Protein 6JXV (pdb70)

B-factor: mean 10.0, std 0.0, range [10.0, 10.0]

Sequence (87 aa):
YIKLKVIGQDSSEIHFKVKMTTHLKKLKESYCQRQGVPMNSLRFLFEGQRIADNHTPKELGMEEEDVIEVYQEQTGGNNRDPIVIDPYIKLKVIGQDSSEIHFKVKMTTHLKKLKESYCQRQGVPMNSLRFLFEGQRIADNHTPKELGMEEEDVIEVYQEQTGGNNRDPIVIDPYIKLKVIGQDSSEIHFKVKMTTHLKKLKESYCQRQGVPMNSLRFLFEGQRIADNHTPKELGMEEEDVIEVYQEQTGGNNRDPIVIDPYIKLKVIGQDSSEIHFKVKMTTHLKKLKESYCQRQGVPMNSLRFLFEGQRIADNHTPKELGMEEEDVIEVYQEQTGGNNRDPIVIDPYIKLKVIGQDSSEIHFKVKMTTHLKKLKESYCQRQGVPMNSLRFLFEGQRIADNHTPKELGMEEEDVIEVYQEQTGGNNRDPIVIDPYIKLKVIGQDSSEIHFKVKMTTHLKKLKESYCQRQGVPMNSLRFLFEGQRIADNHTPKELGMEEEDVIEVYQEQTGGNNRDPIVIDPYIKLKVIGQDSSEIHFKVKMTTHLKKLKESYCQRQGVPMNSLRFLFEGQRIADNHTPKELGMEEEDVIEVYQEQTGGNNRDPIVIDPYIKLKVIGQDSSEIHFKVKMTTHLKKLKESYCQRQGVPMNSLRFLFEGQRIADNHTPKELGMEEEDVIEVYQEQTGGNNRDPIVIDPYIKLKVIGQDSSEIHFKVKMTTHLKKLKESYCQRQGVPMNSLRFLFEGQRIADNHTPKELGMEEEDVIEVYQEQTGGNNRDPIVIDPYIKLKVIGQDSSEIHFKVKMTTHLKKLKESYCQRQGVPMNSLRFLFEGQRIADNHTPKELGMEEEDVIEVYQEQTGGNNRDPIVIDPYIKLKVIGQDSSEIHFKVKMTTHLKKLKESYCQRQGVPMNSLRFLFEGQRIADNHTPKELGMEEEDVIEVYQEQTGGNNRDPIVIDPYIKLKVIGQDSSEIHFKVKMTTHLKKLKESYCQRQGVPMNSLRFLFEGQRIADNHTPKELGMEEEDVIEVYQEQTGGNNRDPIVIDPYIKLKVIGQDSSEIHFKVKMTTHLKKLKESYCQRQGVPMNSLRFLFEGQRIADNHTPKELGMEEEDVIEVYQEQTGGNNRDPIVIDPYIKLKVIGQDSSEIHFKVKMTTHLKKLKESYCQRQGVPMNSLRFLFEGQRIADNHTPKELGMEEEDVIEVYQEQTGGNNRDPIVIDPYIKLKVIGQDSSEIHFKVKMTTHLKKLKESYCQRQGVPMNSLRFLFEGQRIADNHTPKELGMEEEDVIEVYQEQTGGNNRDPIVIDPYIKLKVIGQDSSEIHFKVKMTTHLKKLKESYCQRQGVPMNSLRFLFEGQRIADNHTPKELGMEEEDVIEVYQEQTGGNNRDPIVIDPYIKLKVIGQDSSEIHFKVKMTTHLKKLKESYCQRQGVPMNSLRFLFEGQRIADNHTPKELGMEEEDVIEVYQEQTGGNNRDPIVIDPYIKLKVIGQDSSEIHFKVKMTTHLKKLKESYCQRQGVPMNSLRFLFEGQRIADNHTPKELGMEEEDVIEVYQEQTGGNNRDPIVIDPYIKLKVIGQDSSEIHFKVKMTTHLKKLKESYCQRQGVPMNSLRFLFEGQRIADNHTPKELGMEEEDVIEVYQEQTGGNNRDPIVIDPYIKLKVIGQDSSEIHFKVKMTTHLKKLKESYCQRQGVPMNSLRFLFEGQRIADNHTPKELGMEEEDVIEVYQEQTGGNNRDPIVIDP

Radius of gyration: 12.01 Å; Cα contacts (8 Å, |Δi|>4): 166; chains: 2; bounding box: 24×31×30 Å

InterPro domains:
  IPR000626 Ubiquitin-like domain [PS50053] (20-97)
  IPR000626 Ubiquitin-like domain [SM00213] (22-93)
  IPR022617 Rad60/SUMO-like domain [PF11976] (22-91)
  IPR029071 Ubiquitin-like domain superfamily [SSF54236] (2-98)
  IPR046332 Small ubiquitin-related modifier 1, Ubl domain [cd16114] (21-96)

Organism: Homo sapiens (NCBI:txid9606)

GO terms:
  GO:0005515 protein binding (F, IPI)
  GO:0015459 potassium channel regulator activity (F, IDA)
  GO:0034605 cellular response to heat (P, IDA)
  GO:0097165 nuclear stress granule (C, IDA)
  GO:0005634 nucleus (C, IDA)
  GO:0005886 plasma membrane (C, IDA)
  GO:0016604 nuclear body (C, IDA)
  GO:0016605 PML body (C, IDA)
  GO:0031386 protein tag activity (F, IDA)
  GO:0045759 negative regulation of action potential (P, IDA)
  GO:0016925 protein sumoylation (P, IDA)
  GO:0032436 positive regulation of proteasomal ubiquitin-dependent protein catabolic process (P, IDA)
  GO:0071276 cellular response to cadmium ion (P, IDA)
  GO:0031625 ubiquitin protein ligase binding (F, IPI)
  GO:0005634 nucleus (C, TAS)
  GO:0005643 nuclear pore (C, TAS)
  GO:0006281 DNA repair (P, TAS)
  GO:0005654 nucleoplasm (C, TAS)
  GO:0005829 cytosol (C, TAS)
  GO:0031334 positive regulation of protein-containing complex assembly (P, IDA)

Structure (mmCIF, N/CA/C/O backbone):
data_6JXV
#
_entry.id   6JXV
#
loop_
_entity.id
_entity.type
_entity.pdbx_description
1 polymer 'Small ubiquitin-related modifier'
2 polymer 'Phosphorylated SLS4-SIM from ubiquitin E3 ligase ICP0'
#
loop_
_atom_site.group_PDB
_atom_site.id
_atom_site.type_symbol
_atom_site.label_atom_id
_atom_site.label_alt_id
_atom_site.label_comp_id
_atom_site.label_asym_id
_atom_site.label_entity_id
_atom_site.label_seq_id
_atom_site.pdbx_PDB_ins_code
_atom_site.Cartn_x
_atom_site.Cartn_y
_atom_site.Cartn_z
_atom_site.occupancy
_atom_site.B_iso_or_equiv
_atom_site.auth_seq_id
_atom_site.auth_comp_id
_atom_site.auth_asym_id
_atom_site.auth_atom_id
_atom_site.pdbx_PDB_model_num
ATOM 1 N N . TYR A 1 21 ? 2.847 6.164 9.686 1.00 10.00 21 TYR A N 1
ATOM 2 C CA . TYR A 1 21 ? 3.037 5.110 8.666 1.00 10.00 21 TYR A CA 1
ATOM 3 C C . TYR A 1 21 ? 1.698 4.502 8.271 1.00 10.00 21 TYR A C 1
ATOM 4 O O . TYR A 1 21 ? 0.840 4.265 9.121 1.00 10.00 21 TYR A O 1
ATOM 22 N N . ILE A 1 22 ? 1.526 4.260 6.983 1.00 10.00 22 ILE A N 1
ATOM 23 C CA . ILE A 1 22 ? 0.297 3.681 6.464 1.00 10.00 22 ILE A CA 1
ATOM 24 C C . ILE A 1 22 ? 0.533 2.225 6.086 1.00 10.00 22 ILE A C 1
ATOM 25 O O . ILE A 1 22 ? 1.459 1.920 5.335 1.00 10.00 22 ILE A O 1
ATOM 41 N N . LYS A 1 23 ? -0.292 1.334 6.611 1.00 10.00 23 LYS A N 1
ATOM 42 C CA . LYS A 1 23 ? -0.160 -0.083 6.325 1.00 10.00 23 LYS A CA 1
ATOM 43 C C . LYS A 1 23 ? -1.158 -0.508 5.251 1.00 10.00 23 LYS A C 1
ATOM 44 O O . LYS A 1 23 ? -2.332 -0.765 5.537 1.00 10.00 23 LYS A O 1
ATOM 63 N N . LEU A 1 24 ? -0.686 -0.577 4.015 1.00 10.00 24 LEU A N 1
ATOM 64 C CA . LEU A 1 24 ? -1.529 -0.965 2.892 1.00 10.00 24 LEU A CA 1
ATOM 65 C C . LEU A 1 24 ? -1.588 -2.482 2.774 1.00 10.00 24 LEU A C 1
ATOM 66 O O . LEU A 1 24 ? -0.604 -3.170 3.048 1.00 10.00 24 LEU A O 1
ATOM 82 N N . LYS A 1 25 ? -2.741 -2.996 2.371 1.00 10.00 25 LYS A N 1
ATOM 83 C CA . LYS A 1 25 ? -2.918 -4.430 2.214 1.00 10.00 25 LYS A CA 1
ATOM 84 C C . LYS A 1 25 ? -2.855 -4.822 0.745 1.00 10.00 25 LYS A C 1
ATOM 85 O O . LYS A 1 25 ? -3.768 -4.526 -0.030 1.00 10.00 25 LYS A O 1
ATOM 104 N N . VAL A 1 26 ? -1.764 -5.466 0.368 1.00 10.00 26 VAL A N 1
ATOM 105 C CA . VAL A 1 26 ? -1.584 -5.921 -0.999 1.00 10.00 26 VAL A CA 1
ATOM 106 C C . VAL A 1 26 ? -2.121 -7.336 -1.126 1.00 10.00 26 VAL A C 1
ATOM 107 O O . VAL A 1 26 ? -1.688 -8.235 -0.401 1.00 10.00 26 VAL A O 1
ATOM 120 N N . ILE A 1 27 ? -3.073 -7.534 -2.021 1.00 10.00 27 ILE A N 1
ATOM 121 C CA . ILE A 1 27 ? -3.669 -8.847 -2.208 1.00 10.00 27 ILE A CA 1
ATOM 122 C C . ILE A 1 27 ? -2.928 -9.640 -3.277 1.00 10.00 27 ILE A C 1
ATOM 123 O O . ILE A 1 27 ? -3.003 -9.324 -4.467 1.00 10.00 27 ILE A O 1
ATOM 139 N N . GLY A 1 28 ? -2.198 -10.658 -2.839 1.00 10.00 28 GLY A N 1
ATOM 140 C CA . GLY A 1 28 ? -1.464 -11.500 -3.759 1.00 10.00 28 GLY A CA 1
ATOM 141 C C . GLY A 1 28 ? -2.378 -12.466 -4.489 1.00 10.00 28 GLY A C 1
ATOM 142 O O . GLY A 1 28 ? -3.464 -12.787 -4.004 1.00 10.00 28 GLY A O 1
ATOM 146 N N . GLN A 1 29 ? -1.926 -12.953 -5.640 1.00 10.00 29 GLN A N 1
ATOM 147 C CA . GLN A 1 29 ? -2.717 -13.875 -6.454 1.00 10.00 29 GLN A CA 1
ATOM 148 C C . GLN A 1 29 ? -2.972 -15.194 -5.722 1.00 10.00 29 GLN A C 1
ATOM 149 O O . GLN A 1 29 ? -3.924 -15.908 -6.031 1.00 10.00 29 GLN A O 1
ATOM 163 N N . ASP A 1 30 ? -2.129 -15.507 -4.743 1.00 10.00 30 ASP A N 1
ATOM 164 C CA . ASP A 1 30 ? -2.268 -16.744 -3.976 1.00 10.00 30 ASP A CA 1
ATOM 165 C C . ASP A 1 30 ? -2.869 -16.480 -2.594 1.00 10.00 30 ASP A C 1
ATOM 166 O O . ASP A 1 30 ? -2.603 -17.214 -1.639 1.00 10.00 30 ASP A O 1
ATOM 175 N N . SER A 1 31 ? -3.680 -15.424 -2.508 1.00 10.00 31 SER A N 1
ATOM 176 C CA . SER A 1 31 ? -4.369 -15.044 -1.269 1.00 10.00 31 SER A CA 1
ATOM 177 C C . SER A 1 31 ? -3.393 -14.603 -0.175 1.00 10.00 31 SER A C 1
ATOM 178 O O . SER A 1 31 ? -3.682 -14.735 1.016 1.00 10.00 31 SER A O 1
ATOM 186 N N . SER A 1 32 ? -2.244 -14.086 -0.576 1.00 10.00 32 SER A N 1
ATOM 187 C CA . SER A 1 32 ? -1.243 -13.612 0.369 1.00 10.00 32 SER A CA 1
ATOM 188 C C . SER A 1 32 ? -1.499 -12.144 0.690 1.00 10.00 32 SER A C 1
ATOM 189 O O . SER A 1 32 ? -1.604 -11.315 -0.214 1.00 10.00 32 SER A O 1
ATOM 197 N N . GLU A 1 33 ? -1.619 -11.828 1.966 1.00 10.00 33 GLU A N 1
ATOM 198 C CA . GLU A 1 33 ? -1.879 -10.460 2.380 1.00 10.00 33 GLU A CA 1
ATOM 199 C C . GLU A 1 33 ? -0.583 -9.765 2.782 1.00 10.00 33 GLU A C 1
ATOM 200 O O . GLU A 1 33 ? -0.052 -9.986 3.871 1.00 10.00 33 GLU A O 1
ATOM 212 N N . ILE A 1 34 ? -0.075 -8.926 1.894 1.00 10.00 34 ILE A N 1
ATOM 213 C CA . ILE A 1 34 ? 1.167 -8.212 2.149 1.00 10.00 34 ILE A CA 1
ATOM 214 C C . ILE A 1 34 ? 0.887 -6.883 2.840 1.00 10.00 34 ILE A C 1
ATOM 215 O O . ILE A 1 34 ? 0.040 -6.108 2.391 1.00 10.00 34 ILE A O 1
ATOM 231 N N . HIS A 1 35 ? 1.592 -6.631 3.930 1.00 10.00 35 HIS A N 1
ATOM 232 C CA . HIS A 1 35 ? 1.426 -5.402 4.689 1.00 10.00 35 HIS A CA 1
ATOM 233 C C . HIS A 1 35 ? 2.589 -4.462 4.397 1.00 10.00 35 HIS A C 1
ATOM 234 O O . HIS A 1 35 ? 3.657 -4.562 5.011 1.00 10.00 35 HIS A O 1
ATOM 248 N N . PHE A 1 36 ? 2.391 -3.562 3.451 1.00 10.00 36 PHE A N 1
ATOM 249 C CA . PHE A 1 36 ? 3.433 -2.620 3.087 1.00 10.00 36 PHE A CA 1
ATOM 250 C C . PHE A 1 36 ? 3.308 -1.349 3.910 1.00 10.00 36 PHE A C 1
ATOM 251 O O . PHE A 1 36 ? 2.310 -0.631 3.816 1.00 10.00 36 PHE A O 1
ATOM 268 N N . LYS A 1 37 ? 4.318 -1.088 4.724 1.00 10.00 37 LYS A N 1
ATOM 269 C CA . LYS A 1 37 ? 4.335 0.093 5.568 1.00 10.00 37 LYS A CA 1
ATOM 270 C C . LYS A 1 37 ? 4.912 1.276 4.804 1.00 10.00 37 LYS A C 1
ATOM 271 O O . LYS A 1 37 ? 6.130 1.413 4.670 1.00 10.00 37 LYS A O 1
ATOM 290 N N . VAL A 1 38 ? 4.027 2.121 4.302 1.00 10.00 38 VAL A N 1
ATOM 291 C CA . VAL A 1 38 ? 4.427 3.288 3.534 1.00 10.00 38 VAL A CA 1
ATOM 292 C C . VAL A 1 38 ? 4.298 4.559 4.367 1.00 10.00 38 VAL A C 1
ATOM 293 O O . VAL A 1 38 ? 3.754 4.537 5.471 1.00 10.00 38 VAL A O 1
ATOM 306 N N . LYS A 1 39 ? 4.796 5.662 3.837 1.00 10.00 39 LYS A N 1
ATOM 307 C CA . LYS A 1 39 ? 4.734 6.937 4.531 1.00 10.00 39 LYS A CA 1
ATOM 308 C C . LYS A 1 39 ? 4.117 7.990 3.622 1.00 10.00 39 LYS A C 1
ATOM 309 O O . LYS A 1 39 ? 4.394 8.014 2.423 1.00 10.00 39 LYS A O 1
ATOM 328 N N . MET A 1 40 ? 3.274 8.847 4.187 1.00 10.00 40 MET A N 1
ATOM 329 C CA . MET A 1 40 ? 2.618 9.901 3.417 1.00 10.00 40 MET A CA 1
ATOM 330 C C . MET A 1 40 ? 3.596 11.032 3.113 1.00 10.00 40 MET A C 1
ATOM 331 O O . MET A 1 40 ? 3.434 12.160 3.582 1.00 10.00 40 MET A O 1
ATOM 345 N N . THR A 1 41 ? 4.626 10.709 2.349 1.00 10.00 41 THR A N 1
ATOM 346 C CA . THR A 1 41 ? 5.651 11.670 1.967 1.00 10.00 41 THR A CA 1
ATOM 347 C C . THR A 1 41 ? 6.414 11.151 0.758 1.00 10.00 41 THR A C 1
ATOM 348 O O . THR A 1 41 ? 6.731 11.899 -0.166 1.00 10.00 41 THR A O 1
ATOM 359 N N . THR A 1 42 ? 6.681 9.856 0.771 1.00 10.00 42 THR A N 1
ATOM 360 C CA . THR A 1 42 ? 7.418 9.207 -0.294 1.00 10.00 42 THR A CA 1
ATOM 361 C C . THR A 1 42 ? 6.558 8.997 -1.539 1.00 10.00 42 THR A C 1
ATOM 362 O O . THR A 1 42 ? 5.327 9.079 -1.491 1.00 10.00 42 THR A O 1
ATOM 373 N N . HIS A 1 43 ? 7.227 8.736 -2.646 1.00 10.00 43 HIS A N 1
ATOM 374 C CA . HIS A 1 43 ? 6.573 8.496 -3.922 1.00 10.00 43 HIS A CA 1
ATOM 375 C C . HIS A 1 43 ? 6.292 7.008 -4.085 1.00 10.00 43 HIS A C 1
ATOM 376 O O . HIS A 1 43 ? 7.001 6.172 -3.521 1.00 10.00 43 HIS A O 1
ATOM 390 N N . LEU A 1 44 ? 5.275 6.672 -4.869 1.00 10.00 44 LEU A N 1
ATOM 391 C CA . LEU A 1 44 ? 4.918 5.276 -5.084 1.00 10.00 44 LEU A CA 1
ATOM 392 C C . LEU A 1 44 ? 5.939 4.578 -5.979 1.00 10.00 44 LEU A C 1
ATOM 393 O O . LEU A 1 44 ? 5.921 3.356 -6.111 1.00 10.00 44 LEU A O 1
ATOM 409 N N . LYS A 1 45 ? 6.829 5.360 -6.583 1.00 10.00 45 LYS A N 1
ATOM 410 C CA . LYS A 1 45 ? 7.884 4.817 -7.429 1.00 10.00 45 LYS A CA 1
ATOM 411 C C . LYS A 1 45 ? 8.762 3.882 -6.602 1.00 10.00 45 LYS A C 1
ATOM 412 O O . LYS A 1 45 ? 9.050 2.753 -7.009 1.00 10.00 45 LYS A O 1
ATOM 431 N N . LYS A 1 46 ? 9.148 4.364 -5.424 1.00 10.00 46 LYS A N 1
ATOM 432 C CA . LYS A 1 46 ? 9.978 3.601 -4.502 1.00 10.00 46 LYS A CA 1
ATOM 433 C C . LYS A 1 46 ? 9.248 2.340 -4.044 1.00 10.00 46 LYS A C 1
ATOM 434 O O . LYS A 1 46 ? 9.851 1.281 -3.890 1.00 10.00 46 LYS A O 1
ATOM 453 N N . LEU A 1 47 ? 7.942 2.461 -3.850 1.00 10.00 47 LEU A N 1
ATOM 454 C CA . LEU A 1 47 ? 7.126 1.338 -3.404 1.00 10.00 47 LEU A CA 1
ATOM 455 C C . LEU A 1 47 ? 7.007 0.273 -4.490 1.00 10.00 47 LEU A C 1
ATOM 456 O O . LEU A 1 47 ? 7.165 -0.920 -4.223 1.00 10.00 47 LEU A O 1
ATOM 472 N N . LYS A 1 48 ? 6.747 0.711 -5.714 1.00 10.00 48 LYS A N 1
ATOM 473 C CA . LYS A 1 48 ? 6.588 -0.201 -6.843 1.00 10.00 48 LYS A CA 1
ATOM 474 C C . LYS A 1 48 ? 7.844 -1.037 -7.087 1.00 10.00 48 LYS A C 1
ATOM 475 O O . LYS A 1 48 ? 7.761 -2.256 -7.251 1.00 10.00 48 LYS A O 1
ATOM 494 N N . GLU A 1 49 ? 9.006 -0.390 -7.100 1.00 10.00 49 GLU A N 1
ATOM 495 C CA . GLU A 1 49 ? 10.259 -1.097 -7.350 1.00 10.00 49 GLU A CA 1
ATOM 496 C C . GLU A 1 49 ? 10.625 -2.021 -6.188 1.00 10.00 49 GLU A C 1
ATOM 497 O O . GLU A 1 49 ? 11.116 -3.128 -6.411 1.00 10.00 49 GLU A O 1
ATOM 509 N N . SER A 1 50 ? 10.363 -1.588 -4.959 1.00 10.00 50 SER A N 1
ATOM 510 C CA . SER A 1 50 ? 10.684 -2.397 -3.785 1.00 10.00 50 SER A CA 1
ATOM 511 C C . SER A 1 50 ? 9.840 -3.668 -3.737 1.00 10.00 50 SER A C 1
ATOM 512 O O . SER A 1 50 ? 10.316 -4.728 -3.324 1.00 10.00 50 SER A O 1
ATOM 520 N N . TYR A 1 51 ? 8.590 -3.571 -4.175 1.00 10.00 51 TYR A N 1
ATOM 521 C CA . TYR A 1 51 ? 7.706 -4.725 -4.183 1.00 10.00 51 TYR A CA 1
ATOM 522 C C . TYR A 1 51 ? 8.206 -5.760 -5.184 1.00 10.00 51 TYR A C 1
ATOM 523 O O . TYR A 1 51 ? 8.096 -6.964 -4.953 1.00 10.00 51 TYR A O 1
ATOM 541 N N . CYS A 1 52 ? 8.762 -5.281 -6.293 1.00 10.00 52 CYS A N 1
ATOM 542 C CA . CYS A 1 52 ? 9.294 -6.166 -7.319 1.00 10.00 52 CYS A CA 1
ATOM 543 C C . CYS A 1 52 ? 10.467 -6.971 -6.757 1.00 10.00 52 CYS A C 1
ATOM 544 O O . CYS A 1 52 ? 10.652 -8.144 -7.091 1.00 10.00 52 CYS A O 1
ATOM 552 N N . GLN A 1 53 ? 11.240 -6.335 -5.882 1.00 10.00 53 GLN A N 1
ATOM 553 C CA . GLN A 1 53 ? 12.385 -6.980 -5.254 1.00 10.00 53 GLN A CA 1
ATOM 554 C C . GLN A 1 53 ? 11.914 -8.029 -4.253 1.00 10.00 53 GLN A C 1
ATOM 555 O O . GLN A 1 53 ? 12.551 -9.067 -4.077 1.00 10.00 53 GLN A O 1
ATOM 569 N N . ARG A 1 54 ? 10.783 -7.749 -3.610 1.00 10.00 54 ARG A N 1
ATOM 570 C CA . ARG A 1 54 ? 10.210 -8.658 -2.623 1.00 10.00 54 ARG A CA 1
ATOM 571 C C . ARG A 1 54 ? 9.810 -9.978 -3.277 1.00 10.00 54 ARG A C 1
ATOM 572 O O . ARG A 1 54 ? 9.889 -11.037 -2.657 1.00 10.00 54 ARG A O 1
ATOM 593 N N . GLN A 1 55 ? 9.386 -9.907 -4.535 1.00 10.00 55 GLN A N 1
ATOM 594 C CA . GLN A 1 55 ? 8.965 -11.098 -5.263 1.00 10.00 55 GLN A CA 1
ATOM 595 C C . GLN A 1 55 ? 10.128 -11.711 -6.043 1.00 10.00 55 GLN A C 1
ATOM 596 O O . GLN A 1 55 ? 10.168 -12.921 -6.271 1.00 10.00 55 GLN A O 1
ATOM 610 N N . GLY A 1 56 ? 11.072 -10.873 -6.456 1.00 10.00 56 GLY A N 1
ATOM 611 C CA . GLY A 1 56 ? 12.222 -11.358 -7.200 1.00 10.00 56 GLY A CA 1
ATOM 612 C C . GLY A 1 56 ? 12.051 -11.199 -8.699 1.00 10.00 56 GLY A C 1
ATOM 613 O O . GLY A 1 56 ? 12.537 -12.018 -9.482 1.00 10.00 56 GLY A O 1
ATOM 617 N N . VAL A 1 57 ? 11.355 -10.145 -9.096 1.00 10.00 57 VAL A N 1
ATOM 618 C CA . VAL A 1 57 ? 11.110 -9.871 -10.504 1.00 10.00 57 VAL A CA 1
ATOM 619 C C . VAL A 1 57 ? 11.507 -8.437 -10.840 1.00 10.00 57 VAL A C 1
ATOM 620 O O . VAL A 1 57 ? 11.586 -7.593 -9.946 1.00 10.00 57 VAL A O 1
ATOM 633 N N . PRO A 1 58 ? 11.800 -8.147 -12.119 1.00 10.00 58 PRO A N 1
ATOM 634 C CA . PRO A 1 58 ? 12.171 -6.796 -12.546 1.00 10.00 58 PRO A CA 1
ATOM 635 C C . PRO A 1 58 ? 10.985 -5.844 -12.454 1.00 10.00 58 PRO A C 1
ATOM 636 O O . PRO A 1 58 ? 9.836 -6.280 -12.487 1.00 10.00 58 PRO A O 1
ATOM 647 N N . MET A 1 59 ? 11.253 -4.554 -12.340 1.00 10.00 59 MET A N 1
ATOM 648 C CA . MET A 1 59 ? 10.181 -3.571 -12.244 1.00 10.00 59 MET A CA 1
ATOM 649 C C . MET A 1 59 ? 9.401 -3.504 -13.557 1.00 10.00 59 MET A C 1
ATOM 650 O O . MET A 1 59 ? 9.919 -3.890 -14.604 1.00 10.00 59 MET A O 1
ATOM 664 N N . ASN A 1 60 ? 8.147 -3.044 -13.469 1.00 10.00 60 ASN A N 1
ATOM 665 C CA . ASN A 1 60 ? 7.252 -2.894 -14.629 1.00 10.00 60 ASN A CA 1
ATOM 666 C C . ASN A 1 60 ? 6.624 -4.230 -15.036 1.00 10.00 60 ASN A C 1
ATOM 667 O O . ASN A 1 60 ? 5.832 -4.294 -15.975 1.00 10.00 60 ASN A O 1
ATOM 678 N N . SER A 1 61 ? 6.963 -5.295 -14.321 1.00 10.00 61 SER A N 1
ATOM 679 C CA . SER A 1 61 ? 6.408 -6.611 -14.616 1.00 10.00 61 SER A CA 1
ATOM 680 C C . SER A 1 61 ? 5.073 -6.787 -13.905 1.00 10.00 61 SER A C 1
ATOM 681 O O . SER A 1 61 ? 4.199 -7.524 -14.364 1.00 10.00 61 SER A O 1
ATOM 689 N N . LEU A 1 62 ? 4.920 -6.094 -12.783 1.00 10.00 62 LEU A N 1
ATOM 690 C CA . LEU A 1 62 ? 3.707 -6.171 -11.992 1.00 10.00 62 LEU A CA 1
ATOM 691 C C . LEU A 1 62 ? 2.953 -4.849 -12.031 1.00 10.00 62 LEU A C 1
ATOM 692 O O . LEU A 1 62 ? 3.531 -3.784 -11.800 1.00 10.00 62 LEU A O 1
ATOM 708 N N . ARG A 1 63 ? 1.667 -4.923 -12.329 1.00 10.00 63 ARG A N 1
ATOM 709 C CA . ARG A 1 63 ? 0.827 -3.742 -12.384 1.00 10.00 63 ARG A CA 1
ATOM 710 C C . ARG A 1 63 ? 0.010 -3.631 -11.106 1.00 10.00 63 ARG A C 1
ATOM 711 O O . ARG A 1 63 ? -0.616 -4.600 -10.667 1.00 10.00 63 ARG A O 1
ATOM 732 N N . PHE A 1 64 ? 0.041 -2.463 -10.501 1.00 10.00 64 PHE A N 1
ATOM 733 C CA . PHE A 1 64 ? -0.706 -2.221 -9.282 1.00 10.00 64 PHE A CA 1
ATOM 734 C C . PHE A 1 64 ? -2.022 -1.550 -9.625 1.00 10.00 64 PHE A C 1
ATOM 735 O O . PHE A 1 64 ? -2.040 -0.453 -10.182 1.00 10.00 64 PHE A O 1
ATOM 752 N N . LEU A 1 65 ? -3.115 -2.219 -9.312 1.00 10.00 65 LEU A N 1
ATOM 753 C CA . LEU A 1 65 ? -4.432 -1.694 -9.610 1.00 10.00 65 LEU A CA 1
ATOM 754 C C . LEU A 1 65 ? -5.098 -1.146 -8.361 1.00 10.00 65 LEU A C 1
ATOM 755 O O . LEU A 1 65 ? -5.228 -1.838 -7.346 1.00 10.00 65 LEU A O 1
ATOM 771 N N . PHE A 1 66 ? -5.497 0.110 -8.442 1.00 10.00 66 PHE A N 1
ATOM 772 C CA . PHE A 1 66 ? -6.165 0.783 -7.349 1.00 10.00 66 PHE A CA 1
ATOM 773 C C . PHE A 1 66 ? -7.461 1.397 -7.856 1.00 10.00 66 PHE A C 1
ATOM 774 O O . PHE A 1 66 ? -7.441 2.387 -8.589 1.00 10.00 66 PHE A O 1
ATOM 791 N N . GLU A 1 67 ? -8.577 0.770 -7.503 1.00 10.00 67 GLU A N 1
ATOM 792 C CA . GLU A 1 67 ? -9.904 1.230 -7.908 1.00 10.00 67 GLU A CA 1
ATOM 793 C C . GLU A 1 67 ? -10.094 1.126 -9.419 1.00 10.00 67 GLU A C 1
ATOM 794 O O . GLU A 1 67 ? -10.915 1.834 -10.006 1.00 10.00 67 GLU A O 1
ATOM 806 N N . GLY A 1 68 ? -9.347 0.223 -10.040 1.00 10.00 68 GLY A N 1
ATOM 807 C CA . GLY A 1 68 ? -9.451 0.028 -11.472 1.00 10.00 68 GLY A CA 1
ATOM 808 C C . GLY A 1 68 ? -8.391 0.780 -12.249 1.00 10.00 68 GLY A C 1
ATOM 809 O O . GLY A 1 68 ? -8.217 0.555 -13.446 1.00 10.00 68 GLY A O 1
ATOM 813 N N . GLN A 1 69 ? -7.681 1.674 -11.578 1.00 10.00 69 GLN A N 1
ATOM 814 C CA . GLN A 1 69 ? -6.638 2.452 -12.231 1.00 10.00 69 GLN A CA 1
ATOM 815 C C . GLN A 1 69 ? -5.269 1.879 -11.902 1.00 10.00 69 GLN A C 1
ATOM 816 O O . GLN A 1 69 ? -5.064 1.325 -10.822 1.00 10.00 69 GLN A O 1
ATOM 830 N N . ARG A 1 70 ? -4.335 2.005 -12.832 1.00 10.00 70 ARG A N 1
ATOM 831 C CA . ARG A 1 70 ? -2.990 1.493 -12.622 1.00 10.00 70 ARG A CA 1
ATOM 832 C C . ARG A 1 70 ? -2.114 2.555 -11.968 1.00 10.00 70 ARG A C 1
ATOM 833 O O . ARG A 1 70 ? -2.090 3.710 -12.397 1.00 10.00 70 ARG A O 1
ATOM 854 N N . ILE A 1 71 ? -1.414 2.155 -10.918 1.00 10.00 71 ILE A N 1
ATOM 855 C CA . ILE A 1 71 ? -0.535 3.053 -10.185 1.00 10.00 71 ILE A CA 1
ATOM 856 C C . ILE A 1 71 ? 0.693 3.423 -11.014 1.00 10.00 71 ILE A C 1
ATOM 857 O O . ILE A 1 71 ? 1.469 2.555 -11.432 1.00 10.00 71 ILE A O 1
ATOM 873 N N . ALA A 1 72 ? 0.858 4.714 -11.249 1.00 10.00 72 ALA A N 1
ATOM 874 C CA . ALA A 1 72 ? 1.980 5.222 -12.018 1.00 10.00 72 ALA A CA 1
ATOM 875 C C . ALA A 1 72 ? 3.193 5.415 -11.119 1.00 10.00 72 ALA A C 1
ATOM 876 O O . ALA A 1 72 ? 3.087 5.348 -9.893 1.00 10.00 72 ALA A O 1
ATOM 883 N N . ASP A 1 73 ? 4.342 5.661 -11.726 1.00 10.00 73 ASP A N 1
ATOM 884 C CA . ASP A 1 73 ? 5.580 5.851 -10.977 1.00 10.00 73 ASP A CA 1
ATOM 885 C C . ASP A 1 73 ? 5.590 7.195 -10.259 1.00 10.00 73 ASP A C 1
ATOM 886 O O . ASP A 1 73 ? 6.176 7.334 -9.188 1.00 10.00 73 ASP A O 1
ATOM 895 N N . ASN A 1 74 ? 4.923 8.181 -10.842 1.00 10.00 74 ASN A N 1
ATOM 896 C CA . ASN A 1 74 ? 4.867 9.517 -10.259 1.00 10.00 74 ASN A CA 1
ATOM 897 C C . ASN A 1 74 ? 3.660 9.666 -9.341 1.00 10.00 74 ASN A C 1
ATOM 898 O O . ASN A 1 74 ? 3.341 10.769 -8.888 1.00 10.00 74 ASN A O 1
ATOM 909 N N . HIS A 1 75 ? 2.990 8.557 -9.066 1.00 10.00 75 HIS A N 1
ATOM 910 C CA . HIS A 1 75 ? 1.817 8.570 -8.206 1.00 10.00 75 HIS A CA 1
ATOM 911 C C . HIS A 1 75 ? 2.220 8.728 -6.745 1.00 10.00 75 HIS A C 1
ATOM 912 O O . HIS A 1 75 ? 3.296 8.291 -6.330 1.00 10.00 75 HIS A O 1
ATOM 926 N N . THR A 1 76 ? 1.359 9.366 -5.974 1.00 10.00 76 THR A N 1
ATOM 927 C CA . THR A 1 76 ? 1.614 9.572 -4.560 1.00 10.00 76 THR A CA 1
ATOM 928 C C . THR A 1 76 ? 0.371 9.222 -3.747 1.00 10.00 76 THR A C 1
ATOM 929 O O . THR A 1 76 ? -0.745 9.439 -4.209 1.00 10.00 76 THR A O 1
ATOM 940 N N . PRO A 1 77 ? 0.542 8.670 -2.532 1.00 10.00 77 PRO A N 1
ATOM 941 C CA . PRO A 1 77 ? -0.587 8.290 -1.659 1.00 10.00 77 PRO A CA 1
ATOM 942 C C . PRO A 1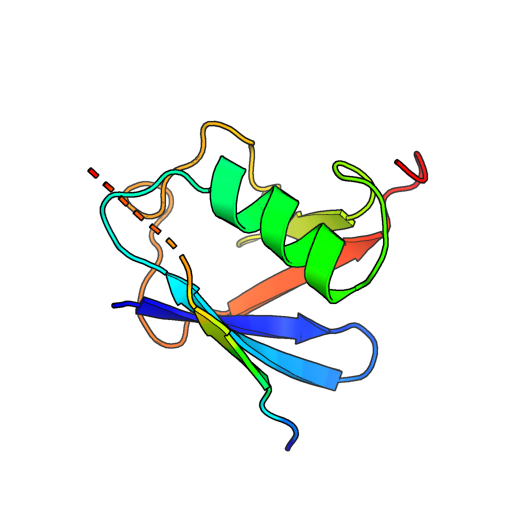 77 ? -1.497 9.471 -1.310 1.00 10.00 77 PRO A C 1
ATOM 943 O O . PRO A 1 77 ? -2.602 9.286 -0.794 1.00 10.00 77 PRO A O 1
ATOM 954 N N . LYS A 1 78 ? -1.023 10.682 -1.588 1.00 10.00 78 LYS A N 1
ATOM 955 C CA . LYS A 1 78 ? -1.788 11.889 -1.313 1.00 10.00 78 LYS A CA 1
ATOM 956 C C . LYS A 1 78 ? -2.930 12.042 -2.319 1.00 10.00 78 LYS A C 1
ATOM 957 O O . LYS A 1 78 ? -3.963 12.635 -2.013 1.00 10.00 78 LYS A O 1
ATOM 976 N N . GLU A 1 79 ? -2.750 11.497 -3.512 1.00 10.00 79 GLU A N 1
ATOM 977 C CA . GLU A 1 79 ? -3.780 11.578 -4.535 1.00 10.00 79 GLU A CA 1
ATOM 978 C C . GLU A 1 79 ? -4.579 10.283 -4.562 1.00 10.00 79 GLU A C 1
ATOM 979 O O . GLU A 1 79 ? -4.220 9.323 -3.873 1.00 10.00 79 GLU A O 1
ATOM 991 N N . LEU A 1 80 ? -5.659 10.269 -5.345 1.00 10.00 80 LEU A N 1
ATOM 992 C CA . LEU A 1 80 ? -6.543 9.102 -5.475 1.00 10.00 80 LEU A CA 1
ATOM 993 C C . LEU A 1 80 ? -7.378 8.904 -4.210 1.00 10.00 80 LEU A C 1
ATOM 994 O O . LEU A 1 80 ? -8.609 8.872 -4.267 1.00 10.00 80 LEU A O 1
ATOM 1010 N N . GLY A 1 81 ? -6.708 8.786 -3.077 1.00 10.00 81 GLY A N 1
ATOM 1011 C CA . GLY A 1 81 ? -7.397 8.603 -1.817 1.00 10.00 81 GLY A CA 1
ATOM 1012 C C . GLY A 1 81 ? -6.991 7.327 -1.120 1.00 10.00 81 GLY A C 1
ATOM 1013 O O . GLY A 1 81 ? -7.796 6.409 -0.971 1.00 10.00 81 GLY A O 1
ATOM 1017 N N . MET A 1 82 ? -5.739 7.266 -0.693 1.00 10.00 82 MET A N 1
ATOM 1018 C CA . MET A 1 82 ? -5.225 6.090 -0.005 1.00 10.00 82 MET A CA 1
ATOM 1019 C C . MET A 1 82 ? -5.283 6.287 1.503 1.00 10.00 82 MET A C 1
ATOM 1020 O O . MET A 1 82 ? -4.966 7.370 2.008 1.00 10.00 82 MET A O 1
ATOM 1034 N N . GLU A 1 83 ? -5.702 5.253 2.214 1.00 10.00 83 GLU A N 1
ATOM 1035 C CA . GLU A 1 83 ? -5.803 5.315 3.666 1.00 10.00 83 GLU A CA 1
ATOM 1036 C C . GLU A 1 83 ? -5.294 4.029 4.313 1.00 10.00 83 GLU A C 1
ATOM 1037 O O . GLU A 1 83 ? -4.740 3.156 3.642 1.00 10.00 83 GLU A O 1
ATOM 1049 N N . GLU A 1 84 ? -5.475 3.926 5.622 1.00 10.00 84 GLU A N 1
ATOM 1050 C CA . GLU A 1 84 ? -5.046 2.756 6.371 1.00 10.00 84 GLU A CA 1
ATOM 1051 C C . GLU A 1 84 ? -5.979 1.584 6.083 1.00 10.00 84 GLU A C 1
ATOM 1052 O O . GLU A 1 84 ? -7.192 1.769 5.959 1.00 10.00 84 GLU A O 1
ATOM 1064 N N . GLU A 1 85 ? -5.397 0.387 5.961 1.00 10.00 85 GLU A N 1
ATOM 1065 C CA . GLU A 1 85 ? -6.151 -0.837 5.675 1.00 10.00 85 GLU A CA 1
ATOM 1066 C C . GLU A 1 85 ? -6.722 -0.800 4.261 1.00 10.00 85 GLU A C 1
ATOM 1067 O O . GLU A 1 85 ? -7.705 -1.480 3.959 1.00 10.00 85 GLU A O 1
ATOM 1079 N N . ASP A 1 86 ? -6.098 -0.006 3.396 1.00 10.00 86 ASP A N 1
ATOM 1080 C CA . ASP A 1 86 ? -6.540 0.104 2.013 1.00 10.00 86 ASP A CA 1
ATOM 1081 C C . ASP A 1 86 ? -6.195 -1.165 1.253 1.00 10.00 86 ASP A C 1
ATOM 1082 O O . ASP A 1 86 ? -5.227 -1.854 1.587 1.00 10.00 86 ASP A O 1
ATOM 1091 N N . VAL A 1 87 ? -6.973 -1.462 0.227 1.00 10.00 87 VAL A N 1
ATOM 1092 C CA . VAL A 1 87 ? -6.764 -2.664 -0.564 1.00 10.00 87 VAL A CA 1
ATOM 1093 C C . VAL A 1 87 ? -6.184 -2.335 -1.935 1.00 10.00 87 VAL A C 1
ATOM 1094 O O . VAL A 1 87 ? -6.766 -1.566 -2.702 1.00 10.00 87 VAL A O 1
ATOM 1107 N N . ILE A 1 88 ? -5.035 -2.917 -2.234 1.00 10.00 88 ILE A N 1
ATOM 1108 C CA . ILE A 1 88 ? -4.382 -2.711 -3.516 1.00 10.00 88 ILE A CA 1
ATOM 1109 C C . ILE A 1 88 ? -4.096 -4.065 -4.160 1.00 10.00 88 ILE A C 1
ATOM 1110 O O . ILE A 1 88 ? -3.632 -4.994 -3.495 1.00 10.00 88 ILE A O 1
ATOM 1126 N N . GLU A 1 89 ? -4.401 -4.188 -5.443 1.00 10.00 89 GLU A N 1
ATOM 1127 C CA . GLU A 1 89 ? -4.196 -5.447 -6.148 1.00 10.00 89 GLU A CA 1
ATOM 1128 C C . GLU A 1 89 ? -2.959 -5.391 -7.031 1.00 10.00 89 GLU A C 1
ATOM 1129 O O . GLU A 1 89 ? -2.634 -4.345 -7.595 1.00 10.00 89 GLU A O 1
ATOM 1141 N N . VAL A 1 90 ? -2.279 -6.521 -7.150 1.00 10.00 90 VAL A N 1
ATOM 1142 C CA . VAL A 1 90 ? -1.083 -6.612 -7.972 1.00 10.00 90 VAL A CA 1
ATOM 1143 C C . VAL A 1 90 ? -1.212 -7.771 -8.962 1.00 10.00 90 VAL A C 1
ATOM 1144 O O . VAL A 1 90 ? -1.493 -8.905 -8.577 1.00 10.00 90 VAL A O 1
ATOM 1157 N N . TYR A 1 91 ? -1.039 -7.470 -10.240 1.00 10.00 91 TYR A N 1
ATOM 1158 C CA . TYR A 1 91 ? -1.144 -8.486 -11.281 1.00 10.00 91 TYR A CA 1
ATOM 1159 C C . TYR A 1 91 ? 0.060 -8.431 -12.205 1.00 10.00 91 TYR A C 1
ATOM 1160 O O . TYR A 1 91 ? 0.724 -7.402 -12.307 1.00 10.00 91 TYR A O 1
ATOM 1178 N N . GLN A 1 92 ? 0.338 -9.532 -12.878 1.00 10.00 92 GLN A N 1
ATOM 1179 C CA . GLN A 1 92 ? 1.458 -9.587 -13.801 1.00 10.00 92 GLN A CA 1
ATOM 1180 C C . GLN A 1 92 ? 1.052 -9.009 -15.153 1.00 10.00 92 GLN A C 1
ATOM 1181 O O . GLN A 1 92 ? -0.004 -9.354 -15.691 1.00 10.00 92 GLN A O 1
ATOM 1195 N N . GLU A 1 93 ? 1.880 -8.124 -15.686 1.00 10.00 93 GLU A N 1
ATOM 1196 C CA . GLU A 1 93 ? 1.612 -7.499 -16.973 1.00 10.00 93 GLU A CA 1
ATOM 1197 C C . GLU A 1 93 ? 1.968 -8.442 -18.112 1.00 10.00 93 GLU A C 1
ATOM 1198 O O . GLU A 1 93 ? 2.825 -9.317 -17.961 1.00 10.00 93 GLU A O 1
ATOM 1210 N N . GLN A 1 94 ? 1.323 -8.248 -19.253 1.00 10.00 94 GLN A N 1
ATOM 1211 C CA . GLN A 1 94 ? 1.562 -9.083 -20.424 1.00 10.00 94 GLN A CA 1
ATOM 1212 C C . GLN A 1 94 ? 2.939 -8.805 -21.021 1.00 10.00 94 GLN A C 1
ATOM 1213 O O . GLN A 1 94 ? 3.444 -9.579 -21.833 1.00 10.00 94 GLN A O 1
ATOM 1227 N N . THR A 1 95 ? 3.543 -7.696 -20.611 1.00 10.00 95 THR A N 1
ATOM 1228 C CA . THR A 1 95 ? 4.861 -7.319 -21.095 1.00 10.00 95 THR A CA 1
ATOM 1229 C C . THR A 1 95 ? 5.938 -8.189 -20.461 1.00 10.00 95 THR A C 1
ATOM 1230 O O . THR A 1 95 ? 7.017 -8.371 -21.025 1.00 10.00 95 THR A O 1
ATOM 1241 N N . GLY A 1 96 ? 5.636 -8.719 -19.277 1.00 10.00 96 GLY A N 1
ATOM 1242 C CA . GLY A 1 96 ? 6.584 -9.555 -18.562 1.00 10.00 96 GLY A CA 1
ATOM 1243 C C . GLY A 1 96 ? 7.632 -8.735 -17.833 1.00 10.00 96 GLY A C 1
ATOM 1244 O O . GLY A 1 96 ? 8.395 -9.261 -17.021 1.00 10.00 96 GLY A O 1
ATOM 1248 N N . GLY A 1 97 ? 7.647 -7.441 -18.113 1.00 10.00 97 GLY A N 1
ATOM 1249 C CA . GLY A 1 97 ? 8.600 -6.546 -17.503 1.00 10.00 97 GLY A CA 1
ATOM 1250 C C . GLY A 1 97 ? 8.580 -5.197 -18.177 1.00 10.00 97 GLY A C 1
ATOM 1251 O O . GLY A 1 97 ? 9.651 -4.562 -18.285 1.00 10.00 97 GLY A O 1
ATOM 1255 N N . ASN B 2 3 ? -4.911 -15.409 5.703 1.00 10.00 357 ASN B N 1
ATOM 1256 C CA . ASN B 2 3 ? -4.357 -15.453 7.078 1.00 10.00 357 ASN B CA 1
ATOM 1257 C C . ASN B 2 3 ? -2.832 -15.379 7.046 1.00 10.00 357 ASN B C 1
ATOM 1258 O O . ASN B 2 3 ? -2.155 -15.821 7.974 1.00 10.00 357 ASN B O 1
ATOM 1269 N N . ASN B 2 4 ? -2.279 -14.797 5.988 1.00 10.00 358 ASN B N 1
ATOM 1270 C CA . ASN B 2 4 ? -0.831 -14.663 5.881 1.00 10.00 358 ASN B CA 1
ATOM 1271 C C . ASN B 2 4 ? -0.474 -13.197 5.833 1.00 10.00 358 ASN B C 1
ATOM 1272 O O . ASN B 2 4 ? -0.980 -12.462 4.987 1.00 10.00 358 ASN B O 1
ATOM 1283 N N . ARG B 2 5 ? 0.389 -12.768 6.739 1.00 10.00 359 ARG B N 1
ATOM 1284 C CA . ARG B 2 5 ? 0.803 -11.375 6.778 1.00 10.00 359 ARG B CA 1
ATOM 1285 C C . ARG B 2 5 ? 2.316 -11.237 6.658 1.00 10.00 359 ARG B C 1
ATOM 1286 O O . ARG B 2 5 ? 3.077 -11.884 7.383 1.00 10.00 359 ARG B O 1
ATOM 1307 N N . ASP B 2 6 ? 2.737 -10.402 5.726 1.00 10.00 360 ASP B N 1
ATOM 1308 C CA . ASP B 2 6 ? 4.153 -10.123 5.509 1.00 10.00 360 ASP B CA 1
ATOM 1309 C C . ASP B 2 6 ? 4.377 -8.624 5.667 1.00 10.00 360 ASP B C 1
ATOM 1310 O O . ASP B 2 6 ? 3.671 -7.841 5.038 1.00 10.00 360 ASP B O 1
ATOM 1319 N N . PRO B 2 7 ? 5.369 -8.185 6.466 1.00 10.00 361 PRO B N 1
ATOM 1320 C CA . PRO B 2 7 ? 5.607 -6.769 6.661 1.00 10.00 361 PRO B CA 1
ATOM 1321 C C . PRO B 2 7 ? 6.881 -6.260 5.998 1.00 10.00 361 PRO B C 1
ATOM 1322 O O . PRO B 2 7 ? 7.981 -6.777 6.195 1.00 10.00 361 PRO B O 1
ATOM 1333 N N . ILE B 2 8 ? 6.693 -5.207 5.215 1.00 10.00 362 ILE B N 1
ATOM 1334 C CA . ILE B 2 8 ? 7.764 -4.552 4.481 1.00 10.00 362 ILE B CA 1
ATOM 1335 C C . ILE B 2 8 ? 7.862 -3.105 4.927 1.00 10.00 362 ILE B C 1
ATOM 1336 O O . ILE B 2 8 ? 6.842 -2.437 5.108 1.00 10.00 362 ILE B O 1
ATOM 1352 N N . VAL B 2 9 ? 9.072 -2.629 5.127 1.00 10.00 363 VAL B N 1
ATOM 1353 C CA . VAL B 2 9 ? 9.288 -1.273 5.577 1.00 10.00 363 VAL B CA 1
ATOM 1354 C C . VAL B 2 9 ? 9.985 -0.472 4.488 1.00 10.00 363 VAL B C 1
ATOM 1355 O O . VAL B 2 9 ? 10.933 -0.936 3.849 1.00 10.00 363 VAL B O 1
ATOM 1368 N N . ILE B 2 10 ? 9.484 0.728 4.296 1.00 10.00 364 ILE B N 1
ATOM 1369 C CA . ILE B 2 10 ? 9.951 1.635 3.266 1.00 10.00 364 ILE B CA 1
ATOM 1370 C C . ILE B 2 10 ? 10.627 2.855 3.869 1.00 10.00 364 ILE B C 1
ATOM 1371 O O . ILE B 2 10 ? 10.254 3.338 4.947 1.00 10.00 364 ILE B O 1
ATOM 1401 N N . ASP B 2 12 ? 11.892 6.774 3.462 1.00 10.00 366 ASP B N 1
ATOM 1402 C CA . ASP B 2 12 ? 11.406 7.990 2.857 1.00 10.00 366 ASP B CA 1
ATOM 1403 C C . ASP B 2 12 ? 12.507 9.030 2.750 1.00 10.00 366 ASP B C 1
ATOM 1404 O O . ASP B 2 12 ? 13.227 9.319 3.711 1.00 10.00 366 ASP B O 1
ATOM 1427 N N . PRO B 2 14 ? 14.023 12.513 2.574 1.00 10.00 368 PRO B N 1
ATOM 1428 C CA . PRO B 2 14 ? 13.780 13.853 3.108 1.00 10.00 368 PRO B CA 1
ATOM 1429 C C . PRO B 2 14 ? 14.146 14.944 2.103 1.00 10.00 368 PRO B C 1
ATOM 1430 O O . PRO B 2 14 ? 13.249 15.718 1.702 1.00 10.00 368 PRO B O 1
ATOM 1441 N N . TYR A 1 21 ? 2.507 6.384 9.588 1.00 10.00 21 TYR A N 2
ATOM 1442 C CA . TYR A 1 21 ? 2.741 5.478 8.437 1.00 10.00 21 TYR A CA 2
ATOM 1443 C C . TYR A 1 21 ? 1.426 4.882 7.948 1.00 10.00 21 TYR A C 2
ATOM 1444 O O . TYR A 1 21 ? 0.477 4.750 8.718 1.00 10.00 21 TYR A O 2
ATOM 1462 N N . ILE A 1 22 ? 1.376 4.532 6.670 1.00 10.00 22 ILE A N 2
ATOM 1463 C CA . ILE A 1 22 ? 0.182 3.946 6.068 1.00 10.00 22 ILE A CA 2
ATOM 1464 C C . ILE A 1 22 ? 0.467 2.508 5.651 1.00 10.00 22 ILE A C 2
ATOM 1465 O O . ILE A 1 22 ? 1.307 2.258 4.791 1.00 10.00 22 ILE A O 2
ATOM 1481 N N . LYS A 1 23 ? -0.220 1.564 6.266 1.00 10.00 23 LYS A N 2
ATOM 1482 C CA . LYS A 1 23 ? -0.024 0.161 5.954 1.00 10.00 23 LYS A CA 2
ATOM 1483 C C . LYS A 1 23 ? -1.121 -0.335 5.016 1.00 10.00 23 LYS A C 2
ATOM 1484 O O . LYS A 1 23 ? -2.270 -0.525 5.426 1.00 10.00 23 LYS A O 2
ATOM 1503 N N . LEU A 1 24 ? -0.758 -0.542 3.760 1.00 10.00 24 LEU A N 2
ATOM 1504 C CA . LEU A 1 24 ? -1.699 -1.007 2.751 1.00 10.00 24 LEU A CA 2
ATOM 1505 C C . LEU A 1 24 ? -1.701 -2.529 2.679 1.00 10.00 24 LEU A C 2
ATOM 1506 O O . LEU A 1 24 ? -0.691 -3.172 2.971 1.00 10.00 24 LEU A O 2
ATOM 1522 N N . LYS A 1 25 ? -2.836 -3.098 2.299 1.00 10.00 25 LYS A N 2
ATOM 1523 C CA . LYS A 1 25 ? -2.960 -4.543 2.175 1.00 10.00 25 LYS A CA 2
ATOM 1524 C C . LYS A 1 25 ? -3.009 -4.944 0.709 1.00 10.00 25 LYS A C 2
ATOM 1525 O O . LYS A 1 25 ? -3.987 -4.666 0.011 1.00 10.00 25 LYS A O 2
ATOM 1544 N N . VAL A 1 26 ? -1.947 -5.575 0.245 1.00 10.00 26 VAL A N 2
ATOM 1545 C CA . VAL A 1 26 ? -1.877 -6.026 -1.135 1.00 10.00 26 VAL A CA 2
ATOM 1546 C C . VAL A 1 26 ? -2.373 -7.462 -1.221 1.00 10.00 26 VAL A C 2
ATOM 1547 O O . VAL A 1 26 ? -1.901 -8.331 -0.486 1.00 10.00 26 VAL A O 2
ATOM 1560 N N . ILE A 1 27 ? -3.334 -7.705 -2.098 1.00 10.00 27 ILE A N 2
ATOM 1561 C CA . ILE A 1 27 ? -3.895 -9.040 -2.255 1.00 10.00 27 ILE A CA 2
ATOM 1562 C C . ILE A 1 27 ? -3.204 -9.793 -3.385 1.00 10.00 27 ILE A C 2
ATOM 1563 O O . ILE A 1 27 ? -3.327 -9.431 -4.557 1.00 10.00 27 ILE A O 2
ATOM 1579 N N . GLY A 1 28 ? -2.466 -10.831 -3.019 1.00 10.00 28 GLY A N 2
ATOM 1580 C CA . GLY A 1 28 ? -1.767 -11.635 -3.998 1.00 10.00 28 GLY A CA 2
ATOM 1581 C C . GLY A 1 28 ? -2.653 -12.719 -4.581 1.00 10.00 28 GLY A C 2
ATOM 1582 O O . GLY A 1 28 ? -3.667 -13.092 -3.986 1.00 10.00 28 GLY A O 2
ATOM 1586 N N . GLN A 1 29 ? -2.258 -13.238 -5.736 1.00 10.00 29 GLN A N 2
ATOM 1587 C CA . GLN A 1 29 ? -3.022 -14.274 -6.422 1.00 10.00 29 GLN A CA 2
ATOM 1588 C C . GLN A 1 29 ? -3.111 -15.561 -5.600 1.00 10.00 29 GLN A C 2
ATOM 1589 O O . GLN A 1 29 ? -4.127 -16.256 -5.640 1.00 10.00 29 GLN A O 2
ATOM 1603 N N . ASP A 1 30 ? -2.068 -15.861 -4.829 1.00 10.00 30 ASP A N 2
ATOM 1604 C CA . ASP A 1 30 ? -2.044 -17.078 -4.018 1.00 10.00 30 ASP A CA 2
ATOM 1605 C C . ASP A 1 30 ? -2.655 -16.843 -2.635 1.00 10.00 30 ASP A C 2
ATOM 1606 O O . ASP A 1 30 ? -2.341 -17.553 -1.678 1.00 10.00 30 ASP A O 2
ATOM 1615 N N . SER A 1 31 ? -3.545 -15.853 -2.549 1.00 10.00 31 SER A N 2
ATOM 1616 C CA . SER A 1 31 ? -4.228 -15.508 -1.300 1.00 10.00 31 SER A CA 2
ATOM 1617 C C . SER A 1 31 ? -3.240 -14.975 -0.260 1.00 10.00 31 SER A C 2
ATOM 1618 O O . SER A 1 31 ? -3.304 -15.324 0.921 1.00 10.00 31 SER A O 2
ATOM 1626 N N . SER A 1 32 ? -2.329 -14.129 -0.709 1.00 10.00 32 SER A N 2
ATOM 1627 C CA . SER A 1 32 ? -1.339 -13.541 0.170 1.00 10.00 32 SER A CA 2
ATOM 1628 C C . SER A 1 32 ? -1.729 -12.112 0.523 1.00 10.00 32 SER A C 2
ATOM 1629 O O . SER A 1 32 ? -2.147 -11.344 -0.344 1.00 10.00 32 SER A O 2
ATOM 1637 N N . GLU A 1 33 ? -1.612 -11.768 1.796 1.00 10.00 33 GLU A N 2
ATOM 1638 C CA . GLU A 1 33 ? -1.941 -10.432 2.256 1.00 10.00 33 GLU A CA 2
ATOM 1639 C C . GLU A 1 33 ? -0.662 -9.690 2.618 1.00 10.00 33 GLU A C 2
ATOM 1640 O O . GLU A 1 33 ? -0.125 -9.839 3.718 1.00 10.00 33 GLU A O 2
ATOM 1652 N N . ILE A 1 34 ? -0.170 -8.900 1.675 1.00 10.00 34 ILE A N 2
ATOM 1653 C CA . ILE A 1 34 ? 1.064 -8.153 1.871 1.00 10.00 34 ILE A CA 2
ATOM 1654 C C . ILE A 1 34 ? 0.822 -6.892 2.689 1.00 10.00 34 ILE A C 2
ATOM 1655 O O . ILE A 1 34 ? -0.078 -6.106 2.390 1.00 10.00 34 ILE A O 2
ATOM 1671 N N . HIS A 1 35 ? 1.633 -6.714 3.720 1.00 10.00 35 HIS A N 2
ATOM 1672 C CA . HIS A 1 35 ? 1.551 -5.557 4.594 1.00 10.00 35 HIS A CA 2
ATOM 1673 C C . HIS A 1 35 ? 2.640 -4.558 4.225 1.00 10.00 35 HIS A C 2
ATOM 1674 O O . HIS A 1 35 ? 3.734 -4.586 4.794 1.00 10.00 35 HIS A O 2
ATOM 1688 N N . PHE A 1 36 ? 2.359 -3.692 3.266 1.00 10.00 36 PHE A N 2
ATOM 1689 C CA . PHE A 1 36 ? 3.342 -2.707 2.851 1.00 10.00 36 PHE A CA 2
ATOM 1690 C C . PHE A 1 36 ? 3.140 -1.408 3.619 1.00 10.00 36 PHE A C 2
ATOM 1691 O O . PHE A 1 36 ? 2.087 -0.775 3.524 1.00 10.00 36 PHE A O 2
ATOM 1708 N N . LYS A 1 37 ? 4.146 -1.027 4.388 1.00 10.00 37 LYS A N 2
ATOM 1709 C CA . LYS A 1 37 ? 4.082 0.186 5.181 1.00 10.00 37 LYS A CA 2
ATOM 1710 C C . LYS A 1 37 ? 4.684 1.357 4.411 1.00 10.00 37 LYS A C 2
ATOM 1711 O O . LYS A 1 37 ? 5.903 1.466 4.281 1.00 10.00 37 LYS A O 2
ATOM 1730 N N . VAL A 1 38 ? 3.819 2.218 3.893 1.00 10.00 38 VAL A N 2
ATOM 1731 C CA . VAL A 1 38 ? 4.245 3.380 3.127 1.00 10.00 38 VAL A CA 2
ATOM 1732 C C . VAL A 1 38 ? 4.129 4.646 3.974 1.00 10.00 38 VAL A C 2
ATOM 1733 O O . VAL A 1 38 ? 3.554 4.623 5.063 1.00 10.00 38 VAL A O 2
ATOM 1746 N N . LYS A 1 39 ? 4.664 5.748 3.472 1.00 10.00 39 LYS A N 2
ATOM 1747 C CA . LYS A 1 39 ? 4.619 7.013 4.188 1.00 10.00 39 LYS A CA 2
ATOM 1748 C C . LYS A 1 39 ? 3.947 8.082 3.331 1.00 10.00 39 LYS A C 2
ATOM 1749 O O . LYS A 1 39 ? 4.222 8.193 2.133 1.00 10.00 39 LYS A O 2
ATOM 1768 N N . MET A 1 40 ? 3.060 8.856 3.946 1.00 10.00 40 MET A N 2
ATOM 1769 C CA . MET A 1 40 ? 2.329 9.911 3.251 1.00 10.00 40 MET A CA 2
ATOM 1770 C C . MET A 1 40 ? 3.227 11.118 2.963 1.00 10.00 40 MET A C 2
ATOM 1771 O O . MET A 1 40 ? 3.156 12.140 3.649 1.00 10.00 40 MET A O 2
ATOM 1785 N N . THR A 1 41 ? 4.084 10.972 1.955 1.00 10.00 41 THR A N 2
ATOM 1786 C CA . THR A 1 41 ? 5.002 12.028 1.535 1.00 10.00 41 THR A CA 2
ATOM 1787 C C . THR A 1 41 ? 6.010 11.484 0.523 1.00 10.00 41 THR A C 2
ATOM 1788 O O . THR A 1 41 ? 6.558 12.230 -0.291 1.00 10.00 41 THR A O 2
ATOM 1799 N N . THR A 1 42 ? 6.245 10.179 0.577 1.00 10.00 42 THR A N 2
ATOM 1800 C CA . THR A 1 42 ? 7.180 9.526 -0.323 1.00 10.00 42 THR A CA 2
ATOM 1801 C C . THR A 1 42 ? 6.512 9.165 -1.644 1.00 10.00 42 THR A C 2
ATOM 1802 O O . THR A 1 42 ? 5.298 8.953 -1.704 1.00 10.00 42 THR A O 2
ATOM 1813 N N . HIS A 1 43 ? 7.309 9.117 -2.696 1.00 10.00 43 HIS A N 2
ATOM 1814 C CA . HIS A 1 43 ? 6.819 8.765 -4.020 1.00 10.00 43 HIS A CA 2
ATOM 1815 C C . HIS A 1 43 ? 6.538 7.267 -4.094 1.00 10.00 43 HIS A C 2
ATOM 1816 O O . HIS A 1 43 ? 7.257 6.464 -3.497 1.00 10.00 43 HIS A O 2
ATOM 1830 N N . LEU A 1 44 ? 5.497 6.887 -4.828 1.00 10.00 44 LEU A N 2
ATOM 1831 C CA . LEU A 1 44 ? 5.143 5.477 -4.966 1.00 10.00 44 LEU A CA 2
ATOM 1832 C C . LEU A 1 44 ? 6.112 4.770 -5.906 1.00 10.00 44 LEU A C 2
ATOM 1833 O O . LEU A 1 44 ? 6.044 3.555 -6.090 1.00 10.00 44 LEU A O 2
ATOM 1849 N N . LYS A 1 45 ? 7.021 5.547 -6.485 1.00 10.00 45 LYS A N 2
ATOM 1850 C CA . LYS A 1 45 ? 8.039 5.020 -7.382 1.00 10.00 45 LYS A CA 2
ATOM 1851 C C . LYS A 1 45 ? 8.866 3.969 -6.653 1.00 10.00 45 LYS A C 2
ATOM 1852 O O . LYS A 1 45 ? 9.036 2.846 -7.133 1.00 10.00 45 LYS A O 2
ATOM 1871 N N . LYS A 1 46 ? 9.349 4.344 -5.475 1.00 10.00 46 LYS A N 2
ATOM 1872 C CA . LYS A 1 46 ? 10.158 3.461 -4.648 1.00 10.00 46 LYS A CA 2
ATOM 1873 C C . LYS A 1 46 ? 9.354 2.238 -4.215 1.00 10.00 46 LYS A C 2
ATOM 1874 O O . LYS A 1 46 ? 9.866 1.122 -4.191 1.00 10.00 46 LYS A O 2
ATOM 1893 N N . LEU A 1 47 ? 8.087 2.457 -3.897 1.00 10.00 47 LEU A N 2
ATOM 1894 C CA . LEU A 1 47 ? 7.207 1.381 -3.449 1.00 10.00 47 LEU A CA 2
ATOM 1895 C C . LEU A 1 47 ? 7.028 0.316 -4.528 1.00 10.00 47 LEU A C 2
ATOM 1896 O O . LEU A 1 47 ? 7.082 -0.882 -4.243 1.00 10.00 47 LEU A O 2
ATOM 1912 N N . LYS A 1 48 ? 6.834 0.758 -5.763 1.00 10.00 48 LYS A N 2
ATOM 1913 C CA . LYS A 1 48 ? 6.630 -0.157 -6.881 1.00 10.00 48 LYS A CA 2
ATOM 1914 C C . LYS A 1 48 ? 7.847 -1.052 -7.121 1.00 10.00 48 LYS A C 2
ATOM 1915 O O . LYS A 1 48 ? 7.704 -2.261 -7.307 1.00 10.00 48 LYS A O 2
ATOM 1934 N N . GLU A 1 49 ? 9.041 -0.468 -7.110 1.00 10.00 49 GLU A N 2
ATOM 1935 C CA . GLU A 1 49 ? 10.259 -1.240 -7.350 1.00 10.00 49 GLU A CA 2
ATOM 1936 C C . GLU A 1 49 ? 10.618 -2.120 -6.149 1.00 10.00 49 GLU A C 2
ATOM 1937 O O . GLU A 1 49 ? 11.087 -3.245 -6.320 1.00 10.00 49 GLU A O 2
ATOM 1949 N N . SER A 1 50 ? 10.367 -1.626 -4.941 1.00 10.00 50 SER A N 2
ATOM 1950 C CA . SER A 1 50 ? 10.668 -2.388 -3.733 1.00 10.00 50 SER A CA 2
ATOM 1951 C C . SER A 1 50 ? 9.809 -3.650 -3.659 1.00 10.00 50 SER A C 2
ATOM 1952 O O . SER A 1 50 ? 10.231 -4.673 -3.117 1.00 10.00 50 SER A O 2
ATOM 1960 N N . TYR A 1 51 ? 8.604 -3.573 -4.216 1.00 10.00 51 TYR A N 2
ATOM 1961 C CA . TYR A 1 51 ? 7.699 -4.714 -4.232 1.00 10.00 51 TYR A CA 2
ATOM 1962 C C . TYR A 1 51 ? 8.243 -5.791 -5.162 1.00 10.00 51 TYR A C 2
ATOM 1963 O O . TYR A 1 51 ? 8.127 -6.986 -4.888 1.00 10.00 51 TYR A O 2
ATOM 1981 N N . CYS A 1 52 ? 8.856 -5.351 -6.254 1.00 10.00 52 CYS A N 2
ATOM 1982 C CA . CYS A 1 52 ? 9.429 -6.264 -7.231 1.00 10.00 52 CYS A CA 2
ATOM 1983 C C . CYS A 1 52 ? 10.559 -7.071 -6.598 1.00 10.00 52 CYS A C 2
ATOM 1984 O O . CYS A 1 52 ? 10.718 -8.260 -6.875 1.00 10.00 52 CYS A O 2
ATOM 1992 N N . GLN A 1 53 ? 11.325 -6.417 -5.723 1.00 10.00 53 GLN A N 2
ATOM 1993 C CA . GLN A 1 53 ? 12.432 -7.066 -5.026 1.00 10.00 53 GLN A CA 2
ATOM 1994 C C . GLN A 1 53 ? 11.914 -8.181 -4.131 1.00 10.00 53 GLN A C 2
ATOM 1995 O O . GLN A 1 53 ? 12.559 -9.215 -3.969 1.00 10.00 53 GLN A O 2
ATOM 2009 N N . ARG A 1 54 ? 10.736 -7.966 -3.566 1.00 10.00 54 ARG A N 2
ATOM 2010 C CA . ARG A 1 54 ? 10.119 -8.944 -2.684 1.00 10.00 54 ARG A CA 2
ATOM 2011 C C . ARG A 1 54 ? 9.670 -10.167 -3.472 1.00 10.00 54 ARG A C 2
ATOM 2012 O O . ARG A 1 54 ? 9.781 -11.298 -3.003 1.00 10.00 54 ARG A O 2
ATOM 2033 N N . GLN A 1 55 ? 9.168 -9.927 -4.674 1.00 10.00 55 GLN A N 2
ATOM 2034 C CA . GLN A 1 55 ? 8.699 -11.001 -5.539 1.00 10.00 55 GLN A CA 2
ATOM 2035 C C . GLN A 1 55 ? 9.869 -11.679 -6.243 1.00 10.00 55 GLN A C 2
ATOM 2036 O O . GLN A 1 55 ? 9.744 -12.797 -6.746 1.00 10.00 55 GLN A O 2
ATOM 2050 N N . GLY A 1 56 ? 11.005 -10.992 -6.274 1.00 10.00 56 GLY A N 2
ATOM 2051 C CA . GLY A 1 56 ? 12.184 -11.532 -6.918 1.00 10.00 56 GLY A CA 2
ATOM 2052 C C . GLY A 1 56 ? 12.119 -11.399 -8.424 1.00 10.00 56 GLY A C 2
ATOM 2053 O O . GLY A 1 56 ? 12.766 -12.150 -9.150 1.00 10.00 56 GLY A O 2
ATOM 2057 N N . VAL A 1 57 ? 11.344 -10.430 -8.890 1.00 10.00 57 VAL A N 2
ATOM 2058 C CA . VAL A 1 57 ? 11.177 -10.197 -10.318 1.00 10.00 57 VAL A CA 2
ATOM 2059 C C . VAL A 1 57 ? 11.522 -8.752 -10.671 1.00 10.00 57 VAL A C 2
ATOM 2060 O O . VAL A 1 57 ? 11.468 -7.872 -9.813 1.00 10.00 57 VAL A O 2
ATOM 2073 N N . PRO A 1 58 ? 11.899 -8.494 -11.933 1.00 10.00 58 PRO A N 2
ATOM 2074 C CA . PRO A 1 58 ? 12.238 -7.144 -12.395 1.00 10.00 58 PRO A CA 2
ATOM 2075 C C . PRO A 1 58 ? 11.032 -6.207 -12.358 1.00 10.00 58 PRO A C 2
ATOM 2076 O O . PRO A 1 58 ? 9.885 -6.649 -12.434 1.00 10.00 58 PRO A O 2
ATOM 2087 N N . MET A 1 59 ? 11.295 -4.912 -12.242 1.00 10.00 59 MET A N 2
ATOM 2088 C CA . MET A 1 59 ? 10.233 -3.913 -12.193 1.00 10.00 59 MET A CA 2
ATOM 2089 C C . MET A 1 59 ? 9.504 -3.827 -13.535 1.00 10.00 59 MET A C 2
ATOM 2090 O O . MET A 1 59 ? 10.047 -4.230 -14.564 1.00 10.00 59 MET A O 2
ATOM 2104 N N . ASN A 1 60 ? 8.266 -3.317 -13.495 1.00 10.00 60 ASN A N 2
ATOM 2105 C CA . ASN A 1 60 ? 7.413 -3.140 -14.686 1.00 10.00 60 ASN A CA 2
ATOM 2106 C C . ASN A 1 60 ? 6.758 -4.454 -15.111 1.00 10.00 60 ASN A C 2
ATOM 2107 O O . ASN A 1 60 ? 6.070 -4.516 -16.130 1.00 10.00 60 ASN A O 2
ATOM 2118 N N . SER A 1 61 ? 6.969 -5.504 -14.331 1.00 10.00 61 SER A N 2
ATOM 2119 C CA . SER A 1 61 ? 6.377 -6.800 -14.634 1.00 10.00 61 SER A CA 2
ATOM 2120 C C . SER A 1 61 ? 5.049 -6.951 -13.900 1.00 10.00 61 SER A C 2
ATOM 2121 O O . SER A 1 61 ? 4.197 -7.753 -14.284 1.00 10.00 61 SER A O 2
ATOM 2129 N N . LEU A 1 62 ? 4.880 -6.157 -12.851 1.00 10.00 62 LEU A N 2
ATOM 2130 C CA . LEU A 1 62 ? 3.675 -6.193 -12.041 1.00 10.00 62 LEU A CA 2
ATOM 2131 C C . LEU A 1 62 ? 2.935 -4.865 -12.115 1.00 10.00 62 LEU A C 2
ATOM 2132 O O . LEU A 1 62 ? 3.549 -3.796 -12.071 1.00 10.00 62 LEU A O 2
ATOM 2148 N N . ARG A 1 63 ? 1.619 -4.938 -12.230 1.00 10.00 63 ARG A N 2
ATOM 2149 C CA . ARG A 1 63 ? 0.791 -3.748 -12.292 1.00 10.00 63 ARG A CA 2
ATOM 2150 C C . ARG A 1 63 ? 0.023 -3.572 -10.990 1.00 10.00 63 ARG A C 2
ATOM 2151 O O . ARG A 1 63 ? -0.575 -4.520 -10.474 1.00 10.00 63 ARG A O 2
ATOM 2172 N N . PHE A 1 64 ? 0.059 -2.366 -10.455 1.00 10.00 64 PHE A N 2
ATOM 2173 C CA . PHE A 1 64 ? -0.643 -2.058 -9.222 1.00 10.00 64 PHE A CA 2
ATOM 2174 C C . PHE A 1 64 ? -1.996 -1.449 -9.547 1.00 10.00 64 PHE A C 2
ATOM 2175 O O . PHE A 1 64 ? -2.073 -0.369 -10.135 1.00 10.00 64 PHE A O 2
ATOM 2192 N N . LEU A 1 65 ? -3.055 -2.148 -9.178 1.00 10.00 65 LEU A N 2
ATOM 2193 C CA . LEU A 1 65 ? -4.404 -1.686 -9.445 1.00 10.00 65 LEU A CA 2
ATOM 2194 C C . LEU A 1 65 ? -5.058 -1.170 -8.172 1.00 10.00 65 LEU A C 2
ATOM 2195 O O . LEU A 1 65 ? -5.326 -1.933 -7.239 1.00 10.00 65 LEU A O 2
ATOM 2211 N N . PHE A 1 66 ? -5.296 0.129 -8.137 1.00 10.00 66 PHE A N 2
ATOM 2212 C CA . PHE A 1 66 ? -5.927 0.758 -6.997 1.00 10.00 66 PHE A CA 2
ATOM 2213 C C . PHE A 1 66 ? -7.244 1.376 -7.429 1.00 10.00 66 PHE A C 2
ATOM 2214 O O . PHE A 1 66 ? -7.264 2.340 -8.199 1.00 10.00 66 PHE A O 2
ATOM 2231 N N . GLU A 1 67 ? -8.339 0.786 -6.962 1.00 10.00 67 GLU A N 2
ATOM 2232 C CA . GLU A 1 67 ? -9.683 1.257 -7.279 1.00 10.00 67 GLU A CA 2
ATOM 2233 C C . GLU A 1 67 ? -9.960 1.189 -8.782 1.00 10.00 67 GLU A C 2
ATOM 2234 O O . GLU A 1 67 ? -10.739 1.977 -9.317 1.00 10.00 67 GLU A O 2
ATOM 2246 N N . GLY A 1 68 ? -9.306 0.251 -9.458 1.00 10.00 68 GLY A N 2
ATOM 2247 C CA . GLY A 1 68 ? -9.513 0.079 -10.885 1.00 10.00 68 GLY A CA 2
ATOM 2248 C C . GLY A 1 68 ? -8.455 0.749 -11.743 1.00 10.00 68 GLY A C 2
ATOM 2249 O O . GLY A 1 68 ? -8.264 0.369 -12.898 1.00 10.00 68 GLY A O 2
ATOM 2253 N N . GLN A 1 69 ? -7.759 1.733 -11.191 1.00 10.00 69 GLN A N 2
ATOM 2254 C CA . GLN A 1 69 ? -6.738 2.449 -11.947 1.00 10.00 69 GLN A CA 2
ATOM 2255 C C . GLN A 1 69 ? -5.345 1.924 -11.625 1.00 10.00 69 GLN A C 2
ATOM 2256 O O . GLN A 1 69 ? -5.099 1.427 -10.527 1.00 10.00 69 GLN A O 2
ATOM 2270 N N . ARG A 1 70 ? -4.442 2.024 -12.595 1.00 10.00 70 ARG A N 2
ATOM 2271 C CA . ARG A 1 70 ? -3.074 1.558 -12.415 1.00 10.00 70 ARG A CA 2
ATOM 2272 C C . ARG A 1 70 ? -2.210 2.656 -11.798 1.00 10.00 70 ARG A C 2
ATOM 2273 O O . ARG A 1 70 ? -2.272 3.819 -12.202 1.00 10.00 70 ARG A O 2
ATOM 2294 N N . ILE A 1 71 ? -1.418 2.278 -10.806 1.00 10.00 71 ILE A N 2
ATOM 2295 C CA . ILE A 1 71 ? -0.540 3.216 -10.123 1.00 10.00 71 ILE A CA 2
ATOM 2296 C C . ILE A 1 71 ? 0.671 3.558 -10.985 1.00 10.00 71 ILE A C 2
ATOM 2297 O O . ILE A 1 71 ? 1.399 2.669 -11.443 1.00 10.00 71 ILE A O 2
ATOM 2313 N N . ALA A 1 72 ? 0.875 4.848 -11.203 1.00 10.00 72 ALA A N 2
ATOM 2314 C CA . ALA A 1 72 ? 1.993 5.332 -11.996 1.00 10.00 72 ALA A CA 2
ATOM 2315 C C . ALA A 1 72 ? 3.237 5.470 -11.127 1.00 10.00 72 ALA A C 2
ATOM 2316 O O . ALA A 1 72 ? 3.161 5.386 -9.902 1.00 10.00 72 ALA A O 2
ATOM 2323 N N . ASP A 1 73 ? 4.380 5.680 -11.762 1.00 10.00 73 ASP A N 2
ATOM 2324 C CA . ASP A 1 73 ? 5.640 5.817 -11.038 1.00 10.00 73 ASP A CA 2
ATOM 2325 C C . ASP A 1 73 ? 5.729 7.176 -10.356 1.00 10.00 73 ASP A C 2
ATOM 2326 O O . ASP A 1 73 ? 6.414 7.333 -9.350 1.00 10.00 73 ASP A O 2
ATOM 2335 N N . ASN A 1 74 ? 5.019 8.151 -10.902 1.00 10.00 74 ASN A N 2
ATOM 2336 C CA . ASN A 1 74 ? 5.015 9.503 -10.351 1.00 10.00 74 ASN A CA 2
ATOM 2337 C C . ASN A 1 74 ? 3.789 9.724 -9.468 1.00 10.00 74 ASN A C 2
ATOM 2338 O O . ASN A 1 74 ? 3.389 10.861 -9.208 1.00 10.00 74 ASN A O 2
ATOM 2349 N N . HIS A 1 75 ? 3.198 8.633 -9.002 1.00 10.00 75 HIS A N 2
ATOM 2350 C CA . HIS A 1 75 ? 2.019 8.709 -8.151 1.00 10.00 75 HIS A CA 2
ATOM 2351 C C . HIS A 1 75 ? 2.418 8.808 -6.685 1.00 10.00 75 HIS A C 2
ATOM 2352 O O . HIS A 1 75 ? 3.525 8.419 -6.302 1.00 10.00 75 HIS A O 2
ATOM 2366 N N . THR A 1 76 ? 1.518 9.344 -5.878 1.00 10.00 76 THR A N 2
ATOM 2367 C CA . THR A 1 76 ? 1.748 9.494 -4.452 1.00 10.00 76 THR A CA 2
ATOM 2368 C C . THR A 1 76 ? 0.510 9.044 -3.677 1.00 10.00 76 THR A C 2
ATOM 2369 O O . THR A 1 76 ? -0.594 9.074 -4.214 1.00 10.00 76 THR A O 2
ATOM 2380 N N . PRO A 1 77 ? 0.667 8.616 -2.410 1.00 10.00 77 PRO A N 2
ATOM 2381 C CA . PRO A 1 77 ? -0.466 8.171 -1.582 1.00 10.00 77 PRO A CA 2
ATOM 2382 C C . PRO A 1 77 ? -1.447 9.308 -1.289 1.00 10.00 77 PRO A C 2
ATOM 2383 O O . PRO A 1 77 ? -2.577 9.077 -0.851 1.00 10.00 77 PRO A O 2
ATOM 2394 N N . LYS A 1 78 ? -0.996 10.533 -1.535 1.00 10.00 78 LYS A N 2
ATOM 2395 C CA . LYS A 1 78 ? -1.806 11.722 -1.309 1.00 10.00 78 LYS A CA 2
ATOM 2396 C C . LYS A 1 78 ? -2.941 11.806 -2.325 1.00 10.00 78 LYS A C 2
ATOM 2397 O O . LYS A 1 78 ? -4.067 12.167 -1.982 1.00 10.00 78 LYS A O 2
ATOM 2416 N N . GLU A 1 79 ? -2.644 11.468 -3.568 1.00 10.00 79 GLU A N 2
ATOM 2417 C CA . GLU A 1 79 ? -3.651 11.506 -4.617 1.00 10.00 79 GLU A CA 2
ATOM 2418 C C . GLU A 1 79 ? -4.432 10.200 -4.630 1.00 10.00 79 GLU A C 2
ATOM 2419 O O . GLU A 1 79 ? -4.039 9.238 -3.965 1.00 10.00 79 GLU A O 2
ATOM 2431 N N . LEU A 1 80 ? -5.545 10.183 -5.366 1.00 10.00 80 LEU A N 2
ATOM 2432 C CA . LEU A 1 80 ? -6.418 9.007 -5.473 1.00 10.00 80 LEU A CA 2
ATOM 2433 C C . LEU A 1 80 ? -7.207 8.798 -4.179 1.00 10.00 80 LEU A C 2
ATOM 2434 O O . LEU A 1 80 ? -8.435 8.704 -4.203 1.00 10.00 80 LEU A O 2
ATOM 2450 N N . GLY A 1 81 ? -6.503 8.743 -3.057 1.00 10.00 81 GLY A N 2
ATOM 2451 C CA . GLY A 1 81 ? -7.155 8.562 -1.778 1.00 10.00 81 GLY A CA 2
ATOM 2452 C C . GLY A 1 81 ? -6.754 7.267 -1.102 1.00 10.00 81 GLY A C 2
ATOM 2453 O O . GLY A 1 81 ? -7.475 6.271 -1.179 1.00 10.00 81 GLY A O 2
ATOM 2457 N N . MET A 1 82 ? -5.603 7.276 -0.444 1.00 10.00 82 MET A N 2
ATOM 2458 C CA . MET A 1 82 ? -5.108 6.094 0.251 1.00 10.00 82 MET A CA 2
ATOM 2459 C C . MET A 1 82 ? -5.193 6.293 1.755 1.00 10.00 82 MET A C 2
ATOM 2460 O O . MET A 1 82 ? -4.789 7.336 2.276 1.00 10.00 82 MET A O 2
ATOM 2474 N N . GLU A 1 83 ? -5.736 5.301 2.443 1.00 10.00 83 GLU A N 2
ATOM 2475 C CA . GLU A 1 83 ? -5.876 5.357 3.890 1.00 10.00 83 GLU A CA 2
ATOM 2476 C C . GLU A 1 83 ? -5.300 4.099 4.533 1.00 10.00 83 GLU A C 2
ATOM 2477 O O . GLU A 1 83 ? -4.758 3.231 3.848 1.00 10.00 83 GLU A O 2
ATOM 2489 N N . GLU A 1 84 ? -5.422 4.004 5.850 1.00 10.00 84 GLU A N 2
ATOM 2490 C CA . GLU A 1 84 ? -4.911 2.861 6.589 1.00 10.00 84 GLU A CA 2
ATOM 2491 C C . GLU A 1 84 ? -5.813 1.646 6.383 1.00 10.00 84 GLU A C 2
ATOM 2492 O O . GLU A 1 84 ? -7.040 1.768 6.413 1.00 10.00 84 GLU A O 2
ATOM 2504 N N . GLU A 1 85 ? -5.189 0.483 6.175 1.00 10.00 85 GLU A N 2
ATOM 2505 C CA . GLU A 1 85 ? -5.903 -0.776 5.952 1.00 10.00 85 GLU A CA 2
ATOM 2506 C C . GLU A 1 85 ? -6.622 -0.772 4.605 1.00 10.00 85 GLU A C 2
ATOM 2507 O O . GLU A 1 85 ? -7.645 -1.438 4.433 1.00 10.00 85 GLU A O 2
ATOM 2519 N N . ASP A 1 86 ? -6.081 -0.016 3.654 1.00 10.00 86 ASP A N 2
ATOM 2520 C CA . ASP A 1 86 ? -6.662 0.060 2.320 1.00 10.00 86 ASP A CA 2
ATOM 2521 C C . ASP A 1 86 ? -6.275 -1.170 1.513 1.00 10.00 86 ASP A C 2
ATOM 2522 O O . ASP A 1 86 ? -5.236 -1.782 1.766 1.00 10.00 86 ASP A O 2
ATOM 2531 N N . VAL A 1 87 ? -7.097 -1.525 0.539 1.00 10.00 87 VAL A N 2
ATOM 2532 C CA . VAL A 1 87 ? -6.841 -2.702 -0.278 1.00 10.00 87 VAL A CA 2
ATOM 2533 C C . VAL A 1 87 ? -6.347 -2.326 -1.672 1.00 10.00 87 VAL A C 2
ATOM 2534 O O . VAL A 1 87 ? -6.914 -1.452 -2.332 1.00 10.00 87 VAL A O 2
ATOM 2547 N N . ILE A 1 88 ? -5.285 -2.986 -2.106 1.00 10.00 88 ILE A N 2
ATOM 2548 C CA . ILE A 1 88 ? -4.712 -2.755 -3.421 1.00 10.00 88 ILE A CA 2
ATOM 2549 C C . ILE A 1 88 ? -4.363 -4.101 -4.058 1.00 10.00 88 ILE A C 2
ATOM 2550 O O . ILE A 1 88 ? -3.954 -5.034 -3.362 1.00 10.00 88 ILE A O 2
ATOM 2566 N N . GLU A 1 89 ? -4.549 -4.212 -5.364 1.00 10.00 89 GLU A N 2
ATOM 2567 C CA . GLU A 1 89 ? -4.274 -5.458 -6.067 1.00 10.00 89 GLU A CA 2
ATOM 2568 C C . GLU A 1 89 ? -3.063 -5.328 -6.977 1.00 10.00 89 GLU A C 2
ATOM 2569 O O . GLU A 1 89 ? -2.774 -4.249 -7.497 1.00 10.00 89 GLU A O 2
ATOM 2581 N N . VAL A 1 90 ? -2.364 -6.435 -7.163 1.00 10.00 90 VAL A N 2
ATOM 2582 C CA . VAL A 1 90 ? -1.192 -6.470 -8.019 1.00 10.00 90 VAL A CA 2
ATOM 2583 C C . VAL A 1 90 ? -1.216 -7.731 -8.879 1.00 10.00 90 VAL A C 2
ATOM 2584 O O . VAL A 1 90 ? -1.477 -8.829 -8.385 1.00 10.00 90 VAL A O 2
ATOM 2597 N N . TYR A 1 91 ? -0.980 -7.567 -10.171 1.00 10.00 91 TYR A N 2
ATOM 2598 C CA . TYR A 1 91 ? -0.985 -8.695 -11.097 1.00 10.00 91 TYR A CA 2
ATOM 2599 C C . TYR A 1 91 ? 0.152 -8.567 -12.095 1.00 10.00 91 TYR A C 2
ATOM 2600 O O . TYR A 1 91 ? 0.750 -7.499 -12.227 1.00 10.00 91 TYR A O 2
ATOM 2618 N N . GLN A 1 92 ? 0.448 -9.654 -12.792 1.00 10.00 92 GLN A N 2
ATOM 2619 C CA . GLN A 1 92 ? 1.517 -9.654 -13.777 1.00 10.00 92 GLN A CA 2
ATOM 2620 C C . GLN A 1 92 ? 1.033 -9.032 -15.079 1.00 10.00 92 GLN A C 2
ATOM 2621 O O . GLN A 1 92 ? -0.073 -9.317 -15.537 1.00 10.00 92 GLN A O 2
ATOM 2635 N N . GLU A 1 93 ? 1.859 -8.180 -15.661 1.00 10.00 93 GLU A N 2
ATOM 2636 C CA . GLU A 1 93 ? 1.521 -7.518 -16.910 1.00 10.00 93 GLU A CA 2
ATOM 2637 C C . GLU A 1 93 ? 1.725 -8.456 -18.094 1.00 10.00 93 GLU A C 2
ATOM 2638 O O . GLU A 1 93 ? 2.274 -9.550 -17.948 1.00 10.00 93 GLU A O 2
ATOM 2650 N N . GLN A 1 94 ? 1.277 -8.027 -19.265 1.00 10.00 94 GLN A N 2
ATOM 2651 C CA . GLN A 1 94 ? 1.420 -8.825 -20.474 1.00 10.00 94 GLN A CA 2
ATOM 2652 C C . GLN A 1 94 ? 2.749 -8.505 -21.152 1.00 10.00 94 GLN A C 2
ATOM 2653 O O . GLN A 1 94 ? 3.132 -9.142 -22.133 1.00 10.00 94 GLN A O 2
ATOM 2667 N N . THR A 1 95 ? 3.447 -7.518 -20.610 1.00 10.00 95 THR A N 2
ATOM 2668 C CA . THR A 1 95 ? 4.728 -7.094 -21.142 1.00 10.00 95 THR A CA 2
ATOM 2669 C C . THR A 1 95 ? 5.842 -8.052 -20.724 1.00 10.00 95 THR A C 2
ATOM 2670 O O . THR A 1 95 ? 6.410 -8.764 -21.554 1.00 10.00 95 THR A O 2
ATOM 2681 N N . GLY A 1 96 ? 6.145 -8.067 -19.434 1.00 10.00 96 GLY A N 2
ATOM 2682 C CA . GLY A 1 96 ? 7.186 -8.935 -18.922 1.00 10.00 96 GLY A CA 2
ATOM 2683 C C . GLY A 1 96 ? 8.167 -8.186 -18.049 1.00 10.00 96 GLY A C 2
ATOM 2684 O O . GLY A 1 96 ? 8.762 -8.758 -17.134 1.00 10.00 96 GLY A O 2
ATOM 2688 N N . GLY A 1 97 ? 8.330 -6.902 -18.329 1.00 10.00 97 GLY A N 2
ATOM 2689 C CA . GLY A 1 97 ? 9.235 -6.080 -17.560 1.00 10.00 97 GLY A CA 2
ATOM 2690 C C . GLY A 1 97 ? 9.664 -4.857 -18.332 1.00 10.00 97 GLY A C 2
ATOM 2691 O O . GLY A 1 97 ? 10.745 -4.308 -18.033 1.00 10.00 97 GLY A O 2
ATOM 2695 N N . ASN B 2 3 ? -4.942 -16.103 5.776 1.00 10.00 357 ASN B N 2
ATOM 2696 C CA . ASN B 2 3 ? -4.178 -15.599 6.943 1.00 10.00 357 ASN B CA 2
ATOM 2697 C C . ASN B 2 3 ? -2.683 -15.649 6.660 1.00 10.00 357 ASN B C 2
ATOM 2698 O O . ASN B 2 3 ? -1.939 -16.360 7.325 1.00 10.00 357 ASN B O 2
ATOM 2709 N N . ASN B 2 4 ? -2.246 -14.948 5.624 1.00 10.00 358 ASN B N 2
ATOM 2710 C CA . ASN B 2 4 ? -0.823 -14.900 5.308 1.00 10.00 358 ASN B CA 2
ATOM 2711 C C . ASN B 2 4 ? -0.379 -13.448 5.318 1.00 10.00 358 ASN B C 2
ATOM 2712 O O . ASN B 2 4 ? -0.897 -12.632 4.551 1.00 10.00 358 ASN B O 2
ATOM 2723 N N . ARG B 2 5 ? 0.590 -13.123 6.162 1.00 10.00 359 ARG B N 2
ATOM 2724 C CA . ARG B 2 5 ? 1.061 -11.748 6.249 1.00 10.00 359 ARG B CA 2
ATOM 2725 C C . ARG B 2 5 ? 2.569 -11.625 6.066 1.00 10.00 359 ARG B C 2
ATOM 2726 O O . ARG B 2 5 ? 3.353 -12.340 6.699 1.00 10.00 359 ARG B O 2
ATOM 2747 N N . ASP B 2 6 ? 2.946 -10.743 5.169 1.00 10.00 360 ASP B N 2
ATOM 2748 C CA . ASP B 2 6 ? 4.342 -10.427 4.924 1.00 10.00 360 ASP B CA 2
ATOM 2749 C C . ASP B 2 6 ? 4.490 -8.922 5.109 1.00 10.00 360 ASP B C 2
ATOM 2750 O O . ASP B 2 6 ? 3.721 -8.164 4.527 1.00 10.00 360 ASP B O 2
ATOM 2759 N N . PRO B 2 7 ? 5.467 -8.452 5.905 1.00 10.00 361 PRO B N 2
ATOM 2760 C CA . PRO B 2 7 ? 5.636 -7.029 6.154 1.00 10.00 361 PRO B CA 2
ATOM 2761 C C . PRO B 2 7 ? 6.882 -6.429 5.504 1.00 10.00 361 PRO B C 2
ATOM 2762 O O . PRO B 2 7 ? 8.004 -6.907 5.680 1.00 10.00 361 PRO B O 2
ATOM 2773 N N . ILE B 2 8 ? 6.658 -5.352 4.765 1.00 10.00 362 ILE B N 2
ATOM 2774 C CA . ILE B 2 8 ? 7.713 -4.644 4.061 1.00 10.00 362 ILE B CA 2
ATOM 2775 C C . ILE B 2 8 ? 7.810 -3.215 4.566 1.00 10.00 362 ILE B C 2
ATOM 2776 O O . ILE B 2 8 ? 6.794 -2.537 4.744 1.00 10.00 362 ILE B O 2
ATOM 2792 N N . VAL B 2 9 ? 9.030 -2.758 4.789 1.00 10.00 363 VAL B N 2
ATOM 2793 C CA . VAL B 2 9 ? 9.261 -1.414 5.297 1.00 10.00 363 VAL B CA 2
ATOM 2794 C C . VAL B 2 9 ? 9.954 -0.573 4.240 1.00 10.00 363 VAL B C 2
ATOM 2795 O O . VAL B 2 9 ? 10.892 -1.025 3.581 1.00 10.00 363 VAL B O 2
ATOM 2808 N N . ILE B 2 10 ? 9.465 0.639 4.086 1.00 10.00 364 ILE B N 2
ATOM 2809 C CA . ILE B 2 10 ? 9.959 1.572 3.091 1.00 10.00 364 ILE B CA 2
ATOM 2810 C C . ILE B 2 10 ? 10.618 2.768 3.750 1.00 10.00 364 ILE B C 2
ATOM 2811 O O . ILE B 2 10 ? 10.206 3.204 4.827 1.00 10.00 364 ILE B O 2
ATOM 2841 N N . ASP B 2 12 ? 11.855 6.712 3.482 1.00 10.00 366 ASP B N 2
ATOM 2842 C CA . ASP B 2 12 ? 11.421 7.932 2.837 1.00 10.00 366 ASP B CA 2
ATOM 2843 C C . ASP B 2 12 ? 12.510 8.987 2.860 1.00 10.00 366 ASP B C 2
ATOM 2844 O O . ASP B 2 12 ? 13.108 9.289 3.896 1.00 10.00 366 ASP B O 2
ATOM 2867 N N . PRO B 2 14 ? 13.806 12.498 2.936 1.00 10.00 368 PRO B N 2
ATOM 2868 C CA . PRO B 2 14 ? 13.407 13.824 3.407 1.00 10.00 368 PRO B CA 2
ATOM 2869 C C . PRO B 2 14 ? 13.820 14.913 2.424 1.00 10.00 368 PRO B C 2
ATOM 2870 O O . PRO B 2 14 ? 13.076 15.902 2.280 1.00 10.00 368 PRO B O 2
ATOM 2881 N N . TYR A 1 21 ? 2.859 6.224 9.809 1.00 10.00 21 TYR A N 3
ATOM 2882 C CA . TYR A 1 21 ? 3.021 5.198 8.754 1.00 10.00 21 TYR A CA 3
ATOM 2883 C C . TYR A 1 21 ? 1.666 4.602 8.388 1.00 10.00 21 TYR A C 3
ATOM 2884 O O . TYR A 1 21 ? 0.796 4.463 9.246 1.00 10.00 21 TYR A O 3
ATOM 2902 N N . ILE A 1 22 ? 1.495 4.265 7.118 1.00 10.00 22 ILE A N 3
ATOM 2903 C CA . ILE A 1 22 ? 0.250 3.686 6.628 1.00 10.00 22 ILE A CA 3
ATOM 2904 C C . ILE A 1 22 ? 0.486 2.249 6.176 1.00 10.00 22 ILE A C 3
ATOM 2905 O O . ILE A 1 22 ? 1.365 1.987 5.359 1.00 10.00 22 ILE A O 3
ATOM 2921 N N . LYS A 1 23 ? -0.293 1.324 6.711 1.00 10.00 23 LYS A N 3
ATOM 2922 C CA . LYS A 1 23 ? -0.150 -0.080 6.365 1.00 10.00 23 LYS A CA 3
ATOM 2923 C C . LYS A 1 23 ? -1.140 -0.484 5.275 1.00 10.00 23 LYS A C 3
ATOM 2924 O O . LYS A 1 23 ? -2.337 -0.644 5.529 1.00 10.00 23 LYS A O 3
ATOM 2943 N N . LEU A 1 24 ? -0.632 -0.651 4.064 1.00 10.00 24 LEU A N 3
ATOM 2944 C CA . LEU A 1 24 ? -1.462 -1.043 2.932 1.00 10.00 24 LEU A CA 3
ATOM 2945 C C . LEU A 1 24 ? -1.496 -2.562 2.815 1.00 10.00 24 LEU A C 3
ATOM 2946 O O . LEU A 1 24 ? -0.481 -3.229 3.032 1.00 10.00 24 LEU A O 3
ATOM 2962 N N . LYS A 1 25 ? -2.657 -3.107 2.483 1.00 10.00 25 LYS A N 3
ATOM 2963 C CA . LYS A 1 25 ? -2.806 -4.548 2.347 1.00 10.00 25 LYS A CA 3
ATOM 2964 C C . LYS A 1 25 ? -2.917 -4.952 0.886 1.00 10.00 25 LYS A C 3
ATOM 2965 O O . LYS A 1 25 ? -3.857 -4.563 0.191 1.00 10.00 25 LYS A O 3
ATOM 2984 N N . VAL A 1 26 ? -1.946 -5.718 0.421 1.00 10.00 26 VAL A N 3
ATOM 2985 C CA . VAL A 1 26 ? -1.943 -6.204 -0.950 1.00 10.00 26 VAL A CA 3
ATOM 2986 C C . VAL A 1 26 ? -2.394 -7.655 -0.958 1.00 10.00 26 VAL A C 3
ATOM 2987 O O . VAL A 1 26 ? -1.818 -8.488 -0.258 1.00 10.00 26 VAL A O 3
ATOM 3000 N N . ILE A 1 27 ? -3.433 -7.952 -1.719 1.00 10.00 27 ILE A N 3
ATOM 3001 C CA . ILE A 1 27 ? -3.947 -9.310 -1.784 1.00 10.00 27 ILE A CA 3
ATOM 3002 C C . ILE A 1 27 ? -3.407 -10.035 -3.008 1.00 10.00 27 ILE A C 3
ATOM 3003 O O . ILE A 1 27 ? -3.780 -9.731 -4.144 1.00 10.00 27 ILE A O 3
ATOM 3019 N N . GLY A 1 28 ? -2.513 -10.983 -2.766 1.00 10.00 28 GLY A N 3
ATOM 3020 C CA . GLY A 1 28 ? -1.930 -11.748 -3.846 1.00 10.00 28 GLY A CA 3
ATOM 3021 C C . GLY A 1 28 ? -2.894 -12.778 -4.397 1.00 10.00 28 GLY A C 3
ATOM 3022 O O . GLY A 1 28 ? -3.953 -13.023 -3.812 1.00 10.00 28 GLY A O 3
ATOM 3026 N N . GLN A 1 29 ? -2.524 -13.401 -5.507 1.00 10.00 29 GLN A N 3
ATOM 3027 C CA . GLN A 1 29 ? -3.373 -14.403 -6.142 1.00 10.00 29 GLN A CA 3
ATOM 3028 C C . GLN A 1 29 ? -3.429 -15.679 -5.305 1.00 10.00 29 GLN A C 3
ATOM 3029 O O . GLN A 1 29 ? -4.340 -16.496 -5.454 1.00 10.00 29 GLN A O 3
ATOM 3043 N N . ASP A 1 30 ? -2.456 -15.840 -4.418 1.00 10.00 30 ASP A N 3
ATOM 3044 C CA . ASP A 1 30 ? -2.395 -17.010 -3.548 1.00 10.00 30 ASP A CA 3
ATOM 3045 C C . ASP A 1 30 ? -3.015 -16.697 -2.189 1.00 10.00 30 ASP A C 3
ATOM 3046 O O . ASP A 1 30 ? -2.736 -17.370 -1.194 1.00 10.00 30 ASP A O 3
ATOM 3055 N N . SER A 1 31 ? -3.864 -15.669 -2.169 1.00 10.00 31 SER A N 3
ATOM 3056 C CA . SER A 1 31 ? -4.556 -15.238 -0.957 1.00 10.00 31 SER A CA 3
ATOM 3057 C C . SER A 1 31 ? -3.565 -14.783 0.110 1.00 10.00 31 SER A C 3
ATOM 3058 O O . SER A 1 31 ? -3.758 -15.022 1.302 1.00 10.00 31 SER A O 3
ATOM 3066 N N . SER A 1 32 ? -2.505 -14.125 -0.331 1.00 10.00 32 SER A N 3
ATOM 3067 C CA . SER A 1 32 ? -1.486 -13.625 0.573 1.00 10.00 32 SER A CA 3
ATOM 3068 C C . SER A 1 32 ? -1.829 -12.213 1.018 1.00 10.00 32 SER A C 3
ATOM 3069 O O . SER A 1 32 ? -2.297 -11.402 0.218 1.00 10.00 32 SER A O 3
ATOM 3077 N N . GLU A 1 33 ? -1.617 -11.927 2.292 1.00 10.00 33 GLU A N 3
ATOM 3078 C CA . GLU A 1 33 ? -1.896 -10.609 2.821 1.00 10.00 33 GLU A CA 3
ATOM 3079 C C . GLU A 1 33 ? -0.599 -9.849 3.036 1.00 10.00 33 GLU A C 3
ATOM 3080 O O . GLU A 1 33 ? 0.055 -9.986 4.072 1.00 10.00 33 GLU A O 3
ATOM 3092 N N . ILE A 1 34 ? -0.214 -9.065 2.046 1.00 10.00 34 ILE A N 3
ATOM 3093 C CA . ILE A 1 34 ? 1.007 -8.288 2.134 1.00 10.00 34 ILE A CA 3
ATOM 3094 C C . ILE A 1 34 ? 0.762 -7.023 2.940 1.00 10.00 34 ILE A C 3
ATOM 3095 O O . ILE A 1 34 ? -0.110 -6.223 2.599 1.00 10.00 34 ILE A O 3
ATOM 3111 N N . HIS A 1 35 ? 1.514 -6.862 4.016 1.00 10.00 35 HIS A N 3
ATOM 3112 C CA . HIS A 1 35 ? 1.388 -5.695 4.870 1.00 10.00 35 HIS A CA 3
ATOM 3113 C C . HIS A 1 35 ? 2.536 -4.734 4.591 1.00 10.00 35 HIS A C 3
ATOM 3114 O O . HIS A 1 35 ? 3.594 -4.803 5.224 1.00 10.00 35 HIS A O 3
ATOM 3128 N N . PHE A 1 36 ? 2.337 -3.853 3.624 1.00 10.00 36 PHE A N 3
ATOM 3129 C CA . PHE A 1 36 ? 3.362 -2.895 3.255 1.00 10.00 36 PHE A CA 3
ATOM 3130 C C . PHE A 1 36 ? 3.199 -1.610 4.053 1.00 10.00 36 PHE A C 3
ATOM 3131 O O . PHE A 1 36 ? 2.202 -0.902 3.910 1.00 10.00 36 PHE A O 3
ATOM 3148 N N . LYS A 1 37 ? 4.178 -1.325 4.896 1.00 10.00 37 LYS A N 3
ATOM 3149 C CA . LYS A 1 37 ? 4.154 -0.131 5.720 1.00 10.00 37 LYS A CA 3
ATOM 3150 C C . LYS A 1 37 ? 4.755 1.042 4.957 1.00 10.00 37 LYS A C 3
ATOM 3151 O O . LYS A 1 37 ? 5.976 1.195 4.892 1.00 10.00 37 LYS A O 3
ATOM 3170 N N . VAL A 1 38 ? 3.892 1.857 4.374 1.00 10.00 38 VAL A N 3
ATOM 3171 C CA . VAL A 1 38 ? 4.323 3.011 3.601 1.00 10.00 38 VAL A CA 3
ATOM 3172 C C . VAL A 1 38 ? 4.192 4.288 4.424 1.00 10.00 38 VAL A C 3
ATOM 3173 O O . VAL A 1 38 ? 3.653 4.270 5.529 1.00 10.00 38 VAL A O 3
ATOM 3186 N N . LYS A 1 39 ? 4.685 5.391 3.890 1.00 10.00 39 LYS A N 3
ATOM 3187 C CA . LYS A 1 39 ? 4.603 6.665 4.583 1.00 10.00 39 LYS A CA 3
ATOM 3188 C C . LYS A 1 39 ? 3.917 7.694 3.693 1.00 10.00 39 LYS A C 3
ATOM 3189 O O . LYS A 1 39 ? 4.212 7.783 2.500 1.00 10.00 39 LYS A O 3
ATOM 3208 N N . MET A 1 40 ? 3.001 8.458 4.273 1.00 10.00 40 MET A N 3
ATOM 3209 C CA . MET A 1 40 ? 2.259 9.472 3.530 1.00 10.00 40 MET A CA 3
ATOM 3210 C C . MET A 1 40 ? 3.130 10.693 3.235 1.00 10.00 40 MET A C 3
ATOM 3211 O O . MET A 1 40 ? 3.042 11.713 3.920 1.00 10.00 40 MET A O 3
ATOM 3225 N N . THR A 1 41 ? 3.984 10.565 2.225 1.00 10.00 41 THR A N 3
ATOM 3226 C CA . THR A 1 41 ? 4.879 11.642 1.809 1.00 10.00 41 THR A CA 3
ATOM 3227 C C . THR A 1 41 ? 5.825 11.153 0.716 1.00 10.00 41 THR A C 3
ATOM 3228 O O . THR A 1 41 ? 6.208 11.911 -0.174 1.00 10.00 41 THR A O 3
ATOM 3239 N N . THR A 1 42 ? 6.186 9.879 0.783 1.00 10.00 42 THR A N 3
ATOM 3240 C CA . THR A 1 42 ? 7.082 9.284 -0.192 1.00 10.00 42 THR A CA 3
ATOM 3241 C C . THR A 1 42 ? 6.343 8.965 -1.485 1.00 10.00 42 THR A C 3
ATOM 3242 O O . THR A 1 42 ? 5.147 8.666 -1.467 1.00 10.00 42 THR A O 3
ATOM 3253 N N . HIS A 1 43 ? 7.050 9.044 -2.602 1.00 10.00 43 HIS A N 3
ATOM 3254 C CA . HIS A 1 43 ? 6.460 8.745 -3.895 1.00 10.00 43 HIS A CA 3
ATOM 3255 C C . HIS A 1 43 ? 6.234 7.245 -4.011 1.00 10.00 43 HIS A C 3
ATOM 3256 O O . HIS A 1 43 ? 6.996 6.455 -3.449 1.00 10.00 43 HIS A O 3
ATOM 3270 N N . LEU A 1 44 ? 5.205 6.847 -4.746 1.00 10.00 44 LEU A N 3
ATOM 3271 C CA . LEU A 1 44 ? 4.901 5.433 -4.918 1.00 10.00 44 LEU A CA 3
ATOM 3272 C C . LEU A 1 44 ? 5.946 4.767 -5.810 1.00 10.00 44 LEU A C 3
ATOM 3273 O O . LEU A 1 44 ? 5.950 3.549 -5.980 1.00 10.00 44 LEU A O 3
ATOM 3289 N N . LYS A 1 45 ? 6.833 5.587 -6.364 1.00 10.00 45 LYS A N 3
ATOM 3290 C CA . LYS A 1 45 ? 7.919 5.114 -7.209 1.00 10.00 45 LYS A CA 3
ATOM 3291 C C . LYS A 1 45 ? 8.770 4.108 -6.440 1.00 10.00 45 LYS A C 3
ATOM 3292 O O . LYS A 1 45 ? 8.984 2.981 -6.889 1.00 10.00 45 LYS A O 3
ATOM 3311 N N . LYS A 1 46 ? 9.213 4.527 -5.257 1.00 10.00 46 LYS A N 3
ATOM 3312 C CA . LYS A 1 46 ? 10.041 3.697 -4.389 1.00 10.00 46 LYS A CA 3
ATOM 3313 C C . LYS A 1 46 ? 9.307 2.419 -3.988 1.00 10.00 46 LYS A C 3
ATOM 3314 O O . LYS A 1 46 ? 9.913 1.359 -3.835 1.00 10.00 46 LYS A O 3
ATOM 3333 N N . LEU A 1 47 ? 7.996 2.527 -3.835 1.00 10.00 47 LEU A N 3
ATOM 3334 C CA . LEU A 1 47 ? 7.173 1.389 -3.441 1.00 10.00 47 LEU A CA 3
ATOM 3335 C C . LEU A 1 47 ? 7.089 0.355 -4.559 1.00 10.00 47 LEU A C 3
ATOM 3336 O O . LEU A 1 47 ? 7.242 -0.844 -4.322 1.00 10.00 47 LEU A O 3
ATOM 3352 N N . LYS A 1 48 ? 6.867 0.830 -5.777 1.00 10.00 48 LYS A N 3
ATOM 3353 C CA . LYS A 1 48 ? 6.740 -0.048 -6.934 1.00 10.00 48 LYS A CA 3
ATOM 3354 C C . LYS A 1 48 ? 8.010 -0.859 -7.178 1.00 10.00 48 LYS A C 3
ATOM 3355 O O . LYS A 1 48 ? 7.945 -2.072 -7.381 1.00 10.00 48 LYS A O 3
ATOM 3374 N N . GLU A 1 49 ? 9.162 -0.200 -7.147 1.00 10.00 49 GLU A N 3
ATOM 3375 C CA . GLU A 1 49 ? 10.427 -0.888 -7.389 1.00 10.00 49 GLU A CA 3
ATOM 3376 C C . GLU A 1 49 ? 10.762 -1.861 -6.262 1.00 10.00 49 GLU A C 3
ATOM 3377 O O . GLU A 1 49 ? 11.176 -2.992 -6.518 1.00 10.00 49 GLU A O 3
ATOM 3389 N N . SER A 1 50 ? 10.556 -1.432 -5.020 1.00 10.00 50 SER A N 3
ATOM 3390 C CA . SER A 1 50 ? 10.846 -2.276 -3.866 1.00 10.00 50 SER A CA 3
ATOM 3391 C C . SER A 1 50 ? 9.973 -3.532 -3.866 1.00 10.00 50 SER A C 3
ATOM 3392 O O . SER A 1 50 ? 10.413 -4.604 -3.447 1.00 10.00 50 SER A O 3
ATOM 3400 N N . TYR A 1 51 ? 8.740 -3.400 -4.345 1.00 10.00 51 TYR A N 3
ATOM 3401 C CA . TYR A 1 51 ? 7.828 -4.534 -4.403 1.00 10.00 51 TYR A CA 3
ATOM 3402 C C . TYR A 1 51 ? 8.334 -5.569 -5.402 1.00 10.00 51 TYR A C 3
ATOM 3403 O O . TYR A 1 51 ? 8.243 -6.774 -5.160 1.00 10.00 51 TYR A O 3
ATOM 3421 N N . CYS A 1 52 ? 8.877 -5.091 -6.516 1.00 10.00 52 CYS A N 3
ATOM 3422 C CA . CYS A 1 52 ? 9.412 -5.975 -7.544 1.00 10.00 52 CYS A CA 3
ATOM 3423 C C . CYS A 1 52 ? 10.588 -6.769 -6.983 1.00 10.00 52 CYS A C 3
ATOM 3424 O O . CYS A 1 52 ? 10.715 -7.968 -7.221 1.00 10.00 52 CYS A O 3
ATOM 3432 N N . GLN A 1 53 ? 11.429 -6.089 -6.208 1.00 10.00 53 GLN A N 3
ATOM 3433 C CA . GLN A 1 53 ? 12.592 -6.716 -5.590 1.00 10.00 53 GLN A CA 3
ATOM 3434 C C . GLN A 1 53 ? 12.152 -7.784 -4.596 1.00 10.00 53 GLN A C 3
ATOM 3435 O O . GLN A 1 53 ? 12.786 -8.829 -4.469 1.00 10.00 53 GLN A O 3
ATOM 3449 N N . ARG A 1 54 ? 11.051 -7.507 -3.901 1.00 10.00 54 ARG A N 3
ATOM 3450 C CA . ARG A 1 54 ? 10.503 -8.427 -2.912 1.00 10.00 54 ARG A CA 3
ATOM 3451 C C . ARG A 1 54 ? 10.070 -9.737 -3.569 1.00 10.00 54 ARG A C 3
ATOM 3452 O O . ARG A 1 54 ? 10.135 -10.805 -2.957 1.00 10.00 54 ARG A O 3
ATOM 3473 N N . GLN A 1 55 ? 9.624 -9.648 -4.815 1.00 10.00 55 GLN A N 3
ATOM 3474 C CA . GLN A 1 55 ? 9.191 -10.825 -5.552 1.00 10.00 55 GLN A CA 3
ATOM 3475 C C . GLN A 1 55 ? 10.361 -11.450 -6.307 1.00 10.00 55 GLN A C 3
ATOM 3476 O O . GLN A 1 55 ? 10.400 -12.661 -6.513 1.00 10.00 55 GLN A O 3
ATOM 3490 N N . GLY A 1 56 ? 11.305 -10.615 -6.725 1.00 10.00 56 GLY A N 3
ATOM 3491 C CA . GLY A 1 56 ? 12.469 -11.099 -7.450 1.00 10.00 56 GLY A CA 3
ATOM 3492 C C . GLY A 1 56 ? 12.415 -10.747 -8.922 1.00 10.00 56 GLY A C 3
ATOM 3493 O O . GLY A 1 56 ? 13.435 -10.736 -9.609 1.00 10.00 56 GLY A O 3
ATOM 3497 N N . VAL A 1 57 ? 11.219 -10.453 -9.401 1.00 10.00 57 VAL A N 3
ATOM 3498 C CA . VAL A 1 57 ? 11.017 -10.100 -10.798 1.00 10.00 57 VAL A CA 3
ATOM 3499 C C . VAL A 1 57 ? 11.457 -8.661 -11.056 1.00 10.00 57 VAL A C 3
ATOM 3500 O O . VAL A 1 57 ? 11.501 -7.849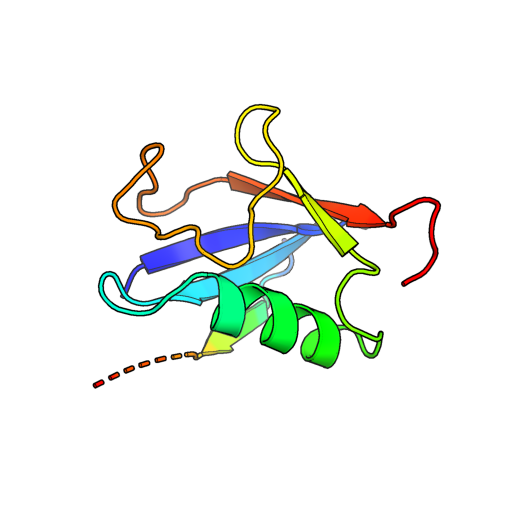 -10.130 1.00 10.00 57 VAL A O 3
ATOM 3513 N N . PRO A 1 58 ? 11.816 -8.329 -12.310 1.00 10.00 58 PRO A N 3
ATOM 3514 C CA . PRO A 1 58 ? 12.243 -6.972 -12.675 1.00 10.00 58 PRO A CA 3
ATOM 3515 C C . PRO A 1 58 ? 11.136 -5.948 -12.449 1.00 10.00 58 PRO A C 3
ATOM 3516 O O . PRO A 1 58 ? 9.979 -6.310 -12.226 1.00 10.00 58 PRO A O 3
ATOM 3527 N N . MET A 1 59 ? 11.481 -4.674 -12.510 1.00 10.00 59 MET A N 3
ATOM 3528 C CA . MET A 1 59 ? 10.504 -3.623 -12.288 1.00 10.00 59 MET A CA 3
ATOM 3529 C C . MET A 1 59 ? 9.509 -3.533 -13.442 1.00 10.00 59 MET A C 3
ATOM 3530 O O . MET A 1 59 ? 9.842 -3.840 -14.586 1.00 10.00 59 MET A O 3
ATOM 3544 N N . ASN A 1 60 ? 8.280 -3.142 -13.101 1.00 10.00 60 ASN A N 3
ATOM 3545 C CA . ASN A 1 60 ? 7.184 -2.964 -14.063 1.00 10.00 60 ASN A CA 3
ATOM 3546 C C . ASN A 1 60 ? 6.630 -4.292 -14.569 1.00 10.00 60 ASN A C 3
ATOM 3547 O O . ASN A 1 60 ? 5.793 -4.315 -15.471 1.00 10.00 60 ASN A O 3
ATOM 3558 N N . SER A 1 61 ? 7.088 -5.394 -13.996 1.00 10.00 61 SER A N 3
ATOM 3559 C CA . SER A 1 61 ? 6.591 -6.703 -14.389 1.00 10.00 61 SER A CA 3
ATOM 3560 C C . SER A 1 61 ? 5.219 -6.914 -13.769 1.00 10.00 61 SER A C 3
ATOM 3561 O O . SER A 1 61 ? 4.392 -7.676 -14.275 1.00 10.00 61 SER A O 3
ATOM 3569 N N . LEU A 1 62 ? 4.990 -6.210 -12.670 1.00 10.00 62 LEU A N 3
ATOM 3570 C CA . LEU A 1 62 ? 3.737 -6.281 -11.949 1.00 10.00 62 LEU A CA 3
ATOM 3571 C C . LEU A 1 62 ? 3.033 -4.933 -12.007 1.00 10.00 62 LEU A C 3
ATOM 3572 O O . LEU A 1 62 ? 3.648 -3.892 -11.768 1.00 10.00 62 LEU A O 3
ATOM 3588 N N . ARG A 1 63 ? 1.752 -4.957 -12.333 1.00 10.00 63 ARG A N 3
ATOM 3589 C CA . ARG A 1 63 ? 0.963 -3.740 -12.424 1.00 10.00 63 ARG A CA 3
ATOM 3590 C C . ARG A 1 63 ? 0.117 -3.561 -11.172 1.00 10.00 63 ARG A C 3
ATOM 3591 O O . ARG A 1 63 ? -0.572 -4.485 -10.733 1.00 10.00 63 ARG A O 3
ATOM 3612 N N . PHE A 1 64 ? 0.192 -2.374 -10.595 1.00 10.00 64 PHE A N 3
ATOM 3613 C CA . PHE A 1 64 ? -0.568 -2.053 -9.398 1.00 10.00 64 PHE A CA 3
ATOM 3614 C C . PHE A 1 64 ? -1.908 -1.443 -9.780 1.00 10.00 64 PHE A C 3
ATOM 3615 O O . PHE A 1 64 ? -1.957 -0.400 -10.428 1.00 10.00 64 PHE A O 3
ATOM 3632 N N . LEU A 1 65 ? -2.980 -2.101 -9.386 1.00 10.00 65 LEU A N 3
ATOM 3633 C CA . LEU A 1 65 ? -4.320 -1.631 -9.687 1.00 10.00 65 LEU A CA 3
ATOM 3634 C C . LEU A 1 65 ? -5.001 -1.119 -8.428 1.00 10.00 65 LEU A C 3
ATOM 3635 O O . LEU A 1 65 ? -5.145 -1.846 -7.443 1.00 10.00 65 LEU A O 3
ATOM 3651 N N . PHE A 1 66 ? -5.394 0.139 -8.463 1.00 10.00 66 PHE A N 3
ATOM 3652 C CA . PHE A 1 66 ? -6.068 0.766 -7.345 1.00 10.00 66 PHE A CA 3
ATOM 3653 C C . PHE A 1 66 ? -7.330 1.459 -7.833 1.00 10.00 66 PHE A C 3
ATOM 3654 O O . PHE A 1 66 ? -7.258 2.432 -8.586 1.00 10.00 66 PHE A O 3
ATOM 3671 N N . GLU A 1 67 ? -8.481 0.916 -7.444 1.00 10.00 67 GLU A N 3
ATOM 3672 C CA . GLU A 1 67 ? -9.780 1.472 -7.824 1.00 10.00 67 GLU A CA 3
ATOM 3673 C C . GLU A 1 67 ? -10.018 1.343 -9.327 1.00 10.00 67 GLU A C 3
ATOM 3674 O O . GLU A 1 67 ? -10.799 2.093 -9.912 1.00 10.00 67 GLU A O 3
ATOM 3686 N N . GLY A 1 68 ? -9.335 0.386 -9.947 1.00 10.00 68 GLY A N 3
ATOM 3687 C CA . GLY A 1 68 ? -9.490 0.160 -11.374 1.00 10.00 68 GLY A CA 3
ATOM 3688 C C . GLY A 1 68 ? -8.446 0.876 -12.206 1.00 10.00 68 GLY A C 3
ATOM 3689 O O . GLY A 1 68 ? -8.354 0.660 -13.413 1.00 10.00 68 GLY A O 3
ATOM 3693 N N . GLN A 1 69 ? -7.658 1.726 -11.567 1.00 10.00 69 GLN A N 3
ATOM 3694 C CA . GLN A 1 69 ? -6.624 2.473 -12.268 1.00 10.00 69 GLN A CA 3
ATOM 3695 C C . GLN A 1 69 ? -5.241 1.965 -11.885 1.00 10.00 69 GLN A C 3
ATOM 3696 O O . GLN A 1 69 ? -5.012 1.574 -10.740 1.00 10.00 69 GLN A O 3
ATOM 3710 N N . ARG A 1 70 ? -4.327 1.958 -12.843 1.00 10.00 70 ARG A N 3
ATOM 3711 C CA . ARG A 1 70 ? -2.970 1.502 -12.581 1.00 10.00 70 ARG A CA 3
ATOM 3712 C C . ARG A 1 70 ? -2.133 2.632 -11.993 1.00 10.00 70 ARG A C 3
ATOM 3713 O O . ARG A 1 70 ? -2.164 3.767 -12.475 1.00 10.00 70 ARG A O 3
ATOM 3734 N N . ILE A 1 71 ? -1.399 2.315 -10.940 1.00 10.00 71 ILE A N 3
ATOM 3735 C CA . ILE A 1 71 ? -0.554 3.288 -10.267 1.00 10.00 71 ILE A CA 3
ATOM 3736 C C . ILE A 1 71 ? 0.661 3.638 -11.123 1.00 10.00 71 ILE A C 3
ATOM 3737 O O . ILE A 1 71 ? 1.416 2.757 -11.540 1.00 10.00 71 ILE A O 3
ATOM 3753 N N . ALA A 1 72 ? 0.839 4.926 -11.381 1.00 10.00 72 ALA A N 3
ATOM 3754 C CA . ALA A 1 72 ? 1.958 5.407 -12.173 1.00 10.00 72 ALA A CA 3
ATOM 3755 C C . ALA A 1 72 ? 3.204 5.522 -11.303 1.00 10.00 72 ALA A C 3
ATOM 3756 O O . ALA A 1 72 ? 3.121 5.453 -10.078 1.00 10.00 72 ALA A O 3
ATOM 3763 N N . ASP A 1 73 ? 4.355 5.695 -11.932 1.00 10.00 73 ASP A N 3
ATOM 3764 C CA . ASP A 1 73 ? 5.611 5.810 -11.197 1.00 10.00 73 ASP A CA 3
ATOM 3765 C C . ASP A 1 73 ? 5.719 7.173 -10.524 1.00 10.00 73 ASP A C 3
ATOM 3766 O O . ASP A 1 73 ? 6.400 7.331 -9.514 1.00 10.00 73 ASP A O 3
ATOM 3775 N N . ASN A 1 74 ? 5.023 8.149 -11.085 1.00 10.00 74 ASN A N 3
ATOM 3776 C CA . ASN A 1 74 ? 5.030 9.507 -10.553 1.00 10.00 74 ASN A CA 3
ATOM 3777 C C . ASN A 1 74 ? 3.830 9.745 -9.640 1.00 10.00 74 ASN A C 3
ATOM 3778 O O . ASN A 1 74 ? 3.521 10.886 -9.297 1.00 10.00 74 ASN A O 3
ATOM 3789 N N . HIS A 1 75 ? 3.159 8.672 -9.248 1.00 10.00 75 HIS A N 3
ATOM 3790 C CA . HIS A 1 75 ? 1.990 8.781 -8.385 1.00 10.00 75 HIS A CA 3
ATOM 3791 C C . HIS A 1 75 ? 2.392 8.833 -6.915 1.00 10.00 75 HIS A C 3
ATOM 3792 O O . HIS A 1 75 ? 3.443 8.319 -6.522 1.00 10.00 75 HIS A O 3
ATOM 3806 N N . THR A 1 76 ? 1.555 9.472 -6.115 1.00 10.00 76 THR A N 3
ATOM 3807 C CA . THR A 1 76 ? 1.790 9.597 -4.686 1.00 10.00 76 THR A CA 3
ATOM 3808 C C . THR A 1 76 ? 0.591 9.053 -3.911 1.00 10.00 76 THR A C 3
ATOM 3809 O O . THR A 1 76 ? -0.517 9.015 -4.440 1.00 10.00 76 THR A O 3
ATOM 3820 N N . PRO A 1 77 ? 0.789 8.621 -2.657 1.00 10.00 77 PRO A N 3
ATOM 3821 C CA . PRO A 1 77 ? -0.303 8.093 -1.831 1.00 10.00 77 PRO A CA 3
ATOM 3822 C C . PRO A 1 77 ? -1.275 9.188 -1.390 1.00 10.00 77 PRO A C 3
ATOM 3823 O O . PRO A 1 77 ? -2.355 8.909 -0.868 1.00 10.00 77 PRO A O 3
ATOM 3834 N N . LYS A 1 78 ? -0.879 10.436 -1.616 1.00 10.00 78 LYS A N 3
ATOM 3835 C CA . LYS A 1 78 ? -1.694 11.584 -1.246 1.00 10.00 78 LYS A CA 3
ATOM 3836 C C . LYS A 1 78 ? -2.821 11.785 -2.258 1.00 10.00 78 LYS A C 3
ATOM 3837 O O . LYS A 1 78 ? -3.903 12.261 -1.911 1.00 10.00 78 LYS A O 3
ATOM 3856 N N . GLU A 1 79 ? -2.574 11.404 -3.504 1.00 10.00 79 GLU A N 3
ATOM 3857 C CA . GLU A 1 79 ? -3.582 11.536 -4.545 1.00 10.00 79 GLU A CA 3
ATOM 3858 C C . GLU A 1 79 ? -4.377 10.243 -4.652 1.00 10.00 79 GLU A C 3
ATOM 3859 O O . GLU A 1 79 ? -4.060 9.264 -3.971 1.00 10.00 79 GLU A O 3
ATOM 3871 N N . LEU A 1 80 ? -5.414 10.252 -5.494 1.00 10.00 80 LEU A N 3
ATOM 3872 C CA . LEU A 1 80 ? -6.286 9.088 -5.701 1.00 10.00 80 LEU A CA 3
ATOM 3873 C C . LEU A 1 80 ? -7.197 8.865 -4.496 1.00 10.00 80 LEU A C 3
ATOM 3874 O O . LEU A 1 80 ? -8.421 8.849 -4.624 1.00 10.00 80 LEU A O 3
ATOM 3890 N N . GLY A 1 81 ? -6.595 8.711 -3.327 1.00 10.00 81 GLY A N 3
ATOM 3891 C CA . GLY A 1 81 ? -7.354 8.494 -2.117 1.00 10.00 81 GLY A CA 3
ATOM 3892 C C . GLY A 1 81 ? -6.901 7.255 -1.382 1.00 10.00 81 GLY A C 3
ATOM 3893 O O . GLY A 1 81 ? -7.645 6.280 -1.281 1.00 10.00 81 GLY A O 3
ATOM 3897 N N . MET A 1 82 ? -5.676 7.284 -0.878 1.00 10.00 82 MET A N 3
ATOM 3898 C CA . MET A 1 82 ? -5.129 6.153 -0.145 1.00 10.00 82 MET A CA 3
ATOM 3899 C C . MET A 1 82 ? -5.182 6.417 1.353 1.00 10.00 82 MET A C 3
ATOM 3900 O O . MET A 1 82 ? -4.833 7.507 1.814 1.00 10.00 82 MET A O 3
ATOM 3914 N N . GLU A 1 83 ? -5.633 5.427 2.102 1.00 10.00 83 GLU A N 3
ATOM 3915 C CA . GLU A 1 83 ? -5.740 5.543 3.546 1.00 10.00 83 GLU A CA 3
ATOM 3916 C C . GLU A 1 83 ? -5.284 4.257 4.227 1.00 10.00 83 GLU A C 3
ATOM 3917 O O . GLU A 1 83 ? -4.903 3.294 3.562 1.00 10.00 83 GLU A O 3
ATOM 3929 N N . GLU A 1 84 ? -5.310 4.254 5.552 1.00 10.00 84 GLU A N 3
ATOM 3930 C CA . GLU A 1 84 ? -4.919 3.084 6.321 1.00 10.00 84 GLU A CA 3
ATOM 3931 C C . GLU A 1 84 ? -5.919 1.956 6.096 1.00 10.00 84 GLU A C 3
ATOM 3932 O O . GLU A 1 84 ? -7.121 2.206 5.938 1.00 10.00 84 GLU A O 3
ATOM 3944 N N . GLU A 1 85 ? -5.408 0.726 6.057 1.00 10.00 85 GLU A N 3
ATOM 3945 C CA . GLU A 1 85 ? -6.224 -0.467 5.861 1.00 10.00 85 GLU A CA 3
ATOM 3946 C C . GLU A 1 85 ? -6.770 -0.550 4.441 1.00 10.00 85 GLU A C 3
ATOM 3947 O O . GLU A 1 85 ? -7.769 -1.227 4.192 1.00 10.00 85 GLU A O 3
ATOM 3959 N N . ASP A 1 86 ? -6.111 0.133 3.514 1.00 10.00 86 ASP A N 3
ATOM 3960 C CA . ASP A 1 86 ? -6.529 0.122 2.119 1.00 10.00 86 ASP A CA 3
ATOM 3961 C C . ASP A 1 86 ? -6.072 -1.157 1.441 1.00 10.00 86 ASP A C 3
ATOM 3962 O O . ASP A 1 86 ? -5.076 -1.765 1.846 1.00 10.00 86 ASP A O 3
ATOM 3971 N N . VAL A 1 87 ? -6.796 -1.562 0.415 1.00 10.00 87 VAL A N 3
ATOM 3972 C CA . VAL A 1 87 ? -6.471 -2.773 -0.318 1.00 10.00 87 VAL A CA 3
ATOM 3973 C C . VAL A 1 87 ? -6.093 -2.440 -1.753 1.00 10.00 87 VAL A C 3
ATOM 3974 O O . VAL A 1 87 ? -6.816 -1.727 -2.447 1.00 10.00 87 VAL A O 3
ATOM 3987 N N . ILE A 1 88 ? -4.952 -2.942 -2.190 1.00 10.00 88 ILE A N 3
ATOM 3988 C CA . ILE A 1 88 ? -4.491 -2.708 -3.545 1.00 10.00 88 ILE A CA 3
ATOM 3989 C C . ILE A 1 88 ? -4.231 -4.046 -4.231 1.00 10.00 88 ILE A C 3
ATOM 3990 O O . ILE A 1 88 ? -3.811 -5.011 -3.588 1.00 10.00 88 ILE A O 3
ATOM 4006 N N . GLU A 1 89 ? -4.511 -4.114 -5.523 1.00 10.00 89 GLU A N 3
ATOM 4007 C CA . GLU A 1 89 ? -4.327 -5.344 -6.274 1.00 10.00 89 GLU A CA 3
ATOM 4008 C C . GLU A 1 89 ? -3.096 -5.257 -7.165 1.00 10.00 89 GLU A C 3
ATOM 4009 O O . GLU A 1 89 ? -2.774 -4.194 -7.694 1.00 10.00 89 GLU A O 3
ATOM 4021 N N . VAL A 1 90 ? -2.405 -6.374 -7.323 1.00 10.00 90 VAL A N 3
ATOM 4022 C CA . VAL A 1 90 ? -1.214 -6.416 -8.152 1.00 10.00 90 VAL A CA 3
ATOM 4023 C C . VAL A 1 90 ? -1.227 -7.664 -9.032 1.00 10.00 90 VAL A C 3
ATOM 4024 O O . VAL A 1 90 ? -1.473 -8.773 -8.556 1.00 10.00 90 VAL A O 3
ATOM 4037 N N . TYR A 1 91 ? -1.001 -7.472 -10.324 1.00 10.00 91 TYR A N 3
ATOM 4038 C CA . TYR A 1 91 ? -0.995 -8.579 -11.270 1.00 10.00 91 TYR A CA 3
ATOM 4039 C C . TYR A 1 91 ? 0.185 -8.461 -12.220 1.00 10.00 91 TYR A C 3
ATOM 4040 O O . TYR A 1 91 ? 0.833 -7.422 -12.280 1.00 10.00 91 TYR A O 3
ATOM 4058 N N . GLN A 1 92 ? 0.455 -9.520 -12.961 1.00 10.00 92 GLN A N 3
ATOM 4059 C CA . GLN A 1 92 ? 1.571 -9.533 -13.894 1.00 10.00 92 GLN A CA 3
ATOM 4060 C C . GLN A 1 92 ? 1.188 -8.884 -15.218 1.00 10.00 92 GLN A C 3
ATOM 4061 O O . GLN A 1 92 ? 0.120 -9.160 -15.769 1.00 10.00 92 GLN A O 3
ATOM 4075 N N . GLU A 1 93 ? 2.062 -8.020 -15.719 1.00 10.00 93 GLU A N 3
ATOM 4076 C CA . GLU A 1 93 ? 1.829 -7.336 -16.981 1.00 10.00 93 GLU A CA 3
ATOM 4077 C C . GLU A 1 93 ? 2.029 -8.293 -18.148 1.00 10.00 93 GLU A C 3
ATOM 4078 O O . GLU A 1 93 ? 2.805 -9.247 -18.054 1.00 10.00 93 GLU A O 3
ATOM 4090 N N . GLN A 1 94 ? 1.342 -8.024 -19.248 1.00 10.00 94 GLN A N 3
ATOM 4091 C CA . GLN A 1 94 ? 1.439 -8.866 -20.435 1.00 10.00 94 GLN A CA 3
ATOM 4092 C C . GLN A 1 94 ? 2.806 -8.711 -21.099 1.00 10.00 94 GLN A C 3
ATOM 4093 O O . GLN A 1 94 ? 3.212 -9.542 -21.909 1.00 10.00 94 GLN A O 3
ATOM 4107 N N . THR A 1 95 ? 3.511 -7.644 -20.749 1.00 10.00 95 THR A N 3
ATOM 4108 C CA . THR A 1 95 ? 4.831 -7.388 -21.302 1.00 10.00 95 THR A CA 3
ATOM 4109 C C . THR A 1 95 ? 5.875 -8.283 -20.639 1.00 10.00 95 THR A C 3
ATOM 4110 O O . THR A 1 95 ? 6.919 -8.584 -21.220 1.00 10.00 95 THR A O 3
ATOM 4121 N N . GLY A 1 96 ? 5.578 -8.710 -19.416 1.00 10.00 96 GLY A N 3
ATOM 4122 C CA . GLY A 1 96 ? 6.492 -9.554 -18.675 1.00 10.00 96 GLY A CA 3
ATOM 4123 C C . GLY A 1 96 ? 7.532 -8.744 -17.930 1.00 10.00 96 GLY A C 3
ATOM 4124 O O . GLY A 1 96 ? 8.348 -9.296 -17.188 1.00 10.00 96 GLY A O 3
ATOM 4128 N N . GLY A 1 97 ? 7.496 -7.432 -18.130 1.00 10.00 97 GLY A N 3
ATOM 4129 C CA . GLY A 1 97 ? 8.434 -6.544 -17.486 1.00 10.00 97 GLY A CA 3
ATOM 4130 C C . GLY A 1 97 ? 8.490 -5.205 -18.184 1.00 10.00 97 GLY A C 3
ATOM 4131 O O . GLY A 1 97 ? 9.526 -4.516 -18.082 1.00 10.00 97 GLY A O 3
ATOM 4135 N N . ASN B 2 3 ? -4.654 -16.110 5.477 1.00 10.00 357 ASN B N 3
ATOM 4136 C CA . ASN B 2 3 ? -4.083 -15.931 6.837 1.00 10.00 357 ASN B CA 3
ATOM 4137 C C . ASN B 2 3 ? -2.562 -15.880 6.777 1.00 10.00 357 ASN B C 3
ATOM 4138 O O . ASN B 2 3 ? -1.876 -16.440 7.628 1.00 10.00 357 ASN B O 3
ATOM 4149 N N . ASN B 2 4 ? -2.034 -15.230 5.753 1.00 10.00 358 ASN B N 3
ATOM 4150 C CA . ASN B 2 4 ? -0.592 -15.099 5.608 1.00 10.00 358 ASN B CA 3
ATOM 4151 C C . ASN B 2 4 ? -0.245 -13.628 5.565 1.00 10.00 358 ASN B C 3
ATOM 4152 O O . ASN B 2 4 ? -0.738 -12.904 4.701 1.00 10.00 358 ASN B O 3
ATOM 4163 N N . ARG B 2 5 ? 0.597 -13.177 6.473 1.00 10.00 359 ARG B N 3
ATOM 4164 C CA . ARG B 2 5 ? 0.978 -11.780 6.470 1.00 10.00 359 ARG B CA 3
ATOM 4165 C C . ARG B 2 5 ? 2.483 -11.601 6.436 1.00 10.00 359 ARG B C 3
ATOM 4166 O O . ARG B 2 5 ? 3.215 -12.191 7.229 1.00 10.00 359 ARG B O 3
ATOM 4187 N N . ASP B 2 6 ? 2.932 -10.792 5.500 1.00 10.00 360 ASP B N 3
ATOM 4188 C CA . ASP B 2 6 ? 4.339 -10.471 5.368 1.00 10.00 360 ASP B CA 3
ATOM 4189 C C . ASP B 2 6 ? 4.461 -8.965 5.514 1.00 10.00 360 ASP B C 3
ATOM 4190 O O . ASP B 2 6 ? 3.727 -8.231 4.856 1.00 10.00 360 ASP B O 3
ATOM 4199 N N . PRO B 2 7 ? 5.373 -8.465 6.354 1.00 10.00 361 PRO B N 3
ATOM 4200 C CA . PRO B 2 7 ? 5.510 -7.044 6.558 1.00 10.00 361 PRO B CA 3
ATOM 4201 C C . PRO B 2 7 ? 6.776 -6.466 5.930 1.00 10.00 361 PRO B C 3
ATOM 4202 O O . PRO B 2 7 ? 7.889 -6.955 6.132 1.00 10.00 361 PRO B O 3
ATOM 4213 N N . ILE B 2 8 ? 6.564 -5.416 5.155 1.00 10.00 362 ILE B N 3
ATOM 4214 C CA . ILE B 2 8 ? 7.627 -4.723 4.447 1.00 10.00 362 ILE B CA 3
ATOM 4215 C C . ILE B 2 8 ? 7.694 -3.280 4.909 1.00 10.00 362 ILE B C 3
ATOM 4216 O O . ILE B 2 8 ? 6.664 -2.628 5.091 1.00 10.00 362 ILE B O 3
ATOM 4232 N N . VAL B 2 9 ? 8.899 -2.788 5.124 1.00 10.00 363 VAL B N 3
ATOM 4233 C CA . VAL B 2 9 ? 9.100 -1.424 5.574 1.00 10.00 363 VAL B CA 3
ATOM 4234 C C . VAL B 2 9 ? 9.788 -0.623 4.481 1.00 10.00 363 VAL B C 3
ATOM 4235 O O . VAL B 2 9 ? 10.744 -1.084 3.856 1.00 10.00 363 VAL B O 3
ATOM 4248 N N . ILE B 2 10 ? 9.276 0.571 4.264 1.00 10.00 364 ILE B N 3
ATOM 4249 C CA . ILE B 2 10 ? 9.749 1.466 3.225 1.00 10.00 364 ILE B CA 3
ATOM 4250 C C . ILE B 2 10 ? 10.405 2.694 3.835 1.00 10.00 364 ILE B C 3
ATOM 4251 O O . ILE B 2 10 ? 9.988 3.186 4.890 1.00 10.00 364 ILE B O 3
ATOM 4281 N N . ASP B 2 12 ? 11.647 6.615 3.533 1.00 10.00 366 ASP B N 3
ATOM 4282 C CA . ASP B 2 12 ? 11.222 7.852 2.927 1.00 10.00 366 ASP B CA 3
ATOM 4283 C C . ASP B 2 12 ? 12.312 8.895 3.028 1.00 10.00 366 ASP B C 3
ATOM 4284 O O . ASP B 2 12 ? 12.891 9.116 4.096 1.00 10.00 366 ASP B O 3
ATOM 4307 N N . PRO B 2 14 ? 14.038 12.119 3.590 1.00 10.00 368 PRO B N 3
ATOM 4308 C CA . PRO B 2 14 ? 13.781 13.303 4.410 1.00 10.00 368 PRO B CA 3
ATOM 4309 C C . PRO B 2 14 ? 13.887 14.581 3.589 1.00 10.00 368 PRO B C 3
ATOM 4310 O O . PRO B 2 14 ? 12.934 15.383 3.615 1.00 10.00 368 PRO B O 3
ATOM 4321 N N . TYR A 1 21 ? 2.626 5.499 10.376 1.00 10.00 21 TYR A N 4
ATOM 4322 C CA . TYR A 1 21 ? 2.740 5.255 8.922 1.00 10.00 21 TYR A CA 4
ATOM 4323 C C . TYR A 1 21 ? 1.438 4.668 8.397 1.00 10.00 21 TYR A C 4
ATOM 4324 O O . TYR A 1 21 ? 0.492 4.478 9.161 1.00 10.00 21 TYR A O 4
ATOM 4342 N N . ILE A 1 22 ? 1.390 4.385 7.104 1.00 10.00 22 ILE A N 4
ATOM 4343 C CA . ILE A 1 22 ? 0.198 3.818 6.486 1.00 10.00 22 ILE A CA 4
ATOM 4344 C C . ILE A 1 22 ? 0.480 2.395 6.018 1.00 10.00 22 ILE A C 4
ATOM 4345 O O . ILE A 1 22 ? 1.427 2.159 5.269 1.00 10.00 22 ILE A O 4
ATOM 4361 N N . LYS A 1 23 ? -0.321 1.446 6.473 1.00 10.00 23 LYS A N 4
ATOM 4362 C CA . LYS A 1 23 ? -0.141 0.058 6.083 1.00 10.00 23 LYS A CA 4
ATOM 4363 C C . LYS A 1 23 ? -1.165 -0.333 5.025 1.00 10.00 23 LYS A C 4
ATOM 4364 O O . LYS A 1 23 ? -2.368 -0.382 5.292 1.00 10.00 23 LYS A O 4
ATOM 4383 N N . LEU A 1 24 ? -0.685 -0.600 3.821 1.00 10.00 24 LEU A N 4
ATOM 4384 C CA . LEU A 1 24 ? -1.557 -0.985 2.724 1.00 10.00 24 LEU A CA 4
ATOM 4385 C C . LEU A 1 24 ? -1.568 -2.500 2.564 1.00 10.00 24 LEU A C 4
ATOM 4386 O O . LEU A 1 24 ? -0.519 -3.146 2.608 1.00 10.00 24 LEU A O 4
ATOM 4402 N N . LYS A 1 25 ? -2.754 -3.059 2.382 1.00 10.00 25 LYS A N 4
ATOM 4403 C CA . LYS A 1 25 ? -2.904 -4.495 2.215 1.00 10.00 25 LYS A CA 4
ATOM 4404 C C . LYS A 1 25 ? -2.945 -4.863 0.738 1.00 10.00 25 LYS A C 4
ATOM 4405 O O . LYS A 1 25 ? -3.880 -4.502 0.021 1.00 10.00 25 LYS A O 4
ATOM 4424 N N . VAL A 1 26 ? -1.923 -5.571 0.295 1.00 10.00 26 VAL A N 4
ATOM 4425 C CA . VAL A 1 26 ? -1.828 -6.007 -1.089 1.00 10.00 26 VAL A CA 4
ATOM 4426 C C . VAL A 1 26 ? -2.344 -7.433 -1.211 1.00 10.00 26 VAL A C 4
ATOM 4427 O O . VAL A 1 26 ? -1.929 -8.309 -0.457 1.00 10.00 26 VAL A O 4
ATOM 4440 N N . ILE A 1 27 ? -3.257 -7.664 -2.135 1.00 10.00 27 ILE A N 4
ATOM 4441 C CA . ILE A 1 27 ? -3.809 -8.997 -2.322 1.00 10.00 27 ILE A CA 4
ATOM 4442 C C . ILE A 1 27 ? -3.172 -9.681 -3.525 1.00 10.00 27 ILE A C 4
ATOM 4443 O O . ILE A 1 27 ? -3.400 -9.286 -4.671 1.00 10.00 27 ILE A O 4
ATOM 4459 N N . GLY A 1 28 ? -2.353 -10.689 -3.254 1.00 10.00 28 GLY A N 4
ATOM 4460 C CA . GLY A 1 28 ? -1.699 -11.426 -4.316 1.00 10.00 28 GLY A CA 4
ATOM 4461 C C . GLY A 1 28 ? -2.632 -12.404 -5.009 1.00 10.00 28 GLY A C 4
ATOM 4462 O O . GLY A 1 28 ? -3.769 -12.610 -4.575 1.00 10.00 28 GLY A O 4
ATOM 4466 N N . GLN A 1 29 ? -2.139 -13.028 -6.072 1.00 10.00 29 GLN A N 4
ATOM 4467 C CA . GLN A 1 29 ? -2.930 -13.980 -6.844 1.00 10.00 29 GLN A CA 4
ATOM 4468 C C . GLN A 1 29 ? -3.184 -15.269 -6.061 1.00 10.00 29 GLN A C 4
ATOM 4469 O O . GLN A 1 29 ? -4.210 -15.926 -6.243 1.00 10.00 29 GLN A O 4
ATOM 4483 N N . ASP A 1 30 ? -2.254 -15.626 -5.183 1.00 10.00 30 ASP A N 4
ATOM 4484 C CA . ASP A 1 30 ? -2.384 -16.845 -4.391 1.00 10.00 30 ASP A CA 4
ATOM 4485 C C . ASP A 1 30 ? -2.767 -16.526 -2.945 1.00 10.00 30 ASP A C 4
ATOM 4486 O O . ASP A 1 30 ? -2.270 -17.148 -2.003 1.00 10.00 30 ASP A O 4
ATOM 4495 N N . SER A 1 31 ? -3.672 -15.556 -2.786 1.00 10.00 31 SER A N 4
ATOM 4496 C CA . SER A 1 31 ? -4.149 -15.131 -1.469 1.00 10.00 31 SER A CA 4
ATOM 4497 C C . SER A 1 31 ? -2.996 -14.665 -0.585 1.00 10.00 31 SER A C 4
ATOM 4498 O O . SER A 1 31 ? -2.988 -14.884 0.628 1.00 10.00 31 SER A O 4
ATOM 4506 N N . SER A 1 32 ? -2.024 -14.024 -1.204 1.00 10.00 32 SER A N 4
ATOM 4507 C CA . SER A 1 32 ? -0.872 -13.516 -0.495 1.00 10.00 32 SER A CA 4
ATOM 4508 C C . SER A 1 32 ? -1.142 -12.095 -0.016 1.00 10.00 32 SER A C 4
ATOM 4509 O O . SER A 1 32 ? -0.981 -11.140 -0.772 1.00 10.00 32 SER A O 4
ATOM 4517 N N . GLU A 1 33 ? -1.601 -11.960 1.223 1.00 10.00 33 GLU A N 4
ATOM 4518 C CA . GLU A 1 33 ? -1.882 -10.648 1.787 1.00 10.00 33 GLU A CA 4
ATOM 4519 C C . GLU A 1 33 ? -0.580 -9.985 2.226 1.00 10.00 33 GLU A C 4
ATOM 4520 O O . GLU A 1 33 ? 0.013 -10.357 3.240 1.00 10.00 33 GLU A O 4
ATOM 4532 N N . ILE A 1 34 ? -0.130 -9.018 1.448 1.00 10.00 34 ILE A N 4
ATOM 4533 C CA . ILE A 1 34 ? 1.100 -8.311 1.757 1.00 10.00 34 ILE A CA 4
ATOM 4534 C C . ILE A 1 34 ? 0.794 -7.025 2.512 1.00 10.00 34 ILE A C 4
ATOM 4535 O O . ILE A 1 34 ? -0.141 -6.304 2.167 1.00 10.00 34 ILE A O 4
ATOM 4551 N N . HIS A 1 35 ? 1.570 -6.747 3.544 1.00 10.00 35 HIS A N 4
ATOM 4552 C CA . HIS A 1 35 ? 1.383 -5.545 4.337 1.00 10.00 35 HIS A CA 4
ATOM 4553 C C . HIS A 1 35 ? 2.549 -4.597 4.105 1.00 10.00 35 HIS A C 4
ATOM 4554 O O . HIS A 1 35 ? 3.605 -4.726 4.732 1.00 10.00 35 HIS A O 4
ATOM 4568 N N . PHE A 1 36 ? 2.370 -3.659 3.190 1.00 10.00 36 PHE A N 4
ATOM 4569 C CA . PHE A 1 36 ? 3.422 -2.705 2.880 1.00 10.00 36 PHE A CA 4
ATOM 4570 C C . PHE A 1 36 ? 3.260 -1.443 3.715 1.00 10.00 36 PHE A C 4
ATOM 4571 O O . PHE A 1 36 ? 2.222 -0.777 3.662 1.00 10.00 36 PHE A O 4
ATOM 4588 N N . LYS A 1 37 ? 4.283 -1.126 4.494 1.00 10.00 37 LYS A N 4
ATOM 4589 C CA . LYS A 1 37 ? 4.266 0.057 5.341 1.00 10.00 37 LYS A CA 4
ATOM 4590 C C . LYS A 1 37 ? 4.813 1.252 4.570 1.00 10.00 37 LYS A C 4
ATOM 4591 O O . LYS A 1 37 ? 6.013 1.340 4.319 1.00 10.00 37 LYS A O 4
ATOM 4610 N N . VAL A 1 38 ? 3.928 2.165 4.194 1.00 10.00 38 VAL A N 4
ATOM 4611 C CA . VAL A 1 38 ? 4.321 3.350 3.444 1.00 10.00 38 VAL A CA 4
ATOM 4612 C C . VAL A 1 38 ? 4.193 4.606 4.302 1.00 10.00 38 VAL A C 4
ATOM 4613 O O . VAL A 1 38 ? 3.649 4.566 5.410 1.00 10.00 38 VAL A O 4
ATOM 4626 N N . LYS A 1 39 ? 4.696 5.719 3.787 1.00 10.00 39 LYS A N 4
ATOM 4627 C CA . LYS A 1 39 ? 4.627 6.990 4.490 1.00 10.00 39 LYS A CA 4
ATOM 4628 C C . LYS A 1 39 ? 3.902 8.010 3.618 1.00 10.00 39 LYS A C 4
ATOM 4629 O O . LYS A 1 39 ? 4.092 8.039 2.398 1.00 10.00 39 LYS A O 4
ATOM 4648 N N . MET A 1 40 ? 3.070 8.835 4.236 1.00 10.00 40 MET A N 4
ATOM 4649 C CA . MET A 1 40 ? 2.308 9.842 3.503 1.00 10.00 40 MET A CA 4
ATOM 4650 C C . MET A 1 40 ? 3.194 11.016 3.080 1.00 10.00 40 MET A C 4
ATOM 4651 O O . MET A 1 40 ? 3.140 12.092 3.676 1.00 10.00 40 MET A O 4
ATOM 4665 N N . THR A 1 41 ? 4.016 10.781 2.061 1.00 10.00 41 THR A N 4
ATOM 4666 C CA . THR A 1 41 ? 4.917 11.796 1.517 1.00 10.00 41 THR A CA 4
ATOM 4667 C C . THR A 1 41 ? 5.904 11.166 0.532 1.00 10.00 41 THR A C 4
ATOM 4668 O O . THR A 1 41 ? 6.413 11.841 -0.363 1.00 10.00 41 THR A O 4
ATOM 4679 N N . THR A 1 42 ? 6.157 9.871 0.696 1.00 10.00 42 THR A N 4
ATOM 4680 C CA . THR A 1 42 ? 7.074 9.148 -0.175 1.00 10.00 42 THR A CA 4
ATOM 4681 C C . THR A 1 42 ? 6.427 8.855 -1.524 1.00 10.00 42 THR A C 4
ATOM 4682 O O . THR A 1 42 ? 5.207 8.694 -1.620 1.00 10.00 42 THR A O 4
ATOM 4693 N N . HIS A 1 43 ? 7.245 8.795 -2.566 1.00 10.00 43 HIS A N 4
ATOM 4694 C CA . HIS A 1 43 ? 6.750 8.518 -3.905 1.00 10.00 43 HIS A CA 4
ATOM 4695 C C . HIS A 1 43 ? 6.481 7.027 -4.063 1.00 10.00 43 HIS A C 4
ATOM 4696 O O . HIS A 1 43 ? 7.274 6.195 -3.617 1.00 10.00 43 HIS A O 4
ATOM 4710 N N . LEU A 1 44 ? 5.368 6.689 -4.710 1.00 10.00 44 LEU A N 4
ATOM 4711 C CA . LEU A 1 44 ? 4.994 5.294 -4.915 1.00 10.00 44 LEU A CA 4
ATOM 4712 C C . LEU A 1 44 ? 5.985 4.579 -5.827 1.00 10.00 44 LEU A C 4
ATOM 4713 O O . LEU A 1 44 ? 6.015 3.350 -5.875 1.00 10.00 44 LEU A O 4
ATOM 4729 N N . LYS A 1 45 ? 6.797 5.348 -6.542 1.00 10.00 45 LYS A N 4
ATOM 4730 C CA . LYS A 1 45 ? 7.805 4.787 -7.430 1.00 10.00 45 LYS A CA 4
ATOM 4731 C C . LYS A 1 45 ? 8.784 3.930 -6.630 1.00 10.00 45 LYS A C 4
ATOM 4732 O O . LYS A 1 45 ? 9.137 2.822 -7.037 1.00 10.00 45 LYS A O 4
ATOM 4751 N N . LYS A 1 46 ? 9.183 4.443 -5.468 1.00 10.00 46 LYS A N 4
ATOM 4752 C CA . LYS A 1 46 ? 10.107 3.739 -4.585 1.00 10.00 46 LYS A CA 4
ATOM 4753 C C . LYS A 1 46 ? 9.454 2.462 -4.054 1.00 10.00 46 LYS A C 4
ATOM 4754 O O . LYS A 1 46 ? 10.124 1.458 -3.805 1.00 10.00 46 LYS A O 4
ATOM 4773 N N . LEU A 1 47 ? 8.135 2.509 -3.909 1.00 10.00 47 LEU A N 4
ATOM 4774 C CA . LEU A 1 47 ? 7.369 1.374 -3.405 1.00 10.00 47 LEU A CA 4
ATOM 4775 C C . LEU A 1 47 ? 7.243 0.284 -4.463 1.00 10.00 47 LEU A C 4
ATOM 4776 O O . LEU A 1 47 ? 7.511 -0.888 -4.195 1.00 10.00 47 LEU A O 4
ATOM 4792 N N . LYS A 1 48 ? 6.848 0.685 -5.666 1.00 10.00 48 LYS A N 4
ATOM 4793 C CA . LYS A 1 48 ? 6.662 -0.243 -6.779 1.00 10.00 48 LYS A CA 4
ATOM 4794 C C . LYS A 1 48 ? 7.932 -1.037 -7.065 1.00 10.00 48 LYS A C 4
ATOM 4795 O O . LYS A 1 48 ? 7.890 -2.260 -7.219 1.00 10.00 48 LYS A O 4
ATOM 4814 N N . GLU A 1 49 ? 9.057 -0.339 -7.123 1.00 10.00 49 GLU A N 4
ATOM 4815 C CA . GLU A 1 49 ? 10.339 -0.974 -7.399 1.00 10.00 49 GLU A CA 4
ATOM 4816 C C . GLU A 1 49 ? 10.736 -1.931 -6.278 1.00 10.00 49 GLU A C 4
ATOM 4817 O O . GLU A 1 49 ? 11.236 -3.025 -6.536 1.00 10.00 49 GLU A O 4
ATOM 4829 N N . SER A 1 50 ? 10.489 -1.525 -5.038 1.00 10.00 50 SER A N 4
ATOM 4830 C CA . SER A 1 50 ? 10.829 -2.351 -3.886 1.00 10.00 50 SER A CA 4
ATOM 4831 C C . SER A 1 50 ? 9.969 -3.612 -3.834 1.00 10.00 50 SER A C 4
ATOM 4832 O O . SER A 1 50 ? 10.437 -4.674 -3.422 1.00 10.00 50 SER A O 4
ATOM 4840 N N . TYR A 1 51 ? 8.714 -3.499 -4.258 1.00 10.00 51 TYR A N 4
ATOM 4841 C CA . TYR A 1 51 ? 7.811 -4.643 -4.259 1.00 10.00 51 TYR A CA 4
ATOM 4842 C C . TYR A 1 51 ? 8.333 -5.714 -5.209 1.00 10.00 51 TYR A C 4
ATOM 4843 O O . TYR A 1 51 ? 8.294 -6.908 -4.903 1.00 10.00 51 TYR A O 4
ATOM 4861 N N . CYS A 1 52 ? 8.832 -5.273 -6.357 1.00 10.00 52 CYS A N 4
ATOM 4862 C CA . CYS A 1 52 ? 9.382 -6.184 -7.348 1.00 10.00 52 CYS A CA 4
ATOM 4863 C C . CYS A 1 52 ? 10.591 -6.911 -6.766 1.00 10.00 52 CYS A C 4
ATOM 4864 O O . CYS A 1 52 ? 10.742 -8.122 -6.929 1.00 10.00 52 CYS A O 4
ATOM 4872 N N . GLN A 1 53 ? 11.426 -6.161 -6.052 1.00 10.00 53 GLN A N 4
ATOM 4873 C CA . GLN A 1 53 ? 12.620 -6.712 -5.422 1.00 10.00 53 GLN A CA 4
ATOM 4874 C C . GLN A 1 53 ? 12.241 -7.724 -4.342 1.00 10.00 53 GLN A C 4
ATOM 4875 O O . GLN A 1 53 ? 12.972 -8.678 -4.085 1.00 10.00 53 GLN A O 4
ATOM 4889 N N . ARG A 1 54 ? 11.089 -7.508 -3.722 1.00 10.00 54 ARG A N 4
ATOM 4890 C CA . ARG A 1 54 ? 10.605 -8.394 -2.673 1.00 10.00 54 ARG A CA 4
ATOM 4891 C C . ARG A 1 54 ? 10.130 -9.722 -3.254 1.00 10.00 54 ARG A C 4
ATOM 4892 O O . ARG A 1 54 ? 10.454 -10.789 -2.734 1.00 10.00 54 ARG A O 4
ATOM 4913 N N . GLN A 1 55 ? 9.368 -9.653 -4.340 1.00 10.00 55 GLN A N 4
ATOM 4914 C CA . GLN A 1 55 ? 8.844 -10.857 -4.975 1.00 10.00 55 GLN A CA 4
ATOM 4915 C C . GLN A 1 55 ? 9.928 -11.566 -5.782 1.00 10.00 55 GLN A C 4
ATOM 4916 O O . GLN A 1 55 ? 9.767 -12.722 -6.171 1.00 10.00 55 GLN A O 4
ATOM 4930 N N . GLY A 1 56 ? 11.031 -10.872 -6.024 1.00 10.00 56 GLY A N 4
ATOM 4931 C CA . GLY A 1 56 ? 12.125 -11.453 -6.777 1.00 10.00 56 GLY A CA 4
ATOM 4932 C C . GLY A 1 56 ? 11.894 -11.378 -8.269 1.00 10.00 56 GLY A C 4
ATOM 4933 O O . GLY A 1 56 ? 12.247 -12.298 -9.012 1.00 10.00 56 GLY A O 4
ATOM 4937 N N . VAL A 1 57 ? 11.301 -10.280 -8.708 1.00 10.00 57 VAL A N 4
ATOM 4938 C CA . VAL A 1 57 ? 11.005 -10.071 -10.116 1.00 10.00 57 VAL A CA 4
ATOM 4939 C C . VAL A 1 57 ? 11.495 -8.700 -10.568 1.00 10.00 57 VAL A C 4
ATOM 4940 O O . VAL A 1 57 ? 11.650 -7.789 -9.750 1.00 10.00 57 VAL A O 4
ATOM 4953 N N . PRO A 1 58 ? 11.767 -8.536 -11.870 1.00 10.00 58 PRO A N 4
ATOM 4954 C CA . PRO A 1 58 ? 12.231 -7.258 -12.415 1.00 10.00 58 PRO A CA 4
ATOM 4955 C C . PRO A 1 58 ? 11.160 -6.174 -12.317 1.00 10.00 58 PRO A C 4
ATOM 4956 O O . PRO A 1 58 ? 9.985 -6.466 -12.105 1.00 10.00 58 PRO A O 4
ATOM 4967 N N . MET A 1 59 ? 11.565 -4.926 -12.469 1.00 10.00 59 MET A N 4
ATOM 4968 C CA . MET A 1 59 ? 10.631 -3.813 -12.404 1.00 10.00 59 MET A CA 4
ATOM 4969 C C . MET A 1 59 ? 9.730 -3.812 -13.638 1.00 10.00 59 MET A C 4
ATOM 4970 O O . MET A 1 59 ? 10.129 -4.303 -14.692 1.00 10.00 59 MET A O 4
ATOM 4984 N N . ASN A 1 60 ? 8.507 -3.302 -13.478 1.00 10.00 60 ASN A N 4
ATOM 4985 C CA . ASN A 1 60 ? 7.526 -3.208 -14.571 1.00 10.00 60 ASN A CA 4
ATOM 4986 C C . ASN A 1 60 ? 6.929 -4.571 -14.930 1.00 10.00 60 ASN A C 4
ATOM 4987 O O . ASN A 1 60 ? 6.165 -4.691 -15.885 1.00 10.00 60 ASN A O 4
ATOM 4998 N N . SER A 1 61 ? 7.260 -5.600 -14.162 1.00 10.00 61 SER A N 4
ATOM 4999 C CA . SER A 1 61 ? 6.732 -6.931 -14.432 1.00 10.00 61 SER A CA 4
ATOM 5000 C C . SER A 1 61 ? 5.351 -7.091 -13.805 1.00 10.00 61 SER A C 4
ATOM 5001 O O . SER A 1 61 ? 4.545 -7.921 -14.238 1.00 10.00 61 SER A O 4
ATOM 5009 N N . LEU A 1 62 ? 5.084 -6.285 -12.787 1.00 10.00 62 LEU A N 4
ATOM 5010 C CA . LEU A 1 62 ? 3.813 -6.325 -12.086 1.00 10.00 62 LEU A CA 4
ATOM 5011 C C . LEU A 1 62 ? 3.124 -4.969 -12.157 1.00 10.00 62 LEU A C 4
ATOM 5012 O O . LEU A 1 62 ? 3.782 -3.928 -12.179 1.00 10.00 62 LEU A O 4
ATOM 5028 N N . ARG A 1 63 ? 1.804 -4.986 -12.196 1.00 10.00 63 ARG A N 4
ATOM 5029 C CA . ARG A 1 63 ? 1.027 -3.760 -12.253 1.00 10.00 63 ARG A CA 4
ATOM 5030 C C . ARG A 1 63 ? 0.164 -3.633 -11.005 1.00 10.00 63 ARG A C 4
ATOM 5031 O O . ARG A 1 63 ? -0.475 -4.599 -10.577 1.00 10.00 63 ARG A O 4
ATOM 5052 N N . PHE A 1 64 ? 0.164 -2.447 -10.418 1.00 10.00 64 PHE A N 4
ATOM 5053 C CA . PHE A 1 64 ? -0.613 -2.188 -9.215 1.00 10.00 64 PHE A CA 4
ATOM 5054 C C . PHE A 1 64 ? -1.949 -1.561 -9.581 1.00 10.00 64 PHE A C 4
ATOM 5055 O O . PHE A 1 64 ? -1.995 -0.569 -10.308 1.00 10.00 64 PHE A O 4
ATOM 5072 N N . LEU A 1 65 ? -3.025 -2.138 -9.074 1.00 10.00 65 LEU A N 4
ATOM 5073 C CA . LEU A 1 65 ? -4.361 -1.647 -9.360 1.00 10.00 65 LEU A CA 4
ATOM 5074 C C . LEU A 1 65 ? -5.012 -1.055 -8.118 1.00 10.00 65 LEU A C 4
ATOM 5075 O O . LEU A 1 65 ? -5.088 -1.698 -7.067 1.00 10.00 65 LEU A O 4
ATOM 5091 N N . PHE A 1 66 ? -5.462 0.179 -8.249 1.00 10.00 66 PHE A N 4
ATOM 5092 C CA . PHE A 1 66 ? -6.129 0.884 -7.171 1.00 10.00 66 PHE A CA 4
ATOM 5093 C C . PHE A 1 66 ? -7.327 1.625 -7.746 1.00 10.00 66 PHE A C 4
ATOM 5094 O O . PHE A 1 66 ? -7.164 2.470 -8.628 1.00 10.00 66 PHE A O 4
ATOM 5111 N N . GLU A 1 67 ? -8.526 1.277 -7.279 1.00 10.00 67 GLU A N 4
ATOM 5112 C CA . GLU A 1 67 ? -9.764 1.899 -7.763 1.00 10.00 67 GLU A CA 4
ATOM 5113 C C . GLU A 1 67 ? -10.005 1.541 -9.229 1.00 10.00 67 GLU A C 4
ATOM 5114 O O . GLU A 1 67 ? -10.764 2.209 -9.933 1.00 10.00 67 GLU A O 4
ATOM 5126 N N . GLY A 1 68 ? -9.356 0.473 -9.680 1.00 10.00 68 GLY A N 4
ATOM 5127 C CA . GLY A 1 68 ? -9.496 0.041 -11.056 1.00 10.00 68 GLY A CA 4
ATOM 5128 C C . GLY A 1 68 ? -8.480 0.699 -11.970 1.00 10.00 68 GLY A C 4
ATOM 5129 O O . GLY A 1 68 ? -8.402 0.385 -13.159 1.00 10.00 68 GLY A O 4
ATOM 5133 N N . GLN A 1 69 ? -7.707 1.618 -11.413 1.00 10.00 69 GLN A N 4
ATOM 5134 C CA . GLN A 1 69 ? -6.692 2.330 -12.170 1.00 10.00 69 GLN A CA 4
ATOM 5135 C C . GLN A 1 69 ? -5.308 1.811 -11.810 1.00 10.00 69 GLN A C 4
ATOM 5136 O O . GLN A 1 69 ? -5.060 1.431 -10.666 1.00 10.00 69 GLN A O 4
ATOM 5150 N N . ARG A 1 70 ? -4.412 1.782 -12.783 1.00 10.00 70 ARG A N 4
ATOM 5151 C CA . ARG A 1 70 ? -3.059 1.310 -12.538 1.00 10.00 70 ARG A CA 4
ATOM 5152 C C . ARG A 1 70 ? -2.196 2.443 -11.999 1.00 10.00 70 ARG A C 4
ATOM 5153 O O . ARG A 1 70 ? -2.117 3.522 -12.593 1.00 10.00 70 ARG A O 4
ATOM 5174 N N . ILE A 1 71 ? -1.575 2.188 -10.855 1.00 10.00 71 ILE A N 4
ATOM 5175 C CA . ILE A 1 71 ? -0.717 3.162 -10.194 1.00 10.00 71 ILE A CA 4
ATOM 5176 C C . ILE A 1 71 ? 0.506 3.497 -11.042 1.00 10.00 71 ILE A C 4
ATOM 5177 O O . ILE A 1 71 ? 1.280 2.612 -11.421 1.00 10.00 71 ILE A O 4
ATOM 5193 N N . ALA A 1 72 ? 0.675 4.777 -11.331 1.00 10.00 72 ALA A N 4
ATOM 5194 C CA . ALA A 1 72 ? 1.803 5.236 -12.120 1.00 10.00 72 ALA A CA 4
ATOM 5195 C C . ALA A 1 72 ? 3.003 5.502 -11.218 1.00 10.00 72 ALA A C 4
ATOM 5196 O O . ALA A 1 72 ? 2.869 5.570 -9.996 1.00 10.00 72 ALA A O 4
ATOM 5203 N N . ASP A 1 73 ? 4.171 5.652 -11.818 1.00 10.00 73 ASP A N 4
ATOM 5204 C CA . ASP A 1 73 ? 5.396 5.898 -11.061 1.00 10.00 73 ASP A CA 4
ATOM 5205 C C . ASP A 1 73 ? 5.440 7.324 -10.523 1.00 10.00 73 ASP A C 4
ATOM 5206 O O . ASP A 1 73 ? 6.181 7.626 -9.588 1.00 10.00 73 ASP A O 4
ATOM 5215 N N . ASN A 1 74 ? 4.637 8.194 -11.113 1.00 10.00 74 ASN A N 4
ATOM 5216 C CA . ASN A 1 74 ? 4.575 9.593 -10.707 1.00 10.00 74 ASN A CA 4
ATOM 5217 C C . ASN A 1 74 ? 3.411 9.835 -9.752 1.00 10.00 74 ASN A C 4
ATOM 5218 O O . ASN A 1 74 ? 2.992 10.973 -9.539 1.00 10.00 74 ASN A O 4
ATOM 5229 N N . HIS A 1 75 ? 2.891 8.761 -9.176 1.00 10.00 75 HIS A N 4
ATOM 5230 C CA . HIS A 1 75 ? 1.773 8.864 -8.251 1.00 10.00 75 HIS A CA 4
ATOM 5231 C C . HIS A 1 75 ? 2.248 8.798 -6.807 1.00 10.00 75 HIS A C 4
ATOM 5232 O O . HIS A 1 75 ? 3.297 8.218 -6.507 1.00 10.00 75 HIS A O 4
ATOM 5246 N N . THR A 1 76 ? 1.479 9.409 -5.921 1.00 10.00 76 THR A N 4
ATOM 5247 C CA . THR A 1 76 ? 1.784 9.410 -4.503 1.00 10.00 76 THR A CA 4
ATOM 5248 C C . THR A 1 76 ? 0.527 9.029 -3.725 1.00 10.00 76 THR A C 4
ATOM 5249 O O . THR A 1 76 ? -0.573 9.083 -4.275 1.00 10.00 76 THR A O 4
ATOM 5260 N N . PRO A 1 77 ? 0.657 8.630 -2.449 1.00 10.00 77 PRO A N 4
ATOM 5261 C CA . PRO A 1 77 ? -0.497 8.259 -1.621 1.00 10.00 77 PRO A CA 4
ATOM 5262 C C . PRO A 1 77 ? -1.362 9.469 -1.261 1.00 10.00 77 PRO A C 4
ATOM 5263 O O . PRO A 1 77 ? -2.432 9.329 -0.667 1.00 10.00 77 PRO A O 4
ATOM 5274 N N . LYS A 1 78 ? -0.884 10.654 -1.635 1.00 10.00 78 LYS A N 4
ATOM 5275 C CA . LYS A 1 78 ? -1.586 11.899 -1.357 1.00 10.00 78 LYS A CA 4
ATOM 5276 C C . LYS A 1 78 ? -2.789 12.057 -2.281 1.00 10.00 78 LYS A C 4
ATOM 5277 O O . LYS A 1 78 ? -3.792 12.673 -1.915 1.00 10.00 78 LYS A O 4
ATOM 5296 N N . GLU A 1 79 ? -2.680 11.504 -3.481 1.00 10.00 79 GLU A N 4
ATOM 5297 C CA . GLU A 1 79 ? -3.759 11.580 -4.452 1.00 10.00 79 GLU A CA 4
ATOM 5298 C C . GLU A 1 79 ? -4.528 10.268 -4.485 1.00 10.00 79 GLU A C 4
ATOM 5299 O O . GLU A 1 79 ? -4.120 9.295 -3.846 1.00 10.00 79 GLU A O 4
ATOM 5311 N N . LEU A 1 80 ? -5.651 10.262 -5.207 1.00 10.00 80 LEU A N 4
ATOM 5312 C CA . LEU A 1 80 ? -6.513 9.080 -5.340 1.00 10.00 80 LEU A CA 4
ATOM 5313 C C . LEU A 1 80 ? -7.292 8.813 -4.051 1.00 10.00 80 LEU A C 4
ATOM 5314 O O . LEU A 1 80 ? -8.510 8.628 -4.080 1.00 10.00 80 LEU A O 4
ATOM 5330 N N . GLY A 1 81 ? -6.593 8.809 -2.926 1.00 10.00 81 GLY A N 4
ATOM 5331 C CA . GLY A 1 81 ? -7.239 8.579 -1.653 1.00 10.00 81 GLY A CA 4
ATOM 5332 C C . GLY A 1 81 ? -6.808 7.280 -1.014 1.00 10.00 81 GLY A C 4
ATOM 5333 O O . GLY A 1 81 ? -7.545 6.297 -1.035 1.00 10.00 81 GLY A O 4
ATOM 5337 N N . MET A 1 82 ? -5.608 7.274 -0.448 1.00 10.00 82 MET A N 4
ATOM 5338 C CA . MET A 1 82 ? -5.082 6.087 0.208 1.00 10.00 82 MET A CA 4
ATOM 5339 C C . MET A 1 82 ? -5.124 6.258 1.721 1.00 10.00 82 MET A C 4
ATOM 5340 O O . MET A 1 82 ? -4.551 7.203 2.266 1.00 10.00 82 MET A O 4
ATOM 5354 N N . GLU A 1 83 ? -5.808 5.345 2.390 1.00 10.00 83 GLU A N 4
ATOM 5355 C CA . GLU A 1 83 ? -5.944 5.395 3.840 1.00 10.00 83 GLU A CA 4
ATOM 5356 C C . GLU A 1 83 ? -5.386 4.130 4.484 1.00 10.00 83 GLU A C 4
ATOM 5357 O O . GLU A 1 83 ? -4.876 3.244 3.800 1.00 10.00 83 GLU A O 4
ATOM 5369 N N . GLU A 1 84 ? -5.482 4.057 5.806 1.00 10.00 84 GLU A N 4
ATOM 5370 C CA . GLU A 1 84 ? -5.006 2.897 6.544 1.00 10.00 84 GLU A CA 4
ATOM 5371 C C . GLU A 1 84 ? -5.926 1.712 6.274 1.00 10.00 84 GLU A C 4
ATOM 5372 O O . GLU A 1 84 ? -7.141 1.887 6.120 1.00 10.00 84 GLU A O 4
ATOM 5384 N N . GLU A 1 85 ? -5.339 0.516 6.203 1.00 10.00 85 GLU A N 4
ATOM 5385 C CA . GLU A 1 85 ? -6.086 -0.713 5.938 1.00 10.00 85 GLU A CA 4
ATOM 5386 C C . GLU A 1 85 ? -6.651 -0.711 4.525 1.00 10.00 85 GLU A C 4
ATOM 5387 O O . GLU A 1 85 ? -7.634 -1.395 4.238 1.00 10.00 85 GLU A O 4
ATOM 5399 N N . ASP A 1 86 ? -6.033 0.063 3.643 1.00 10.00 86 ASP A N 4
ATOM 5400 C CA . ASP A 1 86 ? -6.488 0.135 2.266 1.00 10.00 86 ASP A CA 4
ATOM 5401 C C . ASP A 1 86 ? -6.071 -1.116 1.520 1.00 10.00 86 ASP A C 4
ATOM 5402 O O . ASP A 1 86 ? -5.034 -1.706 1.818 1.00 10.00 86 ASP A O 4
ATOM 5411 N N . VAL A 1 87 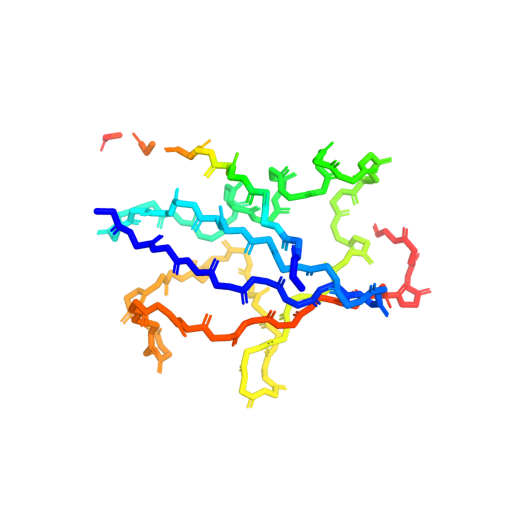? -6.877 -1.517 0.556 1.00 10.00 87 VAL A N 4
ATOM 5412 C CA . VAL A 1 87 ? -6.595 -2.714 -0.215 1.00 10.00 87 VAL A CA 4
ATOM 5413 C C . VAL A 1 87 ? -6.135 -2.372 -1.626 1.00 10.00 87 VAL A C 4
ATOM 5414 O O . VAL A 1 87 ? -6.857 -1.729 -2.392 1.00 10.00 87 VAL A O 4
ATOM 5427 N N . ILE A 1 88 ? -4.926 -2.794 -1.953 1.00 10.00 88 ILE A N 4
ATOM 5428 C CA . ILE A 1 88 ? -4.362 -2.567 -3.269 1.00 10.00 88 ILE A CA 4
ATOM 5429 C C . ILE A 1 88 ? -4.086 -3.916 -3.928 1.00 10.00 88 ILE A C 4
ATOM 5430 O O . ILE A 1 88 ? -3.602 -4.845 -3.282 1.00 10.00 88 ILE A O 4
ATOM 5446 N N . GLU A 1 89 ? -4.429 -4.036 -5.196 1.00 10.00 89 GLU A N 4
ATOM 5447 C CA . GLU A 1 89 ? -4.240 -5.287 -5.912 1.00 10.00 89 GLU A CA 4
ATOM 5448 C C . GLU A 1 89 ? -3.026 -5.213 -6.827 1.00 10.00 89 GLU A C 4
ATOM 5449 O O . GLU A 1 89 ? -2.663 -4.141 -7.307 1.00 10.00 89 GLU A O 4
ATOM 5461 N N . VAL A 1 90 ? -2.396 -6.355 -7.053 1.00 10.00 90 VAL A N 4
ATOM 5462 C CA . VAL A 1 90 ? -1.228 -6.425 -7.917 1.00 10.00 90 VAL A CA 4
ATOM 5463 C C . VAL A 1 90 ? -1.328 -7.642 -8.833 1.00 10.00 90 VAL A C 4
ATOM 5464 O O . VAL A 1 90 ? -1.639 -8.748 -8.387 1.00 10.00 90 VAL A O 4
ATOM 5477 N N . TYR A 1 91 ? -1.098 -7.429 -10.118 1.00 10.00 91 TYR A N 4
ATOM 5478 C CA . TYR A 1 91 ? -1.174 -8.509 -11.091 1.00 10.00 91 TYR A CA 4
ATOM 5479 C C . TYR A 1 91 ? 0.013 -8.453 -12.039 1.00 10.00 91 TYR A C 4
ATOM 5480 O O . TYR A 1 91 ? 0.656 -7.413 -12.176 1.00 10.00 91 TYR A O 4
ATOM 5498 N N . GLN A 1 92 ? 0.297 -9.571 -12.689 1.00 10.00 92 GLN A N 4
ATOM 5499 C CA . GLN A 1 92 ? 1.409 -9.651 -13.625 1.00 10.00 92 GLN A CA 4
ATOM 5500 C C . GLN A 1 92 ? 1.076 -8.910 -14.914 1.00 10.00 92 GLN A C 4
ATOM 5501 O O . GLN A 1 92 ? -0.034 -9.023 -15.434 1.00 10.00 92 GLN A O 4
ATOM 5515 N N . GLU A 1 93 ? 2.040 -8.150 -15.421 1.00 10.00 93 GLU A N 4
ATOM 5516 C CA . GLU A 1 93 ? 1.852 -7.396 -16.651 1.00 10.00 93 GLU A CA 4
ATOM 5517 C C . GLU A 1 93 ? 1.864 -8.323 -17.857 1.00 10.00 93 GLU A C 4
ATOM 5518 O O . GLU A 1 93 ? 2.388 -9.434 -17.791 1.00 10.00 93 GLU A O 4
ATOM 5530 N N . GLN A 1 94 ? 1.301 -7.852 -18.960 1.00 10.00 94 GLN A N 4
ATOM 5531 C CA . GLN A 1 94 ? 1.228 -8.645 -20.180 1.00 10.00 94 GLN A CA 4
ATOM 5532 C C . GLN A 1 94 ? 2.596 -8.757 -20.848 1.00 10.00 94 GLN A C 4
ATOM 5533 O O . GLN A 1 94 ? 2.859 -9.704 -21.586 1.00 10.00 94 GLN A O 4
ATOM 5547 N N . THR A 1 95 ? 3.464 -7.788 -20.583 1.00 10.00 95 THR A N 4
ATOM 5548 C CA . THR A 1 95 ? 4.804 -7.790 -21.151 1.00 10.00 95 THR A CA 4
ATOM 5549 C C . THR A 1 95 ? 5.711 -8.756 -20.400 1.00 10.00 95 THR A C 4
ATOM 5550 O O . THR A 1 95 ? 6.587 -9.395 -20.985 1.00 10.00 95 THR A O 4
ATOM 5561 N N . GLY A 1 96 ? 5.484 -8.865 -19.096 1.00 10.00 96 GLY A N 4
ATOM 5562 C CA . GLY A 1 96 ? 6.298 -9.729 -18.269 1.00 10.00 96 GLY A CA 4
ATOM 5563 C C . GLY A 1 96 ? 7.575 -9.030 -17.849 1.00 10.00 96 GLY A C 4
ATOM 5564 O O . GLY A 1 96 ? 8.511 -9.661 -17.357 1.00 10.00 96 GLY A O 4
ATOM 5568 N N . GLY A 1 97 ? 7.610 -7.721 -18.061 1.00 10.00 97 GLY A N 4
ATOM 5569 C CA . GLY A 1 97 ? 8.768 -6.929 -17.716 1.00 10.00 97 GLY A CA 4
ATOM 5570 C C . GLY A 1 97 ? 8.758 -5.598 -18.437 1.00 10.00 97 GLY A C 4
ATOM 5571 O O . GLY A 1 97 ? 9.844 -5.030 -18.668 1.00 10.00 97 GLY A O 4
ATOM 5575 N N . ASN B 2 3 ? -5.411 -15.376 5.585 1.00 10.00 357 ASN B N 4
ATOM 5576 C CA . ASN B 2 3 ? -4.596 -15.293 6.817 1.00 10.00 357 ASN B CA 4
ATOM 5577 C C . ASN B 2 3 ? -3.113 -15.378 6.473 1.00 10.00 357 ASN B C 4
ATOM 5578 O O . ASN B 2 3 ? -2.385 -16.227 6.985 1.00 10.00 357 ASN B O 4
ATOM 5589 N N . ASN B 2 4 ? -2.663 -14.509 5.584 1.00 10.00 358 ASN B N 4
ATOM 5590 C CA . ASN B 2 4 ? -1.264 -14.481 5.193 1.00 10.00 358 ASN B CA 4
ATOM 5591 C C . ASN B 2 4 ? -0.703 -13.121 5.524 1.00 10.00 358 ASN B C 4
ATOM 5592 O O . ASN B 2 4 ? -1.280 -12.107 5.142 1.00 10.00 358 ASN B O 4
ATOM 5603 N N . ARG B 2 5 ? 0.379 -13.076 6.272 1.00 10.00 359 ARG B N 4
ATOM 5604 C CA . ARG B 2 5 ? 0.954 -11.788 6.616 1.00 10.00 359 ARG B CA 4
ATOM 5605 C C . ARG B 2 5 ? 2.426 -11.677 6.250 1.00 10.00 359 ARG B C 4
ATOM 5606 O O . ARG B 2 5 ? 3.250 -12.493 6.673 1.00 10.00 359 ARG B O 4
ATOM 5627 N N . ASP B 2 6 ? 2.731 -10.692 5.433 1.00 10.00 360 ASP B N 4
ATOM 5628 C CA . ASP B 2 6 ? 4.101 -10.371 5.069 1.00 10.00 360 ASP B CA 4
ATOM 5629 C C . ASP B 2 6 ? 4.305 -8.881 5.317 1.00 10.00 360 ASP B C 4
ATOM 5630 O O . ASP B 2 6 ? 3.534 -8.077 4.795 1.00 10.00 360 ASP B O 4
ATOM 5639 N N . PRO B 2 7 ? 5.331 -8.458 6.069 1.00 10.00 361 PRO B N 4
ATOM 5640 C CA . PRO B 2 7 ? 5.550 -7.051 6.334 1.00 10.00 361 PRO B CA 4
ATOM 5641 C C . PRO B 2 7 ? 6.796 -6.497 5.641 1.00 10.00 361 PRO B C 4
ATOM 5642 O O . PRO B 2 7 ? 7.903 -7.014 5.778 1.00 10.00 361 PRO B O 4
ATOM 5653 N N . ILE B 2 8 ? 6.590 -5.423 4.891 1.00 10.00 362 ILE B N 4
ATOM 5654 C CA . ILE B 2 8 ? 7.662 -4.755 4.167 1.00 10.00 362 ILE B CA 4
ATOM 5655 C C . ILE B 2 8 ? 7.777 -3.315 4.636 1.00 10.00 362 ILE B C 4
ATOM 5656 O O . ILE B 2 8 ? 6.768 -2.626 4.801 1.00 10.00 362 ILE B O 4
ATOM 5672 N N . VAL B 2 9 ? 9.000 -2.868 4.861 1.00 10.00 363 VAL B N 4
ATOM 5673 C CA . VAL B 2 9 ? 9.252 -1.518 5.336 1.00 10.00 363 VAL B CA 4
ATOM 5674 C C . VAL B 2 9 ? 9.974 -0.715 4.251 1.00 10.00 363 VAL B C 4
ATOM 5675 O O . VAL B 2 9 ? 10.900 -1.200 3.602 1.00 10.00 363 VAL B O 4
ATOM 5688 N N . ILE B 2 10 ? 9.510 0.511 4.065 1.00 10.00 364 ILE B N 4
ATOM 5689 C CA . ILE B 2 10 ? 9.999 1.413 3.029 1.00 10.00 364 ILE B CA 4
ATOM 5690 C C . ILE B 2 10 ? 10.723 2.622 3.615 1.00 10.00 364 ILE B C 4
ATOM 5691 O O . ILE B 2 10 ? 10.410 3.086 4.714 1.00 10.00 364 ILE B O 4
ATOM 5721 N N . ASP B 2 12 ? 11.902 6.550 3.286 1.00 10.00 366 ASP B N 4
ATOM 5722 C CA . ASP B 2 12 ? 11.356 7.787 2.752 1.00 10.00 366 ASP B CA 4
ATOM 5723 C C . ASP B 2 12 ? 12.377 8.910 2.737 1.00 10.00 366 ASP B C 4
ATOM 5724 O O . ASP B 2 12 ? 13.090 9.152 3.713 1.00 10.00 366 ASP B O 4
ATOM 5747 N N . PRO B 2 14 ? 14.201 12.425 2.828 1.00 10.00 368 PRO B N 4
ATOM 5748 C CA . PRO B 2 14 ? 14.129 13.553 3.762 1.00 10.00 368 PRO B CA 4
ATOM 5749 C C . PRO B 2 14 ? 13.361 14.738 3.181 1.00 10.00 368 PRO B C 4
ATOM 5750 O O . PRO B 2 14 ? 12.473 15.268 3.880 1.00 10.00 368 PRO B O 4
ATOM 5761 N N . TYR A 1 21 ? 2.154 6.923 9.562 1.00 10.00 21 TYR A N 5
ATOM 5762 C CA . TYR A 1 21 ? 2.486 5.776 8.691 1.00 10.00 21 TYR A CA 5
ATOM 5763 C C . TYR A 1 21 ? 1.213 5.158 8.140 1.00 10.00 21 TYR A C 5
ATOM 5764 O O . TYR A 1 21 ? 0.217 5.049 8.849 1.00 10.00 21 TYR A O 5
ATOM 5782 N N . ILE A 1 22 ? 1.252 4.761 6.882 1.00 10.00 22 ILE A N 5
ATOM 5783 C CA . ILE A 1 22 ? 0.103 4.152 6.236 1.00 10.00 22 ILE A CA 5
ATOM 5784 C C . ILE A 1 22 ? 0.449 2.736 5.799 1.00 10.00 22 ILE A C 5
ATOM 5785 O O . ILE A 1 22 ? 1.303 2.532 4.938 1.00 10.00 22 ILE A O 5
ATOM 5801 N N . LYS A 1 23 ? -0.190 1.763 6.417 1.00 10.00 23 LYS A N 5
ATOM 5802 C CA . LYS A 1 23 ? 0.055 0.371 6.089 1.00 10.00 23 LYS A CA 5
ATOM 5803 C C . LYS A 1 23 ? -0.998 -0.123 5.103 1.00 10.00 23 LYS A C 5
ATOM 5804 O O . LYS A 1 23 ? -2.177 -0.244 5.444 1.00 10.00 23 LYS A O 5
ATOM 5823 N N . LEU A 1 24 ? -0.565 -0.394 3.882 1.00 10.00 24 LEU A N 5
ATOM 5824 C CA . LEU A 1 24 ? -1.461 -0.864 2.837 1.00 10.00 24 LEU A CA 5
ATOM 5825 C C . LEU A 1 24 ? -1.458 -2.386 2.780 1.00 10.00 24 LEU A C 5
ATOM 5826 O O . LEU A 1 24 ? -0.460 -3.029 3.118 1.00 10.00 24 LEU A O 5
ATOM 5842 N N . LYS A 1 25 ? -2.576 -2.956 2.357 1.00 10.00 25 LYS A N 5
ATOM 5843 C CA . LYS A 1 25 ? -2.702 -4.398 2.245 1.00 10.00 25 LYS A CA 5
ATOM 5844 C C . LYS A 1 25 ? -2.766 -4.810 0.781 1.00 10.00 25 LYS A C 5
ATOM 5845 O O . LYS A 1 25 ? -3.765 -4.568 0.098 1.00 10.00 25 LYS A O 5
ATOM 5864 N N . VAL A 1 26 ? -1.687 -5.408 0.299 1.00 10.00 26 VAL A N 5
ATOM 5865 C CA . VAL A 1 26 ? -1.625 -5.862 -1.081 1.00 10.00 26 VAL A CA 5
ATOM 5866 C C . VAL A 1 26 ? -2.153 -7.285 -1.174 1.00 10.00 26 VAL A C 5
ATOM 5867 O O . VAL A 1 26 ? -1.696 -8.173 -0.451 1.00 10.00 26 VAL A O 5
ATOM 5880 N N . ILE A 1 27 ? -3.119 -7.496 -2.049 1.00 10.00 27 ILE A N 5
ATOM 5881 C CA . ILE A 1 27 ? -3.718 -8.807 -2.223 1.00 10.00 27 ILE A CA 5
ATOM 5882 C C . ILE A 1 27 ? -3.034 -9.580 -3.340 1.00 10.00 27 ILE A C 5
ATOM 5883 O O . ILE A 1 27 ? -3.061 -9.172 -4.503 1.00 10.00 27 ILE A O 5
ATOM 5899 N N . GLY A 1 28 ? -2.403 -10.685 -2.971 1.00 10.00 28 GLY A N 5
ATOM 5900 C CA . GLY A 1 28 ? -1.735 -11.519 -3.945 1.00 10.00 28 GLY A CA 5
ATOM 5901 C C . GLY A 1 28 ? -2.679 -12.553 -4.522 1.00 10.00 28 GLY A C 5
ATOM 5902 O O . GLY A 1 28 ? -3.572 -13.042 -3.825 1.00 10.00 28 GLY A O 5
ATOM 5906 N N . GLN A 1 29 ? -2.477 -12.896 -5.788 1.00 10.00 29 GLN A N 5
ATOM 5907 C CA . GLN A 1 29 ? -3.326 -13.869 -6.475 1.00 10.00 29 GLN A CA 5
ATOM 5908 C C . GLN A 1 29 ? -3.212 -15.266 -5.851 1.00 10.00 29 GLN A C 5
ATOM 5909 O O . GLN A 1 29 ? -4.105 -16.103 -6.009 1.00 10.00 29 GLN A O 5
ATOM 5923 N N . ASP A 1 30 ? -2.121 -15.509 -5.136 1.00 10.00 30 ASP A N 5
ATOM 5924 C CA . ASP A 1 30 ? -1.891 -16.805 -4.498 1.00 10.00 30 ASP A CA 5
ATOM 5925 C C . ASP A 1 30 ? -2.351 -16.788 -3.041 1.00 10.00 30 ASP A C 5
ATOM 5926 O O . ASP A 1 30 ? -1.828 -17.531 -2.202 1.00 10.00 30 ASP A O 5
ATOM 5935 N N . SER A 1 31 ? -3.343 -15.943 -2.758 1.00 10.00 31 SER A N 5
ATOM 5936 C CA . SER A 1 31 ? -3.902 -15.806 -1.418 1.00 10.00 31 SER A CA 5
ATOM 5937 C C . SER A 1 31 ? -2.838 -15.342 -0.429 1.00 10.00 31 SER A C 5
ATOM 5938 O O . SER A 1 31 ? -2.433 -16.076 0.476 1.00 10.00 31 SER A O 5
ATOM 5946 N N . SER A 1 32 ? -2.374 -14.121 -0.624 1.00 10.00 32 SER A N 5
ATOM 5947 C CA . SER A 1 32 ? -1.368 -13.540 0.238 1.00 10.00 32 SER A CA 5
ATOM 5948 C C . SER A 1 32 ? -1.729 -12.098 0.565 1.00 10.00 32 SER A C 5
ATOM 5949 O O . SER A 1 32 ? -2.312 -11.394 -0.263 1.00 10.00 32 SER A O 5
ATOM 5957 N N . GLU A 1 33 ? -1.413 -11.676 1.779 1.00 10.00 33 GLU A N 5
ATOM 5958 C CA . GLU A 1 33 ? -1.691 -10.318 2.209 1.00 10.00 33 GLU A CA 5
ATOM 5959 C C . GLU A 1 33 ? -0.381 -9.625 2.550 1.00 10.00 33 GLU A C 5
ATOM 5960 O O . GLU A 1 33 ? 0.225 -9.892 3.592 1.00 10.00 33 GLU A O 5
ATOM 5972 N N . ILE A 1 34 ? 0.069 -8.760 1.659 1.00 10.00 34 ILE A N 5
ATOM 5973 C CA . ILE A 1 34 ? 1.316 -8.043 1.863 1.00 10.00 34 ILE A CA 5
ATOM 5974 C C . ILE A 1 34 ? 1.060 -6.749 2.623 1.00 10.00 34 ILE A C 5
ATOM 5975 O O . ILE A 1 34 ? 0.311 -5.888 2.160 1.00 10.00 34 ILE A O 5
ATOM 5991 N N . HIS A 1 35 ? 1.674 -6.618 3.788 1.00 10.00 35 HIS A N 5
ATOM 5992 C CA . HIS A 1 35 ? 1.514 -5.431 4.614 1.00 10.00 35 HIS A CA 5
ATOM 5993 C C . HIS A 1 35 ? 2.676 -4.480 4.367 1.00 10.00 35 HIS A C 5
ATOM 5994 O O . HIS A 1 35 ? 3.758 -4.634 4.942 1.00 10.00 35 HIS A O 5
ATOM 6008 N N . PHE A 1 36 ? 2.459 -3.510 3.497 1.00 10.00 36 PHE A N 5
ATOM 6009 C CA . PHE A 1 36 ? 3.490 -2.542 3.166 1.00 10.00 36 PHE A CA 5
ATOM 6010 C C . PHE A 1 36 ? 3.302 -1.269 3.977 1.00 10.00 36 PHE A C 5
ATOM 6011 O O . PHE A 1 36 ? 2.317 -0.551 3.802 1.00 10.00 36 PHE A O 5
ATOM 6028 N N . LYS A 1 37 ? 4.239 -1.005 4.875 1.00 10.00 37 LYS A N 5
ATOM 6029 C CA . LYS A 1 37 ? 4.180 0.183 5.713 1.00 10.00 37 LYS A CA 5
ATOM 6030 C C . LYS A 1 37 ? 4.825 1.359 4.994 1.00 10.00 37 LYS A C 5
ATOM 6031 O O . LYS A 1 37 ? 6.049 1.449 4.917 1.00 10.00 37 LYS A O 5
ATOM 6050 N N . VAL A 1 38 ? 4.004 2.251 4.462 1.00 10.00 38 VAL A N 5
ATOM 6051 C CA . VAL A 1 38 ? 4.503 3.409 3.741 1.00 10.00 38 VAL A CA 5
ATOM 6052 C C . VAL A 1 38 ? 4.289 4.685 4.555 1.00 10.00 38 VAL A C 5
ATOM 6053 O O . VAL A 1 38 ? 3.650 4.662 5.609 1.00 10.00 38 VAL A O 5
ATOM 6066 N N . LYS A 1 39 ? 4.827 5.792 4.070 1.00 10.00 39 LYS A N 5
ATOM 6067 C CA . LYS A 1 39 ? 4.674 7.067 4.748 1.00 10.00 39 LYS A CA 5
ATOM 6068 C C . LYS A 1 39 ? 4.013 8.063 3.804 1.00 10.00 39 LYS A C 5
ATOM 6069 O O . LYS A 1 39 ? 4.341 8.110 2.617 1.00 10.00 39 LYS A O 5
ATOM 6088 N N . MET A 1 40 ? 3.074 8.841 4.324 1.00 10.00 40 MET A N 5
ATOM 6089 C CA . MET A 1 40 ? 2.369 9.829 3.517 1.00 10.00 40 MET A CA 5
ATOM 6090 C C . MET A 1 40 ? 3.274 11.025 3.219 1.00 10.00 40 MET A C 5
ATOM 6091 O O . MET A 1 40 ? 3.182 12.070 3.872 1.00 10.00 40 MET A O 5
ATOM 6105 N N . THR A 1 41 ? 4.163 10.841 2.245 1.00 10.00 41 THR A N 5
ATOM 6106 C CA . THR A 1 41 ? 5.105 11.873 1.828 1.00 10.00 41 THR A CA 5
ATOM 6107 C C . THR A 1 41 ? 6.081 11.307 0.797 1.00 10.00 41 THR A C 5
ATOM 6108 O O . THR A 1 41 ? 6.619 12.041 -0.033 1.00 10.00 41 THR A O 5
ATOM 6119 N N . THR A 1 42 ? 6.297 9.998 0.854 1.00 10.00 42 THR A N 5
ATOM 6120 C CA . THR A 1 42 ? 7.210 9.326 -0.056 1.00 10.00 42 THR A CA 5
ATOM 6121 C C . THR A 1 42 ? 6.541 9.021 -1.391 1.00 10.00 42 THR A C 5
ATOM 6122 O O . THR A 1 42 ? 5.322 8.854 -1.467 1.00 10.00 42 THR A O 5
ATOM 6133 N N . HIS A 1 43 ? 7.347 8.964 -2.440 1.00 10.00 43 HIS A N 5
ATOM 6134 C CA . HIS A 1 43 ? 6.855 8.666 -3.775 1.00 10.00 43 HIS A CA 5
ATOM 6135 C C . HIS A 1 43 ? 6.577 7.171 -3.910 1.00 10.00 43 HIS A C 5
ATOM 6136 O O . HIS A 1 43 ? 7.286 6.344 -3.331 1.00 10.00 43 HIS A O 5
ATOM 6150 N N . LEU A 1 44 ? 5.547 6.823 -4.681 1.00 10.00 44 LEU A N 5
ATOM 6151 C CA . LEU A 1 44 ? 5.174 5.424 -4.874 1.00 10.00 44 LEU A CA 5
ATOM 6152 C C . LEU A 1 44 ? 6.189 4.696 -5.750 1.00 10.00 44 LEU A C 5
ATOM 6153 O O . LEU A 1 44 ? 6.142 3.473 -5.882 1.00 10.00 44 LEU A O 5
ATOM 6169 N N . LYS A 1 45 ? 7.110 5.451 -6.335 1.00 10.00 45 LYS A N 5
ATOM 6170 C CA . LYS A 1 45 ? 8.148 4.883 -7.183 1.00 10.00 45 LYS A CA 5
ATOM 6171 C C . LYS A 1 45 ? 8.981 3.883 -6.389 1.00 10.00 45 LYS A C 5
ATOM 6172 O O . LYS A 1 45 ? 9.211 2.754 -6.830 1.00 10.00 45 LYS A O 5
ATOM 6191 N N . LYS A 1 46 ? 9.401 4.309 -5.202 1.00 10.00 46 LYS A N 5
ATOM 6192 C CA . LYS A 1 46 ? 10.200 3.475 -4.316 1.00 10.00 46 LYS A CA 5
ATOM 6193 C C . LYS A 1 46 ? 9.417 2.236 -3.889 1.00 10.00 46 LYS A C 5
ATOM 6194 O O . LYS A 1 46 ? 9.981 1.157 -3.719 1.00 10.00 46 LYS A O 5
ATOM 6213 N N . LEU A 1 47 ? 8.111 2.392 -3.738 1.00 10.00 47 LEU A N 5
ATOM 6214 C CA . LEU A 1 47 ? 7.256 1.289 -3.322 1.00 10.00 47 LEU A CA 5
ATOM 6215 C C . LEU A 1 47 ? 7.091 0.264 -4.440 1.00 10.00 47 LEU A C 5
ATOM 6216 O O . LEU A 1 47 ? 7.185 -0.942 -4.206 1.00 10.00 47 LEU A O 5
ATOM 6232 N N . LYS A 1 48 ? 6.863 0.750 -5.655 1.00 10.00 48 LYS A N 5
ATOM 6233 C CA . LYS A 1 48 ? 6.675 -0.126 -6.807 1.00 10.00 48 LYS A CA 5
ATOM 6234 C C . LYS A 1 48 ? 7.916 -0.974 -7.070 1.00 10.00 48 LYS A C 5
ATOM 6235 O O . LYS A 1 48 ? 7.811 -2.172 -7.341 1.00 10.00 48 LYS A O 5
ATOM 6254 N N . GLU A 1 49 ? 9.090 -0.359 -6.974 1.00 10.00 49 GLU A N 5
ATOM 6255 C CA . GLU A 1 49 ? 10.335 -1.075 -7.222 1.00 10.00 49 GLU A CA 5
ATOM 6256 C C . GLU A 1 49 ? 10.654 -2.044 -6.084 1.00 10.00 49 GLU A C 5
ATOM 6257 O O . GLU A 1 49 ? 11.098 -3.164 -6.327 1.00 10.00 49 GLU A O 5
ATOM 6269 N N . SER A 1 50 ? 10.404 -1.621 -4.847 1.00 10.00 50 SER A N 5
ATOM 6270 C CA . SER A 1 50 ? 10.676 -2.465 -3.685 1.00 10.00 50 SER A CA 5
ATOM 6271 C C . SER A 1 50 ? 9.816 -3.727 -3.699 1.00 10.00 50 SER A C 5
ATOM 6272 O O . SER A 1 50 ? 10.266 -4.801 -3.294 1.00 10.00 50 SER A O 5
ATOM 6280 N N . TYR A 1 51 ? 8.582 -3.599 -4.174 1.00 10.00 51 TYR A N 5
ATOM 6281 C CA . TYR A 1 51 ? 7.678 -4.737 -4.244 1.00 10.00 51 TYR A CA 5
ATOM 6282 C C . TYR A 1 51 ? 8.220 -5.780 -5.214 1.00 10.00 51 TYR A C 5
ATOM 6283 O O . TYR A 1 51 ? 8.179 -6.979 -4.938 1.00 10.00 51 TYR A O 5
ATOM 6301 N N . CYS A 1 52 ? 8.746 -5.311 -6.343 1.00 10.00 52 CYS A N 5
ATOM 6302 C CA . CYS A 1 52 ? 9.304 -6.198 -7.356 1.00 10.00 52 CYS A CA 5
ATOM 6303 C C . CYS A 1 52 ? 10.492 -6.974 -6.787 1.00 10.00 52 CYS A C 5
ATOM 6304 O O . CYS A 1 52 ? 10.669 -8.160 -7.070 1.00 10.00 52 CYS A O 5
ATOM 6312 N N . GLN A 1 53 ? 11.286 -6.300 -5.967 1.00 10.00 53 GLN A N 5
ATOM 6313 C CA . GLN A 1 53 ? 12.455 -6.914 -5.351 1.00 10.00 53 GLN A CA 5
ATOM 6314 C C . GLN A 1 53 ? 12.040 -8.016 -4.381 1.00 10.00 53 GLN A C 5
ATOM 6315 O O . GLN A 1 53 ? 12.636 -9.094 -4.361 1.00 10.00 53 GLN A O 5
ATOM 6329 N N . ARG A 1 54 ? 11.007 -7.740 -3.590 1.00 10.00 54 ARG A N 5
ATOM 6330 C CA . ARG A 1 54 ? 10.496 -8.705 -2.619 1.00 10.00 54 ARG A CA 5
ATOM 6331 C C . ARG A 1 54 ? 9.994 -9.958 -3.328 1.00 10.00 54 ARG A C 5
ATOM 6332 O O . ARG A 1 54 ? 10.141 -11.067 -2.821 1.00 10.00 54 ARG A O 5
ATOM 6353 N N . GLN A 1 55 ? 9.411 -9.773 -4.506 1.00 10.00 55 GLN A N 5
ATOM 6354 C CA . GLN A 1 55 ? 8.888 -10.889 -5.283 1.00 10.00 55 GLN A CA 5
ATOM 6355 C C . GLN A 1 55 ? 9.998 -11.553 -6.096 1.00 10.00 55 GLN A C 5
ATOM 6356 O O . GLN A 1 55 ? 9.846 -12.678 -6.569 1.00 10.00 55 GLN A O 5
ATOM 6370 N N . GLY A 1 56 ? 11.113 -10.850 -6.252 1.00 10.00 56 GLY A N 5
ATOM 6371 C CA . GLY A 1 56 ? 12.234 -11.381 -7.002 1.00 10.00 56 GLY A CA 5
ATOM 6372 C C . GLY A 1 56 ? 12.009 -11.326 -8.500 1.00 10.00 56 GLY A C 5
ATOM 6373 O O . GLY A 1 56 ? 12.436 -12.217 -9.234 1.00 10.00 56 GLY A O 5
ATOM 6377 N N . VAL A 1 57 ? 11.339 -10.279 -8.957 1.00 10.00 57 VAL A N 5
ATOM 6378 C CA . VAL A 1 57 ? 11.054 -10.107 -10.376 1.00 10.00 57 VAL A CA 5
ATOM 6379 C C . VAL A 1 57 ? 11.424 -8.697 -10.821 1.00 10.00 57 VAL A C 5
ATOM 6380 O O . VAL A 1 57 ? 11.479 -7.785 -9.997 1.00 10.00 57 VAL A O 5
ATOM 6393 N N . PRO A 1 58 ? 11.709 -8.500 -12.121 1.00 10.00 58 PRO A N 5
ATOM 6394 C CA . PRO A 1 58 ? 12.062 -7.181 -12.656 1.00 10.00 58 PRO A CA 5
ATOM 6395 C C . PRO A 1 58 ? 10.914 -6.188 -12.515 1.00 10.00 58 PRO A C 5
ATOM 6396 O O . PRO A 1 58 ? 9.756 -6.584 -12.371 1.00 10.00 58 PRO A O 5
ATOM 6407 N N . MET A 1 59 ? 11.225 -4.905 -12.565 1.00 10.00 59 MET A N 5
ATOM 6408 C CA . MET A 1 59 ? 10.205 -3.876 -12.433 1.00 10.00 59 MET A CA 5
ATOM 6409 C C . MET A 1 59 ? 9.319 -3.831 -13.677 1.00 10.00 59 MET A C 5
ATOM 6410 O O . MET A 1 59 ? 9.724 -4.283 -14.748 1.00 10.00 59 MET A O 5
ATOM 6424 N N . ASN A 1 60 ? 8.096 -3.322 -13.501 1.00 10.00 60 ASN A N 5
ATOM 6425 C CA . ASN A 1 60 ? 7.108 -3.184 -14.585 1.00 10.00 60 ASN A CA 5
ATOM 6426 C C . ASN A 1 60 ? 6.453 -4.522 -14.937 1.00 10.00 60 ASN A C 5
ATOM 6427 O O . ASN A 1 60 ? 5.499 -4.566 -15.713 1.00 10.00 60 ASN A O 5
ATOM 6438 N N . SER A 1 61 ? 6.947 -5.612 -14.358 1.00 10.00 61 SER A N 5
ATOM 6439 C CA . SER A 1 61 ? 6.385 -6.931 -14.625 1.00 10.00 61 SER A CA 5
ATOM 6440 C C . SER A 1 61 ? 5.064 -7.103 -13.882 1.00 10.00 61 SER A C 5
ATOM 6441 O O . SER A 1 61 ? 4.242 -7.955 -14.228 1.00 10.00 61 SER A O 5
ATOM 6449 N N . LEU A 1 62 ? 4.868 -6.275 -12.868 1.00 10.00 62 LEU A N 5
ATOM 6450 C CA . LEU A 1 62 ? 3.664 -6.316 -12.061 1.00 10.00 62 LEU A CA 5
ATOM 6451 C C . LEU A 1 62 ? 2.895 -5.009 -12.195 1.00 10.00 62 LEU A C 5
ATOM 6452 O O . LEU A 1 62 ? 3.480 -3.926 -12.151 1.00 10.00 62 LEU A O 5
ATOM 6468 N N . ARG A 1 63 ? 1.589 -5.117 -12.366 1.00 10.00 63 ARG A N 5
ATOM 6469 C CA . ARG A 1 63 ? 0.737 -3.946 -12.499 1.00 10.00 63 ARG A CA 5
ATOM 6470 C C . ARG A 1 63 ? -0.164 -3.803 -11.280 1.00 10.00 63 ARG A C 5
ATOM 6471 O O . ARG A 1 63 ? -0.954 -4.696 -10.962 1.00 10.00 63 ARG A O 5
ATOM 6492 N N . PHE A 1 64 ? -0.023 -2.681 -10.593 1.00 10.00 64 PHE A N 5
ATOM 6493 C CA . PHE A 1 64 ? -0.816 -2.398 -9.406 1.00 10.00 64 PHE A CA 5
ATOM 6494 C C . PHE A 1 64 ? -2.116 -1.712 -9.803 1.00 10.00 64 PHE A C 5
ATOM 6495 O O . PHE A 1 64 ? -2.097 -0.680 -10.479 1.00 10.00 64 PHE A O 5
ATOM 6512 N N . LEU A 1 65 ? -3.234 -2.284 -9.386 1.00 10.00 65 LEU A N 5
ATOM 6513 C CA . LEU A 1 65 ? -4.539 -1.728 -9.709 1.00 10.00 65 LEU A CA 5
ATOM 6514 C C . LEU A 1 65 ? -5.251 -1.243 -8.453 1.00 10.00 65 LEU A C 5
ATOM 6515 O O . LEU A 1 65 ? -5.425 -1.995 -7.489 1.00 10.00 65 LEU A O 5
ATOM 6531 N N . PHE A 1 66 ? -5.647 0.021 -8.472 1.00 10.00 66 PHE A N 5
ATOM 6532 C CA . PHE A 1 66 ? -6.348 0.636 -7.359 1.00 10.00 66 PHE A CA 5
ATOM 6533 C C . PHE A 1 66 ? -7.524 1.443 -7.890 1.00 10.00 66 PHE A C 5
ATOM 6534 O O . PHE A 1 66 ? -7.337 2.352 -8.700 1.00 10.00 66 PHE A O 5
ATOM 6551 N N . GLU A 1 67 ? -8.732 1.078 -7.462 1.00 10.00 67 GLU A N 5
ATOM 6552 C CA . GLU A 1 67 ? -9.958 1.757 -7.889 1.00 10.00 67 GLU A CA 5
ATOM 6553 C C . GLU A 1 67 ? -10.196 1.574 -9.388 1.00 10.00 67 GLU A C 5
ATOM 6554 O O . GLU A 1 67 ? -10.938 2.335 -10.008 1.00 10.00 67 GLU A O 5
ATOM 6566 N N . GLY A 1 68 ? -9.574 0.550 -9.963 1.00 10.00 68 GLY A N 5
ATOM 6567 C CA . GLY A 1 68 ? -9.726 0.287 -11.382 1.00 10.00 68 GLY A CA 5
ATOM 6568 C C . GLY A 1 68 ? -8.717 1.049 -12.220 1.00 10.00 68 GLY A C 5
ATOM 6569 O O . GLY A 1 68 ? -8.737 0.980 -13.449 1.00 10.00 68 GLY A O 5
ATOM 6573 N N . GLN A 1 69 ? -7.836 1.782 -11.556 1.00 10.00 69 GLN A N 5
ATOM 6574 C CA . GLN A 1 69 ? -6.810 2.555 -12.241 1.00 10.00 69 GLN A CA 5
ATOM 6575 C C . GLN A 1 69 ? -5.435 2.002 -11.898 1.00 10.00 69 GLN A C 5
ATOM 6576 O O . GLN A 1 69 ? -5.214 1.531 -10.781 1.00 10.00 69 GLN A O 5
ATOM 6590 N N . ARG A 1 70 ? -4.516 2.036 -12.855 1.00 10.00 70 ARG A N 5
ATOM 6591 C CA . ARG A 1 70 ? -3.172 1.543 -12.616 1.00 10.00 70 ARG A CA 5
ATOM 6592 C C . ARG A 1 70 ? -2.352 2.603 -11.893 1.00 10.00 70 ARG A C 5
ATOM 6593 O O . ARG A 1 70 ? -2.497 3.801 -12.148 1.00 10.00 70 ARG A O 5
ATOM 6614 N N . ILE A 1 71 ? -1.513 2.162 -10.975 1.00 10.00 71 ILE A N 5
ATOM 6615 C CA . ILE A 1 71 ? -0.668 3.068 -10.220 1.00 10.00 71 ILE A CA 5
ATOM 6616 C C . ILE A 1 71 ? 0.541 3.484 -11.050 1.00 10.00 71 ILE A C 5
ATOM 6617 O O . ILE A 1 71 ? 1.324 2.638 -11.495 1.00 10.00 71 ILE A O 5
ATOM 6633 N N . ALA A 1 72 ? 0.678 4.781 -11.264 1.00 10.00 72 ALA A N 5
ATOM 6634 C CA . ALA A 1 72 ? 1.786 5.321 -12.037 1.00 10.00 72 ALA A CA 5
ATOM 6635 C C . ALA A 1 72 ? 3.053 5.373 -11.190 1.00 10.00 72 ALA A C 5
ATOM 6636 O O . ALA A 1 72 ? 3.005 5.185 -9.975 1.00 10.00 72 ALA A O 5
ATOM 6643 N N . ASP A 1 73 ? 4.180 5.640 -11.830 1.00 10.00 73 ASP A N 5
ATOM 6644 C CA . ASP A 1 73 ? 5.459 5.696 -11.129 1.00 10.00 73 ASP A CA 5
ATOM 6645 C C . ASP A 1 73 ? 5.654 7.046 -10.452 1.00 10.00 73 ASP A C 5
ATOM 6646 O O . ASP A 1 73 ? 6.479 7.185 -9.547 1.00 10.00 73 ASP A O 5
ATOM 6655 N N . ASN A 1 74 ? 4.889 8.039 -10.885 1.00 10.00 74 ASN A N 5
ATOM 6656 C CA . ASN A 1 74 ? 4.983 9.376 -10.307 1.00 10.00 74 ASN A CA 5
ATOM 6657 C C . ASN A 1 74 ? 3.834 9.627 -9.332 1.00 10.00 74 ASN A C 5
ATOM 6658 O O . ASN A 1 74 ? 3.726 10.708 -8.747 1.00 10.00 74 ASN A O 5
ATOM 6669 N N . HIS A 1 75 ? 2.982 8.625 -9.158 1.00 10.00 75 HIS A N 5
ATOM 6670 C CA . HIS A 1 75 ? 1.841 8.740 -8.258 1.00 10.00 75 HIS A CA 5
ATOM 6671 C C . HIS A 1 75 ? 2.293 8.739 -6.803 1.00 10.00 75 HIS A C 5
ATOM 6672 O O . HIS A 1 75 ? 3.396 8.288 -6.481 1.00 10.00 75 HIS A O 5
ATOM 6686 N N . THR A 1 76 ? 1.441 9.255 -5.934 1.00 10.00 76 THR A N 5
ATOM 6687 C CA . THR A 1 76 ? 1.725 9.306 -4.511 1.00 10.00 76 THR A CA 5
ATOM 6688 C C . THR A 1 76 ? 0.501 8.848 -3.722 1.00 10.00 76 THR A C 5
ATOM 6689 O O . THR A 1 76 ? -0.607 8.838 -4.256 1.00 10.00 76 THR A O 5
ATOM 6700 N N . PRO A 1 77 ? 0.678 8.451 -2.449 1.00 10.00 77 PRO A N 5
ATOM 6701 C CA . PRO A 1 77 ? -0.435 7.997 -1.602 1.00 10.00 77 PRO A CA 5
ATOM 6702 C C . PRO A 1 77 ? -1.413 9.127 -1.276 1.00 10.00 77 PRO A C 5
ATOM 6703 O O . PRO A 1 77 ? -2.527 8.884 -0.810 1.00 10.00 77 PRO A O 5
ATOM 6714 N N . LYS A 1 78 ? -0.980 10.360 -1.524 1.00 10.00 78 LYS A N 5
ATOM 6715 C CA . LYS A 1 78 ? -1.801 11.533 -1.261 1.00 10.00 78 LYS A CA 5
ATOM 6716 C C . LYS A 1 78 ? -2.975 11.593 -2.233 1.00 10.00 78 LYS A C 5
ATOM 6717 O O . LYS A 1 78 ? -4.116 11.820 -1.832 1.00 10.00 78 LYS A O 5
ATOM 6736 N N . GLU A 1 79 ? -2.688 11.381 -3.509 1.00 10.00 79 GLU A N 5
ATOM 6737 C CA . GLU A 1 79 ? -3.723 11.405 -4.528 1.00 10.00 79 GLU A CA 5
ATOM 6738 C C . GLU A 1 79 ? -4.428 10.055 -4.581 1.00 10.00 79 GLU A C 5
ATOM 6739 O O . GLU A 1 79 ? -4.012 9.113 -3.902 1.00 10.00 79 GLU A O 5
ATOM 6751 N N . LEU A 1 80 ? -5.501 9.978 -5.372 1.00 10.00 80 LEU A N 5
ATOM 6752 C CA . LEU A 1 80 ? -6.299 8.753 -5.528 1.00 10.00 80 LEU A CA 5
ATOM 6753 C C . LEU A 1 80 ? -7.148 8.488 -4.283 1.00 10.00 80 LEU A C 5
ATOM 6754 O O . LEU A 1 80 ? -8.341 8.193 -4.381 1.00 10.00 80 LEU A O 5
ATOM 6770 N N . GLY A 1 81 ? -6.528 8.599 -3.116 1.00 10.00 81 GLY A N 5
ATOM 6771 C CA . GLY A 1 81 ? -7.232 8.384 -1.870 1.00 10.00 81 GLY A CA 5
ATOM 6772 C C . GLY A 1 81 ? -6.788 7.125 -1.159 1.00 10.00 81 GLY A C 5
ATOM 6773 O O . GLY A 1 81 ? -7.579 6.204 -0.970 1.00 10.00 81 GLY A O 5
ATOM 6777 N N . MET A 1 82 ? -5.529 7.085 -0.755 1.00 10.00 82 MET A N 5
ATOM 6778 C CA . MET A 1 82 ? -4.991 5.924 -0.061 1.00 10.00 82 MET A CA 5
ATOM 6779 C C . MET A 1 82 ? -4.910 6.182 1.437 1.00 10.00 82 MET A C 5
ATOM 6780 O O . MET A 1 82 ? -4.373 7.203 1.875 1.00 10.00 82 MET A O 5
ATOM 6794 N N . GLU A 1 83 ? -5.463 5.267 2.215 1.00 10.00 83 GLU A N 5
ATOM 6795 C CA . GLU A 1 83 ? -5.455 5.385 3.660 1.00 10.00 83 GLU A CA 5
ATOM 6796 C C . GLU A 1 83 ? -5.017 4.071 4.305 1.00 10.00 83 GLU A C 5
ATOM 6797 O O . GLU A 1 83 ? -4.628 3.127 3.616 1.00 10.00 83 GLU A O 5
ATOM 6809 N N . GLU A 1 84 ? -5.082 4.022 5.629 1.00 10.00 84 GLU A N 5
ATOM 6810 C CA . GLU A 1 84 ? -4.690 2.840 6.385 1.00 10.00 84 GLU A CA 5
ATOM 6811 C C . GLU A 1 84 ? -5.631 1.669 6.106 1.00 10.00 84 GLU A C 5
ATOM 6812 O O . GLU A 1 84 ? -6.849 1.852 6.019 1.00 10.00 84 GLU A O 5
ATOM 6824 N N . GLU A 1 85 ? -5.048 0.477 5.958 1.00 10.00 85 GLU A N 5
ATOM 6825 C CA . GLU A 1 85 ? -5.800 -0.754 5.704 1.00 10.00 85 GLU A CA 5
ATOM 6826 C C . GLU A 1 85 ? -6.483 -0.732 4.342 1.00 10.00 85 GLU A C 5
ATOM 6827 O O . GLU A 1 85 ? -7.502 -1.396 4.137 1.00 10.00 85 GLU A O 5
ATOM 6839 N N . ASP A 1 86 ? -5.927 0.029 3.410 1.00 10.00 86 ASP A N 5
ATOM 6840 C CA . ASP A 1 86 ? -6.490 0.103 2.070 1.00 10.00 86 ASP A CA 5
ATOM 6841 C C . ASP A 1 86 ? -6.135 -1.155 1.290 1.00 10.00 86 ASP A C 5
ATOM 6842 O O . ASP A 1 86 ? -5.023 -1.679 1.409 1.00 10.00 86 ASP A O 5
ATOM 6851 N N . VAL A 1 87 ? -7.079 -1.633 0.495 1.00 10.00 87 VAL A N 5
ATOM 6852 C CA . VAL A 1 87 ? -6.886 -2.843 -0.288 1.00 10.00 87 VAL A CA 5
ATOM 6853 C C . VAL A 1 87 ? -6.450 -2.523 -1.712 1.00 10.00 87 VAL A C 5
ATOM 6854 O O . VAL A 1 87 ? -7.155 -1.836 -2.453 1.00 10.00 87 VAL A O 5
ATOM 6867 N N . ILE A 1 88 ? -5.282 -3.023 -2.079 1.00 10.00 88 ILE A N 5
ATOM 6868 C CA . ILE A 1 88 ? -4.743 -2.823 -3.412 1.00 10.00 88 ILE A CA 5
ATOM 6869 C C . ILE A 1 88 ? -4.336 -4.174 -3.997 1.00 10.00 88 ILE A C 5
ATOM 6870 O O . ILE A 1 88 ? -3.783 -5.021 -3.294 1.00 10.00 88 ILE A O 5
ATOM 6886 N N . GLU A 1 89 ? -4.633 -4.390 -5.267 1.00 10.00 89 GLU A N 5
ATOM 6887 C CA . GLU A 1 89 ? -4.304 -5.650 -5.913 1.00 10.00 89 GLU A CA 5
ATOM 6888 C C . GLU A 1 89 ? -3.238 -5.466 -6.980 1.00 10.00 89 GLU A C 5
ATOM 6889 O O . GLU A 1 89 ? -3.141 -4.407 -7.604 1.00 10.00 89 GLU A O 5
ATOM 6901 N N . VAL A 1 90 ? -2.441 -6.502 -7.180 1.00 10.00 90 VAL A N 5
ATOM 6902 C CA . VAL A 1 90 ? -1.380 -6.471 -8.165 1.00 10.00 90 VAL A CA 5
ATOM 6903 C C . VAL A 1 90 ? -1.438 -7.718 -9.040 1.00 10.00 90 VAL A C 5
ATOM 6904 O O . VAL A 1 90 ? -1.620 -8.831 -8.547 1.00 10.00 90 VAL A O 5
ATOM 6917 N N . TYR A 1 91 ? -1.325 -7.518 -10.341 1.00 10.00 91 TYR A N 5
ATOM 6918 C CA . TYR A 1 91 ? -1.356 -8.618 -11.291 1.00 10.00 91 TYR A CA 5
ATOM 6919 C C . TYR A 1 91 ? -0.108 -8.580 -12.154 1.00 10.00 91 TYR A C 5
ATOM 6920 O O . TYR A 1 91 ? 0.630 -7.597 -12.136 1.00 10.00 91 TYR A O 5
ATOM 6938 N N . GLN A 1 92 ? 0.125 -9.637 -12.908 1.00 10.00 92 GLN A N 5
ATOM 6939 C CA . GLN A 1 92 ? 1.277 -9.694 -13.792 1.00 10.00 92 GLN A CA 5
ATOM 6940 C C . GLN A 1 92 ? 0.948 -8.977 -15.099 1.00 10.00 92 GLN A C 5
ATOM 6941 O O . GLN A 1 92 ? -0.161 -9.108 -15.622 1.00 10.00 92 GLN A O 5
ATOM 6955 N N . GLU A 1 93 ? 1.901 -8.214 -15.609 1.00 10.00 93 GLU A N 5
ATOM 6956 C CA . GLU A 1 93 ? 1.710 -7.478 -16.851 1.00 10.00 93 GLU A CA 5
ATOM 6957 C C . GLU A 1 93 ? 1.768 -8.409 -18.056 1.00 10.00 93 GLU A C 5
ATOM 6958 O O . GLU A 1 93 ? 2.131 -9.583 -17.940 1.00 10.00 93 GLU A O 5
ATOM 6970 N N . GLN A 1 94 ? 1.410 -7.869 -19.211 1.00 10.00 94 GLN A N 5
ATOM 6971 C CA . GLN A 1 94 ? 1.425 -8.631 -20.448 1.00 10.00 94 GLN A CA 5
ATOM 6972 C C . GLN A 1 94 ? 2.836 -8.643 -21.027 1.00 10.00 94 GLN A C 5
ATOM 6973 O O . GLN A 1 94 ? 3.235 -9.585 -21.713 1.00 10.00 94 GLN A O 5
ATOM 6987 N N . THR A 1 95 ? 3.588 -7.586 -20.739 1.00 10.00 95 THR A N 5
ATOM 6988 C CA . THR A 1 95 ? 4.955 -7.463 -21.215 1.00 10.00 95 THR A CA 5
ATOM 6989 C C . THR A 1 95 ? 5.881 -8.389 -20.433 1.00 10.00 95 THR A C 5
ATOM 6990 O O . THR A 1 95 ? 6.581 -9.222 -21.012 1.00 10.00 95 THR A O 5
ATOM 7001 N N . GLY A 1 96 ? 5.870 -8.250 -19.116 1.00 10.00 96 GLY A N 5
ATOM 7002 C CA . GLY A 1 96 ? 6.705 -9.087 -18.279 1.00 10.00 96 GLY A CA 5
ATOM 7003 C C . GLY A 1 96 ? 7.921 -8.357 -17.744 1.00 10.00 96 GLY A C 5
ATOM 7004 O O . GLY A 1 96 ? 8.834 -8.981 -17.203 1.00 10.00 96 GLY A O 5
ATOM 7008 N N . GLY A 1 97 ? 7.938 -7.041 -17.892 1.00 10.00 97 GLY A N 5
ATOM 7009 C CA . GLY A 1 97 ? 9.054 -6.261 -17.403 1.00 10.00 97 GLY A CA 5
ATOM 7010 C C . GLY A 1 97 ? 9.270 -5.012 -18.222 1.00 10.00 97 GLY A C 5
ATOM 7011 O O . GLY A 1 97 ? 10.405 -4.502 -18.253 1.00 10.00 97 GLY A O 5
ATOM 7015 N N . ASN B 2 3 ? -5.000 -16.842 5.752 1.00 10.00 357 ASN B N 5
ATOM 7016 C CA . ASN B 2 3 ? -4.411 -15.856 6.684 1.00 10.00 357 ASN B CA 5
ATOM 7017 C C . ASN B 2 3 ? -2.887 -15.825 6.553 1.00 10.00 357 ASN B C 5
ATOM 7018 O O . ASN B 2 3 ? -2.170 -16.520 7.274 1.00 10.00 357 ASN B O 5
ATOM 7029 N N . ASN B 2 4 ? -2.398 -15.044 5.599 1.00 10.00 358 ASN B N 5
ATOM 7030 C CA . ASN B 2 4 ? -0.961 -14.921 5.387 1.00 10.00 358 ASN B CA 5
ATOM 7031 C C . ASN B 2 4 ? -0.548 -13.463 5.543 1.00 10.00 358 ASN B C 5
ATOM 7032 O O . ASN B 2 4 ? -1.074 -12.593 4.850 1.00 10.00 358 ASN B O 5
ATOM 7043 N N . ARG B 2 5 ? 0.402 -13.196 6.438 1.00 10.00 359 ARG B N 5
ATOM 7044 C CA . ARG B 2 5 ? 0.848 -11.827 6.655 1.00 10.00 359 ARG B CA 5
ATOM 7045 C C . ARG B 2 5 ? 2.349 -11.662 6.445 1.00 10.00 359 ARG B C 5
ATOM 7046 O O . ARG B 2 5 ? 3.161 -12.379 7.035 1.00 10.00 359 ARG B O 5
ATOM 7067 N N . ASP B 2 6 ? 2.704 -10.719 5.588 1.00 10.00 360 ASP B N 5
ATOM 7068 C CA . ASP B 2 6 ? 4.098 -10.386 5.330 1.00 10.00 360 ASP B CA 5
ATOM 7069 C C . ASP B 2 6 ? 4.284 -8.888 5.566 1.00 10.00 360 ASP B C 5
ATOM 7070 O O . ASP B 2 6 ? 3.534 -8.092 5.004 1.00 10.00 360 ASP B O 5
ATOM 7079 N N . PRO B 2 7 ? 5.279 -8.463 6.375 1.00 10.00 361 PRO B N 5
ATOM 7080 C CA . PRO B 2 7 ? 5.498 -7.052 6.645 1.00 10.00 361 PRO B CA 5
ATOM 7081 C C . PRO B 2 7 ? 6.789 -6.503 6.024 1.00 10.00 361 PRO B C 5
ATOM 7082 O O . PRO B 2 7 ? 7.879 -7.054 6.186 1.00 10.00 361 PRO B O 5
ATOM 7093 N N . ILE B 2 8 ? 6.632 -5.408 5.289 1.00 10.00 362 ILE B N 5
ATOM 7094 C CA . ILE B 2 8 ? 7.740 -4.743 4.618 1.00 10.00 362 ILE B CA 5
ATOM 7095 C C . ILE B 2 8 ? 7.864 -3.307 5.116 1.00 10.00 362 ILE B C 5
ATOM 7096 O O . ILE B 2 8 ? 6.863 -2.611 5.290 1.00 10.00 362 ILE B O 5
ATOM 7112 N N . VAL B 2 9 ? 9.093 -2.875 5.359 1.00 10.00 363 VAL B N 5
ATOM 7113 C CA . VAL B 2 9 ? 9.354 -1.532 5.846 1.00 10.00 363 VAL B CA 5
ATOM 7114 C C . VAL B 2 9 ? 10.078 -0.739 4.770 1.00 10.00 363 VAL B C 5
ATOM 7115 O O . VAL B 2 9 ? 11.025 -1.222 4.145 1.00 10.00 363 VAL B O 5
ATOM 7128 N N . ILE B 2 10 ? 9.612 0.478 4.572 1.00 10.00 364 ILE B N 5
ATOM 7129 C CA . ILE B 2 10 ? 10.112 1.360 3.537 1.00 10.00 364 ILE B CA 5
ATOM 7130 C C . ILE B 2 10 ? 10.810 2.573 4.128 1.00 10.00 364 ILE B C 5
ATOM 7131 O O . ILE B 2 10 ? 10.447 3.073 5.199 1.00 10.00 364 ILE B O 5
ATOM 7161 N N . ASP B 2 12 ? 12.065 6.437 3.608 1.00 10.00 366 ASP B N 5
ATOM 7162 C CA . ASP B 2 12 ? 11.588 7.620 2.933 1.00 10.00 366 ASP B CA 5
ATOM 7163 C C . ASP B 2 12 ? 12.666 8.686 2.866 1.00 10.00 366 ASP B C 5
ATOM 7164 O O . ASP B 2 12 ? 13.324 9.015 3.857 1.00 10.00 366 ASP B O 5
ATOM 7187 N N . PRO B 2 14 ? 13.834 12.304 2.623 1.00 10.00 368 PRO B N 5
ATOM 7188 C CA . PRO B 2 14 ? 13.403 13.660 2.971 1.00 10.00 368 PRO B CA 5
ATOM 7189 C C . PRO B 2 14 ? 13.907 14.704 1.977 1.00 10.00 368 PRO B C 5
ATOM 7190 O O . PRO B 2 14 ? 13.339 15.812 1.940 1.00 10.00 368 PRO B O 5
ATOM 7201 N N . TYR A 1 21 ? 2.773 6.237 9.443 1.00 10.00 21 TYR A N 6
ATOM 7202 C CA . TYR A 1 21 ? 2.925 5.314 8.302 1.00 10.00 21 TYR A CA 6
ATOM 7203 C C . TYR A 1 21 ? 1.578 4.703 7.928 1.00 10.00 21 TYR A C 6
ATOM 7204 O O . TYR A 1 21 ? 0.742 4.440 8.795 1.00 10.00 21 TYR A O 6
ATOM 7222 N N . ILE A 1 22 ? 1.373 4.493 6.636 1.00 10.00 22 ILE A N 6
ATOM 7223 C CA . ILE A 1 22 ? 0.139 3.907 6.127 1.00 10.00 22 ILE A CA 6
ATOM 7224 C C . ILE A 1 22 ? 0.400 2.472 5.691 1.00 10.00 22 ILE A C 6
ATOM 7225 O O . ILE A 1 22 ? 1.278 2.222 4.867 1.00 10.00 22 ILE A O 6
ATOM 7241 N N . LYS A 1 23 ? -0.339 1.536 6.253 1.00 10.00 23 LYS A N 6
ATOM 7242 C CA . LYS A 1 23 ? -0.163 0.138 5.906 1.00 10.00 23 LYS A CA 6
ATOM 7243 C C . LYS A 1 23 ? -1.173 -0.285 4.846 1.00 10.00 23 LYS A C 6
ATOM 7244 O O . LYS A 1 23 ? -2.369 -0.411 5.118 1.00 10.00 23 LYS A O 6
ATOM 7263 N N . LEU A 1 24 ? -0.686 -0.494 3.635 1.00 10.00 24 LEU A N 6
ATOM 7264 C CA . LEU A 1 24 ? -1.533 -0.905 2.528 1.00 10.00 24 LEU A CA 6
ATOM 7265 C C . LEU A 1 24 ? -1.534 -2.423 2.414 1.00 10.00 24 LEU A C 6
ATOM 7266 O O . LEU A 1 24 ? -0.487 -3.063 2.546 1.00 10.00 24 LEU A O 6
ATOM 7282 N N . LYS A 1 25 ? -2.706 -2.994 2.183 1.00 10.00 25 LYS A N 6
ATOM 7283 C CA . LYS A 1 25 ? -2.836 -4.437 2.055 1.00 10.00 25 LYS A CA 6
ATOM 7284 C C . LYS A 1 25 ? -2.902 -4.846 0.592 1.00 10.00 25 LYS A C 6
ATOM 7285 O O . LYS A 1 25 ? -3.909 -4.626 -0.087 1.00 10.00 25 LYS A O 6
ATOM 7304 N N . VAL A 1 26 ? -1.820 -5.433 0.114 1.00 10.00 26 VAL A N 6
ATOM 7305 C CA . VAL A 1 26 ? -1.744 -5.893 -1.260 1.00 10.00 26 VAL A CA 6
ATOM 7306 C C . VAL A 1 26 ? -2.249 -7.327 -1.339 1.00 10.00 26 VAL A C 6
ATOM 7307 O O . VAL A 1 26 ? -1.838 -8.179 -0.547 1.00 10.00 26 VAL A O 6
ATOM 7320 N N . ILE A 1 27 ? -3.154 -7.589 -2.269 1.00 10.00 27 ILE A N 6
ATOM 7321 C CA . ILE A 1 27 ? -3.707 -8.925 -2.429 1.00 10.00 27 ILE A CA 6
ATOM 7322 C C . ILE A 1 27 ? -2.889 -9.732 -3.427 1.00 10.00 27 ILE A C 6
ATOM 7323 O O . ILE A 1 27 ? -2.867 -9.427 -4.621 1.00 10.00 27 ILE A O 6
ATOM 7339 N N . GLY A 1 28 ? -2.202 -10.747 -2.920 1.00 10.00 28 GLY A N 6
ATOM 7340 C CA . GLY A 1 28 ? -1.388 -11.596 -3.763 1.00 10.00 28 GLY A CA 6
ATOM 7341 C C . GLY A 1 28 ? -2.219 -12.594 -4.545 1.00 10.00 28 GLY A C 6
ATOM 7342 O O . GLY A 1 28 ? -3.338 -12.927 -4.150 1.00 10.00 28 GLY A O 6
ATOM 7346 N N . GLN A 1 29 ? -1.656 -13.084 -5.645 1.00 10.00 29 GLN A N 6
ATOM 7347 C CA . GLN A 1 29 ? -2.335 -14.043 -6.514 1.00 10.00 29 GLN A CA 6
ATOM 7348 C C . GLN A 1 29 ? -2.727 -15.316 -5.763 1.00 10.00 29 GLN A C 6
ATOM 7349 O O . GLN A 1 29 ? -3.746 -15.935 -6.068 1.00 10.00 29 GLN A O 6
ATOM 7363 N N . ASP A 1 30 ? -1.925 -15.701 -4.777 1.00 10.00 30 ASP A N 6
ATOM 7364 C CA . ASP A 1 30 ? -2.204 -16.907 -3.999 1.00 10.00 30 ASP A CA 6
ATOM 7365 C C . ASP A 1 30 ? -2.924 -16.573 -2.691 1.00 10.00 30 ASP A C 6
ATOM 7366 O O . ASP A 1 30 ? -2.796 -17.294 -1.698 1.00 10.00 30 ASP A O 6
ATOM 7375 N N . SER A 1 31 ? -3.692 -15.483 -2.711 1.00 10.00 31 SER A N 6
ATOM 7376 C CA . SER A 1 31 ? -4.461 -15.029 -1.548 1.00 10.00 31 SER A CA 6
ATOM 7377 C C . SER A 1 31 ? -3.541 -14.619 -0.398 1.00 10.00 31 SER A C 6
ATOM 7378 O O . SER A 1 31 ? -3.855 -14.823 0.778 1.00 10.00 31 SER A O 6
ATOM 7386 N N . SER A 1 32 ? -2.405 -14.040 -0.750 1.00 10.00 32 SER A N 6
ATOM 7387 C CA . SER A 1 32 ? -1.435 -13.586 0.227 1.00 10.00 32 SER A CA 6
ATOM 7388 C C . SER A 1 32 ? -1.706 -12.132 0.598 1.00 10.00 32 SER A C 6
ATOM 7389 O O . SER A 1 32 ? -2.006 -11.311 -0.268 1.00 10.00 32 SER A O 6
ATOM 7397 N N . GLU A 1 33 ? -1.626 -11.821 1.883 1.00 10.00 33 GLU A N 6
ATOM 7398 C CA . GLU A 1 33 ? -1.861 -10.464 2.342 1.00 10.00 33 GLU A CA 6
ATOM 7399 C C . GLU A 1 33 ? -0.536 -9.752 2.592 1.00 10.00 33 GLU A C 6
ATOM 7400 O O . GLU A 1 33 ? 0.116 -9.969 3.616 1.00 10.00 33 GLU A O 6
ATOM 7412 N N . ILE A 1 34 ? -0.133 -8.918 1.649 1.00 10.00 34 ILE A N 6
ATOM 7413 C CA . ILE A 1 34 ? 1.118 -8.186 1.780 1.00 10.00 34 ILE A CA 6
ATOM 7414 C C . ILE A 1 34 ? 0.876 -6.870 2.507 1.00 10.00 34 ILE A C 6
ATOM 7415 O O . ILE A 1 34 ? 0.086 -6.039 2.058 1.00 10.00 34 ILE A O 6
ATOM 7431 N N . HIS A 1 35 ? 1.546 -6.691 3.633 1.00 10.00 35 HIS A N 6
ATOM 7432 C CA . HIS A 1 35 ? 1.401 -5.483 4.428 1.00 10.00 35 HIS A CA 6
ATOM 7433 C C . HIS A 1 35 ? 2.570 -4.542 4.156 1.00 10.00 35 HIS A C 6
ATOM 7434 O O . HIS A 1 35 ? 3.663 -4.710 4.705 1.00 10.00 35 HIS A O 6
ATOM 7448 N N . PHE A 1 36 ? 2.344 -3.564 3.296 1.00 10.00 36 PHE A N 6
ATOM 7449 C CA . PHE A 1 36 ? 3.382 -2.606 2.956 1.00 10.00 36 PHE A CA 6
ATOM 7450 C C . PHE A 1 36 ? 3.179 -1.315 3.735 1.00 10.00 36 PHE A C 6
ATOM 7451 O O . PHE A 1 36 ? 2.152 -0.651 3.597 1.00 10.00 36 PHE A O 6
ATOM 7468 N N . LYS A 1 37 ? 4.157 -0.967 4.557 1.00 10.00 37 LYS A N 6
ATOM 7469 C CA . LYS A 1 37 ? 4.079 0.240 5.360 1.00 10.00 37 LYS A CA 6
ATOM 7470 C C . LYS A 1 37 ? 4.715 1.410 4.617 1.00 10.00 37 LYS A C 6
ATOM 7471 O O . LYS A 1 37 ? 5.941 1.518 4.540 1.00 10.00 37 LYS A O 6
ATOM 7490 N N . VAL A 1 38 ? 3.872 2.277 4.068 1.00 10.00 38 VAL A N 6
ATOM 7491 C CA . VAL A 1 38 ? 4.333 3.436 3.315 1.00 10.00 38 VAL A CA 6
ATOM 7492 C C . VAL A 1 38 ? 4.283 4.705 4.166 1.00 10.00 38 VAL A C 6
ATOM 7493 O O . VAL A 1 38 ? 3.732 4.708 5.268 1.00 10.00 38 VAL A O 6
ATOM 7506 N N . LYS A 1 39 ? 4.844 5.783 3.642 1.00 10.00 39 LYS A N 6
ATOM 7507 C CA . LYS A 1 39 ? 4.870 7.057 4.347 1.00 10.00 39 LYS A CA 6
ATOM 7508 C C . LYS A 1 39 ? 4.180 8.128 3.512 1.00 10.00 39 LYS A C 6
ATOM 7509 O O . LYS A 1 39 ? 4.318 8.153 2.288 1.00 10.00 39 LYS A O 6
ATOM 7528 N N . MET A 1 40 ? 3.439 9.014 4.168 1.00 10.00 40 MET A N 6
ATOM 7529 C CA . MET A 1 40 ? 2.722 10.075 3.468 1.00 10.00 40 MET A CA 6
ATOM 7530 C C . MET A 1 40 ? 3.654 11.244 3.140 1.00 10.00 40 MET A C 6
ATOM 7531 O O . MET A 1 40 ? 3.584 12.309 3.764 1.00 10.00 40 MET A O 6
ATOM 7545 N N . THR A 1 41 ? 4.531 11.027 2.161 1.00 10.00 41 THR A N 6
ATOM 7546 C CA . THR A 1 41 ? 5.492 12.039 1.723 1.00 10.00 41 THR A CA 6
ATOM 7547 C C . THR A 1 41 ? 6.423 11.457 0.657 1.00 10.00 41 THR A C 6
ATOM 7548 O O . THR A 1 41 ? 6.959 12.181 -0.182 1.00 10.00 41 THR A O 6
ATOM 7559 N N . THR A 1 42 ? 6.600 10.142 0.696 1.00 10.00 42 THR A N 6
ATOM 7560 C CA . THR A 1 42 ? 7.445 9.447 -0.262 1.00 10.00 42 THR A CA 6
ATOM 7561 C C . THR A 1 42 ? 6.645 9.092 -1.512 1.00 10.00 42 THR A C 6
ATOM 7562 O O . THR A 1 42 ? 5.439 8.839 -1.433 1.00 10.00 42 THR A O 6
ATOM 7573 N N . HIS A 1 43 ? 7.305 9.090 -2.662 1.00 10.00 43 HIS A N 6
ATOM 7574 C CA . HIS A 1 43 ? 6.645 8.763 -3.920 1.00 10.00 43 HIS A CA 6
ATOM 7575 C C . HIS A 1 43 ? 6.412 7.261 -4.018 1.00 10.00 43 HIS A C 6
ATOM 7576 O O . HIS A 1 43 ? 7.205 6.468 -3.505 1.00 10.00 43 HIS A O 6
ATOM 7590 N N . LEU A 1 44 ? 5.337 6.872 -4.698 1.00 10.00 44 LEU A N 6
ATOM 7591 C CA . LEU A 1 44 ? 5.005 5.461 -4.861 1.00 10.00 44 LEU A CA 6
ATOM 7592 C C . LEU A 1 44 ? 6.035 4.760 -5.741 1.00 10.00 44 LEU A C 6
ATOM 7593 O O . LEU A 1 44 ? 6.048 3.536 -5.841 1.00 10.00 44 LEU A O 6
ATOM 7609 N N . LYS A 1 45 ? 6.895 5.555 -6.369 1.00 10.00 45 LYS A N 6
ATOM 7610 C CA . LYS A 1 45 ? 7.961 5.039 -7.217 1.00 10.00 45 LYS A CA 6
ATOM 7611 C C . LYS A 1 45 ? 8.850 4.096 -6.411 1.00 10.00 45 LYS A C 6
ATOM 7612 O O . LYS A 1 45 ? 9.205 3.008 -6.868 1.00 10.00 45 LYS A O 6
ATOM 7631 N N . LYS A 1 46 ? 9.173 4.519 -5.193 1.00 10.00 46 LYS A N 6
ATOM 7632 C CA . LYS A 1 46 ? 10.017 3.744 -4.294 1.00 10.00 46 LYS A CA 6
ATOM 7633 C C . LYS A 1 46 ? 9.310 2.466 -3.847 1.00 10.00 46 LYS A C 6
ATOM 7634 O O . LYS A 1 46 ? 9.945 1.434 -3.631 1.00 10.00 46 LYS A O 6
ATOM 7653 N N . LEU A 1 47 ? 7.994 2.533 -3.731 1.00 10.00 47 LEU A N 6
ATOM 7654 C CA . LEU A 1 47 ? 7.208 1.387 -3.291 1.00 10.00 47 LEU A CA 6
ATOM 7655 C C . LEU A 1 47 ? 7.097 0.329 -4.387 1.00 10.00 47 LEU A C 6
ATOM 7656 O O . LEU A 1 47 ? 7.240 -0.866 -4.123 1.00 10.00 47 LEU A O 6
ATOM 7672 N N . LYS A 1 48 ? 6.861 0.777 -5.613 1.00 10.00 48 LYS A N 6
ATOM 7673 C CA . LYS A 1 48 ? 6.712 -0.129 -6.749 1.00 10.00 48 LYS A CA 6
ATOM 7674 C C . LYS A 1 48 ? 7.964 -0.979 -6.970 1.00 10.00 48 LYS A C 6
ATOM 7675 O O . LYS A 1 48 ? 7.871 -2.199 -7.108 1.00 10.00 48 LYS A O 6
ATOM 7694 N N . GLU A 1 49 ? 9.129 -0.337 -6.981 1.00 10.00 49 GLU A N 6
ATOM 7695 C CA . GLU A 1 49 ? 10.388 -1.043 -7.211 1.00 10.00 49 GLU A CA 6
ATOM 7696 C C . GLU A 1 49 ? 10.733 -1.984 -6.055 1.00 10.00 49 GLU A C 6
ATOM 7697 O O . GLU A 1 49 ? 11.227 -3.089 -6.278 1.00 10.00 49 GLU A O 6
ATOM 7709 N N . SER A 1 50 ? 10.447 -1.563 -4.830 1.00 10.00 50 SER A N 6
ATOM 7710 C CA . SER A 1 50 ? 10.748 -2.381 -3.660 1.00 10.00 50 SER A CA 6
ATOM 7711 C C . SER A 1 50 ? 9.868 -3.629 -3.609 1.00 10.00 50 SER A C 6
ATOM 7712 O O . SER A 1 50 ? 10.300 -4.685 -3.142 1.00 10.00 50 SER A O 6
ATOM 7720 N N . TYR A 1 51 ? 8.637 -3.515 -4.100 1.00 10.00 51 TYR A N 6
ATOM 7721 C CA . TYR A 1 51 ? 7.717 -4.645 -4.108 1.00 10.00 51 TYR A CA 6
ATOM 7722 C C . TYR A 1 51 ? 8.219 -5.727 -5.059 1.00 10.00 51 TYR A C 6
ATOM 7723 O O . TYR A 1 51 ? 8.127 -6.920 -4.765 1.00 10.00 51 TYR A O 6
ATOM 7741 N N . CYS A 1 52 ? 8.762 -5.298 -6.192 1.00 10.00 52 CYS A N 6
ATOM 7742 C CA . CYS A 1 52 ? 9.287 -6.223 -7.190 1.00 10.00 52 CYS A CA 6
ATOM 7743 C C . CYS A 1 52 ? 10.442 -7.037 -6.607 1.00 10.00 52 CYS A C 6
ATOM 7744 O O . CYS A 1 52 ? 10.583 -8.229 -6.886 1.00 10.00 52 CYS A O 6
ATOM 7752 N N . GLN A 1 53 ? 11.246 -6.388 -5.768 1.00 10.00 53 GLN A N 6
ATOM 7753 C CA . GLN A 1 53 ? 12.390 -7.034 -5.132 1.00 10.00 53 GLN A CA 6
ATOM 7754 C C . GLN A 1 53 ? 11.939 -8.141 -4.183 1.00 10.00 53 GLN A C 6
ATOM 7755 O O . GLN A 1 53 ? 12.587 -9.183 -4.071 1.00 10.00 53 GLN A O 6
ATOM 7769 N N . ARG A 1 54 ? 10.815 -7.915 -3.514 1.00 10.00 54 ARG A N 6
ATOM 7770 C CA . ARG A 1 54 ? 10.267 -8.889 -2.573 1.00 10.00 54 ARG A CA 6
ATOM 7771 C C . ARG A 1 54 ? 9.851 -10.165 -3.299 1.00 10.00 54 ARG A C 6
ATOM 7772 O O . ARG A 1 54 ? 10.007 -11.268 -2.776 1.00 10.00 54 ARG A O 6
ATOM 7793 N N . GLN A 1 55 ? 9.334 -10.011 -4.513 1.00 10.00 55 GLN A N 6
ATOM 7794 C CA . GLN A 1 55 ? 8.887 -11.153 -5.302 1.00 10.00 55 GLN A CA 6
ATOM 7795 C C . GLN A 1 55 ? 9.999 -11.671 -6.212 1.00 10.00 55 GLN A C 6
ATOM 7796 O O . GLN A 1 55 ? 9.848 -12.707 -6.859 1.00 10.00 55 GLN A O 6
ATOM 7810 N N . GLY A 1 56 ? 11.111 -10.946 -6.257 1.00 10.00 56 GLY A N 6
ATOM 7811 C CA . GLY A 1 56 ? 12.233 -11.351 -7.086 1.00 10.00 56 GLY A CA 6
ATOM 7812 C C . GLY A 1 56 ? 11.938 -11.214 -8.564 1.00 10.00 56 GLY A C 6
ATOM 7813 O O . GLY A 1 56 ? 12.367 -12.041 -9.371 1.00 10.00 56 GLY A O 6
ATOM 7817 N N . VAL A 1 57 ? 11.203 -10.173 -8.918 1.00 10.00 57 VAL A N 6
ATOM 7818 C CA . VAL A 1 57 ? 10.844 -9.922 -10.305 1.00 10.00 57 VAL A CA 6
ATOM 7819 C C . VAL A 1 57 ? 11.254 -8.508 -10.706 1.00 10.00 57 VAL A C 6
ATOM 7820 O O . VAL A 1 57 ? 11.399 -7.637 -9.850 1.00 10.00 57 VAL A O 6
ATOM 7833 N N . PRO A 1 58 ? 11.477 -8.266 -12.006 1.00 10.00 58 PRO A N 6
ATOM 7834 C CA . PRO A 1 58 ? 11.862 -6.940 -12.497 1.00 10.00 58 PRO A CA 6
ATOM 7835 C C . PRO A 1 58 ? 10.718 -5.940 -12.368 1.00 10.00 58 PRO A C 6
ATOM 7836 O O . PRO A 1 58 ? 9.553 -6.326 -12.291 1.00 10.00 58 PRO A O 6
ATOM 7847 N N . MET A 1 59 ? 11.048 -4.660 -12.341 1.00 10.00 59 MET A N 6
ATOM 7848 C CA . MET A 1 59 ? 10.032 -3.626 -12.223 1.00 10.00 59 MET A CA 6
ATOM 7849 C C . MET A 1 59 ? 9.208 -3.543 -13.505 1.00 10.00 59 MET A C 6
ATOM 7850 O O . MET A 1 59 ? 9.678 -3.944 -14.573 1.00 10.00 59 MET A O 6
ATOM 7864 N N . ASN A 1 60 ? 7.973 -3.054 -13.371 1.00 10.00 60 ASN A N 6
ATOM 7865 C CA . ASN A 1 60 ? 7.034 -2.892 -14.493 1.00 10.00 60 ASN A CA 6
ATOM 7866 C C . ASN A 1 60 ? 6.406 -4.225 -14.897 1.00 10.00 60 ASN A C 6
ATOM 7867 O O . ASN A 1 60 ? 5.538 -4.273 -15.766 1.00 10.00 60 ASN A O 6
ATOM 7878 N N . SER A 1 61 ? 6.835 -5.307 -14.257 1.00 10.00 61 SER A N 6
ATOM 7879 C CA . SER A 1 61 ? 6.288 -6.624 -14.553 1.00 10.00 61 SER A CA 6
ATOM 7880 C C . SER A 1 61 ? 5.001 -6.834 -13.767 1.00 10.00 61 SER A C 6
ATOM 7881 O O . SER A 1 61 ? 4.182 -7.688 -14.102 1.00 10.00 61 SER A O 6
ATOM 7889 N N . LEU A 1 62 ? 4.831 -6.033 -12.723 1.00 10.00 62 LEU A N 6
ATOM 7890 C CA . LEU A 1 62 ? 3.658 -6.111 -11.874 1.00 10.00 62 LEU A CA 6
ATOM 7891 C C . LEU A 1 62 ? 2.868 -4.811 -11.945 1.00 10.00 62 LEU A C 6
ATOM 7892 O O . LEU A 1 62 ? 3.416 -3.728 -11.729 1.00 10.00 62 LEU A O 6
ATOM 7908 N N . ARG A 1 63 ? 1.589 -4.919 -12.257 1.00 10.00 63 ARG A N 6
ATOM 7909 C CA . ARG A 1 63 ? 0.731 -3.752 -12.338 1.00 10.00 63 ARG A CA 6
ATOM 7910 C C . ARG A 1 63 ? -0.088 -3.623 -11.062 1.00 10.00 63 ARG A C 6
ATOM 7911 O O . ARG A 1 63 ? -0.810 -4.545 -10.672 1.00 10.00 63 ARG A O 6
ATOM 7932 N N . PHE A 1 64 ? 0.059 -2.492 -10.396 1.00 10.00 64 PHE A N 6
ATOM 7933 C CA . PHE A 1 64 ? -0.669 -2.230 -9.169 1.00 10.00 64 PHE A CA 6
ATOM 7934 C C . PHE A 1 64 ? -1.987 -1.555 -9.504 1.00 10.00 64 PHE A C 6
ATOM 7935 O O . PHE A 1 64 ? -2.010 -0.416 -9.975 1.00 10.00 64 PHE A O 6
ATOM 7952 N N . LEU A 1 65 ? -3.076 -2.266 -9.279 1.00 10.00 65 LEU A N 6
ATOM 7953 C CA . LEU A 1 65 ? -4.398 -1.750 -9.579 1.00 10.00 65 LEU A CA 6
ATOM 7954 C C . LEU A 1 65 ? -5.079 -1.221 -8.328 1.00 10.00 65 LEU A C 6
ATOM 7955 O O . LEU A 1 65 ? -5.408 -1.981 -7.412 1.00 10.00 65 LEU A O 6
ATOM 7971 N N . PHE A 1 66 ? -5.287 0.084 -8.295 1.00 10.00 66 PHE A N 6
ATOM 7972 C CA . PHE A 1 66 ? -5.938 0.730 -7.175 1.00 10.00 66 PHE A CA 6
ATOM 7973 C C . PHE A 1 66 ? -7.275 1.297 -7.627 1.00 10.00 66 PHE A C 6
ATOM 7974 O O . PHE A 1 66 ? -7.324 2.336 -8.290 1.00 10.00 66 PHE A O 6
ATOM 7991 N N . GLU A 1 67 ? -8.346 0.584 -7.297 1.00 10.00 67 GLU A N 6
ATOM 7992 C CA . GLU A 1 67 ? -9.700 0.995 -7.655 1.00 10.00 67 GLU A CA 6
ATOM 7993 C C . GLU A 1 67 ? -9.861 1.090 -9.170 1.00 10.00 67 GLU A C 6
ATOM 7994 O O . GLU A 1 67 ? -10.523 1.991 -9.686 1.00 10.00 67 GLU A O 6
ATOM 8006 N N . GLY A 1 68 ? -9.239 0.155 -9.878 1.00 10.00 68 GLY A N 6
ATOM 8007 C CA . GLY A 1 68 ? -9.326 0.130 -11.326 1.00 10.00 68 GLY A CA 6
ATOM 8008 C C . GLY A 1 68 ? -8.189 0.872 -12.002 1.00 10.00 68 GLY A C 6
ATOM 8009 O O . GLY A 1 68 ? -7.729 0.470 -13.068 1.00 10.00 68 GLY A O 6
ATOM 8013 N N . GLN A 1 69 ? -7.722 1.945 -11.376 1.00 10.00 69 GLN A N 6
ATOM 8014 C CA . GLN A 1 69 ? -6.643 2.749 -11.938 1.00 10.00 69 GLN A CA 6
ATOM 8015 C C . GLN A 1 69 ? -5.284 2.146 -11.598 1.00 10.00 69 GLN A C 6
ATOM 8016 O O . GLN A 1 69 ? -5.044 1.736 -10.461 1.00 10.00 69 GLN A O 6
ATOM 8030 N N . ARG A 1 70 ? -4.401 2.077 -12.587 1.00 10.00 70 ARG A N 6
ATOM 8031 C CA . ARG A 1 70 ? -3.071 1.521 -12.372 1.00 10.00 70 ARG A CA 6
ATOM 8032 C C . ARG A 1 70 ? -2.138 2.581 -11.795 1.00 10.00 70 ARG A C 6
ATOM 8033 O O . ARG A 1 70 ? -2.077 3.708 -12.288 1.00 10.00 70 ARG A O 6
ATOM 8054 N N . ILE A 1 71 ? -1.426 2.211 -10.741 1.00 10.00 71 ILE A N 6
ATOM 8055 C CA . ILE A 1 71 ? -0.501 3.118 -10.074 1.00 10.00 71 ILE A CA 6
ATOM 8056 C C . ILE A 1 71 ? 0.702 3.443 -10.957 1.00 10.00 71 ILE A C 6
ATOM 8057 O O . ILE A 1 71 ? 1.456 2.550 -11.366 1.00 10.00 71 ILE A O 6
ATOM 8073 N N . ALA A 1 72 ? 0.878 4.727 -11.245 1.00 10.00 72 ALA A N 6
ATOM 8074 C CA . ALA A 1 72 ? 1.985 5.188 -12.065 1.00 10.00 72 ALA A CA 6
ATOM 8075 C C . ALA A 1 72 ? 3.254 5.299 -11.226 1.00 10.00 72 ALA A C 6
ATOM 8076 O O . ALA A 1 72 ? 3.231 5.065 -10.018 1.00 10.00 72 ALA A O 6
ATOM 8083 N N . ASP A 1 73 ? 4.352 5.664 -11.862 1.00 10.00 73 ASP A N 6
ATOM 8084 C CA . ASP A 1 73 ? 5.629 5.784 -11.166 1.00 10.00 73 ASP A CA 6
ATOM 8085 C C . ASP A 1 73 ? 5.768 7.140 -10.483 1.00 10.00 73 ASP A C 6
ATOM 8086 O O . ASP A 1 73 ? 6.637 7.330 -9.639 1.00 10.00 73 ASP A O 6
ATOM 8095 N N . ASN A 1 74 ? 4.903 8.077 -10.840 1.00 10.00 74 ASN A N 6
ATOM 8096 C CA . ASN A 1 74 ? 4.953 9.414 -10.256 1.00 10.00 74 ASN A CA 6
ATOM 8097 C C . ASN A 1 74 ? 3.779 9.653 -9.312 1.00 10.00 74 ASN A C 6
ATOM 8098 O O . ASN A 1 74 ? 3.561 10.775 -8.859 1.00 10.00 74 ASN A O 6
ATOM 8109 N N . HIS A 1 75 ? 3.035 8.599 -9.006 1.00 10.00 75 HIS A N 6
ATOM 8110 C CA . HIS A 1 75 ? 1.878 8.715 -8.123 1.00 10.00 75 HIS A CA 6
ATOM 8111 C C . HIS A 1 75 ? 2.304 8.780 -6.657 1.00 10.00 75 HIS A C 6
ATOM 8112 O O . HIS A 1 75 ? 3.400 8.342 -6.294 1.00 10.00 75 HIS A O 6
ATOM 8126 N N . THR A 1 76 ? 1.435 9.338 -5.824 1.00 10.00 76 THR A N 6
ATOM 8127 C CA . THR A 1 76 ? 1.697 9.461 -4.399 1.00 10.00 76 THR A CA 6
ATOM 8128 C C . THR A 1 76 ? 0.454 9.089 -3.588 1.00 10.00 76 THR A C 6
ATOM 8129 O O . THR A 1 76 ? -0.665 9.211 -4.083 1.00 10.00 76 THR A O 6
ATOM 8140 N N . PRO A 1 77 ? 0.627 8.632 -2.331 1.00 10.00 77 PRO A N 6
ATOM 8141 C CA . PRO A 1 77 ? -0.498 8.251 -1.460 1.00 10.00 77 PRO A CA 6
ATOM 8142 C C . PRO A 1 77 ? -1.376 9.443 -1.072 1.00 10.00 77 PRO A C 6
ATOM 8143 O O . PRO A 1 77 ? -2.465 9.274 -0.517 1.00 10.00 77 PRO A O 6
ATOM 8154 N N . LYS A 1 78 ? -0.893 10.645 -1.367 1.00 10.00 78 LYS A N 6
ATOM 8155 C CA . LYS A 1 78 ? -1.623 11.866 -1.058 1.00 10.00 78 LYS A CA 6
ATOM 8156 C C . LYS A 1 78 ? -2.787 12.049 -2.031 1.00 10.00 78 LYS A C 6
ATOM 8157 O O . LYS A 1 78 ? -3.781 12.707 -1.719 1.00 10.00 78 LYS A O 6
ATOM 8176 N N . GLU A 1 79 ? -2.665 11.449 -3.206 1.00 10.00 79 GLU A N 6
ATOM 8177 C CA . GLU A 1 79 ? -3.705 11.538 -4.215 1.00 10.00 79 GLU A CA 6
ATOM 8178 C C . GLU A 1 79 ? -4.435 10.204 -4.320 1.00 10.00 79 GLU A C 6
ATOM 8179 O O . GLU A 1 79 ? -4.113 9.267 -3.581 1.00 10.00 79 GLU A O 6
ATOM 8191 N N . LEU A 1 80 ? -5.410 10.131 -5.228 1.00 10.00 80 LEU A N 6
ATOM 8192 C CA . LEU A 1 80 ? -6.210 8.921 -5.445 1.00 10.00 80 LEU A CA 6
ATOM 8193 C C . LEU A 1 80 ? -7.164 8.674 -4.275 1.00 10.00 80 LEU A C 6
ATOM 8194 O O . LEU A 1 80 ? -8.384 8.708 -4.439 1.00 10.00 80 LEU A O 6
ATOM 8210 N N . GLY A 1 81 ? -6.601 8.450 -3.099 1.00 10.00 81 GLY A N 6
ATOM 8211 C CA . GLY A 1 81 ? -7.403 8.199 -1.921 1.00 10.00 81 GLY A CA 6
ATOM 8212 C C . GLY A 1 81 ? -6.931 6.971 -1.176 1.00 10.00 81 GLY A C 6
ATOM 8213 O O . GLY A 1 81 ? -7.680 6.011 -1.011 1.00 10.00 81 GLY A O 6
ATOM 8217 N N . MET A 1 82 ? -5.682 6.997 -0.735 1.00 10.00 82 MET A N 6
ATOM 8218 C CA . MET A 1 82 ? -5.099 5.874 -0.009 1.00 10.00 82 MET A CA 6
ATOM 8219 C C . MET A 1 82 ? -5.167 6.107 1.493 1.00 10.00 82 MET A C 6
ATOM 8220 O O . MET A 1 82 ? -4.711 7.140 1.993 1.00 10.00 82 MET A O 6
ATOM 8234 N N . GLU A 1 83 ? -5.743 5.154 2.206 1.00 10.00 83 GLU A N 6
ATOM 8235 C CA . GLU A 1 83 ? -5.868 5.253 3.650 1.00 10.00 83 GLU A CA 6
ATOM 8236 C C . GLU A 1 83 ? -5.316 4.005 4.330 1.00 10.00 83 GLU A C 6
ATOM 8237 O O . GLU A 1 83 ? -4.758 3.123 3.676 1.00 10.00 83 GLU A O 6
ATOM 8249 N N . GLU A 1 84 ? -5.465 3.945 5.646 1.00 10.00 84 GLU A N 6
ATOM 8250 C CA . GLU A 1 84 ? -4.985 2.809 6.421 1.00 10.00 84 GLU A CA 6
ATOM 8251 C C . GLU A 1 84 ? -5.853 1.578 6.158 1.00 10.00 84 GLU A C 6
ATOM 8252 O O . GLU A 1 84 ? -7.081 1.684 6.084 1.00 10.00 84 GLU A O 6
ATOM 8264 N N . GLU A 1 85 ? -5.201 0.419 6.016 1.00 10.00 85 GLU A N 6
ATOM 8265 C CA . GLU A 1 85 ? -5.888 -0.846 5.752 1.00 10.00 85 GLU A CA 6
ATOM 8266 C C . GLU A 1 85 ? -6.581 -0.811 4.391 1.00 10.00 85 GLU A C 6
ATOM 8267 O O . GLU A 1 85 ? -7.651 -1.394 4.206 1.00 10.00 85 GLU A O 6
ATOM 8279 N N . ASP A 1 86 ? -5.959 -0.120 3.445 1.00 10.00 86 ASP A N 6
ATOM 8280 C CA . ASP A 1 86 ? -6.503 -0.008 2.098 1.00 10.00 86 ASP A CA 6
ATOM 8281 C C . ASP A 1 86 ? -6.198 -1.269 1.300 1.00 10.00 86 ASP A C 6
ATOM 8282 O O . ASP A 1 86 ? -5.157 -1.899 1.500 1.00 10.00 86 ASP A O 6
ATOM 8291 N N . VAL A 1 87 ? -7.097 -1.627 0.395 1.00 10.00 87 VAL A N 6
ATOM 8292 C CA . VAL A 1 87 ? -6.932 -2.826 -0.419 1.00 10.00 87 VAL A CA 6
ATOM 8293 C C . VAL A 1 87 ? -6.481 -2.484 -1.839 1.00 10.00 87 VAL A C 6
ATOM 8294 O O . VAL A 1 87 ? -7.127 -1.701 -2.539 1.00 10.00 87 VAL A O 6
ATOM 8307 N N . ILE A 1 88 ? -5.369 -3.076 -2.254 1.00 10.00 88 ILE A N 6
ATOM 8308 C CA . ILE A 1 88 ? -4.831 -2.859 -3.591 1.00 10.00 88 ILE A CA 6
ATOM 8309 C C . ILE A 1 88 ? -4.486 -4.207 -4.235 1.00 10.00 88 ILE A C 6
ATOM 8310 O O . ILE A 1 88 ? -4.113 -5.155 -3.541 1.00 10.00 88 ILE A O 6
ATOM 8326 N N . GLU A 1 89 ? -4.633 -4.302 -5.550 1.00 10.00 89 GLU A N 6
ATOM 8327 C CA . GLU A 1 89 ? -4.351 -5.547 -6.260 1.00 10.00 89 GLU A CA 6
ATOM 8328 C C . GLU A 1 89 ? -3.065 -5.446 -7.068 1.00 10.00 89 GLU A C 6
ATOM 8329 O O . GLU A 1 89 ? -2.685 -4.365 -7.518 1.00 10.00 89 GLU A O 6
ATOM 8341 N N . VAL A 1 90 ? -2.409 -6.582 -7.258 1.00 10.00 90 VAL A N 6
ATOM 8342 C CA . VAL A 1 90 ? -1.180 -6.638 -8.029 1.00 10.00 90 VAL A CA 6
AT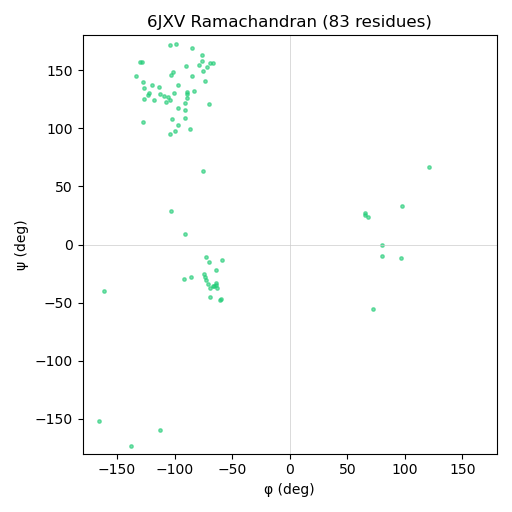OM 8343 C C . VAL A 1 90 ? -1.212 -7.841 -8.972 1.00 10.00 90 VAL A C 6
ATOM 8344 O O . VAL A 1 90 ? -1.469 -8.971 -8.553 1.00 10.00 90 VAL A O 6
ATOM 8357 N N . TYR A 1 91 ? -0.997 -7.588 -10.253 1.00 10.00 91 TYR A N 6
ATOM 8358 C CA . TYR A 1 91 ? -1.010 -8.652 -11.250 1.00 10.00 91 TYR A CA 6
ATOM 8359 C C . TYR A 1 91 ? 0.192 -8.539 -12.173 1.00 10.00 91 TYR A C 6
ATOM 8360 O O . TYR A 1 91 ? 0.804 -7.478 -12.275 1.00 10.00 91 TYR A O 6
ATOM 8378 N N . GLN A 1 92 ? 0.518 -9.631 -12.847 1.00 10.00 92 GLN A N 6
ATOM 8379 C CA . GLN A 1 92 ? 1.643 -9.650 -13.768 1.00 10.00 92 GLN A CA 6
ATOM 8380 C C . GLN A 1 92 ? 1.229 -9.088 -15.125 1.00 10.00 92 GLN A C 6
ATOM 8381 O O . GLN A 1 92 ? 0.173 -9.435 -15.660 1.00 10.00 92 GLN A O 6
ATOM 8395 N N . GLU A 1 93 ? 2.057 -8.210 -15.670 1.00 10.00 93 GLU A N 6
ATOM 8396 C CA . GLU A 1 93 ? 1.792 -7.598 -16.961 1.00 10.00 93 GLU A CA 6
ATOM 8397 C C . GLU A 1 93 ? 2.089 -8.574 -18.091 1.00 10.00 93 GLU A C 6
ATOM 8398 O O . GLU A 1 93 ? 2.961 -9.436 -17.965 1.00 10.00 93 GLU A O 6
ATOM 8410 N N . GLN A 1 94 ? 1.371 -8.421 -19.198 1.00 10.00 94 GLN A N 6
ATOM 8411 C CA . GLN A 1 94 ? 1.541 -9.290 -20.359 1.00 10.00 94 GLN A CA 6
ATOM 8412 C C . GLN A 1 94 ? 2.900 -9.062 -21.017 1.00 10.00 94 GLN A C 6
ATOM 8413 O O . GLN A 1 94 ? 3.409 -9.925 -21.733 1.00 10.00 94 GLN A O 6
ATOM 8427 N N . THR A 1 95 ? 3.485 -7.898 -20.769 1.00 10.00 95 THR A N 6
ATOM 8428 C CA . THR A 1 95 ? 4.781 -7.561 -21.331 1.00 10.00 95 THR A CA 6
ATOM 8429 C C . THR A 1 95 ? 5.904 -8.271 -20.578 1.00 10.00 95 THR A C 6
ATOM 8430 O O . THR A 1 95 ? 7.038 -8.338 -21.050 1.00 10.00 95 THR A O 6
ATOM 8441 N N . GLY A 1 96 ? 5.575 -8.794 -19.398 1.00 10.00 96 GLY A N 6
ATOM 8442 C CA . GLY A 1 96 ? 6.559 -9.490 -18.584 1.00 10.00 96 GLY A CA 6
ATOM 8443 C C . GLY A 1 96 ? 7.551 -8.538 -17.940 1.00 10.00 96 GLY A C 6
ATOM 8444 O O . GLY A 1 96 ? 8.509 -8.963 -17.292 1.00 10.00 96 GLY A O 6
ATOM 8448 N N . GLY A 1 97 ? 7.316 -7.249 -18.116 1.00 10.00 97 GLY A N 6
ATOM 8449 C CA . GLY A 1 97 ? 8.193 -6.245 -17.564 1.00 10.00 97 GLY A CA 6
ATOM 8450 C C . GLY A 1 97 ? 8.154 -4.980 -18.384 1.00 10.00 97 GLY A C 6
ATOM 8451 O O . GLY A 1 97 ? 9.177 -4.272 -18.441 1.00 10.00 97 GLY A O 6
ATOM 8455 N N . ASN B 2 3 ? -4.715 -16.665 6.173 1.00 10.00 357 ASN B N 6
ATOM 8456 C CA . ASN B 2 3 ? -3.915 -15.957 7.204 1.00 10.00 357 ASN B CA 6
ATOM 8457 C C . ASN B 2 3 ? -2.440 -15.897 6.816 1.00 10.00 357 ASN B C 6
ATOM 8458 O O . ASN B 2 3 ? -1.598 -16.541 7.445 1.00 10.00 357 ASN B O 6
ATOM 8469 N N . ASN B 2 4 ? -2.117 -15.184 5.750 1.00 10.00 358 ASN B N 6
ATOM 8470 C CA . ASN B 2 4 ? -0.721 -15.040 5.360 1.00 10.00 358 ASN B CA 6
ATOM 8471 C C . ASN B 2 4 ? -0.390 -13.560 5.337 1.00 10.00 358 ASN B C 6
ATOM 8472 O O . ASN B 2 4 ? -1.014 -12.798 4.603 1.00 10.00 358 ASN B O 6
ATOM 8483 N N . ARG B 2 5 ? 0.575 -13.149 6.148 1.00 10.00 359 ARG B N 6
ATOM 8484 C CA . ARG B 2 5 ? 0.965 -11.749 6.179 1.00 10.00 359 ARG B CA 6
ATOM 8485 C C . ARG B 2 5 ? 2.468 -11.570 6.039 1.00 10.00 359 ARG B C 6
ATOM 8486 O O . ARG B 2 5 ? 3.256 -12.229 6.722 1.00 10.00 359 ARG B O 6
ATOM 8507 N N . ASP B 2 6 ? 2.858 -10.711 5.133 1.00 10.00 360 ASP B N 6
ATOM 8508 C CA . ASP B 2 6 ? 4.255 -10.379 4.953 1.00 10.00 360 ASP B CA 6
ATOM 8509 C C . ASP B 2 6 ? 4.387 -8.878 5.159 1.00 10.00 360 ASP B C 6
ATOM 8510 O O . ASP B 2 6 ? 3.645 -8.115 4.539 1.00 10.00 360 ASP B O 6
ATOM 8519 N N . PRO B 2 7 ? 5.298 -8.414 6.019 1.00 10.00 361 PRO B N 6
ATOM 8520 C CA . PRO B 2 7 ? 5.452 -6.999 6.280 1.00 10.00 361 PRO B CA 6
ATOM 8521 C C . PRO B 2 7 ? 6.732 -6.405 5.702 1.00 10.00 361 PRO B C 6
ATOM 8522 O O . PRO B 2 7 ? 7.836 -6.910 5.899 1.00 10.00 361 PRO B O 6
ATOM 8533 N N . ILE B 2 8 ? 6.551 -5.322 4.964 1.00 10.00 362 ILE B N 6
ATOM 8534 C CA . ILE B 2 8 ? 7.644 -4.607 4.338 1.00 10.00 362 ILE B CA 6
ATOM 8535 C C . ILE B 2 8 ? 7.682 -3.166 4.834 1.00 10.00 362 ILE B C 6
ATOM 8536 O O . ILE B 2 8 ? 6.646 -2.500 4.923 1.00 10.00 362 ILE B O 6
ATOM 8552 N N . VAL B 2 9 ? 8.871 -2.701 5.170 1.00 10.00 363 VAL B N 6
ATOM 8553 C CA . VAL B 2 9 ? 9.065 -1.351 5.666 1.00 10.00 363 VAL B CA 6
ATOM 8554 C C . VAL B 2 9 ? 9.907 -0.573 4.671 1.00 10.00 363 VAL B C 6
ATOM 8555 O O . VAL B 2 9 ? 10.902 -1.083 4.155 1.00 10.00 363 VAL B O 6
ATOM 8568 N N . ILE B 2 10 ? 9.486 0.653 4.404 1.00 10.00 364 ILE B N 6
ATOM 8569 C CA . ILE B 2 10 ? 10.124 1.513 3.423 1.00 10.00 364 ILE B CA 6
ATOM 8570 C C . ILE B 2 10 ? 10.763 2.742 4.056 1.00 10.00 364 ILE B C 6
ATOM 8571 O O . ILE B 2 10 ? 10.269 3.288 5.050 1.00 10.00 364 ILE B O 6
ATOM 8601 N N . ASP B 2 12 ? 12.180 6.625 3.620 1.00 10.00 366 ASP B N 6
ATOM 8602 C CA . ASP B 2 12 ? 11.777 7.822 2.903 1.00 10.00 366 ASP B CA 6
ATOM 8603 C C . ASP B 2 12 ? 12.887 8.870 2.843 1.00 10.00 366 ASP B C 6
ATOM 8604 O O . ASP B 2 12 ? 13.544 9.171 3.843 1.00 10.00 366 ASP B O 6
ATOM 8627 N N . PRO B 2 14 ? 15.032 12.098 2.803 1.00 10.00 368 PRO B N 6
ATOM 8628 C CA . PRO B 2 14 ? 15.027 13.343 3.577 1.00 10.00 368 PRO B CA 6
ATOM 8629 C C . PRO B 2 14 ? 14.820 14.561 2.685 1.00 10.00 368 PRO B C 6
ATOM 8630 O O . PRO B 2 14 ? 13.920 15.371 2.983 1.00 10.00 368 PRO B O 6
ATOM 8641 N N . TYR A 1 21 ? 2.316 5.812 10.030 1.00 10.00 21 TYR A N 7
ATOM 8642 C CA . TYR A 1 21 ? 2.548 5.308 8.663 1.00 10.00 21 TYR A CA 7
ATOM 8643 C C . TYR A 1 21 ? 1.261 4.732 8.094 1.00 10.00 21 TYR A C 7
ATOM 8644 O O . TYR A 1 21 ? 0.286 4.544 8.819 1.00 10.00 21 TYR A O 7
ATOM 8662 N N . ILE A 1 22 ? 1.263 4.457 6.799 1.00 10.00 22 ILE A N 7
ATOM 8663 C CA . ILE A 1 22 ? 0.097 3.901 6.130 1.00 10.00 22 ILE A CA 7
ATOM 8664 C C . ILE A 1 22 ? 0.379 2.468 5.699 1.00 10.00 22 ILE A C 7
ATOM 8665 O O . ILE A 1 22 ? 1.230 2.227 4.843 1.00 10.00 22 ILE A O 7
ATOM 8681 N N . LYS A 1 23 ? -0.313 1.517 6.302 1.00 10.00 23 LYS A N 7
ATOM 8682 C CA . LYS A 1 23 ? -0.129 0.117 5.962 1.00 10.00 23 LYS A CA 7
ATOM 8683 C C . LYS A 1 23 ? -1.179 -0.323 4.948 1.00 10.00 23 LYS A C 7
ATOM 8684 O O . LYS A 1 23 ? -2.366 -0.434 5.262 1.00 10.00 23 LYS A O 7
ATOM 8703 N N . LEU A 1 24 ? -0.736 -0.561 3.727 1.00 10.00 24 LEU A N 7
ATOM 8704 C CA . LEU A 1 24 ? -1.623 -0.985 2.659 1.00 10.00 24 LEU A CA 7
ATOM 8705 C C . LEU A 1 24 ? -1.602 -2.500 2.535 1.00 10.00 24 LEU A C 7
ATOM 8706 O O . LEU A 1 24 ? -0.559 -3.131 2.735 1.00 10.00 24 LEU A O 7
ATOM 8722 N N . LYS A 1 25 ? -2.747 -3.083 2.219 1.00 10.00 25 LYS A N 7
ATOM 8723 C CA . LYS A 1 25 ? -2.851 -4.525 2.073 1.00 10.00 25 LYS A CA 7
ATOM 8724 C C . LYS A 1 25 ? -2.922 -4.909 0.603 1.00 10.00 25 LYS A C 7
ATOM 8725 O O . LYS A 1 25 ? -3.916 -4.640 -0.074 1.00 10.00 25 LYS A O 7
ATOM 8744 N N . VAL A 1 26 ? -1.855 -5.519 0.112 1.00 10.00 26 VAL A N 7
ATOM 8745 C CA . VAL A 1 26 ? -1.791 -5.956 -1.273 1.00 10.00 26 VAL A CA 7
ATOM 8746 C C . VAL A 1 26 ? -2.313 -7.381 -1.381 1.00 10.00 26 VAL A C 7
ATOM 8747 O O . VAL A 1 26 ? -1.889 -8.261 -0.628 1.00 10.00 26 VAL A O 7
ATOM 8760 N N . ILE A 1 27 ? -3.243 -7.599 -2.299 1.00 10.00 27 ILE A N 7
ATOM 8761 C CA . ILE A 1 27 ? -3.831 -8.915 -2.492 1.00 10.00 27 ILE A CA 7
ATOM 8762 C C . ILE A 1 27 ? -3.017 -9.748 -3.478 1.00 10.00 27 ILE A C 7
ATOM 8763 O O . ILE A 1 27 ? -2.985 -9.457 -4.677 1.00 10.00 27 ILE A O 7
ATOM 8779 N N . GLY A 1 28 ? -2.345 -10.767 -2.960 1.00 10.00 28 GLY A N 7
ATOM 8780 C CA . GLY A 1 28 ? -1.560 -11.641 -3.803 1.00 10.00 28 GLY A CA 7
ATOM 8781 C C . GLY A 1 28 ? -2.426 -12.696 -4.463 1.00 10.00 28 GLY A C 7
ATOM 8782 O O . GLY A 1 28 ? -3.530 -12.976 -3.990 1.00 10.00 28 GLY A O 7
ATOM 8786 N N . GLN A 1 29 ? -1.931 -13.290 -5.543 1.00 10.00 29 GLN A N 7
ATOM 8787 C CA . GLN A 1 29 ? -2.682 -14.311 -6.271 1.00 10.00 29 GLN A CA 7
ATOM 8788 C C . GLN A 1 29 ? -2.949 -15.537 -5.399 1.00 10.00 29 GLN A C 7
ATOM 8789 O O . GLN A 1 29 ? -4.016 -16.147 -5.480 1.00 10.00 29 GLN A O 7
ATOM 8803 N N . ASP A 1 30 ? -1.995 -15.880 -4.547 1.00 10.00 30 ASP A N 7
ATOM 8804 C CA . ASP A 1 30 ? -2.134 -17.036 -3.662 1.00 10.00 30 ASP A CA 7
ATOM 8805 C C . ASP A 1 30 ? -2.800 -16.647 -2.345 1.00 10.00 30 ASP A C 7
ATOM 8806 O O . ASP A 1 30 ? -2.570 -17.276 -1.307 1.00 10.00 30 ASP A O 7
ATOM 8815 N N . SER A 1 31 ? -3.628 -15.605 -2.405 1.00 10.00 31 SER A N 7
ATOM 8816 C CA . SER A 1 31 ? -4.361 -15.106 -1.243 1.00 10.00 31 SER A CA 7
ATOM 8817 C C . SER A 1 31 ? -3.410 -14.631 -0.144 1.00 10.00 31 SER A C 7
ATOM 8818 O O . SER A 1 31 ? -3.729 -14.694 1.043 1.00 10.00 31 SER A O 7
ATOM 8826 N N . SER A 1 32 ? -2.247 -14.146 -0.552 1.00 10.00 32 SER A N 7
ATOM 8827 C CA . SER A 1 32 ? -1.248 -13.657 0.381 1.00 10.00 32 SER A CA 7
ATOM 8828 C C . SER A 1 32 ? -1.559 -12.223 0.794 1.00 10.00 32 SER A C 7
ATOM 8829 O O . SER A 1 32 ? -1.868 -11.382 -0.053 1.00 10.00 32 SER A O 7
ATOM 8837 N N . GLU A 1 33 ? -1.494 -11.949 2.089 1.00 10.00 33 GLU A N 7
ATOM 8838 C CA . GLU A 1 33 ? -1.762 -10.613 2.589 1.00 10.00 33 GLU A CA 7
ATOM 8839 C C . GLU A 1 33 ? -0.460 -9.847 2.767 1.00 10.00 33 GLU A C 7
ATOM 8840 O O . GLU A 1 33 ? 0.229 -9.985 3.782 1.00 10.00 33 GLU A O 7
ATOM 8852 N N . ILE A 1 34 ? -0.113 -9.052 1.769 1.00 10.00 34 ILE A N 7
ATOM 8853 C CA . ILE A 1 34 ? 1.111 -8.270 1.826 1.00 10.00 34 ILE A CA 7
ATOM 8854 C C . ILE A 1 34 ? 0.863 -6.951 2.552 1.00 10.00 34 ILE A C 7
ATOM 8855 O O . ILE A 1 34 ? 0.083 -6.115 2.090 1.00 10.00 34 ILE A O 7
ATOM 8871 N N . HIS A 1 35 ? 1.517 -6.777 3.688 1.00 10.00 35 HIS A N 7
ATOM 8872 C CA . HIS A 1 35 ? 1.370 -5.568 4.482 1.00 10.00 35 HIS A CA 7
ATOM 8873 C C . HIS A 1 35 ? 2.489 -4.591 4.146 1.00 10.00 35 HIS A C 7
ATOM 8874 O O . HIS A 1 35 ? 3.603 -4.705 4.662 1.00 10.00 35 HIS A O 7
ATOM 8888 N N . PHE A 1 36 ? 2.201 -3.646 3.267 1.00 10.00 36 PHE A N 7
ATOM 8889 C CA . PHE A 1 36 ? 3.194 -2.666 2.860 1.00 10.00 36 PHE A CA 7
ATOM 8890 C C . PHE A 1 36 ? 3.042 -1.381 3.665 1.00 10.00 36 PHE A C 7
ATOM 8891 O O . PHE A 1 36 ? 2.032 -0.685 3.554 1.00 10.00 36 PHE A O 7
ATOM 8908 N N . LYS A 1 37 ? 4.044 -1.075 4.471 1.00 10.00 37 LYS A N 7
ATOM 8909 C CA . LYS A 1 37 ? 4.027 0.123 5.290 1.00 10.00 37 LYS A CA 7
ATOM 8910 C C . LYS A 1 37 ? 4.676 1.282 4.541 1.00 10.00 37 LYS A C 7
ATOM 8911 O O . LYS A 1 37 ? 5.897 1.323 4.379 1.00 10.00 37 LYS A O 7
ATOM 8930 N N . VAL A 1 38 ? 3.850 2.206 4.070 1.00 10.00 38 VAL A N 7
ATOM 8931 C CA . VAL A 1 38 ? 4.332 3.362 3.328 1.00 10.00 38 VAL A CA 7
ATOM 8932 C C . VAL A 1 38 ? 4.135 4.643 4.137 1.00 10.00 38 VAL A C 7
ATOM 8933 O O . VAL A 1 38 ? 3.479 4.634 5.182 1.00 10.00 38 VAL A O 7
ATOM 8946 N N . LYS A 1 39 ? 4.706 5.738 3.660 1.00 10.00 39 LYS A N 7
ATOM 8947 C CA . LYS A 1 39 ? 4.572 7.017 4.337 1.00 10.00 39 LYS A CA 7
ATOM 8948 C C . LYS A 1 39 ? 3.845 8.005 3.437 1.00 10.00 39 LYS A C 7
ATOM 8949 O O . LYS A 1 39 ? 3.953 7.940 2.210 1.00 10.00 39 LYS A O 7
ATOM 8968 N N . MET A 1 40 ? 3.112 8.921 4.049 1.00 10.00 40 MET A N 7
ATOM 8969 C CA . MET A 1 40 ? 2.351 9.919 3.308 1.00 10.00 40 MET A CA 7
ATOM 8970 C C . MET A 1 40 ? 3.252 11.053 2.801 1.00 10.00 40 MET A C 7
ATOM 8971 O O . MET A 1 40 ? 3.178 12.179 3.291 1.00 10.00 40 MET A O 7
ATOM 8985 N N . THR A 1 41 ? 4.108 10.733 1.829 1.00 10.00 41 THR A N 7
ATOM 8986 C CA . THR A 1 41 ? 5.022 11.706 1.227 1.00 10.00 41 THR A CA 7
ATOM 8987 C C . THR A 1 41 ? 5.981 11.013 0.251 1.00 10.00 41 THR A C 7
ATOM 8988 O O . THR A 1 41 ? 6.409 11.608 -0.741 1.00 10.00 41 THR A O 7
ATOM 8999 N N . THR A 1 42 ? 6.290 9.747 0.524 1.00 10.00 42 THR A N 7
ATOM 9000 C CA . THR A 1 42 ? 7.189 8.982 -0.326 1.00 10.00 42 THR A CA 7
ATOM 9001 C C . THR A 1 42 ? 6.537 8.674 -1.670 1.00 10.00 42 THR A C 7
ATOM 9002 O O . THR A 1 42 ? 5.354 8.334 -1.735 1.00 10.00 42 THR A O 7
ATOM 9013 N N . HIS A 1 43 ? 7.310 8.811 -2.738 1.00 10.00 43 HIS A N 7
ATOM 9014 C CA . HIS A 1 43 ? 6.811 8.545 -4.080 1.00 10.00 43 HIS A CA 7
ATOM 9015 C C . HIS A 1 43 ? 6.598 7.051 -4.266 1.00 10.00 43 HIS A C 7
ATOM 9016 O O . HIS A 1 43 ? 7.433 6.241 -3.853 1.00 10.00 43 HIS A O 7
ATOM 9030 N N . LEU A 1 44 ? 5.498 6.686 -4.910 1.00 10.00 44 LEU A N 7
ATOM 9031 C CA . LEU A 1 44 ? 5.178 5.283 -5.136 1.00 10.00 44 LEU A CA 7
ATOM 9032 C C . LEU A 1 44 ? 6.172 4.622 -6.088 1.00 10.00 44 LEU A C 7
ATOM 9033 O O . LEU A 1 44 ? 6.145 3.407 -6.271 1.00 10.00 44 LEU A O 7
ATOM 9049 N N . LYS A 1 45 ? 7.055 5.425 -6.679 1.00 10.00 45 LYS A N 7
ATOM 9050 C CA . LYS A 1 45 ? 8.078 4.916 -7.585 1.00 10.00 45 LYS A CA 7
ATOM 9051 C C . LYS A 1 45 ? 8.940 3.883 -6.867 1.00 10.00 45 LYS A C 7
ATOM 9052 O O . LYS A 1 45 ? 9.149 2.775 -7.369 1.00 10.00 45 LYS A O 7
ATOM 9071 N N . LYS A 1 46 ? 9.417 4.247 -5.679 1.00 10.00 46 LYS A N 7
ATOM 9072 C CA . LYS A 1 46 ? 10.253 3.355 -4.888 1.00 10.00 46 LYS A CA 7
ATOM 9073 C C . LYS A 1 46 ? 9.428 2.191 -4.348 1.00 10.00 46 LYS A C 7
ATOM 9074 O O . LYS A 1 46 ? 9.917 1.070 -4.240 1.00 10.00 46 LYS A O 7
ATOM 9093 N N . LEU A 1 47 ? 8.168 2.458 -4.030 1.00 10.00 47 LEU A N 7
ATOM 9094 C CA . LEU A 1 47 ? 7.280 1.428 -3.499 1.00 10.00 47 LEU A CA 7
ATOM 9095 C C . LEU A 1 47 ? 7.026 0.342 -4.539 1.00 10.00 47 LEU A C 7
ATOM 9096 O O . LEU A 1 47 ? 7.085 -0.850 -4.235 1.00 10.00 47 LEU A O 7
ATOM 9112 N N . LYS A 1 48 ? 6.764 0.765 -5.768 1.00 10.00 48 LYS A N 7
ATOM 9113 C CA . LYS A 1 48 ? 6.492 -0.160 -6.859 1.00 10.00 48 LYS A CA 7
ATOM 9114 C C . LYS A 1 48 ? 7.671 -1.098 -7.110 1.00 10.00 48 LYS A C 7
ATOM 9115 O O . LYS A 1 48 ? 7.489 -2.306 -7.271 1.00 10.00 48 LYS A O 7
ATOM 9134 N N . GLU A 1 49 ? 8.881 -0.551 -7.126 1.00 10.00 49 GLU A N 7
ATOM 9135 C CA . GLU A 1 49 ? 10.063 -1.367 -7.371 1.00 10.00 49 GLU A CA 7
ATOM 9136 C C . GLU A 1 49 ? 10.413 -2.213 -6.150 1.00 10.00 49 GLU A C 7
ATOM 9137 O O . GLU A 1 49 ? 10.860 -3.349 -6.296 1.00 10.00 49 GLU A O 7
ATOM 9149 N N . SER A 1 50 ? 10.188 -1.673 -4.952 1.00 10.00 50 SER A N 7
ATOM 9150 C CA . SER A 1 50 ? 10.479 -2.407 -3.722 1.00 10.00 50 SER A CA 7
ATOM 9151 C C . SER A 1 50 ? 9.660 -3.692 -3.665 1.00 10.00 50 SER A C 7
ATOM 9152 O O . SER A 1 50 ? 10.138 -4.730 -3.209 1.00 10.00 50 SER A O 7
ATOM 9160 N N . TYR A 1 51 ? 8.421 -3.618 -4.144 1.00 10.00 51 TYR A N 7
ATOM 9161 C CA . TYR A 1 51 ? 7.546 -4.782 -4.178 1.00 10.00 51 TYR A CA 7
ATOM 9162 C C . TYR A 1 51 ? 8.130 -5.833 -5.118 1.00 10.00 51 TYR A C 7
ATOM 9163 O O . TYR A 1 51 ? 8.122 -7.027 -4.821 1.00 10.00 51 TYR A O 7
ATOM 9181 N N . CYS A 1 52 ? 8.654 -5.364 -6.244 1.00 10.00 52 CYS A N 7
ATOM 9182 C CA . CYS A 1 52 ? 9.258 -6.240 -7.237 1.00 10.00 52 CYS A CA 7
ATOM 9183 C C . CYS A 1 52 ? 10.488 -6.930 -6.649 1.00 10.00 52 CYS A C 7
ATOM 9184 O O . CYS A 1 52 ? 10.718 -8.118 -6.883 1.00 10.00 52 CYS A O 7
ATOM 9192 N N . GLN A 1 53 ? 11.258 -6.182 -5.859 1.00 10.00 53 GLN A N 7
ATOM 9193 C CA . GLN A 1 53 ? 12.458 -6.716 -5.217 1.00 10.00 53 GLN A CA 7
ATOM 9194 C C . GLN A 1 53 ? 12.075 -7.782 -4.199 1.00 10.00 53 GLN A C 7
ATOM 9195 O O . GLN A 1 53 ? 12.780 -8.777 -4.026 1.00 10.00 53 GLN A O 7
ATOM 9209 N N . ARG A 1 54 ? 10.947 -7.561 -3.530 1.00 10.00 54 ARG A N 7
ATOM 9210 C CA . ARG A 1 54 ? 10.440 -8.494 -2.528 1.00 10.00 54 ARG A CA 7
ATOM 9211 C C . ARG A 1 54 ? 9.998 -9.801 -3.180 1.00 10.00 54 ARG A C 7
ATOM 9212 O O . ARG A 1 54 ? 10.186 -10.881 -2.619 1.00 10.00 54 ARG A O 7
ATOM 9233 N N . GLN A 1 55 ? 9.403 -9.697 -4.361 1.00 10.00 55 GLN A N 7
ATOM 9234 C CA . GLN A 1 55 ? 8.937 -10.875 -5.082 1.00 10.00 55 GLN A CA 7
ATOM 9235 C C . GLN A 1 55 ? 10.090 -11.550 -5.820 1.00 10.00 55 GLN A C 7
ATOM 9236 O O . GLN A 1 55 ? 10.084 -12.760 -6.031 1.00 10.00 55 GLN A O 7
ATOM 9250 N N . GLY A 1 56 ? 11.075 -10.755 -6.216 1.00 10.00 56 GLY A N 7
ATOM 9251 C CA . GLY A 1 56 ? 12.222 -11.289 -6.922 1.00 10.00 56 GLY A CA 7
ATOM 9252 C C . GLY A 1 56 ? 12.083 -11.156 -8.427 1.00 10.00 56 GLY A C 7
ATOM 9253 O O . GLY A 1 56 ? 12.594 -11.984 -9.183 1.00 10.00 56 GLY A O 7
ATOM 9257 N N . VAL A 1 57 ? 11.391 -10.113 -8.863 1.00 10.00 57 VAL A N 7
ATOM 9258 C CA . VAL A 1 57 ? 11.175 -9.864 -10.283 1.00 10.00 57 VAL A CA 7
ATOM 9259 C C . VAL A 1 57 ? 11.540 -8.424 -10.626 1.00 10.00 57 VAL A C 7
ATOM 9260 O O . VAL A 1 57 ? 11.529 -7.559 -9.750 1.00 10.00 57 VAL A O 7
ATOM 9273 N N . PRO A 1 58 ? 11.885 -8.148 -11.895 1.00 10.00 58 PRO A N 7
ATOM 9274 C CA . PRO A 1 58 ? 12.233 -6.792 -12.338 1.00 10.00 58 PRO A CA 7
ATOM 9275 C C . PRO A 1 58 ? 11.026 -5.861 -12.290 1.00 10.00 58 PRO A C 7
ATOM 9276 O O . PRO A 1 58 ? 9.883 -6.317 -12.320 1.00 10.00 58 PRO A O 7
ATOM 9287 N N . MET A 1 59 ? 11.269 -4.561 -12.218 1.00 10.00 59 MET A N 7
ATOM 9288 C CA . MET A 1 59 ? 10.177 -3.598 -12.157 1.00 10.00 59 MET A CA 7
ATOM 9289 C C . MET A 1 59 ? 9.388 -3.577 -13.465 1.00 10.00 59 MET A C 7
ATOM 9290 O O . MET A 1 59 ? 9.899 -3.981 -14.509 1.00 10.00 59 MET A O 7
ATOM 9304 N N . ASN A 1 60 ? 8.128 -3.135 -13.374 1.00 10.00 60 ASN A N 7
ATOM 9305 C CA . ASN A 1 60 ? 7.212 -3.024 -14.522 1.00 10.00 60 ASN A CA 7
ATOM 9306 C C . ASN A 1 60 ? 6.609 -4.376 -14.905 1.00 10.00 60 ASN A C 7
ATOM 9307 O O . ASN A 1 60 ? 5.693 -4.440 -15.723 1.00 10.00 60 ASN A O 7
ATOM 9318 N N . SER A 1 61 ? 7.101 -5.452 -14.302 1.00 10.00 61 SER A N 7
ATOM 9319 C CA . SER A 1 61 ? 6.577 -6.781 -14.592 1.00 10.00 61 SER A CA 7
ATOM 9320 C C . SER A 1 61 ? 5.229 -6.970 -13.905 1.00 10.00 61 SER A C 7
ATOM 9321 O O . SER A 1 61 ? 4.404 -7.780 -14.329 1.00 10.00 61 SER A O 7
ATOM 9329 N N . LEU A 1 62 ? 5.015 -6.200 -12.847 1.00 10.00 62 LEU A N 7
ATOM 9330 C CA . LEU A 1 62 ? 3.780 -6.260 -12.089 1.00 10.00 62 LEU A CA 7
ATOM 9331 C C . LEU A 1 62 ? 3.042 -4.934 -12.192 1.00 10.00 62 LEU A C 7
ATOM 9332 O O . LEU A 1 62 ? 3.661 -3.868 -12.194 1.00 10.00 62 LEU A O 7
ATOM 9348 N N . ARG A 1 63 ? 1.727 -5.003 -12.295 1.00 10.00 63 ARG A N 7
ATOM 9349 C CA . ARG A 1 63 ? 0.906 -3.806 -12.382 1.00 10.00 63 ARG A CA 7
ATOM 9350 C C . ARG A 1 63 ? 0.046 -3.670 -11.135 1.00 10.00 63 ARG A C 7
ATOM 9351 O O . ARG A 1 63 ? -0.631 -4.616 -10.724 1.00 10.00 63 ARG A O 7
ATOM 9372 N N . PHE A 1 64 ? 0.093 -2.496 -10.530 1.00 10.00 64 PHE A N 7
ATOM 9373 C CA . PHE A 1 64 ? -0.678 -2.226 -9.330 1.00 10.00 64 PHE A CA 7
ATOM 9374 C C . PHE A 1 64 ? -1.978 -1.538 -9.698 1.00 10.00 64 PHE A C 7
ATOM 9375 O O . PHE A 1 64 ? -1.971 -0.500 -10.362 1.00 10.00 64 PHE A O 7
ATOM 9392 N N . LEU A 1 65 ? -3.084 -2.118 -9.270 1.00 10.00 65 LEU A N 7
ATOM 9393 C CA . LEU A 1 65 ? -4.392 -1.566 -9.568 1.00 10.00 65 LEU A CA 7
ATOM 9394 C C . LEU A 1 65 ? -5.093 -1.114 -8.297 1.00 10.00 65 LEU A C 7
ATOM 9395 O O . LEU A 1 65 ? -5.217 -1.872 -7.333 1.00 10.00 65 LEU A O 7
ATOM 9411 N N . PHE A 1 66 ? -5.517 0.136 -8.302 1.00 10.00 66 PHE A N 7
ATOM 9412 C CA . PHE A 1 66 ? -6.222 0.721 -7.180 1.00 10.00 66 PHE A CA 7
ATOM 9413 C C . PHE A 1 66 ? -7.550 1.283 -7.666 1.00 10.00 66 PHE A C 7
ATOM 9414 O O . PHE A 1 66 ? -7.593 2.351 -8.279 1.00 10.00 66 PHE A O 7
ATOM 9431 N N . GLU A 1 67 ? -8.621 0.525 -7.436 1.00 10.00 67 GLU A N 7
ATOM 9432 C CA . GLU A 1 67 ? -9.965 0.926 -7.843 1.00 10.00 67 GLU A CA 7
ATOM 9433 C C . GLU A 1 67 ? -10.078 1.002 -9.362 1.00 10.00 67 GLU A C 7
ATOM 9434 O O . GLU A 1 67 ? -10.792 1.844 -9.909 1.00 10.00 67 GLU A O 7
ATOM 9446 N N . GLY A 1 68 ? -9.355 0.119 -10.038 1.00 10.00 68 GLY A N 7
ATOM 9447 C CA . GLY A 1 68 ? -9.388 0.077 -11.487 1.00 10.00 68 GLY A CA 7
ATOM 9448 C C . GLY A 1 68 ? -8.340 0.960 -12.135 1.00 10.00 68 GLY A C 7
ATOM 9449 O O . GLY A 1 68 ? -8.073 0.836 -13.328 1.00 10.00 68 GLY A O 7
ATOM 9453 N N . GLN A 1 69 ? -7.750 1.854 -11.358 1.00 10.00 69 GLN A N 7
ATOM 9454 C CA . GLN A 1 69 ? -6.731 2.758 -11.876 1.00 10.00 69 GLN A CA 7
ATOM 9455 C C . GLN A 1 69 ? -5.343 2.201 -11.574 1.00 10.00 69 GLN A C 7
ATOM 9456 O O . GLN A 1 69 ? -5.092 1.710 -10.473 1.00 10.00 69 GLN A O 7
ATOM 9470 N N . ARG A 1 70 ? -4.450 2.252 -12.554 1.00 10.00 70 ARG A N 7
ATOM 9471 C CA . ARG A 1 70 ? -3.099 1.742 -12.368 1.00 10.00 70 ARG A CA 7
ATOM 9472 C C . ARG A 1 70 ? -2.215 2.791 -11.707 1.00 10.00 70 ARG A C 7
ATOM 9473 O O . ARG A 1 70 ? -2.303 3.980 -12.012 1.00 10.00 70 ARG A O 7
ATOM 9494 N N . ILE A 1 71 ? -1.373 2.339 -10.794 1.00 10.00 71 ILE A N 7
ATOM 9495 C CA . ILE A 1 71 ? -0.473 3.226 -10.075 1.00 10.00 71 ILE A CA 7
ATOM 9496 C C . ILE A 1 71 ? 0.717 3.620 -10.942 1.00 10.00 71 ILE A C 7
ATOM 9497 O O . ILE A 1 71 ? 1.502 2.768 -11.366 1.00 10.00 71 ILE A O 7
ATOM 9513 N N . ALA A 1 72 ? 0.842 4.911 -11.205 1.00 10.00 72 ALA A N 7
ATOM 9514 C CA . ALA A 1 72 ? 1.937 5.425 -12.010 1.00 10.00 72 ALA A CA 7
ATOM 9515 C C . ALA A 1 72 ? 3.180 5.628 -11.153 1.00 10.00 72 ALA A C 7
ATOM 9516 O O . ALA A 1 72 ? 3.093 5.720 -9.930 1.00 10.00 72 ALA A O 7
ATOM 9523 N N . ASP A 1 73 ? 4.334 5.699 -11.798 1.00 10.00 73 ASP A N 7
ATOM 9524 C CA . ASP A 1 73 ? 5.606 5.881 -11.095 1.00 10.00 73 ASP A CA 7
ATOM 9525 C C . ASP A 1 73 ? 5.668 7.233 -10.393 1.00 10.00 73 ASP A C 7
ATOM 9526 O O . ASP A 1 73 ? 6.371 7.392 -9.397 1.00 10.00 73 ASP A O 7
ATOM 9535 N N . ASN A 1 74 ? 4.917 8.198 -10.904 1.00 10.00 74 ASN A N 7
ATOM 9536 C CA . ASN A 1 74 ? 4.899 9.545 -10.337 1.00 10.00 74 ASN A CA 7
ATOM 9537 C C . ASN A 1 74 ? 3.740 9.730 -9.361 1.00 10.00 74 ASN A C 7
ATOM 9538 O O . ASN A 1 74 ? 3.498 10.839 -8.882 1.00 10.00 74 ASN A O 7
ATOM 9549 N N . HIS A 1 75 ? 3.033 8.651 -9.060 1.00 10.00 75 HIS A N 7
ATOM 9550 C CA . HIS A 1 75 ? 1.897 8.722 -8.152 1.00 10.00 75 HIS A CA 7
ATOM 9551 C C . HIS A 1 75 ? 2.350 8.779 -6.697 1.00 10.00 75 HIS A C 7
ATOM 9552 O O . HIS A 1 75 ? 3.408 8.255 -6.335 1.00 10.00 75 HIS A O 7
ATOM 9566 N N . THR A 1 76 ? 1.546 9.430 -5.874 1.00 10.00 76 THR A N 7
ATOM 9567 C CA . THR A 1 76 ? 1.831 9.558 -4.456 1.00 10.00 76 THR A CA 7
ATOM 9568 C C . THR A 1 76 ? 0.588 9.216 -3.638 1.00 10.00 76 THR A C 7
ATOM 9569 O O . THR A 1 76 ? -0.526 9.454 -4.091 1.00 10.00 76 THR A O 7
ATOM 9580 N N . PRO A 1 77 ? 0.756 8.659 -2.421 1.00 10.00 77 PRO A N 7
ATOM 9581 C CA . PRO A 1 77 ? -0.375 8.289 -1.552 1.00 10.00 77 PRO A CA 7
ATOM 9582 C C . PRO A 1 77 ? -1.248 9.489 -1.182 1.00 10.00 77 PRO A C 7
ATOM 9583 O O . PRO A 1 77 ? -2.386 9.336 -0.735 1.00 10.00 77 PRO A O 7
ATOM 9594 N N . LYS A 1 78 ? -0.698 10.684 -1.371 1.00 10.00 78 LYS A N 7
ATOM 9595 C CA . LYS A 1 78 ? -1.409 11.919 -1.073 1.00 10.00 78 LYS A CA 7
ATOM 9596 C C . LYS A 1 78 ? -2.587 12.100 -2.026 1.00 10.00 78 LYS A C 7
ATOM 9597 O O . LYS A 1 78 ? -3.638 12.623 -1.646 1.00 10.00 78 LYS A O 7
ATOM 9616 N N . GLU A 1 79 ? -2.419 11.648 -3.260 1.00 10.00 79 GLU A N 7
ATOM 9617 C CA . GLU A 1 79 ? -3.470 11.764 -4.251 1.00 10.00 79 GLU A CA 7
ATOM 9618 C C . GLU A 1 79 ? -4.259 10.462 -4.326 1.00 10.00 79 GLU A C 7
ATOM 9619 O O . GLU A 1 79 ? -3.900 9.482 -3.671 1.00 10.00 79 GLU A O 7
ATOM 9631 N N . LEU A 1 80 ? -5.340 10.475 -5.109 1.00 10.00 80 LEU A N 7
ATOM 9632 C CA . LEU A 1 80 ? -6.228 9.320 -5.281 1.00 10.00 80 LEU A CA 7
ATOM 9633 C C . LEU A 1 80 ? -7.060 9.093 -4.022 1.00 10.00 80 LEU A C 7
ATOM 9634 O O . LEU A 1 80 ? -8.291 9.148 -4.060 1.00 10.00 80 LEU A O 7
ATOM 9650 N N . GLY A 1 81 ? -6.384 8.871 -2.907 1.00 10.00 81 GLY A N 7
ATOM 9651 C CA . GLY A 1 81 ? -7.063 8.643 -1.653 1.00 10.00 81 GLY A CA 7
ATOM 9652 C C . GLY A 1 81 ? -6.714 7.300 -1.058 1.00 10.00 81 GLY A C 7
ATOM 9653 O O . GLY A 1 81 ? -7.398 6.310 -1.305 1.00 10.00 81 GLY A O 7
ATOM 9657 N N . MET A 1 82 ? -5.635 7.259 -0.293 1.00 10.00 82 MET A N 7
ATOM 9658 C CA . MET A 1 82 ? -5.193 6.029 0.346 1.00 10.00 82 MET A CA 7
ATOM 9659 C C . MET A 1 82 ? -5.229 6.175 1.861 1.00 10.00 82 MET A C 7
ATOM 9660 O O . MET A 1 82 ? -4.769 7.181 2.406 1.00 10.00 82 MET A O 7
ATOM 9674 N N . GLU A 1 83 ? -5.797 5.184 2.530 1.00 10.00 83 GLU A N 7
ATOM 9675 C CA . GLU A 1 83 ? -5.894 5.189 3.979 1.00 10.00 83 GLU A CA 7
ATOM 9676 C C . GLU A 1 83 ? -5.315 3.904 4.566 1.00 10.00 83 GLU A C 7
ATOM 9677 O O . GLU A 1 83 ? -4.853 3.027 3.835 1.00 10.00 83 GLU A O 7
ATOM 9689 N N . GLU A 1 84 ? -5.338 3.811 5.887 1.00 10.00 84 GLU A N 7
ATOM 9690 C CA . GLU A 1 84 ? -4.834 2.640 6.590 1.00 10.00 84 GLU A CA 7
ATOM 9691 C C . GLU A 1 84 ? -5.757 1.448 6.351 1.00 10.00 84 GLU A C 7
ATOM 9692 O O . GLU A 1 84 ? -6.981 1.599 6.368 1.00 10.00 84 GLU A O 7
ATOM 9704 N N . GLU A 1 85 ? -5.157 0.281 6.105 1.00 10.00 85 GLU A N 7
ATOM 9705 C CA . GLU A 1 85 ? -5.898 -0.959 5.859 1.00 10.00 85 GLU A CA 7
ATOM 9706 C C . GLU A 1 85 ? -6.576 -0.946 4.493 1.00 10.00 85 GLU A C 7
ATOM 9707 O O . GLU A 1 85 ? -7.522 -1.703 4.257 1.00 10.00 85 GLU A O 7
ATOM 9719 N N . ASP A 1 86 ? -6.096 -0.093 3.593 1.00 10.00 86 ASP A N 7
ATOM 9720 C CA . ASP A 1 86 ? -6.670 -0.015 2.255 1.00 10.00 86 ASP A CA 7
ATOM 9721 C C . ASP A 1 86 ? -6.210 -1.197 1.414 1.00 10.00 86 ASP A C 7
ATOM 9722 O O . ASP A 1 86 ? -5.090 -1.688 1.576 1.00 10.00 86 ASP A O 7
ATOM 9731 N N . VAL A 1 87 ? -7.074 -1.647 0.517 1.00 10.00 87 VAL A N 7
ATOM 9732 C CA . VAL A 1 87 ? -6.775 -2.793 -0.331 1.00 10.00 87 VAL A CA 7
ATOM 9733 C C . VAL A 1 87 ? -6.305 -2.366 -1.720 1.00 10.00 87 VAL A C 7
ATOM 9734 O O . VAL A 1 87 ? -6.900 -1.492 -2.349 1.00 10.00 87 VAL A O 7
ATOM 9747 N N . ILE A 1 88 ? -5.231 -2.991 -2.179 1.00 10.00 88 ILE A N 7
ATOM 9748 C CA . ILE A 1 88 ? -4.676 -2.719 -3.497 1.00 10.00 88 ILE A CA 7
ATOM 9749 C C . ILE A 1 88 ? -4.346 -4.047 -4.185 1.00 10.00 88 ILE A C 7
ATOM 9750 O O . ILE A 1 88 ? -3.941 -5.010 -3.528 1.00 10.00 88 ILE A O 7
ATOM 9766 N N . GLU A 1 89 ? -4.537 -4.113 -5.496 1.00 10.00 89 GLU A N 7
ATOM 9767 C CA . GLU A 1 89 ? -4.276 -5.344 -6.232 1.00 10.00 89 GLU A CA 7
ATOM 9768 C C . GLU A 1 89 ? -2.998 -5.256 -7.056 1.00 10.00 89 GLU A C 7
ATOM 9769 O O . GLU A 1 89 ? -2.560 -4.169 -7.439 1.00 10.00 89 GLU A O 7
ATOM 9781 N N . VAL A 1 90 ? -2.415 -6.415 -7.329 1.00 10.00 90 VAL A N 7
ATOM 9782 C CA . VAL A 1 90 ? -1.202 -6.504 -8.122 1.00 10.00 90 VAL A CA 7
ATOM 9783 C C . VAL A 1 90 ? -1.298 -7.707 -9.060 1.00 10.00 90 VAL A C 7
ATOM 9784 O O . VAL A 1 90 ? -1.609 -8.818 -8.631 1.00 10.00 90 VAL A O 7
ATOM 9797 N N . TYR A 1 91 ? -1.078 -7.476 -10.345 1.00 10.00 91 TYR A N 7
ATOM 9798 C CA . TYR A 1 91 ? -1.152 -8.546 -11.332 1.00 10.00 91 TYR A CA 7
ATOM 9799 C C . TYR A 1 91 ? 0.045 -8.489 -12.265 1.00 10.00 91 TYR A C 7
ATOM 9800 O O . TYR A 1 91 ? 0.679 -7.446 -12.402 1.00 10.00 91 TYR A O 7
ATOM 9818 N N . GLN A 1 92 ? 0.354 -9.610 -12.894 1.00 10.00 92 GLN A N 7
ATOM 9819 C CA . GLN A 1 92 ? 1.478 -9.675 -13.816 1.00 10.00 92 GLN A CA 7
ATOM 9820 C C . GLN A 1 92 ? 1.125 -8.978 -15.123 1.00 10.00 92 GLN A C 7
ATOM 9821 O O . GLN A 1 92 ? 0.042 -9.189 -15.676 1.00 10.00 92 GLN A O 7
ATOM 9835 N N . GLU A 1 93 ? 2.033 -8.147 -15.609 1.00 10.00 93 GLU A N 7
ATOM 9836 C CA . GLU A 1 93 ? 1.816 -7.427 -16.851 1.00 10.00 93 GLU A CA 7
ATOM 9837 C C . GLU A 1 93 ? 1.994 -8.348 -18.045 1.00 10.00 93 GLU A C 7
ATOM 9838 O O . GLU A 1 93 ? 2.703 -9.354 -17.967 1.00 10.00 93 GLU A O 7
ATOM 9850 N N . GLN A 1 94 ? 1.354 -7.995 -19.148 1.00 10.00 94 GLN A N 7
ATOM 9851 C CA . GLN A 1 94 ? 1.433 -8.786 -20.365 1.00 10.00 94 GLN A CA 7
ATOM 9852 C C . GLN A 1 94 ? 2.812 -8.648 -21.002 1.00 10.00 94 GLN A C 7
ATOM 9853 O O . GLN A 1 94 ? 3.262 -9.534 -21.731 1.00 10.00 94 GLN A O 7
ATOM 9867 N N . THR A 1 95 ? 3.481 -7.535 -20.716 1.00 10.00 95 THR A N 7
ATOM 9868 C CA . THR A 1 95 ? 4.811 -7.285 -21.249 1.00 10.00 95 THR A CA 7
ATOM 9869 C C . THR A 1 95 ? 5.814 -8.272 -20.665 1.00 10.00 95 THR A C 7
ATOM 9870 O O . THR A 1 95 ? 6.698 -8.770 -21.363 1.00 10.00 95 THR A O 7
ATOM 9881 N N . GLY A 1 96 ? 5.658 -8.563 -19.380 1.00 10.00 96 GLY A N 7
ATOM 9882 C CA . GLY A 1 96 ? 6.551 -9.488 -18.717 1.00 10.00 96 GLY A CA 7
ATOM 9883 C C . GLY A 1 96 ? 7.745 -8.789 -18.102 1.00 10.00 96 GLY A C 7
ATOM 9884 O O . GLY A 1 96 ? 8.615 -9.431 -17.514 1.00 10.00 96 GLY A O 7
ATOM 9888 N N . GLY A 1 97 ? 7.785 -7.472 -18.241 1.00 10.00 97 GLY A N 7
ATOM 9889 C CA . GLY A 1 97 ? 8.875 -6.696 -17.697 1.00 10.00 97 GLY A CA 7
ATOM 9890 C C . GLY A 1 97 ? 8.899 -5.303 -18.277 1.00 10.00 97 GLY A C 7
ATOM 9891 O O . GLY A 1 97 ? 9.991 -4.704 -18.359 1.00 10.00 97 GLY A O 7
ATOM 9895 N N . ASN B 2 3 ? -4.591 -15.262 5.467 1.00 10.00 357 ASN B N 7
ATOM 9896 C CA . ASN B 2 3 ? -4.053 -15.857 6.717 1.00 10.00 357 ASN B CA 7
ATOM 9897 C C . ASN B 2 3 ? -2.528 -15.732 6.768 1.00 10.00 357 ASN B C 7
ATOM 9898 O O . ASN B 2 3 ? -1.891 -16.092 7.759 1.00 10.00 357 ASN B O 7
ATOM 9909 N N . ASN B 2 4 ? -1.945 -15.186 5.705 1.00 10.00 358 ASN B N 7
ATOM 9910 C CA . ASN B 2 4 ? -0.500 -15.008 5.626 1.00 10.00 358 ASN B CA 7
ATOM 9911 C C . ASN B 2 4 ? -0.193 -13.534 5.547 1.00 10.00 358 ASN B C 7
ATOM 9912 O O . ASN B 2 4 ? -0.691 -12.847 4.664 1.00 10.00 358 ASN B O 7
ATOM 9923 N N . ARG B 2 5 ? 0.624 -13.043 6.455 1.00 10.00 359 ARG B N 7
ATOM 9924 C CA . ARG B 2 5 ? 0.969 -11.636 6.442 1.00 10.00 359 ARG B CA 7
ATOM 9925 C C . ARG B 2 5 ? 2.474 -11.438 6.392 1.00 10.00 359 ARG B C 7
ATOM 9926 O O . ARG B 2 5 ? 3.223 -12.007 7.185 1.00 10.00 359 ARG B O 7
ATOM 9947 N N . ASP B 2 6 ? 2.903 -10.636 5.443 1.00 10.00 360 ASP B N 7
ATOM 9948 C CA . ASP B 2 6 ? 4.308 -10.302 5.279 1.00 10.00 360 ASP B CA 7
ATOM 9949 C C . ASP B 2 6 ? 4.415 -8.793 5.416 1.00 10.00 360 ASP B C 7
ATOM 9950 O O . ASP B 2 6 ? 3.664 -8.076 4.765 1.00 10.00 360 ASP B O 7
ATOM 9959 N N . PRO B 2 7 ? 5.329 -8.272 6.240 1.00 10.00 361 PRO B N 7
ATOM 9960 C CA . PRO B 2 7 ? 5.452 -6.845 6.434 1.00 10.00 361 PRO B CA 7
ATOM 9961 C C . PRO B 2 7 ? 6.701 -6.255 5.793 1.00 10.00 361 PRO B C 7
ATOM 9962 O O . PRO B 2 7 ? 7.825 -6.722 5.993 1.00 10.00 361 PRO B O 7
ATOM 9973 N N . ILE B 2 8 ? 6.475 -5.203 5.024 1.00 10.00 362 ILE B N 7
ATOM 9974 C CA . ILE B 2 8 ? 7.537 -4.510 4.322 1.00 10.00 362 ILE B CA 7
ATOM 9975 C C . ILE B 2 8 ? 7.643 -3.090 4.846 1.00 10.00 362 ILE B C 7
ATOM 9976 O O . ILE B 2 8 ? 6.640 -2.386 4.959 1.00 10.00 362 ILE B O 7
ATOM 9992 N N . VAL B 2 9 ? 8.857 -2.672 5.157 1.00 10.00 363 VAL B N 7
ATOM 9993 C CA . VAL B 2 9 ? 9.085 -1.340 5.678 1.00 10.00 363 VAL B CA 7
ATOM 9994 C C . VAL B 2 9 ? 9.912 -0.545 4.686 1.00 10.00 363 VAL B C 7
ATOM 9995 O O . VAL B 2 9 ? 10.941 -1.005 4.185 1.00 10.00 363 VAL B O 7
ATOM 10008 N N . ILE B 2 10 ? 9.433 0.649 4.423 1.00 10.00 364 ILE B N 7
ATOM 10009 C CA . ILE B 2 10 ? 10.031 1.551 3.469 1.00 10.00 364 ILE B CA 7
ATOM 10010 C C . ILE B 2 10 ? 10.550 2.797 4.162 1.00 10.00 364 ILE B C 7
ATOM 10011 O O . ILE B 2 10 ? 9.980 3.273 5.148 1.00 10.00 364 ILE B O 7
ATOM 10041 N N . ASP B 2 12 ? 11.643 6.756 3.917 1.00 10.00 366 ASP B N 7
ATOM 10042 C CA . ASP B 2 12 ? 11.184 7.910 3.173 1.00 10.00 366 ASP B CA 7
ATOM 10043 C C . ASP B 2 12 ? 12.243 8.987 3.124 1.00 10.00 366 ASP B C 7
ATOM 10044 O O . ASP B 2 12 ? 12.828 9.370 4.139 1.00 10.00 366 ASP B O 7
ATOM 10067 N N . PRO B 2 14 ? 13.656 12.421 3.044 1.00 10.00 368 PRO B N 7
ATOM 10068 C CA . PRO B 2 14 ? 13.330 13.772 3.481 1.00 10.00 368 PRO B CA 7
ATOM 10069 C C . PRO B 2 14 ? 13.761 14.801 2.442 1.00 10.00 368 PRO B C 7
ATOM 10070 O O . PRO B 2 14 ? 12.938 15.658 2.065 1.00 10.00 368 PRO B O 7
ATOM 10081 N N . TYR A 1 21 ? 2.384 5.353 10.342 1.00 10.00 21 TYR A N 8
ATOM 10082 C CA . TYR A 1 21 ? 2.579 5.176 8.888 1.00 10.00 21 TYR A CA 8
ATOM 10083 C C . TYR A 1 21 ? 1.329 4.589 8.262 1.00 10.00 21 TYR A C 8
ATOM 10084 O O . TYR A 1 21 ? 0.435 4.131 8.968 1.00 10.00 21 TYR A O 8
ATOM 10102 N N . ILE A 1 22 ? 1.275 4.594 6.939 1.00 10.00 22 ILE A N 8
ATOM 10103 C CA . ILE A 1 22 ? 0.129 4.062 6.221 1.00 10.00 22 ILE A CA 8
ATOM 10104 C C . ILE A 1 22 ? 0.404 2.625 5.805 1.00 10.00 22 ILE A C 8
ATOM 10105 O O . ILE A 1 22 ? 1.291 2.363 4.993 1.00 10.00 22 ILE A O 8
ATOM 10121 N N . LYS A 1 23 ? -0.339 1.695 6.371 1.00 10.00 23 LYS A N 8
ATOM 10122 C CA . LYS A 1 23 ? -0.159 0.289 6.055 1.00 10.00 23 LYS A CA 8
ATOM 10123 C C . LYS A 1 23 ? -1.184 -0.161 5.021 1.00 10.00 23 LYS A C 8
ATOM 10124 O O . LYS A 1 23 ? -2.389 -0.158 5.285 1.00 10.00 23 LYS A O 8
ATOM 10143 N N . LEU A 1 24 ? -0.700 -0.536 3.847 1.00 10.00 24 LEU A N 8
ATOM 10144 C CA . LEU A 1 24 ? -1.565 -0.984 2.764 1.00 10.00 24 LEU A CA 8
ATOM 10145 C C . LEU A 1 24 ? -1.563 -2.505 2.673 1.00 10.00 24 LEU A C 8
ATOM 10146 O O . LEU A 1 24 ? -0.544 -3.149 2.936 1.00 10.00 24 LEU A O 8
ATOM 10162 N N . LYS A 1 25 ? -2.705 -3.076 2.308 1.00 10.00 25 LYS A N 8
ATOM 10163 C CA . LYS A 1 25 ? -2.829 -4.518 2.176 1.00 10.00 25 LYS A CA 8
ATOM 10164 C C . LYS A 1 25 ? -2.889 -4.915 0.708 1.00 10.00 25 LYS A C 8
ATOM 10165 O O . LYS A 1 25 ? -3.922 -4.757 0.054 1.00 10.00 25 LYS A O 8
ATOM 10184 N N . VAL A 1 26 ? -1.776 -5.417 0.196 1.00 10.00 26 VAL A N 8
ATOM 10185 C CA . VAL A 1 26 ? -1.700 -5.851 -1.191 1.00 10.00 26 VAL A CA 8
ATOM 10186 C C . VAL A 1 26 ? -2.150 -7.299 -1.296 1.00 10.00 26 VAL A C 8
ATOM 10187 O O . VAL A 1 26 ? -1.704 -8.145 -0.524 1.00 10.00 26 VAL A O 8
ATOM 10200 N N . ILE A 1 27 ? -3.047 -7.573 -2.230 1.00 10.00 27 ILE A N 8
ATOM 10201 C CA . ILE A 1 27 ? -3.551 -8.925 -2.426 1.00 10.00 27 ILE A CA 8
ATOM 10202 C C . ILE A 1 27 ? -2.889 -9.569 -3.637 1.00 10.00 27 ILE A C 8
ATOM 10203 O O . ILE A 1 27 ? -3.066 -9.116 -4.772 1.00 10.00 27 ILE A O 8
ATOM 10219 N N . GLY A 1 28 ? -2.113 -10.614 -3.383 1.00 10.00 28 GLY A N 8
ATOM 10220 C CA . GLY A 1 28 ? -1.424 -11.308 -4.449 1.00 10.00 28 GLY A CA 8
ATOM 10221 C C . GLY A 1 28 ? -2.335 -12.244 -5.224 1.00 10.00 28 GLY A C 8
ATOM 10222 O O . GLY A 1 28 ? -3.499 -12.437 -4.861 1.00 10.00 28 GLY A O 8
ATOM 10226 N N . GLN A 1 29 ? -1.793 -12.844 -6.279 1.00 10.00 29 GLN A N 8
ATOM 10227 C CA . GLN A 1 29 ? -2.543 -13.763 -7.133 1.00 10.00 29 GLN A CA 8
ATOM 10228 C C . GLN A 1 29 ? -3.037 -14.985 -6.352 1.00 10.00 29 GLN A C 8
ATOM 10229 O O . GLN A 1 29 ? -4.076 -15.563 -6.677 1.00 10.00 29 GLN A O 8
ATOM 10243 N N . ASP A 1 30 ? -2.295 -15.370 -5.320 1.00 10.00 30 ASP A N 8
ATOM 10244 C CA . ASP A 1 30 ? -2.666 -16.520 -4.497 1.00 10.00 30 ASP A CA 8
ATOM 10245 C C . ASP A 1 30 ? -3.393 -16.064 -3.234 1.00 10.00 30 ASP A C 8
ATOM 10246 O O . ASP A 1 30 ? -3.482 -16.806 -2.254 1.00 10.00 30 ASP A O 8
ATOM 10255 N N . SER A 1 31 ? -3.904 -14.831 -3.279 1.00 10.00 31 SER A N 8
ATOM 10256 C CA . SER A 1 31 ? -4.645 -14.230 -2.169 1.00 10.00 31 SER A CA 8
ATOM 10257 C C . SER A 1 31 ? -3.733 -13.903 -0.985 1.00 10.00 31 SER A C 8
ATOM 10258 O O . SER A 1 31 ? -4.191 -13.816 0.154 1.00 10.00 31 SER A O 8
ATOM 10266 N N . SER A 1 32 ? -2.448 -13.716 -1.256 1.00 10.00 32 SER A N 8
ATOM 10267 C CA . SER A 1 32 ? -1.492 -13.383 -0.211 1.00 10.00 32 SER A CA 8
ATOM 10268 C C . SER A 1 32 ? -1.710 -11.946 0.251 1.00 10.00 32 SER A C 8
ATOM 10269 O O . SER A 1 32 ? -1.940 -11.057 -0.571 1.00 10.00 32 SER A O 8
ATOM 10277 N N . GLU A 1 33 ? -1.660 -11.722 1.558 1.00 10.00 33 GLU A N 8
ATOM 10278 C CA . GLU A 1 33 ? -1.859 -10.388 2.099 1.00 10.00 33 GLU A CA 8
ATOM 10279 C C . GLU A 1 33 ? -0.517 -9.750 2.440 1.00 10.00 33 GLU A C 8
ATOM 10280 O O . GLU A 1 33 ? 0.149 -10.140 3.400 1.00 10.00 33 GLU A O 8
ATOM 10292 N N . ILE A 1 34 ? -0.116 -8.788 1.630 1.00 10.00 34 ILE A N 8
ATOM 10293 C CA . ILE A 1 34 ? 1.147 -8.094 1.832 1.00 10.00 34 ILE A CA 8
ATOM 10294 C C . ILE A 1 34 ? 0.919 -6.782 2.569 1.00 10.00 34 ILE A C 8
ATOM 10295 O O . ILE A 1 34 ? 0.206 -5.905 2.084 1.00 10.00 34 ILE A O 8
ATOM 10311 N N . HIS A 1 35 ? 1.516 -6.654 3.742 1.00 10.00 35 HIS A N 8
ATOM 10312 C CA . HIS A 1 35 ? 1.386 -5.448 4.540 1.00 10.00 35 HIS A CA 8
ATOM 10313 C C . HIS A 1 35 ? 2.573 -4.532 4.297 1.00 10.00 35 HIS A C 8
ATOM 10314 O O . HIS A 1 35 ? 3.640 -4.701 4.896 1.00 10.00 35 HIS A O 8
ATOM 10328 N N . PHE A 1 36 ? 2.400 -3.574 3.405 1.00 10.00 36 PHE A N 8
ATOM 10329 C CA . PHE A 1 36 ? 3.463 -2.637 3.093 1.00 10.00 36 PHE A CA 8
ATOM 10330 C C . PHE A 1 36 ? 3.296 -1.367 3.920 1.00 10.00 36 PHE A C 8
ATOM 10331 O O . PHE A 1 36 ? 2.302 -0.652 3.781 1.00 10.00 36 PHE A O 8
ATOM 10348 N N . LYS A 1 37 ? 4.261 -1.105 4.784 1.00 10.00 37 LYS A N 8
ATOM 10349 C CA . LYS A 1 37 ? 4.225 0.072 5.638 1.00 10.00 37 LYS A CA 8
ATOM 10350 C C . LYS A 1 37 ? 4.849 1.259 4.911 1.00 10.00 37 LYS A C 8
ATOM 10351 O O . LYS A 1 37 ? 6.072 1.350 4.795 1.00 10.00 37 LYS A O 8
ATOM 10370 N N . VAL A 1 38 ? 4.007 2.160 4.417 1.00 10.00 38 VAL A N 8
ATOM 10371 C CA . VAL A 1 38 ? 4.481 3.324 3.680 1.00 10.00 38 VAL A CA 8
ATOM 10372 C C . VAL A 1 38 ? 4.307 4.610 4.482 1.00 10.00 38 VAL A C 8
ATOM 10373 O O . VAL A 1 38 ? 3.650 4.625 5.523 1.00 10.00 38 VAL A O 8
ATOM 10386 N N . LYS A 1 39 ? 4.896 5.692 3.986 1.00 10.00 39 LYS A N 8
ATOM 10387 C CA . LYS A 1 39 ? 4.807 6.987 4.645 1.00 10.00 39 LYS A CA 8
ATOM 10388 C C . LYS A 1 39 ? 4.102 7.985 3.732 1.00 10.00 39 LYS A C 8
ATOM 10389 O O . LYS A 1 39 ? 4.281 7.951 2.513 1.00 10.00 39 LYS A O 8
ATOM 10408 N N . MET A 1 40 ? 3.301 8.866 4.316 1.00 10.00 40 MET A N 8
ATOM 10409 C CA . MET A 1 40 ? 2.581 9.872 3.543 1.00 10.00 40 MET A CA 8
ATOM 10410 C C . MET A 1 40 ? 3.522 11.020 3.162 1.00 10.00 40 MET A C 8
ATOM 10411 O O . MET A 1 40 ? 3.375 12.152 3.628 1.00 10.00 40 MET A O 8
ATOM 10425 N N . THR A 1 41 ? 4.514 10.696 2.335 1.00 10.00 41 THR A N 8
ATOM 10426 C CA . THR A 1 41 ? 5.507 11.657 1.858 1.00 10.00 41 THR A CA 8
ATOM 10427 C C . THR A 1 41 ? 6.242 11.078 0.647 1.00 10.00 41 THR A C 8
ATOM 10428 O O . THR A 1 41 ? 6.410 11.743 -0.378 1.00 10.00 41 THR A O 8
ATOM 10439 N N . THR A 1 42 ? 6.661 9.828 0.780 1.00 10.00 42 THR A N 8
ATOM 10440 C CA . THR A 1 42 ? 7.388 9.132 -0.268 1.00 10.00 42 THR A CA 8
ATOM 10441 C C . THR A 1 42 ? 6.502 8.855 -1.477 1.00 10.00 42 THR A C 8
ATOM 10442 O O . THR A 1 42 ? 5.294 8.644 -1.341 1.00 10.00 42 THR A O 8
ATOM 10453 N N . HIS A 1 43 ? 7.103 8.872 -2.657 1.00 10.00 43 HIS A N 8
ATOM 10454 C CA . HIS A 1 43 ? 6.375 8.613 -3.885 1.00 10.00 43 HIS A CA 8
ATOM 10455 C C . HIS A 1 43 ? 6.089 7.124 -4.006 1.00 10.00 43 HIS A C 8
ATOM 10456 O O . HIS A 1 43 ? 6.846 6.294 -3.499 1.00 10.00 43 HIS A O 8
ATOM 10470 N N . LEU A 1 44 ? 5.009 6.785 -4.691 1.00 10.00 44 LEU A N 8
ATOM 10471 C CA . LEU A 1 44 ? 4.623 5.391 -4.859 1.00 10.00 44 LEU A CA 8
ATOM 10472 C C . LEU A 1 44 ? 5.575 4.657 -5.796 1.00 10.00 44 LEU A C 8
ATOM 10473 O O . LEU A 1 44 ? 5.524 3.434 -5.900 1.00 10.00 44 LEU A O 8
ATOM 10489 N N . LYS A 1 45 ? 6.440 5.403 -6.473 1.00 10.00 45 LYS A N 8
ATOM 10490 C CA . LYS A 1 45 ? 7.406 4.803 -7.383 1.00 10.00 45 LYS A CA 8
ATOM 10491 C C . LYS A 1 45 ? 8.355 3.898 -6.611 1.00 10.00 45 LYS A C 8
ATOM 10492 O O . LYS A 1 45 ? 8.590 2.753 -7.003 1.00 10.00 45 LYS A O 8
ATOM 10511 N N . LYS A 1 46 ? 8.882 4.419 -5.503 1.00 10.00 46 LYS A N 8
ATOM 10512 C CA . LYS A 1 46 ? 9.801 3.670 -4.650 1.00 10.00 46 LYS A CA 8
ATOM 10513 C C . LYS A 1 46 ? 9.149 2.365 -4.202 1.00 10.00 46 LYS A C 8
ATOM 10514 O O . LYS A 1 46 ? 9.780 1.311 -4.187 1.00 10.00 46 LYS A O 8
ATOM 10533 N N . LEU A 1 47 ? 7.870 2.448 -3.875 1.00 10.00 47 LEU A N 8
ATOM 10534 C CA . LEU A 1 47 ? 7.113 1.287 -3.431 1.00 10.00 47 LEU A CA 8
ATOM 10535 C C . LEU A 1 47 ? 7.014 0.249 -4.542 1.00 10.00 47 LEU A C 8
ATOM 10536 O O . LEU A 1 47 ? 7.145 -0.948 -4.297 1.00 10.00 47 LEU A O 8
ATOM 10552 N N . LYS A 1 48 ? 6.801 0.721 -5.762 1.00 10.00 48 LYS A N 8
ATOM 10553 C CA . LYS A 1 48 ? 6.670 -0.160 -6.914 1.00 10.00 48 LYS A CA 8
ATOM 10554 C C . LYS A 1 48 ? 7.979 -0.882 -7.232 1.00 10.00 48 LYS A C 8
ATOM 10555 O O . LYS A 1 48 ? 7.985 -2.099 -7.439 1.00 10.00 48 LYS A O 8
ATOM 10574 N N . GLU A 1 49 ? 9.084 -0.143 -7.265 1.00 10.00 49 GLU A N 8
ATOM 10575 C CA . GLU A 1 49 ? 10.379 -0.738 -7.585 1.00 10.00 49 GLU A CA 8
ATOM 10576 C C . GLU A 1 49 ? 10.879 -1.657 -6.471 1.00 10.00 49 GLU A C 8
ATOM 10577 O O . GLU A 1 49 ? 11.487 -2.691 -6.747 1.00 10.00 49 GLU A O 8
ATOM 10589 N N . SER A 1 50 ? 10.615 -1.299 -5.220 1.00 10.00 50 SER A N 8
ATOM 10590 C CA . SER A 1 50 ? 11.048 -2.118 -4.096 1.00 10.00 50 SER A CA 8
ATOM 10591 C C . SER A 1 50 ? 10.169 -3.365 -3.941 1.00 10.00 50 SER A C 8
ATOM 10592 O O . SER A 1 50 ? 10.636 -4.409 -3.484 1.00 10.00 50 SER A O 8
ATOM 10600 N N . TYR A 1 51 ? 8.899 -3.263 -4.332 1.00 10.00 51 TYR A N 8
ATOM 10601 C CA . TYR A 1 51 ? 7.981 -4.396 -4.237 1.00 10.00 51 TYR A CA 8
ATOM 10602 C C . TYR A 1 51 ? 8.423 -5.521 -5.166 1.00 10.00 51 TYR A C 8
ATOM 10603 O O . TYR A 1 51 ? 8.312 -6.701 -4.830 1.00 10.00 51 TYR A O 8
ATOM 10621 N N . CYS A 1 52 ? 8.948 -5.144 -6.329 1.00 10.00 52 CYS A N 8
ATOM 10622 C CA . CYS A 1 52 ? 9.414 -6.112 -7.313 1.00 10.00 52 CYS A CA 8
ATOM 10623 C C . CYS A 1 52 ? 10.524 -6.986 -6.727 1.00 10.00 52 CYS A C 8
ATOM 10624 O O . CYS A 1 52 ? 10.642 -8.165 -7.061 1.00 10.00 52 CYS A O 8
ATOM 10632 N N . GLN A 1 53 ? 11.309 -6.409 -5.824 1.00 10.00 53 GLN A N 8
ATOM 10633 C CA . GLN A 1 53 ? 12.406 -7.127 -5.187 1.00 10.00 53 GLN A CA 8
ATOM 10634 C C . GLN A 1 53 ? 11.877 -8.194 -4.233 1.00 10.00 53 GLN A C 8
ATOM 10635 O O . GLN A 1 53 ? 12.493 -9.245 -4.059 1.00 10.00 53 GLN A O 8
ATOM 10649 N N . ARG A 1 54 ? 10.720 -7.930 -3.637 1.00 10.00 54 ARG A N 8
ATOM 10650 C CA . ARG A 1 54 ? 10.114 -8.867 -2.700 1.00 10.00 54 ARG A CA 8
ATOM 10651 C C . ARG A 1 54 ? 9.659 -10.131 -3.421 1.00 10.00 54 ARG A C 8
ATOM 10652 O O . ARG A 1 54 ? 9.781 -11.234 -2.893 1.00 10.00 54 ARG A O 8
ATOM 10673 N N . GLN A 1 55 ? 9.154 -9.966 -4.638 1.00 10.00 55 GLN A N 8
ATOM 10674 C CA . GLN A 1 55 ? 8.679 -11.097 -5.425 1.00 10.00 55 GLN A CA 8
ATOM 10675 C C . GLN A 1 55 ? 9.802 -11.694 -6.271 1.00 10.00 55 GLN A C 8
ATOM 10676 O O . GLN A 1 55 ? 9.675 -12.803 -6.794 1.00 10.00 55 GLN A O 8
ATOM 10690 N N . GLY A 1 56 ? 10.898 -10.956 -6.397 1.00 10.00 56 GLY A N 8
ATOM 10691 C CA . GLY A 1 56 ? 12.030 -11.429 -7.173 1.00 10.00 56 GLY A CA 8
ATOM 10692 C C . GLY A 1 56 ? 11.821 -11.255 -8.664 1.00 10.00 56 GLY A C 8
ATOM 10693 O O . GLY A 1 56 ? 12.249 -12.087 -9.464 1.00 10.00 56 GLY A O 8
ATOM 10697 N N . VAL A 1 57 ? 11.167 -10.168 -9.034 1.00 10.00 57 VAL A N 8
ATOM 10698 C CA . VAL A 1 57 ? 10.886 -9.877 -10.433 1.00 10.00 57 VAL A CA 8
ATOM 10699 C C . VAL A 1 57 ? 11.443 -8.512 -10.818 1.00 10.00 57 VAL A C 8
ATOM 10700 O O . VAL A 1 57 ? 11.723 -7.689 -9.947 1.00 10.00 57 VAL A O 8
ATOM 10713 N N . PRO A 1 58 ? 11.646 -8.260 -12.124 1.00 10.00 58 PRO A N 8
ATOM 10714 C CA . PRO A 1 58 ? 12.156 -6.972 -12.601 1.00 10.00 58 PRO A CA 8
ATOM 10715 C C . PRO A 1 58 ? 11.139 -5.849 -12.395 1.00 10.00 58 PRO A C 8
ATOM 10716 O O . PRO A 1 58 ? 9.969 -6.103 -12.104 1.00 10.00 58 PRO A O 8
ATOM 10727 N N . MET A 1 59 ? 11.585 -4.613 -12.545 1.00 10.00 59 MET A N 8
ATOM 10728 C CA . MET A 1 59 ? 10.714 -3.461 -12.361 1.00 10.00 59 MET A CA 8
ATOM 10729 C C . MET A 1 59 ? 9.645 -3.396 -13.452 1.00 10.00 59 MET A C 8
ATOM 10730 O O . MET A 1 59 ? 9.914 -3.699 -14.616 1.00 10.00 59 MET A O 8
ATOM 10744 N N . ASN A 1 60 ? 8.433 -3.027 -13.039 1.00 10.00 60 ASN A N 8
ATOM 10745 C CA . ASN A 1 60 ? 7.276 -2.877 -13.933 1.00 10.00 60 ASN A CA 8
ATOM 10746 C C . ASN A 1 60 ? 6.770 -4.217 -14.471 1.00 10.00 60 ASN A C 8
ATOM 10747 O O . ASN A 1 60 ? 6.105 -4.267 -15.505 1.00 10.00 60 ASN A O 8
ATOM 10758 N N . SER A 1 61 ? 7.078 -5.299 -13.774 1.00 10.00 61 SER A N 8
ATOM 10759 C CA . SER A 1 61 ? 6.612 -6.615 -14.190 1.00 10.00 61 SER A CA 8
ATOM 10760 C C . SER A 1 61 ? 5.237 -6.878 -13.587 1.00 10.00 61 SER A C 8
ATOM 10761 O O . SER A 1 61 ? 4.455 -7.684 -14.096 1.00 10.00 61 SER A O 8
ATOM 10769 N N . LEU A 1 62 ? 4.952 -6.180 -12.496 1.00 10.00 62 LEU A N 8
ATOM 10770 C CA . LEU A 1 62 ? 3.684 -6.307 -11.806 1.00 10.00 62 LEU A CA 8
ATOM 10771 C C . LEU A 1 62 ? 2.947 -4.974 -11.832 1.00 10.00 62 LEU A C 8
ATOM 10772 O O . LEU A 1 62 ? 3.545 -3.924 -11.589 1.00 10.00 62 LEU A O 8
ATOM 10788 N N . ARG A 1 63 ? 1.660 -5.012 -12.132 1.00 10.00 63 ARG A N 8
ATOM 10789 C CA . ARG A 1 63 ? 0.858 -3.800 -12.186 1.00 10.00 63 ARG A CA 8
ATOM 10790 C C . ARG A 1 63 ? -0.022 -3.690 -10.947 1.00 10.00 63 ARG A C 8
ATOM 10791 O O . ARG A 1 63 ? -0.741 -4.626 -10.591 1.00 10.00 63 ARG A O 8
ATOM 10812 N N . PHE A 1 64 ? 0.069 -2.549 -10.284 1.00 10.00 64 PHE A N 8
ATOM 10813 C CA . PHE A 1 64 ? -0.710 -2.294 -9.085 1.00 10.00 64 PHE A CA 8
ATOM 10814 C C . PHE A 1 64 ? -2.035 -1.653 -9.454 1.00 10.00 64 PHE A C 8
ATOM 10815 O O . PHE A 1 64 ? -2.063 -0.611 -10.109 1.00 10.00 64 PHE A O 8
ATOM 10832 N N . LEU A 1 65 ? -3.124 -2.274 -9.039 1.00 10.00 65 LEU A N 8
ATOM 10833 C CA . LEU A 1 65 ? -4.450 -1.764 -9.342 1.00 10.00 65 LEU A CA 8
ATOM 10834 C C . LEU A 1 65 ? -5.132 -1.238 -8.088 1.00 10.00 65 LEU A C 8
ATOM 10835 O O . LEU A 1 65 ? -5.369 -1.981 -7.132 1.00 10.00 65 LEU A O 8
ATOM 10851 N N . PHE A 1 66 ? -5.435 0.046 -8.106 1.00 10.00 66 PHE A N 8
ATOM 10852 C CA . PHE A 1 66 ? -6.104 0.707 -7.004 1.00 10.00 66 PHE A CA 8
ATOM 10853 C C . PHE A 1 66 ? -7.349 1.403 -7.533 1.00 10.00 66 PHE A C 8
ATOM 10854 O O . PHE A 1 66 ? -7.253 2.298 -8.377 1.00 10.00 66 PHE A O 8
ATOM 10871 N N . GLU A 1 67 ? -8.514 0.958 -7.066 1.00 10.00 67 GLU A N 8
ATOM 10872 C CA . GLU A 1 67 ? -9.792 1.522 -7.491 1.00 10.00 67 GLU A CA 8
ATOM 10873 C C . GLU A 1 67 ? -10.032 1.259 -8.976 1.00 10.00 67 GLU A C 8
ATOM 10874 O O . GLU A 1 67 ? -10.768 1.989 -9.641 1.00 10.00 67 GLU A O 8
ATOM 10886 N N . GLY A 1 68 ? -9.408 0.203 -9.482 1.00 10.00 68 GLY A N 8
ATOM 10887 C CA . GLY A 1 68 ? -9.557 -0.158 -10.878 1.00 10.00 68 GLY A CA 8
ATOM 10888 C C . GLY A 1 68 ? -8.536 0.512 -11.772 1.00 10.00 68 GLY A C 8
ATOM 10889 O O . GLY A 1 68 ? -8.414 0.170 -12.947 1.00 10.00 68 GLY A O 8
ATOM 10893 N N . GLN A 1 69 ? -7.793 1.463 -11.223 1.00 10.00 69 GLN A N 8
ATOM 10894 C CA . GLN A 1 69 ? -6.789 2.183 -11.993 1.00 10.00 69 GLN A CA 8
ATOM 10895 C C . GLN A 1 69 ? -5.393 1.742 -11.586 1.00 10.00 69 GLN A C 8
ATOM 10896 O O . GLN A 1 69 ? -5.150 1.427 -10.423 1.00 10.00 69 GLN A O 8
ATOM 10910 N N . ARG A 1 70 ? -4.482 1.706 -12.543 1.00 10.00 70 ARG A N 8
ATOM 10911 C CA . ARG A 1 70 ? -3.117 1.294 -12.259 1.00 10.00 70 ARG A CA 8
ATOM 10912 C C . ARG A 1 70 ? -2.310 2.456 -11.696 1.00 10.00 70 ARG A C 8
ATOM 10913 O O . ARG A 1 70 ? -2.410 3.592 -12.167 1.00 10.00 70 ARG A O 8
ATOM 10934 N N . ILE A 1 71 ? -1.527 2.162 -10.671 1.00 10.00 71 ILE A N 8
ATOM 10935 C CA . ILE A 1 71 ? -0.694 3.164 -10.027 1.00 10.00 71 ILE A CA 8
ATOM 10936 C C . ILE A 1 71 ? 0.473 3.559 -10.926 1.00 10.00 71 ILE A C 8
ATOM 10937 O O . ILE A 1 71 ? 1.300 2.721 -11.296 1.00 10.00 71 ILE A O 8
ATOM 10953 N N . ALA A 1 72 ? 0.531 4.838 -11.271 1.00 10.00 72 ALA A N 8
ATOM 10954 C CA . ALA A 1 72 ? 1.587 5.356 -12.126 1.00 10.00 72 ALA A CA 8
ATOM 10955 C C . ALA A 1 72 ? 2.897 5.457 -11.352 1.00 10.00 72 ALA A C 8
ATOM 10956 O O . ALA A 1 72 ? 2.908 5.421 -10.122 1.00 10.00 72 ALA A O 8
ATOM 10963 N N . ASP A 1 73 ? 3.998 5.601 -12.073 1.00 10.00 73 ASP A N 8
ATOM 10964 C CA . ASP A 1 73 ? 5.317 5.688 -11.451 1.00 10.00 73 ASP A CA 8
ATOM 10965 C C . ASP A 1 73 ? 5.572 7.073 -10.876 1.00 10.00 73 ASP A C 8
ATOM 10966 O O . ASP A 1 73 ? 6.619 7.331 -10.291 1.00 10.00 73 ASP A O 8
ATOM 10975 N N . ASN A 1 74 ? 4.616 7.968 -11.051 1.00 10.00 74 ASN A N 8
ATOM 10976 C CA . ASN A 1 74 ? 4.739 9.326 -10.535 1.00 10.00 74 ASN A CA 8
ATOM 10977 C C . ASN A 1 74 ? 3.587 9.638 -9.588 1.00 10.00 74 ASN A C 8
ATOM 10978 O O . ASN A 1 74 ? 3.324 10.795 -9.262 1.00 10.00 74 ASN A O 8
ATOM 10989 N N . HIS A 1 75 ? 2.907 8.591 -9.145 1.00 10.00 75 HIS A N 8
ATOM 10990 C CA . HIS A 1 75 ? 1.776 8.744 -8.242 1.00 10.00 75 HIS A CA 8
ATOM 10991 C C . HIS A 1 75 ? 2.237 8.849 -6.792 1.00 10.00 75 HIS A C 8
ATOM 10992 O O . HIS A 1 75 ? 3.255 8.271 -6.400 1.00 10.00 75 HIS A O 8
ATOM 11006 N N . THR A 1 76 ? 1.485 9.601 -6.009 1.00 10.00 76 THR A N 8
ATOM 11007 C CA . THR A 1 76 ? 1.775 9.795 -4.598 1.00 10.00 76 THR A CA 8
ATOM 11008 C C . THR A 1 76 ? 0.604 9.277 -3.761 1.00 10.00 76 THR A C 8
ATOM 11009 O O . THR A 1 76 ? -0.540 9.385 -4.189 1.00 10.00 76 THR A O 8
ATOM 11020 N N . PRO A 1 77 ? 0.860 8.702 -2.567 1.00 10.00 77 PRO A N 8
ATOM 11021 C CA . PRO A 1 77 ? -0.210 8.179 -1.695 1.00 10.00 77 PRO A CA 8
ATOM 11022 C C . PRO A 1 77 ? -1.203 9.262 -1.270 1.00 10.00 77 PRO A C 8
ATOM 11023 O O . PRO A 1 77 ? -2.302 8.968 -0.795 1.00 10.00 77 PRO A O 8
ATOM 11034 N N . LYS A 1 78 ? -0.797 10.514 -1.447 1.00 10.00 78 LYS A N 8
ATOM 11035 C CA . LYS A 1 78 ? -1.627 11.657 -1.098 1.00 10.00 78 LYS A CA 8
ATOM 11036 C C . LYS A 1 78 ? -2.823 11.766 -2.043 1.00 10.00 78 LYS A C 8
ATOM 11037 O O . LYS A 1 78 ? -3.950 12.014 -1.609 1.00 10.00 78 LYS A O 8
ATOM 11056 N N . GLU A 1 79 ? -2.576 11.567 -3.330 1.00 10.00 79 GLU A N 8
ATOM 11057 C CA . GLU A 1 79 ? -3.636 11.645 -4.321 1.00 10.00 79 GLU A CA 8
ATOM 11058 C C . GLU A 1 79 ? -4.365 10.313 -4.405 1.00 10.00 79 GLU A C 8
ATOM 11059 O O . GLU A 1 79 ? -3.995 9.360 -3.712 1.00 10.00 79 GLU A O 8
ATOM 11071 N N . LEU A 1 80 ? -5.405 10.259 -5.240 1.00 10.00 80 LEU A N 8
ATOM 11072 C CA . LEU A 1 80 ? -6.222 9.055 -5.425 1.00 10.00 80 LEU A CA 8
ATOM 11073 C C . LEU A 1 80 ? -7.115 8.814 -4.209 1.00 10.00 80 LEU A C 8
ATOM 11074 O O . LEU A 1 80 ? -8.335 8.705 -4.336 1.00 10.00 80 LEU A O 8
ATOM 11090 N N . GLY A 1 81 ? -6.508 8.748 -3.035 1.00 10.00 81 GLY A N 8
ATOM 11091 C CA . GLY A 1 81 ? -7.260 8.533 -1.820 1.00 10.00 81 GLY A CA 8
ATOM 11092 C C . GLY A 1 81 ? -6.858 7.263 -1.103 1.00 10.00 81 GLY A C 8
ATOM 11093 O O . GLY A 1 81 ? -7.663 6.342 -0.966 1.00 10.00 81 GLY A O 8
ATOM 11097 N N . MET A 1 82 ? -5.618 7.214 -0.642 1.00 10.00 82 MET A N 8
ATOM 11098 C CA . MET A 1 82 ? -5.113 6.047 0.068 1.00 10.00 82 MET A CA 8
ATOM 11099 C C . MET A 1 82 ? -5.189 6.262 1.574 1.00 10.00 82 MET A C 8
ATOM 11100 O O . MET A 1 82 ? -4.837 7.330 2.078 1.00 10.00 82 MET A O 8
ATOM 11114 N N . GLU A 1 83 ? -5.663 5.252 2.286 1.00 10.00 83 GLU A N 8
ATOM 11115 C CA . GLU A 1 83 ? -5.784 5.337 3.734 1.00 10.00 83 GLU A CA 8
ATOM 11116 C C . GLU A 1 83 ? -5.229 4.087 4.408 1.00 10.00 83 GLU A C 8
ATOM 11117 O O . GLU A 1 83 ? -4.687 3.202 3.749 1.00 10.00 83 GLU A O 8
ATOM 11129 N N . GLU A 1 84 ? -5.362 4.032 5.726 1.00 10.00 84 GLU A N 8
ATOM 11130 C CA . GLU A 1 84 ? -4.881 2.901 6.504 1.00 10.00 84 GLU A CA 8
ATOM 11131 C C . GLU A 1 84 ? -5.749 1.670 6.258 1.00 10.00 84 GLU A C 8
ATOM 11132 O O . GLU A 1 84 ? -6.972 1.780 6.145 1.00 10.00 84 GLU A O 8
ATOM 11144 N N . GLU A 1 85 ? -5.097 0.508 6.155 1.00 10.00 85 GLU A N 8
ATOM 11145 C CA . GLU A 1 85 ? -5.779 -0.767 5.929 1.00 10.00 85 GLU A CA 8
ATOM 11146 C C . GLU A 1 85 ? -6.449 -0.799 4.560 1.00 10.00 85 GLU A C 8
ATOM 11147 O O . GLU A 1 85 ? -7.417 -1.533 4.350 1.00 10.00 85 GLU A O 8
ATOM 11159 N N . ASP A 1 86 ? -5.929 -0.009 3.629 1.00 10.00 86 ASP A N 8
ATOM 11160 C CA . ASP A 1 86 ? -6.486 0.043 2.282 1.00 10.00 86 ASP A CA 8
ATOM 11161 C C . ASP A 1 86 ? -6.152 -1.235 1.524 1.00 10.00 86 ASP A C 8
ATOM 11162 O O . ASP A 1 86 ? -5.180 -1.922 1.845 1.00 10.00 86 ASP A O 8
ATOM 11171 N N . VAL A 1 87 ? -6.948 -1.546 0.517 1.00 10.00 87 VAL A N 8
ATOM 11172 C CA . VAL A 1 87 ? -6.748 -2.750 -0.274 1.00 10.00 87 VAL A CA 8
ATOM 11173 C C . VAL A 1 87 ? -6.303 -2.403 -1.688 1.00 10.00 87 VAL A C 8
ATOM 11174 O O . VAL A 1 87 ? -6.902 -1.552 -2.346 1.00 10.00 87 VAL A O 8
ATOM 11187 N N . ILE A 1 88 ? -5.248 -3.058 -2.142 1.00 10.00 88 ILE A N 8
ATOM 11188 C CA . ILE A 1 88 ? -4.724 -2.840 -3.479 1.00 10.00 88 ILE A CA 8
ATOM 11189 C C . ILE A 1 88 ? -4.370 -4.185 -4.115 1.00 10.00 88 ILE A C 8
ATOM 11190 O O . ILE A 1 88 ? -3.901 -5.100 -3.431 1.00 10.00 88 ILE A O 8
ATOM 11206 N N . GLU A 1 89 ? -4.620 -4.315 -5.408 1.00 10.00 89 GLU A N 8
ATOM 11207 C CA . GLU A 1 89 ? -4.351 -5.560 -6.113 1.00 10.00 89 GLU A CA 8
ATOM 11208 C C . GLU A 1 89 ? -3.073 -5.471 -6.930 1.00 10.00 89 GLU A C 8
ATOM 11209 O O . GLU A 1 89 ? -2.691 -4.394 -7.392 1.00 10.00 89 GLU A O 8
ATOM 11221 N N . VAL A 1 90 ? -2.419 -6.607 -7.104 1.00 10.00 90 VAL A N 8
ATOM 11222 C CA . VAL A 1 90 ? -1.197 -6.677 -7.885 1.00 10.00 90 VAL A CA 8
ATOM 11223 C C . VAL A 1 90 ? -1.289 -7.838 -8.875 1.00 10.00 90 VAL A C 8
ATOM 11224 O O . VAL A 1 90 ? -1.558 -8.978 -8.493 1.00 10.00 90 VAL A O 8
ATOM 11237 N N . TYR A 1 91 ? -1.099 -7.539 -10.152 1.00 10.00 91 TYR A N 8
ATOM 11238 C CA . TYR A 1 91 ? -1.177 -8.557 -11.190 1.00 10.00 91 TYR A CA 8
ATOM 11239 C C . TYR A 1 91 ? 0.076 -8.534 -12.051 1.00 10.00 91 TYR A C 8
ATOM 11240 O O . TYR A 1 91 ? 0.774 -7.527 -12.106 1.00 10.00 91 TYR A O 8
ATOM 11258 N N . GLN A 1 92 ? 0.355 -9.641 -12.720 1.00 10.00 92 GLN A N 8
ATOM 11259 C CA . GLN A 1 92 ? 1.543 -9.746 -13.555 1.00 10.00 92 GLN A CA 8
ATOM 11260 C C . GLN A 1 92 ? 1.280 -9.247 -14.973 1.00 10.00 92 GLN A C 8
ATOM 11261 O O . GLN A 1 92 ? 0.296 -9.636 -15.609 1.00 10.00 92 GLN A O 8
ATOM 11275 N N . GLU A 1 93 ? 2.168 -8.387 -15.459 1.00 10.00 93 GLU A N 8
ATOM 11276 C CA . GLU A 1 93 ? 2.055 -7.838 -16.802 1.00 10.00 93 GLU A CA 8
ATOM 11277 C C . GLU A 1 93 ? 2.380 -8.913 -17.833 1.00 10.00 93 GLU A C 8
ATOM 11278 O O . GLU A 1 93 ? 3.267 -9.745 -17.617 1.00 10.00 93 GLU A O 8
ATOM 11290 N N . GLN A 1 94 ? 1.668 -8.882 -18.951 1.00 10.00 94 GLN A N 8
ATOM 11291 C CA . GLN A 1 94 ? 1.852 -9.857 -20.019 1.00 10.00 94 GLN A CA 8
ATOM 11292 C C . GLN A 1 94 ? 3.204 -9.687 -20.704 1.00 10.00 94 GLN A C 8
ATOM 11293 O O . GLN A 1 94 ? 3.747 -10.635 -21.263 1.00 10.00 94 GLN A O 8
ATOM 11307 N N . THR A 1 95 ? 3.746 -8.479 -20.653 1.00 10.00 95 THR A N 8
ATOM 11308 C CA . THR A 1 95 ? 5.032 -8.195 -21.275 1.00 10.00 95 THR A CA 8
ATOM 11309 C C . THR A 1 95 ? 6.172 -8.841 -20.492 1.00 10.00 95 THR A C 8
ATOM 11310 O O . THR A 1 95 ? 7.208 -9.191 -21.056 1.00 10.00 95 THR A O 8
ATOM 11321 N N . GLY A 1 96 ? 5.965 -9.007 -19.189 1.00 10.00 96 GLY A N 8
ATOM 11322 C CA . GLY A 1 96 ? 6.980 -9.605 -18.343 1.00 10.00 96 GLY A CA 8
ATOM 11323 C C . GLY A 1 96 ? 8.050 -8.607 -17.949 1.00 10.00 96 GLY A C 8
ATOM 11324 O O . GLY A 1 96 ? 9.088 -8.974 -17.397 1.00 10.00 96 GLY A O 8
ATOM 11328 N N . GLY A 1 97 ? 7.794 -7.343 -18.238 1.00 10.00 97 GLY A N 8
ATOM 11329 C CA . GLY A 1 97 ? 8.734 -6.298 -17.917 1.00 10.00 97 GLY A CA 8
ATOM 11330 C C . GLY A 1 97 ? 8.287 -4.968 -18.473 1.00 10.00 97 GLY A C 8
ATOM 11331 O O . GLY A 1 97 ? 8.832 -3.930 -18.057 1.00 10.00 97 GLY A O 8
ATOM 11335 N N . ASN B 2 3 ? -5.312 -15.404 5.099 1.00 10.00 357 ASN B N 8
ATOM 11336 C CA . ASN B 2 3 ? -4.705 -15.700 6.419 1.00 10.00 357 ASN B CA 8
ATOM 11337 C C . ASN B 2 3 ? -3.183 -15.745 6.303 1.00 10.00 357 ASN B C 8
ATOM 11338 O O . ASN B 2 3 ? -2.502 -16.383 7.106 1.00 10.00 357 ASN B O 8
ATOM 11349 N N . ASN B 2 4 ? -2.649 -15.068 5.292 1.00 10.00 358 ASN B N 8
ATOM 11350 C CA . ASN B 2 4 ? -1.210 -15.025 5.080 1.00 10.00 358 ASN B CA 8
ATOM 11351 C C . ASN B 2 4 ? -0.757 -13.578 5.134 1.00 10.00 358 ASN B C 8
ATOM 11352 O O . ASN B 2 4 ? -1.253 -12.756 4.375 1.00 10.00 358 ASN B O 8
ATOM 11363 N N . ARG B 2 5 ? 0.183 -13.265 6.008 1.00 10.00 359 ARG B N 8
ATOM 11364 C CA . ARG B 2 5 ? 0.653 -11.895 6.121 1.00 10.00 359 ARG B CA 8
ATOM 11365 C C . ARG B 2 5 ? 2.164 -11.765 5.979 1.00 10.00 359 ARG B C 8
ATOM 11366 O O . ARG B 2 5 ? 2.931 -12.444 6.661 1.00 10.00 359 ARG B O 8
ATOM 11387 N N . ASP B 2 6 ? 2.577 -10.896 5.078 1.00 10.00 360 ASP B N 8
ATOM 11388 C CA . ASP B 2 6 ? 3.989 -10.598 4.882 1.00 10.00 360 ASP B CA 8
ATOM 11389 C C . ASP B 2 6 ? 4.170 -9.101 5.083 1.00 10.00 360 ASP B C 8
ATOM 11390 O O . ASP B 2 6 ? 3.442 -8.322 4.475 1.00 10.00 360 ASP B O 8
ATOM 11399 N N . PRO B 2 7 ? 5.114 -8.651 5.924 1.00 10.00 361 PRO B N 8
ATOM 11400 C CA . PRO B 2 7 ? 5.317 -7.236 6.154 1.00 10.00 361 PRO B CA 8
ATOM 11401 C C . PRO B 2 7 ? 6.634 -6.707 5.591 1.00 10.00 361 PRO B C 8
ATOM 11402 O O . PRO B 2 7 ? 7.718 -7.246 5.822 1.00 10.00 361 PRO B O 8
ATOM 11413 N N . ILE B 2 8 ? 6.494 -5.632 4.829 1.00 10.00 362 ILE B N 8
ATOM 11414 C CA . ILE B 2 8 ? 7.609 -4.949 4.188 1.00 10.00 362 ILE B CA 8
ATOM 11415 C C . ILE B 2 8 ? 7.683 -3.509 4.682 1.00 10.00 362 ILE B C 8
ATOM 11416 O O . ILE B 2 8 ? 6.654 -2.837 4.814 1.00 10.00 362 ILE B O 8
ATOM 11432 N N . VAL B 2 9 ? 8.887 -3.045 4.970 1.00 10.00 363 VAL B N 8
ATOM 11433 C CA . VAL B 2 9 ? 9.091 -1.689 5.465 1.00 10.00 363 VAL B CA 8
ATOM 11434 C C . VAL B 2 9 ? 9.850 -0.868 4.419 1.00 10.00 363 VAL B C 8
ATOM 11435 O O . VAL B 2 9 ? 10.812 -1.337 3.810 1.00 10.00 363 VAL B O 8
ATOM 11448 N N . ILE B 2 10 ? 9.381 0.352 4.209 1.00 10.00 364 ILE B N 8
ATOM 11449 C CA . ILE B 2 10 ? 9.919 1.258 3.199 1.00 10.00 364 ILE B CA 8
ATOM 11450 C C . ILE B 2 10 ? 10.598 2.472 3.831 1.00 10.00 364 ILE B C 8
ATOM 11451 O O . ILE B 2 10 ? 10.178 2.971 4.880 1.00 10.00 364 ILE B O 8
ATOM 11481 N N . ASP B 2 12 ? 11.936 6.376 3.489 1.00 10.00 366 ASP B N 8
ATOM 11482 C CA . ASP B 2 12 ? 11.536 7.603 2.831 1.00 10.00 366 ASP B CA 8
ATOM 11483 C C . ASP B 2 12 ? 12.616 8.670 2.909 1.00 10.00 366 ASP B C 8
ATOM 11484 O O . ASP B 2 12 ? 13.207 8.904 3.966 1.00 10.00 366 ASP B O 8
ATOM 11507 N N . PRO B 2 14 ? 14.454 12.046 3.274 1.00 10.00 368 PRO B N 8
ATOM 11508 C CA . PRO B 2 14 ? 14.223 13.215 4.137 1.00 10.00 368 PRO B CA 8
ATOM 11509 C C . PRO B 2 14 ? 13.682 14.416 3.369 1.00 10.00 368 PRO B C 8
ATOM 11510 O O . PRO B 2 14 ? 12.537 14.834 3.644 1.00 10.00 368 PRO B O 8
ATOM 11521 N N . TYR A 1 21 ? 2.665 5.061 10.315 1.00 10.00 21 TYR A N 9
ATOM 11522 C CA . TYR A 1 21 ? 2.780 4.901 8.849 1.00 10.00 21 TYR A CA 9
ATOM 11523 C C . TYR A 1 21 ? 1.486 4.349 8.281 1.00 10.00 21 TYR A C 9
ATOM 11524 O O . TYR A 1 21 ? 0.561 4.040 9.030 1.00 10.00 21 TYR A O 9
ATOM 11542 N N . ILE A 1 22 ? 1.427 4.222 6.964 1.00 10.00 22 ILE A N 9
ATOM 11543 C CA . ILE A 1 22 ? 0.245 3.701 6.304 1.00 10.00 22 ILE A CA 9
ATOM 11544 C C . ILE A 1 22 ? 0.489 2.255 5.893 1.00 10.00 22 ILE A C 9
ATOM 11545 O O . ILE A 1 22 ? 1.279 1.983 4.989 1.00 10.00 22 ILE A O 9
ATOM 11561 N N . LYS A 1 23 ? -0.170 1.332 6.573 1.00 10.00 23 LYS A N 9
ATOM 11562 C CA . LYS A 1 23 ? -0.009 -0.082 6.284 1.00 10.00 23 LYS A CA 9
ATOM 11563 C C . LYS A 1 23 ? -1.081 -0.556 5.307 1.00 10.00 23 LYS A C 9
ATOM 11564 O O . LYS A 1 23 ? -2.210 -0.873 5.699 1.00 10.00 23 LYS A O 9
ATOM 11583 N N . LEU A 1 24 ? -0.723 -0.588 4.035 1.00 10.00 24 LEU A N 9
ATOM 11584 C CA . LEU A 1 24 ? -1.643 -1.011 2.988 1.00 10.00 24 LEU A CA 9
ATOM 11585 C C . LEU A 1 24 ? -1.683 -2.531 2.891 1.00 10.00 24 LEU A C 9
ATOM 11586 O O . LEU A 1 24 ? -0.695 -3.205 3.188 1.00 10.00 24 LEU A O 9
ATOM 11602 N N . LYS A 1 25 ? -2.829 -3.063 2.486 1.00 10.00 25 LYS A N 9
ATOM 11603 C CA . LYS A 1 25 ? -2.991 -4.498 2.340 1.00 10.00 25 LYS A CA 9
ATOM 11604 C C . LYS A 1 25 ? -2.996 -4.879 0.867 1.00 10.00 25 LYS A C 9
ATOM 11605 O O . LYS A 1 25 ? -3.950 -4.587 0.139 1.00 10.00 25 LYS A O 9
ATOM 11624 N N . VAL A 1 26 ? -1.919 -5.505 0.424 1.00 10.00 26 VAL A N 9
ATOM 11625 C CA . VAL A 1 26 ? -1.807 -5.934 -0.958 1.00 10.00 26 VAL A CA 9
ATOM 11626 C C . VAL A 1 26 ? -2.375 -7.336 -1.098 1.00 10.00 26 VAL A C 9
ATOM 11627 O O . VAL A 1 26 ? -1.930 -8.265 -0.419 1.00 10.00 26 VAL A O 9
ATOM 11640 N N . ILE A 1 27 ? -3.368 -7.479 -1.956 1.00 10.00 27 ILE A N 9
ATOM 11641 C CA . ILE A 1 27 ? -4.006 -8.765 -2.169 1.00 10.00 27 ILE A CA 9
ATOM 11642 C C . ILE A 1 27 ? -3.265 -9.570 -3.225 1.00 10.00 27 ILE A C 9
ATOM 11643 O O . ILE A 1 27 ? -3.264 -9.217 -4.406 1.00 10.00 27 ILE A O 9
ATOM 11659 N N . GLY A 1 28 ? -2.622 -10.641 -2.785 1.00 10.00 28 GLY A N 9
ATOM 11660 C CA . GLY A 1 28 ? -1.895 -11.496 -3.696 1.00 10.00 28 GLY A CA 9
ATOM 11661 C C . GLY A 1 28 ? -2.822 -12.443 -4.430 1.00 10.00 28 GLY A C 9
ATOM 11662 O O . GLY A 1 28 ? -3.934 -12.710 -3.968 1.00 10.00 28 GLY A O 9
ATOM 11666 N N . GLN A 1 29 ? -2.365 -12.971 -5.557 1.00 10.00 29 GLN A N 9
ATOM 11667 C CA . GLN A 1 29 ? -3.175 -13.884 -6.357 1.00 10.00 29 GLN A CA 9
ATOM 11668 C C . GLN A 1 29 ? -3.508 -15.160 -5.586 1.00 10.00 29 GLN A C 9
ATOM 11669 O O . GLN A 1 29 ? -4.580 -15.735 -5.761 1.00 10.00 29 GLN A O 9
ATOM 11683 N N . ASP A 1 30 ? -2.601 -15.585 -4.718 1.00 10.00 30 ASP A N 9
ATOM 11684 C CA . ASP A 1 30 ? -2.810 -16.797 -3.934 1.00 10.00 30 ASP A CA 9
ATOM 11685 C C . ASP A 1 30 ? -3.471 -16.484 -2.591 1.00 10.00 30 ASP A C 9
ATOM 11686 O O . ASP A 1 30 ? -3.294 -17.214 -1.613 1.00 10.00 30 ASP A O 9
ATOM 11695 N N . SER A 1 31 ? -4.240 -15.395 -2.563 1.00 10.00 31 SER A N 9
ATOM 11696 C CA . SER A 1 31 ? -4.955 -14.960 -1.362 1.00 10.00 31 SER A CA 9
ATOM 11697 C C . SER A 1 31 ? -3.983 -14.612 -0.237 1.00 10.00 31 SER A C 9
ATOM 11698 O O . SER A 1 31 ? -4.236 -14.895 0.933 1.00 10.00 31 SER A O 9
ATOM 11706 N N . SER A 1 32 ? -2.867 -14.004 -0.606 1.00 10.00 32 SER A N 9
ATOM 11707 C CA . SER A 1 32 ? -1.863 -13.600 0.359 1.00 10.00 32 SER A CA 9
ATOM 11708 C C . SER A 1 32 ? -2.094 -12.152 0.773 1.00 10.00 32 SER A C 9
ATOM 11709 O O . SER A 1 32 ? -2.495 -11.327 -0.050 1.00 10.00 32 SER A O 9
ATOM 11717 N N . GLU A 1 33 ? -1.850 -11.841 2.036 1.00 10.00 33 GLU A N 9
ATOM 11718 C CA . GLU A 1 33 ? -2.051 -10.491 2.526 1.00 10.00 33 GLU A CA 9
ATOM 11719 C C . GLU A 1 33 ? -0.715 -9.819 2.812 1.00 10.00 33 GLU A C 9
ATOM 11720 O O . GLU A 1 33 ? -0.112 -10.024 3.867 1.00 10.00 33 GLU A O 9
ATOM 11732 N N . ILE A 1 34 ? -0.247 -9.029 1.859 1.00 10.00 34 ILE A N 9
ATOM 11733 C CA . ILE A 1 34 ? 1.022 -8.334 2.012 1.00 10.00 34 ILE A CA 9
ATOM 11734 C C . ILE A 1 34 ? 0.802 -7.002 2.716 1.00 10.00 34 ILE A C 9
ATOM 11735 O O . ILE A 1 34 ? -0.036 -6.203 2.300 1.00 10.00 34 ILE A O 9
ATOM 11751 N N . HIS A 1 35 ? 1.546 -6.775 3.782 1.00 10.00 35 HIS A N 9
ATOM 11752 C CA . HIS A 1 35 ? 1.429 -5.549 4.553 1.00 10.00 35 HIS A CA 9
ATOM 11753 C C . HIS A 1 35 ? 2.588 -4.618 4.230 1.00 10.00 35 HIS A C 9
ATOM 11754 O O . HIS A 1 35 ? 3.711 -4.815 4.701 1.00 10.00 35 HIS A O 9
ATOM 11768 N N . PHE A 1 36 ? 2.323 -3.609 3.421 1.00 10.00 36 PHE A N 9
ATOM 11769 C CA . PHE A 1 36 ? 3.356 -2.662 3.047 1.00 10.00 36 PHE A CA 9
ATOM 11770 C C . PHE A 1 36 ? 3.255 -1.418 3.913 1.00 10.00 36 PHE A C 9
ATOM 11771 O O . PHE A 1 36 ? 2.249 -0.706 3.881 1.00 10.00 36 PHE A O 9
ATOM 11788 N N . LYS A 1 37 ? 4.292 -1.178 4.697 1.00 10.00 37 LYS A N 9
ATOM 11789 C CA . LYS A 1 37 ? 4.337 -0.024 5.576 1.00 10.00 37 LYS A CA 9
ATOM 11790 C C . LYS A 1 37 ? 4.905 1.171 4.822 1.00 10.00 37 LYS A C 9
ATOM 11791 O O . LYS A 1 37 ? 6.124 1.335 4.731 1.00 10.00 37 LYS A O 9
ATOM 11810 N N . VAL A 1 38 ? 4.018 1.995 4.276 1.00 10.00 38 VAL A N 9
ATOM 11811 C CA . VAL A 1 38 ? 4.430 3.158 3.504 1.00 10.00 38 VAL A CA 9
ATOM 11812 C C . VAL A 1 38 ? 4.328 4.442 4.327 1.00 10.00 38 VAL A C 9
ATOM 11813 O O . VAL A 1 38 ? 3.678 4.475 5.375 1.00 10.00 38 VAL A O 9
ATOM 11826 N N . LYS A 1 39 ? 4.977 5.492 3.848 1.00 10.00 39 LYS A N 9
ATOM 11827 C CA . LYS A 1 39 ? 4.973 6.780 4.527 1.00 10.00 39 LYS A CA 9
ATOM 11828 C C . LYS A 1 39 ? 4.238 7.814 3.675 1.00 10.00 39 LYS A C 9
ATOM 11829 O O . LYS A 1 39 ? 4.350 7.807 2.447 1.00 10.00 39 LYS A O 9
ATOM 11848 N N . MET A 1 40 ? 3.490 8.697 4.324 1.00 10.00 40 MET A N 9
ATOM 11849 C CA . MET A 1 40 ? 2.723 9.722 3.618 1.00 10.00 40 MET A CA 9
ATOM 11850 C C . MET A 1 40 ? 3.601 10.906 3.215 1.00 10.00 40 MET A C 9
ATOM 11851 O O . MET A 1 40 ? 3.578 11.960 3.854 1.00 10.00 40 MET A O 9
ATOM 11865 N N . THR A 1 41 ? 4.386 10.706 2.160 1.00 10.00 41 THR A N 9
ATOM 11866 C CA . THR A 1 41 ? 5.273 11.737 1.622 1.00 10.00 41 THR A CA 9
ATOM 11867 C C . THR A 1 41 ? 6.148 11.145 0.516 1.00 10.00 41 THR A C 9
ATOM 11868 O O . THR A 1 41 ? 6.446 11.806 -0.482 1.00 10.00 41 THR A O 9
ATOM 11879 N N . THR A 1 42 ? 6.537 9.889 0.690 1.00 10.00 42 THR A N 9
ATOM 11880 C CA . THR A 1 42 ? 7.356 9.198 -0.285 1.00 10.00 42 THR A CA 9
ATOM 11881 C C . THR A 1 42 ? 6.520 8.826 -1.503 1.00 10.00 42 THR A C 9
ATOM 11882 O O . THR A 1 42 ? 5.403 8.322 -1.367 1.00 10.00 42 THR A O 9
ATOM 11893 N N . HIS A 1 43 ? 7.044 9.109 -2.685 1.00 10.00 43 HIS A N 9
ATOM 11894 C CA . HIS A 1 43 ? 6.341 8.795 -3.922 1.00 10.00 43 HIS A CA 9
ATOM 11895 C C . HIS A 1 43 ? 6.192 7.286 -4.069 1.00 10.00 43 HIS A C 9
ATOM 11896 O O . HIS A 1 43 ? 6.981 6.519 -3.514 1.00 10.00 43 HIS A O 9
ATOM 11910 N N . LEU A 1 44 ? 5.193 6.860 -4.833 1.00 10.00 44 LEU A N 9
ATOM 11911 C CA . LEU A 1 44 ? 4.953 5.440 -5.040 1.00 10.00 44 LEU A CA 9
ATOM 11912 C C . LEU A 1 44 ? 5.991 4.851 -5.989 1.00 10.00 44 LEU A C 9
ATOM 11913 O O . LEU A 1 44 ? 5.976 3.653 -6.273 1.00 10.00 44 LEU A O 9
ATOM 11929 N N . LYS A 1 45 ? 6.896 5.704 -6.466 1.00 10.00 45 LYS A N 9
ATOM 11930 C CA . LYS A 1 45 ? 7.972 5.283 -7.350 1.00 10.00 45 LYS A CA 9
ATOM 11931 C C . LYS A 1 45 ? 8.819 4.238 -6.641 1.00 10.00 45 LYS A C 9
ATOM 11932 O O . LYS A 1 45 ? 8.961 3.109 -7.115 1.00 10.00 45 LYS A O 9
ATOM 11951 N N . LYS A 1 46 ? 9.346 4.623 -5.480 1.00 10.00 46 LYS A N 9
ATOM 11952 C CA . LYS A 1 46 ? 10.174 3.744 -4.667 1.00 10.00 46 LYS A CA 9
ATOM 11953 C C . LYS A 1 46 ? 9.399 2.489 -4.279 1.00 10.00 46 LYS A C 9
ATOM 11954 O O . LYS A 1 46 ? 9.953 1.395 -4.223 1.00 10.00 46 LYS A O 9
ATOM 11973 N N . LEU A 1 47 ? 8.104 2.653 -4.047 1.00 10.00 47 LEU A N 9
ATOM 11974 C CA . LEU A 1 47 ? 7.244 1.546 -3.651 1.00 10.00 47 LEU A CA 9
ATOM 11975 C C . LEU A 1 47 ? 7.134 0.493 -4.755 1.00 10.00 47 LEU A C 9
ATOM 11976 O O . LEU A 1 47 ? 7.305 -0.701 -4.502 1.00 10.00 47 LEU A O 9
ATOM 11992 N N . LYS A 1 48 ? 6.871 0.942 -5.979 1.00 10.00 48 LYS A N 9
ATOM 11993 C CA . LYS A 1 48 ? 6.721 0.040 -7.120 1.00 10.00 48 LYS A CA 9
ATOM 11994 C C . LYS A 1 48 ? 7.972 -0.810 -7.345 1.00 10.00 48 LYS A C 9
ATOM 11995 O O . LYS A 1 48 ? 7.881 -2.031 -7.486 1.00 10.00 48 LYS A O 9
ATOM 12014 N N . GLU A 1 49 ? 9.132 -0.169 -7.355 1.00 10.00 49 GLU A N 9
ATOM 12015 C CA . GLU A 1 49 ? 10.391 -0.879 -7.583 1.00 10.00 49 GLU A CA 9
ATOM 12016 C C . GLU A 1 49 ? 10.772 -1.767 -6.396 1.00 10.00 49 GLU A C 9
ATOM 12017 O O . GLU A 1 49 ? 11.385 -2.820 -6.574 1.00 10.00 49 GLU A O 9
ATOM 12029 N N . SER A 1 50 ? 10.398 -1.359 -5.190 1.00 10.00 50 SER A N 9
ATOM 12030 C CA . SER A 1 50 ? 10.718 -2.141 -4.001 1.00 10.00 50 SER A CA 9
ATOM 12031 C C . SER A 1 50 ? 9.876 -3.411 -3.940 1.00 10.00 50 SER A C 9
ATOM 12032 O O . SER A 1 50 ? 10.362 -4.463 -3.528 1.00 10.00 50 SER A O 9
ATOM 12040 N N . TYR A 1 51 ? 8.620 -3.323 -4.363 1.00 10.00 51 TYR A N 9
ATOM 12041 C CA . TYR A 1 51 ? 7.744 -4.488 -4.353 1.00 10.00 51 TYR A CA 9
ATOM 12042 C C . TYR A 1 51 ? 8.263 -5.542 -5.325 1.00 10.00 51 TYR A C 9
ATOM 12043 O O . TYR A 1 51 ? 8.224 -6.741 -5.038 1.00 10.00 51 TYR A O 9
ATOM 12061 N N . CYS A 1 52 ? 8.754 -5.087 -6.475 1.00 10.00 52 CYS A N 9
ATOM 12062 C CA . CYS A 1 52 ? 9.304 -5.989 -7.477 1.00 10.00 52 CYS A CA 9
ATOM 12063 C C . CYS A 1 52 ? 10.509 -6.718 -6.889 1.00 10.00 52 CYS A C 9
ATOM 12064 O O . CYS A 1 52 ? 10.735 -7.898 -7.155 1.00 10.00 52 CYS A O 9
ATOM 12072 N N . GLN A 1 53 ? 11.264 -5.999 -6.062 1.00 10.00 53 GLN A N 9
ATOM 12073 C CA . GLN A 1 53 ? 12.438 -6.559 -5.407 1.00 10.00 53 GLN A CA 9
ATOM 12074 C C . GLN A 1 53 ? 12.026 -7.635 -4.411 1.00 10.00 53 GLN A C 9
ATOM 12075 O O . GLN A 1 53 ? 12.686 -8.665 -4.291 1.00 10.00 53 GLN A O 9
ATOM 12089 N N . ARG A 1 54 ? 10.924 -7.382 -3.711 1.00 10.00 54 ARG A N 9
ATOM 12090 C CA . ARG A 1 54 ? 10.396 -8.320 -2.726 1.00 10.00 54 ARG A CA 9
ATOM 12091 C C . ARG A 1 54 ? 9.978 -9.625 -3.397 1.00 10.00 54 ARG A C 9
ATOM 12092 O O . ARG A 1 54 ? 10.225 -10.712 -2.875 1.00 10.00 54 ARG A O 9
ATOM 12113 N N . GLN A 1 55 ? 9.351 -9.502 -4.560 1.00 10.00 55 GLN A N 9
ATOM 12114 C CA . GLN A 1 55 ? 8.890 -10.665 -5.309 1.00 10.00 55 GLN A CA 9
ATOM 12115 C C . GLN A 1 55 ? 10.050 -11.330 -6.047 1.00 10.00 55 GLN A C 9
ATOM 12116 O O . GLN A 1 55 ? 9.944 -12.474 -6.486 1.00 10.00 55 GLN A O 9
ATOM 12130 N N . GLY A 1 56 ? 11.154 -10.608 -6.182 1.00 10.00 56 GLY A N 9
ATOM 12131 C CA . GLY A 1 56 ? 12.317 -11.146 -6.861 1.00 10.00 56 GLY A CA 9
ATOM 12132 C C . GLY A 1 56 ? 12.181 -11.095 -8.369 1.00 10.00 56 GLY A C 9
ATOM 12133 O O . GLY A 1 56 ? 12.704 -11.956 -9.079 1.00 10.00 56 GLY A O 9
ATOM 12137 N N . VAL A 1 57 ? 11.476 -10.086 -8.858 1.00 10.00 57 VAL A N 9
ATOM 12138 C CA . VAL A 1 57 ? 11.264 -9.918 -10.288 1.00 10.00 57 VAL A CA 9
ATOM 12139 C C . VAL A 1 57 ? 11.642 -8.505 -10.726 1.00 10.00 57 VAL A C 9
ATOM 12140 O O . VAL A 1 57 ? 11.703 -7.594 -9.898 1.00 10.00 57 VAL A O 9
ATOM 12153 N N . PRO A 1 58 ? 11.938 -8.312 -12.023 1.00 10.00 58 PRO A N 9
ATOM 12154 C CA . PRO A 1 58 ? 12.285 -6.991 -12.562 1.00 10.00 58 PRO A CA 9
ATOM 12155 C C . PRO A 1 58 ? 11.106 -6.027 -12.469 1.00 10.00 58 PRO A C 9
ATOM 12156 O O . PRO A 1 58 ? 9.958 -6.452 -12.326 1.00 10.00 58 PRO A O 9
ATOM 12167 N N . MET A 1 59 ? 11.380 -4.737 -12.563 1.00 10.00 59 MET A N 9
ATOM 12168 C CA . MET A 1 59 ? 10.326 -3.737 -12.470 1.00 10.00 59 MET A CA 9
ATOM 12169 C C . MET A 1 59 ? 9.456 -3.735 -13.727 1.00 10.00 59 MET A C 9
ATOM 12170 O O . MET A 1 59 ? 9.910 -4.124 -14.805 1.00 10.00 59 MET A O 9
ATOM 12184 N N . ASN A 1 60 ? 8.195 -3.329 -13.552 1.00 10.00 60 ASN A N 9
ATOM 12185 C CA . ASN A 1 60 ? 7.201 -3.241 -14.633 1.00 10.00 60 ASN A CA 9
ATOM 12186 C C . ASN A 1 60 ? 6.610 -4.607 -14.977 1.00 10.00 60 ASN A C 9
ATOM 12187 O O . ASN A 1 60 ? 5.704 -4.705 -15.800 1.00 10.00 60 ASN A O 9
ATOM 12198 N N . SER A 1 61 ? 7.105 -5.661 -14.335 1.00 10.00 61 SER A N 9
ATOM 12199 C CA . SER A 1 61 ? 6.590 -7.002 -14.583 1.00 10.00 61 SER A CA 9
ATOM 12200 C C . SER A 1 61 ? 5.269 -7.193 -13.844 1.00 10.00 61 SER A C 9
ATOM 12201 O O . SER A 1 61 ? 4.486 -8.092 -14.156 1.00 10.00 61 SER A O 9
ATOM 12209 N N . LEU A 1 62 ? 5.034 -6.330 -12.864 1.00 10.00 62 LEU A N 9
ATOM 12210 C CA . LEU A 1 62 ? 3.821 -6.374 -12.066 1.00 10.00 62 LEU A CA 9
ATOM 12211 C C . LEU A 1 62 ? 3.065 -5.059 -12.188 1.00 10.00 62 LEU A C 9
ATOM 12212 O O . LEU A 1 62 ? 3.664 -3.983 -12.122 1.00 10.00 62 LEU A O 9
ATOM 12228 N N . ARG A 1 63 ? 1.755 -5.146 -12.371 1.00 10.00 63 ARG A N 9
ATOM 12229 C CA . ARG A 1 63 ? 0.925 -3.958 -12.492 1.00 10.00 63 ARG A CA 9
ATOM 12230 C C . ARG A 1 63 ? 0.126 -3.739 -11.215 1.00 10.00 63 ARG A C 9
ATOM 12231 O O . ARG A 1 63 ? -0.578 -4.636 -10.743 1.00 10.00 63 ARG A O 9
ATOM 12252 N N . PHE A 1 64 ? 0.264 -2.551 -10.650 1.00 10.00 64 PHE A N 9
ATOM 12253 C CA . PHE A 1 64 ? -0.447 -2.193 -9.433 1.00 10.00 64 PHE A CA 9
ATOM 12254 C C . PHE A 1 64 ? -1.804 -1.607 -9.781 1.00 10.00 64 PHE A C 9
ATOM 12255 O O . PHE A 1 64 ? -1.884 -0.570 -10.439 1.00 10.00 64 PHE A O 9
ATOM 12272 N N . LEU A 1 65 ? -2.862 -2.270 -9.349 1.00 10.00 65 LEU A N 9
ATOM 12273 C CA . LEU A 1 65 ? -4.209 -1.809 -9.620 1.00 10.00 65 LEU A CA 9
ATOM 12274 C C . LEU A 1 65 ? -4.841 -1.255 -8.357 1.00 10.00 65 LEU A C 9
ATOM 12275 O O . LEU A 1 65 ? -4.913 -1.934 -7.329 1.00 10.00 65 LEU A O 9
ATOM 12291 N N . PHE A 1 66 ? -5.277 -0.013 -8.436 1.00 10.00 66 PHE A N 9
ATOM 12292 C CA . PHE A 1 66 ? -5.911 0.642 -7.313 1.00 10.00 66 PHE A CA 9
ATOM 12293 C C . PHE A 1 66 ? -7.254 1.214 -7.740 1.00 10.00 66 PHE A C 9
ATOM 12294 O O . PHE A 1 66 ? -7.324 2.286 -8.352 1.00 10.00 66 PHE A O 9
ATOM 12311 N N . GLU A 1 67 ? -8.310 0.469 -7.436 1.00 10.00 67 GLU A N 9
ATOM 12312 C CA . GLU A 1 67 ? -9.675 0.865 -7.759 1.00 10.00 67 GLU A CA 9
ATOM 12313 C C . GLU A 1 67 ? -9.876 0.988 -9.268 1.00 10.00 67 GLU A C 9
ATOM 12314 O O . GLU A 1 67 ? -10.387 1.994 -9.763 1.00 10.00 67 GLU A O 9
ATOM 12326 N N . GLY A 1 68 ? -9.450 -0.037 -9.996 1.00 10.00 68 GLY A N 9
ATOM 12327 C CA . GLY A 1 68 ? -9.610 -0.046 -11.438 1.00 10.00 68 GLY A CA 9
ATOM 12328 C C . GLY A 1 68 ? -8.407 0.499 -12.183 1.00 10.00 68 GLY A C 9
ATOM 12329 O O . GLY A 1 68 ? -7.893 -0.148 -13.102 1.00 10.00 68 GLY A O 9
ATOM 12333 N N . GLN A 1 69 ? -7.951 1.677 -11.789 1.00 10.00 69 GLN A N 9
ATOM 12334 C CA . GLN A 1 69 ? -6.815 2.321 -12.439 1.00 10.00 69 GLN A CA 9
ATOM 12335 C C . GLN A 1 69 ? -5.494 1.747 -11.943 1.00 10.00 69 GLN A C 9
ATOM 12336 O O . GLN A 1 69 ? -5.442 1.089 -10.906 1.00 10.00 69 GLN A O 9
ATOM 12350 N N . ARG A 1 70 ? -4.429 1.997 -12.691 1.00 10.00 70 ARG A N 9
ATOM 12351 C CA . ARG A 1 70 ? -3.110 1.509 -12.317 1.00 10.00 70 ARG A CA 9
ATOM 12352 C C . ARG A 1 70 ? -2.283 2.633 -11.700 1.00 10.00 70 ARG A C 9
ATOM 12353 O O . ARG A 1 70 ? -2.493 3.809 -12.000 1.00 10.00 70 ARG A O 9
ATOM 12374 N N . ILE A 1 71 ? -1.355 2.256 -10.837 1.00 10.00 71 ILE A N 9
ATOM 12375 C CA . ILE A 1 71 ? -0.497 3.214 -10.150 1.00 10.00 71 ILE A CA 9
ATOM 12376 C C . ILE A 1 71 ? 0.688 3.643 -11.015 1.00 10.00 71 ILE A C 9
ATOM 12377 O O . ILE A 1 71 ? 1.503 2.814 -11.433 1.00 10.00 71 ILE A O 9
ATOM 12393 N N . ALA A 1 72 ? 0.784 4.943 -11.267 1.00 10.00 72 ALA A N 9
ATOM 12394 C CA . ALA A 1 72 ? 1.874 5.494 -12.061 1.00 10.00 72 ALA A CA 9
ATOM 12395 C C . ALA A 1 72 ? 3.127 5.622 -11.203 1.00 10.00 72 ALA A C 9
ATOM 12396 O O . ALA A 1 72 ? 3.052 5.582 -9.975 1.00 10.00 72 ALA A O 9
ATOM 12403 N N . ASP A 1 73 ? 4.274 5.789 -11.843 1.00 10.00 73 ASP A N 9
ATOM 12404 C CA . ASP A 1 73 ? 5.540 5.906 -11.123 1.00 10.00 73 ASP A CA 9
ATOM 12405 C C . ASP A 1 73 ? 5.664 7.251 -10.415 1.00 10.00 73 ASP A C 9
ATOM 12406 O O . ASP A 1 73 ? 6.442 7.399 -9.477 1.00 10.00 73 ASP A O 9
ATOM 12415 N N . ASN A 1 74 ? 4.900 8.233 -10.866 1.00 10.00 74 ASN A N 9
ATOM 12416 C CA . ASN A 1 74 ? 4.937 9.563 -10.263 1.00 10.00 74 ASN A CA 9
ATOM 12417 C C . ASN A 1 74 ? 3.760 9.774 -9.320 1.00 10.00 74 ASN A C 9
ATOM 12418 O O . ASN A 1 74 ? 3.568 10.871 -8.794 1.00 10.00 74 ASN A O 9
ATOM 12429 N N . HIS A 1 75 ? 2.979 8.724 -9.111 1.00 10.00 75 HIS A N 9
ATOM 12430 C CA . HIS A 1 75 ? 1.818 8.800 -8.237 1.00 10.00 75 HIS A CA 9
ATOM 12431 C C . HIS A 1 75 ? 2.248 8.823 -6.775 1.00 10.00 75 HIS A C 9
ATOM 12432 O O . HIS A 1 75 ? 3.286 8.265 -6.413 1.00 10.00 75 HIS A O 9
ATOM 12446 N N . THR A 1 76 ? 1.465 9.492 -5.948 1.00 10.00 76 THR A N 9
ATOM 12447 C CA . THR A 1 76 ? 1.752 9.584 -4.528 1.00 10.00 76 THR A CA 9
ATOM 12448 C C . THR A 1 76 ? 0.569 9.062 -3.719 1.00 10.00 76 THR A C 9
ATOM 12449 O O . THR A 1 76 ? -0.555 9.035 -4.218 1.00 10.00 76 THR A O 9
ATOM 12460 N N . PRO A 1 77 ? 0.795 8.637 -2.464 1.00 10.00 77 PRO A N 9
ATOM 12461 C CA . PRO A 1 77 ? -0.277 8.125 -1.598 1.00 10.00 77 PRO A CA 9
ATOM 12462 C C . PRO A 1 77 ? -1.254 9.223 -1.175 1.00 10.00 77 PRO A C 9
ATOM 12463 O O . PRO A 1 77 ? -2.291 8.955 -0.568 1.00 10.00 77 PRO A O 9
ATOM 12474 N N . LYS A 1 78 ? -0.905 10.463 -1.500 1.00 10.00 78 LYS A N 9
ATOM 12475 C CA . LYS A 1 78 ? -1.733 11.611 -1.162 1.00 10.00 78 LYS A CA 9
ATOM 12476 C C . LYS A 1 78 ? -2.895 11.747 -2.141 1.00 10.00 78 LYS A C 9
ATOM 12477 O O . LYS A 1 78 ? -4.003 12.130 -1.760 1.00 10.00 78 LYS A O 9
ATOM 12496 N N . GLU A 1 79 ? -2.642 11.425 -3.403 1.00 10.00 79 GLU A N 9
ATOM 12497 C CA . GLU A 1 79 ? -3.672 11.511 -4.426 1.00 10.00 79 GLU A CA 9
ATOM 12498 C C . GLU A 1 79 ? -4.385 10.173 -4.562 1.00 10.00 79 GLU A C 9
ATOM 12499 O O . GLU A 1 79 ? -3.985 9.196 -3.926 1.00 10.00 79 GLU A O 9
ATOM 12511 N N . LEU A 1 80 ? -5.453 10.148 -5.366 1.00 10.00 80 LEU A N 9
ATOM 12512 C CA . LEU A 1 80 ? -6.259 8.940 -5.590 1.00 10.00 80 LEU A CA 9
ATOM 12513 C C . LEU A 1 80 ? -7.124 8.627 -4.371 1.00 10.00 80 LEU A C 9
ATOM 12514 O O . LEU A 1 80 ? -8.292 8.264 -4.504 1.00 10.00 80 LEU A O 9
ATOM 12530 N N . GLY A 1 81 ? -6.541 8.761 -3.189 1.00 10.00 81 GLY A N 9
ATOM 12531 C CA . GLY A 1 81 ? -7.263 8.502 -1.966 1.00 10.00 81 GLY A CA 9
ATOM 12532 C C . GLY A 1 81 ? -6.861 7.196 -1.328 1.00 10.00 81 GLY A C 9
ATOM 12533 O O . GLY A 1 81 ? -7.496 6.168 -1.553 1.00 10.00 81 GLY A O 9
ATOM 12537 N N . MET A 1 82 ? -5.796 7.232 -0.543 1.00 10.00 82 MET A N 9
ATOM 12538 C CA . MET A 1 82 ? -5.307 6.043 0.139 1.00 10.00 82 MET A CA 9
ATOM 12539 C C . MET A 1 82 ? -5.448 6.216 1.644 1.00 10.00 82 MET A C 9
ATOM 12540 O O . MET A 1 82 ? -5.366 7.335 2.153 1.00 10.00 82 MET A O 9
ATOM 12554 N N . GLU A 1 83 ? -5.680 5.119 2.348 1.00 10.00 83 GLU A N 9
ATOM 12555 C CA . GLU A 1 83 ? -5.831 5.159 3.795 1.00 10.00 83 GLU A CA 9
ATOM 12556 C C . GLU A 1 83 ? -5.275 3.895 4.436 1.00 10.00 83 GLU A C 9
ATOM 12557 O O . GLU A 1 83 ? -4.862 2.962 3.744 1.00 10.00 83 GLU A O 9
ATOM 12569 N N . GLU A 1 84 ? -5.261 3.872 5.759 1.00 10.00 84 GLU A N 9
ATOM 12570 C CA . GLU A 1 84 ? -4.767 2.722 6.502 1.00 10.00 84 GLU A CA 9
ATOM 12571 C C . GLU A 1 84 ? -5.679 1.521 6.267 1.00 10.00 84 GLU A C 9
ATOM 12572 O O . GLU A 1 84 ? -6.906 1.657 6.281 1.00 10.00 84 GLU A O 9
ATOM 12584 N N . GLU A 1 85 ? -5.068 0.359 6.028 1.00 10.00 85 GLU A N 9
ATOM 12585 C CA . GLU A 1 85 ? -5.800 -0.885 5.782 1.00 10.00 85 GLU A CA 9
ATOM 12586 C C . GLU A 1 85 ? -6.525 -0.853 4.439 1.00 10.00 85 GLU A C 9
ATOM 12587 O O . GLU A 1 85 ? -7.529 -1.544 4.256 1.00 10.00 85 GLU A O 9
ATOM 12599 N N . ASP A 1 86 ? -6.024 -0.054 3.500 1.00 10.00 86 ASP A N 9
ATOM 12600 C CA . ASP A 1 86 ? -6.643 0.030 2.182 1.00 10.00 86 ASP A CA 9
ATOM 12601 C C . ASP A 1 86 ? -6.377 -1.249 1.396 1.00 10.00 86 ASP A C 9
ATOM 12602 O O . ASP A 1 86 ? -5.522 -2.056 1.778 1.00 10.00 86 ASP A O 9
ATOM 12611 N N . VAL A 1 87 ? -7.089 -1.425 0.295 1.00 10.00 87 VAL A N 9
ATOM 12612 C CA . VAL A 1 87 ? -6.949 -2.626 -0.515 1.00 10.00 87 VAL A CA 9
ATOM 12613 C C . VAL A 1 87 ? -6.361 -2.319 -1.887 1.00 10.00 87 VAL A C 9
ATOM 12614 O O . VAL A 1 87 ? -6.954 -1.587 -2.680 1.00 10.00 87 VAL A O 9
ATOM 12627 N N . ILE A 1 88 ? -5.195 -2.883 -2.153 1.00 10.00 88 ILE A N 9
ATOM 12628 C CA . ILE A 1 88 ? -4.527 -2.700 -3.429 1.00 10.00 88 ILE A CA 9
ATOM 12629 C C . ILE A 1 88 ? -4.213 -4.067 -4.036 1.00 10.00 88 ILE A C 9
ATOM 12630 O O . ILE A 1 88 ? -3.835 -5.000 -3.324 1.00 10.00 88 ILE A O 9
ATOM 12646 N N . GLU A 1 89 ? -4.396 -4.197 -5.339 1.00 10.00 89 GLU A N 9
ATOM 12647 C CA . GLU A 1 89 ? -4.148 -5.462 -6.008 1.00 10.00 89 GLU A CA 9
ATOM 12648 C C . GLU A 1 89 ? -2.963 -5.356 -6.960 1.00 10.00 89 GLU A C 9
ATOM 12649 O O . GLU A 1 89 ? -2.726 -4.308 -7.558 1.00 10.00 89 GLU A O 9
ATOM 12661 N N . VAL A 1 90 ? -2.223 -6.443 -7.092 1.00 10.00 90 VAL A N 9
ATOM 12662 C CA . VAL A 1 90 ? -1.074 -6.481 -7.980 1.00 10.00 90 VAL A CA 9
ATOM 12663 C C . VAL A 1 90 ? -1.104 -7.761 -8.810 1.00 10.00 90 VAL A C 9
ATOM 12664 O O . VAL A 1 90 ? -1.315 -8.853 -8.279 1.00 10.00 90 VAL A O 9
ATOM 12677 N N . TYR A 1 91 ? -0.935 -7.618 -10.116 1.00 10.00 91 TYR A N 9
ATOM 12678 C CA . TYR A 1 91 ? -0.951 -8.763 -11.016 1.00 10.00 91 TYR A CA 9
ATOM 12679 C C . TYR A 1 91 ? 0.205 -8.677 -12.002 1.00 10.00 91 TYR A C 9
ATOM 12680 O O . TYR A 1 91 ? 0.841 -7.635 -12.126 1.00 10.00 91 TYR A O 9
ATOM 12698 N N . GLN A 1 92 ? 0.479 -9.773 -12.696 1.00 10.00 92 GLN A N 9
ATOM 12699 C CA . GLN A 1 92 ? 1.571 -9.813 -13.659 1.00 10.00 92 GLN A CA 9
ATOM 12700 C C . GLN A 1 92 ? 1.186 -9.090 -14.945 1.00 10.00 92 GLN A C 9
ATOM 12701 O O . GLN A 1 92 ? 0.043 -9.174 -15.395 1.00 10.00 92 GLN A O 9
ATOM 12715 N N . GLU A 1 93 ? 2.137 -8.374 -15.524 1.00 10.00 93 GLU A N 9
ATOM 12716 C CA . GLU A 1 93 ? 1.904 -7.652 -16.765 1.00 10.00 93 GLU A CA 9
ATOM 12717 C C . GLU A 1 93 ? 2.144 -8.562 -17.960 1.00 10.00 93 GLU A C 9
ATOM 12718 O O . GLU A 1 93 ? 2.949 -9.493 -17.892 1.00 10.00 93 GLU A O 9
ATOM 12730 N N . GLN A 1 94 ? 1.448 -8.286 -19.052 1.00 10.00 94 GLN A N 9
ATOM 12731 C CA . GLN A 1 94 ? 1.586 -9.079 -20.266 1.00 10.00 94 GLN A CA 9
ATOM 12732 C C . GLN A 1 94 ? 2.922 -8.787 -20.938 1.00 10.00 94 GLN A C 9
ATOM 12733 O O . GLN A 1 94 ? 3.433 -9.590 -21.717 1.00 10.00 94 GLN A O 9
ATOM 12747 N N . THR A 1 95 ? 3.479 -7.626 -20.624 1.00 10.00 95 THR A N 9
ATOM 12748 C CA . THR A 1 95 ? 4.754 -7.205 -21.173 1.00 10.00 95 THR A CA 9
ATOM 12749 C C . THR A 1 95 ? 5.892 -8.061 -20.622 1.00 10.00 95 THR A C 9
ATOM 12750 O O . THR A 1 95 ? 6.896 -8.290 -21.295 1.00 10.00 95 THR A O 9
ATOM 12761 N N . GLY A 1 96 ? 5.722 -8.532 -19.393 1.00 10.00 96 GLY A N 9
ATOM 12762 C CA . GLY A 1 96 ? 6.731 -9.365 -18.769 1.00 10.00 96 GLY A CA 9
ATOM 12763 C C . GLY A 1 96 ? 7.787 -8.566 -18.031 1.00 10.00 96 GLY A C 9
ATOM 12764 O O . GLY A 1 96 ? 8.596 -9.130 -17.292 1.00 10.00 96 GLY A O 9
ATOM 12768 N N . GLY A 1 97 ? 7.776 -7.255 -18.218 1.00 10.00 97 GLY A N 9
ATOM 12769 C CA . GLY A 1 97 ? 8.744 -6.404 -17.563 1.00 10.00 97 GLY A CA 9
ATOM 12770 C C . GLY A 1 97 ? 9.078 -5.191 -18.402 1.00 10.00 97 GLY A C 9
ATOM 12771 O O . GLY A 1 97 ? 8.144 -4.557 -18.928 1.00 10.00 97 GLY A O 9
ATOM 12775 N N . ASN B 2 3 ? -4.588 -17.127 5.794 1.00 10.00 357 ASN B N 9
ATOM 12776 C CA . ASN B 2 3 ? -4.053 -16.081 6.686 1.00 10.00 357 ASN B CA 9
ATOM 12777 C C . ASN B 2 3 ? -2.540 -15.964 6.529 1.00 10.00 357 ASN B C 9
ATOM 12778 O O . ASN B 2 3 ? -1.775 -16.520 7.316 1.00 10.00 357 ASN B O 9
ATOM 12789 N N . ASN B 2 4 ? -2.099 -15.272 5.493 1.00 10.00 358 ASN B N 9
ATOM 12790 C CA . ASN B 2 4 ? -0.671 -15.093 5.275 1.00 10.00 358 ASN B CA 9
ATOM 12791 C C . ASN B 2 4 ? -0.328 -13.620 5.297 1.00 10.00 358 ASN B C 9
ATOM 12792 O O . ASN B 2 4 ? -0.872 -12.849 4.504 1.00 10.00 358 ASN B O 9
ATOM 12803 N N . ARG B 2 5 ? 0.576 -13.223 6.184 1.00 10.00 359 ARG B N 9
ATOM 12804 C CA . ARG B 2 5 ? 0.968 -11.827 6.260 1.00 10.00 359 ARG B CA 9
ATOM 12805 C C . ARG B 2 5 ? 2.472 -11.641 6.122 1.00 10.00 359 ARG B C 9
ATOM 12806 O O . ARG B 2 5 ? 3.261 -12.285 6.813 1.00 10.00 359 ARG B O 9
ATOM 12827 N N . ASP B 2 6 ? 2.850 -10.759 5.216 1.00 10.00 360 ASP B N 9
ATOM 12828 C CA . ASP B 2 6 ? 4.248 -10.423 4.988 1.00 10.00 360 ASP B CA 9
ATOM 12829 C C . ASP B 2 6 ? 4.396 -8.918 5.172 1.00 10.00 360 ASP B C 9
ATOM 12830 O O . ASP B 2 6 ? 3.659 -8.159 4.549 1.00 10.00 360 ASP B O 9
ATOM 12839 N N . PRO B 2 7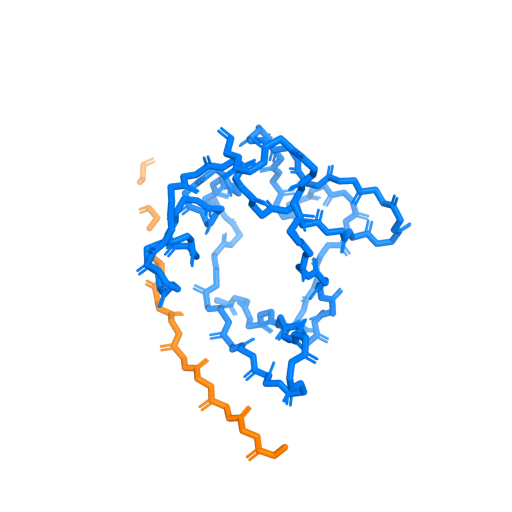 ? 5.349 -8.440 5.994 1.00 10.00 361 PRO B N 9
ATOM 12840 C CA . PRO B 2 7 ? 5.515 -7.018 6.216 1.00 10.00 361 PRO B CA 9
ATOM 12841 C C . PRO B 2 7 ? 6.769 -6.455 5.548 1.00 10.00 361 PRO B C 9
ATOM 12842 O O . PRO B 2 7 ? 7.887 -6.932 5.751 1.00 10.00 361 PRO B O 9
ATOM 12853 N N . ILE B 2 8 ? 6.550 -5.399 4.774 1.00 10.00 362 ILE B N 9
ATOM 12854 C CA . ILE B 2 8 ? 7.604 -4.737 4.018 1.00 10.00 362 ILE B CA 9
ATOM 12855 C C . ILE B 2 8 ? 7.761 -3.297 4.486 1.00 10.00 362 ILE B C 9
ATOM 12856 O O . ILE B 2 8 ? 6.774 -2.596 4.721 1.00 10.00 362 ILE B O 9
ATOM 12872 N N . VAL B 2 9 ? 9.002 -2.868 4.637 1.00 10.00 363 VAL B N 9
ATOM 12873 C CA . VAL B 2 9 ? 9.306 -1.524 5.102 1.00 10.00 363 VAL B CA 9
ATOM 12874 C C . VAL B 2 9 ? 9.954 -0.714 3.989 1.00 10.00 363 VAL B C 9
ATOM 12875 O O . VAL B 2 9 ? 10.853 -1.188 3.285 1.00 10.00 363 VAL B O 9
ATOM 12888 N N . ILE B 2 10 ? 9.483 0.514 3.861 1.00 10.00 364 ILE B N 9
ATOM 12889 C CA . ILE B 2 10 ? 9.915 1.439 2.830 1.00 10.00 364 ILE B CA 9
ATOM 12890 C C . ILE B 2 10 ? 10.685 2.604 3.439 1.00 10.00 364 ILE B C 9
ATOM 12891 O O . ILE B 2 10 ? 10.401 3.045 4.555 1.00 10.00 364 ILE B O 9
ATOM 12921 N N . ASP B 2 12 ? 12.105 6.487 3.173 1.00 10.00 366 ASP B N 9
ATOM 12922 C CA . ASP B 2 12 ? 11.694 7.778 2.658 1.00 10.00 366 ASP B CA 9
ATOM 12923 C C . ASP B 2 12 ? 12.828 8.783 2.721 1.00 10.00 366 ASP B C 9
ATOM 12924 O O . ASP B 2 12 ? 13.503 8.924 3.746 1.00 10.00 366 ASP B O 9
ATOM 12947 N N . PRO B 2 14 ? 15.063 11.845 3.234 1.00 10.00 368 PRO B N 9
ATOM 12948 C CA . PRO B 2 14 ? 15.102 12.880 4.280 1.00 10.00 368 PRO B CA 9
ATOM 12949 C C . PRO B 2 14 ? 14.571 14.232 3.807 1.00 10.00 368 PRO B C 9
ATOM 12950 O O . PRO B 2 14 ? 13.660 14.778 4.468 1.00 10.00 368 PRO B O 9
ATOM 12961 N N . TYR A 1 21 ? 2.501 6.339 9.562 1.00 10.00 21 TYR A N 10
ATOM 12962 C CA . TYR A 1 21 ? 2.751 5.452 8.405 1.00 10.00 21 TYR A CA 10
ATOM 12963 C C . TYR A 1 21 ? 1.452 4.814 7.937 1.00 10.00 21 TYR A C 10
ATOM 12964 O O . TYR A 1 21 ? 0.608 4.439 8.750 1.00 10.00 21 TYR A O 10
ATOM 12982 N N . ILE A 1 22 ? 1.295 4.703 6.629 1.00 10.00 22 ILE A N 10
ATOM 12983 C CA . ILE A 1 22 ? 0.108 4.106 6.037 1.00 10.00 22 ILE A CA 10
ATOM 12984 C C . ILE A 1 22 ? 0.418 2.676 5.615 1.00 10.00 22 ILE A C 10
ATOM 12985 O O . ILE A 1 22 ? 1.266 2.448 4.759 1.00 10.00 22 ILE A O 10
ATOM 13001 N N . LYS A 1 23 ? -0.255 1.716 6.216 1.00 10.00 23 LYS A N 10
ATOM 13002 C CA . LYS A 1 23 ? -0.020 0.321 5.888 1.00 10.00 23 LYS A CA 10
ATOM 13003 C C . LYS A 1 23 ? -1.097 -0.201 4.943 1.00 10.00 23 LYS A C 10
ATOM 13004 O O . LYS A 1 23 ? -2.239 -0.447 5.349 1.00 10.00 23 LYS A O 10
ATOM 13023 N N . LEU A 1 24 ? -0.721 -0.364 3.685 1.00 10.00 24 LEU A N 10
ATOM 13024 C CA . LEU A 1 24 ? -1.635 -0.851 2.661 1.00 10.00 24 LEU A CA 10
ATOM 13025 C C . LEU A 1 24 ? -1.601 -2.373 2.606 1.00 10.00 24 LEU A C 10
ATOM 13026 O O . LEU A 1 24 ? -0.581 -2.991 2.920 1.00 10.00 24 LEU A O 10
ATOM 13042 N N . LYS A 1 25 ? -2.714 -2.973 2.213 1.00 10.00 25 LYS A N 10
ATOM 13043 C CA . LYS A 1 25 ? -2.804 -4.419 2.110 1.00 10.00 25 LYS A CA 10
ATOM 13044 C C . LYS A 1 25 ? -2.890 -4.844 0.651 1.00 10.00 25 LYS A C 10
ATOM 13045 O O . LYS A 1 25 ? -3.810 -4.452 -0.072 1.00 10.00 25 LYS A O 10
ATOM 13064 N N . VAL A 1 26 ? -1.916 -5.629 0.224 1.00 10.00 26 VAL A N 10
ATOM 13065 C CA . VAL A 1 26 ? -1.866 -6.122 -1.140 1.00 10.00 26 VAL A CA 10
ATOM 13066 C C . VAL A 1 26 ? -2.335 -7.567 -1.173 1.00 10.00 26 VAL A C 10
ATOM 13067 O O . VAL A 1 26 ? -1.892 -8.385 -0.365 1.00 10.00 26 VAL A O 10
ATOM 13080 N N . ILE A 1 27 ? -3.239 -7.874 -2.089 1.00 10.00 27 ILE A N 10
ATOM 13081 C CA . ILE A 1 27 ? -3.769 -9.223 -2.210 1.00 10.00 27 ILE A CA 10
ATOM 13082 C C . ILE A 1 27 ? -3.110 -9.964 -3.366 1.00 10.00 27 ILE A C 10
ATOM 13083 O O . ILE A 1 27 ? -3.209 -9.545 -4.521 1.00 10.00 27 ILE A O 10
ATOM 13099 N N . GLY A 1 28 ? -2.427 -11.054 -3.044 1.00 10.00 28 GLY A N 10
ATOM 13100 C CA . GLY A 1 28 ? -1.768 -11.848 -4.060 1.00 10.00 28 GLY A CA 10
ATOM 13101 C C . GLY A 1 28 ? -2.676 -12.926 -4.622 1.00 10.00 28 GLY A C 10
ATOM 13102 O O . GLY A 1 28 ? -3.614 -13.367 -3.952 1.00 10.00 28 GLY A O 10
ATOM 13106 N N . GLN A 1 29 ? -2.389 -13.367 -5.844 1.00 10.00 29 GLN A N 10
ATOM 13107 C CA . GLN A 1 29 ? -3.189 -14.397 -6.506 1.00 10.00 29 GLN A CA 10
ATOM 13108 C C . GLN A 1 29 ? -3.076 -15.734 -5.775 1.00 10.00 29 GLN A C 10
ATOM 13109 O O . GLN A 1 29 ? -3.940 -16.603 -5.904 1.00 10.00 29 GLN A O 10
ATOM 13123 N N . ASP A 1 30 ? -2.018 -15.884 -4.990 1.00 10.00 30 ASP A N 10
ATOM 13124 C CA . ASP A 1 30 ? -1.785 -17.110 -4.235 1.00 10.00 30 ASP A CA 10
ATOM 13125 C C . ASP A 1 30 ? -2.441 -17.031 -2.857 1.00 10.00 30 ASP A C 10
ATOM 13126 O O . ASP A 1 30 ? -2.177 -17.863 -1.985 1.00 10.00 30 ASP A O 10
ATOM 13135 N N . SER A 1 31 ? -3.300 -16.025 -2.686 1.00 10.00 31 SER A N 10
ATOM 13136 C CA . SER A 1 31 ? -4.034 -15.798 -1.439 1.00 10.00 31 SER A CA 10
ATOM 13137 C C . SER A 1 31 ? -3.112 -15.298 -0.327 1.00 10.00 31 SER A C 10
ATOM 13138 O O . SER A 1 31 ? -3.250 -15.689 0.834 1.00 10.00 31 SER A O 10
ATOM 13146 N N . SER A 1 32 ? -2.181 -14.426 -0.682 1.00 10.00 32 SER A N 10
ATOM 13147 C CA . SER A 1 32 ? -1.254 -13.869 0.290 1.00 10.00 32 SER A CA 10
ATOM 13148 C C . SER A 1 32 ? -1.667 -12.448 0.659 1.00 10.00 32 SER A C 10
ATOM 13149 O O . SER A 1 32 ? -2.111 -11.683 -0.202 1.00 10.00 32 SER A O 10
ATOM 13157 N N . GLU A 1 33 ? -1.541 -12.103 1.935 1.00 10.00 33 GLU A N 10
ATOM 13158 C CA . GLU A 1 33 ? -1.890 -10.770 2.396 1.00 10.00 33 GLU A CA 10
ATOM 13159 C C . GLU A 1 33 ? -0.623 -9.986 2.734 1.00 10.00 33 GLU A C 10
ATOM 13160 O O . GLU A 1 33 ? -0.035 -10.156 3.804 1.00 10.00 33 GLU A O 10
ATOM 13172 N N . ILE A 1 34 ? -0.197 -9.137 1.810 1.00 10.00 34 ILE A N 10
ATOM 13173 C CA . ILE A 1 34 ? 1.016 -8.353 2.000 1.00 10.00 34 ILE A CA 10
ATOM 13174 C C . ILE A 1 34 ? 0.713 -7.031 2.693 1.00 10.00 34 ILE A C 10
ATOM 13175 O O . ILE A 1 34 ? -0.236 -6.335 2.335 1.00 10.00 34 ILE A O 10
ATOM 13191 N N . HIS A 1 35 ? 1.522 -6.696 3.686 1.00 10.00 35 HIS A N 10
ATOM 13192 C CA . HIS A 1 35 ? 1.358 -5.456 4.425 1.00 10.00 35 HIS A CA 10
ATOM 13193 C C . HIS A 1 35 ? 2.518 -4.521 4.117 1.00 10.00 35 HIS A C 10
ATOM 13194 O O . HIS A 1 35 ? 3.640 -4.735 4.584 1.00 10.00 35 HIS A O 10
ATOM 13208 N N . PHE A 1 36 ? 2.256 -3.493 3.327 1.00 10.00 36 PHE A N 10
ATOM 13209 C CA . PHE A 1 36 ? 3.295 -2.544 2.965 1.00 10.00 36 PHE A CA 10
ATOM 13210 C C . PHE A 1 36 ? 3.131 -1.251 3.748 1.00 10.00 36 PHE A C 10
ATOM 13211 O O . PHE A 1 36 ? 2.118 -0.561 3.624 1.00 10.00 36 PHE A O 10
ATOM 13228 N N . LYS A 1 37 ? 4.125 -0.930 4.557 1.00 10.00 37 LYS A N 10
ATOM 13229 C CA . LYS A 1 37 ? 4.090 0.276 5.364 1.00 10.00 37 LYS A CA 10
ATOM 13230 C C . LYS A 1 37 ? 4.696 1.442 4.591 1.00 10.00 37 LYS A C 10
ATOM 13231 O O . LYS A 1 37 ? 5.917 1.570 4.504 1.00 10.00 37 LYS A O 10
ATOM 13250 N N . VAL A 1 38 ? 3.836 2.280 4.029 1.00 10.00 38 VAL A N 10
ATOM 13251 C CA . VAL A 1 38 ? 4.271 3.433 3.253 1.00 10.00 38 VAL A CA 10
ATOM 13252 C C . VAL A 1 38 ? 4.121 4.716 4.070 1.00 10.00 38 VAL A C 10
ATOM 13253 O O . VAL A 1 38 ? 3.518 4.711 5.143 1.00 10.00 38 VAL A O 10
ATOM 13266 N N . LYS A 1 39 ? 4.663 5.815 3.567 1.00 10.00 39 LYS A N 10
ATOM 13267 C CA . LYS A 1 39 ? 4.570 7.089 4.263 1.00 10.00 39 LYS A CA 10
ATOM 13268 C C . LYS A 1 39 ? 3.875 8.119 3.379 1.00 10.00 39 LYS A C 10
ATOM 13269 O O . LYS A 1 39 ? 4.065 8.134 2.161 1.00 10.00 39 LYS A O 10
ATOM 13288 N N . MET A 1 40 ? 3.064 8.968 3.996 1.00 10.00 40 MET A N 10
ATOM 13289 C CA . MET A 1 40 ? 2.320 10.001 3.279 1.00 10.00 40 MET A CA 10
ATOM 13290 C C . MET A 1 40 ? 3.231 11.157 2.859 1.00 10.00 40 MET A C 10
ATOM 13291 O O . MET A 1 40 ? 3.160 12.252 3.419 1.00 10.00 40 MET A O 10
ATOM 13305 N N . THR A 1 41 ? 4.089 10.889 1.878 1.00 10.00 41 THR A N 10
ATOM 13306 C CA . THR A 1 41 ? 5.023 11.883 1.350 1.00 10.00 41 THR A CA 10
ATOM 13307 C C . THR A 1 41 ? 6.005 11.225 0.381 1.00 10.00 41 THR A C 10
ATOM 13308 O O . THR A 1 41 ? 6.470 11.853 -0.572 1.00 10.00 41 THR A O 10
ATOM 13319 N N . THR A 1 42 ? 6.293 9.953 0.619 1.00 10.00 42 THR A N 10
ATOM 13320 C CA . THR A 1 42 ? 7.218 9.203 -0.211 1.00 10.00 42 THR A CA 10
ATOM 13321 C C . THR A 1 42 ? 6.590 8.848 -1.555 1.00 10.00 42 THR A C 10
ATOM 13322 O O . THR A 1 42 ? 5.406 8.502 -1.630 1.00 10.00 42 THR A O 10
ATOM 13333 N N . HIS A 1 43 ? 7.384 8.955 -2.612 1.00 10.00 43 HIS A N 10
ATOM 13334 C CA . HIS A 1 43 ? 6.925 8.639 -3.956 1.00 10.00 43 HIS A CA 10
ATOM 13335 C C . HIS A 1 43 ? 6.663 7.146 -4.085 1.00 10.00 43 HIS A C 10
ATOM 13336 O O . HIS A 1 43 ? 7.456 6.323 -3.618 1.00 10.00 43 HIS A O 10
ATOM 13350 N N . LEU A 1 44 ? 5.561 6.795 -4.740 1.00 10.00 44 LEU A N 10
ATOM 13351 C CA . LEU A 1 44 ? 5.189 5.396 -4.920 1.00 10.00 44 LEU A CA 10
ATOM 13352 C C . LEU A 1 44 ? 6.162 4.678 -5.849 1.00 10.00 44 LEU A C 10
ATOM 13353 O O . LEU A 1 44 ? 6.116 3.455 -5.980 1.00 10.00 44 LEU A O 10
ATOM 13369 N N . LYS A 1 45 ? 7.045 5.445 -6.482 1.00 10.00 45 LYS A N 10
ATOM 13370 C CA . LYS A 1 45 ? 8.058 4.889 -7.369 1.00 10.00 45 LYS A CA 10
ATOM 13371 C C . LYS A 1 45 ? 8.922 3.898 -6.596 1.00 10.00 45 LYS A C 10
ATOM 13372 O O . LYS A 1 45 ? 9.159 2.773 -7.040 1.00 10.00 45 LYS A O 10
ATOM 13391 N N . LYS A 1 46 ? 9.353 4.324 -5.415 1.00 10.00 46 LYS A N 10
ATOM 13392 C CA . LYS A 1 46 ? 10.186 3.505 -4.548 1.00 10.00 46 LYS A CA 10
ATOM 13393 C C . LYS A 1 46 ? 9.414 2.278 -4.066 1.00 10.00 46 LYS A C 10
ATOM 13394 O O . LYS A 1 46 ? 9.977 1.197 -3.908 1.00 10.00 46 LYS A O 10
ATOM 13413 N N . LEU A 1 47 ? 8.118 2.457 -3.857 1.00 10.00 47 LEU A N 10
ATOM 13414 C CA . LEU A 1 47 ? 7.256 1.383 -3.382 1.00 10.00 47 LEU A CA 10
ATOM 13415 C C . LEU A 1 47 ? 7.085 0.303 -4.445 1.00 10.00 47 LEU A C 10
ATOM 13416 O O . LEU A 1 47 ? 7.192 -0.890 -4.157 1.00 10.00 47 LEU A O 10
ATOM 13432 N N . LYS A 1 48 ? 6.838 0.733 -5.677 1.00 10.00 48 LYS A N 10
ATOM 13433 C CA . LYS A 1 48 ? 6.632 -0.185 -6.790 1.00 10.00 48 LYS A CA 10
ATOM 13434 C C . LYS A 1 48 ? 7.864 -1.051 -7.047 1.00 10.00 48 LYS A C 10
ATOM 13435 O O . LYS A 1 48 ? 7.749 -2.268 -7.217 1.00 10.00 48 LYS A O 10
ATOM 13454 N N . GLU A 1 49 ? 9.041 -0.436 -7.060 1.00 10.00 49 GLU A N 10
ATOM 13455 C CA . GLU A 1 49 ? 10.271 -1.177 -7.311 1.00 10.00 49 GLU A CA 10
ATOM 13456 C C . GLU A 1 49 ? 10.617 -2.094 -6.140 1.00 10.00 49 GLU A C 10
ATOM 13457 O O . GLU A 1 49 ? 11.028 -3.235 -6.348 1.00 10.00 49 GLU A O 10
ATOM 13469 N N . SER A 1 50 ? 10.420 -1.610 -4.916 1.00 10.00 50 SER A N 10
ATOM 13470 C CA . SER A 1 50 ? 10.722 -2.404 -3.730 1.00 10.00 50 SER A CA 10
ATOM 13471 C C . SER A 1 50 ? 9.863 -3.663 -3.689 1.00 10.00 50 SER A C 10
ATOM 13472 O O . SER A 1 50 ? 10.315 -4.722 -3.248 1.00 10.00 50 SER A O 10
ATOM 13480 N N . TYR A 1 51 ? 8.628 -3.549 -4.166 1.00 10.00 51 TYR A N 10
ATOM 13481 C CA . TYR A 1 51 ? 7.724 -4.689 -4.197 1.00 10.00 51 TYR A CA 10
ATOM 13482 C C . TYR A 1 51 ? 8.257 -5.741 -5.165 1.00 10.00 51 TYR A C 10
ATOM 13483 O O . TYR A 1 51 ? 8.220 -6.937 -4.879 1.00 10.00 51 TYR A O 10
ATOM 13501 N N . CYS A 1 52 ? 8.772 -5.277 -6.302 1.00 10.00 52 CYS A N 10
ATOM 13502 C CA . CYS A 1 52 ? 9.328 -6.166 -7.314 1.00 10.00 52 CYS A CA 10
ATOM 13503 C C . CYS A 1 52 ? 10.548 -6.899 -6.761 1.00 10.00 52 CYS A C 10
ATOM 13504 O O . CYS A 1 52 ? 10.732 -8.090 -7.005 1.00 10.00 52 CYS A O 10
ATOM 13512 N N . GLN A 1 53 ? 11.364 -6.181 -5.995 1.00 10.00 53 GLN A N 10
ATOM 13513 C CA . GLN A 1 53 ? 12.563 -6.759 -5.397 1.00 10.00 53 GLN A CA 10
ATOM 13514 C C . GLN A 1 53 ? 12.186 -7.836 -4.383 1.00 10.00 53 GLN A C 10
ATOM 13515 O O . GLN A 1 53 ? 12.806 -8.900 -4.329 1.00 10.00 53 GLN A O 10
ATOM 13529 N N . ARG A 1 54 ? 11.154 -7.550 -3.595 1.00 10.00 54 ARG A N 10
ATOM 13530 C CA . ARG A 1 54 ? 10.670 -8.478 -2.575 1.00 10.00 54 ARG A CA 10
ATOM 13531 C C . ARG A 1 54 ? 10.116 -9.752 -3.214 1.00 10.00 54 ARG A C 10
ATOM 13532 O O . ARG A 1 54 ? 10.291 -10.852 -2.690 1.00 10.00 54 ARG A O 10
ATOM 13553 N N . GLN A 1 55 ? 9.452 -9.595 -4.351 1.00 10.00 55 GLN A N 10
ATOM 13554 C CA . GLN A 1 55 ? 8.871 -10.729 -5.057 1.00 10.00 55 GLN A CA 10
ATOM 13555 C C . GLN A 1 55 ? 9.897 -11.386 -5.976 1.00 10.00 55 GLN A C 10
ATOM 13556 O O . GLN A 1 55 ? 9.613 -12.404 -6.609 1.00 10.00 55 GLN A O 10
ATOM 13570 N N . GLY A 1 56 ? 11.087 -10.800 -6.037 1.00 10.00 56 GLY A N 10
ATOM 13571 C CA . GLY A 1 56 ? 12.146 -11.335 -6.868 1.00 10.00 56 GLY A CA 10
ATOM 13572 C C . GLY A 1 56 ? 11.795 -11.312 -8.341 1.00 10.00 56 GLY A C 10
ATOM 13573 O O . GLY A 1 56 ? 12.103 -12.253 -9.077 1.00 10.00 56 GLY A O 10
ATOM 13577 N N . VAL A 1 57 ? 11.150 -10.238 -8.768 1.00 10.00 57 VAL A N 10
ATOM 13578 C CA . VAL A 1 57 ? 10.748 -10.081 -10.156 1.00 10.00 57 VAL A CA 10
ATOM 13579 C C . VAL A 1 57 ? 11.314 -8.784 -10.724 1.00 10.00 57 VAL A C 10
ATOM 13580 O O . VAL A 1 57 ? 11.642 -7.869 -9.969 1.00 10.00 57 VAL A O 10
ATOM 13593 N N . PRO A 1 58 ? 11.471 -8.703 -12.057 1.00 10.00 58 PRO A N 10
ATOM 13594 C CA . PRO A 1 58 ? 11.997 -7.507 -12.721 1.00 10.00 58 PRO A CA 10
ATOM 13595 C C . PRO A 1 58 ? 11.157 -6.263 -12.433 1.00 10.00 58 PRO A C 10
ATOM 13596 O O . PRO A 1 58 ? 10.025 -6.357 -11.957 1.00 10.00 58 PRO A O 10
ATOM 13607 N N . MET A 1 59 ? 11.710 -5.100 -12.735 1.00 10.00 59 MET A N 10
ATOM 13608 C CA . MET A 1 59 ? 11.023 -3.841 -12.483 1.00 10.00 59 MET A CA 10
ATOM 13609 C C . MET A 1 59 ? 9.816 -3.663 -13.406 1.00 10.00 59 MET A C 10
ATOM 13610 O O . MET A 1 59 ? 9.909 -3.892 -14.615 1.00 10.00 59 MET A O 10
ATOM 13624 N N . ASN A 1 60 ? 8.686 -3.283 -12.801 1.00 10.00 60 ASN A N 10
ATOM 13625 C CA . ASN A 1 60 ? 7.424 -3.039 -13.518 1.00 10.00 60 ASN A CA 10
ATOM 13626 C C . ASN A 1 60 ? 6.855 -4.321 -14.129 1.00 10.00 60 ASN A C 10
ATOM 13627 O O . ASN A 1 60 ? 6.096 -4.283 -15.095 1.00 10.00 60 ASN A O 10
ATOM 13638 N N . SER A 1 61 ? 7.202 -5.459 -13.547 1.00 10.00 61 SER A N 10
ATOM 13639 C CA . SER A 1 61 ? 6.700 -6.737 -14.031 1.00 10.00 61 SER A CA 10
ATOM 13640 C C . SER A 1 61 ? 5.264 -6.936 -13.568 1.00 10.00 61 SER A C 10
ATOM 13641 O O . SER A 1 61 ? 4.495 -7.700 -14.158 1.00 10.00 61 SER A O 10
ATOM 13649 N N . LEU A 1 62 ? 4.914 -6.229 -12.504 1.00 10.00 62 LEU A N 10
ATOM 13650 C CA . LEU A 1 62 ? 3.587 -6.305 -11.929 1.00 10.00 62 LEU A CA 10
ATOM 13651 C C . LEU A 1 62 ? 2.900 -4.949 -12.001 1.00 10.00 62 LEU A C 10
ATOM 13652 O O . LEU A 1 62 ? 3.533 -3.908 -11.814 1.00 10.00 62 LEU A O 10
ATOM 13668 N N . ARG A 1 63 ? 1.609 -4.968 -12.279 1.00 10.00 63 ARG A N 10
ATOM 13669 C CA . ARG A 1 63 ? 0.825 -3.751 -12.357 1.00 10.00 63 ARG A CA 10
ATOM 13670 C C . ARG A 1 63 ? -0.042 -3.617 -11.113 1.00 10.00 63 ARG A C 10
ATOM 13671 O O . ARG A 1 63 ? -0.746 -4.555 -10.726 1.00 10.00 63 ARG A O 10
ATOM 13692 N N . PHE A 1 64 ? 0.031 -2.464 -10.474 1.00 10.00 64 PHE A N 10
ATOM 13693 C CA . PHE A 1 64 ? -0.747 -2.209 -9.274 1.00 10.00 64 PHE A CA 10
ATOM 13694 C C . PHE A 1 64 ? -2.044 -1.506 -9.635 1.00 10.00 64 PHE A C 10
ATOM 13695 O O . PHE A 1 64 ? -2.031 -0.452 -10.272 1.00 10.00 64 PHE A O 10
ATOM 13712 N N . LEU A 1 65 ? -3.154 -2.098 -9.235 1.00 10.00 65 LEU A N 10
ATOM 13713 C CA . LEU A 1 65 ? -4.462 -1.535 -9.521 1.00 10.00 65 LEU A CA 10
ATOM 13714 C C . LEU A 1 65 ? -5.138 -1.060 -8.246 1.00 10.00 65 LEU A C 10
ATOM 13715 O O . LEU A 1 65 ? -5.340 -1.832 -7.304 1.00 10.00 65 LEU A O 10
ATOM 13731 N N . PHE A 1 66 ? -5.465 0.218 -8.222 1.00 10.00 66 PHE A N 10
ATOM 13732 C CA . PHE A 1 66 ? -6.136 0.829 -7.092 1.00 10.00 66 PHE A CA 10
ATOM 13733 C C . PHE A 1 66 ? -7.418 1.486 -7.578 1.00 10.00 66 PHE A C 10
ATOM 13734 O O . PHE A 1 66 ? -7.376 2.433 -8.363 1.00 10.00 66 PHE A O 10
ATOM 13751 N N . GLU A 1 67 ? -8.551 0.947 -7.138 1.00 10.00 67 GLU A N 10
ATOM 13752 C CA . GLU A 1 67 ? -9.863 1.462 -7.520 1.00 10.00 67 GLU A CA 10
ATOM 13753 C C . GLU A 1 67 ? -10.094 1.328 -9.024 1.00 10.00 67 GLU A C 10
ATOM 13754 O O . GLU A 1 67 ? -10.825 2.117 -9.622 1.00 10.00 67 GLU A O 10
ATOM 13766 N N . GLY A 1 68 ? -9.464 0.324 -9.630 1.00 10.00 68 GLY A N 10
ATOM 13767 C CA . GLY A 1 68 ? -9.620 0.092 -11.055 1.00 10.00 68 GLY A CA 10
ATOM 13768 C C . GLY A 1 68 ? -8.627 0.871 -11.898 1.00 10.00 68 GLY A C 10
ATOM 13769 O O . GLY A 1 68 ? -8.573 0.703 -13.117 1.00 10.00 68 GLY A O 10
ATOM 13773 N N . GLN A 1 69 ? -7.836 1.716 -11.256 1.00 10.00 69 GLN A N 10
ATOM 13774 C CA . GLN A 1 69 ? -6.850 2.525 -11.959 1.00 10.00 69 GLN A CA 10
ATOM 13775 C C . GLN A 1 69 ? -5.445 2.027 -11.639 1.00 10.00 69 GLN A C 10
ATOM 13776 O O . GLN A 1 69 ? -5.193 1.557 -10.531 1.00 10.00 69 GLN A O 10
ATOM 13790 N N . ARG A 1 70 ? -4.536 2.109 -12.601 1.00 10.00 70 ARG A N 10
ATOM 13791 C CA . ARG A 1 70 ? -3.172 1.647 -12.382 1.00 10.00 70 ARG A CA 10
ATOM 13792 C C . ARG A 1 70 ? -2.325 2.743 -11.749 1.00 10.00 70 ARG A C 10
ATOM 13793 O O . ARG A 1 70 ? -2.444 3.921 -12.093 1.00 10.00 70 ARG A O 10
ATOM 13814 N N . ILE A 1 71 ? -1.489 2.344 -10.805 1.00 10.00 71 ILE A N 10
ATOM 13815 C CA . ILE A 1 71 ? -0.617 3.273 -10.110 1.00 10.00 71 ILE A CA 10
ATOM 13816 C C . ILE A 1 71 ? 0.546 3.696 -11.000 1.00 10.00 71 ILE A C 10
ATOM 13817 O O . ILE A 1 71 ? 1.323 2.858 -11.472 1.00 10.00 71 ILE A O 10
ATOM 13833 N N . ALA A 1 72 ? 0.653 4.997 -11.228 1.00 10.00 72 ALA A N 10
ATOM 13834 C CA . ALA A 1 72 ? 1.718 5.547 -12.049 1.00 10.00 72 ALA A CA 10
ATOM 13835 C C . ALA A 1 72 ? 3.030 5.541 -11.274 1.00 10.00 72 ALA A C 10
ATOM 13836 O O . ALA A 1 72 ? 3.037 5.391 -10.050 1.00 10.00 72 ALA A O 10
ATOM 13843 N N . ASP A 1 73 ? 4.137 5.708 -11.979 1.00 10.00 73 ASP A N 10
ATOM 13844 C CA . ASP A 1 73 ? 5.448 5.704 -11.338 1.00 10.00 73 ASP A CA 10
ATOM 13845 C C . ASP A 1 73 ? 5.693 7.006 -10.581 1.00 10.00 73 ASP A C 10
ATOM 13846 O O . ASP A 1 73 ? 6.430 7.031 -9.598 1.00 10.00 73 ASP A O 10
ATOM 13855 N N . ASN A 1 74 ? 5.054 8.079 -11.027 1.00 10.00 74 ASN A N 10
ATOM 13856 C CA . ASN A 1 74 ? 5.200 9.384 -10.385 1.00 10.00 74 ASN A CA 10
ATOM 13857 C C . ASN A 1 74 ? 4.011 9.667 -9.468 1.00 10.00 74 ASN A C 10
ATOM 13858 O O . ASN A 1 74 ? 3.706 10.822 -9.163 1.00 10.00 74 ASN A O 10
ATOM 13869 N N . HIS A 1 75 ? 3.341 8.610 -9.030 1.00 10.00 75 HIS A N 10
ATOM 13870 C CA . HIS A 1 75 ? 2.188 8.750 -8.152 1.00 10.00 75 HIS A CA 10
ATOM 13871 C C . HIS A 1 75 ? 2.613 8.854 -6.692 1.00 10.00 75 HIS A C 10
ATOM 13872 O O . HIS A 1 75 ? 3.705 8.420 -6.313 1.00 10.00 75 HIS A O 10
ATOM 13886 N N . THR A 1 76 ? 1.747 9.439 -5.883 1.00 10.00 76 THR A N 10
ATOM 13887 C CA . THR A 1 76 ? 1.995 9.598 -4.462 1.00 10.00 76 THR A CA 10
ATOM 13888 C C . THR A 1 76 ? 0.744 9.207 -3.672 1.00 10.00 76 THR A C 10
ATOM 13889 O O . THR A 1 76 ? -0.365 9.324 -4.183 1.00 10.00 76 THR A O 10
ATOM 13900 N N . PRO A 1 77 ? 0.901 8.742 -2.418 1.00 10.00 77 PRO A N 10
ATOM 13901 C CA . PRO A 1 77 ? -0.237 8.322 -1.578 1.00 10.00 77 PRO A CA 10
ATOM 13902 C C . PRO A 1 77 ? -1.203 9.467 -1.263 1.00 10.00 77 PRO A C 10
ATOM 13903 O O . PRO A 1 77 ? -2.317 9.243 -0.782 1.00 10.00 77 PRO A O 10
ATOM 13914 N N . LYS A 1 78 ? -0.766 10.692 -1.537 1.00 10.00 78 LYS A N 10
ATOM 13915 C CA . LYS A 1 78 ? -1.578 11.874 -1.294 1.00 10.00 78 LYS A CA 10
ATOM 13916 C C . LYS A 1 78 ? -2.751 11.924 -2.268 1.00 10.00 78 LYS A C 10
ATOM 13917 O O . LYS A 1 78 ? -3.877 12.244 -1.884 1.00 10.00 78 LYS A O 10
ATOM 13936 N N . GLU A 1 79 ? -2.492 11.580 -3.521 1.00 10.00 79 GLU A N 10
ATOM 13937 C CA . GLU A 1 79 ? -3.534 11.592 -4.533 1.00 10.00 79 GLU A CA 10
ATOM 13938 C C . GLU A 1 79 ? -4.301 10.274 -4.511 1.00 10.00 79 GLU A C 10
ATOM 13939 O O . GLU A 1 79 ? -3.887 9.325 -3.837 1.00 10.00 79 GLU A O 10
ATOM 13951 N N . LEU A 1 80 ? -5.425 10.240 -5.231 1.00 10.00 80 LEU A N 10
ATOM 13952 C CA . LEU A 1 80 ? -6.288 9.056 -5.315 1.00 10.00 80 LEU A CA 10
ATOM 13953 C C . LEU A 1 80 ? -7.067 8.865 -4.014 1.00 10.00 80 LEU A C 10
ATOM 13954 O O . LEU A 1 80 ? -8.299 8.898 -4.011 1.00 10.00 80 LEU A O 10
ATOM 13970 N N . GLY A 1 81 ? -6.348 8.692 -2.915 1.00 10.00 81 GLY A N 10
ATOM 13971 C CA . GLY A 1 81 ? -6.987 8.506 -1.629 1.00 10.00 81 GLY A CA 10
ATOM 13972 C C . GLY A 1 81 ? -6.628 7.179 -1.000 1.00 10.00 81 GLY A C 10
ATOM 13973 O O . GLY A 1 81 ? -7.421 6.242 -1.022 1.00 10.00 81 GLY A O 10
ATOM 13977 N N . MET A 1 82 ? -5.425 7.096 -0.448 1.00 10.00 82 MET A N 10
ATOM 13978 C CA . MET A 1 82 ? -4.960 5.872 0.191 1.00 10.00 82 MET A CA 10
ATOM 13979 C C . MET A 1 82 ? -5.012 6.009 1.706 1.00 10.00 82 MET A C 10
ATOM 13980 O O . MET A 1 82 ? -4.339 6.866 2.285 1.00 10.00 82 MET A O 10
ATOM 13994 N N . GLU A 1 83 ? -5.816 5.168 2.340 1.00 10.00 83 GLU A N 10
ATOM 13995 C CA . GLU A 1 83 ? -5.969 5.193 3.788 1.00 10.00 83 GLU A CA 10
ATOM 13996 C C . GLU A 1 83 ? -5.387 3.928 4.413 1.00 10.00 83 GLU A C 10
ATOM 13997 O O . GLU A 1 83 ? -4.831 3.076 3.720 1.00 10.00 83 GLU A O 10
ATOM 14009 N N . GLU A 1 84 ? -5.511 3.814 5.729 1.00 10.00 84 GLU A N 10
ATOM 14010 C CA . GLU A 1 84 ? -5.013 2.648 6.443 1.00 10.00 84 GLU A CA 10
ATOM 14011 C C . GLU A 1 84 ? -5.934 1.461 6.176 1.00 10.00 84 GLU A C 10
ATOM 14012 O O . GLU A 1 84 ? -7.153 1.628 6.103 1.00 10.00 84 GLU A O 10
ATOM 14024 N N . GLU A 1 85 ? -5.338 0.278 6.007 1.00 10.00 85 GLU A N 10
ATOM 14025 C CA . GLU A 1 85 ? -6.088 -0.952 5.741 1.00 10.00 85 GLU A CA 10
ATOM 14026 C C . GLU A 1 85 ? -6.688 -0.934 4.340 1.00 10.00 85 GLU A C 10
ATOM 14027 O O . GLU A 1 85 ? -7.642 -1.660 4.053 1.00 10.00 85 GLU A O 10
ATOM 14039 N N . ASP A 1 86 ? -6.127 -0.102 3.472 1.00 10.00 86 ASP A N 10
ATOM 14040 C CA . ASP A 1 86 ? -6.608 -0.004 2.101 1.00 10.00 86 ASP A CA 10
ATOM 14041 C C . ASP A 1 86 ? -6.220 -1.249 1.322 1.00 10.00 86 ASP A C 10
ATOM 14042 O O . ASP A 1 86 ? -5.195 -1.873 1.606 1.00 10.00 86 ASP A O 10
ATOM 14051 N N . VAL A 1 87 ? -7.031 -1.608 0.340 1.00 10.00 87 VAL A N 10
ATOM 14052 C CA . VAL A 1 87 ? -6.773 -2.798 -0.455 1.00 10.00 87 VAL A CA 10
ATOM 14053 C C . VAL A 1 87 ? -6.344 -2.442 -1.874 1.00 10.00 87 VAL A C 10
ATOM 14054 O O . VAL A 1 87 ? -7.062 -1.754 -2.602 1.00 10.00 87 VAL A O 10
ATOM 14067 N N . ILE A 1 88 ? -5.169 -2.915 -2.252 1.00 10.00 88 ILE A N 10
ATOM 14068 C CA . ILE A 1 88 ? -4.637 -2.683 -3.582 1.00 10.00 88 ILE A CA 10
ATOM 14069 C C . ILE A 1 88 ? -4.375 -4.030 -4.257 1.00 10.00 88 ILE A C 10
ATOM 14070 O O . ILE A 1 88 ? -3.967 -4.993 -3.602 1.00 10.00 88 ILE A O 10
ATOM 14086 N N . GLU A 1 89 ? -4.640 -4.108 -5.551 1.00 10.00 89 GLU A N 10
ATOM 14087 C CA . GLU A 1 89 ? -4.451 -5.349 -6.288 1.00 10.00 89 GLU A CA 10
ATOM 14088 C C . GLU A 1 89 ? -3.174 -5.313 -7.116 1.00 10.00 89 GLU A C 10
ATOM 14089 O O . GLU A 1 89 ? -2.783 -4.261 -7.624 1.00 10.00 89 GLU A O 10
ATOM 14101 N N . VAL A 1 90 ? -2.529 -6.464 -7.243 1.00 10.00 90 VAL A N 10
ATOM 14102 C CA . VAL A 1 90 ? -1.303 -6.575 -8.017 1.00 10.00 90 VAL A CA 10
ATOM 14103 C C . VAL A 1 90 ? -1.397 -7.753 -8.989 1.00 10.00 90 VAL A C 10
ATOM 14104 O O . VAL A 1 90 ? -1.704 -8.878 -8.594 1.00 10.00 90 VAL A O 10
ATOM 14117 N N . TYR A 1 91 ? -1.169 -7.481 -10.267 1.00 10.00 91 TYR A N 10
ATOM 14118 C CA . TYR A 1 91 ? -1.234 -8.517 -11.293 1.00 10.00 91 TYR A CA 10
ATOM 14119 C C . TYR A 1 91 ? -0.028 -8.421 -12.214 1.00 10.00 91 TYR A C 10
ATOM 14120 O O . TYR A 1 91 ? 0.580 -7.364 -12.326 1.00 10.00 91 TYR A O 10
ATOM 14138 N N . GLN A 1 92 ? 0.317 -9.521 -12.867 1.00 10.00 92 GLN A N 10
ATOM 14139 C CA . GLN A 1 92 ? 1.471 -9.544 -13.762 1.00 10.00 92 GLN A CA 10
ATOM 14140 C C . GLN A 1 92 ? 1.146 -8.887 -15.098 1.00 10.00 92 GLN A C 10
ATOM 14141 O O . GLN A 1 92 ? 0.039 -9.030 -15.618 1.00 10.00 92 GLN A O 10
ATOM 14155 N N . GLU A 1 93 ? 2.117 -8.164 -15.644 1.00 10.00 93 GLU A N 10
ATOM 14156 C CA . GLU A 1 93 ? 1.946 -7.491 -16.922 1.00 10.00 93 GLU A CA 10
ATOM 14157 C C . GLU A 1 93 ? 2.158 -8.471 -18.072 1.00 10.00 93 GLU A C 10
ATOM 14158 O O . GLU A 1 93 ? 2.936 -9.421 -17.953 1.00 10.00 93 GLU A O 10
ATOM 14170 N N . GLN A 1 94 ? 1.470 -8.229 -19.181 1.00 10.00 94 GLN A N 10
ATOM 14171 C CA . GLN A 1 94 ? 1.566 -9.087 -20.358 1.00 10.00 94 GLN A CA 10
ATOM 14172 C C . GLN A 1 94 ? 2.960 -9.014 -20.980 1.00 10.00 94 GLN A C 10
ATOM 14173 O O . GLN A 1 94 ? 3.494 -10.014 -21.453 1.00 10.00 94 GLN A O 10
ATOM 14187 N N . THR A 1 95 ? 3.549 -7.826 -20.964 1.00 10.00 95 THR A N 10
ATOM 14188 C CA . THR A 1 95 ? 4.873 -7.622 -21.535 1.00 10.00 95 THR A CA 10
ATOM 14189 C C . THR A 1 95 ? 5.967 -8.167 -20.620 1.00 10.00 95 THR A C 10
ATOM 14190 O O . THR A 1 95 ? 7.122 -8.287 -21.025 1.00 10.00 95 THR A O 10
ATOM 14201 N N . GLY A 1 96 ? 5.599 -8.493 -19.384 1.00 10.00 96 GLY A N 10
ATOM 14202 C CA . GLY A 1 96 ? 6.566 -9.009 -18.431 1.00 10.00 96 GLY A CA 10
ATOM 14203 C C . GLY A 1 96 ? 7.311 -7.898 -17.716 1.00 10.00 96 GLY A C 10
ATOM 14204 O O . GLY A 1 96 ? 8.029 -8.141 -16.742 1.00 10.00 96 GLY A O 10
ATOM 14208 N N . GLY A 1 97 ? 7.131 -6.681 -18.204 1.00 10.00 97 GLY A N 10
ATOM 14209 C CA . GLY A 1 97 ? 7.778 -5.527 -17.629 1.00 10.00 97 GLY A CA 10
ATOM 14210 C C . GLY A 1 97 ? 7.294 -4.254 -18.285 1.00 10.00 97 GLY A C 10
ATOM 14211 O O . GLY A 1 97 ? 7.577 -3.156 -17.766 1.00 10.00 97 GLY A O 10
ATOM 14215 N N . ASN B 2 3 ? -4.532 -17.371 6.342 1.00 10.00 357 ASN B N 10
ATOM 14216 C CA . ASN B 2 3 ? -4.045 -15.975 6.395 1.00 10.00 357 ASN B CA 10
ATOM 14217 C C . ASN B 2 3 ? -2.527 -15.946 6.424 1.00 10.00 357 ASN B C 10
ATOM 14218 O O . ASN B 2 3 ? -1.893 -16.474 7.339 1.00 10.00 357 ASN B O 10
ATOM 14229 N N . ASN B 2 4 ? -1.943 -15.346 5.408 1.00 10.00 358 ASN B N 10
ATOM 14230 C CA . ASN B 2 4 ? -0.502 -15.229 5.325 1.00 10.00 358 ASN B CA 10
ATOM 14231 C C . ASN B 2 4 ? -0.149 -13.765 5.320 1.00 10.00 358 ASN B C 10
ATOM 14232 O O . ASN B 2 4 ? -0.678 -13.007 4.511 1.00 10.00 358 ASN B O 10
ATOM 14243 N N . ARG B 2 5 ? 0.728 -13.359 6.218 1.00 10.00 359 ARG B N 10
ATOM 14244 C CA . ARG B 2 5 ? 1.092 -11.957 6.309 1.00 10.00 359 ARG B CA 10
ATOM 14245 C C . ARG B 2 5 ? 2.592 -11.719 6.196 1.00 10.00 359 ARG B C 10
ATOM 14246 O O . ARG B 2 5 ? 3.396 -12.362 6.877 1.00 10.00 359 ARG B O 10
ATOM 14267 N N . ASP B 2 6 ? 2.956 -10.829 5.300 1.00 10.00 360 ASP B N 10
ATOM 14268 C CA . ASP B 2 6 ? 4.343 -10.414 5.141 1.00 10.00 360 ASP B CA 10
ATOM 14269 C C . ASP B 2 6 ? 4.387 -8.896 5.298 1.00 10.00 360 ASP B C 10
ATOM 14270 O O . ASP B 2 6 ? 3.638 -8.194 4.620 1.00 10.00 360 ASP B O 10
ATOM 14279 N N . PRO B 2 7 ? 5.244 -8.346 6.176 1.00 10.00 361 PRO B N 10
ATOM 14280 C CA . PRO B 2 7 ? 5.321 -6.914 6.371 1.00 10.00 361 PRO B CA 10
ATOM 14281 C C . PRO B 2 7 ? 6.612 -6.307 5.831 1.00 10.00 361 PRO B C 10
ATOM 14282 O O . PRO B 2 7 ? 7.725 -6.736 6.145 1.00 10.00 361 PRO B O 10
ATOM 14293 N N . ILE B 2 8 ? 6.429 -5.283 5.014 1.00 10.00 362 ILE B N 10
ATOM 14294 C CA . ILE B 2 8 ? 7.522 -4.572 4.379 1.00 10.00 362 ILE B CA 10
ATOM 14295 C C . ILE B 2 8 ? 7.520 -3.117 4.815 1.00 10.00 362 ILE B C 10
ATOM 14296 O O . ILE B 2 8 ? 6.470 -2.474 4.881 1.00 10.00 362 ILE B O 10
ATOM 14312 N N . VAL B 2 9 ? 8.697 -2.611 5.126 1.00 10.00 363 VAL B N 10
ATOM 14313 C CA . VAL B 2 9 ? 8.851 -1.241 5.564 1.00 10.00 363 VAL B CA 10
ATOM 14314 C C . VAL B 2 9 ? 9.624 -0.470 4.510 1.00 10.00 363 VAL B C 10
ATOM 14315 O O . VAL B 2 9 ? 10.614 -0.955 3.959 1.00 10.00 363 VAL B O 10
ATOM 14328 N N . ILE B 2 10 ? 9.155 0.731 4.248 1.00 10.00 364 ILE B N 10
ATOM 14329 C CA . ILE B 2 10 ? 9.698 1.589 3.219 1.00 10.00 364 ILE B CA 10
ATOM 14330 C C . ILE B 2 10 ? 10.410 2.793 3.810 1.00 10.00 364 ILE B C 10
ATOM 14331 O O . ILE B 2 10 ? 10.052 3.300 4.879 1.00 10.00 364 ILE B O 10
ATOM 14361 N N . ASP B 2 12 ? 11.803 6.657 3.457 1.00 10.00 366 ASP B N 10
ATOM 14362 C CA . ASP B 2 12 ? 11.366 7.904 2.881 1.00 10.00 366 ASP B CA 10
ATOM 14363 C C . ASP B 2 12 ? 12.511 8.896 2.822 1.00 10.00 366 ASP B C 10
ATOM 14364 O O . ASP B 2 12 ? 13.215 9.133 3.809 1.00 10.00 366 ASP B O 10
ATOM 14387 N N . PRO B 2 14 ? 14.518 12.287 2.719 1.00 10.00 368 PRO B N 10
ATOM 14388 C CA . PRO B 2 14 ? 14.412 13.566 3.433 1.00 10.00 368 PRO B CA 10
ATOM 14389 C C . PRO B 2 14 ? 13.864 14.677 2.545 1.00 10.00 368 PRO B C 10
ATOM 14390 O O . PRO B 2 14 ? 12.734 15.137 2.800 1.00 10.00 368 PRO B O 10
ATOM 14401 N N . TYR A 1 21 ? 2.388 6.193 9.597 1.00 10.00 21 TYR A N 11
ATOM 14402 C CA . TYR A 1 21 ? 2.651 5.348 8.413 1.00 10.00 21 TYR A CA 11
ATOM 14403 C C . TYR A 1 21 ? 1.349 4.739 7.912 1.00 10.00 21 TYR A C 11
ATOM 14404 O O . TYR A 1 21 ? 0.436 4.495 8.696 1.00 10.00 21 TYR A O 11
ATOM 14422 N N . ILE A 1 22 ? 1.260 4.523 6.609 1.00 10.00 22 ILE A N 11
ATOM 14423 C CA . ILE A 1 22 ? 0.072 3.936 6.005 1.00 10.00 22 ILE A CA 11
ATOM 14424 C C . ILE A 1 22 ? 0.361 2.491 5.623 1.00 10.00 22 ILE A C 11
ATOM 14425 O O . ILE A 1 22 ? 1.193 2.224 4.759 1.00 10.00 22 ILE A O 11
ATOM 14441 N N . LYS A 1 23 ? -0.311 1.563 6.281 1.00 10.00 23 LYS A N 11
ATOM 14442 C CA . LYS A 1 23 ? -0.113 0.152 6.008 1.00 10.00 23 LYS A CA 11
ATOM 14443 C C . LYS A 1 23 ? -1.219 -0.377 5.100 1.00 10.00 23 LYS A C 11
ATOM 14444 O O . LYS A 1 23 ? -2.348 -0.614 5.543 1.00 10.00 23 LYS A O 11
ATOM 14463 N N . LEU A 1 24 ? -0.887 -0.551 3.832 1.00 10.00 24 LEU A N 11
ATOM 14464 C CA . LEU A 1 24 ? -1.838 -1.043 2.844 1.00 10.00 24 LEU A CA 11
ATOM 14465 C C . LEU A 1 24 ? -1.827 -2.566 2.797 1.00 10.00 24 LEU A C 11
ATOM 14466 O O . LEU A 1 24 ? -0.819 -3.198 3.122 1.00 10.00 24 LEU A O 11
ATOM 14482 N N . LYS A 1 25 ? -2.948 -3.149 2.399 1.00 10.00 25 LYS A N 11
ATOM 14483 C CA . LYS A 1 25 ? -3.059 -4.594 2.292 1.00 10.00 25 LYS A CA 11
ATOM 14484 C C . LYS A 1 25 ? -3.077 -5.007 0.828 1.00 10.00 25 LYS A C 11
ATOM 14485 O O . LYS A 1 25 ? -4.030 -4.720 0.100 1.00 10.00 25 LYS A O 11
ATOM 14504 N N . VAL A 1 26 ? -2.011 -5.661 0.400 1.00 10.00 26 VAL A N 11
ATOM 14505 C CA . VAL A 1 26 ? -1.894 -6.122 -0.973 1.00 10.00 26 VAL A CA 11
ATOM 14506 C C . VAL A 1 26 ? -2.344 -7.572 -1.065 1.00 10.00 26 VAL A C 11
ATOM 14507 O O . VAL A 1 26 ? -1.851 -8.424 -0.324 1.00 10.00 26 VAL A O 11
ATOM 14520 N N . ILE A 1 27 ? -3.284 -7.850 -1.952 1.00 10.00 27 ILE A N 11
ATOM 14521 C CA . ILE A 1 27 ? -3.786 -9.208 -2.114 1.00 10.00 27 ILE A CA 11
ATOM 14522 C C . ILE A 1 27 ? -3.065 -9.914 -3.254 1.00 10.00 27 ILE A C 11
ATOM 14523 O O . ILE A 1 27 ? -3.111 -9.472 -4.404 1.00 10.00 27 ILE A O 11
ATOM 14539 N N . GLY A 1 28 ? -2.385 -11.002 -2.919 1.00 10.00 28 GLY A N 11
ATOM 14540 C CA . GLY A 1 28 ? -1.668 -11.769 -3.916 1.00 10.00 28 GLY A CA 11
ATOM 14541 C C . GLY A 1 28 ? -2.557 -12.799 -4.580 1.00 10.00 28 GLY A C 11
ATOM 14542 O O . GLY A 1 28 ? -3.633 -13.117 -4.069 1.00 10.00 28 GLY A O 11
ATOM 14546 N N . GLN A 1 29 ? -2.104 -13.335 -5.707 1.00 10.00 29 GLN A N 11
ATOM 14547 C CA . GLN A 1 29 ? -2.875 -14.327 -6.452 1.00 10.00 29 GLN A CA 11
ATOM 14548 C C . GLN A 1 29 ? -3.102 -15.590 -5.626 1.00 10.00 29 GLN A C 11
ATOM 14549 O O . GLN A 1 29 ? -4.097 -16.288 -5.809 1.00 10.00 29 GLN A O 11
ATOM 14563 N N . ASP A 1 30 ? -2.184 -15.870 -4.710 1.00 10.00 30 ASP A N 11
ATOM 14564 C CA . ASP A 1 30 ? -2.282 -17.049 -3.855 1.00 10.00 30 ASP A CA 11
ATOM 14565 C C . ASP A 1 30 ? -3.015 -16.718 -2.556 1.00 10.00 30 ASP A C 11
ATOM 14566 O O . ASP A 1 30 ? -2.832 -17.391 -1.540 1.00 10.00 30 ASP A O 11
ATOM 14575 N N . SER A 1 31 ? -3.846 -15.677 -2.606 1.00 10.00 31 SER A N 11
ATOM 14576 C CA . SER A 1 31 ? -4.621 -15.235 -1.450 1.00 10.00 31 SER A CA 11
ATOM 14577 C C . SER A 1 31 ? -3.700 -14.798 -0.312 1.00 10.00 31 SER A C 11
ATOM 14578 O O . SER A 1 31 ? -3.971 -15.056 0.863 1.00 10.00 31 SER A O 11
ATOM 14586 N N . SER A 1 32 ? -2.607 -14.143 -0.670 1.00 10.00 32 SER A N 11
ATOM 14587 C CA . SER A 1 32 ? -1.650 -13.659 0.308 1.00 10.00 32 SER A CA 11
ATOM 14588 C C . SER A 1 32 ? -1.976 -12.217 0.681 1.00 10.00 32 SER A C 11
ATOM 14589 O O . SER A 1 32 ? -2.443 -11.448 -0.159 1.00 10.00 32 SER A O 11
ATOM 14597 N N . GLU A 1 33 ? -1.752 -11.855 1.935 1.00 10.00 33 GLU A N 11
ATOM 14598 C CA . GLU A 1 33 ? -2.036 -10.502 2.393 1.00 10.00 33 GLU A CA 11
ATOM 14599 C C . GLU A 1 33 ? -0.742 -9.784 2.759 1.00 10.00 33 GLU A C 11
ATOM 14600 O O . GLU A 1 33 ? -0.200 -9.961 3.852 1.00 10.00 33 GLU A O 11
ATOM 14612 N N . ILE A 1 34 ? -0.245 -8.975 1.839 1.00 10.00 34 ILE A N 11
ATOM 14613 C CA . ILE A 1 34 ? 0.995 -8.245 2.062 1.00 10.00 34 ILE A CA 11
ATOM 14614 C C . ILE A 1 34 ? 0.722 -6.920 2.764 1.00 10.00 34 ILE A C 11
ATOM 14615 O O . ILE A 1 34 ? -0.123 -6.138 2.331 1.00 10.00 34 ILE A O 11
ATOM 14631 N N . HIS A 1 35 ? 1.434 -6.685 3.852 1.00 10.00 35 HIS A N 11
ATOM 14632 C CA . HIS A 1 35 ? 1.292 -5.465 4.630 1.00 10.00 35 HIS A CA 11
ATOM 14633 C C . HIS A 1 35 ? 2.402 -4.490 4.260 1.00 10.00 35 HIS A C 11
ATOM 14634 O O . HIS A 1 35 ? 3.514 -4.564 4.793 1.00 10.00 35 HIS A O 11
ATOM 14648 N N . PHE A 1 36 ? 2.113 -3.592 3.335 1.00 10.00 36 PHE A N 11
ATOM 14649 C CA . PHE A 1 36 ? 3.101 -2.618 2.905 1.00 10.00 36 PHE A CA 11
ATOM 14650 C C . PHE A 1 36 ? 2.951 -1.331 3.701 1.00 10.00 36 PHE A C 11
ATOM 14651 O O . PHE A 1 36 ? 1.945 -0.632 3.586 1.00 10.00 36 PHE A O 11
ATOM 14668 N N . LYS A 1 37 ? 3.951 -1.029 4.513 1.00 10.00 37 LYS A N 11
ATOM 14669 C CA . LYS A 1 37 ? 3.924 0.171 5.324 1.00 10.00 37 LYS A CA 11
ATOM 14670 C C . LYS A 1 37 ? 4.609 1.321 4.595 1.00 10.00 37 LYS A C 11
ATOM 14671 O O . LYS A 1 37 ? 5.836 1.377 4.508 1.00 10.00 37 LYS A O 11
ATOM 14690 N N . VAL A 1 38 ? 3.799 2.227 4.066 1.00 10.00 38 VAL A N 11
ATOM 14691 C CA . VAL A 1 38 ? 4.300 3.372 3.326 1.00 10.00 38 VAL A CA 11
ATOM 14692 C C . VAL A 1 38 ? 4.210 4.646 4.167 1.00 10.00 38 VAL A C 11
ATOM 14693 O O . VAL A 1 38 ? 3.598 4.651 5.237 1.00 10.00 38 VAL A O 11
ATOM 14706 N N . LYS A 1 39 ? 4.819 5.721 3.684 1.00 10.00 39 LYS A N 11
ATOM 14707 C CA . LYS A 1 39 ? 4.799 6.995 4.390 1.00 10.00 39 LYS A CA 11
ATOM 14708 C C . LYS A 1 39 ? 4.126 8.056 3.531 1.00 10.00 39 LYS A C 11
ATOM 14709 O O . LYS A 1 39 ? 4.331 8.101 2.317 1.00 10.00 39 LYS A O 11
ATOM 14728 N N . MET A 1 40 ? 3.321 8.906 4.155 1.00 10.00 40 MET A N 11
ATOM 14729 C CA . MET A 1 40 ? 2.627 9.968 3.434 1.00 10.00 40 MET A CA 11
ATOM 14730 C C . MET A 1 40 ? 3.591 11.114 3.115 1.00 10.00 40 MET A C 11
ATOM 14731 O O . MET A 1 40 ? 3.432 12.235 3.601 1.00 10.00 40 MET A O 11
ATOM 14745 N N . THR A 1 41 ? 4.610 10.807 2.317 1.00 10.00 41 THR A N 11
ATOM 14746 C CA . THR A 1 41 ? 5.626 11.780 1.913 1.00 10.00 41 THR A CA 11
ATOM 14747 C C . THR A 1 41 ? 6.400 11.263 0.698 1.00 10.00 41 THR A C 11
ATOM 14748 O O . THR A 1 41 ? 6.747 12.022 -0.206 1.00 10.00 41 THR A O 11
ATOM 14759 N N . THR A 1 42 ? 6.660 9.963 0.692 1.00 10.00 42 THR A N 11
ATOM 14760 C CA . THR A 1 42 ? 7.405 9.324 -0.380 1.00 10.00 42 THR A CA 11
ATOM 14761 C C . THR A 1 42 ? 6.530 9.034 -1.596 1.00 10.00 42 THR A C 11
ATOM 14762 O O . THR A 1 42 ? 5.315 8.849 -1.479 1.00 10.00 42 THR A O 11
ATOM 14773 N N . HIS A 1 43 ? 7.160 9.005 -2.758 1.00 10.00 43 HIS A N 11
ATOM 14774 C CA . HIS A 1 43 ? 6.468 8.721 -4.003 1.00 10.00 43 HIS A CA 11
ATOM 14775 C C . HIS A 1 43 ? 6.281 7.217 -4.150 1.00 10.00 43 HIS A C 11
ATOM 14776 O O . HIS A 1 43 ? 7.086 6.433 -3.641 1.00 10.00 43 HIS A O 11
ATOM 14790 N N . LEU A 1 44 ? 5.243 6.815 -4.872 1.00 10.00 44 LEU A N 11
ATOM 14791 C CA . LEU A 1 44 ? 4.947 5.399 -5.067 1.00 10.00 44 LEU A CA 11
ATOM 14792 C C . LEU A 1 44 ? 5.986 4.719 -5.959 1.00 10.00 44 LEU A C 11
ATOM 14793 O O . LEU A 1 44 ? 5.968 3.499 -6.125 1.00 10.00 44 LEU A O 11
ATOM 14809 N N . LYS A 1 45 ? 6.895 5.508 -6.525 1.00 10.00 45 LYS A N 11
ATOM 14810 C CA . LYS A 1 45 ? 7.956 4.976 -7.373 1.00 10.00 45 LYS A CA 11
ATOM 14811 C C . LYS A 1 45 ? 8.815 3.996 -6.575 1.00 10.00 45 LYS A C 11
ATOM 14812 O O . LYS A 1 45 ? 9.029 2.855 -6.991 1.00 10.00 45 LYS A O 11
ATOM 14831 N N . LYS A 1 46 ? 9.270 4.449 -5.411 1.00 10.00 46 LYS A N 11
ATOM 14832 C CA . LYS A 1 46 ? 10.104 3.642 -4.526 1.00 10.00 46 LYS A CA 11
ATOM 14833 C C . LYS A 1 46 ? 9.344 2.405 -4.049 1.00 10.00 46 LYS A C 11
ATOM 14834 O O . LYS A 1 46 ? 9.923 1.337 -3.863 1.00 10.00 46 LYS A O 11
ATOM 14853 N N . LEU A 1 47 ? 8.042 2.554 -3.876 1.00 10.00 47 LEU A N 11
ATOM 14854 C CA . LEU A 1 47 ? 7.198 1.462 -3.410 1.00 10.00 47 LEU A CA 11
ATOM 14855 C C . LEU A 1 47 ? 7.080 0.358 -4.457 1.00 10.00 47 LEU A C 11
ATOM 14856 O O . LEU A 1 47 ? 7.246 -0.823 -4.146 1.00 10.00 47 LEU A O 11
ATOM 14872 N N . LYS A 1 48 ? 6.815 0.748 -5.697 1.00 10.00 48 LYS A N 11
ATOM 14873 C CA . LYS A 1 48 ? 6.656 -0.210 -6.786 1.00 10.00 48 LYS A CA 11
ATOM 14874 C C . LYS A 1 48 ? 7.929 -1.021 -7.028 1.00 10.00 48 LYS A C 11
ATOM 14875 O O . LYS A 1 48 ? 7.871 -2.244 -7.177 1.00 10.00 48 LYS A O 11
ATOM 14894 N N . GLU A 1 49 ? 9.077 -0.350 -7.053 1.00 10.00 49 GLU A N 11
ATOM 14895 C CA . GLU A 1 49 ? 10.347 -1.033 -7.298 1.00 10.00 49 GLU A CA 11
ATOM 14896 C C . GLU A 1 49 ? 10.734 -1.943 -6.134 1.00 10.00 49 GLU A C 11
ATOM 14897 O O . GLU A 1 49 ? 11.307 -3.014 -6.344 1.00 10.00 49 GLU A O 11
ATOM 14909 N N . SER A 1 50 ? 10.415 -1.531 -4.913 1.00 10.00 50 SER A N 11
ATOM 14910 C CA . SER A 1 50 ? 10.742 -2.328 -3.737 1.00 10.00 50 SER A CA 11
ATOM 14911 C C . SER A 1 50 ? 9.908 -3.606 -3.702 1.00 10.00 50 SER A C 11
ATOM 14912 O O . SER A 1 50 ? 10.373 -4.649 -3.241 1.00 10.00 50 SER A O 11
ATOM 14920 N N . TYR A 1 51 ? 8.680 -3.525 -4.203 1.00 10.00 51 TYR A N 11
ATOM 14921 C CA . TYR A 1 51 ? 7.801 -4.686 -4.235 1.00 10.00 51 TYR A CA 11
ATOM 14922 C C . TYR A 1 51 ? 8.327 -5.716 -5.225 1.00 10.00 51 TYR A C 11
ATOM 14923 O O . TYR A 1 51 ? 8.336 -6.915 -4.946 1.00 10.00 51 TYR A O 11
ATOM 14941 N N . CYS A 1 52 ? 8.778 -5.236 -6.379 1.00 10.00 52 CYS A N 11
ATOM 14942 C CA . CYS A 1 52 ? 9.318 -6.110 -7.412 1.00 10.00 52 CYS A CA 11
ATOM 14943 C C . CYS A 1 52 ? 10.539 -6.861 -6.883 1.00 10.00 52 CYS A C 11
ATOM 14944 O O . CYS A 1 52 ? 10.696 -8.061 -7.110 1.00 10.00 52 CYS A O 11
ATOM 14952 N N . GLN A 1 53 ? 11.384 -6.145 -6.148 1.00 10.00 53 GLN A N 11
ATOM 14953 C CA . GLN A 1 53 ? 12.586 -6.729 -5.569 1.00 10.00 53 GLN A CA 11
ATOM 14954 C C . GLN A 1 53 ? 12.228 -7.752 -4.496 1.00 10.00 53 GLN A C 11
ATOM 14955 O O . GLN A 1 53 ? 12.943 -8.728 -4.293 1.00 10.00 53 GLN A O 11
ATOM 14969 N N . ARG A 1 54 ? 11.106 -7.526 -3.825 1.00 10.00 54 ARG A N 11
ATOM 14970 C CA . ARG A 1 54 ? 10.641 -8.426 -2.776 1.00 10.00 54 ARG A CA 11
ATOM 14971 C C . ARG A 1 54 ? 10.184 -9.756 -3.371 1.00 10.00 54 ARG A C 11
ATOM 14972 O O . ARG A 1 54 ? 10.442 -10.819 -2.809 1.00 10.00 54 ARG A O 11
ATOM 14993 N N . GLN A 1 55 ? 9.511 -9.688 -4.516 1.00 10.00 55 GLN A N 11
ATOM 14994 C CA . GLN A 1 55 ? 9.013 -10.889 -5.178 1.00 10.00 55 GLN A CA 11
ATOM 14995 C C . GLN A 1 55 ? 10.108 -11.558 -6.006 1.00 10.00 55 GLN A C 11
ATOM 14996 O O . GLN A 1 55 ? 9.979 -12.715 -6.404 1.00 10.00 55 GLN A O 11
ATOM 15010 N N . GLY A 1 56 ? 11.180 -10.823 -6.264 1.00 10.00 56 GLY A N 11
ATOM 15011 C CA . GLY A 1 56 ? 12.281 -11.367 -7.032 1.00 10.00 56 GLY A CA 11
ATOM 15012 C C . GLY A 1 56 ? 12.043 -11.276 -8.527 1.00 10.00 56 GLY A C 11
ATOM 15013 O O . GLY A 1 56 ? 12.375 -12.198 -9.273 1.00 10.00 56 GLY A O 11
ATOM 15017 N N . VAL A 1 57 ? 11.460 -10.168 -8.961 1.00 10.00 57 VAL A N 11
ATOM 15018 C CA . VAL A 1 57 ? 11.175 -9.946 -10.375 1.00 10.00 57 VAL A CA 11
ATOM 15019 C C . VAL A 1 57 ? 11.560 -8.523 -10.770 1.00 10.00 57 VAL A C 11
ATOM 15020 O O . VAL A 1 57 ? 11.599 -7.632 -9.922 1.00 10.00 57 VAL A O 11
ATOM 15033 N N . PRO A 1 58 ? 11.887 -8.294 -12.052 1.00 10.00 58 PRO A N 11
ATOM 15034 C CA . PRO A 1 58 ? 12.248 -6.961 -12.540 1.00 10.00 58 PRO A CA 11
ATOM 15035 C C . PRO A 1 58 ? 11.057 -6.011 -12.474 1.00 10.00 58 PRO A C 11
ATOM 15036 O O . PRO A 1 58 ? 9.910 -6.450 -12.429 1.00 10.00 58 PRO A O 11
ATOM 15047 N N . MET A 1 59 ? 11.320 -4.714 -12.470 1.00 10.00 59 MET A N 11
ATOM 15048 C CA . MET A 1 59 ? 10.248 -3.732 -12.393 1.00 10.00 59 MET A CA 11
ATOM 15049 C C . MET A 1 59 ? 9.403 -3.732 -13.669 1.00 10.00 59 MET A C 11
ATOM 15050 O O . MET A 1 59 ? 9.832 -4.237 -14.708 1.00 10.00 59 MET A O 11
ATOM 15064 N N . ASN A 1 60 ? 8.180 -3.204 -13.546 1.00 10.00 60 ASN A N 11
ATOM 15065 C CA . ASN A 1 60 ? 7.213 -3.094 -14.649 1.00 10.00 60 ASN A CA 11
ATOM 15066 C C . ASN A 1 60 ? 6.498 -4.417 -14.908 1.00 10.00 60 ASN A C 11
ATOM 15067 O O . ASN A 1 60 ? 5.450 -4.443 -15.552 1.00 10.00 60 ASN A O 11
ATOM 15078 N N . SER A 1 61 ? 7.054 -5.510 -14.395 1.00 10.00 61 SER A N 11
ATOM 15079 C CA . SER A 1 61 ? 6.449 -6.825 -14.568 1.00 10.00 61 SER A CA 11
ATOM 15080 C C . SER A 1 61 ? 5.145 -6.907 -13.783 1.00 10.00 61 SER A C 11
ATOM 15081 O O . SER A 1 61 ? 4.169 -7.507 -14.232 1.00 10.00 61 SER A O 11
ATOM 15089 N N . LEU A 1 62 ? 5.145 -6.294 -12.608 1.00 10.00 62 LEU A N 11
ATOM 15090 C CA . LEU A 1 62 ? 3.978 -6.276 -11.748 1.00 10.00 62 LEU A CA 11
ATOM 15091 C C . LEU A 1 62 ? 3.277 -4.928 -11.837 1.00 10.00 62 LEU A C 11
ATOM 15092 O O . LEU A 1 62 ? 3.895 -3.881 -11.631 1.00 10.00 62 LEU A O 11
ATOM 15108 N N . ARG A 1 63 ? 1.994 -4.957 -12.152 1.00 10.00 63 ARG A N 11
ATOM 15109 C CA . ARG A 1 63 ? 1.210 -3.740 -12.262 1.00 10.00 63 ARG A CA 11
ATOM 15110 C C . ARG A 1 63 ? 0.279 -3.599 -11.068 1.00 10.00 63 ARG A C 11
ATOM 15111 O O . ARG A 1 63 ? -0.507 -4.502 -10.760 1.00 10.00 63 ARG A O 11
ATOM 15132 N N . PHE A 1 64 ? 0.386 -2.469 -10.387 1.00 10.00 64 PHE A N 11
ATOM 15133 C CA . PHE A 1 64 ? -0.443 -2.195 -9.225 1.00 10.00 64 PHE A CA 11
ATOM 15134 C C . PHE A 1 64 ? -1.762 -1.574 -9.648 1.00 10.00 64 PHE A C 11
ATOM 15135 O O . PHE A 1 64 ? -1.786 -0.572 -10.365 1.00 10.00 64 PHE A O 11
ATOM 15152 N N . LEU A 1 65 ? -2.851 -2.173 -9.201 1.00 10.00 65 LEU A N 11
ATOM 15153 C CA . LEU A 1 65 ? -4.178 -1.687 -9.530 1.00 10.00 65 LEU A CA 11
ATOM 15154 C C . LEU A 1 65 ? -4.871 -1.167 -8.280 1.00 10.00 65 LEU A C 11
ATOM 15155 O O . LEU A 1 65 ? -4.940 -1.855 -7.257 1.00 10.00 65 LEU A O 11
ATOM 15171 N N . PHE A 1 66 ? -5.366 0.056 -8.365 1.00 10.00 66 PHE A N 11
ATOM 15172 C CA . PHE A 1 66 ? -6.057 0.689 -7.258 1.00 10.00 66 PHE A CA 11
ATOM 15173 C C . PHE A 1 66 ? -7.316 1.368 -7.769 1.00 10.00 66 PHE A C 11
ATOM 15174 O O . PHE A 1 66 ? -7.239 2.296 -8.578 1.00 10.00 66 PHE A O 11
ATOM 15191 N N . GLU A 1 67 ? -8.468 0.883 -7.315 1.00 10.00 67 GLU A N 11
ATOM 15192 C CA . GLU A 1 67 ? -9.760 1.428 -7.722 1.00 10.00 67 GLU A CA 11
ATOM 15193 C C . GLU A 1 67 ? -9.973 1.262 -9.226 1.00 10.00 67 GLU A C 11
ATOM 15194 O O . GLU A 1 67 ? -10.663 2.062 -9.861 1.00 10.00 67 GLU A O 11
ATOM 15206 N N . GLY A 1 68 ? -9.375 0.219 -9.794 1.00 10.00 68 GLY A N 11
ATOM 15207 C CA . GLY A 1 68 ? -9.516 -0.040 -11.215 1.00 10.00 68 GLY A CA 11
ATOM 15208 C C . GLY A 1 68 ? -8.375 0.532 -12.035 1.00 10.00 68 GLY A C 11
ATOM 15209 O O . GLY A 1 68 ? -7.932 -0.087 -13.003 1.00 10.00 68 GLY A O 11
ATOM 15213 N N . GLN A 1 69 ? -7.892 1.704 -11.643 1.00 10.00 69 GLN A N 11
ATOM 15214 C CA . GLN A 1 69 ? -6.803 2.367 -12.355 1.00 10.00 69 GLN A CA 11
ATOM 15215 C C . GLN A 1 69 ? -5.458 1.782 -11.943 1.00 10.00 69 GLN A C 11
ATOM 15216 O O . GLN A 1 69 ? -5.335 1.179 -10.877 1.00 10.00 69 GLN A O 11
ATOM 15230 N N . ARG A 1 70 ? -4.453 1.959 -12.785 1.00 10.00 70 ARG A N 11
ATOM 15231 C CA . ARG A 1 70 ? -3.124 1.460 -12.477 1.00 10.00 70 ARG A CA 11
ATOM 15232 C C . ARG A 1 70 ? -2.273 2.570 -11.872 1.00 10.00 70 ARG A C 11
ATOM 15233 O O . ARG A 1 70 ? -2.354 3.730 -12.286 1.00 10.00 70 ARG A O 11
ATOM 15254 N N . ILE A 1 71 ? -1.477 2.206 -10.879 1.00 10.00 71 ILE A N 11
ATOM 15255 C CA . ILE A 1 71 ? -0.614 3.152 -10.184 1.00 10.00 71 ILE A CA 11
ATOM 15256 C C . ILE A 1 71 ? 0.586 3.545 -11.041 1.00 10.00 71 ILE A C 11
ATOM 15257 O O . ILE A 1 71 ? 1.354 2.686 -11.490 1.00 10.00 71 ILE A O 11
ATOM 15273 N N . ALA A 1 72 ? 0.742 4.845 -11.259 1.00 10.00 72 ALA A N 11
ATOM 15274 C CA . ALA A 1 72 ? 1.844 5.364 -12.052 1.00 10.00 72 ALA A CA 11
ATOM 15275 C C . ALA A 1 72 ? 3.097 5.507 -11.196 1.00 10.00 72 ALA A C 11
ATOM 15276 O O . ALA A 1 72 ? 3.032 5.454 -9.968 1.00 10.00 72 ALA A O 11
ATOM 15283 N N . ASP A 1 73 ? 4.231 5.711 -11.848 1.00 10.00 73 ASP A N 11
ATOM 15284 C CA . ASP A 1 73 ? 5.509 5.843 -11.148 1.00 10.00 73 ASP A CA 11
ATOM 15285 C C . ASP A 1 73 ? 5.710 7.248 -10.589 1.00 10.00 73 ASP A C 11
ATOM 15286 O O . ASP A 1 73 ? 6.706 7.520 -9.919 1.00 10.00 73 ASP A O 11
ATOM 15295 N N . ASN A 1 74 ? 4.769 8.140 -10.862 1.00 10.00 74 ASN A N 11
ATOM 15296 C CA . ASN A 1 74 ? 4.861 9.514 -10.379 1.00 10.00 74 ASN A CA 11
ATOM 15297 C C . ASN A 1 74 ? 3.726 9.819 -9.408 1.00 10.00 74 ASN A C 11
ATOM 15298 O O . ASN A 1 74 ? 3.578 10.951 -8.945 1.00 10.00 74 ASN A O 11
ATOM 15309 N N . HIS A 1 75 ? 2.935 8.801 -9.095 1.00 10.00 75 HIS A N 11
ATOM 15310 C CA . HIS A 1 75 ? 1.804 8.964 -8.195 1.00 10.00 75 HIS A CA 11
ATOM 15311 C C . HIS A 1 75 ? 2.252 8.999 -6.741 1.00 10.00 75 HIS A C 11
ATOM 15312 O O . HIS A 1 75 ? 3.290 8.433 -6.379 1.00 10.00 75 HIS A O 11
ATOM 15326 N N . THR A 1 76 ? 1.471 9.675 -5.916 1.00 10.00 76 THR A N 11
ATOM 15327 C CA . THR A 1 76 ? 1.758 9.789 -4.499 1.00 10.00 76 THR A CA 11
ATOM 15328 C C . THR A 1 76 ? 0.575 9.277 -3.679 1.00 10.00 76 THR A C 11
ATOM 15329 O O . THR A 1 76 ? -0.559 9.300 -4.152 1.00 10.00 76 THR A O 11
ATOM 15340 N N . PRO A 1 77 ? 0.818 8.808 -2.445 1.00 10.00 77 PRO A N 11
ATOM 15341 C CA . PRO A 1 77 ? -0.248 8.290 -1.572 1.00 10.00 77 PRO A CA 11
ATOM 15342 C C . PRO A 1 77 ? -1.231 9.376 -1.136 1.00 10.00 77 PRO A C 11
ATOM 15343 O O . PRO A 1 77 ? -2.315 9.083 -0.628 1.00 10.00 77 PRO A O 11
ATOM 15354 N N . LYS A 1 78 ? -0.842 10.629 -1.339 1.00 10.00 78 LYS A N 11
ATOM 15355 C CA . LYS A 1 78 ? -1.679 11.764 -0.973 1.00 10.00 78 LYS A CA 11
ATOM 15356 C C . LYS A 1 78 ? -2.840 11.910 -1.951 1.00 10.00 78 LYS A C 11
ATOM 15357 O O . LYS A 1 78 ? -3.925 12.362 -1.582 1.00 10.00 78 LYS A O 11
ATOM 15376 N N . GLU A 1 79 ? -2.611 11.515 -3.191 1.00 10.00 79 GLU A N 11
ATOM 15377 C CA . GLU A 1 79 ? -3.635 11.602 -4.216 1.00 10.00 79 GLU A CA 11
ATOM 15378 C C . GLU A 1 79 ? -4.306 10.246 -4.389 1.00 10.00 79 GLU A C 11
ATOM 15379 O O . GLU A 1 79 ? -3.882 9.263 -3.775 1.00 10.00 79 GLU A O 11
ATOM 15391 N N . LEU A 1 80 ? -5.362 10.209 -5.206 1.00 10.00 80 LEU A N 11
ATOM 15392 C CA . LEU A 1 80 ? -6.127 8.984 -5.475 1.00 10.00 80 LEU A CA 11
ATOM 15393 C C . LEU A 1 80 ? -6.986 8.592 -4.272 1.00 10.00 80 LEU A C 11
ATOM 15394 O O . LEU A 1 80 ? -8.167 8.282 -4.420 1.00 10.00 80 LEU A O 11
ATOM 15410 N N . GLY A 1 81 ? -6.390 8.607 -3.089 1.00 10.00 81 GLY A N 11
ATOM 15411 C CA . GLY A 1 81 ? -7.114 8.270 -1.884 1.00 10.00 81 GLY A CA 11
ATOM 15412 C C . GLY A 1 81 ? -6.639 6.977 -1.259 1.00 10.00 81 GLY A C 11
ATOM 15413 O O . GLY A 1 81 ? -7.290 5.945 -1.395 1.00 10.00 81 GLY A O 11
ATOM 15417 N N . MET A 1 82 ? -5.501 7.032 -0.581 1.00 10.00 82 MET A N 11
ATOM 15418 C CA . MET A 1 82 ? -4.944 5.854 0.072 1.00 10.00 82 MET A CA 11
ATOM 15419 C C . MET A 1 82 ? -5.007 6.008 1.585 1.00 10.00 82 MET A C 11
ATOM 15420 O O . MET A 1 82 ? -4.379 6.903 2.154 1.00 10.00 82 MET A O 11
ATOM 15434 N N . GLU A 1 83 ? -5.783 5.147 2.227 1.00 10.00 83 GLU A N 11
ATOM 15435 C CA . GLU A 1 83 ? -5.937 5.184 3.673 1.00 10.00 83 GLU A CA 11
ATOM 15436 C C . GLU A 1 83 ? -5.356 3.929 4.319 1.00 10.00 83 GLU A C 11
ATOM 15437 O O . GLU A 1 83 ? -4.881 3.024 3.634 1.00 10.00 83 GLU A O 11
ATOM 15449 N N . GLU A 1 84 ? -5.400 3.882 5.643 1.00 10.00 84 GLU A N 11
ATOM 15450 C CA . GLU A 1 84 ? -4.894 2.740 6.393 1.00 10.00 84 GLU A CA 11
ATOM 15451 C C . GLU A 1 84 ? -5.798 1.528 6.176 1.00 10.00 84 GLU A C 11
ATOM 15452 O O . GLU A 1 84 ? -7.020 1.667 6.131 1.00 10.00 84 GLU A O 11
ATOM 15464 N N . GLU A 1 85 ? -5.184 0.353 6.018 1.00 10.00 85 GLU A N 11
ATOM 15465 C CA . GLU A 1 85 ? -5.911 -0.903 5.809 1.00 10.00 85 GLU A CA 11
ATOM 15466 C C . GLU A 1 85 ? -6.565 -0.961 4.429 1.00 10.00 85 GLU A C 11
ATOM 15467 O O . GLU A 1 85 ? -7.383 -1.842 4.167 1.00 10.00 85 GLU A O 11
ATOM 15479 N N . ASP A 1 86 ? -6.205 -0.035 3.547 1.00 10.00 86 ASP A N 11
ATOM 15480 C CA . ASP A 1 86 ? -6.773 -0.017 2.203 1.00 10.00 86 ASP A CA 11
ATOM 15481 C C . ASP A 1 86 ? -6.279 -1.214 1.405 1.00 10.00 86 ASP A C 11
ATOM 15482 O O . ASP A 1 86 ? -5.152 -1.677 1.600 1.00 10.00 86 ASP A O 11
ATOM 15491 N N . VAL A 1 87 ? -7.121 -1.711 0.513 1.00 10.00 87 VAL A N 11
ATOM 15492 C CA . VAL A 1 87 ? -6.776 -2.870 -0.295 1.00 10.00 87 VAL A CA 11
ATOM 15493 C C . VAL A 1 87 ? -6.280 -2.462 -1.679 1.00 10.00 87 VAL A C 11
ATOM 15494 O O . VAL A 1 87 ? -6.944 -1.716 -2.402 1.00 10.00 87 VAL A O 11
ATOM 15507 N N . ILE A 1 88 ? -5.104 -2.956 -2.032 1.00 10.00 88 ILE A N 11
ATOM 15508 C CA . ILE A 1 88 ? -4.506 -2.678 -3.327 1.00 10.00 88 ILE A CA 11
ATOM 15509 C C . ILE A 1 88 ? -4.149 -3.999 -4.008 1.00 10.00 88 ILE A C 11
ATOM 15510 O O . ILE A 1 88 ? -3.747 -4.958 -3.344 1.00 10.00 88 ILE A O 11
ATOM 15526 N N . GLU A 1 89 ? -4.320 -4.062 -5.318 1.00 10.00 89 GLU A N 11
ATOM 15527 C CA . GLU A 1 89 ? -4.040 -5.284 -6.062 1.00 10.00 89 GLU A CA 11
ATOM 15528 C C . GLU A 1 89 ? -2.781 -5.155 -6.911 1.00 10.00 89 GLU A C 11
ATOM 15529 O O . GLU A 1 89 ? -2.362 -4.052 -7.264 1.00 10.00 89 GLU A O 11
ATOM 15541 N N . VAL A 1 90 ? -2.191 -6.295 -7.236 1.00 10.00 90 VAL A N 11
ATOM 15542 C CA . VAL A 1 90 ? -0.995 -6.339 -8.060 1.00 10.00 90 VAL A CA 11
ATOM 15543 C C . VAL A 1 90 ? -1.013 -7.605 -8.915 1.00 10.00 90 VAL A C 11
ATOM 15544 O O . VAL A 1 90 ? -1.184 -8.712 -8.404 1.00 10.00 90 VAL A O 11
ATOM 15557 N N . TYR A 1 91 ? -0.882 -7.435 -10.221 1.00 10.00 91 TYR A N 11
ATOM 15558 C CA . TYR A 1 91 ? -0.897 -8.567 -11.140 1.00 10.00 91 TYR A CA 11
ATOM 15559 C C . TYR A 1 91 ? 0.238 -8.447 -12.148 1.00 10.00 91 TYR A C 11
ATOM 15560 O O . TYR A 1 91 ? 0.879 -7.403 -12.243 1.00 10.00 91 TYR A O 11
ATOM 15578 N N . GLN A 1 92 ? 0.479 -9.507 -12.904 1.00 10.00 92 GLN A N 11
ATOM 15579 C CA . GLN A 1 92 ? 1.546 -9.502 -13.893 1.00 10.00 92 GLN A CA 11
ATOM 15580 C C . GLN A 1 92 ? 1.095 -8.819 -15.178 1.00 10.00 92 GLN A C 11
ATOM 15581 O O . GLN A 1 92 ? -0.007 -9.065 -15.671 1.00 10.00 92 GLN A O 11
ATOM 15595 N N . GLU A 1 93 ? 1.951 -7.954 -15.708 1.00 10.00 93 GLU A N 11
ATOM 15596 C CA . GLU A 1 93 ? 1.670 -7.234 -16.941 1.00 10.00 93 GLU A CA 11
ATOM 15597 C C . GLU A 1 93 ? 1.683 -8.186 -18.132 1.00 10.00 93 GLU A C 11
ATOM 15598 O O . GLU A 1 93 ? 2.032 -9.364 -18.001 1.00 10.00 93 GLU A O 11
ATOM 15610 N N . GLN A 1 94 ? 1.317 -7.667 -19.292 1.00 10.00 94 GLN A N 11
ATOM 15611 C CA . GLN A 1 94 ? 1.292 -8.457 -20.511 1.00 10.00 94 GLN A CA 11
ATOM 15612 C C . GLN A 1 94 ? 2.704 -8.610 -21.059 1.00 10.00 94 GLN A C 11
ATOM 15613 O O . GLN A 1 94 ? 3.045 -9.623 -21.666 1.00 10.00 94 GLN A O 11
ATOM 15627 N N . THR A 1 95 ? 3.522 -7.596 -20.822 1.00 10.00 95 THR A N 11
ATOM 15628 C CA . THR A 1 95 ? 4.898 -7.596 -21.287 1.00 10.00 95 THR A CA 11
ATOM 15629 C C . THR A 1 95 ? 5.756 -8.569 -20.482 1.00 10.00 95 THR A C 11
ATOM 15630 O O . THR A 1 95 ? 6.684 -9.183 -21.010 1.00 10.00 95 THR A O 11
ATOM 15641 N N . GLY A 1 96 ? 5.432 -8.710 -19.204 1.00 10.00 96 GLY A N 11
ATOM 15642 C CA . GLY A 1 96 ? 6.190 -9.590 -18.337 1.00 10.00 96 GLY A CA 11
ATOM 15643 C C . GLY A 1 96 ? 7.379 -8.868 -17.738 1.00 10.00 96 GLY A C 11
ATOM 15644 O O . GLY A 1 96 ? 8.215 -9.468 -17.061 1.00 10.00 96 GLY A O 11
ATOM 15648 N N . GLY A 1 97 ? 7.443 -7.571 -17.992 1.00 10.00 97 GLY A N 11
ATOM 15649 C CA . GLY A 1 97 ? 8.520 -6.754 -17.492 1.00 10.00 97 GLY A CA 11
ATOM 15650 C C . GLY A 1 97 ? 8.660 -5.497 -18.311 1.00 10.00 97 GLY A C 11
ATOM 15651 O O . GLY A 1 97 ? 9.788 -4.985 -18.440 1.00 10.00 97 GLY A O 11
ATOM 15655 N N . ASN B 2 3 ? -5.221 -15.610 5.975 1.00 10.00 357 ASN B N 11
ATOM 15656 C CA . ASN B 2 3 ? -4.453 -15.557 7.242 1.00 10.00 357 ASN B CA 11
ATOM 15657 C C . ASN B 2 3 ? -2.948 -15.539 6.970 1.00 10.00 357 ASN B C 11
ATOM 15658 O O . ASN B 2 3 ? -2.159 -16.127 7.707 1.00 10.00 357 ASN B O 11
ATOM 15669 N N . ASN B 2 4 ? -2.536 -14.869 5.903 1.00 10.00 358 ASN B N 11
ATOM 15670 C CA . ASN B 2 4 ? -1.120 -14.780 5.584 1.00 10.00 358 ASN B CA 11
ATOM 15671 C C . ASN B 2 4 ? -0.722 -13.323 5.576 1.00 10.00 358 ASN B C 11
ATOM 15672 O O . ASN B 2 4 ? -1.284 -12.533 4.829 1.00 10.00 358 ASN B O 11
ATOM 15683 N N . ARG B 2 5 ? 0.232 -12.959 6.416 1.00 10.00 359 ARG B N 11
ATOM 15684 C CA . ARG B 2 5 ? 0.681 -11.579 6.466 1.00 10.00 359 ARG B CA 11
ATOM 15685 C C . ARG B 2 5 ? 2.194 -11.432 6.352 1.00 10.00 359 ARG B C 11
ATOM 15686 O O . ARG B 2 5 ? 2.962 -12.102 7.052 1.00 10.00 359 ARG B O 11
ATOM 15707 N N . ASP B 2 6 ? 2.614 -10.568 5.451 1.00 10.00 360 ASP B N 11
ATOM 15708 C CA . ASP B 2 6 ? 4.026 -10.256 5.271 1.00 10.00 360 ASP B CA 11
ATOM 15709 C C . ASP B 2 6 ? 4.201 -8.758 5.463 1.00 10.00 360 ASP B C 11
ATOM 15710 O O . ASP B 2 6 ? 3.483 -7.986 4.835 1.00 10.00 360 ASP B O 11
ATOM 15719 N N . PRO B 2 7 ? 5.159 -8.295 6.286 1.00 10.00 361 PRO B N 11
ATOM 15720 C CA . PRO B 2 7 ? 5.331 -6.872 6.516 1.00 10.00 361 PRO B CA 11
ATOM 15721 C C . PRO B 2 7 ? 6.587 -6.291 5.865 1.00 10.00 361 PRO B C 11
ATOM 15722 O O . PRO B 2 7 ? 7.704 -6.782 6.040 1.00 10.00 361 PRO B O 11
ATOM 15733 N N . ILE B 2 8 ? 6.367 -5.229 5.100 1.00 10.00 362 ILE B N 11
ATOM 15734 C CA . ILE B 2 8 ? 7.427 -4.532 4.391 1.00 10.00 362 ILE B CA 11
ATOM 15735 C C . ILE B 2 8 ? 7.506 -3.089 4.865 1.00 10.00 362 ILE B C 11
ATOM 15736 O O . ILE B 2 8 ? 6.483 -2.417 5.016 1.00 10.00 362 ILE B O 11
ATOM 15752 N N . VAL B 2 9 ? 8.715 -2.625 5.109 1.00 10.00 363 VAL B N 11
ATOM 15753 C CA . VAL B 2 9 ? 8.937 -1.271 5.576 1.00 10.00 363 VAL B CA 11
ATOM 15754 C C . VAL B 2 9 ? 9.691 -0.497 4.509 1.00 10.00 363 VAL B C 11
ATOM 15755 O O . VAL B 2 9 ? 10.652 -0.998 3.924 1.00 10.00 363 VAL B O 11
ATOM 15768 N N . ILE B 2 10 ? 9.232 0.712 4.268 1.00 10.00 364 ILE B N 11
ATOM 15769 C CA . ILE B 2 10 ? 9.778 1.579 3.241 1.00 10.00 364 ILE B CA 11
ATOM 15770 C C . ILE B 2 10 ? 10.448 2.807 3.845 1.00 10.00 364 ILE B C 11
ATOM 15771 O O . ILE B 2 10 ? 10.013 3.342 4.869 1.00 10.00 364 ILE B O 11
ATOM 15801 N N . ASP B 2 12 ? 11.895 6.700 3.403 1.00 10.00 366 ASP B N 11
ATOM 15802 C CA . ASP B 2 12 ? 11.537 7.924 2.714 1.00 10.00 366 ASP B CA 11
ATOM 15803 C C . ASP B 2 12 ? 12.680 8.927 2.712 1.00 10.00 366 ASP B C 11
ATOM 15804 O O . ASP B 2 12 ? 13.306 9.198 3.741 1.00 10.00 366 ASP B O 11
ATOM 15827 N N . PRO B 2 14 ? 14.559 12.283 2.752 1.00 10.00 368 PRO B N 11
ATOM 15828 C CA . PRO B 2 14 ? 14.370 13.593 3.373 1.00 10.00 368 PRO B CA 11
ATOM 15829 C C . PRO B 2 14 ? 14.469 14.707 2.337 1.00 10.00 368 PRO B C 11
ATOM 15830 O O . PRO B 2 14 ? 13.475 15.435 2.139 1.00 10.00 368 PRO B O 11
ATOM 15841 N N . TYR A 1 21 ? 2.865 6.173 9.489 1.00 10.00 21 TYR A N 12
ATOM 15842 C CA . TYR A 1 21 ? 3.008 5.284 8.316 1.00 10.00 21 TYR A CA 12
ATOM 15843 C C . TYR A 1 21 ? 1.652 4.723 7.907 1.00 10.00 21 TYR A C 12
ATOM 15844 O O . TYR A 1 21 ? 0.781 4.520 8.751 1.00 10.00 21 TYR A O 12
ATOM 15862 N N . ILE A 1 22 ? 1.481 4.475 6.616 1.00 10.00 22 ILE A N 12
ATOM 15863 C CA . ILE A 1 22 ? 0.235 3.927 6.094 1.00 10.00 22 ILE A CA 12
ATOM 15864 C C . ILE A 1 22 ? 0.469 2.502 5.614 1.00 10.00 22 ILE A C 12
ATOM 15865 O O . ILE A 1 22 ? 1.280 2.269 4.719 1.00 10.00 22 ILE A O 12
ATOM 15881 N N . LYS A 1 23 ? -0.224 1.553 6.214 1.00 10.00 23 LYS A N 12
ATOM 15882 C CA . LYS A 1 23 ? -0.061 0.157 5.847 1.00 10.00 23 LYS A CA 12
ATOM 15883 C C . LYS A 1 23 ? -1.182 -0.317 4.925 1.00 10.00 23 LYS A C 12
ATOM 15884 O O . LYS A 1 23 ? -2.326 -0.487 5.349 1.00 10.00 23 LYS A O 12
ATOM 15903 N N . LEU A 1 24 ? -0.841 -0.537 3.666 1.00 10.00 24 LEU A N 12
ATOM 15904 C CA . LEU A 1 24 ? -1.803 -1.004 2.681 1.00 10.00 24 LEU A CA 12
ATOM 15905 C C . LEU A 1 24 ? -1.788 -2.525 2.636 1.00 10.00 24 LEU A C 12
ATOM 15906 O O . LEU A 1 24 ? -0.747 -3.145 2.861 1.00 10.00 24 LEU A O 12
ATOM 15922 N N . LYS A 1 25 ? -2.934 -3.122 2.357 1.00 10.00 25 LYS A N 12
ATOM 15923 C CA . LYS A 1 25 ? -3.029 -4.570 2.282 1.00 10.00 25 LYS A CA 12
ATOM 15924 C C . LYS A 1 25 ? -3.128 -5.019 0.834 1.00 10.00 25 LYS A C 12
ATOM 15925 O O . LYS A 1 25 ? -4.171 -4.871 0.191 1.00 10.00 25 LYS A O 12
ATOM 15944 N N . VAL A 1 26 ? -2.031 -5.546 0.322 1.00 10.00 26 VAL A N 12
ATOM 15945 C CA . VAL A 1 26 ? -1.980 -6.028 -1.047 1.00 10.00 26 VAL A CA 12
ATOM 15946 C C . VAL A 1 26 ? -2.433 -7.478 -1.088 1.00 10.00 26 VAL A C 12
ATOM 15947 O O . VAL A 1 26 ? -1.912 -8.315 -0.352 1.00 10.00 26 VAL A O 12
ATOM 15960 N N . ILE A 1 27 ? -3.412 -7.771 -1.923 1.00 10.00 27 ILE A N 12
ATOM 15961 C CA . ILE A 1 27 ? -3.919 -9.129 -2.035 1.00 10.00 27 ILE A CA 12
ATOM 15962 C C . ILE A 1 27 ? -3.318 -9.826 -3.247 1.00 10.00 27 ILE A C 12
ATOM 15963 O O . ILE A 1 27 ? -3.528 -9.406 -4.388 1.00 10.00 27 ILE A O 12
ATOM 15979 N N . GLY A 1 28 ? -2.552 -10.875 -2.991 1.00 10.00 28 GLY A N 12
ATOM 15980 C CA . GLY A 1 28 ? -1.934 -11.618 -4.066 1.00 10.00 28 GLY A CA 12
ATOM 15981 C C . GLY A 1 28 ? -2.859 -12.684 -4.623 1.00 10.00 28 GLY A C 12
ATOM 15982 O O . GLY A 1 28 ? -3.900 -12.976 -4.030 1.00 10.00 28 GLY A O 12
ATOM 15986 N N . GLN A 1 29 ? -2.473 -13.279 -5.747 1.00 10.00 29 GLN A N 12
ATOM 15987 C CA . GLN A 1 29 ? -3.276 -14.316 -6.395 1.00 10.00 29 GLN A CA 12
ATOM 15988 C C . GLN A 1 29 ? -3.489 -15.519 -5.472 1.00 10.00 29 GLN A C 12
ATOM 15989 O O . GLN A 1 29 ? -4.544 -16.157 -5.498 1.00 10.00 29 GLN A O 12
ATOM 16003 N N . ASP A 1 30 ? -2.497 -15.807 -4.639 1.00 10.00 30 ASP A N 12
ATOM 16004 C CA . ASP A 1 30 ? -2.571 -16.937 -3.714 1.00 10.00 30 ASP A CA 12
ATOM 16005 C C . ASP A 1 30 ? -3.255 -16.547 -2.404 1.00 10.00 30 ASP A C 12
ATOM 16006 O O . ASP A 1 30 ? -3.055 -17.191 -1.373 1.00 10.00 30 ASP A O 12
ATOM 16015 N N . SER A 1 31 ? -4.071 -15.494 -2.459 1.00 10.00 31 SER A N 12
ATOM 16016 C CA . SER A 1 31 ? -4.800 -15.002 -1.292 1.00 10.00 31 SER A CA 12
ATOM 16017 C C . SER A 1 31 ? -3.838 -14.554 -0.192 1.00 10.00 31 SER A C 12
ATOM 16018 O O . SER A 1 31 ? -4.131 -14.669 1.000 1.00 10.00 31 SER A O 12
ATOM 16026 N N . SER A 1 32 ? -2.687 -14.049 -0.606 1.00 10.00 32 SER A N 12
ATOM 16027 C CA . SER A 1 32 ? -1.683 -13.569 0.322 1.00 10.00 32 SER A CA 12
ATOM 16028 C C . SER A 1 32 ? -1.986 -12.129 0.706 1.00 10.00 32 SER A C 12
ATOM 16029 O O . SER A 1 32 ? -2.398 -11.333 -0.139 1.00 10.00 32 SER A O 12
ATOM 16037 N N . GLU A 1 33 ? -1.793 -11.802 1.970 1.00 10.00 33 GLU A N 12
ATOM 16038 C CA . GLU A 1 33 ? -2.053 -10.462 2.453 1.00 10.00 33 GLU A CA 12
ATOM 16039 C C . GLU A 1 33 ? -0.742 -9.741 2.739 1.00 10.00 33 GLU A C 12
ATOM 16040 O O . GLU A 1 33 ? -0.149 -9.899 3.806 1.00 10.00 33 GLU A O 12
ATOM 16052 N N . ILE A 1 34 ? -0.290 -8.954 1.778 1.00 10.00 34 ILE A N 12
ATOM 16053 C CA . ILE A 1 34 ? 0.961 -8.225 1.924 1.00 10.00 34 ILE A CA 12
ATOM 16054 C C . ILE A 1 34 ? 0.744 -6.937 2.707 1.00 10.00 34 ILE A C 12
ATOM 16055 O O . ILE A 1 34 ? -0.128 -6.135 2.371 1.00 10.00 34 ILE A O 12
ATOM 16071 N N . HIS A 1 35 ? 1.535 -6.743 3.750 1.00 10.00 35 HIS A N 12
ATOM 16072 C CA . HIS A 1 35 ? 1.440 -5.549 4.571 1.00 10.00 35 HIS A CA 12
ATOM 16073 C C . HIS A 1 35 ? 2.475 -4.533 4.099 1.00 10.00 35 HIS A C 12
ATOM 16074 O O . HIS A 1 35 ? 3.610 -4.506 4.584 1.00 10.00 35 HIS A O 12
ATOM 16088 N N . PHE A 1 36 ? 2.086 -3.720 3.127 1.00 10.00 36 PHE A N 12
ATOM 16089 C CA . PHE A 1 36 ? 2.976 -2.715 2.571 1.00 10.00 36 PHE A CA 12
ATOM 16090 C C . PHE A 1 36 ? 2.891 -1.428 3.379 1.00 10.00 36 PHE A C 12
ATOM 16091 O O . PHE A 1 36 ? 1.904 -0.697 3.292 1.00 10.00 36 PHE A O 12
ATOM 16108 N N . LYS A 1 37 ? 3.918 -1.155 4.167 1.00 10.00 37 LYS A N 12
ATOM 16109 C CA . LYS A 1 37 ? 3.940 0.042 4.988 1.00 10.00 37 LYS A CA 12
ATOM 16110 C C . LYS A 1 37 ? 4.621 1.188 4.251 1.00 10.00 37 LYS A C 12
ATOM 16111 O O . LYS A 1 37 ? 5.845 1.214 4.113 1.00 10.00 37 LYS A O 12
ATOM 16130 N N . VAL A 1 38 ? 3.818 2.124 3.769 1.00 10.00 38 VAL A N 12
ATOM 16131 C CA . VAL A 1 38 ? 4.326 3.278 3.046 1.00 10.00 38 VAL A CA 12
ATOM 16132 C C . VAL A 1 38 ? 4.302 4.514 3.942 1.00 10.00 38 VAL A C 12
ATOM 16133 O O . VAL A 1 38 ? 3.682 4.507 5.007 1.00 10.00 38 VAL A O 12
ATOM 16146 N N . LYS A 1 39 ? 4.971 5.572 3.515 1.00 10.00 39 LYS A N 12
ATOM 16147 C CA . LYS A 1 39 ? 5.014 6.802 4.285 1.00 10.00 39 LYS A CA 12
ATOM 16148 C C . LYS A 1 39 ? 4.367 7.937 3.499 1.00 10.00 39 LYS A C 12
ATOM 16149 O O . LYS A 1 39 ? 4.577 8.062 2.290 1.00 10.00 39 LYS A O 12
ATOM 16168 N N . MET A 1 40 ? 3.575 8.750 4.186 1.00 10.00 40 MET A N 12
ATOM 16169 C CA . MET A 1 40 ? 2.892 9.872 3.554 1.00 10.00 40 MET A CA 12
ATOM 16170 C C . MET A 1 40 ? 3.871 11.015 3.277 1.00 10.00 40 MET A C 12
ATOM 16171 O O . MET A 1 40 ? 3.904 12.013 4.001 1.00 10.00 40 MET A O 12
ATOM 16185 N N . THR A 1 41 ? 4.680 10.835 2.238 1.00 10.00 41 THR A N 12
ATOM 16186 C CA . THR A 1 41 ? 5.672 11.823 1.822 1.00 10.00 41 THR A CA 12
ATOM 16187 C C . THR A 1 41 ? 6.551 11.250 0.711 1.00 10.00 41 THR A C 12
ATOM 16188 O O . THR A 1 41 ? 7.040 11.981 -0.148 1.00 10.00 41 THR A O 12
ATOM 16199 N N . THR A 1 42 ? 6.742 9.938 0.734 1.00 10.00 42 THR A N 12
ATOM 16200 C CA . THR A 1 42 ? 7.550 9.266 -0.266 1.00 10.00 42 THR A CA 12
ATOM 16201 C C . THR A 1 42 ? 6.721 8.976 -1.512 1.00 10.00 42 THR A C 12
ATOM 16202 O O . THR A 1 42 ? 5.517 8.712 -1.422 1.00 10.00 42 THR A O 12
ATOM 16213 N N . HIS A 1 43 ? 7.362 9.039 -2.666 1.00 10.00 43 HIS A N 12
ATOM 16214 C CA . HIS A 1 43 ? 6.688 8.789 -3.932 1.00 10.00 43 HIS A CA 12
ATOM 16215 C C . HIS A 1 43 ? 6.470 7.295 -4.125 1.00 10.00 43 HIS A C 12
ATOM 16216 O O . HIS A 1 43 ? 7.290 6.480 -3.697 1.00 10.00 43 HIS A O 12
ATOM 16230 N N . LEU A 1 44 ? 5.375 6.935 -4.787 1.00 10.00 44 LEU A N 12
ATOM 16231 C CA . LEU A 1 44 ? 5.057 5.532 -5.035 1.00 10.00 44 LEU A CA 12
ATOM 16232 C C . LEU A 1 44 ? 6.043 4.924 -6.028 1.00 10.00 44 LEU A C 12
ATOM 16233 O O . LEU A 1 44 ? 6.040 3.716 -6.264 1.00 10.00 44 LEU A O 12
ATOM 16249 N N . LYS A 1 45 ? 6.889 5.778 -6.593 1.00 10.00 45 LYS A N 12
ATOM 16250 C CA . LYS A 1 45 ? 7.911 5.360 -7.540 1.00 10.00 45 LYS A CA 12
ATOM 16251 C C . LYS A 1 45 ? 8.803 4.287 -6.916 1.00 10.00 45 LYS A C 12
ATOM 16252 O O . LYS A 1 45 ? 8.978 3.203 -7.477 1.00 10.00 45 LYS A O 12
ATOM 16271 N N . LYS A 1 46 ? 9.334 4.589 -5.738 1.00 10.00 46 LYS A N 12
ATOM 16272 C CA . LYS A 1 46 ? 10.209 3.665 -5.032 1.00 10.00 46 LYS A CA 12
ATOM 16273 C C . LYS A 1 46 ? 9.422 2.463 -4.519 1.00 10.00 46 LYS A C 12
ATOM 16274 O O . LYS A 1 46 ? 9.936 1.348 -4.466 1.00 10.00 46 LYS A O 12
ATOM 16293 N N . LEU A 1 47 ? 8.167 2.693 -4.161 1.00 10.00 47 LEU A N 12
ATOM 16294 C CA . LEU A 1 47 ? 7.309 1.629 -3.651 1.00 10.00 47 LEU A CA 12
ATOM 16295 C C . LEU A 1 47 ? 7.070 0.561 -4.714 1.00 10.00 47 LEU A C 12
ATOM 16296 O O . LEU A 1 47 ? 7.068 -0.634 -4.414 1.00 10.00 47 LEU A O 12
ATOM 16312 N N . LYS A 1 48 ? 6.891 0.997 -5.956 1.00 10.00 48 LYS A N 12
ATOM 16313 C CA . LYS A 1 48 ? 6.647 0.083 -7.066 1.00 10.00 48 LYS A CA 12
ATOM 16314 C C . LYS A 1 48 ? 7.820 -0.873 -7.278 1.00 10.00 48 LYS A C 12
ATOM 16315 O O . LYS A 1 48 ? 7.621 -2.074 -7.464 1.00 10.00 48 LYS A O 12
ATOM 16334 N N . GLU A 1 49 ? 9.039 -0.349 -7.235 1.00 10.00 49 GLU A N 12
ATOM 16335 C CA . GLU A 1 49 ? 10.222 -1.179 -7.439 1.00 10.00 49 GLU A CA 12
ATOM 16336 C C . GLU A 1 49 ? 10.532 -2.021 -6.201 1.00 10.00 49 GLU A C 12
ATOM 16337 O O . GLU A 1 49 ? 11.076 -3.120 -6.314 1.00 10.00 49 GLU A O 12
ATOM 16349 N N . SER A 1 50 ? 10.159 -1.523 -5.023 1.00 10.00 50 SER A N 12
ATOM 16350 C CA . SER A 1 50 ? 10.403 -2.247 -3.778 1.00 10.00 50 SER A CA 12
ATOM 16351 C C . SER A 1 50 ? 9.641 -3.571 -3.756 1.00 10.00 50 SER A C 12
ATOM 16352 O O . SER A 1 50 ? 10.152 -4.589 -3.284 1.00 10.00 50 SER A O 12
ATOM 16360 N N . TYR A 1 51 ? 8.418 -3.560 -4.278 1.00 10.00 51 TYR A N 12
ATOM 16361 C CA . TYR A 1 51 ? 7.606 -4.769 -4.325 1.00 10.00 51 TYR A CA 12
ATOM 16362 C C . TYR A 1 51 ? 8.231 -5.776 -5.280 1.00 10.00 51 TYR A C 12
ATOM 16363 O O . TYR A 1 51 ? 8.189 -6.984 -5.043 1.00 10.00 51 TYR A O 12
ATOM 16381 N N . CYS A 1 52 ? 8.824 -5.263 -6.352 1.00 10.00 52 CYS A N 12
ATOM 16382 C CA . CYS A 1 52 ? 9.476 -6.102 -7.344 1.00 10.00 52 CYS A CA 12
ATOM 16383 C C . CYS A 1 52 ? 10.634 -6.861 -6.702 1.00 10.00 52 CYS A C 12
ATOM 16384 O O . CYS A 1 52 ? 10.835 -8.048 -6.960 1.00 10.00 52 CYS A O 12
ATOM 16392 N N . GLN A 1 53 ? 11.371 -6.169 -5.838 1.00 10.00 53 GLN A N 12
ATOM 16393 C CA . GLN A 1 53 ? 12.504 -6.757 -5.137 1.00 10.00 53 GLN A CA 12
ATOM 16394 C C . GLN A 1 53 ? 12.038 -7.877 -4.212 1.00 10.00 53 GLN A C 12
ATOM 16395 O O . GLN A 1 53 ? 12.668 -8.932 -4.129 1.00 10.00 53 GLN A O 12
ATOM 16409 N N . ARG A 1 54 ? 10.918 -7.649 -3.533 1.00 10.00 54 ARG A N 12
ATOM 16410 C CA . ARG A 1 54 ? 10.362 -8.640 -2.617 1.00 10.00 54 ARG A CA 12
ATOM 16411 C C . ARG A 1 54 ? 9.877 -9.869 -3.382 1.00 10.00 54 ARG A C 12
ATOM 16412 O O . ARG A 1 54 ? 9.940 -10.991 -2.882 1.00 10.00 54 ARG A O 12
ATOM 16433 N N . GLN A 1 55 ? 9.403 -9.651 -4.602 1.00 10.00 55 GLN A N 12
ATOM 16434 C CA . GLN A 1 55 ? 8.911 -10.740 -5.438 1.00 10.00 55 GLN A CA 12
ATOM 16435 C C . GLN A 1 55 ? 10.053 -11.410 -6.197 1.00 10.00 55 GLN A C 12
ATOM 16436 O O . GLN A 1 55 ? 9.878 -12.478 -6.785 1.00 10.00 55 GLN A O 12
ATOM 16450 N N . GLY A 1 56 ? 11.218 -10.775 -6.181 1.00 10.00 56 GLY A N 12
ATOM 16451 C CA . GLY A 1 56 ? 12.374 -11.318 -6.868 1.00 10.00 56 GLY A CA 12
ATOM 16452 C C . GLY A 1 56 ? 12.249 -11.212 -8.373 1.00 10.00 56 GLY A C 12
ATOM 16453 O O . GLY A 1 56 ? 12.750 -12.062 -9.110 1.00 10.00 56 GLY A O 12
ATOM 16457 N N . VAL A 1 57 ? 11.580 -10.165 -8.829 1.00 10.00 57 VAL A N 12
ATOM 16458 C CA . VAL A 1 57 ? 11.373 -9.942 -10.253 1.00 10.00 57 VAL A CA 12
ATOM 16459 C C . VAL A 1 57 ? 11.729 -8.508 -10.627 1.00 10.00 57 VAL A C 12
ATOM 16460 O O . VAL A 1 57 ? 11.698 -7.618 -9.778 1.00 10.00 57 VAL A O 12
ATOM 16473 N N . PRO A 1 58 ? 12.098 -8.269 -11.894 1.00 10.00 58 PRO A N 12
ATOM 16474 C CA . PRO A 1 58 ? 12.437 -6.925 -12.375 1.00 10.00 58 PRO A CA 12
ATOM 16475 C C . PRO A 1 58 ? 11.231 -5.986 -12.317 1.00 10.00 58 PRO A C 12
ATOM 16476 O O . PRO A 1 58 ? 10.091 -6.434 -12.196 1.00 10.00 58 PRO A O 12
ATOM 16487 N N . MET A 1 59 ? 11.477 -4.690 -12.415 1.00 10.00 59 MET A N 12
ATOM 16488 C CA . MET A 1 59 ? 10.398 -3.708 -12.357 1.00 10.00 59 MET A CA 12
ATOM 16489 C C . MET A 1 59 ? 9.569 -3.731 -13.641 1.00 10.00 59 MET A C 12
ATOM 16490 O O . MET A 1 59 ? 10.037 -4.205 -14.676 1.00 10.00 59 MET A O 12
ATOM 16504 N N . ASN A 1 60 ? 8.327 -3.243 -13.543 1.00 10.00 60 ASN A N 12
ATOM 16505 C CA . ASN A 1 60 ? 7.393 -3.163 -14.678 1.00 10.00 60 ASN A CA 12
ATOM 16506 C C . ASN A 1 60 ? 6.814 -4.531 -15.039 1.00 10.00 60 ASN A C 12
ATOM 16507 O O . ASN A 1 60 ? 6.088 -4.668 -16.022 1.00 10.00 60 ASN A O 12
ATOM 16518 N N . SER A 1 61 ? 7.130 -5.543 -14.243 1.00 10.00 61 SER A N 12
ATOM 16519 C CA . SER A 1 61 ? 6.617 -6.883 -14.492 1.00 10.00 61 SER A CA 12
ATOM 16520 C C . SER A 1 61 ? 5.253 -7.048 -13.832 1.00 10.00 61 SER A C 12
ATOM 16521 O O . SER A 1 61 ? 4.415 -7.838 -14.277 1.00 10.00 61 SER A O 12
ATOM 16529 N N . LEU A 1 62 ? 5.034 -6.275 -12.779 1.00 10.00 62 LEU A N 12
ATOM 16530 C CA . LEU A 1 62 ? 3.793 -6.325 -12.032 1.00 10.00 62 LEU A CA 12
ATOM 16531 C C . LEU A 1 62 ? 3.067 -4.991 -12.107 1.00 10.00 62 LEU A C 12
ATOM 16532 O O . LEU A 1 62 ? 3.693 -3.928 -12.104 1.00 10.00 62 LEU A O 12
ATOM 16548 N N . ARG A 1 63 ? 1.750 -5.053 -12.177 1.00 10.00 63 ARG A N 12
ATOM 16549 C CA . ARG A 1 63 ? 0.931 -3.856 -12.247 1.00 10.00 63 ARG A CA 12
ATOM 16550 C C . ARG A 1 63 ? 0.058 -3.740 -11.004 1.00 10.00 63 ARG A C 12
ATOM 16551 O O . ARG A 1 63 ? -0.639 -4.684 -10.628 1.00 10.00 63 ARG A O 12
ATOM 16572 N N . PHE A 1 64 ? 0.123 -2.587 -10.359 1.00 10.00 64 PHE A N 12
ATOM 16573 C CA . PHE A 1 64 ? -0.663 -2.334 -9.161 1.00 10.00 64 PHE A CA 12
ATOM 16574 C C . PHE A 1 64 ? -2.003 -1.725 -9.536 1.00 10.00 64 PHE A C 12
ATOM 16575 O O . PHE A 1 64 ? -2.052 -0.673 -10.175 1.00 10.00 64 PHE A O 12
ATOM 16592 N N . LEU A 1 65 ? -3.083 -2.384 -9.149 1.00 10.00 65 LEU A N 12
ATOM 16593 C CA . LEU A 1 65 ? -4.415 -1.895 -9.451 1.00 10.00 65 LEU A CA 12
ATOM 16594 C C . LEU A 1 65 ? -5.091 -1.364 -8.195 1.00 10.00 65 LEU A C 12
ATOM 16595 O O . LEU A 1 65 ? -5.414 -2.121 -7.276 1.00 10.00 65 LEU A O 12
ATOM 16611 N N . PHE A 1 66 ? -5.281 -0.058 -8.163 1.00 10.00 66 PHE A N 12
ATOM 16612 C CA . PHE A 1 66 ? -5.920 0.607 -7.043 1.00 10.00 66 PHE A CA 12
ATOM 16613 C C . PHE A 1 66 ? -7.146 1.354 -7.544 1.00 10.00 66 PHE A C 12
ATOM 16614 O O . PHE A 1 66 ? -7.038 2.196 -8.436 1.00 10.00 66 PHE A O 12
ATOM 16631 N N . GLU A 1 67 ? -8.309 1.019 -6.988 1.00 10.00 67 GLU A N 12
ATOM 16632 C CA . GLU A 1 67 ? -9.571 1.645 -7.384 1.00 10.00 67 GLU A CA 12
ATOM 16633 C C . GLU A 1 67 ? -9.894 1.346 -8.847 1.00 10.00 67 GLU A C 12
ATOM 16634 O O . GLU A 1 67 ? -10.695 2.037 -9.473 1.00 10.00 67 GLU A O 12
ATOM 16646 N N . GLY A 1 68 ? -9.266 0.307 -9.385 1.00 10.00 68 GLY A N 12
ATOM 16647 C CA . GLY A 1 68 ? -9.501 -0.073 -10.763 1.00 10.00 68 GLY A CA 12
ATOM 16648 C C . GLY A 1 68 ? -8.445 0.467 -11.703 1.00 10.00 68 GLY A C 12
ATOM 16649 O O . GLY A 1 68 ? -8.238 -0.074 -12.791 1.00 10.00 68 GLY A O 12
ATOM 16653 N N . GLN A 1 69 ? -7.761 1.520 -11.278 1.00 10.00 69 GLN A N 12
ATOM 16654 C CA . GLN A 1 69 ? -6.728 2.143 -12.095 1.00 10.00 69 GLN A CA 12
ATOM 16655 C C . GLN A 1 69 ? -5.348 1.651 -11.682 1.00 10.00 69 GLN A C 12
ATOM 16656 O O . GLN A 1 69 ? -5.176 1.119 -10.589 1.00 10.00 69 GLN A O 12
ATOM 16670 N N . ARG A 1 70 ? -4.369 1.823 -12.560 1.00 10.00 70 ARG A N 12
ATOM 16671 C CA . ARG A 1 70 ? -3.010 1.387 -12.268 1.00 10.00 70 ARG A CA 12
ATOM 16672 C C . ARG A 1 70 ? -2.181 2.541 -11.714 1.00 10.00 70 ARG A C 12
ATOM 16673 O O . ARG A 1 70 ? -2.338 3.691 -12.127 1.00 10.00 70 ARG A O 12
ATOM 16694 N N . ILE A 1 71 ? -1.308 2.219 -10.772 1.00 10.00 71 ILE A N 12
ATOM 16695 C CA . ILE A 1 71 ? -0.451 3.209 -10.132 1.00 10.00 71 ILE A CA 12
ATOM 16696 C C . ILE A 1 71 ? 0.732 3.596 -11.021 1.00 10.00 71 ILE A C 12
ATOM 16697 O O . ILE A 1 71 ? 1.483 2.737 -11.497 1.00 10.00 71 ILE A O 12
ATOM 16713 N N . ALA A 1 72 ? 0.896 4.893 -11.230 1.00 10.00 72 ALA A N 12
ATOM 16714 C CA . ALA A 1 72 ? 1.983 5.407 -12.046 1.00 10.00 72 ALA A CA 12
ATOM 16715 C C . ALA A 1 72 ? 3.213 5.675 -11.183 1.00 10.00 72 ALA A C 12
ATOM 16716 O O . ALA A 1 72 ? 3.123 5.710 -9.956 1.00 10.00 72 ALA A O 12
ATOM 16723 N N . ASP A 1 73 ? 4.358 5.880 -11.825 1.00 10.00 73 ASP A N 12
ATOM 16724 C CA . ASP A 1 73 ? 5.610 6.132 -11.106 1.00 10.00 73 ASP A CA 12
ATOM 16725 C C . ASP A 1 73 ? 5.637 7.534 -10.503 1.00 10.00 73 ASP A C 12
ATOM 16726 O O . ASP A 1 73 ? 6.481 7.839 -9.665 1.00 10.00 73 ASP A O 12
ATOM 16735 N N . ASN A 1 74 ? 4.714 8.383 -10.930 1.00 10.00 74 ASN A N 12
ATOM 16736 C CA . ASN A 1 74 ? 4.647 9.753 -10.430 1.00 10.00 74 ASN A CA 12
ATOM 16737 C C . ASN A 1 74 ? 3.479 9.932 -9.462 1.00 10.00 74 ASN A C 12
ATOM 16738 O O . ASN A 1 74 ? 3.141 11.053 -9.083 1.00 10.00 74 ASN A O 12
ATOM 16749 N N . HIS A 1 75 ? 2.871 8.824 -9.062 1.00 10.00 75 HIS A N 12
ATOM 16750 C CA . HIS A 1 75 ? 1.744 8.866 -8.141 1.00 10.00 75 HIS A CA 12
ATOM 16751 C C . HIS A 1 75 ? 2.219 8.945 -6.695 1.00 10.00 75 HIS A C 12
ATOM 16752 O O . HIS A 1 75 ? 3.292 8.440 -6.347 1.00 10.00 75 HIS A O 12
ATOM 16766 N N . THR A 1 76 ? 1.427 9.597 -5.861 1.00 10.00 76 THR A N 12
ATOM 16767 C CA . THR A 1 76 ? 1.742 9.730 -4.452 1.00 10.00 76 THR A CA 12
ATOM 16768 C C . THR A 1 76 ? 0.533 9.314 -3.612 1.00 10.00 76 THR A C 12
ATOM 16769 O O . THR A 1 76 ? -0.604 9.508 -4.035 1.00 10.00 76 THR A O 12
ATOM 16780 N N . PRO A 1 77 ? 0.753 8.745 -2.410 1.00 10.00 77 PRO A N 12
ATOM 16781 C CA . PRO A 1 77 ? -0.342 8.303 -1.524 1.00 10.00 77 PRO A CA 12
ATOM 16782 C C . PRO A 1 77 ? -1.213 9.463 -1.033 1.00 10.00 77 PRO A C 12
ATOM 16783 O O . PRO A 1 77 ? -2.241 9.255 -0.391 1.00 10.00 77 PRO A O 12
ATOM 16794 N N . LYS A 1 78 ? -0.792 10.681 -1.347 1.00 10.00 78 LYS A N 12
ATOM 16795 C CA . LYS A 1 78 ? -1.515 11.878 -0.946 1.00 10.00 78 LYS A CA 12
ATOM 16796 C C . LYS A 1 78 ? -2.768 12.070 -1.800 1.00 10.00 78 LYS A C 12
ATOM 16797 O O . LYS A 1 78 ? -3.751 12.658 -1.352 1.00 10.00 78 LYS A O 12
ATOM 16816 N N . GLU A 1 79 ? -2.733 11.558 -3.024 1.00 10.00 79 GLU A N 12
ATOM 16817 C CA . GLU A 1 79 ? -3.863 11.690 -3.933 1.00 10.00 79 GLU A CA 12
ATOM 16818 C C . GLU A 1 79 ? -4.562 10.347 -4.117 1.00 10.00 79 GLU A C 12
ATOM 16819 O O . GLU A 1 79 ? -4.210 9.368 -3.452 1.00 10.00 79 GLU A O 12
ATOM 16831 N N . LEU A 1 80 ? -5.555 10.322 -5.014 1.00 10.00 80 LEU A N 12
ATOM 16832 C CA . LEU A 1 80 ? -6.341 9.119 -5.314 1.00 10.00 80 LEU A CA 12
ATOM 16833 C C . LEU A 1 80 ? -7.286 8.783 -4.161 1.00 10.00 80 LEU A C 12
ATOM 16834 O O . LEU A 1 80 ? -8.503 8.734 -4.334 1.00 10.00 80 LEU A O 12
ATOM 16850 N N . GLY A 1 81 ? -6.722 8.572 -2.984 1.00 10.00 81 GLY A N 12
ATOM 16851 C CA . GLY A 1 81 ? -7.516 8.244 -1.820 1.00 10.00 81 GLY A CA 12
ATOM 16852 C C . GLY A 1 81 ? -6.989 7.018 -1.112 1.00 10.00 81 GLY A C 12
ATOM 16853 O O . GLY A 1 81 ? -7.685 6.008 -1.003 1.00 10.00 81 GLY A O 12
ATOM 16857 N N . MET A 1 82 ? -5.755 7.103 -0.641 1.00 10.00 82 MET A N 12
ATOM 16858 C CA . MET A 1 82 ? -5.128 5.991 0.056 1.00 10.00 82 MET A CA 12
ATOM 16859 C C . MET A 1 82 ? -5.230 6.176 1.561 1.00 10.00 82 MET A C 12
ATOM 16860 O O . MET A 1 82 ? -4.855 7.218 2.097 1.00 10.00 82 MET A O 12
ATOM 16874 N N . GLU A 1 83 ? -5.763 5.170 2.232 1.00 10.00 83 GLU A N 12
ATOM 16875 C CA . GLU A 1 83 ? -5.919 5.212 3.676 1.00 10.00 83 GLU A CA 12
ATOM 16876 C C . GLU A 1 83 ? -5.354 3.944 4.308 1.00 10.00 83 GLU A C 12
ATOM 16877 O O . GLU A 1 83 ? -4.958 3.014 3.606 1.00 10.00 83 GLU A O 12
ATOM 16889 N N . GLU A 1 84 ? -5.310 3.919 5.631 1.00 10.00 84 GLU A N 12
ATOM 16890 C CA . GLU A 1 84 ? -4.805 2.764 6.358 1.00 10.00 84 GLU A CA 12
ATOM 16891 C C . GLU A 1 84 ? -5.734 1.571 6.145 1.00 10.00 84 GLU A C 12
ATOM 16892 O O . GLU A 1 84 ? -6.958 1.728 6.138 1.00 10.00 84 GLU A O 12
ATOM 16904 N N . GLU A 1 85 ? -5.138 0.393 5.945 1.00 10.00 85 GLU A N 12
ATOM 16905 C CA . GLU A 1 85 ? -5.886 -0.845 5.726 1.00 10.00 85 GLU A CA 12
ATOM 16906 C C . GLU A 1 85 ? -6.589 -0.843 4.371 1.00 10.00 85 GLU A C 12
ATOM 16907 O O . GLU A 1 85 ? -7.602 -1.521 4.187 1.00 10.00 85 GLU A O 12
ATOM 16919 N N . ASP A 1 86 ? -6.047 -0.082 3.425 1.00 10.00 86 ASP A N 12
ATOM 16920 C CA . ASP A 1 86 ? -6.620 -0.013 2.085 1.00 10.00 86 ASP A CA 12
ATOM 16921 C C . ASP A 1 86 ? -6.303 -1.288 1.322 1.00 10.00 86 ASP A C 12
ATOM 16922 O O . ASP A 1 86 ? -5.238 -1.881 1.504 1.00 10.00 86 ASP A O 12
ATOM 16931 N N . VAL A 1 87 ? -7.221 -1.706 0.465 1.00 10.00 87 VAL A N 12
ATOM 16932 C CA . VAL A 1 87 ? -7.040 -2.924 -0.311 1.00 10.00 87 VAL A CA 12
ATOM 16933 C C . VAL A 1 87 ? -6.566 -2.611 -1.724 1.00 10.00 87 VAL A C 12
ATOM 16934 O O . VAL A 1 87 ? -7.187 -1.827 -2.443 1.00 10.00 87 VAL A O 12
ATOM 16947 N N . ILE A 1 88 ? -5.464 -3.228 -2.115 1.00 10.00 88 ILE A N 12
ATOM 16948 C CA . ILE A 1 88 ? -4.901 -3.033 -3.438 1.00 10.00 88 ILE A CA 12
ATOM 16949 C C . ILE A 1 88 ? -4.498 -4.383 -4.030 1.00 10.00 88 ILE A C 12
ATOM 16950 O O . ILE A 1 88 ? -4.051 -5.278 -3.309 1.00 10.00 88 ILE A O 12
ATOM 16966 N N . GLU A 1 89 ? -4.690 -4.542 -5.333 1.00 10.00 89 GLU A N 12
ATOM 16967 C CA . GLU A 1 89 ? -4.352 -5.789 -6.002 1.00 10.00 89 GLU A CA 12
ATOM 16968 C C . GLU A 1 89 ? -3.153 -5.603 -6.921 1.00 10.00 89 GLU A C 12
ATOM 16969 O O . GLU A 1 89 ? -2.890 -4.501 -7.407 1.00 10.00 89 GLU A O 12
ATOM 16981 N N . VAL A 1 90 ? -2.427 -6.685 -7.152 1.00 10.00 90 VAL A N 12
ATOM 16982 C CA . VAL A 1 90 ? -1.267 -6.657 -8.023 1.00 10.00 90 VAL A CA 12
ATOM 16983 C C . VAL A 1 90 ? -1.330 -7.830 -8.999 1.00 10.00 90 VAL A C 12
ATOM 16984 O O . VAL A 1 90 ? -1.563 -8.974 -8.606 1.00 10.00 90 VAL A O 12
ATOM 16997 N N . TYR A 1 91 ? -1.160 -7.534 -10.277 1.00 10.00 91 TYR A N 12
ATOM 16998 C CA . TYR A 1 91 ? -1.206 -8.558 -11.308 1.00 10.00 91 TYR A CA 12
ATOM 16999 C C . TYR A 1 91 ? 0.060 -8.526 -12.145 1.00 10.00 91 TYR A C 12
ATOM 17000 O O . TYR A 1 91 ? 0.818 -7.560 -12.095 1.00 10.00 91 TYR A O 12
ATOM 17018 N N . GLN A 1 92 ? 0.284 -9.580 -12.910 1.00 10.00 92 GLN A N 12
ATOM 17019 C CA . GLN A 1 92 ? 1.462 -9.668 -13.758 1.00 10.00 92 GLN A CA 12
ATOM 17020 C C . GLN A 1 92 ? 1.161 -9.102 -15.142 1.00 10.00 92 GLN A C 12
ATOM 17021 O O . GLN A 1 92 ? 0.135 -9.422 -15.741 1.00 10.00 92 GLN A O 12
ATOM 17035 N N . GLU A 1 93 ? 2.052 -8.259 -15.641 1.00 10.00 93 GLU A N 12
ATOM 17036 C CA . GLU A 1 93 ? 1.877 -7.644 -16.950 1.00 10.00 93 GLU A CA 12
ATOM 17037 C C . GLU A 1 93 ? 2.213 -8.632 -18.062 1.00 10.00 93 GLU A C 12
ATOM 17038 O O . GLU A 1 93 ? 3.015 -9.549 -17.872 1.00 10.00 93 GLU A O 12
ATOM 17050 N N . GLN A 1 94 ? 1.598 -8.437 -19.223 1.00 10.00 94 GLN A N 12
ATOM 17051 C CA . GLN A 1 94 ? 1.828 -9.304 -20.371 1.00 10.00 94 GLN A CA 12
ATOM 17052 C C . GLN A 1 94 ? 3.158 -8.952 -21.034 1.00 10.00 94 GLN A C 12
ATOM 17053 O O . GLN A 1 94 ? 3.686 -9.709 -21.855 1.00 10.00 94 GLN A O 12
ATOM 17067 N N . THR A 1 95 ? 3.690 -7.791 -20.669 1.00 10.00 95 THR A N 12
ATOM 17068 C CA . THR A 1 95 ? 4.956 -7.316 -21.204 1.00 10.00 95 THR A CA 12
ATOM 17069 C C . THR A 1 95 ? 6.120 -8.137 -20.648 1.00 10.00 95 THR A C 12
ATOM 17070 O O . THR A 1 95 ? 7.027 -8.526 -21.380 1.00 10.00 95 THR A O 12
ATOM 17081 N N . GLY A 1 96 ? 6.077 -8.399 -19.346 1.00 10.00 96 GLY A N 12
ATOM 17082 C CA . GLY A 1 96 ? 7.123 -9.173 -18.705 1.00 10.00 96 GLY A CA 12
ATOM 17083 C C . GLY A 1 96 ? 8.085 -8.303 -17.922 1.00 10.00 96 GLY A C 12
ATOM 17084 O O . GLY A 1 96 ? 8.838 -8.796 -17.079 1.00 10.00 96 GLY A O 12
ATOM 17088 N N . GLY A 1 97 ? 8.054 -7.006 -18.193 1.00 10.00 97 GLY A N 12
ATOM 17089 C CA . GLY A 1 97 ? 8.933 -6.083 -17.513 1.00 10.00 97 GLY A CA 12
ATOM 17090 C C . GLY A 1 97 ? 9.435 -5.011 -18.450 1.00 10.00 97 GLY A C 12
ATOM 17091 O O . GLY A 1 97 ? 10.599 -4.586 -18.311 1.00 10.00 97 GLY A O 12
ATOM 17095 N N . ASN B 2 3 ? -4.874 -16.037 5.439 1.00 10.00 357 ASN B N 12
ATOM 17096 C CA . ASN B 2 3 ? -4.220 -15.653 6.714 1.00 10.00 357 ASN B CA 12
ATOM 17097 C C . ASN B 2 3 ? -2.699 -15.652 6.566 1.00 10.00 357 ASN B C 12
ATOM 17098 O O . ASN B 2 3 ? -1.983 -16.233 7.378 1.00 10.00 357 ASN B O 12
ATOM 17109 N N . ASN B 2 4 ? -2.203 -15.018 5.509 1.00 10.00 358 ASN B N 12
ATOM 17110 C CA . ASN B 2 4 ? -0.761 -14.930 5.292 1.00 10.00 358 ASN B CA 12
ATOM 17111 C C . ASN B 2 4 ? -0.368 -13.469 5.262 1.00 10.00 358 ASN B C 12
ATOM 17112 O O . ASN B 2 4 ? -0.892 -12.706 4.457 1.00 10.00 358 ASN B O 12
ATOM 17123 N N . ARG B 2 5 ? 0.549 -13.071 6.126 1.00 10.00 359 ARG B N 12
ATOM 17124 C CA . ARG B 2 5 ? 0.974 -11.688 6.141 1.00 10.00 359 ARG B CA 12
ATOM 17125 C C . ARG B 2 5 ? 2.480 -11.557 6.017 1.00 10.00 359 ARG B C 12
ATOM 17126 O O . ARG B 2 5 ? 3.241 -12.185 6.758 1.00 10.00 359 ARG B O 12
ATOM 17147 N N . ASP B 2 6 ? 2.898 -10.746 5.067 1.00 10.00 360 ASP B N 12
ATOM 17148 C CA . ASP B 2 6 ? 4.303 -10.457 4.850 1.00 10.00 360 ASP B CA 12
ATOM 17149 C C . ASP B 2 6 ? 4.458 -8.955 5.009 1.00 10.00 360 ASP B C 12
ATOM 17150 O O . ASP B 2 6 ? 3.699 -8.200 4.400 1.00 10.00 360 ASP B O 12
ATOM 17159 N N . PRO B 2 7 ? 5.422 -8.474 5.800 1.00 10.00 361 PRO B N 12
ATOM 17160 C CA . PRO B 2 7 ? 5.580 -7.054 6.024 1.00 10.00 361 PRO B CA 12
ATOM 17161 C C . PRO B 2 7 ? 6.799 -6.451 5.340 1.00 10.00 361 PRO B C 12
ATOM 17162 O O . PRO B 2 7 ? 7.923 -6.938 5.457 1.00 10.00 361 PRO B O 12
ATOM 17173 N N . ILE B 2 8 ? 6.540 -5.370 4.615 1.00 10.00 362 ILE B N 12
ATOM 17174 C CA . ILE B 2 8 ? 7.570 -4.656 3.891 1.00 10.00 362 ILE B CA 12
ATOM 17175 C C . ILE B 2 8 ? 7.669 -3.229 4.402 1.00 10.00 362 ILE B C 12
ATOM 17176 O O . ILE B 2 8 ? 6.660 -2.539 4.558 1.00 10.00 362 ILE B O 12
ATOM 17192 N N . VAL B 2 9 ? 8.885 -2.795 4.672 1.00 10.00 363 VAL B N 12
ATOM 17193 C CA . VAL B 2 9 ? 9.120 -1.457 5.163 1.00 10.00 363 VAL B CA 12
ATOM 17194 C C . VAL B 2 9 ? 9.963 -0.690 4.160 1.00 10.00 363 VAL B C 12
ATOM 17195 O O . VAL B 2 9 ? 10.947 -1.206 3.624 1.00 10.00 363 VAL B O 12
ATOM 17208 N N . ILE B 2 10 ? 9.562 0.537 3.924 1.00 10.00 364 ILE B N 12
ATOM 17209 C CA . ILE B 2 10 ? 10.195 1.405 2.955 1.00 10.00 364 ILE B CA 12
ATOM 17210 C C . ILE B 2 10 ? 10.887 2.572 3.641 1.00 10.00 364 ILE B C 12
ATOM 17211 O O . ILE B 2 10 ? 10.456 3.044 4.693 1.00 10.00 364 ILE B O 12
ATOM 17241 N N . ASP B 2 12 ? 12.316 6.407 3.472 1.00 10.00 366 ASP B N 12
ATOM 17242 C CA . ASP B 2 12 ? 11.889 7.644 2.857 1.00 10.00 366 ASP B CA 12
ATOM 17243 C C . ASP B 2 12 ? 13.008 8.669 2.826 1.00 10.00 366 ASP B C 12
ATOM 17244 O O . ASP B 2 12 ? 13.689 8.917 3.823 1.00 10.00 366 ASP B O 12
ATOM 17267 N N . PRO B 2 14 ? 14.867 11.955 2.943 1.00 10.00 368 PRO B N 12
ATOM 17268 C CA . PRO B 2 14 ? 14.737 13.225 3.659 1.00 10.00 368 PRO B CA 12
ATOM 17269 C C . PRO B 2 14 ? 14.679 14.404 2.697 1.00 10.00 368 PRO B C 12
ATOM 17270 O O . PRO B 2 14 ? 13.649 15.115 2.683 1.00 10.00 368 PRO B O 12
ATOM 17281 N N . TYR A 1 21 ? 1.965 5.836 10.277 1.00 10.00 21 TYR A N 13
ATOM 17282 C CA . TYR A 1 21 ? 2.282 5.502 8.868 1.00 10.00 21 TYR A CA 13
ATOM 17283 C C . TYR A 1 21 ? 1.075 4.861 8.204 1.00 10.00 21 TYR A C 13
ATOM 17284 O O . TYR A 1 21 ? 0.088 4.558 8.870 1.00 10.00 21 TYR A O 13
ATOM 17302 N N . ILE A 1 22 ? 1.152 4.652 6.898 1.00 10.00 22 ILE A N 13
ATOM 17303 C CA . ILE A 1 22 ? 0.053 4.044 6.159 1.00 10.00 22 ILE A CA 13
ATOM 17304 C C . ILE A 1 22 ? 0.417 2.621 5.757 1.00 10.00 22 ILE A C 13
ATOM 17305 O O . ILE A 1 22 ? 1.287 2.406 4.917 1.00 10.00 22 ILE A O 13
ATOM 17321 N N . LYS A 1 23 ? -0.234 1.653 6.372 1.00 10.00 23 LYS A N 13
ATOM 17322 C CA . LYS A 1 23 ? 0.032 0.256 6.068 1.00 10.00 23 LYS A CA 13
ATOM 17323 C C . LYS A 1 23 ? -1.032 -0.298 5.122 1.00 10.00 23 LYS A C 13
ATOM 17324 O O . LYS A 1 23 ? -2.138 -0.650 5.541 1.00 10.00 23 LYS A O 13
ATOM 17343 N N . LEU A 1 24 ? -0.684 -0.375 3.847 1.00 10.00 24 LEU A N 13
ATOM 17344 C CA . LEU A 1 24 ? -1.599 -0.867 2.825 1.00 10.00 24 LEU A CA 13
ATOM 17345 C C . LEU A 1 24 ? -1.587 -2.389 2.765 1.00 10.00 24 LEU A C 13
ATOM 17346 O O . LEU A 1 24 ? -0.584 -3.024 3.099 1.00 10.00 24 LEU A O 13
ATOM 17362 N N . LYS A 1 25 ? -2.703 -2.968 2.341 1.00 10.00 25 LYS A N 13
ATOM 17363 C CA .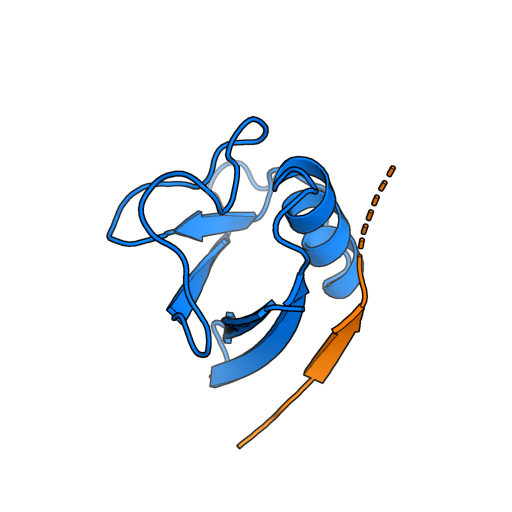 LYS A 1 25 ? -2.818 -4.413 2.223 1.00 10.00 25 LYS A CA 13
ATOM 17364 C C . LYS A 1 25 ? -2.876 -4.814 0.756 1.00 10.00 25 LYS A C 13
ATOM 17365 O O . LYS A 1 25 ? -3.867 -4.559 0.068 1.00 10.00 25 LYS A O 13
ATOM 17384 N N . VAL A 1 26 ? -1.803 -5.423 0.282 1.00 10.00 26 VAL A N 13
ATOM 17385 C CA . VAL A 1 26 ? -1.719 -5.858 -1.101 1.00 10.00 26 VAL A CA 13
ATOM 17386 C C . VAL A 1 26 ? -2.236 -7.283 -1.238 1.00 10.00 26 VAL A C 13
ATOM 17387 O O . VAL A 1 26 ? -1.853 -8.165 -0.468 1.00 10.00 26 VAL A O 13
ATOM 17400 N N . ILE A 1 27 ? -3.114 -7.498 -2.205 1.00 10.00 27 ILE A N 13
ATOM 17401 C CA . ILE A 1 27 ? -3.676 -8.818 -2.442 1.00 10.00 27 ILE A CA 13
ATOM 17402 C C . ILE A 1 27 ? -2.816 -9.593 -3.431 1.00 10.00 27 ILE A C 13
ATOM 17403 O O . ILE A 1 27 ? -2.744 -9.247 -4.613 1.00 10.00 27 ILE A O 13
ATOM 17419 N N . GLY A 1 28 ? -2.151 -10.626 -2.933 1.00 10.00 28 GLY A N 13
ATOM 17420 C CA . GLY A 1 28 ? -1.303 -11.443 -3.773 1.00 10.00 28 GLY A CA 13
ATOM 17421 C C . GLY A 1 28 ? -2.103 -12.388 -4.646 1.00 10.00 28 GLY A C 13
ATOM 17422 O O . GLY A 1 28 ? -3.209 -12.792 -4.283 1.00 10.00 28 GLY A O 13
ATOM 17426 N N . GLN A 1 29 ? -1.534 -12.753 -5.789 1.00 10.00 29 GLN A N 13
ATOM 17427 C CA . GLN A 1 29 ? -2.193 -13.651 -6.736 1.00 10.00 29 GLN A CA 13
ATOM 17428 C C . GLN A 1 29 ? -2.457 -15.028 -6.116 1.00 10.00 29 GLN A C 13
ATOM 17429 O O . GLN A 1 29 ? -3.338 -15.763 -6.563 1.00 10.00 29 GLN A O 13
ATOM 17443 N N . ASP A 1 30 ? -1.697 -15.369 -5.084 1.00 10.00 30 ASP A N 13
ATOM 17444 C CA . ASP A 1 30 ? -1.855 -16.652 -4.405 1.00 10.00 30 ASP A CA 13
ATOM 17445 C C . ASP A 1 30 ? -2.720 -16.495 -3.155 1.00 10.00 30 ASP A C 13
ATOM 17446 O O . ASP A 1 30 ? -2.685 -17.334 -2.253 1.00 10.00 30 ASP A O 13
ATOM 17455 N N . SER A 1 31 ? -3.506 -15.416 -3.129 1.00 10.00 31 SER A N 13
ATOM 17456 C CA . SER A 1 31 ? -4.408 -15.112 -2.017 1.00 10.00 31 SER A CA 13
ATOM 17457 C C . SER A 1 31 ? -3.625 -14.768 -0.751 1.00 10.00 31 SER A C 13
ATOM 17458 O O . SER A 1 31 ? -3.942 -15.241 0.342 1.00 10.00 31 SER A O 13
ATOM 17466 N N . SER A 1 32 ? -2.600 -13.939 -0.902 1.00 10.00 32 SER A N 13
ATOM 17467 C CA . SER A 1 32 ? -1.775 -13.532 0.224 1.00 10.00 32 SER A CA 13
ATOM 17468 C C . SER A 1 32 ? -2.059 -12.082 0.602 1.00 10.00 32 SER A C 13
ATOM 17469 O O . SER A 1 32 ? -2.428 -11.274 -0.250 1.00 10.00 32 SER A O 13
ATOM 17477 N N . GLU A 1 33 ? -1.901 -11.765 1.880 1.00 10.00 33 GLU A N 13
ATOM 17478 C CA . GLU A 1 33 ? -2.132 -10.414 2.363 1.00 10.00 33 GLU A CA 13
ATOM 17479 C C . GLU A 1 33 ? -0.801 -9.751 2.695 1.00 10.00 33 GLU A C 13
ATOM 17480 O O . GLU A 1 33 ? -0.197 -10.027 3.734 1.00 10.00 33 GLU A O 13
ATOM 17492 N N . ILE A 1 34 ? -0.336 -8.893 1.807 1.00 10.00 34 ILE A N 13
ATOM 17493 C CA . ILE A 1 34 ? 0.933 -8.210 2.012 1.00 10.00 34 ILE A CA 13
ATOM 17494 C C . ILE A 1 34 ? 0.707 -6.875 2.708 1.00 10.00 34 ILE A C 13
ATOM 17495 O O . ILE A 1 34 ? -0.080 -6.052 2.247 1.00 10.00 34 ILE A O 13
ATOM 17511 N N . HIS A 1 35 ? 1.397 -6.665 3.817 1.00 10.00 35 HIS A N 13
ATOM 17512 C CA . HIS A 1 35 ? 1.265 -5.432 4.578 1.00 10.00 35 HIS A CA 13
ATOM 17513 C C . HIS A 1 35 ? 2.454 -4.520 4.292 1.00 10.00 35 HIS A C 13
ATOM 17514 O O . HIS A 1 35 ? 3.554 -4.727 4.813 1.00 10.00 35 HIS A O 13
ATOM 17528 N N . PHE A 1 36 ? 2.233 -3.521 3.454 1.00 10.00 36 PHE A N 13
ATOM 17529 C CA . PHE A 1 36 ? 3.287 -2.588 3.088 1.00 10.00 36 PHE A CA 13
ATOM 17530 C C . PHE A 1 36 ? 3.176 -1.310 3.910 1.00 10.00 36 PHE A C 13
ATOM 17531 O O . PHE A 1 36 ? 2.206 -0.563 3.780 1.00 10.00 36 PHE A O 13
ATOM 17548 N N . LYS A 1 37 ? 4.163 -1.068 4.758 1.00 10.00 37 LYS A N 13
ATOM 17549 C CA . LYS A 1 37 ? 4.172 0.122 5.593 1.00 10.00 37 LYS A CA 13
ATOM 17550 C C . LYS A 1 37 ? 4.784 1.287 4.827 1.00 10.00 37 LYS A C 13
ATOM 17551 O O . LYS A 1 37 ? 6.006 1.397 4.724 1.00 10.00 37 LYS A O 13
ATOM 17570 N N . VAL A 1 38 ? 3.933 2.143 4.284 1.00 10.00 38 VAL A N 13
ATOM 17571 C CA . VAL A 1 38 ? 4.396 3.289 3.516 1.00 10.00 38 VAL A CA 13
ATOM 17572 C C . VAL A 1 38 ? 4.224 4.583 4.307 1.00 10.00 38 VAL A C 13
ATOM 17573 O O . VAL A 1 38 ? 3.571 4.605 5.354 1.00 10.00 38 VAL A O 13
ATOM 17586 N N . LYS A 1 39 ? 4.816 5.657 3.807 1.00 10.00 39 LYS A N 13
ATOM 17587 C CA . LYS A 1 39 ? 4.731 6.954 4.455 1.00 10.00 39 LYS A CA 13
ATOM 17588 C C . LYS A 1 39 ? 4.082 7.961 3.514 1.00 10.00 39 LYS A C 13
ATOM 17589 O O . LYS A 1 39 ? 4.307 7.924 2.302 1.00 10.00 39 LYS A O 13
ATOM 17608 N N . MET A 1 40 ? 3.280 8.852 4.074 1.00 10.00 40 MET A N 13
ATOM 17609 C CA . MET A 1 40 ? 2.593 9.877 3.298 1.00 10.00 40 MET A CA 13
ATOM 17610 C C . MET A 1 40 ? 3.561 11.000 2.917 1.00 10.00 40 MET A C 13
ATOM 17611 O O . MET A 1 40 ? 3.365 12.164 3.273 1.00 10.00 40 MET A O 13
ATOM 17625 N N . THR A 1 41 ? 4.622 10.632 2.209 1.00 10.00 41 THR A N 13
ATOM 17626 C CA . THR A 1 41 ? 5.640 11.582 1.779 1.00 10.00 41 THR A CA 13
ATOM 17627 C C . THR A 1 41 ? 6.411 11.034 0.579 1.00 10.00 41 THR A C 13
ATOM 17628 O O . THR A 1 41 ? 6.699 11.757 -0.376 1.00 10.00 41 THR A O 13
ATOM 17639 N N . THR A 1 42 ? 6.737 9.751 0.639 1.00 10.00 42 THR A N 13
ATOM 17640 C CA . THR A 1 42 ? 7.476 9.088 -0.422 1.00 10.00 42 THR A CA 13
ATOM 17641 C C . THR A 1 42 ? 6.578 8.793 -1.621 1.00 10.00 42 THR A C 13
ATOM 17642 O O . THR A 1 42 ? 5.377 8.554 -1.465 1.00 10.00 42 THR A O 13
ATOM 17653 N N . HIS A 1 43 ? 7.159 8.823 -2.812 1.00 10.00 43 HIS A N 13
ATOM 17654 C CA . HIS A 1 43 ? 6.416 8.544 -4.031 1.00 10.00 43 HIS A CA 13
ATOM 17655 C C . HIS A 1 43 ? 6.178 7.045 -4.153 1.00 10.00 43 HIS A C 13
ATOM 17656 O O . HIS A 1 43 ? 6.980 6.244 -3.668 1.00 10.00 43 HIS A O 13
ATOM 17670 N N . LEU A 1 44 ? 5.096 6.667 -4.823 1.00 10.00 44 LEU A N 13
ATOM 17671 C CA . LEU A 1 44 ? 4.752 5.260 -5.001 1.00 10.00 44 LEU A CA 13
ATOM 17672 C C . LEU A 1 44 ? 5.778 4.543 -5.875 1.00 10.00 44 LEU A C 13
ATOM 17673 O O . LEU A 1 44 ? 5.792 3.316 -5.950 1.00 10.00 44 LEU A O 13
ATOM 17689 N N . LYS A 1 45 ? 6.636 5.319 -6.528 1.00 10.00 45 LYS A N 13
ATOM 17690 C CA . LYS A 1 45 ? 7.696 4.773 -7.368 1.00 10.00 45 LYS A CA 13
ATOM 17691 C C . LYS A 1 45 ? 8.605 3.874 -6.530 1.00 10.00 45 LYS A C 13
ATOM 17692 O O . LYS A 1 45 ? 8.948 2.761 -6.933 1.00 10.00 45 LYS A O 13
ATOM 17711 N N . LYS A 1 46 ? 8.947 4.364 -5.343 1.00 10.00 46 LYS A N 13
ATOM 17712 C CA . LYS A 1 46 ? 9.808 3.646 -4.414 1.00 10.00 46 LYS A CA 13
ATOM 17713 C C . LYS A 1 46 ? 9.133 2.358 -3.938 1.00 10.00 46 LYS A C 13
ATOM 17714 O O . LYS A 1 46 ? 9.789 1.345 -3.700 1.00 10.00 46 LYS A O 13
ATOM 17733 N N . LEU A 1 47 ? 7.815 2.396 -3.830 1.00 10.00 47 LEU A N 13
ATOM 17734 C CA . LEU A 1 47 ? 7.049 1.239 -3.382 1.00 10.00 47 LEU A CA 13
ATOM 17735 C C . LEU A 1 47 ? 6.956 0.186 -4.483 1.00 10.00 47 LEU A C 13
ATOM 17736 O O . LEU A 1 47 ? 7.108 -1.009 -4.227 1.00 10.00 47 LEU A O 13
ATOM 17752 N N . LYS A 1 48 ? 6.733 0.643 -5.707 1.00 10.00 48 LYS A N 13
ATOM 17753 C CA . LYS A 1 48 ? 6.600 -0.249 -6.853 1.00 10.00 48 LYS A CA 13
ATOM 17754 C C . LYS A 1 48 ? 7.864 -1.076 -7.081 1.00 10.00 48 LYS A C 13
ATOM 17755 O O . LYS A 1 48 ? 7.790 -2.292 -7.255 1.00 10.00 48 LYS A O 13
ATOM 17774 N N . GLU A 1 49 ? 9.019 -0.417 -7.067 1.00 10.00 49 GLU A N 13
ATOM 17775 C CA . GLU A 1 49 ? 10.291 -1.103 -7.299 1.00 10.00 49 GLU A CA 13
ATOM 17776 C C . GLU A 1 49 ? 10.634 -2.070 -6.165 1.00 10.00 49 GLU A C 13
ATOM 17777 O O . GLU A 1 49 ? 11.000 -3.220 -6.415 1.00 10.00 49 GLU A O 13
ATOM 17789 N N . SER A 1 50 ? 10.496 -1.609 -4.927 1.00 10.00 50 SER A N 13
ATOM 17790 C CA . SER A 1 50 ? 10.809 -2.431 -3.763 1.00 10.00 50 SER A CA 13
ATOM 17791 C C . SER A 1 50 ? 9.934 -3.681 -3.702 1.00 10.00 50 SER A C 13
ATOM 17792 O O . SER A 1 50 ? 10.397 -4.751 -3.301 1.00 10.00 50 SER A O 13
ATOM 17800 N N . TYR A 1 51 ? 8.675 -3.549 -4.106 1.00 10.00 51 TYR A N 13
ATOM 17801 C CA . TYR A 1 51 ? 7.756 -4.680 -4.099 1.00 10.00 51 TYR A CA 13
ATOM 17802 C C . TYR A 1 51 ? 8.219 -5.749 -5.082 1.00 10.00 51 TYR A C 13
ATOM 17803 O O . TYR A 1 51 ? 8.243 -6.938 -4.756 1.00 10.00 51 TYR A O 13
ATOM 17821 N N . CYS A 1 52 ? 8.589 -5.314 -6.281 1.00 10.00 52 CYS A N 13
ATOM 17822 C CA . CYS A 1 52 ? 9.053 -6.223 -7.319 1.00 10.00 52 CYS A CA 13
ATOM 17823 C C . CYS A 1 52 ? 10.293 -6.984 -6.854 1.00 10.00 52 CYS A C 13
ATOM 17824 O O . CYS A 1 52 ? 10.351 -8.213 -6.944 1.00 10.00 52 CYS A O 13
ATOM 17832 N N . GLN A 1 53 ? 11.270 -6.250 -6.328 1.00 10.00 53 GLN A N 13
ATOM 17833 C CA . GLN A 1 53 ? 12.512 -6.851 -5.851 1.00 10.00 53 GLN A CA 13
ATOM 17834 C C . GLN A 1 53 ? 12.231 -7.887 -4.769 1.00 10.00 53 GLN A C 13
ATOM 17835 O O . GLN A 1 53 ? 12.843 -8.955 -4.736 1.00 10.00 53 GLN A O 13
ATOM 17849 N N . ARG A 1 54 ? 11.286 -7.570 -3.898 1.00 10.00 54 ARG A N 13
ATOM 17850 C CA . ARG A 1 54 ? 10.909 -8.462 -2.812 1.00 10.00 54 ARG A CA 13
ATOM 17851 C C . ARG A 1 54 ? 10.299 -9.759 -3.349 1.00 10.00 54 ARG A C 13
ATOM 17852 O O . ARG A 1 54 ? 10.577 -10.845 -2.840 1.00 10.00 54 ARG A O 13
ATOM 17873 N N . GLN A 1 55 ? 9.488 -9.639 -4.395 1.00 10.00 55 GLN A N 13
ATOM 17874 C CA . GLN A 1 55 ? 8.828 -10.799 -4.991 1.00 10.00 55 GLN A CA 13
ATOM 17875 C C . GLN A 1 55 ? 9.762 -11.566 -5.923 1.00 10.00 55 GLN A C 13
ATOM 17876 O O . GLN A 1 55 ? 9.407 -12.631 -6.429 1.00 10.00 55 GLN A O 13
ATOM 17890 N N . GLY A 1 56 ? 10.948 -11.024 -6.152 1.00 10.00 56 GLY A N 13
ATOM 17891 C CA . GLY A 1 56 ? 11.908 -11.684 -7.014 1.00 10.00 56 GLY A CA 13
ATOM 17892 C C . GLY A 1 56 ? 11.635 -11.444 -8.484 1.00 10.00 56 GLY A C 13
ATOM 17893 O O . GLY A 1 56 ? 11.784 -12.347 -9.310 1.00 10.00 56 GLY A O 13
ATOM 17897 N N . VAL A 1 57 ? 11.211 -10.231 -8.807 1.00 10.00 57 VAL A N 13
ATOM 17898 C CA . VAL A 1 57 ? 10.922 -9.850 -10.182 1.00 10.00 57 VAL A CA 13
ATOM 17899 C C . VAL A 1 57 ? 11.420 -8.434 -10.447 1.00 10.00 57 VAL A C 13
ATOM 17900 O O . VAL A 1 57 ? 11.496 -7.617 -9.531 1.00 10.00 57 VAL A O 13
ATOM 17913 N N . PRO A 1 58 ? 11.795 -8.128 -11.693 1.00 10.00 58 PRO A N 13
ATOM 17914 C CA . PRO A 1 58 ? 12.266 -6.794 -12.058 1.00 10.00 58 PRO A CA 13
ATOM 17915 C C . PRO A 1 58 ? 11.110 -5.807 -12.171 1.00 10.00 58 PRO A C 13
ATOM 17916 O O . PRO A 1 58 ? 9.951 -6.209 -12.278 1.00 10.00 58 PRO A O 13
ATOM 17927 N N . MET A 1 59 ? 11.415 -4.524 -12.134 1.00 10.00 59 MET A N 13
ATOM 17928 C CA . MET A 1 59 ? 10.389 -3.497 -12.246 1.00 10.00 59 MET A CA 13
ATOM 17929 C C . MET A 1 59 ? 9.692 -3.577 -13.606 1.00 10.00 59 MET A C 13
ATOM 17930 O O . MET A 1 59 ? 10.304 -3.994 -14.592 1.00 10.00 59 MET A O 13
ATOM 17944 N N . ASN A 1 60 ? 8.399 -3.223 -13.619 1.00 10.00 60 ASN A N 13
ATOM 17945 C CA . ASN A 1 60 ? 7.565 -3.205 -14.836 1.00 10.00 60 ASN A CA 13
ATOM 17946 C C . ASN A 1 60 ? 6.995 -4.587 -15.161 1.00 10.00 60 ASN A C 13
ATOM 17947 O O . ASN A 1 60 ? 6.360 -4.775 -16.198 1.00 10.00 60 ASN A O 13
ATOM 17958 N N . SER A 1 61 ? 7.209 -5.550 -14.274 1.00 10.00 61 SER A N 13
ATOM 17959 C CA . SER A 1 61 ? 6.684 -6.893 -14.486 1.00 10.00 61 SER A CA 13
ATOM 17960 C C . SER A 1 61 ? 5.289 -7.019 -13.876 1.00 10.00 61 SER A C 13
ATOM 17961 O O . SER A 1 61 ? 4.428 -7.728 -14.400 1.00 10.00 61 SER A O 13
ATOM 17969 N N . LEU A 1 62 ? 5.075 -6.320 -12.769 1.00 10.00 62 LEU A N 13
ATOM 17970 C CA . LEU A 1 62 ? 3.796 -6.348 -12.076 1.00 10.00 62 LEU A CA 13
ATOM 17971 C C . LEU A 1 62 ? 3.135 -4.977 -12.112 1.00 10.00 62 LEU A C 13
ATOM 17972 O O . LEU A 1 62 ? 3.814 -3.947 -12.081 1.00 10.00 62 LEU A O 13
ATOM 17988 N N . ARG A 1 63 ? 1.813 -4.967 -12.174 1.00 10.00 63 ARG A N 13
ATOM 17989 C CA . ARG A 1 63 ? 1.061 -3.723 -12.195 1.00 10.00 63 ARG A CA 13
ATOM 17990 C C . ARG A 1 63 ? 0.172 -3.623 -10.958 1.00 10.00 63 ARG A C 13
ATOM 17991 O O . ARG A 1 63 ? -0.474 -4.595 -10.561 1.00 10.00 63 ARG A O 13
ATOM 18012 N N . PHE A 1 64 ? 0.165 -2.450 -10.345 1.00 10.00 64 PHE A N 13
ATOM 18013 C CA . PHE A 1 64 ? -0.639 -2.208 -9.157 1.00 10.00 64 PHE A CA 13
ATOM 18014 C C . PHE A 1 64 ? -1.979 -1.606 -9.545 1.00 10.00 64 PHE A C 13
ATOM 18015 O O . PHE A 1 64 ? -2.032 -0.607 -10.266 1.00 10.00 64 PHE A O 13
ATOM 18032 N N . LEU A 1 65 ? -3.051 -2.219 -9.075 1.00 10.00 65 LEU A N 13
ATOM 18033 C CA . LEU A 1 65 ? -4.391 -1.749 -9.374 1.00 10.00 65 LEU A CA 13
ATOM 18034 C C . LEU A 1 65 ? -5.038 -1.157 -8.133 1.00 10.00 65 LEU A C 13
ATOM 18035 O O . LEU A 1 65 ? -5.130 -1.810 -7.090 1.00 10.00 65 LEU A O 13
ATOM 18051 N N . PHE A 1 66 ? -5.469 0.085 -8.257 1.00 10.00 66 PHE A N 13
ATOM 18052 C CA . PHE A 1 66 ? -6.116 0.795 -7.172 1.00 10.00 66 PHE A CA 13
ATOM 18053 C C . PHE A 1 66 ? -7.303 1.572 -7.720 1.00 10.00 66 PHE A C 13
ATOM 18054 O O . PHE A 1 66 ? -7.141 2.389 -8.628 1.00 10.00 66 PHE A O 13
ATOM 18071 N N . GLU A 1 67 ? -8.491 1.287 -7.192 1.00 10.00 67 GLU A N 13
ATOM 18072 C CA . GLU A 1 67 ? -9.719 1.949 -7.629 1.00 10.00 67 GLU A CA 13
ATOM 18073 C C . GLU A 1 67 ? -9.998 1.666 -9.103 1.00 10.00 67 GLU A C 13
ATOM 18074 O O . GLU A 1 67 ? -10.667 2.445 -9.781 1.00 10.00 67 GLU A O 13
ATOM 18086 N N . GLY A 1 68 ? -9.473 0.548 -9.592 1.00 10.00 68 GLY A N 13
ATOM 18087 C CA . GLY A 1 68 ? -9.676 0.168 -10.976 1.00 10.00 68 GLY A CA 13
ATOM 18088 C C . GLY A 1 68 ? -8.665 0.799 -11.922 1.00 10.00 68 GLY A C 13
ATOM 18089 O O . GLY A 1 68 ? -8.739 0.602 -13.132 1.00 10.00 68 GLY A O 13
ATOM 18093 N N . GLN A 1 69 ? -7.728 1.560 -11.378 1.00 10.00 69 GLN A N 13
ATOM 18094 C CA . GLN A 1 69 ? -6.705 2.211 -12.189 1.00 10.00 69 GLN A CA 13
ATOM 18095 C C . GLN A 1 69 ? -5.327 1.642 -11.871 1.00 10.00 69 GLN A C 13
ATOM 18096 O O . GLN A 1 69 ? -5.148 0.971 -10.855 1.00 10.00 69 GLN A O 13
ATOM 18110 N N . ARG A 1 70 ? -4.356 1.911 -12.734 1.00 10.00 70 ARG A N 13
ATOM 18111 C CA . ARG A 1 70 ? -3.002 1.420 -12.519 1.00 10.00 70 ARG A CA 13
ATOM 18112 C C . ARG A 1 70 ? -2.126 2.526 -11.943 1.00 10.00 70 ARG A C 13
ATOM 18113 O O . ARG A 1 70 ? -2.109 3.649 -12.447 1.00 10.00 70 ARG A O 13
ATOM 18134 N N . ILE A 1 71 ? -1.423 2.202 -10.870 1.00 10.00 71 ILE A N 13
ATOM 18135 C CA . ILE A 1 71 ? -0.548 3.155 -10.200 1.00 10.00 71 ILE A CA 13
ATOM 18136 C C . ILE A 1 71 ? 0.648 3.522 -11.074 1.00 10.00 71 ILE A C 13
ATOM 18137 O O . ILE A 1 71 ? 1.404 2.648 -11.517 1.00 10.00 71 ILE A O 13
ATOM 18153 N N . ALA A 1 72 ? 0.817 4.816 -11.310 1.00 10.00 72 ALA A N 13
ATOM 18154 C CA . ALA A 1 72 ? 1.917 5.313 -12.119 1.00 10.00 72 ALA A CA 13
ATOM 18155 C C . ALA A 1 72 ? 3.166 5.486 -11.264 1.00 10.00 72 ALA A C 13
ATOM 18156 O O . ALA A 1 72 ? 3.119 5.346 -10.042 1.00 10.00 72 ALA A O 13
ATOM 18163 N N . ASP A 1 73 ? 4.283 5.792 -11.905 1.00 10.00 73 ASP A N 13
ATOM 18164 C CA . ASP A 1 73 ? 5.546 5.967 -11.192 1.00 10.00 73 ASP A CA 13
ATOM 18165 C C . ASP A 1 73 ? 5.638 7.353 -10.566 1.00 10.00 73 ASP A C 13
ATOM 18166 O O . ASP A 1 73 ? 6.475 7.600 -9.700 1.00 10.00 73 ASP A O 13
ATOM 18175 N N . ASN A 1 74 ? 4.772 8.251 -11.008 1.00 10.00 74 ASN A N 13
ATOM 18176 C CA . ASN A 1 74 ? 4.750 9.615 -10.495 1.00 10.00 74 ASN A CA 13
ATOM 18177 C C . ASN A 1 74 ? 3.531 9.833 -9.603 1.00 10.00 74 ASN A C 13
ATOM 18178 O O . ASN A 1 74 ? 3.005 10.943 -9.500 1.00 10.00 74 ASN A O 13
ATOM 18189 N N . HIS A 1 75 ? 3.095 8.768 -8.950 1.00 10.00 75 HIS A N 13
ATOM 18190 C CA . HIS A 1 75 ? 1.938 8.835 -8.069 1.00 10.00 75 HIS A CA 13
ATOM 18191 C C . HIS A 1 75 ? 2.366 8.826 -6.603 1.00 10.00 75 HIS A C 13
ATOM 18192 O O . HIS A 1 75 ? 3.421 8.294 -6.256 1.00 10.00 75 HIS A O 13
ATOM 18206 N N . THR A 1 76 ? 1.543 9.424 -5.754 1.00 10.00 76 THR A N 13
ATOM 18207 C CA . THR A 1 76 ? 1.804 9.478 -4.322 1.00 10.00 76 THR A CA 13
ATOM 18208 C C . THR A 1 76 ? 0.565 9.026 -3.548 1.00 10.00 76 THR A C 13
ATOM 18209 O O . THR A 1 76 ? -0.551 9.155 -4.046 1.00 10.00 76 THR A O 13
ATOM 18220 N N . PRO A 1 77 ? 0.739 8.501 -2.323 1.00 10.00 77 PRO A N 13
ATOM 18221 C CA . PRO A 1 77 ? -0.385 8.039 -1.487 1.00 10.00 77 PRO A CA 13
ATOM 18222 C C . PRO A 1 77 ? -1.347 9.167 -1.108 1.00 10.00 77 PRO A C 13
ATOM 18223 O O . PRO A 1 77 ? -2.459 8.919 -0.638 1.00 10.00 77 PRO A O 13
ATOM 18234 N N . LYS A 1 78 ? -0.913 10.405 -1.320 1.00 10.00 78 LYS A N 13
ATOM 18235 C CA . LYS A 1 78 ? -1.724 11.572 -0.999 1.00 10.00 78 LYS A CA 13
ATOM 18236 C C . LYS A 1 78 ? -2.876 11.721 -1.988 1.00 10.00 78 LYS A C 13
ATOM 18237 O O . LYS A 1 78 ? -3.969 12.150 -1.623 1.00 10.00 78 LYS A O 13
ATOM 18256 N N . GLU A 1 79 ? -2.634 11.354 -3.237 1.00 10.00 79 GLU A N 13
ATOM 18257 C CA . GLU A 1 79 ? -3.662 11.457 -4.258 1.00 10.00 79 GLU A CA 13
ATOM 18258 C C . GLU A 1 79 ? -4.389 10.128 -4.398 1.00 10.00 79 GLU A C 13
ATOM 18259 O O . GLU A 1 79 ? -4.019 9.152 -3.743 1.00 10.00 79 GLU A O 13
ATOM 18271 N N . LEU A 1 80 ? -5.441 10.112 -5.222 1.00 10.00 80 LEU A N 13
ATOM 18272 C CA . LEU A 1 80 ? -6.252 8.913 -5.464 1.00 10.00 80 LEU A CA 13
ATOM 18273 C C . LEU A 1 80 ? -7.149 8.599 -4.265 1.00 10.00 80 LEU A C 13
ATOM 18274 O O . LEU A 1 80 ? -8.314 8.239 -4.431 1.00 10.00 80 LEU A O 13
ATOM 18290 N N . GLY A 1 81 ? -6.607 8.740 -3.063 1.00 10.00 81 GLY A N 13
ATOM 18291 C CA . GLY A 1 81 ? -7.376 8.479 -1.867 1.00 10.00 81 GLY A CA 13
ATOM 18292 C C . GLY A 1 81 ? -6.951 7.199 -1.177 1.00 10.00 81 GLY A C 13
ATOM 18293 O O . GLY A 1 81 ? -7.769 6.305 -0.957 1.00 10.00 81 GLY A O 13
ATOM 18297 N N . MET A 1 82 ? -5.672 7.110 -0.841 1.00 10.00 82 MET A N 13
ATOM 18298 C CA . MET A 1 82 ? -5.134 5.935 -0.165 1.00 10.00 82 MET A CA 13
ATOM 18299 C C . MET A 1 82 ? -5.221 6.114 1.343 1.00 10.00 82 MET A C 13
ATOM 18300 O O . MET A 1 82 ? -4.796 7.141 1.875 1.00 10.00 82 MET A O 13
ATOM 18314 N N . GLU A 1 83 ? -5.785 5.128 2.027 1.00 10.00 83 GLU A N 13
ATOM 18315 C CA . GLU A 1 83 ? -5.922 5.198 3.473 1.00 10.00 83 GLU A CA 13
ATOM 18316 C C . GLU A 1 83 ? -5.329 3.967 4.155 1.00 10.00 83 GLU A C 13
ATOM 18317 O O . GLU A 1 83 ? -4.805 3.068 3.499 1.00 10.00 83 GLU A O 13
ATOM 18329 N N . GLU A 1 84 ? -5.414 3.949 5.480 1.00 10.00 84 GLU A N 13
ATOM 18330 C CA . GLU A 1 84 ? -4.899 2.848 6.281 1.00 10.00 84 GLU A CA 13
ATOM 18331 C C . GLU A 1 84 ? -5.723 1.581 6.049 1.00 10.00 84 GLU A C 13
ATOM 18332 O O . GLU A 1 84 ? -6.951 1.643 5.934 1.00 10.00 84 GLU A O 13
ATOM 18344 N N . GLU A 1 85 ? -5.034 0.439 5.976 1.00 10.00 85 GLU A N 13
ATOM 18345 C CA . GLU A 1 85 ? -5.673 -0.860 5.752 1.00 10.00 85 GLU A CA 13
ATOM 18346 C C . GLU A 1 85 ? -6.393 -0.911 4.405 1.00 10.00 85 GLU A C 13
ATOM 18347 O O . GLU A 1 85 ? -7.315 -1.703 4.220 1.00 10.00 85 GLU A O 13
ATOM 18359 N N . ASP A 1 86 ? -5.973 -0.069 3.468 1.00 10.00 86 ASP A N 13
ATOM 18360 C CA . ASP A 1 86 ? -6.589 -0.041 2.146 1.00 10.00 86 ASP A CA 13
ATOM 18361 C C . ASP A 1 86 ? -6.226 -1.293 1.361 1.00 10.00 86 ASP A C 13
ATOM 18362 O O . ASP A 1 86 ? -5.139 -1.851 1.539 1.00 10.00 86 ASP A O 13
ATOM 18371 N N . VAL A 1 87 ? -7.130 -1.726 0.496 1.00 10.00 87 VAL A N 13
ATOM 18372 C CA . VAL A 1 87 ? -6.914 -2.920 -0.306 1.00 10.00 87 VAL A CA 13
ATOM 18373 C C . VAL A 1 87 ? -6.410 -2.574 -1.703 1.00 10.00 87 VAL A C 13
ATOM 18374 O O . VAL A 1 87 ? -7.121 -1.964 -2.501 1.00 10.00 87 VAL A O 13
ATOM 18387 N N . ILE A 1 88 ? -5.180 -2.968 -1.987 1.00 10.00 88 ILE A N 13
ATOM 18388 C CA . ILE A 1 88 ? -4.579 -2.728 -3.288 1.00 10.00 88 ILE A CA 13
ATOM 18389 C C . ILE A 1 88 ? -4.222 -4.068 -3.926 1.00 10.00 88 ILE A C 13
ATOM 18390 O O . ILE A 1 88 ? -3.817 -5.003 -3.235 1.00 10.00 88 ILE A O 13
ATOM 18406 N N . GLU A 1 89 ? -4.396 -4.180 -5.232 1.00 10.00 89 GLU A N 13
ATOM 18407 C CA . GLU A 1 89 ? -4.112 -5.429 -5.924 1.00 10.00 89 GLU A CA 13
ATOM 18408 C C . GLU A 1 89 ? -2.895 -5.306 -6.825 1.00 10.00 89 GLU A C 13
ATOM 18409 O O . GLU A 1 89 ? -2.578 -4.223 -7.320 1.00 10.00 89 GLU A O 13
ATOM 18421 N N . VAL A 1 90 ? -2.217 -6.424 -7.033 1.00 10.00 90 VAL A N 13
ATOM 18422 C CA . VAL A 1 90 ? -1.043 -6.465 -7.887 1.00 10.00 90 VAL A CA 13
ATOM 18423 C C . VAL A 1 90 ? -1.103 -7.700 -8.783 1.00 10.00 90 VAL A C 13
ATOM 18424 O O . VAL A 1 90 ? -1.283 -8.821 -8.308 1.00 10.00 90 VAL A O 13
ATOM 18437 N N . TYR A 1 91 ? -0.995 -7.486 -10.084 1.00 10.00 91 TYR A N 13
ATOM 18438 C CA . TYR A 1 91 ? -1.049 -8.583 -11.040 1.00 10.00 91 TYR A CA 13
ATOM 18439 C C . TYR A 1 91 ? 0.098 -8.478 -12.033 1.00 10.00 91 TYR A C 13
ATOM 18440 O O . TYR A 1 91 ? 0.643 -7.395 -12.242 1.00 10.00 91 TYR A O 13
ATOM 18458 N N . GLN A 1 92 ? 0.456 -9.599 -12.642 1.00 10.00 92 GLN A N 13
ATOM 18459 C CA . GLN A 1 92 ? 1.546 -9.628 -13.608 1.00 10.00 92 GLN A CA 13
ATOM 18460 C C . GLN A 1 92 ? 1.106 -9.033 -14.940 1.00 10.00 92 GLN A C 13
ATOM 18461 O O . GLN A 1 92 ? -0.014 -9.270 -15.401 1.00 10.00 92 GLN A O 13
ATOM 18475 N N . GLU A 1 93 ? 1.990 -8.251 -15.542 1.00 10.00 93 GLU A N 13
ATOM 18476 C CA . GLU A 1 93 ? 1.719 -7.608 -16.817 1.00 10.00 93 GLU A CA 13
ATOM 18477 C C . GLU A 1 93 ? 1.945 -8.579 -17.969 1.00 10.00 93 GLU A C 13
ATOM 18478 O O . GLU A 1 93 ? 2.820 -9.445 -17.902 1.00 10.00 93 GLU A O 13
ATOM 18490 N N . GLN A 1 94 ? 1.168 -8.414 -19.031 1.00 10.00 94 GLN A N 13
ATOM 18491 C CA . GLN A 1 94 ? 1.277 -9.264 -20.210 1.00 10.00 94 GLN A CA 13
ATOM 18492 C C . GLN A 1 94 ? 2.575 -8.959 -20.959 1.00 10.00 94 GLN A C 13
ATOM 18493 O O . GLN A 1 94 ? 3.010 -9.727 -21.818 1.00 10.00 94 GLN A O 13
ATOM 18507 N N . THR A 1 95 ? 3.181 -7.825 -20.629 1.00 10.00 95 THR A N 13
ATOM 18508 C CA . THR A 1 95 ? 4.430 -7.407 -21.247 1.00 10.00 95 THR A CA 13
ATOM 18509 C C . THR A 1 95 ? 5.613 -8.179 -20.665 1.00 10.00 95 THR A C 13
ATOM 18510 O O . THR A 1 95 ? 6.700 -8.196 -21.242 1.00 10.00 95 THR A O 13
ATOM 18521 N N . GLY A 1 96 ? 5.397 -8.809 -19.512 1.00 10.00 96 GLY A N 13
ATOM 18522 C CA . GLY A 1 96 ? 6.454 -9.570 -18.866 1.00 10.00 96 GLY A CA 13
ATOM 18523 C C . GLY A 1 96 ? 7.402 -8.686 -18.077 1.00 10.00 96 GLY A C 13
ATOM 18524 O O . GLY A 1 96 ? 7.739 -8.984 -16.932 1.00 10.00 96 GLY A O 13
ATOM 18528 N N . GLY A 1 97 ? 7.838 -7.604 -18.702 1.00 10.00 97 GLY A N 13
ATOM 18529 C CA . GLY A 1 97 ? 8.745 -6.676 -18.067 1.00 10.00 97 GLY A CA 13
ATOM 18530 C C . GLY A 1 97 ? 9.278 -5.681 -19.072 1.00 10.00 97 GLY A C 13
ATOM 18531 O O . GLY A 1 97 ? 9.622 -4.550 -18.681 1.00 10.00 97 GLY A O 13
ATOM 18535 N N . ASN B 2 3 ? -5.464 -15.526 6.107 1.00 10.00 357 ASN B N 13
ATOM 18536 C CA . ASN B 2 3 ? -4.671 -15.353 7.341 1.00 10.00 357 ASN B CA 13
ATOM 18537 C C . ASN B 2 3 ? -3.186 -15.438 7.019 1.00 10.00 357 ASN B C 13
ATOM 18538 O O . ASN B 2 3 ? -2.459 -16.257 7.576 1.00 10.00 357 ASN B O 13
ATOM 18549 N N . ASN B 2 4 ? -2.740 -14.609 6.095 1.00 10.00 358 ASN B N 13
ATOM 18550 C CA . ASN B 2 4 ? -1.335 -14.587 5.720 1.00 10.00 358 ASN B CA 13
ATOM 18551 C C . ASN B 2 4 ? -0.804 -13.189 5.958 1.00 10.00 358 ASN B C 13
ATOM 18552 O O . ASN B 2 4 ? -1.351 -12.224 5.432 1.00 10.00 358 ASN B O 13
ATOM 18563 N N . ARG B 2 5 ? 0.247 -13.063 6.753 1.00 10.00 359 ARG B N 13
ATOM 18564 C CA . ARG B 2 5 ? 0.788 -11.744 7.014 1.00 10.00 359 ARG B CA 13
ATOM 18565 C C . ARG B 2 5 ? 2.261 -11.626 6.644 1.00 10.00 359 ARG B C 13
ATOM 18566 O O . ARG B 2 5 ? 3.110 -12.386 7.124 1.00 10.00 359 ARG B O 13
ATOM 18587 N N . ASP B 2 6 ? 2.553 -10.680 5.773 1.00 10.00 360 ASP B N 13
ATOM 18588 C CA . ASP B 2 6 ? 3.925 -10.372 5.405 1.00 10.00 360 ASP B CA 13
ATOM 18589 C C . ASP B 2 6 ? 4.113 -8.869 5.565 1.00 10.00 360 ASP B C 13
ATOM 18590 O O . ASP B 2 6 ? 3.324 -8.101 5.018 1.00 10.00 360 ASP B O 13
ATOM 18599 N N . PRO B 2 7 ? 5.147 -8.407 6.288 1.00 10.00 361 PRO B N 13
ATOM 18600 C CA . PRO B 2 7 ? 5.356 -6.988 6.491 1.00 10.00 361 PRO B CA 13
ATOM 18601 C C . PRO B 2 7 ? 6.600 -6.439 5.784 1.00 10.00 361 PRO B C 13
ATOM 18602 O O . PRO B 2 7 ? 7.712 -6.942 5.941 1.00 10.00 361 PRO B O 13
ATOM 18613 N N . ILE B 2 8 ? 6.390 -5.370 5.026 1.00 10.00 362 ILE B N 13
ATOM 18614 C CA . ILE B 2 8 ? 7.458 -4.716 4.277 1.00 10.00 362 ILE B CA 13
ATOM 18615 C C . ILE B 2 8 ? 7.630 -3.293 4.785 1.00 10.00 362 ILE B C 13
ATOM 18616 O O . ILE B 2 8 ? 6.648 -2.579 5.001 1.00 10.00 362 ILE B O 13
ATOM 18632 N N . VAL B 2 9 ? 8.872 -2.883 4.979 1.00 10.00 363 VAL B N 13
ATOM 18633 C CA . VAL B 2 9 ? 9.166 -1.559 5.500 1.00 10.00 363 VAL B CA 13
ATOM 18634 C C . VAL B 2 9 ? 9.877 -0.714 4.449 1.00 10.00 363 VAL B C 13
ATOM 18635 O O . VAL B 2 9 ? 10.808 -1.164 3.783 1.00 10.00 363 VAL B O 13
ATOM 18648 N N . ILE B 2 10 ? 9.404 0.509 4.304 1.00 10.00 364 ILE B N 13
ATOM 18649 C CA . ILE B 2 10 ? 9.928 1.445 3.331 1.00 10.00 364 ILE B CA 13
ATOM 18650 C C . ILE B 2 10 ? 10.547 2.655 4.016 1.00 10.00 364 ILE B C 13
ATOM 18651 O O . ILE B 2 10 ? 10.071 3.117 5.056 1.00 10.00 364 ILE B O 13
ATOM 18681 N N . ASP B 2 12 ? 11.874 6.609 3.679 1.00 10.00 366 ASP B N 13
ATOM 18682 C CA . ASP B 2 12 ? 11.510 7.802 2.937 1.00 10.00 366 ASP B CA 13
ATOM 18683 C C . ASP B 2 12 ? 12.634 8.820 2.941 1.00 10.00 366 ASP B C 13
ATOM 18684 O O . ASP B 2 12 ? 13.180 9.174 3.990 1.00 10.00 366 ASP B O 13
ATOM 18707 N N . PRO B 2 14 ? 14.866 11.983 3.025 1.00 10.00 368 PRO B N 13
ATOM 18708 C CA . PRO B 2 14 ? 14.818 13.205 3.840 1.00 10.00 368 PRO B CA 13
ATOM 18709 C C . PRO B 2 14 ? 14.298 14.409 3.066 1.00 10.00 368 PRO B C 13
ATOM 18710 O O . PRO B 2 14 ? 13.257 14.969 3.467 1.00 10.00 368 PRO B O 13
ATOM 18721 N N . TYR A 1 21 ? 1.860 6.141 9.835 1.00 10.00 21 TYR A N 14
ATOM 18722 C CA . TYR A 1 21 ? 2.204 5.322 8.652 1.00 10.00 21 TYR A CA 14
ATOM 18723 C C . TYR A 1 21 ? 0.943 4.781 8.003 1.00 10.00 21 TYR A C 14
ATOM 18724 O O . TYR A 1 21 ? -0.113 4.733 8.630 1.00 10.00 21 TYR A O 14
ATOM 18742 N N . ILE A 1 22 ? 1.057 4.382 6.749 1.00 10.00 22 ILE A N 14
ATOM 18743 C CA . ILE A 1 22 ? -0.072 3.837 6.012 1.00 10.00 22 ILE A CA 14
ATOM 18744 C C . ILE A 1 22 ? 0.234 2.403 5.600 1.00 10.00 22 ILE A C 14
ATOM 18745 O O . ILE A 1 22 ? 1.186 2.153 4.860 1.00 10.00 22 ILE A O 14
ATOM 18761 N N . LYS A 1 23 ? -0.551 1.463 6.096 1.00 10.00 23 LYS A N 14
ATOM 18762 C CA . LYS A 1 23 ? -0.347 0.059 5.772 1.00 10.00 23 LYS A CA 14
ATOM 18763 C C . LYS A 1 23 ? -1.283 -0.381 4.654 1.00 10.00 23 LYS A C 14
ATOM 18764 O O . LYS A 1 23 ? -2.492 -0.495 4.850 1.00 10.00 23 LYS A O 14
ATOM 18783 N N . LEU A 1 24 ? -0.716 -0.612 3.481 1.00 10.00 24 LEU A N 14
ATOM 18784 C CA . LEU A 1 24 ? -1.489 -1.044 2.328 1.00 10.00 24 LEU A CA 14
ATOM 18785 C C . LEU A 1 24 ? -1.466 -2.563 2.228 1.00 10.00 24 LEU A C 14
ATOM 18786 O O . LEU A 1 24 ? -0.395 -3.175 2.235 1.00 10.00 24 LEU A O 14
ATOM 18802 N N . LYS A 1 25 ? -2.643 -3.169 2.146 1.00 10.00 25 LYS A N 14
ATOM 18803 C CA . LYS A 1 25 ? -2.747 -4.614 2.047 1.00 10.00 25 LYS A CA 14
ATOM 18804 C C . LYS A 1 25 ? -2.904 -5.044 0.597 1.00 10.00 25 LYS A C 14
ATOM 18805 O O . LYS A 1 25 ? -3.940 -4.805 -0.028 1.00 10.00 25 LYS A O 14
ATOM 18824 N N . VAL A 1 26 ? -1.864 -5.663 0.069 1.00 10.00 26 VAL A N 14
ATOM 18825 C CA . VAL A 1 26 ? -1.862 -6.145 -1.300 1.00 10.00 26 VAL A CA 14
ATOM 18826 C C . VAL A 1 26 ? -2.339 -7.589 -1.335 1.00 10.00 26 VAL A C 14
ATOM 18827 O O . VAL A 1 26 ? -1.785 -8.446 -0.646 1.00 10.00 26 VAL A O 14
ATOM 18840 N N . ILE A 1 27 ? -3.378 -7.851 -2.111 1.00 10.00 27 ILE A N 14
ATOM 18841 C CA . ILE A 1 27 ? -3.926 -9.195 -2.214 1.00 10.00 27 ILE A CA 14
ATOM 18842 C C . ILE A 1 27 ? -3.321 -9.939 -3.402 1.00 10.00 27 ILE A C 14
ATOM 18843 O O . ILE A 1 27 ? -3.538 -9.570 -4.561 1.00 10.00 27 ILE A O 14
ATOM 18859 N N . GLY A 1 28 ? -2.549 -10.976 -3.102 1.00 10.00 28 GLY A N 14
ATOM 18860 C CA . GLY A 1 28 ? -1.922 -11.766 -4.141 1.00 10.00 28 GLY A CA 14
ATOM 18861 C C . GLY A 1 28 ? -2.855 -12.825 -4.693 1.00 10.00 28 GLY A C 14
ATOM 18862 O O . GLY A 1 28 ? -3.785 -13.258 -4.011 1.00 10.00 28 GLY A O 14
ATOM 18866 N N . GLN A 1 29 ? -2.594 -13.261 -5.920 1.00 10.00 29 GLN A N 14
ATOM 18867 C CA . GLN A 1 29 ? -3.423 -14.268 -6.579 1.00 10.00 29 GLN A CA 14
ATOM 18868 C C . GLN A 1 29 ? -3.251 -15.640 -5.932 1.00 10.00 29 GLN A C 14
ATOM 18869 O O . GLN A 1 29 ? -4.022 -16.562 -6.193 1.00 10.00 29 GLN A O 14
ATOM 18883 N N . ASP A 1 30 ? -2.239 -15.770 -5.092 1.00 10.00 30 ASP A N 14
ATOM 18884 C CA . ASP A 1 30 ? -1.979 -17.023 -4.402 1.00 10.00 30 ASP A CA 14
ATOM 18885 C C . ASP A 1 30 ? -2.504 -16.951 -2.971 1.00 10.00 30 ASP A C 14
ATOM 18886 O O . ASP A 1 30 ? -2.069 -17.694 -2.091 1.00 10.00 30 ASP A O 14
ATOM 18895 N N . SER A 1 31 ? -3.459 -16.041 -2.770 1.00 10.00 31 SER A N 14
ATOM 18896 C CA . SER A 1 31 ? -4.104 -15.830 -1.475 1.00 10.00 31 SER A CA 14
ATOM 18897 C C . SER A 1 31 ? -3.113 -15.338 -0.420 1.00 10.00 31 SER A C 14
ATOM 18898 O O . SER A 1 31 ? -3.105 -15.815 0.714 1.00 10.00 31 SER A O 14
ATOM 18906 N N . SER A 1 32 ? -2.292 -14.374 -0.800 1.00 10.00 32 SER A N 14
ATOM 18907 C CA . SER A 1 32 ? -1.310 -13.809 0.111 1.00 10.00 32 SER A CA 14
ATOM 18908 C C . SER A 1 32 ? -1.676 -12.371 0.453 1.00 10.00 32 SER A C 14
ATOM 18909 O O . SER A 1 32 ? -2.112 -11.612 -0.416 1.00 10.00 32 SER A O 14
ATOM 18917 N N . GLU A 1 33 ? -1.527 -12.005 1.716 1.00 10.00 33 GLU A N 14
ATOM 18918 C CA . GLU A 1 33 ? -1.835 -10.654 2.147 1.00 10.00 33 GLU A CA 14
ATOM 18919 C C . GLU A 1 33 ? -0.550 -9.908 2.474 1.00 10.00 33 GLU A C 14
ATOM 18920 O O . GLU A 1 33 ? 0.074 -10.137 3.513 1.00 10.00 33 GLU A O 14
ATOM 18932 N N . ILE A 1 34 ? -0.151 -9.031 1.574 1.00 10.00 34 ILE A N 14
ATOM 18933 C CA . ILE A 1 34 ? 1.067 -8.261 1.758 1.00 10.00 34 ILE A CA 14
ATOM 18934 C C . ILE A 1 34 ? 0.763 -6.944 2.464 1.00 10.00 34 ILE A C 14
ATOM 18935 O O . ILE A 1 34 ? -0.146 -6.220 2.072 1.00 10.00 34 ILE A O 14
ATOM 18951 N N . HIS A 1 35 ? 1.514 -6.651 3.513 1.00 10.00 35 HIS A N 14
ATOM 18952 C CA . HIS A 1 35 ? 1.329 -5.430 4.284 1.00 10.00 35 HIS A CA 14
ATOM 18953 C C . HIS A 1 35 ? 2.494 -4.477 4.042 1.00 10.00 35 HIS A C 14
ATOM 18954 O O . HIS A 1 35 ? 3.579 -4.654 4.599 1.00 10.00 35 HIS A O 14
ATOM 18968 N N . PHE A 1 36 ? 2.278 -3.480 3.204 1.00 10.00 36 PHE A N 14
ATOM 18969 C CA . PHE A 1 36 ? 3.320 -2.513 2.903 1.00 10.00 36 PHE A CA 14
ATOM 18970 C C . PHE A 1 36 ? 3.159 -1.278 3.777 1.00 10.00 36 PHE A C 14
ATOM 18971 O O . PHE A 1 36 ? 2.163 -0.563 3.676 1.00 10.00 36 PHE A O 14
ATOM 18988 N N . LYS A 1 37 ? 4.134 -1.039 4.640 1.00 10.00 37 LYS A N 14
ATOM 18989 C CA . LYS A 1 37 ? 4.106 0.106 5.538 1.00 10.00 37 LYS A CA 14
ATOM 18990 C C . LYS A 1 37 ? 4.732 1.317 4.854 1.00 10.00 37 LYS A C 14
ATOM 18991 O O . LYS A 1 37 ? 5.956 1.434 4.785 1.00 10.00 37 LYS A O 14
ATOM 19010 N N . VAL A 1 38 ? 3.891 2.206 4.339 1.00 10.00 38 VAL A N 14
ATOM 19011 C CA . VAL A 1 38 ? 4.368 3.393 3.640 1.00 10.00 38 VAL A CA 14
ATOM 19012 C C . VAL A 1 38 ? 4.157 4.658 4.473 1.00 10.00 38 VAL A C 14
ATOM 19013 O O . VAL A 1 38 ? 3.545 4.619 5.544 1.00 10.00 38 VAL A O 14
ATOM 19026 N N . LYS A 1 39 ? 4.672 5.773 3.971 1.00 10.00 39 LYS A N 14
ATOM 19027 C CA . LYS A 1 39 ? 4.556 7.057 4.646 1.00 10.00 39 LYS A CA 14
ATOM 19028 C C . LYS A 1 39 ? 3.885 8.066 3.712 1.00 10.00 39 LYS A C 14
ATOM 19029 O O . LYS A 1 39 ? 4.065 8.006 2.493 1.00 10.00 39 LYS A O 14
ATOM 19048 N N . MET A 1 40 ? 3.108 8.985 4.277 1.00 10.00 40 MET A N 14
ATOM 19049 C CA . MET A 1 40 ? 2.403 9.986 3.480 1.00 10.00 40 MET A CA 14
ATOM 19050 C C . MET A 1 40 ? 3.341 11.108 3.028 1.00 10.00 40 MET A C 14
ATOM 19051 O O . MET A 1 40 ? 3.327 12.213 3.581 1.00 10.00 40 MET A O 14
ATOM 19065 N N . THR A 1 41 ? 4.160 10.800 2.026 1.00 10.00 41 THR A N 14
ATOM 19066 C CA . THR A 1 41 ? 5.109 11.751 1.447 1.00 10.00 41 THR A CA 14
ATOM 19067 C C . THR A 1 41 ? 6.058 11.028 0.497 1.00 10.00 41 THR A C 14
ATOM 19068 O O . THR A 1 41 ? 6.602 11.628 -0.430 1.00 10.00 41 THR A O 14
ATOM 19079 N N . THR A 1 42 ? 6.250 9.739 0.736 1.00 10.00 42 THR A N 14
ATOM 19080 C CA . THR A 1 42 ? 7.117 8.933 -0.101 1.00 10.00 42 THR A CA 14
ATOM 19081 C C . THR A 1 42 ? 6.437 8.636 -1.433 1.00 10.00 42 THR A C 14
ATOM 19082 O O . THR A 1 42 ? 5.257 8.272 -1.474 1.00 10.00 42 THR A O 14
ATOM 19093 N N . HIS A 1 43 ? 7.179 8.803 -2.514 1.00 10.00 43 HIS A N 14
ATOM 19094 C CA . HIS A 1 43 ? 6.648 8.572 -3.847 1.00 10.00 43 HIS A CA 14
ATOM 19095 C C . HIS A 1 43 ? 6.411 7.088 -4.078 1.00 10.00 43 HIS A C 14
ATOM 19096 O O . HIS A 1 43 ? 7.186 6.247 -3.618 1.00 10.00 43 HIS A O 14
ATOM 19110 N N . LEU A 1 44 ? 5.345 6.770 -4.805 1.00 10.00 44 LEU A N 14
ATOM 19111 C CA . LEU A 1 44 ? 4.999 5.383 -5.093 1.00 10.00 44 LEU A CA 14
ATOM 19112 C C . LEU A 1 44 ? 6.008 4.754 -6.045 1.00 10.00 44 LEU A C 14
ATOM 19113 O O . LEU A 1 44 ? 5.981 3.546 -6.280 1.00 10.00 44 LEU A O 14
ATOM 19129 N N . LYS A 1 45 ? 6.897 5.584 -6.582 1.00 10.00 45 LYS A N 14
ATOM 19130 C CA . LYS A 1 45 ? 7.945 5.121 -7.478 1.00 10.00 45 LYS A CA 14
ATOM 19131 C C . LYS A 1 45 ? 8.797 4.074 -6.768 1.00 10.00 45 LYS A C 14
ATOM 19132 O O . LYS A 1 45 ? 8.957 2.955 -7.252 1.00 10.00 45 LYS A O 14
ATOM 19151 N N . LYS A 1 46 ? 9.306 4.448 -5.596 1.00 10.00 46 LYS A N 14
ATOM 19152 C CA . LYS A 1 46 ? 10.136 3.566 -4.787 1.00 10.00 46 LYS A CA 14
ATOM 19153 C C . LYS A 1 46 ? 9.355 2.316 -4.384 1.00 10.00 46 LYS A C 14
ATOM 19154 O O . LYS A 1 46 ? 9.873 1.202 -4.435 1.00 10.00 46 LYS A O 14
ATOM 19173 N N . LEU A 1 47 ? 8.095 2.515 -4.013 1.00 10.00 47 LEU A N 14
ATOM 19174 C CA . LEU A 1 47 ? 7.228 1.419 -3.589 1.00 10.00 47 LEU A CA 14
ATOM 19175 C C . LEU A 1 47 ? 7.097 0.353 -4.675 1.00 10.00 47 LEU A C 14
ATOM 19176 O O . LEU A 1 47 ? 7.137 -0.845 -4.387 1.00 10.00 47 LEU A O 14
ATOM 19192 N N . LYS A 1 48 ? 6.955 0.792 -5.918 1.00 10.00 48 LYS A N 14
ATOM 19193 C CA . LYS A 1 48 ? 6.818 -0.127 -7.042 1.00 10.00 48 LYS A CA 14
ATOM 19194 C C . LYS A 1 48 ? 8.117 -0.887 -7.299 1.00 10.00 48 LYS A C 14
ATOM 19195 O O . LYS A 1 48 ? 8.093 -2.043 -7.723 1.00 10.00 48 LYS A O 14
ATOM 19214 N N . GLU A 1 49 ? 9.243 -0.245 -7.026 1.00 10.00 49 GLU A N 14
ATOM 19215 C CA . GLU A 1 49 ? 10.546 -0.859 -7.244 1.00 10.00 49 GLU A CA 14
ATOM 19216 C C . GLU A 1 49 ? 10.858 -1.896 -6.167 1.00 10.00 49 GLU A C 14
ATOM 19217 O O . GLU A 1 49 ? 11.188 -3.045 -6.474 1.00 10.00 49 GLU A O 14
ATOM 19229 N N . SER A 1 50 ? 10.730 -1.493 -4.908 1.00 10.00 50 SER A N 14
ATOM 19230 C CA . SER A 1 50 ? 11.013 -2.374 -3.779 1.00 10.00 50 SER A CA 14
ATOM 19231 C C . SER A 1 50 ? 10.101 -3.605 -3.760 1.00 10.00 50 SER A C 14
ATOM 19232 O O . SER A 1 50 ? 10.523 -4.690 -3.352 1.00 10.00 50 SER A O 14
ATOM 19240 N N . TYR A 1 51 ? 8.859 -3.442 -4.204 1.00 10.00 51 TYR A N 14
ATOM 19241 C CA . TYR A 1 51 ? 7.914 -4.553 -4.224 1.00 10.00 51 TYR A CA 14
ATOM 19242 C C . TYR A 1 51 ? 8.395 -5.655 -5.160 1.00 10.00 51 TYR A C 14
ATOM 19243 O O . TYR A 1 51 ? 8.379 -6.834 -4.804 1.00 10.00 51 TYR A O 14
ATOM 19261 N N . CYS A 1 52 ? 8.832 -5.263 -6.352 1.00 10.00 52 CYS A N 14
ATOM 19262 C CA . CYS A 1 52 ? 9.322 -6.218 -7.338 1.00 10.00 52 CYS A CA 14
ATOM 19263 C C . CYS A 1 52 ? 10.548 -6.952 -6.799 1.00 10.00 52 CYS A C 14
ATOM 19264 O O . CYS A 1 52 ? 10.717 -8.154 -7.016 1.00 10.00 52 CYS A O 14
ATOM 19272 N N . GLN A 1 53 ? 11.381 -6.220 -6.065 1.00 10.00 53 GLN A N 14
ATOM 19273 C CA . GLN A 1 53 ? 12.589 -6.783 -5.476 1.00 10.00 53 GLN A CA 14
ATOM 19274 C C . GLN A 1 53 ? 12.243 -7.896 -4.493 1.00 10.00 53 GLN A C 14
ATOM 19275 O O . GLN A 1 53 ? 12.881 -8.951 -4.479 1.00 10.00 53 GLN A O 14
ATOM 19289 N N . ARG A 1 54 ? 11.219 -7.658 -3.680 1.00 10.00 54 ARG A N 14
ATOM 19290 C CA . ARG A 1 54 ? 10.777 -8.639 -2.695 1.00 10.00 54 ARG A CA 14
ATOM 19291 C C . ARG A 1 54 ? 10.144 -9.840 -3.389 1.00 10.00 54 ARG A C 14
ATOM 19292 O O . ARG A 1 54 ? 10.261 -10.971 -2.926 1.00 10.00 54 ARG A O 14
ATOM 19313 N N . GLN A 1 55 ? 9.482 -9.584 -4.513 1.00 10.00 55 GLN A N 14
ATOM 19314 C CA . GLN A 1 55 ? 8.839 -10.644 -5.281 1.00 10.00 55 GLN A CA 14
ATOM 19315 C C . GLN A 1 55 ? 9.876 -11.467 -6.037 1.00 10.00 55 GLN A C 14
ATOM 19316 O O . GLN A 1 55 ? 9.592 -12.572 -6.500 1.00 10.00 55 GLN A O 14
ATOM 19330 N N . GLY A 1 56 ? 11.079 -10.919 -6.161 1.00 10.00 56 GLY A N 14
ATOM 19331 C CA . GLY A 1 56 ? 12.147 -11.616 -6.848 1.00 10.00 56 GLY A CA 14
ATOM 19332 C C . GLY A 1 56 ? 12.031 -11.530 -8.353 1.00 10.00 56 GLY A C 14
ATOM 19333 O O . GLY A 1 56 ? 12.442 -12.449 -9.066 1.00 10.00 56 GLY A O 14
ATOM 19337 N N . VAL A 1 57 ? 11.473 -10.430 -8.835 1.00 10.00 57 VAL A N 14
ATOM 19338 C CA . VAL A 1 57 ? 11.300 -10.218 -10.263 1.00 10.00 57 VAL A CA 14
ATOM 19339 C C . VAL A 1 57 ? 11.661 -8.782 -10.630 1.00 10.00 57 VAL A C 14
ATOM 19340 O O . VAL A 1 57 ? 11.600 -7.894 -9.783 1.00 10.00 57 VAL A O 14
ATOM 19353 N N . PRO A 1 58 ? 12.064 -8.540 -11.888 1.00 10.00 58 PRO A N 14
ATOM 19354 C CA . PRO A 1 58 ? 12.422 -7.196 -12.355 1.00 10.00 58 PRO A CA 14
ATOM 19355 C C . PRO A 1 58 ? 11.244 -6.231 -12.263 1.00 10.00 58 PRO A C 14
ATOM 19356 O O . PRO A 1 58 ? 10.087 -6.646 -12.291 1.00 10.00 58 PRO A O 14
ATOM 19367 N N . MET A 1 59 ? 11.536 -4.943 -12.149 1.00 10.00 59 MET A N 14
ATOM 19368 C CA . MET A 1 59 ? 10.487 -3.937 -12.045 1.00 10.00 59 MET A CA 14
ATOM 19369 C C . MET A 1 59 ? 9.683 -3.848 -13.343 1.00 10.00 59 MET A C 14
ATOM 19370 O O . MET A 1 59 ? 10.162 -4.254 -14.401 1.00 10.00 59 MET A O 14
ATOM 19384 N N . ASN A 1 60 ? 8.449 -3.341 -13.229 1.00 10.00 60 ASN A N 14
ATOM 19385 C CA . ASN A 1 60 ? 7.535 -3.158 -14.367 1.00 10.00 60 ASN A CA 14
ATOM 19386 C C . ASN A 1 60 ? 6.884 -4.476 -14.782 1.00 10.00 60 ASN A C 14
ATOM 19387 O O . ASN A 1 60 ? 6.142 -4.530 -15.759 1.00 10.00 60 ASN A O 14
ATOM 19398 N N . SER A 1 61 ? 7.152 -5.539 -14.037 1.00 10.00 61 SER A N 14
ATOM 19399 C CA . SER A 1 61 ? 6.567 -6.838 -14.338 1.00 10.00 61 SER A CA 14
ATOM 19400 C C . SER A 1 61 ? 5.216 -6.973 -13.646 1.00 10.00 61 SER A C 14
ATOM 19401 O O . SER A 1 61 ? 4.385 -7.793 -14.031 1.00 10.00 61 SER A O 14
ATOM 19409 N N . LEU A 1 62 ? 5.006 -6.155 -12.625 1.00 10.00 62 LEU A N 14
ATOM 19410 C CA . LEU A 1 62 ? 3.770 -6.176 -11.865 1.00 10.00 62 LEU A CA 14
ATOM 19411 C C . LEU A 1 62 ? 3.143 -4.787 -11.819 1.00 10.00 62 LEU A C 14
ATOM 19412 O O . LEU A 1 62 ? 3.834 -3.792 -11.595 1.00 10.00 62 LEU A O 14
ATOM 19428 N N . ARG A 1 63 ? 1.840 -4.726 -12.038 1.00 10.00 63 ARG A N 14
ATOM 19429 C CA . ARG A 1 63 ? 1.118 -3.464 -12.005 1.00 10.00 63 ARG A CA 14
ATOM 19430 C C . ARG A 1 63 ? 0.175 -3.437 -10.806 1.00 10.00 63 ARG A C 14
ATOM 19431 O O . ARG A 1 63 ? -0.456 -4.443 -10.476 1.00 10.00 63 ARG A O 14
ATOM 19452 N N . PHE A 1 64 ? 0.107 -2.294 -10.143 1.00 10.00 64 PHE A N 14
ATOM 19453 C CA . PHE A 1 64 ? -0.757 -2.135 -8.986 1.00 10.00 64 PHE A CA 14
ATOM 19454 C C . PHE A 1 64 ? -2.075 -1.503 -9.407 1.00 10.00 64 PHE A C 14
ATOM 19455 O O . PHE A 1 64 ? -2.088 -0.509 -10.133 1.00 10.00 64 PHE A O 14
ATOM 19472 N N . LEU A 1 65 ? -3.174 -2.087 -8.960 1.00 10.00 65 LEU A N 14
ATOM 19473 C CA . LEU A 1 65 ? -4.496 -1.587 -9.297 1.00 10.00 65 LEU A CA 14
ATOM 19474 C C . LEU A 1 65 ? -5.229 -1.099 -8.059 1.00 10.00 65 LEU A C 14
ATOM 19475 O O . LEU A 1 65 ? -5.534 -1.878 -7.153 1.00 10.00 65 LEU A O 14
ATOM 19491 N N . PHE A 1 66 ? -5.503 0.193 -8.031 1.00 10.00 66 PHE A N 14
ATOM 19492 C CA . PHE A 1 66 ? -6.209 0.808 -6.921 1.00 10.00 66 PHE A CA 14
ATOM 19493 C C . PHE A 1 66 ? -7.387 1.611 -7.455 1.00 10.00 66 PHE A C 14
ATOM 19494 O O . PHE A 1 66 ? -7.200 2.543 -8.239 1.00 10.00 66 PHE A O 14
ATOM 19511 N N . GLU A 1 67 ? -8.596 1.225 -7.049 1.00 10.00 67 GLU A N 14
ATOM 19512 C CA . GLU A 1 67 ? -9.821 1.895 -7.486 1.00 10.00 67 GLU A CA 14
ATOM 19513 C C . GLU A 1 67 ? -9.985 1.789 -9.002 1.00 10.00 67 GLU A C 14
ATOM 19514 O O . GLU A 1 67 ? -10.563 2.670 -9.643 1.00 10.00 67 GLU A O 14
ATOM 19526 N N . GLY A 1 68 ? -9.465 0.704 -9.567 1.00 10.00 68 GLY A N 14
ATOM 19527 C CA . GLY A 1 68 ? -9.558 0.487 -10.998 1.00 10.00 68 GLY A CA 14
ATOM 19528 C C . GLY A 1 68 ? -8.494 1.238 -11.771 1.00 10.00 68 GLY A C 14
ATOM 19529 O O . GLY A 1 68 ? -8.381 1.091 -12.989 1.00 10.00 68 GLY A O 14
ATOM 19533 N N . GLN A 1 69 ? -7.707 2.035 -11.066 1.00 10.00 69 GLN A N 14
ATOM 19534 C CA . GLN A 1 69 ? -6.654 2.819 -11.687 1.00 10.00 69 GLN A CA 14
ATOM 19535 C C . GLN A 1 69 ? -5.295 2.174 -11.456 1.00 10.00 69 GLN A C 14
ATOM 19536 O O . GLN A 1 69 ? -5.004 1.703 -10.356 1.00 10.00 69 GLN A O 14
ATOM 19550 N N . ARG A 1 70 ? -4.474 2.133 -12.495 1.00 10.00 70 ARG A N 14
ATOM 19551 C CA . ARG A 1 70 ? -3.146 1.559 -12.376 1.00 10.00 70 ARG A CA 14
ATOM 19552 C C . ARG A 1 70 ? -2.194 2.591 -11.790 1.00 10.00 70 ARG A C 14
ATOM 19553 O O . ARG A 1 70 ? -2.128 3.731 -12.258 1.00 10.00 70 ARG A O 14
ATOM 19574 N N . ILE A 1 71 ? -1.482 2.196 -10.752 1.00 10.00 71 ILE A N 14
ATOM 19575 C CA . ILE A 1 71 ? -0.541 3.082 -10.086 1.00 10.00 71 ILE A CA 14
ATOM 19576 C C . ILE A 1 71 ? 0.672 3.361 -10.966 1.00 10.00 71 ILE A C 14
ATOM 19577 O O . ILE A 1 71 ? 1.411 2.444 -11.341 1.00 10.00 71 ILE A O 14
ATOM 19593 N N . ALA A 1 72 ? 0.866 4.628 -11.299 1.00 10.00 72 ALA A N 14
ATOM 19594 C CA . ALA A 1 72 ? 1.986 5.038 -12.125 1.00 10.00 72 ALA A CA 14
ATOM 19595 C C . ALA A 1 72 ? 3.189 5.376 -11.254 1.00 10.00 72 ALA A C 14
ATOM 19596 O O . ALA A 1 72 ? 3.073 5.487 -10.035 1.00 10.00 72 ALA A O 14
ATOM 19603 N N . ASP A 1 73 ? 4.338 5.541 -11.888 1.00 10.00 73 ASP A N 14
ATOM 19604 C CA . ASP A 1 73 ? 5.574 5.863 -11.177 1.00 10.00 73 ASP A CA 14
ATOM 19605 C C . ASP A 1 73 ? 5.531 7.291 -10.648 1.00 10.00 73 ASP A C 14
ATOM 19606 O O . ASP A 1 73 ? 6.189 7.626 -9.667 1.00 10.00 73 ASP A O 14
ATOM 19615 N N . ASN A 1 74 ? 4.726 8.116 -11.302 1.00 10.00 74 ASN A N 14
ATOM 19616 C CA . ASN A 1 74 ? 4.582 9.524 -10.939 1.00 10.00 74 ASN A CA 14
ATOM 19617 C C . ASN A 1 74 ? 3.376 9.749 -10.027 1.00 10.00 74 ASN A C 14
ATOM 19618 O O . ASN A 1 74 ? 2.822 10.848 -9.979 1.00 10.00 74 ASN A O 14
ATOM 19629 N N . HIS A 1 75 ? 2.969 8.716 -9.301 1.00 10.00 75 HIS A N 14
ATOM 19630 C CA . HIS A 1 75 ? 1.825 8.826 -8.401 1.00 10.00 75 HIS A CA 14
ATOM 19631 C C . HIS A 1 75 ? 2.276 8.793 -6.943 1.00 10.00 75 HIS A C 14
ATOM 19632 O O . HIS A 1 75 ? 3.365 8.302 -6.629 1.00 10.00 75 HIS A O 14
ATOM 19646 N N . THR A 1 76 ? 1.445 9.332 -6.062 1.00 10.00 76 THR A N 14
ATOM 19647 C CA . THR A 1 76 ? 1.734 9.355 -4.635 1.00 10.00 76 THR A CA 14
ATOM 19648 C C . THR A 1 76 ? 0.499 8.928 -3.843 1.00 10.00 76 THR A C 14
ATOM 19649 O O . THR A 1 76 ? -0.612 8.974 -4.365 1.00 10.00 76 THR A O 14
ATOM 19660 N N . PRO A 1 77 ? 0.664 8.502 -2.579 1.00 10.00 77 PRO A N 14
ATOM 19661 C CA . PRO A 1 77 ? -0.465 8.080 -1.737 1.00 10.00 77 PRO A CA 14
ATOM 19662 C C . PRO A 1 77 ? -1.368 9.254 -1.359 1.00 10.00 77 PRO A C 14
ATOM 19663 O O . PRO A 1 77 ? -2.490 9.063 -0.887 1.00 10.00 77 PRO A O 14
ATOM 19674 N N . LYS A 1 78 ? -0.866 10.466 -1.575 1.00 10.00 78 LYS A N 14
ATOM 19675 C CA . LYS A 1 78 ? -1.610 11.678 -1.263 1.00 10.00 78 LYS A CA 14
ATOM 19676 C C . LYS A 1 78 ? -2.791 11.853 -2.217 1.00 10.00 78 LYS A C 14
ATOM 19677 O O . LYS A 1 78 ? -3.849 12.353 -1.830 1.00 10.00 78 LYS A O 14
ATOM 19696 N N . GLU A 1 79 ? -2.610 11.432 -3.463 1.00 10.00 79 GLU A N 14
ATOM 19697 C CA . GLU A 1 79 ? -3.661 11.543 -4.463 1.00 10.00 79 GLU A CA 14
ATOM 19698 C C . GLU A 1 79 ? -4.507 10.274 -4.476 1.00 10.00 79 GLU A C 14
ATOM 19699 O O . GLU A 1 79 ? -4.142 9.281 -3.841 1.00 10.00 79 GLU A O 14
ATOM 19711 N N . LEU A 1 80 ? -5.644 10.328 -5.179 1.00 10.00 80 LEU A N 14
ATOM 19712 C CA . LEU A 1 80 ? -6.580 9.197 -5.295 1.00 10.00 80 LEU A CA 14
ATOM 19713 C C . LEU A 1 80 ? -7.348 8.973 -3.995 1.00 10.00 80 LEU A C 14
ATOM 19714 O O . LEU A 1 80 ? -8.570 8.843 -4.002 1.00 10.00 80 LEU A O 14
ATOM 19730 N N . GLY A 1 81 ? -6.635 8.928 -2.883 1.00 10.00 81 GLY A N 14
ATOM 19731 C CA . GLY A 1 81 ? -7.277 8.732 -1.604 1.00 10.00 81 GLY A CA 14
ATOM 19732 C C . GLY A 1 81 ? -6.865 7.439 -0.941 1.00 10.00 81 GLY A C 14
ATOM 19733 O O . GLY A 1 81 ? -7.706 6.582 -0.658 1.00 10.00 81 GLY A O 14
ATOM 19737 N N . MET A 1 82 ? -5.568 7.290 -0.700 1.00 10.00 82 MET A N 14
ATOM 19738 C CA . MET A 1 82 ? -5.048 6.096 -0.050 1.00 10.00 82 MET A CA 14
ATOM 19739 C C . MET A 1 82 ? -5.116 6.266 1.459 1.00 10.00 82 MET A C 14
ATOM 19740 O O . MET A 1 82 ? -4.526 7.194 2.016 1.00 10.00 82 MET A O 14
ATOM 19754 N N . GLU A 1 83 ? -5.845 5.383 2.117 1.00 10.00 83 GLU A N 14
ATOM 19755 C CA . GLU A 1 83 ? -6.002 5.458 3.556 1.00 10.00 83 GLU A CA 14
ATOM 19756 C C . GLU A 1 83 ? -5.336 4.282 4.252 1.00 10.00 83 GLU A C 14
ATOM 19757 O O . GLU A 1 83 ? -4.782 3.393 3.610 1.00 10.00 83 GLU A O 14
ATOM 19769 N N . GLU A 1 84 ? -5.400 4.294 5.576 1.00 10.00 84 GLU A N 14
ATOM 19770 C CA . GLU A 1 84 ? -4.818 3.243 6.395 1.00 10.00 84 GLU A CA 14
ATOM 19771 C C . GLU A 1 84 ? -5.592 1.934 6.228 1.00 10.00 84 GLU A C 14
ATOM 19772 O O . GLU A 1 84 ? -6.823 1.938 6.128 1.00 10.00 84 GLU A O 14
ATOM 19784 N N . GLU A 1 85 ? -4.852 0.823 6.183 1.00 10.00 85 GLU A N 14
ATOM 19785 C CA . GLU A 1 85 ? -5.429 -0.512 6.031 1.00 10.00 85 GLU A CA 14
ATOM 19786 C C . GLU A 1 85 ? -6.208 -0.642 4.723 1.00 10.00 85 GLU A C 14
ATOM 19787 O O . GLU A 1 85 ? -7.199 -1.375 4.648 1.00 10.00 85 GLU A O 14
ATOM 19799 N N . ASP A 1 86 ? -5.749 0.057 3.697 1.00 10.00 86 ASP A N 14
ATOM 19800 C CA . ASP A 1 86 ? -6.407 0.023 2.397 1.00 10.00 86 ASP A CA 14
ATOM 19801 C C . ASP A 1 86 ? -6.003 -1.221 1.624 1.00 10.00 86 ASP A C 14
ATOM 19802 O O . ASP A 1 86 ? -4.875 -1.699 1.740 1.00 10.00 86 ASP A O 14
ATOM 19811 N N . VAL A 1 87 ? -6.931 -1.742 0.839 1.00 10.00 87 VAL A N 14
ATOM 19812 C CA . VAL A 1 87 ? -6.686 -2.939 0.048 1.00 10.00 87 VAL A CA 14
ATOM 19813 C C . VAL A 1 87 ? -6.326 -2.573 -1.391 1.00 10.00 87 VAL A C 14
ATOM 19814 O O . VAL A 1 87 ? -6.998 -1.753 -2.016 1.00 10.00 87 VAL A O 14
ATOM 19827 N N . ILE A 1 88 ? -5.262 -3.176 -1.904 1.00 10.00 88 ILE A N 14
ATOM 19828 C CA . ILE A 1 88 ? -4.818 -2.921 -3.268 1.00 10.00 88 ILE A CA 14
ATOM 19829 C C . ILE A 1 88 ? -4.471 -4.240 -3.961 1.00 10.00 88 ILE A C 14
ATOM 19830 O O . ILE A 1 88 ? -4.061 -5.202 -3.309 1.00 10.00 88 ILE A O 14
ATOM 19846 N N . GLU A 1 89 ? -4.659 -4.293 -5.272 1.00 10.00 89 GLU A N 14
ATOM 19847 C CA . GLU A 1 89 ? -4.374 -5.504 -6.032 1.00 10.00 89 GLU A CA 14
ATOM 19848 C C . GLU A 1 89 ? -3.137 -5.333 -6.907 1.00 10.00 89 GLU A C 14
ATOM 19849 O O . GLU A 1 89 ? -2.805 -4.224 -7.325 1.00 10.00 89 GLU A O 14
ATOM 19861 N N . VAL A 1 90 ? -2.463 -6.443 -7.183 1.00 10.00 90 VAL A N 14
ATOM 19862 C CA . VAL A 1 90 ? -1.273 -6.439 -8.021 1.00 10.00 90 VAL A CA 14
ATOM 19863 C C . VAL A 1 90 ? -1.347 -7.596 -9.016 1.00 10.00 90 VAL A C 14
ATOM 19864 O O . VAL A 1 90 ? -1.743 -8.706 -8.653 1.00 10.00 90 VAL A O 14
ATOM 19877 N N . TYR A 1 91 ? -1.007 -7.327 -10.270 1.00 10.00 91 TYR A N 14
ATOM 19878 C CA . TYR A 1 91 ? -1.052 -8.352 -11.310 1.00 10.00 91 TYR A CA 14
ATOM 19879 C C . TYR A 1 91 ? 0.177 -8.271 -12.201 1.00 10.00 91 TYR A C 14
ATOM 19880 O O . TYR A 1 91 ? 0.818 -7.225 -12.288 1.00 10.00 91 TYR A O 14
ATOM 19898 N N . GLN A 1 92 ? 0.499 -9.378 -12.857 1.00 10.00 92 GLN A N 14
ATOM 19899 C CA . GLN A 1 92 ? 1.651 -9.435 -13.747 1.00 10.00 92 GLN A CA 14
ATOM 19900 C C . GLN A 1 92 ? 1.310 -8.831 -15.104 1.00 10.00 92 GLN A C 14
ATOM 19901 O O . GLN A 1 92 ? 0.279 -9.156 -15.700 1.00 10.00 92 GLN A O 14
ATOM 19915 N N . GLU A 1 93 ? 2.177 -7.948 -15.579 1.00 10.00 93 GLU A N 14
ATOM 19916 C CA . GLU A 1 93 ? 1.983 -7.288 -16.860 1.00 10.00 93 GLU A CA 14
ATOM 19917 C C . GLU A 1 93 ? 2.151 -8.274 -18.010 1.00 10.00 93 GLU A C 14
ATOM 19918 O O . GLU A 1 93 ? 2.980 -9.182 -17.946 1.00 10.00 93 GLU A O 14
ATOM 19930 N N . GLN A 1 94 ? 1.370 -8.077 -19.067 1.00 10.00 94 GLN A N 14
ATOM 19931 C CA . GLN A 1 94 ? 1.411 -8.951 -20.235 1.00 10.00 94 GLN A CA 14
ATOM 19932 C C . GLN A 1 94 ? 2.776 -8.900 -20.924 1.00 10.00 94 GLN A C 14
ATOM 19933 O O . GLN A 1 94 ? 3.161 -9.839 -21.624 1.00 10.00 94 GLN A O 14
ATOM 19947 N N . THR A 1 95 ? 3.507 -7.812 -20.714 1.00 10.00 95 THR A N 14
ATOM 19948 C CA . THR A 1 95 ? 4.824 -7.647 -21.311 1.00 10.00 95 THR A CA 14
ATOM 19949 C C . THR A 1 95 ? 5.872 -8.477 -20.575 1.00 10.00 95 THR A C 14
ATOM 19950 O O . THR A 1 95 ? 6.941 -8.769 -21.114 1.00 10.00 95 THR A O 14
ATOM 19961 N N . GLY A 1 96 ? 5.560 -8.847 -19.336 1.00 10.00 96 GLY A N 14
ATOM 19962 C CA . GLY A 1 96 ? 6.486 -9.623 -18.532 1.00 10.00 96 GLY A CA 14
ATOM 19963 C C . GLY A 1 96 ? 7.481 -8.740 -17.802 1.00 10.00 96 GLY A C 14
ATOM 19964 O O . GLY A 1 96 ? 8.199 -9.196 -16.913 1.00 10.00 96 GLY A O 14
ATOM 19968 N N . GLY A 1 97 ? 7.511 -7.468 -18.174 1.00 10.00 97 GLY A N 14
ATOM 19969 C CA . GLY A 1 97 ? 8.415 -6.526 -17.561 1.00 10.00 97 GLY A CA 14
ATOM 19970 C C . GLY A 1 97 ? 8.509 -5.253 -18.367 1.00 10.00 97 GLY A C 14
ATOM 19971 O O . GLY A 1 97 ? 9.561 -4.581 -18.310 1.00 10.00 97 GLY A O 14
ATOM 19975 N N . ASN B 2 3 ? -5.114 -15.586 5.316 1.00 10.00 357 ASN B N 14
ATOM 19976 C CA . ASN B 2 3 ? -4.561 -15.847 6.664 1.00 10.00 357 ASN B CA 14
ATOM 19977 C C . ASN B 2 3 ? -3.038 -15.742 6.654 1.00 10.00 357 ASN B C 14
ATOM 19978 O O . ASN B 2 3 ? -2.372 -16.195 7.578 1.00 10.00 357 ASN B O 14
ATOM 19989 N N . ASN B 2 4 ? -2.484 -15.141 5.604 1.00 10.00 358 ASN B N 14
ATOM 19990 C CA . ASN B 2 4 ? -1.037 -14.989 5.506 1.00 10.00 358 ASN B CA 14
ATOM 19991 C C . ASN B 2 4 ? -0.692 -13.520 5.422 1.00 10.00 358 ASN B C 14
ATOM 19992 O O . ASN B 2 4 ? -1.174 -12.821 4.541 1.00 10.00 358 ASN B O 14
ATOM 20003 N N . ARG B 2 5 ? 0.153 -13.052 6.325 1.00 10.00 359 ARG B N 14
ATOM 20004 C CA . ARG B 2 5 ? 0.546 -11.653 6.314 1.00 10.00 359 ARG B CA 14
ATOM 20005 C C . ARG B 2 5 ? 2.056 -11.504 6.238 1.00 10.00 359 ARG B C 14
ATOM 20006 O O . ARG B 2 5 ? 2.801 -12.107 7.013 1.00 10.00 359 ARG B O 14
ATOM 20027 N N . ASP B 2 6 ? 2.497 -10.709 5.284 1.00 10.00 360 ASP B N 14
ATOM 20028 C CA . ASP B 2 6 ? 3.911 -10.420 5.112 1.00 10.00 360 ASP B CA 14
ATOM 20029 C C . ASP B 2 6 ? 4.092 -8.915 5.247 1.00 10.00 360 ASP B C 14
ATOM 20030 O O . ASP B 2 6 ? 3.382 -8.157 4.595 1.00 10.00 360 ASP B O 14
ATOM 20039 N N . PRO B 2 7 ? 5.039 -8.442 6.067 1.00 10.00 361 PRO B N 14
ATOM 20040 C CA . PRO B 2 7 ? 5.238 -7.023 6.269 1.00 10.00 361 PRO B CA 14
ATOM 20041 C C . PRO B 2 7 ? 6.519 -6.493 5.633 1.00 10.00 361 PRO B C 14
ATOM 20042 O O . PRO B 2 7 ? 7.607 -7.044 5.788 1.00 10.00 361 PRO B O 14
ATOM 20053 N N . ILE B 2 8 ? 6.344 -5.410 4.895 1.00 10.00 362 ILE B N 14
ATOM 20054 C CA . ILE B 2 8 ? 7.430 -4.746 4.202 1.00 10.00 362 ILE B CA 14
ATOM 20055 C C . ILE B 2 8 ? 7.592 -3.337 4.737 1.00 10.00 362 ILE B C 14
ATOM 20056 O O . ILE B 2 8 ? 6.607 -2.628 4.951 1.00 10.00 362 ILE B O 14
ATOM 20072 N N . VAL B 2 9 ? 8.826 -2.941 4.958 1.00 10.00 363 VAL B N 14
ATOM 20073 C CA . VAL B 2 9 ? 9.115 -1.627 5.483 1.00 10.00 363 VAL B CA 14
ATOM 20074 C C . VAL B 2 9 ? 9.841 -0.815 4.421 1.00 10.00 363 VAL B C 14
ATOM 20075 O O . VAL B 2 9 ? 10.784 -1.286 3.787 1.00 10.00 363 VAL B O 14
ATOM 20088 N N . ILE B 2 10 ? 9.372 0.405 4.246 1.00 10.00 364 ILE B N 14
ATOM 20089 C CA . ILE B 2 10 ? 9.883 1.311 3.241 1.00 10.00 364 ILE B CA 14
ATOM 20090 C C . ILE B 2 10 ? 10.541 2.518 3.883 1.00 10.00 364 ILE B C 14
ATOM 20091 O O . ILE B 2 10 ? 10.119 2.991 4.943 1.00 10.00 364 ILE B O 14
ATOM 20121 N N . ASP B 2 12 ? 11.790 6.428 3.514 1.00 10.00 366 ASP B N 14
ATOM 20122 C CA . ASP B 2 12 ? 11.319 7.618 2.841 1.00 10.00 366 ASP B CA 14
ATOM 20123 C C . ASP B 2 12 ? 12.382 8.693 2.775 1.00 10.00 366 ASP B C 14
ATOM 20124 O O . ASP B 2 12 ? 13.041 9.018 3.766 1.00 10.00 366 ASP B O 14
ATOM 20147 N N . PRO B 2 14 ? 14.141 12.023 2.816 1.00 10.00 368 PRO B N 14
ATOM 20148 C CA . PRO B 2 14 ? 13.967 13.287 3.536 1.00 10.00 368 PRO B CA 14
ATOM 20149 C C . PRO B 2 14 ? 13.837 14.464 2.575 1.00 10.00 368 PRO B C 14
ATOM 20150 O O . PRO B 2 14 ? 12.924 15.297 2.769 1.00 10.00 368 PRO B O 14
ATOM 20161 N N . TYR A 1 21 ? 2.833 5.628 10.280 1.00 10.00 21 TYR A N 15
ATOM 20162 C CA . TYR A 1 21 ? 2.948 5.179 8.878 1.00 10.00 21 TYR A CA 15
ATOM 20163 C C . TYR A 1 21 ? 1.596 4.691 8.385 1.00 10.00 21 TYR A C 15
ATOM 20164 O O . TYR A 1 21 ? 0.651 4.585 9.165 1.00 10.00 21 TYR A O 15
ATOM 20182 N N . ILE A 1 22 ? 1.514 4.390 7.098 1.00 10.00 22 ILE A N 15
ATOM 20183 C CA . ILE A 1 22 ? 0.280 3.900 6.498 1.00 10.00 22 ILE A CA 15
ATOM 20184 C C . ILE A 1 22 ? 0.468 2.453 6.063 1.00 10.00 22 ILE A C 15
ATOM 20185 O O . ILE A 1 22 ? 1.378 2.149 5.297 1.00 10.00 22 ILE A O 15
ATOM 20201 N N . LYS A 1 23 ? -0.373 1.559 6.556 1.00 10.00 23 LYS A N 15
ATOM 20202 C CA . LYS A 1 23 ? -0.254 0.154 6.204 1.00 10.00 23 LYS A CA 15
ATOM 20203 C C . LYS A 1 23 ? -1.259 -0.231 5.126 1.00 10.00 23 LYS A C 15
ATOM 20204 O O . LYS A 1 23 ? -2.470 -0.213 5.353 1.00 10.00 23 LYS A O 15
ATOM 20223 N N . LEU A 1 24 ? -0.745 -0.571 3.956 1.00 10.00 24 LEU A N 15
ATOM 20224 C CA . LEU A 1 24 ? -1.581 -0.970 2.838 1.00 10.00 24 LEU A CA 15
ATOM 20225 C C . LEU A 1 24 ? -1.575 -2.486 2.705 1.00 10.00 24 LEU A C 15
ATOM 20226 O O . LEU A 1 24 ? -0.535 -3.127 2.881 1.00 10.00 24 LEU A O 15
ATOM 20242 N N . LYS A 1 25 ? -2.729 -3.059 2.403 1.00 10.00 25 LYS A N 15
ATOM 20243 C CA . LYS A 1 25 ? -2.839 -4.501 2.256 1.00 10.00 25 LYS A CA 15
ATOM 20244 C C . LYS A 1 25 ? -2.865 -4.893 0.786 1.00 10.00 25 LYS A C 15
ATOM 20245 O O . LYS A 1 25 ? -3.830 -4.603 0.072 1.00 10.00 25 LYS A O 15
ATOM 20264 N N . VAL A 1 26 ? -1.795 -5.528 0.334 1.00 10.00 26 VAL A N 15
ATOM 20265 C CA . VAL A 1 26 ? -1.703 -5.977 -1.044 1.00 10.00 26 VAL A CA 15
ATOM 20266 C C . VAL A 1 26 ? -2.305 -7.369 -1.150 1.00 10.00 26 VAL A C 15
ATOM 20267 O O . VAL A 1 26 ? -1.890 -8.284 -0.439 1.00 10.00 26 VAL A O 15
ATOM 20280 N N . ILE A 1 27 ? -3.290 -7.522 -2.018 1.00 10.00 27 ILE A N 15
ATOM 20281 C CA . ILE A 1 27 ? -3.956 -8.801 -2.185 1.00 10.00 27 ILE A CA 15
ATOM 20282 C C . ILE A 1 27 ? -3.317 -9.621 -3.297 1.00 10.00 27 ILE A C 15
ATOM 20283 O O . ILE A 1 27 ? -3.384 -9.256 -4.473 1.00 10.00 27 ILE A O 15
ATOM 20299 N N . GLY A 1 28 ? -2.677 -10.715 -2.912 1.00 10.00 28 GLY A N 15
ATOM 20300 C CA . GLY A 1 28 ? -2.055 -11.591 -3.882 1.00 10.00 28 GLY A CA 15
ATOM 20301 C C . GLY A 1 28 ? -3.042 -12.604 -4.421 1.00 10.00 28 GLY A C 15
ATOM 20302 O O . GLY A 1 28 ? -4.035 -12.921 -3.761 1.00 10.00 28 GLY A O 15
ATOM 20306 N N . GLN A 1 29 ? -2.766 -13.130 -5.609 1.00 10.00 29 GLN A N 15
ATOM 20307 C CA . GLN A 1 29 ? -3.650 -14.106 -6.242 1.00 10.00 29 GLN A CA 15
ATOM 20308 C C . GLN A 1 29 ? -3.709 -15.400 -5.429 1.00 10.00 29 GLN A C 15
ATOM 20309 O O . GLN A 1 29 ? -4.668 -16.162 -5.525 1.00 10.00 29 GLN A O 15
ATOM 20323 N N . ASP A 1 30 ? -2.689 -15.631 -4.615 1.00 10.00 30 ASP A N 15
ATOM 20324 C CA . ASP A 1 30 ? -2.630 -16.827 -3.776 1.00 10.00 30 ASP A CA 15
ATOM 20325 C C . ASP A 1 30 ? -3.195 -16.543 -2.385 1.00 10.00 30 ASP A C 15
ATOM 20326 O O . ASP A 1 30 ? -2.964 -17.300 -1.440 1.00 10.00 30 ASP A O 15
ATOM 20335 N N . SER A 1 31 ? -3.949 -15.448 -2.279 1.00 10.00 31 SER A N 15
ATOM 20336 C CA . SER A 1 31 ? -4.570 -15.032 -1.022 1.00 10.00 31 SER A CA 15
ATOM 20337 C C . SER A 1 31 ? -3.518 -14.704 0.039 1.00 10.00 31 SER A C 15
ATOM 20338 O O . SER A 1 31 ? -3.621 -15.132 1.190 1.00 10.00 31 SER A O 15
ATOM 20346 N N . SER A 1 32 ? -2.502 -13.950 -0.361 1.00 10.00 32 SER A N 15
ATOM 20347 C CA . SER A 1 32 ? -1.442 -13.550 0.550 1.00 10.00 32 SER A CA 15
ATOM 20348 C C . SER A 1 32 ? -1.775 -12.203 1.175 1.00 10.00 32 SER A C 15
ATOM 20349 O O . SER A 1 32 ? -2.105 -11.249 0.467 1.00 10.00 32 SER A O 15
ATOM 20357 N N . GLU A 1 33 ? -1.704 -12.132 2.495 1.00 10.00 33 GLU A N 15
ATOM 20358 C CA . GLU A 1 33 ? -1.996 -10.901 3.203 1.00 10.00 33 GLU A CA 15
ATOM 20359 C C . GLU A 1 33 ? -0.712 -10.096 3.418 1.00 10.00 33 GLU A C 15
ATOM 20360 O O . GLU A 1 33 ? -0.029 -10.232 4.435 1.00 10.00 33 GLU A O 15
ATOM 20372 N N . ILE A 1 34 ? -0.385 -9.265 2.437 1.00 10.00 34 ILE A N 15
ATOM 20373 C CA . ILE A 1 34 ? 0.823 -8.449 2.483 1.00 10.00 34 ILE A CA 15
ATOM 20374 C C . ILE A 1 34 ? 0.630 -7.190 3.330 1.00 10.00 34 ILE A C 15
ATOM 20375 O O . ILE A 1 34 ? -0.324 -6.435 3.133 1.00 10.00 34 ILE A O 15
ATOM 20391 N N . HIS A 1 35 ? 1.543 -6.972 4.267 1.00 10.00 35 HIS A N 15
ATOM 20392 C CA . HIS A 1 35 ? 1.506 -5.801 5.133 1.00 10.00 35 HIS A CA 15
ATOM 20393 C C . HIS A 1 35 ? 2.555 -4.799 4.664 1.00 10.00 35 HIS A C 15
ATOM 20394 O O . HIS A 1 35 ? 3.712 -4.848 5.091 1.00 10.00 35 HIS A O 15
ATOM 20408 N N . PHE A 1 36 ? 2.167 -3.909 3.766 1.00 10.00 36 PHE A N 15
ATOM 20409 C CA . PHE A 1 36 ? 3.097 -2.920 3.250 1.00 10.00 36 PHE A CA 15
ATOM 20410 C C . PHE A 1 36 ? 3.028 -1.635 4.063 1.00 10.00 36 PHE A C 15
ATOM 20411 O O . PHE A 1 36 ? 2.040 -0.904 4.004 1.00 10.00 36 PHE A O 15
ATOM 20428 N N . LYS A 1 37 ? 4.077 -1.371 4.828 1.00 10.00 37 LYS A N 15
ATOM 20429 C CA . LYS A 1 37 ? 4.141 -0.169 5.641 1.00 10.00 37 LYS A CA 15
ATOM 20430 C C . LYS A 1 37 ? 4.746 0.967 4.825 1.00 10.00 37 LYS A C 15
ATOM 20431 O O . LYS A 1 37 ? 5.967 1.073 4.699 1.00 10.00 37 LYS A O 15
ATOM 20450 N N . VAL A 1 38 ? 3.887 1.800 4.262 1.00 10.00 38 VAL A N 15
ATOM 20451 C CA . VAL A 1 38 ? 4.329 2.915 3.444 1.00 10.00 38 VAL A CA 15
ATOM 20452 C C . VAL A 1 38 ? 4.344 4.209 4.251 1.00 10.00 38 VAL A C 15
ATOM 20453 O O . VAL A 1 38 ? 3.812 4.271 5.364 1.00 10.00 38 VAL A O 15
ATOM 20466 N N . LYS A 1 39 ? 4.954 5.239 3.691 1.00 10.00 39 LYS A N 15
ATOM 20467 C CA . LYS A 1 39 ? 5.045 6.522 4.360 1.00 10.00 39 LYS A CA 15
ATOM 20468 C C . LYS A 1 39 ? 4.337 7.595 3.542 1.00 10.00 39 LYS A C 15
ATOM 20469 O O . LYS A 1 39 ? 4.501 7.670 2.322 1.00 10.00 39 LYS A O 15
ATOM 20488 N N . MET A 1 40 ? 3.554 8.424 4.216 1.00 10.00 40 MET A N 15
ATOM 20489 C CA . MET A 1 40 ? 2.811 9.489 3.552 1.00 10.00 40 MET A CA 15
ATOM 20490 C C . MET A 1 40 ? 3.712 10.693 3.278 1.00 10.00 40 MET A C 15
ATOM 20491 O O . MET A 1 40 ? 3.677 11.693 4.001 1.00 10.00 40 MET A O 15
ATOM 20505 N N . THR A 1 41 ? 4.537 10.572 2.243 1.00 10.00 41 THR A N 15
ATOM 20506 C CA . THR A 1 41 ? 5.455 11.636 1.847 1.00 10.00 41 THR A CA 15
ATOM 20507 C C . THR A 1 41 ? 6.306 11.185 0.659 1.00 10.00 41 THR A C 15
ATOM 20508 O O . THR A 1 41 ? 6.595 11.967 -0.248 1.00 10.00 41 THR A O 15
ATOM 20519 N N . THR A 1 42 ? 6.689 9.915 0.664 1.00 10.00 42 THR A N 15
ATOM 20520 C CA . THR A 1 42 ? 7.490 9.351 -0.408 1.00 10.00 42 THR A CA 15
ATOM 20521 C C . THR A 1 42 ? 6.596 8.970 -1.589 1.00 10.00 42 THR A C 15
ATOM 20522 O O . THR A 1 42 ? 5.431 8.614 -1.399 1.00 10.00 42 THR A O 15
ATOM 20533 N N . HIS A 1 43 ? 7.132 9.054 -2.800 1.00 10.00 43 HIS A N 15
ATOM 20534 C CA . HIS A 1 43 ? 6.368 8.717 -4.001 1.00 10.00 43 HIS A CA 15
ATOM 20535 C C . HIS A 1 43 ? 6.087 7.218 -4.060 1.00 10.00 43 HIS A C 15
ATOM 20536 O O . HIS A 1 43 ? 6.853 6.414 -3.523 1.00 10.00 43 HIS A O 15
ATOM 20550 N N . LEU A 1 44 ? 5.003 6.843 -4.735 1.00 10.00 44 LEU A N 15
ATOM 20551 C CA . LEU A 1 44 ? 4.625 5.439 -4.858 1.00 10.00 44 LEU A CA 15
ATOM 20552 C C . LEU A 1 44 ? 5.609 4.680 -5.742 1.00 10.00 44 LEU A C 15
ATOM 20553 O O . LEU A 1 44 ? 5.635 3.450 -5.734 1.00 10.00 44 LEU A O 15
ATOM 20569 N N . LYS A 1 45 ? 6.415 5.418 -6.500 1.00 10.00 45 LYS A N 15
ATOM 20570 C CA . LYS A 1 45 ? 7.416 4.808 -7.366 1.00 10.00 45 LYS A CA 15
ATOM 20571 C C . LYS A 1 45 ? 8.380 3.972 -6.536 1.00 10.00 45 LYS A C 15
ATOM 20572 O O . LYS A 1 45 ? 8.665 2.819 -6.868 1.00 10.00 45 LYS A O 15
ATOM 20591 N N . LYS A 1 46 ? 8.846 4.557 -5.435 1.00 10.00 46 LYS A N 15
ATOM 20592 C CA . LYS A 1 46 ? 9.778 3.892 -4.532 1.00 10.00 46 LYS A CA 15
ATOM 20593 C C . LYS A 1 46 ? 9.174 2.594 -3.998 1.00 10.00 46 LYS A C 15
ATOM 20594 O O . LYS A 1 46 ? 9.881 1.619 -3.759 1.00 10.00 46 LYS A O 15
ATOM 20613 N N . LEU A 1 47 ? 7.859 2.585 -3.842 1.00 10.00 47 LEU A N 15
ATOM 20614 C CA . LEU A 1 47 ? 7.154 1.413 -3.340 1.00 10.00 47 LEU A CA 15
ATOM 20615 C C . LEU A 1 47 ? 7.073 0.332 -4.416 1.00 10.00 47 LEU A C 15
ATOM 20616 O O . LEU A 1 47 ? 7.238 -0.855 -4.135 1.00 10.00 47 LEU A O 15
ATOM 20632 N N . LYS A 1 48 ? 6.846 0.760 -5.652 1.00 10.00 48 LYS A N 15
ATOM 20633 C CA . LYS A 1 48 ? 6.729 -0.157 -6.783 1.00 10.00 48 LYS A CA 15
ATOM 20634 C C . LYS A 1 48 ? 8.026 -0.929 -7.024 1.00 10.00 48 LYS A C 15
ATOM 20635 O O . LYS A 1 48 ? 8.019 -2.160 -7.095 1.00 10.00 48 LYS A O 15
ATOM 20654 N N . GLU A 1 49 ? 9.134 -0.207 -7.142 1.00 10.00 49 GLU A N 15
ATOM 20655 C CA . GLU A 1 49 ? 10.430 -0.834 -7.395 1.00 10.00 49 GLU A CA 15
ATOM 20656 C C . GLU A 1 49 ? 10.857 -1.726 -6.229 1.00 10.00 49 GLU A C 15
ATOM 20657 O O . GLU A 1 49 ? 11.511 -2.750 -6.433 1.00 10.00 49 GLU A O 15
ATOM 20669 N N . SER A 1 50 ? 10.463 -1.360 -5.012 1.00 10.00 50 SER A N 15
ATOM 20670 C CA . SER A 1 50 ? 10.815 -2.146 -3.836 1.00 10.00 50 SER A CA 15
ATOM 20671 C C . SER A 1 50 ? 10.012 -3.446 -3.788 1.00 10.00 50 SER A C 15
ATOM 20672 O O . SER A 1 50 ? 10.519 -4.484 -3.361 1.00 10.00 50 SER A O 15
ATOM 20680 N N . TYR A 1 51 ? 8.761 -3.392 -4.244 1.00 10.00 51 TYR A N 15
ATOM 20681 C CA . TYR A 1 51 ? 7.907 -4.574 -4.257 1.00 10.00 51 TYR A CA 15
ATOM 20682 C C . TYR A 1 51 ? 8.457 -5.608 -5.232 1.00 10.00 51 TYR A C 15
ATOM 20683 O O . TYR A 1 51 ? 8.394 -6.813 -4.980 1.00 10.00 51 TYR A O 15
ATOM 20701 N N . CYS A 1 52 ? 9.013 -5.126 -6.338 1.00 10.00 52 CYS A N 15
ATOM 20702 C CA . CYS A 1 52 ? 9.597 -6.002 -7.346 1.00 10.00 52 CYS A CA 15
ATOM 20703 C C . CYS A 1 52 ? 10.759 -6.786 -6.739 1.00 10.00 52 CYS A C 15
ATOM 20704 O O . CYS A 1 52 ? 10.918 -7.984 -6.986 1.00 10.00 52 CYS A O 15
ATOM 20712 N N . GLN A 1 53 ? 11.547 -6.101 -5.914 1.00 10.00 53 GLN A N 15
ATOM 20713 C CA . GLN A 1 53 ? 12.688 -6.712 -5.244 1.00 10.00 53 GLN A CA 15
ATOM 20714 C C . GLN A 1 53 ? 12.221 -7.763 -4.244 1.00 10.00 53 GLN A C 15
ATOM 20715 O O . GLN A 1 53 ? 12.901 -8.763 -4.010 1.00 10.00 53 GLN A O 15
ATOM 20729 N N . ARG A 1 54 ? 11.052 -7.527 -3.663 1.00 10.00 54 ARG A N 15
ATOM 20730 C CA . ARG A 1 54 ? 10.477 -8.438 -2.683 1.00 10.00 54 ARG A CA 15
ATOM 20731 C C . ARG A 1 54 ? 10.061 -9.749 -3.339 1.00 10.00 54 ARG A C 15
ATOM 20732 O O . ARG A 1 54 ? 10.252 -10.826 -2.777 1.00 10.00 54 ARG A O 15
ATOM 20753 N N . GLN A 1 55 ? 9.503 -9.650 -4.536 1.00 10.00 55 GLN A N 15
ATOM 20754 C CA . GLN A 1 55 ? 9.049 -10.830 -5.257 1.00 10.00 55 GLN A CA 15
ATOM 20755 C C . GLN A 1 55 ? 10.182 -11.468 -6.053 1.00 10.00 55 GLN A C 15
ATOM 20756 O O . GLN A 1 55 ? 10.082 -12.621 -6.467 1.00 10.00 55 GLN A O 15
ATOM 20770 N N . GLY A 1 56 ? 11.255 -10.721 -6.260 1.00 10.00 56 GLY A N 15
ATOM 20771 C CA . GLY A 1 56 ? 12.389 -11.239 -6.999 1.00 10.00 56 GLY A CA 15
ATOM 20772 C C . GLY A 1 56 ? 12.199 -11.131 -8.499 1.00 10.00 56 GLY A C 15
ATOM 20773 O O . GLY A 1 56 ? 12.591 -12.024 -9.252 1.00 10.00 56 GLY A O 15
ATOM 20777 N N . VAL A 1 57 ? 11.592 -10.036 -8.930 1.00 10.00 57 VAL A N 15
ATOM 20778 C CA . VAL A 1 57 ? 11.338 -9.799 -10.344 1.00 10.00 57 VAL A CA 15
ATOM 20779 C C . VAL A 1 57 ? 11.737 -8.376 -10.720 1.00 10.00 57 VAL A C 15
ATOM 20780 O O . VAL A 1 57 ? 11.789 -7.500 -9.858 1.00 10.00 57 VAL A O 15
ATOM 20793 N N . PRO A 1 58 ? 12.052 -8.132 -12.001 1.00 10.00 58 PRO A N 15
ATOM 20794 C CA . PRO A 1 58 ? 12.428 -6.797 -12.473 1.00 10.00 58 PRO A CA 15
ATOM 20795 C C . PRO A 1 58 ? 11.233 -5.848 -12.467 1.00 10.00 58 PRO A C 15
ATOM 20796 O O . PRO A 1 58 ? 10.093 -6.282 -12.319 1.00 10.00 58 PRO A O 15
ATOM 20807 N N . MET A 1 59 ? 11.485 -4.559 -12.629 1.00 10.00 59 MET A N 15
ATOM 20808 C CA . MET A 1 59 ? 10.412 -3.577 -12.637 1.00 10.00 59 MET A CA 15
ATOM 20809 C C . MET A 1 59 ? 9.631 -3.646 -13.948 1.00 10.00 59 MET A C 15
ATOM 20810 O O . MET A 1 59 ? 10.087 -4.251 -14.918 1.00 10.00 59 MET A O 15
ATOM 20824 N N . ASN A 1 60 ? 8.436 -3.050 -13.941 1.00 10.00 60 ASN A N 15
ATOM 20825 C CA . ASN A 1 60 ? 7.548 -3.006 -15.112 1.00 10.00 60 ASN A CA 15
ATOM 20826 C C . ASN A 1 60 ? 6.880 -4.358 -15.355 1.00 10.00 60 ASN A C 15
ATOM 20827 O O . ASN A 1 60 ? 6.103 -4.519 -16.295 1.00 10.00 60 ASN A O 15
ATOM 20838 N N . SER A 1 61 ? 7.174 -5.332 -14.505 1.00 10.00 61 SER A N 15
ATOM 20839 C CA . SER A 1 61 ? 6.581 -6.649 -14.642 1.00 10.00 61 SER A CA 15
ATOM 20840 C C . SER A 1 61 ? 5.238 -6.694 -13.924 1.00 10.00 61 SER A C 15
ATOM 20841 O O . SER A 1 61 ? 4.239 -7.163 -14.471 1.00 10.00 61 SER A O 15
ATOM 20849 N N . LEU A 1 62 ? 5.223 -6.187 -12.700 1.00 10.00 62 LEU A N 15
ATOM 20850 C CA . LEU A 1 62 ? 4.017 -6.167 -11.895 1.00 10.00 62 LEU A CA 15
ATOM 20851 C C . LEU A 1 62 ? 3.355 -4.797 -11.944 1.00 10.00 62 LEU A C 15
ATOM 20852 O O . LEU A 1 62 ? 4.006 -3.767 -11.758 1.00 10.00 62 LEU A O 15
ATOM 20868 N N . ARG A 1 63 ? 2.061 -4.797 -12.202 1.00 10.00 63 ARG A N 15
ATOM 20869 C CA . ARG A 1 63 ? 1.290 -3.574 -12.263 1.00 10.00 63 ARG A CA 15
ATOM 20870 C C . ARG A 1 63 ? 0.343 -3.501 -11.071 1.00 10.00 63 ARG A C 15
ATOM 20871 O O . ARG A 1 63 ? -0.385 -4.453 -10.780 1.00 10.00 63 ARG A O 15
ATOM 20892 N N . PHE A 1 64 ? 0.380 -2.384 -10.367 1.00 10.00 64 PHE A N 15
ATOM 20893 C CA . PHE A 1 64 ? -0.478 -2.187 -9.211 1.00 10.00 64 PHE A CA 15
ATOM 20894 C C . PHE A 1 64 ? -1.803 -1.587 -9.646 1.00 10.00 64 PHE A C 15
ATOM 20895 O O . PHE A 1 64 ? -1.829 -0.602 -10.384 1.00 10.00 64 PHE A O 15
ATOM 20912 N N . LEU A 1 65 ? -2.892 -2.185 -9.197 1.00 10.00 65 LEU A N 15
ATOM 20913 C CA . LEU A 1 65 ? -4.219 -1.713 -9.549 1.00 10.00 65 LEU A CA 15
ATOM 20914 C C . LEU A 1 65 ? -4.937 -1.179 -8.316 1.00 10.00 65 LEU A C 15
ATOM 20915 O O . LEU A 1 65 ? -5.043 -1.863 -7.295 1.00 10.00 65 LEU A O 15
ATOM 20931 N N . PHE A 1 66 ? -5.413 0.051 -8.419 1.00 10.00 66 PHE A N 15
ATOM 20932 C CA . PHE A 1 66 ? -6.111 0.704 -7.326 1.00 10.00 66 PHE A CA 15
ATOM 20933 C C . PHE A 1 66 ? -7.357 1.408 -7.852 1.00 10.00 66 PHE A C 15
ATOM 20934 O O . PHE A 1 66 ? -7.261 2.305 -8.692 1.00 10.00 66 PHE A O 15
ATOM 20951 N N . GLU A 1 67 ? -8.522 0.965 -7.380 1.00 10.00 67 GLU A N 15
ATOM 20952 C CA . GLU A 1 67 ? -9.811 1.536 -7.783 1.00 10.00 67 GLU A CA 15
ATOM 20953 C C . GLU A 1 67 ? -10.071 1.349 -9.276 1.00 10.00 67 GLU A C 15
ATOM 20954 O O . GLU A 1 67 ? -10.922 2.027 -9.856 1.00 10.00 67 GLU A O 15
ATOM 20966 N N . GLY A 1 68 ? -9.352 0.420 -9.893 1.00 10.00 68 GLY A N 15
ATOM 20967 C CA . GLY A 1 68 ? -9.530 0.169 -11.309 1.00 10.00 68 GLY A CA 15
ATOM 20968 C C . GLY A 1 68 ? -8.428 0.773 -12.159 1.00 10.00 68 GLY A C 15
ATOM 20969 O O . GLY A 1 68 ? -8.230 0.376 -13.309 1.00 10.00 68 GLY A O 15
ATOM 20973 N N . GLN A 1 69 ? -7.703 1.731 -11.599 1.00 10.00 69 GLN A N 15
ATOM 20974 C CA . GLN A 1 69 ? -6.624 2.386 -12.324 1.00 10.00 69 GLN A CA 15
ATOM 20975 C C . GLN A 1 69 ? -5.280 1.779 -11.949 1.00 10.00 69 GLN A C 15
ATOM 20976 O O . GLN A 1 69 ? -5.136 1.177 -10.886 1.00 10.00 69 GLN A O 15
ATOM 20990 N N . ARG A 1 70 ? -4.300 1.939 -12.822 1.00 10.00 70 ARG A N 15
ATOM 20991 C CA . ARG A 1 70 ? -2.970 1.402 -12.572 1.00 10.00 70 ARG A CA 15
ATOM 20992 C C . ARG A 1 70 ? -2.068 2.478 -11.978 1.00 10.00 70 ARG A C 15
ATOM 20993 O O . ARG A 1 70 ? -2.003 3.597 -12.484 1.00 10.00 70 ARG A O 15
ATOM 21014 N N . ILE A 1 71 ? -1.388 2.123 -10.898 1.00 10.00 71 ILE A N 15
ATOM 21015 C CA . ILE A 1 71 ? -0.494 3.042 -10.203 1.00 10.00 71 ILE A CA 15
ATOM 21016 C C . ILE A 1 71 ? 0.716 3.404 -11.061 1.00 10.00 71 ILE A C 15
ATOM 21017 O O . ILE A 1 71 ? 1.497 2.535 -11.466 1.00 10.00 71 ILE A O 15
ATOM 21033 N N . ALA A 1 72 ? 0.867 4.694 -11.319 1.00 10.00 72 ALA A N 15
ATOM 21034 C CA . ALA A 1 72 ? 1.968 5.203 -12.115 1.00 10.00 72 ALA A CA 15
ATOM 21035 C C . ALA A 1 72 ? 3.178 5.487 -11.235 1.00 10.00 72 ALA A C 15
ATOM 21036 O O . ALA A 1 72 ? 3.077 5.491 -10.008 1.00 10.00 72 ALA A O 15
ATOM 21043 N N . ASP A 1 73 ? 4.322 5.726 -11.859 1.00 10.00 73 ASP A N 15
ATOM 21044 C CA . ASP A 1 73 ? 5.548 6.016 -11.121 1.00 10.00 73 ASP A CA 15
ATOM 21045 C C . ASP A 1 73 ? 5.520 7.438 -10.580 1.00 10.00 73 ASP A C 15
ATOM 21046 O O . ASP A 1 73 ? 6.255 7.783 -9.660 1.00 10.00 73 ASP A O 15
ATOM 21055 N N . ASN A 1 74 ? 4.649 8.255 -11.155 1.00 10.00 74 ASN A N 15
ATOM 21056 C CA . ASN A 1 74 ? 4.512 9.648 -10.743 1.00 10.00 74 ASN A CA 15
ATOM 21057 C C . ASN A 1 74 ? 3.369 9.812 -9.747 1.00 10.00 74 ASN A C 15
ATOM 21058 O O . ASN A 1 74 ? 2.967 10.932 -9.435 1.00 10.00 74 ASN A O 15
ATOM 21069 N N . HIS A 1 75 ? 2.860 8.696 -9.245 1.00 10.00 75 HIS A N 15
ATOM 21070 C CA . HIS A 1 75 ? 1.753 8.723 -8.299 1.00 10.00 75 HIS A CA 15
ATOM 21071 C C . HIS A 1 75 ? 2.248 8.797 -6.860 1.00 10.00 75 HIS A C 15
ATOM 21072 O O . HIS A 1 75 ? 3.302 8.254 -6.517 1.00 10.00 75 HIS A O 15
ATOM 21086 N N . THR A 1 76 ? 1.491 9.497 -6.032 1.00 10.00 76 THR A N 15
ATOM 21087 C CA . THR A 1 76 ? 1.807 9.633 -4.622 1.00 10.00 76 THR A CA 15
ATOM 21088 C C . THR A 1 76 ? 0.677 9.022 -3.793 1.00 10.00 76 THR A C 15
ATOM 21089 O O . THR A 1 76 ? -0.454 8.940 -4.263 1.00 10.00 76 THR A O 15
ATOM 21100 N N . PRO A 1 77 ? 0.956 8.583 -2.553 1.00 10.00 77 PRO A N 15
ATOM 21101 C CA . PRO A 1 77 ? -0.059 7.970 -1.685 1.00 10.00 77 PRO A CA 15
ATOM 21102 C C . PRO A 1 77 ? -1.115 8.969 -1.211 1.00 10.00 77 PRO A C 15
ATOM 21103 O O . PRO A 1 77 ? -2.110 8.593 -0.595 1.00 10.00 77 PRO A O 15
ATOM 21114 N N . LYS A 1 78 ? -0.895 10.244 -1.504 1.00 10.00 78 LYS A N 15
ATOM 21115 C CA . LYS A 1 78 ? -1.824 11.285 -1.096 1.00 10.00 78 LYS A CA 15
ATOM 21116 C C . LYS A 1 78 ? -2.940 11.464 -2.123 1.00 10.00 78 LYS A C 15
ATOM 21117 O O . LYS A 1 78 ? -4.078 11.772 -1.768 1.00 10.00 78 LYS A O 15
ATOM 21136 N N . GLU A 1 79 ? -2.624 11.267 -3.392 1.00 10.00 79 GLU A N 15
ATOM 21137 C CA . GLU A 1 79 ? -3.624 11.418 -4.436 1.00 10.00 79 GLU A CA 15
ATOM 21138 C C . GLU A 1 79 ? -4.404 10.117 -4.604 1.00 10.00 79 GLU A C 15
ATOM 21139 O O . GLU A 1 79 ? -4.091 9.116 -3.952 1.00 10.00 79 GLU A O 15
ATOM 21151 N N . LEU A 1 80 ? -5.428 10.149 -5.461 1.00 10.00 80 LEU A N 15
ATOM 21152 C CA . LEU A 1 80 ? -6.292 8.991 -5.730 1.00 10.00 80 LEU A CA 15
ATOM 21153 C C . LEU A 1 80 ? -7.223 8.725 -4.547 1.00 10.00 80 LEU A C 15
ATOM 21154 O O . LEU A 1 80 ? -8.446 8.766 -4.690 1.00 10.00 80 LEU A O 15
ATOM 21170 N N . GLY A 1 81 ? -6.647 8.471 -3.380 1.00 10.00 81 GLY A N 15
ATOM 21171 C CA . GLY A 1 81 ? -7.451 8.220 -2.199 1.00 10.00 81 GLY A CA 15
ATOM 21172 C C . GLY A 1 81 ? -7.007 6.995 -1.430 1.00 10.00 81 GLY A C 15
ATOM 21173 O O . GLY A 1 81 ? -7.769 6.042 -1.278 1.00 10.00 81 GLY A O 15
ATOM 21177 N N . MET A 1 82 ? -5.775 7.018 -0.939 1.00 10.00 82 MET A N 15
ATOM 21178 C CA . MET A 1 82 ? -5.236 5.897 -0.175 1.00 10.00 82 MET A CA 15
ATOM 21179 C C . MET A 1 82 ? -5.346 6.172 1.317 1.00 10.00 82 MET A C 15
ATOM 21180 O O . MET A 1 82 ? -5.020 7.269 1.778 1.00 10.00 82 MET A O 15
ATOM 21194 N N . GLU A 1 83 ? -5.822 5.187 2.067 1.00 10.00 83 GLU A N 15
ATOM 21195 C CA . GLU A 1 83 ? -5.968 5.333 3.508 1.00 10.00 83 GLU A CA 15
ATOM 21196 C C . GLU A 1 83 ? -5.399 4.126 4.252 1.00 10.00 83 GLU A C 15
ATOM 21197 O O . GLU A 1 83 ? -4.838 3.211 3.648 1.00 10.00 83 GLU A O 15
ATOM 21209 N N . GLU A 1 84 ? -5.545 4.143 5.569 1.00 10.00 84 GLU A N 15
ATOM 21210 C CA . GLU A 1 84 ? -5.062 3.067 6.420 1.00 10.00 84 GLU A CA 15
ATOM 21211 C C . GLU A 1 84 ? -5.904 1.814 6.211 1.00 10.00 84 GLU A C 15
ATOM 21212 O O . GLU A 1 84 ? -7.122 1.905 6.051 1.00 10.00 84 GLU A O 15
ATOM 21224 N N . GLU A 1 85 ? -5.243 0.656 6.191 1.00 10.00 85 GLU A N 15
ATOM 21225 C CA . GLU A 1 85 ? -5.919 -0.628 6.008 1.00 10.00 85 GLU A CA 15
ATOM 21226 C C . GLU A 1 85 ? -6.579 -0.714 4.636 1.00 10.00 85 GLU A C 15
ATOM 21227 O O . GLU A 1 85 ? -7.564 -1.436 4.457 1.00 10.00 85 GLU A O 15
ATOM 21239 N N . ASP A 1 86 ? -6.028 0.007 3.668 1.00 10.00 86 ASP A N 15
ATOM 21240 C CA . ASP A 1 86 ? -6.580 0.013 2.319 1.00 10.00 86 ASP A CA 15
ATOM 21241 C C . ASP A 1 86 ? -6.271 -1.287 1.586 1.00 10.00 86 ASP A C 15
ATOM 21242 O O . ASP A 1 86 ? -5.487 -2.114 2.060 1.00 10.00 86 ASP A O 15
ATOM 21251 N N . VAL A 1 87 ? -6.884 -1.451 0.424 1.00 10.00 87 VAL A N 15
ATOM 21252 C CA . VAL A 1 87 ? -6.708 -2.651 -0.383 1.00 10.00 87 VAL A CA 15
ATOM 21253 C C . VAL A 1 87 ? -6.158 -2.303 -1.763 1.00 10.00 87 VAL A C 15
ATOM 21254 O O . VAL A 1 87 ? -6.643 -1.381 -2.417 1.00 10.00 87 VAL A O 15
ATOM 21267 N N . ILE A 1 88 ? -5.141 -3.029 -2.196 1.00 10.00 88 ILE A N 15
ATOM 21268 C CA . ILE A 1 88 ? -4.549 -2.800 -3.503 1.00 10.00 88 ILE A CA 15
ATOM 21269 C C . ILE A 1 88 ? -4.232 -4.134 -4.179 1.00 10.00 88 ILE A C 15
ATOM 21270 O O . ILE A 1 88 ? -3.813 -5.091 -3.520 1.00 10.00 88 ILE A O 15
ATOM 21286 N N . GLU A 1 89 ? -4.462 -4.205 -5.484 1.00 10.00 89 GLU A N 15
ATOM 21287 C CA . GLU A 1 89 ? -4.212 -5.425 -6.240 1.00 10.00 89 GLU A CA 15
ATOM 21288 C C . GLU A 1 89 ? -2.926 -5.305 -7.045 1.00 10.00 89 GLU A C 15
ATOM 21289 O O . GLU A 1 89 ? -2.484 -4.200 -7.365 1.00 10.00 89 GLU A O 15
ATOM 21301 N N . VAL A 1 90 ? -2.331 -6.443 -7.370 1.00 10.00 90 VAL A N 15
ATOM 21302 C CA . VAL A 1 90 ? -1.107 -6.469 -8.150 1.00 10.00 90 VAL A CA 15
ATOM 21303 C C . VAL A 1 90 ? -1.115 -7.663 -9.107 1.00 10.00 90 VAL A C 15
ATOM 21304 O O . VAL A 1 90 ? -1.364 -8.800 -8.704 1.00 10.00 90 VAL A O 15
ATOM 21317 N N . TYR A 1 91 ? -0.881 -7.387 -10.380 1.00 10.00 91 TYR A N 15
ATOM 21318 C CA . TYR A 1 91 ? -0.857 -8.427 -11.401 1.00 10.00 91 TYR A CA 15
ATOM 21319 C C . TYR A 1 91 ? 0.316 -8.208 -12.339 1.00 10.00 91 TYR A C 15
ATOM 21320 O O . TYR A 1 91 ? 0.905 -7.135 -12.351 1.00 10.00 91 TYR A O 15
ATOM 21338 N N . GLN A 1 92 ? 0.650 -9.215 -13.123 1.00 10.00 92 GLN A N 15
ATOM 21339 C CA . GLN A 1 92 ? 1.763 -9.107 -14.053 1.00 10.00 92 GLN A CA 15
ATOM 21340 C C . GLN A 1 92 ? 1.278 -8.587 -15.403 1.00 10.00 92 GLN A C 15
ATOM 21341 O O . GLN A 1 92 ? 0.230 -9.007 -15.895 1.00 10.00 92 GLN A O 15
ATOM 21355 N N . GLU A 1 93 ? 2.037 -7.662 -15.981 1.00 10.00 93 GLU A N 15
ATOM 21356 C CA . GLU A 1 93 ? 1.700 -7.076 -17.274 1.00 10.00 93 GLU A CA 15
ATOM 21357 C C . GLU A 1 93 ? 1.820 -8.114 -18.384 1.00 10.00 93 GLU A C 15
ATOM 21358 O O . GLU A 1 93 ? 2.432 -9.168 -18.203 1.00 10.00 93 GLU A O 15
ATOM 21370 N N . GLN A 1 94 ? 1.250 -7.795 -19.537 1.00 10.00 94 GLN A N 15
ATOM 21371 C CA . GLN A 1 94 ? 1.273 -8.691 -20.685 1.00 10.00 94 GLN A CA 15
ATOM 21372 C C . GLN A 1 94 ? 2.686 -8.824 -21.250 1.00 10.00 94 GLN A C 15
ATOM 21373 O O . GLN A 1 94 ? 3.033 -9.842 -21.844 1.00 10.00 94 GLN A O 15
ATOM 21387 N N . THR A 1 95 ? 3.502 -7.798 -21.054 1.00 10.00 95 THR A N 15
ATOM 21388 C CA . THR A 1 95 ? 4.873 -7.810 -21.541 1.00 10.00 95 THR A CA 15
ATOM 21389 C C . THR A 1 95 ? 5.745 -8.716 -20.679 1.00 10.00 95 THR A C 15
ATOM 21390 O O . THR A 1 95 ? 6.700 -9.333 -21.158 1.00 10.00 95 THR A O 15
ATOM 21401 N N . GLY A 1 96 ? 5.394 -8.804 -19.401 1.00 10.00 96 GLY A N 15
ATOM 21402 C CA . GLY A 1 96 ? 6.154 -9.617 -18.476 1.00 10.00 96 GLY A CA 15
ATOM 21403 C C . GLY A 1 96 ? 7.400 -8.897 -18.011 1.00 10.00 96 GLY A C 15
ATOM 21404 O O . GLY A 1 96 ? 8.352 -9.518 -17.543 1.00 10.00 96 GLY A O 15
ATOM 21408 N N . GLY A 1 97 ? 7.388 -7.578 -18.150 1.00 10.00 97 GLY A N 15
ATOM 21409 C CA . GLY A 1 97 ? 8.519 -6.771 -17.753 1.00 10.00 97 GLY A CA 15
ATOM 21410 C C . GLY A 1 97 ? 8.766 -5.651 -18.736 1.00 10.00 97 GLY A C 15
ATOM 21411 O O . GLY A 1 97 ? 9.945 -5.331 -18.996 1.00 10.00 97 GLY A O 15
ATOM 21415 N N . ASN B 2 3 ? -3.878 -16.517 5.476 1.00 10.00 357 ASN B N 15
ATOM 21416 C CA . ASN B 2 3 ? -3.265 -16.422 6.822 1.00 10.00 357 ASN B CA 15
ATOM 21417 C C . ASN B 2 3 ? -1.756 -16.262 6.710 1.00 10.00 357 ASN B C 15
ATOM 21418 O O . ASN B 2 3 ? -0.993 -16.799 7.514 1.00 10.00 357 ASN B O 15
ATOM 21429 N N . ASN B 2 4 ? -1.325 -15.520 5.707 1.00 10.00 358 ASN B N 15
ATOM 21430 C CA . ASN B 2 4 ? 0.090 -15.275 5.503 1.00 10.00 358 ASN B CA 15
ATOM 21431 C C . ASN B 2 4 ? 0.331 -13.789 5.598 1.00 10.00 358 ASN B C 15
ATOM 21432 O O . ASN B 2 4 ? -0.266 -13.022 4.860 1.00 10.00 358 ASN B O 15
ATOM 21443 N N . ARG B 2 5 ? 1.203 -13.381 6.492 1.00 10.00 359 ARG B N 15
ATOM 21444 C CA . ARG B 2 5 ? 1.484 -11.973 6.641 1.00 10.00 359 ARG B CA 15
ATOM 21445 C C . ARG B 2 5 ? 2.961 -11.694 6.480 1.00 10.00 359 ARG B C 15
ATOM 21446 O O . ARG B 2 5 ? 3.798 -12.298 7.149 1.00 10.00 359 ARG B O 15
ATOM 21467 N N . ASP B 2 6 ? 3.275 -10.796 5.576 1.00 10.00 360 ASP B N 15
ATOM 21468 C CA . ASP B 2 6 ? 4.645 -10.380 5.357 1.00 10.00 360 ASP B CA 15
ATOM 21469 C C . ASP B 2 6 ? 4.697 -8.874 5.521 1.00 10.00 360 ASP B C 15
ATOM 21470 O O . ASP B 2 6 ? 3.895 -8.173 4.913 1.00 10.00 360 ASP B O 15
ATOM 21479 N N . PRO B 2 7 ? 5.625 -8.333 6.314 1.00 10.00 361 PRO B N 15
ATOM 21480 C CA . PRO B 2 7 ? 5.722 -6.908 6.514 1.00 10.00 361 PRO B CA 15
ATOM 21481 C C . PRO B 2 7 ? 6.945 -6.319 5.818 1.00 10.00 361 PRO B C 15
ATOM 21482 O O . PRO B 2 7 ? 8.069 -6.806 5.950 1.00 10.00 361 PRO B O 15
ATOM 21493 N N . ILE B 2 8 ? 6.694 -5.269 5.055 1.00 10.00 362 ILE B N 15
ATOM 21494 C CA . ILE B 2 8 ? 7.730 -4.599 4.288 1.00 10.00 362 ILE B CA 15
ATOM 21495 C C . ILE B 2 8 ? 7.892 -3.162 4.763 1.00 10.00 362 ILE B C 15
ATOM 21496 O O . ILE B 2 8 ? 6.908 -2.467 5.018 1.00 10.00 362 ILE B O 15
ATOM 21512 N N . VAL B 2 9 ? 9.141 -2.738 4.897 1.00 10.00 363 VAL B N 15
ATOM 21513 C CA . VAL B 2 9 ? 9.462 -1.400 5.366 1.00 10.00 363 VAL B CA 15
ATOM 21514 C C . VAL B 2 9 ? 10.088 -0.589 4.238 1.00 10.00 363 VAL B C 15
ATOM 21515 O O . VAL B 2 9 ? 10.953 -1.068 3.504 1.00 10.00 363 VAL B O 15
ATOM 21528 N N . ILE B 2 10 ? 9.631 0.641 4.120 1.00 10.00 364 ILE B N 15
ATOM 21529 C CA . ILE B 2 10 ? 10.049 1.552 3.071 1.00 10.00 364 ILE B CA 15
ATOM 21530 C C . ILE B 2 10 ? 10.839 2.723 3.634 1.00 10.00 364 ILE B C 15
ATOM 21531 O O . ILE B 2 10 ? 10.602 3.187 4.754 1.00 10.00 364 ILE B O 15
ATOM 21561 N N . ASP B 2 12 ? 12.231 6.585 3.221 1.00 10.00 366 ASP B N 15
ATOM 21562 C CA . ASP B 2 12 ? 11.780 7.858 2.685 1.00 10.00 366 ASP B CA 15
ATOM 21563 C C . ASP B 2 12 ? 12.889 8.904 2.692 1.00 10.00 366 ASP B C 15
ATOM 21564 O O . ASP B 2 12 ? 13.586 9.097 3.689 1.00 10.00 366 ASP B O 15
ATOM 21587 N N . PRO B 2 14 ? 14.668 12.316 2.936 1.00 10.00 368 PRO B N 15
ATOM 21588 C CA . PRO B 2 14 ? 14.493 13.544 3.719 1.00 10.00 368 PRO B CA 15
ATOM 21589 C C . PRO B 2 14 ? 14.594 14.805 2.856 1.00 10.00 368 PRO B C 15
ATOM 21590 O O . PRO B 2 14 ? 13.673 15.640 2.911 1.00 10.00 368 PRO B O 15
ATOM 21601 N N . TYR A 1 21 ? 2.885 6.001 9.667 1.00 10.00 21 TYR A N 16
ATOM 21602 C CA . TYR A 1 21 ? 3.035 5.090 8.514 1.00 10.00 21 TYR A CA 16
ATOM 21603 C C . TYR A 1 21 ? 1.671 4.600 8.052 1.00 10.00 21 TYR A C 16
ATOM 21604 O O . TYR A 1 21 ? 0.746 4.473 8.852 1.00 10.00 21 TYR A O 16
ATOM 21622 N N . ILE A 1 22 ? 1.550 4.337 6.762 1.00 10.00 22 ILE A N 16
ATOM 21623 C CA . ILE A 1 22 ? 0.305 3.858 6.186 1.00 10.00 22 ILE A CA 16
ATOM 21624 C C . ILE A 1 22 ? 0.466 2.403 5.773 1.00 10.00 22 ILE A C 16
ATOM 21625 O O . ILE A 1 22 ? 1.313 2.081 4.942 1.00 10.00 22 ILE A O 16
ATOM 21641 N N . LYS A 1 23 ? -0.328 1.526 6.355 1.00 10.00 23 LYS A N 16
ATOM 21642 C CA . LYS A 1 23 ? -0.240 0.113 6.036 1.00 10.00 23 LYS A CA 16
ATOM 21643 C C . LYS A 1 23 ? -1.272 -0.270 4.984 1.00 10.00 23 LYS A C 16
ATOM 21644 O O . LYS A 1 23 ? -2.477 -0.305 5.253 1.00 10.00 23 LYS A O 16
ATOM 21663 N N . LEU A 1 24 ? -0.789 -0.544 3.782 1.00 10.00 24 LEU A N 16
ATOM 21664 C CA . LEU A 1 24 ? -1.650 -0.937 2.677 1.00 10.00 24 LEU A CA 16
ATOM 21665 C C . LEU A 1 24 ? -1.639 -2.453 2.536 1.00 10.00 24 LEU A C 16
ATOM 21666 O O . LEU A 1 24 ? -0.583 -3.081 2.631 1.00 10.00 24 LEU A O 16
ATOM 21682 N N . LYS A 1 25 ? -2.804 -3.042 2.327 1.00 10.00 25 LYS A N 16
ATOM 21683 C CA . LYS A 1 25 ? -2.907 -4.483 2.173 1.00 10.00 25 LYS A CA 16
ATOM 21684 C C . LYS A 1 25 ? -2.949 -4.862 0.701 1.00 10.00 25 LYS A C 16
ATOM 21685 O O . LYS A 1 25 ? -3.899 -4.537 -0.014 1.00 10.00 25 LYS A O 16
ATOM 21704 N N . VAL A 1 26 ? -1.897 -5.530 0.251 1.00 10.00 26 VAL A N 16
ATOM 21705 C CA . VAL A 1 26 ? -1.792 -5.956 -1.134 1.00 10.00 26 VAL A CA 16
ATOM 21706 C C . VAL A 1 26 ? -2.352 -7.362 -1.294 1.00 10.00 26 VAL A C 16
ATOM 21707 O O . VAL A 1 26 ? -2.077 -8.247 -0.481 1.00 10.00 26 VAL A O 16
ATOM 21720 N N . ILE A 1 27 ? -3.145 -7.561 -2.334 1.00 10.00 27 ILE A N 16
ATOM 21721 C CA . ILE A 1 27 ? -3.746 -8.860 -2.598 1.00 10.00 27 ILE A CA 16
ATOM 21722 C C . ILE A 1 27 ? -2.846 -9.694 -3.502 1.00 10.00 27 ILE A C 16
ATOM 21723 O O . ILE A 1 27 ? -2.698 -9.399 -4.690 1.00 10.00 27 ILE A O 16
ATOM 21739 N N . GLY A 1 28 ? -2.232 -10.719 -2.926 1.00 10.00 28 GLY A N 16
ATOM 21740 C CA . GLY A 1 28 ? -1.355 -11.582 -3.689 1.00 10.00 28 GLY A CA 16
ATOM 21741 C C . GLY A 1 28 ? -2.126 -12.616 -4.485 1.00 10.00 28 GLY A C 16
ATOM 21742 O O . GLY A 1 28 ? -3.200 -13.058 -4.068 1.00 10.00 28 GLY A O 16
ATOM 21746 N N . GLN A 1 29 ? -1.564 -13.024 -5.619 1.00 10.00 29 GLN A N 16
ATOM 21747 C CA . GLN A 1 29 ? -2.202 -14.006 -6.493 1.00 10.00 29 GLN A CA 16
ATOM 21748 C C . GLN A 1 29 ? -2.339 -15.363 -5.805 1.00 10.00 29 GLN A C 16
ATOM 21749 O O . GLN A 1 29 ? -3.187 -16.178 -6.177 1.00 10.00 29 GLN A O 16
ATOM 21763 N N . ASP A 1 30 ? -1.509 -15.608 -4.801 1.00 10.00 30 ASP A N 16
ATOM 21764 C CA . ASP A 1 30 ? -1.546 -16.867 -4.067 1.00 10.00 30 ASP A CA 16
ATOM 21765 C C . ASP A 1 30 ? -2.373 -16.730 -2.791 1.00 10.00 30 ASP A C 16
ATOM 21766 O O . ASP A 1 30 ? -2.157 -17.458 -1.819 1.00 10.00 30 ASP A O 16
ATOM 21775 N N . SER A 1 31 ? -3.325 -15.795 -2.811 1.00 10.00 31 SER A N 16
ATOM 21776 C CA . SER A 1 31 ? -4.207 -15.548 -1.671 1.00 10.00 31 SER A CA 16
ATOM 21777 C C . SER A 1 31 ? -3.403 -15.129 -0.442 1.00 10.00 31 SER A C 16
ATOM 21778 O O . SER A 1 31 ? -3.634 -15.604 0.671 1.00 10.00 31 SER A O 16
ATOM 21786 N N . SER A 1 32 ? -2.461 -14.227 -0.661 1.00 10.00 32 SER A N 16
ATOM 21787 C CA . SER A 1 32 ? -1.609 -13.731 0.404 1.00 10.00 32 SER A CA 16
ATOM 21788 C C . SER A 1 32 ? -1.998 -12.309 0.783 1.00 10.00 32 SER A C 16
ATOM 21789 O O . SER A 1 32 ? -2.493 -11.547 -0.054 1.00 10.00 32 SER A O 16
ATOM 21797 N N . GLU A 1 33 ? -1.794 -11.965 2.044 1.00 10.00 33 GLU A N 16
ATOM 21798 C CA . GLU A 1 33 ? -2.102 -10.636 2.529 1.00 10.00 33 GLU A CA 16
ATOM 21799 C C . GLU A 1 33 ? -0.802 -9.888 2.804 1.00 10.00 33 GLU A C 16
ATOM 21800 O O . GLU A 1 33 ? -0.177 -10.068 3.851 1.00 10.00 33 GLU A O 16
ATOM 21812 N N . ILE A 1 34 ? -0.376 -9.074 1.851 1.00 10.00 34 ILE A N 16
ATOM 21813 C CA . ILE A 1 34 ? 0.865 -8.328 1.998 1.00 10.00 34 ILE A CA 16
ATOM 21814 C C . ILE A 1 34 ? 0.620 -7.017 2.734 1.00 10.00 34 ILE A C 16
ATOM 21815 O O . ILE A 1 34 ? -0.235 -6.226 2.340 1.00 10.00 34 ILE A O 16
ATOM 21831 N N . HIS A 1 35 ? 1.370 -6.791 3.800 1.00 10.00 35 HIS A N 16
ATOM 21832 C CA . HIS A 1 35 ? 1.232 -5.577 4.589 1.00 10.00 35 HIS A CA 16
ATOM 21833 C C . HIS A 1 35 ? 2.353 -4.605 4.247 1.00 10.00 35 HIS A C 16
ATOM 21834 O O . HIS A 1 35 ? 3.470 -4.710 4.766 1.00 10.00 35 HIS A O 16
ATOM 21848 N N . PHE A 1 36 ? 2.056 -3.668 3.361 1.00 10.00 36 PHE A N 16
ATOM 21849 C CA . PHE A 1 36 ? 3.035 -2.682 2.936 1.00 10.00 36 PHE A CA 16
ATOM 21850 C C . PHE A 1 36 ? 2.990 -1.462 3.846 1.00 10.00 36 PHE A C 16
ATOM 21851 O O . PHE A 1 36 ? 2.026 -0.698 3.829 1.00 10.00 36 PHE A O 16
ATOM 21868 N N . LYS A 1 37 ? 4.033 -1.292 4.645 1.00 10.00 37 LYS A N 16
ATOM 21869 C CA . LYS A 1 37 ? 4.119 -0.166 5.558 1.00 10.00 37 LYS A CA 16
ATOM 21870 C C . LYS A 1 37 ? 4.794 1.018 4.876 1.00 10.00 37 LYS A C 16
ATOM 21871 O O . LYS A 1 37 ? 6.021 1.145 4.892 1.00 10.00 37 LYS A O 16
ATOM 21890 N N . VAL A 1 38 ? 3.983 1.871 4.267 1.00 10.00 38 VAL A N 16
ATOM 21891 C CA . VAL A 1 38 ? 4.479 3.037 3.557 1.00 10.00 38 VAL A CA 16
ATOM 21892 C C . VAL A 1 38 ? 4.320 4.297 4.407 1.00 10.00 38 VAL A C 16
ATOM 21893 O O . VAL A 1 38 ? 3.926 4.224 5.567 1.00 10.00 38 VAL A O 16
ATOM 21906 N N . LYS A 1 39 ? 4.632 5.448 3.831 1.00 10.00 39 LYS A N 16
ATOM 21907 C CA . LYS A 1 39 ? 4.516 6.711 4.540 1.00 10.00 39 LYS A CA 16
ATOM 21908 C C . LYS A 1 39 ? 3.852 7.752 3.644 1.00 10.00 39 LYS A C 16
ATOM 21909 O O . LYS A 1 39 ? 4.076 7.766 2.432 1.00 10.00 39 LYS A O 16
ATOM 21928 N N . MET A 1 40 ? 3.035 8.613 4.240 1.00 10.00 40 MET A N 16
ATOM 21929 C CA . MET A 1 40 ? 2.336 9.655 3.493 1.00 10.00 40 MET A CA 16
ATOM 21930 C C . MET A 1 40 ? 3.280 10.823 3.187 1.00 10.00 40 MET A C 16
ATOM 21931 O O . MET A 1 40 ? 3.064 11.956 3.625 1.00 10.00 40 MET A O 16
ATOM 21945 N N . THR A 1 41 ? 4.342 10.524 2.450 1.00 10.00 41 THR A N 16
ATOM 21946 C CA . THR A 1 41 ? 5.342 11.515 2.062 1.00 10.00 41 THR A CA 16
ATOM 21947 C C . THR A 1 41 ? 6.154 10.988 0.883 1.00 10.00 41 THR A C 16
ATOM 21948 O O . THR A 1 41 ? 6.490 11.728 -0.043 1.00 10.00 41 THR A O 16
ATOM 21959 N N . THR A 1 42 ? 6.446 9.697 0.924 1.00 10.00 42 THR A N 16
ATOM 21960 C CA . THR A 1 42 ? 7.220 9.047 -0.119 1.00 10.00 42 THR A CA 16
ATOM 21961 C C . THR A 1 42 ? 6.395 8.841 -1.386 1.00 10.00 42 THR A C 16
ATOM 21962 O O . THR A 1 42 ? 5.167 8.745 -1.343 1.00 10.00 42 THR A O 16
ATOM 21973 N N . HIS A 1 43 ? 7.088 8.781 -2.510 1.00 10.00 43 HIS A N 16
ATOM 21974 C CA . HIS A 1 43 ? 6.460 8.573 -3.807 1.00 10.00 43 HIS A CA 16
ATOM 21975 C C . HIS A 1 43 ? 6.149 7.094 -4.005 1.00 10.00 43 HIS A C 16
ATOM 21976 O O . HIS A 1 43 ? 6.847 6.231 -3.467 1.00 10.00 43 HIS A O 16
ATOM 21990 N N . LEU A 1 44 ? 5.116 6.799 -4.787 1.00 10.00 44 LEU A N 16
ATOM 21991 C CA . LEU A 1 44 ? 4.727 5.414 -5.038 1.00 10.00 44 LEU A CA 16
ATOM 21992 C C . LEU A 1 44 ? 5.738 4.725 -5.952 1.00 10.00 44 LEU A C 16
ATOM 21993 O O . LEU A 1 44 ? 5.709 3.506 -6.116 1.00 10.00 44 LEU A O 16
ATOM 22009 N N . LYS A 1 45 ? 6.636 5.519 -6.526 1.00 10.00 45 LYS A N 16
ATOM 22010 C CA . LYS A 1 45 ? 7.679 5.005 -7.407 1.00 10.00 45 LYS A CA 16
ATOM 22011 C C . LYS A 1 45 ? 8.555 4.007 -6.652 1.00 10.00 45 LYS A C 16
ATOM 22012 O O . LYS A 1 45 ? 8.836 2.909 -7.141 1.00 10.00 45 LYS A O 16
ATOM 22031 N N . LYS A 1 46 ? 8.956 4.398 -5.446 1.00 10.00 46 LYS A N 16
ATOM 22032 C CA . LYS A 1 46 ? 9.792 3.567 -4.594 1.00 10.00 46 LYS A CA 16
ATOM 22033 C C . LYS A 1 46 ? 9.067 2.275 -4.217 1.00 10.00 46 LYS A C 16
ATOM 22034 O O . LYS A 1 46 ? 9.657 1.197 -4.221 1.00 10.00 46 LYS A O 16
ATOM 22053 N N . LEU A 1 47 ? 7.777 2.387 -3.918 1.00 10.00 47 LEU A N 16
ATOM 22054 C CA . LEU A 1 47 ? 6.976 1.232 -3.520 1.00 10.00 47 LEU A CA 16
ATOM 22055 C C . LEU A 1 47 ? 6.839 0.217 -4.651 1.00 10.00 47 LEU A C 16
ATOM 22056 O O . LEU A 1 47 ? 6.937 -0.991 -4.426 1.00 10.00 47 LEU A O 16
ATOM 22072 N N . LYS A 1 48 ? 6.627 0.713 -5.863 1.00 10.00 48 LYS A N 16
ATOM 22073 C CA . LYS A 1 48 ? 6.457 -0.151 -7.025 1.00 10.00 48 LYS A CA 16
ATOM 22074 C C . LYS A 1 48 ? 7.668 -1.050 -7.251 1.00 10.00 48 LYS A C 16
ATOM 22075 O O . LYS A 1 48 ? 7.519 -2.259 -7.441 1.00 10.00 48 LYS A O 16
ATOM 22094 N N . GLU A 1 49 ? 8.866 -0.474 -7.210 1.00 10.00 49 GLU A N 16
ATOM 22095 C CA . GLU A 1 49 ? 10.078 -1.257 -7.433 1.00 10.00 49 GLU A CA 16
ATOM 22096 C C . GLU A 1 49 ? 10.413 -2.132 -6.229 1.00 10.00 49 GLU A C 16
ATOM 22097 O O . GLU A 1 49 ? 10.845 -3.273 -6.395 1.00 10.00 49 GLU A O 16
ATOM 22109 N N . SER A 1 50 ? 10.197 -1.607 -5.025 1.00 10.00 50 SER A N 16
ATOM 22110 C CA . SER A 1 50 ? 10.483 -2.358 -3.807 1.00 10.00 50 SER A CA 16
ATOM 22111 C C . SER A 1 50 ? 9.668 -3.647 -3.763 1.00 10.00 50 SER A C 16
ATOM 22112 O O . SER A 1 50 ? 10.132 -4.673 -3.258 1.00 10.00 50 SER A O 16
ATOM 22120 N N . TYR A 1 51 ? 8.456 -3.596 -4.302 1.00 10.00 51 TYR A N 16
ATOM 22121 C CA . TYR A 1 51 ? 7.598 -4.770 -4.337 1.00 10.00 51 TYR A CA 16
ATOM 22122 C C . TYR A 1 51 ? 8.160 -5.796 -5.316 1.00 10.00 51 TYR A C 16
ATOM 22123 O O . TYR A 1 51 ? 8.170 -6.993 -5.035 1.00 10.00 51 TYR A O 16
ATOM 22141 N N . CYS A 1 52 ? 8.633 -5.318 -6.466 1.00 10.00 52 CYS A N 16
ATOM 22142 C CA . CYS A 1 52 ? 9.207 -6.198 -7.476 1.00 10.00 52 CYS A CA 16
ATOM 22143 C C . CYS A 1 52 ? 10.439 -6.903 -6.913 1.00 10.00 52 CYS A C 16
ATOM 22144 O O . CYS A 1 52 ? 10.608 -8.112 -7.090 1.00 10.00 52 CYS A O 16
ATOM 22152 N N . GLN A 1 53 ? 11.276 -6.146 -6.207 1.00 10.00 53 GLN A N 16
ATOM 22153 C CA . GLN A 1 53 ? 12.485 -6.692 -5.597 1.00 10.00 53 GLN A CA 16
ATOM 22154 C C . GLN A 1 53 ? 12.119 -7.735 -4.546 1.00 10.00 53 GLN A C 16
ATOM 22155 O O . GLN A 1 53 ? 12.808 -8.744 -4.380 1.00 10.00 53 GLN A O 16
ATOM 22169 N N . ARG A 1 54 ? 11.025 -7.480 -3.838 1.00 10.00 54 ARG A N 16
ATOM 22170 C CA . ARG A 1 54 ? 10.540 -8.388 -2.810 1.00 10.00 54 ARG A CA 16
ATOM 22171 C C . ARG A 1 54 ? 10.100 -9.709 -3.432 1.00 10.00 54 ARG A C 16
ATOM 22172 O O . ARG A 1 54 ? 10.355 -10.782 -2.884 1.00 10.00 54 ARG A O 16
ATOM 22193 N N . GLN A 1 55 ? 9.443 -9.622 -4.584 1.00 10.00 55 GLN A N 16
ATOM 22194 C CA . GLN A 1 55 ? 8.966 -10.806 -5.288 1.00 10.00 55 GLN A CA 16
ATOM 22195 C C . GLN A 1 55 ? 10.109 -11.500 -6.026 1.00 10.00 55 GLN A C 16
ATOM 22196 O O . GLN A 1 55 ? 10.033 -12.693 -6.328 1.00 10.00 55 GLN A O 16
ATOM 22210 N N . GLY A 1 56 ? 11.159 -10.747 -6.316 1.00 10.00 56 GLY A N 16
ATOM 22211 C CA . GLY A 1 56 ? 12.308 -11.298 -7.009 1.00 10.00 56 GLY A CA 16
ATOM 22212 C C . GLY A 1 56 ? 12.177 -11.193 -8.513 1.00 10.00 56 GLY A C 16
ATOM 22213 O O . GLY A 1 56 ? 12.783 -11.967 -9.254 1.00 10.00 56 GLY A O 16
ATOM 22217 N N . VAL A 1 57 ? 11.388 -10.230 -8.966 1.00 10.00 57 VAL A N 16
ATOM 22218 C CA . VAL A 1 57 ? 11.166 -10.023 -10.389 1.00 10.00 57 VAL A CA 16
ATOM 22219 C C . VAL A 1 57 ? 11.523 -8.593 -10.780 1.00 10.00 57 VAL A C 16
ATOM 22220 O O . VAL A 1 57 ? 11.497 -7.695 -9.939 1.00 10.00 57 VAL A O 16
ATOM 22233 N N . PRO A 1 58 ? 11.884 -8.363 -12.054 1.00 10.00 58 PRO A N 16
ATOM 22234 C CA . PRO A 1 58 ? 12.233 -7.024 -12.545 1.00 10.00 58 PRO A CA 16
ATOM 22235 C C . PRO A 1 58 ? 11.062 -6.053 -12.411 1.00 10.00 58 PRO A C 16
ATOM 22236 O O . PRO A 1 58 ? 9.904 -6.466 -12.423 1.00 10.00 58 PRO A O 16
ATOM 22247 N N . MET A 1 59 ? 11.356 -4.769 -12.284 1.00 10.00 59 MET A N 16
ATOM 22248 C CA . MET A 1 59 ? 10.309 -3.764 -12.143 1.00 10.00 59 MET A CA 16
ATOM 22249 C C . MET A 1 59 ? 9.469 -3.670 -13.416 1.00 10.00 59 MET A C 16
ATOM 22250 O O . MET A 1 59 ? 9.957 -3.985 -14.503 1.00 10.00 59 MET A O 16
ATOM 22264 N N . ASN A 1 60 ? 8.203 -3.260 -13.249 1.00 10.00 60 ASN A N 16
ATOM 22265 C CA . ASN A 1 60 ? 7.246 -3.088 -14.354 1.00 10.00 60 ASN A CA 16
ATOM 22266 C C . ASN A 1 60 ? 6.594 -4.415 -14.749 1.00 10.00 60 ASN A C 16
ATOM 22267 O O . ASN A 1 60 ? 5.705 -4.450 -15.597 1.00 10.00 60 ASN A O 16
ATOM 22278 N N . SER A 1 61 ? 7.021 -5.506 -14.123 1.00 10.00 61 SER A N 16
ATOM 22279 C CA . SER A 1 61 ? 6.452 -6.814 -14.422 1.00 10.00 61 SER A CA 16
ATOM 22280 C C . SER A 1 61 ? 5.109 -6.982 -13.716 1.00 10.00 61 SER A C 16
ATOM 22281 O O . SER A 1 61 ? 4.254 -7.757 -14.147 1.00 10.00 61 SER A O 16
ATOM 22289 N N . LEU A 1 62 ? 4.932 -6.238 -12.634 1.00 10.00 62 LEU A N 16
ATOM 22290 C CA . LEU A 1 62 ? 3.708 -6.293 -11.854 1.00 10.00 62 LEU A CA 16
ATOM 22291 C C . LEU A 1 62 ? 3.018 -4.938 -11.867 1.00 10.00 62 LEU A C 16
ATOM 22292 O O . LEU A 1 62 ? 3.652 -3.907 -11.636 1.00 10.00 62 LEU A O 16
ATOM 22308 N N . ARG A 1 63 ? 1.726 -4.942 -12.147 1.00 10.00 63 ARG A N 16
ATOM 22309 C CA . ARG A 1 63 ? 0.954 -3.714 -12.180 1.00 10.00 63 ARG A CA 16
ATOM 22310 C C . ARG A 1 63 ? 0.097 -3.595 -10.929 1.00 10.00 63 ARG A C 16
ATOM 22311 O O . ARG A 1 63 ? -0.493 -4.574 -10.473 1.00 10.00 63 ARG A O 16
ATOM 22332 N N . PHE A 1 64 ? 0.039 -2.397 -10.375 1.00 10.00 64 PHE A N 16
ATOM 22333 C CA . PHE A 1 64 ? -0.752 -2.141 -9.183 1.00 10.00 64 PHE A CA 16
ATOM 22334 C C . PHE A 1 64 ? -2.065 -1.486 -9.565 1.00 10.00 64 PHE A C 16
ATOM 22335 O O . PHE A 1 64 ? -2.078 -0.480 -10.277 1.00 10.00 64 PHE A O 16
ATOM 22352 N N . LEU A 1 65 ? -3.162 -2.058 -9.106 1.00 10.00 65 LEU A N 16
ATOM 22353 C CA . LEU A 1 65 ? -4.480 -1.530 -9.412 1.00 10.00 65 LEU A CA 16
ATOM 22354 C C . LEU A 1 65 ? -5.147 -0.965 -8.163 1.00 10.00 65 LEU A C 16
ATOM 22355 O O . LEU A 1 65 ? -5.411 -1.693 -7.203 1.00 10.00 65 LEU A O 16
ATOM 22371 N N . PHE A 1 66 ? -5.407 0.332 -8.188 1.00 10.00 66 PHE A N 16
ATOM 22372 C CA . PHE A 1 66 ? -6.053 1.020 -7.082 1.00 10.00 66 PHE A CA 16
ATOM 22373 C C . PHE A 1 66 ? -7.383 1.591 -7.553 1.00 10.00 66 PHE A C 16
ATOM 22374 O O . PHE A 1 66 ? -7.412 2.555 -8.322 1.00 10.00 66 PHE A O 16
ATOM 22391 N N . GLU A 1 67 ? -8.476 0.974 -7.115 1.00 10.00 67 GLU A N 16
ATOM 22392 C CA . GLU A 1 67 ? -9.821 1.404 -7.494 1.00 10.00 67 GLU A CA 16
ATOM 22393 C C . GLU A 1 67 ? -10.005 1.356 -9.011 1.00 10.00 67 GLU A C 16
ATOM 22394 O O . GLU A 1 67 ? -10.702 2.188 -9.594 1.00 10.00 67 GLU A O 16
ATOM 22406 N N . GLY A 1 68 ? -9.363 0.378 -9.642 1.00 10.00 68 GLY A N 16
ATOM 22407 C CA . GLY A 1 68 ? -9.464 0.217 -11.083 1.00 10.00 68 GLY A CA 16
ATOM 22408 C C . GLY A 1 68 ? -8.452 1.051 -11.848 1.00 10.00 68 GLY A C 16
ATOM 22409 O O . GLY A 1 68 ? -8.380 0.974 -13.076 1.00 10.00 68 GLY A O 16
ATOM 22413 N N . GLN A 1 69 ? -7.670 1.847 -11.134 1.00 10.00 69 GLN A N 16
ATOM 22414 C CA . GLN A 1 69 ? -6.666 2.693 -11.765 1.00 10.00 69 GLN A CA 16
ATOM 22415 C C . GLN A 1 69 ? -5.270 2.141 -11.514 1.00 10.00 69 GLN A C 16
ATOM 22416 O O . GLN A 1 69 ? -4.906 1.848 -10.374 1.00 10.00 69 GLN A O 16
ATOM 22430 N N . ARG A 1 70 ? -4.502 1.980 -12.581 1.00 10.00 70 ARG A N 16
ATOM 22431 C CA . ARG A 1 70 ? -3.148 1.464 -12.462 1.00 10.00 70 ARG A CA 16
ATOM 22432 C C . ARG A 1 70 ? -2.208 2.544 -11.931 1.00 10.00 70 ARG A C 16
ATOM 22433 O O . ARG A 1 70 ? -2.148 3.655 -12.465 1.00 10.00 70 ARG A O 16
ATOM 22454 N N . ILE A 1 71 ? -1.496 2.209 -10.864 1.00 10.00 71 ILE A N 16
ATOM 22455 C CA . ILE A 1 71 ? -0.556 3.128 -10.236 1.00 10.00 71 ILE A CA 16
ATOM 22456 C C . ILE A 1 71 ? 0.622 3.418 -11.159 1.00 10.00 71 ILE A C 16
ATOM 22457 O O . ILE A 1 71 ? 1.320 2.504 -11.607 1.00 10.00 71 ILE A O 16
ATOM 22473 N N . ALA A 1 72 ? 0.832 4.693 -11.436 1.00 10.00 72 ALA A N 16
ATOM 22474 C CA . ALA A 1 72 ? 1.915 5.123 -12.300 1.00 10.00 72 ALA A CA 16
ATOM 22475 C C . ALA A 1 72 ? 3.210 5.262 -11.514 1.00 10.00 72 ALA A C 16
ATOM 22476 O O . ALA A 1 72 ? 3.216 5.204 -10.284 1.00 10.00 72 ALA A O 16
ATOM 22483 N N . ASP A 1 73 ? 4.304 5.467 -12.231 1.00 10.00 73 ASP A N 16
ATOM 22484 C CA . ASP A 1 73 ? 5.621 5.612 -11.613 1.00 10.00 73 ASP A CA 16
ATOM 22485 C C . ASP A 1 73 ? 5.832 7.029 -11.095 1.00 10.00 73 ASP A C 16
ATOM 22486 O O . ASP A 1 73 ? 6.917 7.377 -10.635 1.00 10.00 73 ASP A O 16
ATOM 22495 N N . ASN A 1 74 ? 4.788 7.842 -11.176 1.00 10.00 74 ASN A N 16
ATOM 22496 C CA . ASN A 1 74 ? 4.854 9.227 -10.722 1.00 10.00 74 ASN A CA 16
ATOM 22497 C C . ASN A 1 74 ? 3.678 9.551 -9.806 1.00 10.00 74 ASN A C 16
ATOM 22498 O O . ASN A 1 74 ? 3.359 10.717 -9.577 1.00 10.00 74 ASN A O 16
ATOM 22509 N N . HIS A 1 75 ? 3.042 8.518 -9.280 1.00 10.00 75 HIS A N 16
ATOM 22510 C CA . HIS A 1 75 ? 1.899 8.708 -8.399 1.00 10.00 75 HIS A CA 16
ATOM 22511 C C . HIS A 1 75 ? 2.341 8.841 -6.948 1.00 10.00 75 HIS A C 16
ATOM 22512 O O . HIS A 1 75 ? 3.446 8.431 -6.578 1.00 10.00 75 HIS A O 16
ATOM 22526 N N . THR A 1 76 ? 1.475 9.423 -6.139 1.00 10.00 76 THR A N 16
ATOM 22527 C CA . THR A 1 76 ? 1.739 9.621 -4.725 1.00 10.00 76 THR A CA 16
ATOM 22528 C C . THR A 1 76 ? 0.545 9.147 -3.897 1.00 10.00 76 THR A C 16
ATOM 22529 O O . THR A 1 76 ? -0.581 9.143 -4.389 1.00 10.00 76 THR A O 16
ATOM 22540 N N . PRO A 1 77 ? 0.764 8.739 -2.635 1.00 10.00 77 PRO A N 16
ATOM 22541 C CA . PRO A 1 77 ? -0.320 8.268 -1.760 1.00 10.00 77 PRO A CA 16
ATOM 22542 C C . PRO A 1 77 ? -1.308 9.379 -1.411 1.00 10.00 77 PRO A C 16
ATOM 22543 O O . PRO A 1 77 ? -2.433 9.117 -0.978 1.00 10.00 77 PRO A O 16
ATOM 22554 N N . LYS A 1 78 ? -0.880 10.620 -1.609 1.00 10.00 78 LYS A N 16
ATOM 22555 C CA . LYS A 1 78 ? -1.712 11.778 -1.312 1.00 10.00 78 LYS A CA 16
ATOM 22556 C C . LYS A 1 78 ? -2.863 11.895 -2.313 1.00 10.00 78 LYS A C 16
ATOM 22557 O O . LYS A 1 78 ? -3.979 12.271 -1.945 1.00 10.00 78 LYS A O 16
ATOM 22576 N N . GLU A 1 79 ? -2.599 11.559 -3.569 1.00 10.00 79 GLU A N 16
ATOM 22577 C CA . GLU A 1 79 ? -3.630 11.627 -4.595 1.00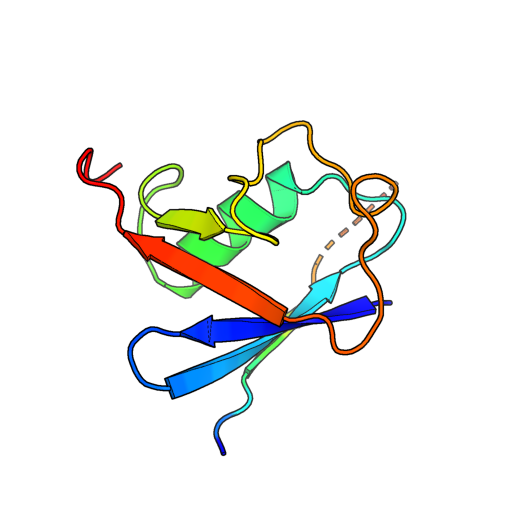 10.00 79 GLU A CA 16
ATOM 22578 C C . GLU A 1 79 ? -4.431 10.332 -4.601 1.00 10.00 79 GLU A C 16
ATOM 22579 O O . GLU A 1 79 ? -4.033 9.355 -3.960 1.00 10.00 79 GLU A O 16
ATOM 22591 N N . LEU A 1 80 ? -5.569 10.342 -5.298 1.00 10.00 80 LEU A N 16
ATOM 22592 C CA . LEU A 1 80 ? -6.467 9.184 -5.388 1.00 10.00 80 LEU A CA 16
ATOM 22593 C C . LEU A 1 80 ? -7.227 8.988 -4.075 1.00 10.00 80 LEU A C 16
ATOM 22594 O O . LEU A 1 80 ? -8.454 8.882 -4.070 1.00 10.00 80 LEU A O 16
ATOM 22610 N N . GLY A 1 81 ? -6.495 8.951 -2.969 1.00 10.00 81 GLY A N 16
ATOM 22611 C CA . GLY A 1 81 ? -7.114 8.792 -1.670 1.00 10.00 81 GLY A CA 16
ATOM 22612 C C . GLY A 1 81 ? -6.701 7.516 -0.970 1.00 10.00 81 GLY A C 16
ATOM 22613 O O . GLY A 1 81 ? -7.543 6.669 -0.674 1.00 10.00 81 GLY A O 16
ATOM 22617 N N . MET A 1 82 ? -5.412 7.378 -0.694 1.00 10.00 82 MET A N 16
ATOM 22618 C CA . MET A 1 82 ? -4.901 6.195 -0.013 1.00 10.00 82 MET A CA 16
ATOM 22619 C C . MET A 1 82 ? -4.979 6.379 1.496 1.00 10.00 82 MET A C 16
ATOM 22620 O O . MET A 1 82 ? -4.461 7.358 2.040 1.00 10.00 82 MET A O 16
ATOM 22634 N N . GLU A 1 83 ? -5.634 5.444 2.169 1.00 10.00 83 GLU A N 16
ATOM 22635 C CA . GLU A 1 83 ? -5.782 5.513 3.614 1.00 10.00 83 GLU A CA 16
ATOM 22636 C C . GLU A 1 83 ? -5.243 4.257 4.287 1.00 10.00 83 GLU A C 16
ATOM 22637 O O . GLU A 1 83 ? -4.788 3.325 3.624 1.00 10.00 83 GLU A O 16
ATOM 22649 N N . GLU A 1 84 ? -5.291 4.252 5.612 1.00 10.00 84 GLU A N 16
ATOM 22650 C CA . GLU A 1 84 ? -4.826 3.120 6.398 1.00 10.00 84 GLU A CA 16
ATOM 22651 C C . GLU A 1 84 ? -5.782 1.943 6.221 1.00 10.00 84 GLU A C 16
ATOM 22652 O O . GLU A 1 84 ? -6.995 2.142 6.121 1.00 10.00 84 GLU A O 16
ATOM 22664 N N . GLU A 1 85 ? -5.227 0.729 6.160 1.00 10.00 85 GLU A N 16
ATOM 22665 C CA . GLU A 1 85 ? -6.014 -0.496 5.988 1.00 10.00 85 GLU A CA 16
ATOM 22666 C C . GLU A 1 85 ? -6.644 -0.552 4.599 1.00 10.00 85 GLU A C 16
ATOM 22667 O O . GLU A 1 85 ? -7.664 -1.217 4.394 1.00 10.00 85 GLU A O 16
ATOM 22679 N N . ASP A 1 86 ? -6.031 0.138 3.645 1.00 10.00 86 ASP A N 16
ATOM 22680 C CA . ASP A 1 86 ? -6.538 0.160 2.279 1.00 10.00 86 ASP A CA 16
ATOM 22681 C C . ASP A 1 86 ? -6.200 -1.141 1.563 1.00 10.00 86 ASP A C 16
ATOM 22682 O O . ASP A 1 86 ? -5.312 -1.883 1.990 1.00 10.00 86 ASP A O 16
ATOM 22691 N N . VAL A 1 87 ? -6.897 -1.406 0.470 1.00 10.00 87 VAL A N 16
ATOM 22692 C CA . VAL A 1 87 ? -6.686 -2.622 -0.300 1.00 10.00 87 VAL A CA 16
ATOM 22693 C C . VAL A 1 87 ? -6.197 -2.296 -1.707 1.00 10.00 87 VAL A C 16
ATOM 22694 O O . VAL A 1 87 ? -6.823 -1.522 -2.431 1.00 10.00 87 VAL A O 16
ATOM 22707 N N . ILE A 1 88 ? -5.072 -2.883 -2.082 1.00 10.00 88 ILE A N 16
ATOM 22708 C CA . ILE A 1 88 ? -4.501 -2.668 -3.400 1.00 10.00 88 ILE A CA 16
ATOM 22709 C C . ILE A 1 88 ? -4.186 -4.012 -4.058 1.00 10.00 88 ILE A C 16
ATOM 22710 O O . ILE A 1 88 ? -3.697 -4.937 -3.407 1.00 10.00 88 ILE A O 16
ATOM 22726 N N . GLU A 1 89 ? -4.496 -4.132 -5.340 1.00 10.00 89 GLU A N 16
ATOM 22727 C CA . GLU A 1 89 ? -4.267 -5.377 -6.059 1.00 10.00 89 GLU A CA 16
ATOM 22728 C C . GLU A 1 89 ? -3.039 -5.287 -6.956 1.00 10.00 89 GLU A C 16
ATOM 22729 O O . GLU A 1 89 ? -2.701 -4.215 -7.460 1.00 10.00 89 GLU A O 16
ATOM 22741 N N . VAL A 1 90 ? -2.381 -6.420 -7.149 1.00 10.00 90 VAL A N 16
ATOM 22742 C CA . VAL A 1 90 ? -1.203 -6.492 -7.993 1.00 10.00 90 VAL A CA 16
ATOM 22743 C C . VAL A 1 90 ? -1.325 -7.674 -8.952 1.00 10.00 90 VAL A C 16
ATOM 22744 O O . VAL A 1 90 ? -1.667 -8.784 -8.542 1.00 10.00 90 VAL A O 16
ATOM 22757 N N . TYR A 1 91 ? -1.080 -7.430 -10.232 1.00 10.00 91 TYR A N 16
ATOM 22758 C CA . TYR A 1 91 ? -1.178 -8.481 -11.234 1.00 10.00 91 TYR A CA 16
ATOM 22759 C C . TYR A 1 91 ? 0.012 -8.450 -12.179 1.00 10.00 91 TYR A C 16
ATOM 22760 O O . TYR A 1 91 ? 0.671 -7.421 -12.328 1.00 10.00 91 TYR A O 16
ATOM 22778 N N . GLN A 1 92 ? 0.277 -9.581 -12.812 1.00 10.00 92 GLN A N 16
ATOM 22779 C CA . GLN A 1 92 ? 1.387 -9.703 -13.748 1.00 10.00 92 GLN A CA 16
ATOM 22780 C C . GLN A 1 92 ? 1.054 -9.019 -15.071 1.00 10.00 92 GLN A C 16
ATOM 22781 O O . GLN A 1 92 ? -0.010 -9.249 -15.653 1.00 10.00 92 GLN A O 16
ATOM 22795 N N . GLU A 1 93 ? 1.960 -8.172 -15.534 1.00 10.00 93 GLU A N 16
ATOM 22796 C CA . GLU A 1 93 ? 1.771 -7.456 -16.785 1.00 10.00 93 GLU A CA 16
ATOM 22797 C C . GLU A 1 93 ? 2.086 -8.354 -17.973 1.00 10.00 93 GLU A C 16
ATOM 22798 O O . GLU A 1 93 ? 2.904 -9.271 -17.875 1.00 10.00 93 GLU A O 16
ATOM 22810 N N . GLN A 1 94 ? 1.450 -8.061 -19.101 1.00 10.00 94 GLN A N 16
ATOM 22811 C CA . GLN A 1 94 ? 1.628 -8.842 -20.319 1.00 10.00 94 GLN A CA 16
ATOM 22812 C C . GLN A 1 94 ? 2.950 -8.506 -21.010 1.00 10.00 94 GLN A C 16
ATOM 22813 O O . GLN A 1 94 ? 3.271 -9.062 -22.063 1.00 10.00 94 GLN A O 16
ATOM 22827 N N . THR A 1 95 ? 3.710 -7.592 -20.420 1.00 10.00 95 THR A N 16
ATOM 22828 C CA . THR A 1 95 ? 4.998 -7.201 -20.972 1.00 10.00 95 THR A CA 16
ATOM 22829 C C . THR A 1 95 ? 6.104 -8.108 -20.443 1.00 10.00 95 THR A C 16
ATOM 22830 O O . THR A 1 95 ? 7.124 -8.321 -21.104 1.00 10.00 95 THR A O 16
ATOM 22841 N N . GLY A 1 96 ? 5.890 -8.644 -19.245 1.00 10.00 96 GLY A N 16
ATOM 22842 C CA . GLY A 1 96 ? 6.876 -9.509 -18.627 1.00 10.00 96 GLY A CA 16
ATOM 22843 C C . GLY A 1 96 ? 8.053 -8.721 -18.089 1.00 10.00 96 GLY A C 16
ATOM 22844 O O . GLY A 1 96 ? 9.112 -9.279 -17.806 1.00 10.00 96 GLY A O 16
ATOM 22848 N N . GLY A 1 97 ? 7.862 -7.418 -17.953 1.00 10.00 97 GLY A N 16
ATOM 22849 C CA . GLY A 1 97 ? 8.907 -6.553 -17.459 1.00 10.00 97 GLY A CA 16
ATOM 22850 C C . GLY A 1 97 ? 8.734 -5.148 -17.977 1.00 10.00 97 GLY A C 16
ATOM 22851 O O . GLY A 1 97 ? 9.744 -4.432 -18.129 1.00 10.00 97 GLY A O 16
ATOM 22855 N N . ASN B 2 3 ? -4.172 -17.921 6.481 1.00 10.00 357 ASN B N 16
ATOM 22856 C CA . ASN B 2 3 ? -3.725 -16.557 6.852 1.00 10.00 357 ASN B CA 16
ATOM 22857 C C . ASN B 2 3 ? -2.259 -16.354 6.505 1.00 10.00 357 ASN B C 16
ATOM 22858 O O . ASN B 2 3 ? -1.382 -16.878 7.182 1.00 10.00 357 ASN B O 16
ATOM 22869 N N . ASN B 2 4 ? -1.982 -15.623 5.435 1.00 10.00 358 ASN B N 16
ATOM 22870 C CA . ASN B 2 4 ? -0.599 -15.369 5.076 1.00 10.00 358 ASN B CA 16
ATOM 22871 C C . ASN B 2 4 ? -0.343 -13.877 5.080 1.00 10.00 358 ASN B C 16
ATOM 22872 O O . ASN B 2 4 ? -0.982 -13.135 4.338 1.00 10.00 358 ASN B O 16
ATOM 22883 N N . ARG B 2 5 ? 0.584 -13.436 5.918 1.00 10.00 359 ARG B N 16
ATOM 22884 C CA . ARG B 2 5 ? 0.928 -12.024 5.993 1.00 10.00 359 ARG B CA 16
ATOM 22885 C C . ARG B 2 5 ? 2.429 -11.788 5.907 1.00 10.00 359 ARG B C 16
ATOM 22886 O O . ARG B 2 5 ? 3.212 -12.432 6.607 1.00 10.00 359 ARG B O 16
ATOM 22907 N N . ASP B 2 6 ? 2.829 -10.891 5.031 1.00 10.00 360 ASP B N 16
ATOM 22908 C CA . ASP B 2 6 ? 4.228 -10.504 4.912 1.00 10.00 360 ASP B CA 16
ATOM 22909 C C . ASP B 2 6 ? 4.304 -9.002 5.147 1.00 10.00 360 ASP B C 16
ATOM 22910 O O . ASP B 2 6 ? 3.555 -8.248 4.522 1.00 10.00 360 ASP B O 16
ATOM 22919 N N . PRO B 2 7 ? 5.195 -8.523 6.025 1.00 10.00 361 PRO B N 16
ATOM 22920 C CA . PRO B 2 7 ? 5.300 -7.105 6.305 1.00 10.00 361 PRO B CA 16
ATOM 22921 C C . PRO B 2 7 ? 6.570 -6.485 5.725 1.00 10.00 361 PRO B C 16
ATOM 22922 O O . PRO B 2 7 ? 7.686 -6.961 5.937 1.00 10.00 361 PRO B O 16
ATOM 22933 N N . ILE B 2 8 ? 6.360 -5.392 5.001 1.00 10.00 362 ILE B N 16
ATOM 22934 C CA . ILE B 2 8 ? 7.426 -4.672 4.318 1.00 10.00 362 ILE B CA 16
ATOM 22935 C C . ILE B 2 8 ? 7.552 -3.256 4.859 1.00 10.00 362 ILE B C 16
ATOM 22936 O O . ILE B 2 8 ? 6.555 -2.576 5.087 1.00 10.00 362 ILE B O 16
ATOM 22952 N N . VAL B 2 9 ? 8.779 -2.834 5.077 1.00 10.00 363 VAL B N 16
ATOM 22953 C CA . VAL B 2 9 ? 9.058 -1.511 5.593 1.00 10.00 363 VAL B CA 16
ATOM 22954 C C . VAL B 2 9 ? 9.789 -0.720 4.522 1.00 10.00 363 VAL B C 16
ATOM 22955 O O . VAL B 2 9 ? 10.712 -1.220 3.875 1.00 10.00 363 VAL B O 16
ATOM 22968 N N . ILE B 2 10 ? 9.354 0.509 4.350 1.00 10.00 364 ILE B N 16
ATOM 22969 C CA . ILE B 2 10 ? 9.865 1.395 3.324 1.00 10.00 364 ILE B CA 16
ATOM 22970 C C . ILE B 2 10 ? 10.599 2.588 3.908 1.00 10.00 364 ILE B C 16
ATOM 22971 O O . ILE B 2 10 ? 10.276 3.080 4.991 1.00 10.00 364 ILE B O 16
ATOM 23001 N N . ASP B 2 12 ? 11.894 6.450 3.462 1.00 10.00 366 ASP B N 16
ATOM 23002 C CA . ASP B 2 12 ? 11.407 7.681 2.878 1.00 10.00 366 ASP B CA 16
ATOM 23003 C C . ASP B 2 12 ? 12.486 8.750 2.870 1.00 10.00 366 ASP B C 16
ATOM 23004 O O . ASP B 2 12 ? 13.154 8.998 3.877 1.00 10.00 366 ASP B O 16
ATOM 23027 N N . PRO B 2 14 ? 14.104 12.089 3.176 1.00 10.00 368 PRO B N 16
ATOM 23028 C CA . PRO B 2 14 ? 13.891 13.324 3.936 1.00 10.00 368 PRO B CA 16
ATOM 23029 C C . PRO B 2 14 ? 14.049 14.555 3.056 1.00 10.00 368 PRO B C 16
ATOM 23030 O O . PRO B 2 14 ? 13.090 15.344 2.959 1.00 10.00 368 PRO B O 16
ATOM 23041 N N . TYR A 1 21 ? 2.824 6.289 9.532 1.00 10.00 21 TYR A N 17
ATOM 23042 C CA . TYR A 1 21 ? 2.910 5.426 8.332 1.00 10.00 21 TYR A CA 17
ATOM 23043 C C . TYR A 1 21 ? 1.532 4.902 7.948 1.00 10.00 21 TYR A C 17
ATOM 23044 O O . TYR A 1 21 ? 0.611 4.892 8.764 1.00 10.00 21 TYR A O 17
ATOM 23062 N N . ILE A 1 22 ? 1.399 4.477 6.703 1.00 10.00 22 ILE A N 17
ATOM 23063 C CA . ILE A 1 22 ? 0.146 3.935 6.197 1.00 10.00 22 ILE A CA 17
ATOM 23064 C C . ILE A 1 22 ? 0.380 2.523 5.675 1.00 10.00 22 ILE A C 17
ATOM 23065 O O . ILE A 1 22 ? 1.149 2.318 4.736 1.00 10.00 22 ILE A O 17
ATOM 23081 N N . LYS A 1 23 ? -0.264 1.549 6.291 1.00 10.00 23 LYS A N 17
ATOM 23082 C CA . LYS A 1 23 ? -0.100 0.162 5.890 1.00 10.00 23 LYS A CA 17
ATOM 23083 C C . LYS A 1 23 ? -1.169 -0.246 4.881 1.00 10.00 23 LYS A C 17
ATOM 23084 O O . LYS A 1 23 ? -2.367 -0.200 5.168 1.00 10.00 23 LYS A O 17
ATOM 23103 N N . LEU A 1 24 ? -0.723 -0.642 3.698 1.00 10.00 24 LEU A N 17
ATOM 23104 C CA . LEU A 1 24 ? -1.626 -1.065 2.637 1.00 10.00 24 LEU A CA 17
ATOM 23105 C C . LEU A 1 24 ? -1.644 -2.586 2.540 1.00 10.00 24 LEU A C 17
ATOM 23106 O O . LEU A 1 24 ? -0.609 -3.236 2.706 1.00 10.00 24 LEU A O 17
ATOM 23122 N N . LYS A 1 25 ? -2.812 -3.148 2.270 1.00 10.00 25 LYS A N 17
ATOM 23123 C CA . LYS A 1 25 ? -2.947 -4.590 2.146 1.00 10.00 25 LYS A CA 17
ATOM 23124 C C . LYS A 1 25 ? -2.968 -4.998 0.683 1.00 10.00 25 LYS A C 17
ATOM 23125 O O . LYS A 1 25 ? -3.985 -4.858 0.000 1.00 10.00 25 LYS A O 17
ATOM 23144 N N . VAL A 1 26 ? -1.833 -5.479 0.203 1.00 10.00 26 VAL A N 17
ATOM 23145 C CA . VAL A 1 26 ? -1.717 -5.927 -1.171 1.00 10.00 26 VAL A CA 17
ATOM 23146 C C . VAL A 1 26 ? -2.161 -7.378 -1.258 1.00 10.00 26 VAL A C 17
ATOM 23147 O O . VAL A 1 26 ? -1.570 -8.248 -0.624 1.00 10.00 26 VAL A O 17
ATOM 23160 N N . ILE A 1 27 ? -3.209 -7.633 -2.020 1.00 10.00 27 ILE A N 17
ATOM 23161 C CA . ILE A 1 27 ? -3.732 -8.982 -2.152 1.00 10.00 27 ILE A CA 17
ATOM 23162 C C . ILE A 1 27 ? -3.208 -9.663 -3.407 1.00 10.00 27 ILE A C 17
ATOM 23163 O O . ILE A 1 27 ? -3.522 -9.256 -4.531 1.00 10.00 27 ILE A O 17
ATOM 23179 N N . GLY A 1 28 ? -2.392 -10.686 -3.208 1.00 10.00 28 GLY A N 17
ATOM 23180 C CA . GLY A 1 28 ? -1.856 -11.437 -4.320 1.00 10.00 28 GLY A CA 17
ATOM 23181 C C . GLY A 1 28 ? -2.840 -12.488 -4.786 1.00 10.00 28 GLY A C 17
ATOM 23182 O O . GLY A 1 28 ? -3.735 -12.880 -4.033 1.00 10.00 28 GLY A O 17
ATOM 23186 N N . GLN A 1 29 ? -2.674 -12.964 -6.014 1.00 10.00 29 GLN A N 17
ATOM 23187 C CA . GLN A 1 29 ? -3.575 -13.967 -6.573 1.00 10.00 29 GLN A CA 17
ATOM 23188 C C . GLN A 1 29 ? -3.449 -15.303 -5.835 1.00 10.00 29 GLN A C 17
ATOM 23189 O O . GLN A 1 29 ? -4.345 -16.144 -5.902 1.00 10.00 29 GLN A O 17
ATOM 23203 N N . ASP A 1 30 ? -2.339 -15.488 -5.128 1.00 10.00 30 ASP A N 17
ATOM 23204 C CA . ASP A 1 30 ? -2.099 -16.714 -4.369 1.00 10.00 30 ASP A CA 17
ATOM 23205 C C . ASP A 1 30 ? -2.517 -16.546 -2.908 1.00 10.00 30 ASP A C 17
ATOM 23206 O O . ASP A 1 30 ? -1.980 -17.208 -2.022 1.00 10.00 30 ASP A O 17
ATOM 23215 N N . SER A 1 31 ? -3.490 -15.658 -2.675 1.00 10.00 31 SER A N 17
ATOM 23216 C CA . SER A 1 31 ? -4.017 -15.389 -1.331 1.00 10.00 31 SER A CA 17
ATOM 23217 C C . SER A 1 31 ? -2.936 -14.827 -0.407 1.00 10.00 31 SER A C 17
ATOM 23218 O O . SER A 1 31 ? -2.932 -15.082 0.799 1.00 10.00 31 SER A O 17
ATOM 23226 N N . SER A 1 32 ? -2.032 -14.053 -0.978 1.00 10.00 32 SER A N 17
ATOM 23227 C CA . SER A 1 32 ? -0.954 -13.457 -0.218 1.00 10.00 32 SER A CA 17
ATOM 23228 C C . SER A 1 32 ? -1.320 -12.041 0.204 1.00 10.00 32 SER A C 17
ATOM 23229 O O . SER A 1 32 ? -1.430 -11.148 -0.634 1.00 10.00 32 SER A O 17
ATOM 23237 N N . GLU A 1 33 ? -1.546 -11.846 1.493 1.00 10.00 33 GLU A N 17
ATOM 23238 C CA . GLU A 1 33 ? -1.881 -10.528 2.006 1.00 10.00 33 GLU A CA 17
ATOM 23239 C C . GLU A 1 33 ? -0.606 -9.815 2.427 1.00 10.00 33 GLU A C 17
ATOM 23240 O O . GLU A 1 33 ? -0.069 -10.066 3.507 1.00 10.00 33 GLU A O 17
ATOM 23252 N N . ILE A 1 34 ? -0.112 -8.949 1.560 1.00 10.00 34 ILE A N 17
ATOM 23253 C CA . ILE A 1 34 ? 1.108 -8.214 1.840 1.00 10.00 34 ILE A CA 17
ATOM 23254 C C . ILE A 1 34 ? 0.796 -6.938 2.611 1.00 10.00 34 ILE A C 17
ATOM 23255 O O . ILE A 1 34 ? -0.053 -6.147 2.204 1.00 10.00 34 ILE A O 17
ATOM 23271 N N . HIS A 1 35 ? 1.479 -6.751 3.724 1.00 10.00 35 HIS A N 17
ATOM 23272 C CA . HIS A 1 35 ? 1.287 -5.581 4.563 1.00 10.00 35 HIS A CA 17
ATOM 23273 C C . HIS A 1 35 ? 2.439 -4.609 4.348 1.00 10.00 35 HIS A C 17
ATOM 23274 O O . HIS A 1 35 ? 3.435 -4.633 5.073 1.00 10.00 35 HIS A O 17
ATOM 23288 N N . PHE A 1 36 ? 2.308 -3.770 3.335 1.00 10.00 36 PHE A N 17
ATOM 23289 C CA . PHE A 1 36 ? 3.344 -2.802 3.014 1.00 10.00 36 PHE A CA 17
ATOM 23290 C C . PHE A 1 36 ? 3.108 -1.498 3.763 1.00 10.00 36 PHE A C 17
ATOM 23291 O O . PHE A 1 36 ? 2.075 -0.852 3.591 1.00 10.00 36 PHE A O 17
ATOM 23308 N N . LYS A 1 37 ? 4.063 -1.123 4.598 1.00 10.00 37 LYS A N 17
ATOM 23309 C CA . LYS A 1 37 ? 3.960 0.102 5.371 1.00 10.00 37 LYS A CA 17
ATOM 23310 C C . LYS A 1 37 ? 4.584 1.261 4.603 1.00 10.00 37 LYS A C 17
ATOM 23311 O O . LYS A 1 37 ? 5.805 1.403 4.563 1.00 10.00 37 LYS A O 17
ATOM 23330 N N . VAL A 1 38 ? 3.739 2.078 3.989 1.00 10.00 38 VAL A N 17
ATOM 23331 C CA . VAL A 1 38 ? 4.198 3.218 3.208 1.00 10.00 38 VAL A CA 17
ATOM 23332 C C . VAL A 1 38 ? 4.137 4.500 4.034 1.00 10.00 38 VAL A C 17
ATOM 23333 O O . VAL A 1 38 ? 3.608 4.506 5.147 1.00 10.00 38 VAL A O 17
ATOM 23346 N N . LYS A 1 39 ? 4.678 5.582 3.495 1.00 10.00 39 LYS A N 17
ATOM 23347 C CA . LYS A 1 39 ? 4.673 6.862 4.186 1.00 10.00 39 LYS A CA 17
ATOM 23348 C C . LYS A 1 39 ? 4.005 7.918 3.313 1.00 10.00 39 LYS A C 17
ATOM 23349 O O . LYS A 1 39 ? 4.195 7.936 2.096 1.00 10.00 39 LYS A O 17
ATOM 23368 N N . MET A 1 40 ? 3.231 8.798 3.937 1.00 10.00 40 MET A N 17
ATOM 23369 C CA . MET A 1 40 ? 2.521 9.853 3.218 1.00 10.00 40 MET A CA 17
ATOM 23370 C C . MET A 1 40 ? 3.456 11.014 2.853 1.00 10.00 40 MET A C 17
ATOM 23371 O O . MET A 1 40 ? 3.183 12.174 3.168 1.00 10.00 40 MET A O 17
ATOM 23385 N N . THR A 1 41 ? 4.551 10.690 2.178 1.00 10.00 41 THR A N 17
ATOM 23386 C CA . THR A 1 41 ? 5.531 11.684 1.751 1.00 10.00 41 THR A CA 17
ATOM 23387 C C . THR A 1 41 ? 6.296 11.180 0.527 1.00 10.00 41 THR A C 17
ATOM 23388 O O . THR A 1 41 ? 6.495 11.914 -0.445 1.00 10.00 41 THR A O 17
ATOM 23399 N N . THR A 1 42 ? 6.716 9.923 0.587 1.00 10.00 42 THR A N 17
ATOM 23400 C CA . THR A 1 42 ? 7.454 9.302 -0.501 1.00 10.00 42 THR A CA 17
ATOM 23401 C C . THR A 1 42 ? 6.530 9.001 -1.676 1.00 10.00 42 THR A C 17
ATOM 23402 O O . THR A 1 42 ? 5.325 8.811 -1.498 1.00 10.00 42 THR A O 17
ATOM 23413 N N . HIS A 1 43 ? 7.090 8.966 -2.870 1.00 10.00 43 HIS A N 17
ATOM 23414 C CA . HIS A 1 43 ? 6.312 8.672 -4.060 1.00 10.00 43 HIS A CA 17
ATOM 23415 C C . HIS A 1 43 ? 6.093 7.169 -4.150 1.00 10.00 43 HIS A C 17
ATOM 23416 O O . HIS A 1 43 ? 6.882 6.389 -3.609 1.00 10.00 43 HIS A O 17
ATOM 23430 N N . LEU A 1 44 ? 5.041 6.758 -4.842 1.00 10.00 44 LEU A N 17
ATOM 23431 C CA . LEU A 1 44 ? 4.729 5.340 -4.982 1.00 10.00 44 LEU A CA 17
ATOM 23432 C C . LEU A 1 44 ? 5.753 4.635 -5.868 1.00 10.00 44 LEU A C 17
ATOM 23433 O O . LEU A 1 44 ? 5.752 3.410 -5.979 1.00 10.00 44 LEU A O 17
ATOM 23449 N N . LYS A 1 45 ? 6.626 5.421 -6.487 1.00 10.00 45 LYS A N 17
ATOM 23450 C CA . LYS A 1 45 ? 7.681 4.893 -7.344 1.00 10.00 45 LYS A CA 17
ATOM 23451 C C . LYS A 1 45 ? 8.574 3.945 -6.548 1.00 10.00 45 LYS A C 17
ATOM 23452 O O . LYS A 1 45 ? 8.840 2.819 -6.972 1.00 10.00 45 LYS A O 17
ATOM 23471 N N . LYS A 1 46 ? 9.013 4.413 -5.382 1.00 10.00 46 LYS A N 17
ATOM 23472 C CA . LYS A 1 46 ? 9.868 3.633 -4.500 1.00 10.00 46 LYS A CA 17
ATOM 23473 C C . LYS A 1 46 ? 9.167 2.338 -4.089 1.00 10.00 46 LYS A C 17
ATOM 23474 O O . LYS A 1 46 ? 9.768 1.267 -4.069 1.00 10.00 46 LYS A O 17
ATOM 23493 N N . LEU A 1 47 ? 7.880 2.449 -3.795 1.00 10.00 47 LEU A N 17
ATOM 23494 C CA . LEU A 1 47 ? 7.084 1.303 -3.375 1.00 10.00 47 LEU A CA 17
ATOM 23495 C C . LEU A 1 47 ? 6.972 0.264 -4.488 1.00 10.00 47 LEU A C 17
ATOM 23496 O O . LEU A 1 47 ? 7.052 -0.939 -4.236 1.00 10.00 47 LEU A O 17
ATOM 23512 N N . LYS A 1 48 ? 6.801 0.734 -5.716 1.00 10.00 48 LYS A N 17
ATOM 23513 C CA . LYS A 1 48 ? 6.663 -0.154 -6.864 1.00 10.00 48 LYS A CA 17
ATOM 23514 C C . LYS A 1 48 ? 7.928 -0.976 -7.109 1.00 10.00 48 LYS A C 17
ATOM 23515 O O . LYS A 1 48 ? 7.851 -2.184 -7.339 1.00 10.00 48 LYS A O 17
ATOM 23534 N N . GLU A 1 49 ? 9.089 -0.331 -7.057 1.00 10.00 49 GLU A N 17
ATOM 23535 C CA . GLU A 1 49 ? 10.344 -1.036 -7.300 1.00 10.00 49 GLU A CA 17
ATOM 23536 C C . GLU A 1 49 ? 10.723 -1.931 -6.119 1.00 10.00 49 GLU A C 17
ATOM 23537 O O . GLU A 1 49 ? 11.198 -3.050 -6.318 1.00 10.00 49 GLU A O 17
ATOM 23549 N N . SER A 1 50 ? 10.497 -1.458 -4.896 1.00 10.00 50 SER A N 17
ATOM 23550 C CA . SER A 1 50 ? 10.823 -2.243 -3.710 1.00 10.00 50 SER A CA 17
ATOM 23551 C C . SER A 1 50 ? 9.965 -3.505 -3.633 1.00 10.00 50 SER A C 17
ATOM 23552 O O . SER A 1 50 ? 10.414 -4.545 -3.149 1.00 10.00 50 SER A O 17
ATOM 23560 N N . TYR A 1 51 ? 8.732 -3.417 -4.125 1.00 10.00 51 TYR A N 17
ATOM 23561 C CA . TYR A 1 51 ? 7.830 -4.560 -4.119 1.00 10.00 51 TYR A CA 17
ATOM 23562 C C . TYR A 1 51 ? 8.361 -5.661 -5.032 1.00 10.00 51 TYR A C 17
ATOM 23563 O O . TYR A 1 51 ? 8.269 -6.848 -4.716 1.00 10.00 51 TYR A O 17
ATOM 23581 N N . CYS A 1 52 ? 8.927 -5.250 -6.162 1.00 10.00 52 CYS A N 17
ATOM 23582 C CA . CYS A 1 52 ? 9.481 -6.190 -7.127 1.00 10.00 52 CYS A CA 17
ATOM 23583 C C . CYS A 1 52 ? 10.638 -6.962 -6.503 1.00 10.00 52 CYS A C 17
ATOM 23584 O O . CYS A 1 52 ? 10.813 -8.156 -6.754 1.00 10.00 52 CYS A O 17
ATOM 23592 N N . GLN A 1 53 ? 11.404 -6.276 -5.662 1.00 10.00 53 GLN A N 17
ATOM 23593 C CA . GLN A 1 53 ? 12.543 -6.878 -4.982 1.00 10.00 53 GLN A CA 17
ATOM 23594 C C . GLN A 1 53 ? 12.073 -7.920 -3.972 1.00 10.00 53 GLN A C 17
ATOM 23595 O O . GLN A 1 53 ? 12.738 -8.934 -3.748 1.00 10.00 53 GLN A O 17
ATOM 23609 N N . ARG A 1 54 ? 10.923 -7.660 -3.361 1.00 10.00 54 ARG A N 17
ATOM 23610 C CA . ARG A 1 54 ? 10.356 -8.570 -2.376 1.00 10.00 54 ARG A CA 17
ATOM 23611 C C . ARG A 1 54 ? 9.922 -9.874 -3.038 1.00 10.00 54 ARG A C 17
ATOM 23612 O O . ARG A 1 54 ? 10.100 -10.954 -2.479 1.00 10.00 54 ARG A O 17
ATOM 23633 N N . GLN A 1 55 ? 9.373 -9.759 -4.240 1.00 10.00 55 GLN A N 17
ATOM 23634 C CA . GLN A 1 55 ? 8.906 -10.925 -4.982 1.00 10.00 55 GLN A CA 17
ATOM 23635 C C . GLN A 1 55 ? 10.060 -11.633 -5.686 1.00 10.00 55 GLN A C 17
ATOM 23636 O O . GLN A 1 55 ? 10.067 -12.860 -5.804 1.00 10.00 55 GLN A O 17
ATOM 23650 N N . GLY A 1 56 ? 11.035 -10.860 -6.143 1.00 10.00 56 GLY A N 17
ATOM 23651 C CA . GLY A 1 56 ? 12.177 -11.435 -6.823 1.00 10.00 56 GLY A CA 17
ATOM 23652 C C . GLY A 1 56 ? 12.062 -11.322 -8.328 1.00 10.00 56 GLY A C 17
ATOM 23653 O O . GLY A 1 56 ? 12.460 -12.225 -9.061 1.00 10.00 56 GLY A O 17
ATOM 23657 N N . VAL A 1 57 ? 11.515 -10.209 -8.787 1.00 10.00 57 VAL A N 17
ATOM 23658 C CA . VAL A 1 57 ? 11.340 -9.964 -10.211 1.00 10.00 57 VAL A CA 17
ATOM 23659 C C . VAL A 1 57 ? 11.724 -8.529 -10.543 1.00 10.00 57 VAL A C 17
ATOM 23660 O O . VAL A 1 57 ? 11.701 -7.666 -9.666 1.00 10.00 57 VAL A O 17
ATOM 23673 N N . PRO A 1 58 ? 12.102 -8.255 -11.799 1.00 10.00 58 PRO A N 17
ATOM 23674 C CA . PRO A 1 58 ? 12.474 -6.905 -12.224 1.00 10.00 58 PRO A CA 17
ATOM 23675 C C . PRO A 1 58 ? 11.264 -5.975 -12.245 1.00 10.00 58 PRO A C 17
ATOM 23676 O O . PRO A 1 58 ? 10.129 -6.432 -12.379 1.00 10.00 58 PRO A O 17
ATOM 23687 N N . MET A 1 59 ? 11.503 -4.679 -12.110 1.00 10.00 59 MET A N 17
ATOM 23688 C CA . MET A 1 59 ? 10.414 -3.708 -12.109 1.00 10.00 59 MET A CA 17
ATOM 23689 C C . MET A 1 59 ? 9.690 -3.688 -13.457 1.00 10.00 59 MET A C 17
ATOM 23690 O O . MET A 1 59 ? 10.246 -4.119 -14.465 1.00 10.00 59 MET A O 17
ATOM 23704 N N . ASN A 1 60 ? 8.440 -3.207 -13.444 1.00 10.00 60 ASN A N 17
ATOM 23705 C CA . ASN A 1 60 ? 7.592 -3.096 -14.646 1.00 10.00 60 ASN A CA 17
ATOM 23706 C C . ASN A 1 60 ? 6.938 -4.434 -14.995 1.00 10.00 60 ASN A C 17
ATOM 23707 O O . ASN A 1 60 ? 6.172 -4.528 -15.950 1.00 10.00 60 ASN A O 17
ATOM 23718 N N . SER A 1 61 ? 7.221 -5.464 -14.208 1.00 10.00 61 SER A N 17
ATOM 23719 C CA . SER A 1 61 ? 6.637 -6.777 -14.449 1.00 10.00 61 SER A CA 17
ATOM 23720 C C . SER A 1 61 ? 5.274 -6.886 -13.773 1.00 10.00 61 SER A C 17
ATOM 23721 O O . SER A 1 61 ? 4.384 -7.597 -14.243 1.00 10.00 61 SER A O 17
ATOM 23729 N N . LEU A 1 62 ? 5.116 -6.160 -12.676 1.00 10.00 62 LEU A N 17
ATOM 23730 C CA . LEU A 1 62 ? 3.876 -6.173 -11.917 1.00 10.00 62 LEU A CA 17
ATOM 23731 C C . LEU A 1 62 ? 3.254 -4.781 -11.872 1.00 10.00 62 LEU A C 17
ATOM 23732 O O . LEU A 1 62 ? 3.962 -3.780 -11.739 1.00 10.00 62 LEU A O 17
ATOM 23748 N N . ARG A 1 63 ? 1.934 -4.725 -11.986 1.00 10.00 63 ARG A N 17
ATOM 23749 C CA . ARG A 1 63 ? 1.216 -3.461 -11.942 1.00 10.00 63 ARG A CA 17
ATOM 23750 C C . ARG A 1 63 ? 0.273 -3.434 -10.745 1.00 10.00 63 ARG A C 17
ATOM 23751 O O . ARG A 1 63 ? -0.341 -4.446 -10.401 1.00 10.00 63 ARG A O 17
ATOM 23772 N N . PHE A 1 64 ? 0.171 -2.277 -10.110 1.00 10.00 64 PHE A N 17
ATOM 23773 C CA . PHE A 1 64 ? -0.691 -2.114 -8.951 1.00 10.00 64 PHE A CA 17
ATOM 23774 C C . PHE A 1 64 ? -2.026 -1.521 -9.371 1.00 10.00 64 PHE A C 17
ATOM 23775 O O . PHE A 1 64 ? -2.067 -0.507 -10.070 1.00 10.00 64 PHE A O 17
ATOM 23792 N N . LEU A 1 65 ? -3.106 -2.148 -8.943 1.00 10.00 65 LEU A N 17
ATOM 23793 C CA . LEU A 1 65 ? -4.438 -1.682 -9.285 1.00 10.00 65 LEU A CA 17
ATOM 23794 C C . LEU A 1 65 ? -5.121 -1.052 -8.079 1.00 10.00 65 LEU A C 17
ATOM 23795 O O . LEU A 1 65 ? -5.383 -1.722 -7.080 1.00 10.00 65 LEU A O 17
ATOM 23811 N N . PHE A 1 66 ? -5.402 0.234 -8.179 1.00 10.00 66 PHE A N 17
ATOM 23812 C CA . PHE A 1 66 ? -6.066 0.964 -7.115 1.00 10.00 66 PHE A CA 17
ATOM 23813 C C . PHE A 1 66 ? -7.314 1.631 -7.670 1.00 10.00 66 PHE A C 17
ATOM 23814 O O . PHE A 1 66 ? -7.219 2.517 -8.519 1.00 10.00 66 PHE A O 17
ATOM 23831 N N . GLU A 1 67 ? -8.478 1.175 -7.211 1.00 10.00 67 GLU A N 17
ATOM 23832 C CA . GLU A 1 67 ? -9.760 1.717 -7.659 1.00 10.00 67 GLU A CA 17
ATOM 23833 C C . GLU A 1 67 ? -9.947 1.508 -9.161 1.00 10.00 67 GLU A C 17
ATOM 23834 O O . GLU A 1 67 ? -10.563 2.327 -9.843 1.00 10.00 67 GLU A O 17
ATOM 23846 N N . GLY A 1 68 ? -9.399 0.407 -9.669 1.00 10.00 68 GLY A N 17
ATOM 23847 C CA . GLY A 1 68 ? -9.521 0.094 -11.080 1.00 10.00 68 GLY A CA 17
ATOM 23848 C C . GLY A 1 68 ? -8.441 0.736 -11.927 1.00 10.00 68 GLY A C 17
ATOM 23849 O O . GLY A 1 68 ? -8.246 0.359 -13.082 1.00 10.00 68 GLY A O 17
ATOM 23853 N N . GLN A 1 69 ? -7.725 1.692 -11.357 1.00 10.00 69 GLN A N 17
ATOM 23854 C CA . GLN A 1 69 ? -6.674 2.383 -12.083 1.00 10.00 69 GLN A CA 17
ATOM 23855 C C . GLN A 1 69 ? -5.309 1.825 -11.711 1.00 10.00 69 GLN A C 17
ATOM 23856 O O . GLN A 1 69 ? -5.090 1.391 -10.580 1.00 10.00 69 GLN A O 17
ATOM 23870 N N . ARG A 1 70 ? -4.394 1.828 -12.667 1.00 10.00 70 ARG A N 17
ATOM 23871 C CA . ARG A 1 70 ? -3.052 1.320 -12.431 1.00 10.00 70 ARG A CA 17
ATOM 23872 C C . ARG A 1 70 ? -2.143 2.430 -11.922 1.00 10.00 70 ARG A C 17
ATOM 23873 O O . ARG A 1 70 ? -2.041 3.496 -12.531 1.00 10.00 70 ARG A O 17
ATOM 23894 N N . ILE A 1 71 ? -1.498 2.169 -10.794 1.00 10.00 71 ILE A N 17
ATOM 23895 C CA . ILE A 1 71 ? -0.595 3.129 -10.173 1.00 10.00 71 ILE A CA 17
ATOM 23896 C C . ILE A 1 71 ? 0.606 3.418 -11.071 1.00 10.00 71 ILE A C 17
ATOM 23897 O O . ILE A 1 71 ? 1.321 2.503 -11.493 1.00 10.00 71 ILE A O 17
ATOM 23913 N N . ALA A 1 72 ? 0.817 4.693 -11.356 1.00 10.00 72 ALA A N 17
ATOM 23914 C CA . ALA A 1 72 ? 1.921 5.122 -12.200 1.00 10.00 72 ALA A CA 17
ATOM 23915 C C . ALA A 1 72 ? 3.206 5.251 -11.392 1.00 10.00 72 ALA A C 17
ATOM 23916 O O . ALA A 1 72 ? 3.222 4.995 -10.190 1.00 10.00 72 ALA A O 17
ATOM 23923 N N . ASP A 1 73 ? 4.282 5.652 -12.053 1.00 10.00 73 ASP A N 17
ATOM 23924 C CA . ASP A 1 73 ? 5.573 5.801 -11.387 1.00 10.00 73 ASP A CA 17
ATOM 23925 C C . ASP A 1 73 ? 5.738 7.199 -10.804 1.00 10.00 73 ASP A C 17
ATOM 23926 O O . ASP A 1 73 ? 6.744 7.498 -10.165 1.00 10.00 73 ASP A O 17
ATOM 23935 N N . ASN A 1 74 ? 4.750 8.055 -11.026 1.00 10.00 74 ASN A N 17
ATOM 23936 C CA . ASN A 1 74 ? 4.803 9.425 -10.522 1.00 10.00 74 ASN A CA 17
ATOM 23937 C C . ASN A 1 74 ? 3.647 9.705 -9.567 1.00 10.00 74 ASN A C 17
ATOM 23938 O O . ASN A 1 74 ? 3.401 10.852 -9.199 1.00 10.00 74 ASN A O 17
ATOM 23949 N N . HIS A 1 75 ? 2.955 8.653 -9.156 1.00 10.00 75 HIS A N 17
ATOM 23950 C CA . HIS A 1 75 ? 1.814 8.798 -8.255 1.00 10.00 75 HIS A CA 17
ATOM 23951 C C . HIS A 1 75 ? 2.252 8.865 -6.796 1.00 10.00 75 HIS A C 17
ATOM 23952 O O . HIS A 1 75 ? 3.312 8.356 -6.425 1.00 10.00 75 HIS A O 17
ATOM 23966 N N . THR A 1 76 ? 1.430 9.509 -5.982 1.00 10.00 76 THR A N 17
ATOM 23967 C CA . THR A 1 76 ? 1.690 9.643 -4.557 1.00 10.00 76 THR A CA 17
ATOM 23968 C C . THR A 1 76 ? 0.496 9.108 -3.764 1.00 10.00 76 THR A C 17
ATOM 23969 O O . THR A 1 76 ? -0.612 9.038 -4.292 1.00 10.00 76 THR A O 17
ATOM 23980 N N . PRO A 1 77 ? 0.694 8.715 -2.494 1.00 10.00 77 PRO A N 17
ATOM 23981 C CA . PRO A 1 77 ? -0.393 8.191 -1.653 1.00 10.00 77 PRO A CA 17
ATOM 23982 C C . PRO A 1 77 ? -1.417 9.265 -1.274 1.00 10.00 77 PRO A C 17
ATOM 23983 O O . PRO A 1 77 ? -2.502 8.954 -0.775 1.00 10.00 77 PRO A O 17
ATOM 23994 N N . LYS A 1 78 ? -1.071 10.526 -1.515 1.00 10.00 78 LYS A N 17
ATOM 23995 C CA . LYS A 1 78 ? -1.961 11.633 -1.190 1.00 10.00 78 LYS A CA 17
ATOM 23996 C C . LYS A 1 78 ? -3.076 11.749 -2.226 1.00 10.00 78 LYS A C 17
ATOM 23997 O O . LYS A 1 78 ? -4.236 11.985 -1.879 1.00 10.00 78 LYS A O 17
ATOM 24016 N N . GLU A 1 79 ? -2.728 11.578 -3.496 1.00 10.00 79 GLU A N 17
ATOM 24017 C CA . GLU A 1 79 ? -3.717 11.652 -4.558 1.00 10.00 79 GLU A CA 17
ATOM 24018 C C . GLU A 1 79 ? -4.506 10.353 -4.600 1.00 10.00 79 GLU A C 17
ATOM 24019 O O . GLU A 1 79 ? -4.059 9.342 -4.050 1.00 10.00 79 GLU A O 17
ATOM 24031 N N . LEU A 1 80 ? -5.691 10.395 -5.215 1.00 10.00 80 LEU A N 17
ATOM 24032 C CA . LEU A 1 80 ? -6.580 9.229 -5.316 1.00 10.00 80 LEU A CA 17
ATOM 24033 C C . LEU A 1 80 ? -7.237 8.941 -3.964 1.00 10.00 80 LEU A C 17
ATOM 24034 O O . LEU A 1 80 ? -8.437 8.667 -3.888 1.00 10.00 80 LEU A O 17
ATOM 24050 N N . GLY A 1 81 ? -6.449 9.004 -2.899 1.00 10.00 81 GLY A N 17
ATOM 24051 C CA . GLY A 1 81 ? -6.975 8.783 -1.570 1.00 10.00 81 GLY A CA 17
ATOM 24052 C C . GLY A 1 81 ? -6.604 7.435 -0.989 1.00 10.00 81 GLY A C 17
ATOM 24053 O O . GLY A 1 81 ? -7.439 6.534 -0.919 1.00 10.00 81 GLY A O 17
ATOM 24057 N N . MET A 1 82 ? -5.356 7.292 -0.572 1.00 10.00 82 MET A N 17
ATOM 24058 C CA . MET A 1 82 ? -4.890 6.049 0.031 1.00 10.00 82 MET A CA 17
ATOM 24059 C C . MET A 1 82 ? -4.947 6.162 1.548 1.00 10.00 82 MET A C 17
ATOM 24060 O O . MET A 1 82 ? -4.501 7.160 2.118 1.00 10.00 82 MET A O 17
ATOM 24074 N N . GLU A 1 83 ? -5.518 5.157 2.201 1.00 10.00 83 GLU A N 17
ATOM 24075 C CA . GLU A 1 83 ? -5.636 5.167 3.654 1.00 10.00 83 GLU A CA 17
ATOM 24076 C C . GLU A 1 83 ? -5.128 3.863 4.265 1.00 10.00 83 GLU A C 17
ATOM 24077 O O . GLU A 1 83 ? -4.701 2.955 3.553 1.00 10.00 83 GLU A O 17
ATOM 24089 N N . GLU A 1 84 ? -5.177 3.788 5.587 1.00 10.00 84 GLU A N 17
ATOM 24090 C CA . GLU A 1 84 ? -4.728 2.611 6.320 1.00 10.00 84 GLU A CA 17
ATOM 24091 C C . GLU A 1 84 ? -5.670 1.432 6.073 1.00 10.00 84 GLU A C 17
ATOM 24092 O O . GLU A 1 84 ? -6.883 1.620 5.956 1.00 10.00 84 GLU A O 17
ATOM 24104 N N . GLU A 1 85 ? -5.093 0.231 5.972 1.00 10.00 85 GLU A N 17
ATOM 24105 C CA . GLU A 1 85 ? -5.855 -0.999 5.745 1.00 10.00 85 GLU A CA 17
ATOM 24106 C C . GLU A 1 85 ? -6.508 -0.998 4.368 1.00 10.00 85 GLU A C 17
ATOM 24107 O O . GLU A 1 85 ? -7.454 -1.745 4.120 1.00 10.00 85 GLU A O 17
ATOM 24119 N N . ASP A 1 86 ? -5.993 -0.166 3.475 1.00 10.00 86 ASP A N 17
ATOM 24120 C CA . ASP A 1 86 ? -6.532 -0.077 2.126 1.00 10.00 86 ASP A CA 17
ATOM 24121 C C . ASP A 1 86 ? -6.214 -1.344 1.351 1.00 10.00 86 ASP A C 17
ATOM 24122 O O . ASP A 1 86 ? -5.108 -1.880 1.448 1.00 10.00 86 ASP A O 17
ATOM 24131 N N . VAL A 1 87 ? -7.180 -1.820 0.587 1.00 10.00 87 VAL A N 17
ATOM 24132 C CA . VAL A 1 87 ? -7.000 -3.033 -0.191 1.00 10.00 87 VAL A CA 17
ATOM 24133 C C . VAL A 1 87 ? -6.539 -2.707 -1.604 1.00 10.00 87 VAL A C 17
ATOM 24134 O O . VAL A 1 87 ? -7.226 -2.002 -2.347 1.00 10.00 87 VAL A O 17
ATOM 24147 N N . ILE A 1 88 ? -5.373 -3.214 -1.967 1.00 10.00 88 ILE A N 17
ATOM 24148 C CA . ILE A 1 88 ? -4.818 -2.994 -3.291 1.00 10.00 88 ILE A CA 17
ATOM 24149 C C . ILE A 1 88 ? -4.316 -4.318 -3.860 1.00 10.00 88 ILE A C 17
ATOM 24150 O O . ILE A 1 88 ? -3.757 -5.137 -3.136 1.00 10.00 88 ILE A O 17
ATOM 24166 N N . GLU A 1 89 ? -4.548 -4.547 -5.141 1.00 10.00 89 GLU A N 17
ATOM 24167 C CA . GLU A 1 89 ? -4.119 -5.786 -5.774 1.00 10.00 89 GLU A CA 17
ATOM 24168 C C . GLU A 1 89 ? -3.012 -5.530 -6.785 1.00 10.00 89 GLU A C 17
ATOM 24169 O O . GLU A 1 89 ? -2.901 -4.433 -7.339 1.00 10.00 89 GLU A O 17
ATOM 24181 N N . VAL A 1 90 ? -2.201 -6.549 -7.022 1.00 10.00 90 VAL A N 17
ATOM 24182 C CA . VAL A 1 90 ? -1.102 -6.456 -7.966 1.00 10.00 90 VAL A CA 17
ATOM 24183 C C . VAL A 1 90 ? -1.167 -7.623 -8.954 1.00 10.00 90 VAL A C 17
ATOM 24184 O O . VAL A 1 90 ? -1.438 -8.760 -8.565 1.00 10.00 90 VAL A O 17
ATOM 24197 N N . TYR A 1 91 ? -0.960 -7.338 -10.230 1.00 10.00 91 TYR A N 17
ATOM 24198 C CA . TYR A 1 91 ? -1.011 -8.373 -11.257 1.00 10.00 91 TYR A CA 17
ATOM 24199 C C . TYR A 1 91 ? 0.151 -8.229 -12.228 1.00 10.00 91 TYR A C 17
ATOM 24200 O O . TYR A 1 91 ? 0.721 -7.146 -12.367 1.00 10.00 91 TYR A O 17
ATOM 24218 N N . GLN A 1 92 ? 0.494 -9.324 -12.894 1.00 10.00 92 GLN A N 17
ATOM 24219 C CA . GLN A 1 92 ? 1.586 -9.326 -13.859 1.00 10.00 92 GLN A CA 17
ATOM 24220 C C . GLN A 1 92 ? 1.165 -8.622 -15.146 1.00 10.00 92 GLN A C 17
ATOM 24221 O O . GLN A 1 92 ? 0.052 -8.821 -15.642 1.00 10.00 92 GLN A O 17
ATOM 24235 N N . GLU A 1 93 ? 2.059 -7.793 -15.670 1.00 10.00 93 GLU A N 17
ATOM 24236 C CA . GLU A 1 93 ? 1.803 -7.054 -16.898 1.00 10.00 93 GLU A CA 17
ATOM 24237 C C . GLU A 1 93 ? 1.816 -7.984 -18.105 1.00 10.00 93 GLU A C 17
ATOM 24238 O O . GLU A 1 93 ? 2.355 -9.092 -18.042 1.00 10.00 93 GLU A O 17
ATOM 24250 N N . GLN A 1 94 ? 1.233 -7.518 -19.203 1.00 10.00 94 GLN A N 17
ATOM 24251 C CA . GLN A 1 94 ? 1.167 -8.295 -20.434 1.00 10.00 94 GLN A CA 17
ATOM 24252 C C . GLN A 1 94 ? 2.563 -8.519 -21.010 1.00 10.00 94 GLN A C 17
ATOM 24253 O O . GLN A 1 94 ? 2.846 -9.565 -21.593 1.00 10.00 94 GLN A O 17
ATOM 24267 N N . THR A 1 95 ? 3.437 -7.536 -20.835 1.00 10.00 95 THR A N 17
ATOM 24268 C CA . THR A 1 95 ? 4.799 -7.630 -21.336 1.00 10.00 95 THR A CA 17
ATOM 24269 C C . THR A 1 95 ? 5.595 -8.660 -20.543 1.00 10.00 95 THR A C 17
ATOM 24270 O O . THR A 1 95 ? 6.496 -9.310 -21.073 1.00 10.00 95 THR A O 17
ATOM 24281 N N . GLY A 1 96 ? 5.239 -8.816 -19.272 1.00 10.00 96 GLY A N 17
ATOM 24282 C CA . GLY A 1 96 ? 5.926 -9.760 -18.414 1.00 10.00 96 GLY A CA 17
ATOM 24283 C C . GLY A 1 96 ? 7.166 -9.159 -17.792 1.00 10.00 96 GLY A C 17
ATOM 24284 O O . GLY A 1 96 ? 7.906 -9.837 -17.078 1.00 10.00 96 GLY A O 17
ATOM 24288 N N . GLY A 1 97 ? 7.383 -7.882 -18.063 1.00 10.00 97 GLY A N 17
ATOM 24289 C CA . GLY A 1 97 ? 8.531 -7.184 -17.536 1.00 10.00 97 GLY A CA 17
ATOM 24290 C C . GLY A 1 97 ? 8.720 -5.850 -18.222 1.00 10.00 97 GLY A C 17
ATOM 24291 O O . GLY A 1 97 ? 9.850 -5.322 -18.206 1.00 10.00 97 GLY A O 17
ATOM 24295 N N . ASN B 2 3 ? -5.028 -15.296 5.908 1.00 10.00 357 ASN B N 17
ATOM 24296 C CA . ASN B 2 3 ? -4.248 -16.208 6.779 1.00 10.00 357 ASN B CA 17
ATOM 24297 C C . ASN B 2 3 ? -2.749 -16.095 6.504 1.00 10.00 357 ASN B C 17
ATOM 24298 O O . ASN B 2 3 ? -1.950 -16.752 7.165 1.00 10.00 357 ASN B O 17
ATOM 24309 N N . ASN B 2 4 ? -2.352 -15.273 5.535 1.00 10.00 358 ASN B N 17
ATOM 24310 C CA . ASN B 2 4 ? -0.929 -15.106 5.238 1.00 10.00 358 ASN B CA 17
ATOM 24311 C C . ASN B 2 4 ? -0.548 -13.645 5.438 1.00 10.00 358 ASN B C 17
ATOM 24312 O O . ASN B 2 4 ? -1.145 -12.763 4.830 1.00 10.00 358 ASN B O 17
ATOM 24323 N N . ARG B 2 5 ? 0.436 -13.379 6.282 1.00 10.00 359 ARG B N 17
ATOM 24324 C CA . ARG B 2 5 ? 0.846 -12.000 6.533 1.00 10.00 359 ARG B CA 17
ATOM 24325 C C . ARG B 2 5 ? 2.330 -11.771 6.300 1.00 10.00 359 ARG B C 17
ATOM 24326 O O . ARG B 2 5 ? 3.176 -12.486 6.837 1.00 10.00 359 ARG B O 17
ATOM 24347 N N . ASP B 2 6 ? 2.633 -10.783 5.474 1.00 10.00 360 ASP B N 17
ATOM 24348 C CA . ASP B 2 6 ? 4.013 -10.388 5.232 1.00 10.00 360 ASP B CA 17
ATOM 24349 C C . ASP B 2 6 ? 4.144 -8.885 5.486 1.00 10.00 360 ASP B C 17
ATOM 24350 O O . ASP B 2 6 ? 3.388 -8.111 4.910 1.00 10.00 360 ASP B O 17
ATOM 24359 N N . PRO B 2 7 ? 5.095 -8.437 6.321 1.00 10.00 361 PRO B N 17
ATOM 24360 C CA . PRO B 2 7 ? 5.266 -7.017 6.604 1.00 10.00 361 PRO B CA 17
ATOM 24361 C C . PRO B 2 7 ? 6.560 -6.430 6.021 1.00 10.00 361 PRO B C 17
ATOM 24362 O O . PRO B 2 7 ? 7.663 -6.919 6.270 1.00 10.00 361 PRO B O 17
ATOM 24373 N N . ILE B 2 8 ? 6.392 -5.360 5.251 1.00 10.00 362 ILE B N 17
ATOM 24374 C CA . ILE B 2 8 ? 7.506 -4.673 4.604 1.00 10.00 362 ILE B CA 17
ATOM 24375 C C . ILE B 2 8 ? 7.535 -3.202 5.014 1.00 10.00 362 ILE B C 17
ATOM 24376 O O . ILE B 2 8 ? 6.494 -2.546 5.079 1.00 10.00 362 ILE B O 17
ATOM 24392 N N . VAL B 2 9 ? 8.722 -2.692 5.308 1.00 10.00 363 VAL B N 17
ATOM 24393 C CA . VAL B 2 9 ? 8.884 -1.303 5.719 1.00 10.00 363 VAL B CA 17
ATOM 24394 C C . VAL B 2 9 ? 9.667 -0.532 4.658 1.00 10.00 363 VAL B C 17
ATOM 24395 O O . VAL B 2 9 ? 10.677 -1.011 4.142 1.00 10.00 363 VAL B O 17
ATOM 24408 N N . ILE B 2 10 ? 9.181 0.663 4.354 1.00 10.00 364 ILE B N 17
ATOM 24409 C CA . ILE B 2 10 ? 9.749 1.521 3.318 1.00 10.00 364 ILE B CA 17
ATOM 24410 C C . ILE B 2 10 ? 10.386 2.774 3.918 1.00 10.00 364 ILE B C 17
ATOM 24411 O O . ILE B 2 10 ? 9.922 3.310 4.930 1.00 10.00 364 ILE B O 17
ATOM 24441 N N . ASP B 2 12 ? 11.782 6.675 3.506 1.00 10.00 366 ASP B N 17
ATOM 24442 C CA . ASP B 2 12 ? 11.435 7.925 2.847 1.00 10.00 366 ASP B CA 17
ATOM 24443 C C . ASP B 2 12 ? 12.549 8.945 2.992 1.00 10.00 366 ASP B C 17
ATOM 24444 O O . ASP B 2 12 ? 13.094 9.135 4.081 1.00 10.00 366 ASP B O 17
ATOM 24467 N N . PRO B 2 14 ? 13.941 12.336 3.557 1.00 10.00 368 PRO B N 17
ATOM 24468 C CA . PRO B 2 14 ? 13.548 13.603 4.176 1.00 10.00 368 PRO B CA 17
ATOM 24469 C C . PRO B 2 14 ? 14.215 14.798 3.511 1.00 10.00 368 PRO B C 17
ATOM 24470 O O . PRO B 2 14 ? 13.512 15.791 3.218 1.00 10.00 368 PRO B O 17
ATOM 24481 N N . TYR A 1 21 ? 2.147 5.814 9.909 1.00 10.00 21 TYR A N 18
ATOM 24482 C CA . TYR A 1 21 ? 2.539 5.230 8.605 1.00 10.00 21 TYR A CA 18
ATOM 24483 C C . TYR A 1 21 ? 1.366 4.466 8.012 1.00 10.00 21 TYR A C 18
ATOM 24484 O O . TYR A 1 21 ? 0.757 3.637 8.684 1.00 10.00 21 TYR A O 18
ATOM 24502 N N . ILE A 1 22 ? 1.056 4.746 6.755 1.00 10.00 22 ILE A N 18
ATOM 24503 C CA . ILE A 1 22 ? -0.054 4.087 6.080 1.00 10.00 22 ILE A CA 18
ATOM 24504 C C . ILE A 1 22 ? 0.305 2.645 5.743 1.00 10.00 22 ILE A C 18
ATOM 24505 O O . ILE A 1 22 ? 1.181 2.387 4.918 1.00 10.00 22 ILE A O 18
ATOM 24521 N N . LYS A 1 23 ? -0.355 1.707 6.395 1.00 10.00 23 LYS A N 18
ATOM 24522 C CA . LYS A 1 23 ? -0.100 0.302 6.147 1.00 10.00 23 LYS A CA 18
ATOM 24523 C C . LYS A 1 23 ? -1.129 -0.253 5.166 1.00 10.00 23 LYS A C 18
ATOM 24524 O O . LYS A 1 23 ? -2.269 -0.546 5.536 1.00 10.00 23 LYS A O 18
ATOM 24543 N N . LEU A 1 24 ? -0.718 -0.384 3.915 1.00 10.00 24 LEU A N 18
ATOM 24544 C CA . LEU A 1 24 ? -1.589 -0.895 2.864 1.00 10.00 24 LEU A CA 18
ATOM 24545 C C . LEU A 1 24 ? -1.602 -2.417 2.880 1.00 10.00 24 LEU A C 18
ATOM 24546 O O . LEU A 1 24 ? -0.671 -3.047 3.391 1.00 10.00 24 LEU A O 18
ATOM 24562 N N . LYS A 1 25 ? -2.653 -3.004 2.326 1.00 10.00 25 LYS A N 18
ATOM 24563 C CA . LYS A 1 25 ? -2.765 -4.451 2.274 1.00 10.00 25 LYS A CA 18
ATOM 24564 C C . LYS A 1 25 ? -2.879 -4.930 0.833 1.00 10.00 25 LYS A C 18
ATOM 24565 O O . LYS A 1 25 ? -3.898 -4.715 0.172 1.00 10.00 25 LYS A O 18
ATOM 24584 N N . VAL A 1 26 ? -1.824 -5.564 0.347 1.00 10.00 26 VAL A N 18
ATOM 24585 C CA . VAL A 1 26 ? -1.814 -6.088 -1.010 1.00 10.00 26 VAL A CA 18
ATOM 24586 C C . VAL A 1 26 ? -2.287 -7.531 -0.991 1.00 10.00 26 VAL A C 18
ATOM 24587 O O . VAL A 1 26 ? -1.787 -8.342 -0.208 1.00 10.00 26 VAL A O 18
ATOM 24600 N N . ILE A 1 27 ? -3.266 -7.842 -1.825 1.00 10.00 27 ILE A N 18
ATOM 24601 C CA . ILE A 1 27 ? -3.809 -9.189 -1.887 1.00 10.00 27 ILE A CA 18
ATOM 24602 C C . ILE A 1 27 ? -3.369 -9.899 -3.162 1.00 10.00 27 ILE A C 18
ATOM 24603 O O . ILE A 1 27 ? -3.605 -9.414 -4.270 1.00 10.00 27 ILE A O 18
ATOM 24619 N N . GLY A 1 28 ? -2.716 -11.037 -2.992 1.00 10.00 28 GLY A N 18
ATOM 24620 C CA . GLY A 1 28 ? -2.263 -11.813 -4.125 1.00 10.00 28 GLY A CA 18
ATOM 24621 C C . GLY A 1 28 ? -3.184 -12.983 -4.409 1.00 10.00 28 GLY A C 18
ATOM 24622 O O . GLY A 1 28 ? -4.035 -13.327 -3.583 1.00 10.00 28 GLY A O 18
ATOM 24626 N N . GLN A 1 29 ? -3.002 -13.608 -5.570 1.00 10.00 29 GLN A N 18
ATOM 24627 C CA . GLN A 1 29 ? -3.816 -14.752 -5.982 1.00 10.00 29 GLN A CA 18
ATOM 24628 C C . GLN A 1 29 ? -3.575 -15.955 -5.066 1.00 10.00 29 GLN A C 18
ATOM 24629 O O . GLN A 1 29 ? -4.365 -16.898 -5.030 1.00 10.00 29 GLN A O 18
ATOM 24643 N N . ASP A 1 30 ? -2.491 -15.901 -4.311 1.00 10.00 30 ASP A N 18
ATOM 24644 C CA . ASP A 1 30 ? -2.123 -16.974 -3.397 1.00 10.00 30 ASP A CA 18
ATOM 24645 C C . ASP A 1 30 ? -2.689 -16.730 -2.001 1.00 10.00 30 ASP A C 18
ATOM 24646 O O . ASP A 1 30 ? -2.227 -17.326 -1.024 1.00 10.00 30 ASP A O 18
ATOM 24655 N N . SER A 1 31 ? -3.693 -15.855 -1.921 1.00 10.00 31 SER A N 18
ATOM 24656 C CA . SER A 1 31 ? -4.347 -15.523 -0.656 1.00 10.00 31 SER A CA 18
ATOM 24657 C C . SER A 1 31 ? -3.338 -14.980 0.355 1.00 10.00 31 SER A C 18
ATOM 24658 O O . SER A 1 31 ? -3.355 -15.337 1.535 1.00 10.00 31 SER A O 18
ATOM 24666 N N . SER A 1 32 ? -2.459 -14.120 -0.126 1.00 10.00 32 SER A N 18
ATOM 24667 C CA . SER A 1 32 ? -1.437 -13.518 0.706 1.00 10.00 32 SER A CA 18
ATOM 24668 C C . SER A 1 32 ? -1.920 -12.207 1.316 1.00 10.00 32 SER A C 18
ATOM 24669 O O . SER A 1 32 ? -2.756 -11.509 0.737 1.00 10.00 32 SER A O 18
ATOM 24677 N N . GLU A 1 33 ? -1.419 -11.892 2.501 1.00 10.00 33 GLU A N 18
ATOM 24678 C CA . GLU A 1 33 ? -1.768 -10.653 3.171 1.00 10.00 33 GLU A CA 18
ATOM 24679 C C . GLU A 1 33 ? -0.516 -9.797 3.329 1.00 10.00 33 GLU A C 18
ATOM 24680 O O . GLU A 1 33 ? 0.184 -9.876 4.340 1.00 10.00 33 GLU A O 18
ATOM 24692 N N . ILE A 1 34 ? -0.218 -9.008 2.312 1.00 10.00 34 ILE A N 18
ATOM 24693 C CA . ILE A 1 34 ? 0.958 -8.154 2.339 1.00 10.00 34 ILE A CA 18
ATOM 24694 C C . ILE A 1 34 ? 0.708 -6.900 3.168 1.00 10.00 34 ILE A C 18
ATOM 24695 O O . ILE A 1 34 ? -0.177 -6.105 2.849 1.00 10.00 34 ILE A O 18
ATOM 24711 N N . HIS A 1 35 ? 1.483 -6.735 4.230 1.00 10.00 35 HIS A N 18
ATOM 24712 C CA . HIS A 1 35 ? 1.368 -5.567 5.088 1.00 10.00 35 HIS A CA 18
ATOM 24713 C C . HIS A 1 35 ? 2.498 -4.599 4.760 1.00 10.00 35 HIS A C 18
ATOM 24714 O O . HIS A 1 35 ? 3.587 -4.671 5.337 1.00 10.00 35 HIS A O 18
ATOM 24728 N N . PHE A 1 36 ? 2.241 -3.712 3.812 1.00 10.00 36 PHE A N 18
ATOM 24729 C CA . PHE A 1 36 ? 3.241 -2.746 3.387 1.00 10.00 36 PHE A CA 18
ATOM 24730 C C . PHE A 1 36 ? 3.115 -1.455 4.176 1.00 10.00 36 PHE A C 18
ATOM 24731 O O . PHE A 1 36 ? 2.103 -0.758 4.091 1.00 10.00 36 PHE A O 18
ATOM 24748 N N . LYS A 1 37 ? 4.144 -1.141 4.942 1.00 10.00 37 LYS A N 18
ATOM 24749 C CA . LYS A 1 37 ? 4.158 0.066 5.743 1.00 10.00 37 LYS A CA 18
ATOM 24750 C C . LYS A 1 37 ? 4.767 1.207 4.937 1.00 10.00 37 LYS A C 18
ATOM 24751 O O . LYS A 1 37 ? 5.989 1.327 4.841 1.00 10.00 37 LYS A O 18
ATOM 24770 N N . VAL A 1 38 ? 3.912 2.028 4.347 1.00 10.00 38 VAL A N 18
ATOM 24771 C CA . VAL A 1 38 ? 4.367 3.151 3.539 1.00 10.00 38 VAL A CA 18
ATOM 24772 C C . VAL A 1 38 ? 4.282 4.453 4.332 1.00 10.00 38 VAL A C 18
ATOM 24773 O O . VAL A 1 38 ? 3.714 4.492 5.426 1.00 10.00 38 VAL A O 18
ATOM 24786 N N . LYS A 1 39 ? 4.848 5.514 3.781 1.00 10.00 39 LYS A N 18
ATOM 24787 C CA . LYS A 1 39 ? 4.839 6.808 4.440 1.00 10.00 39 LYS A CA 18
ATOM 24788 C C . LYS A 1 39 ? 4.181 7.854 3.548 1.00 10.00 39 LYS A C 18
ATOM 24789 O O . LYS A 1 39 ? 4.371 7.852 2.329 1.00 10.00 39 LYS A O 18
ATOM 24808 N N . MET A 1 40 ? 3.406 8.741 4.157 1.00 10.00 40 MET A N 18
ATOM 24809 C CA . MET A 1 40 ? 2.714 9.791 3.421 1.00 10.00 40 MET A CA 18
ATOM 24810 C C . MET A 1 40 ? 3.672 10.940 3.095 1.00 10.00 40 MET A C 18
ATOM 24811 O O . MET A 1 40 ? 3.645 11.989 3.739 1.00 10.00 40 MET A O 18
ATOM 24825 N N . THR A 1 41 ? 4.542 10.707 2.113 1.00 10.00 41 THR A N 18
ATOM 24826 C CA . THR A 1 41 ? 5.523 11.699 1.675 1.00 10.00 41 THR A CA 18
ATOM 24827 C C . THR A 1 41 ? 6.324 11.167 0.486 1.00 10.00 41 THR A C 18
ATOM 24828 O O . THR A 1 41 ? 6.586 11.891 -0.477 1.00 10.00 41 THR A O 18
ATOM 24839 N N . THR A 1 42 ? 6.700 9.899 0.561 1.00 10.00 42 THR A N 18
ATOM 24840 C CA . THR A 1 42 ? 7.461 9.256 -0.494 1.00 10.00 42 THR A CA 18
ATOM 24841 C C . THR A 1 42 ? 6.560 8.904 -1.673 1.00 10.00 42 THR A C 18
ATOM 24842 O O . THR A 1 42 ? 5.376 8.606 -1.497 1.00 10.00 42 THR A O 18
ATOM 24853 N N . HIS A 1 43 ? 7.119 8.952 -2.868 1.00 10.00 43 HIS A N 18
ATOM 24854 C CA . HIS A 1 43 ? 6.375 8.627 -4.075 1.00 10.00 43 HIS A CA 18
ATOM 24855 C C . HIS A 1 43 ? 6.204 7.119 -4.177 1.00 10.00 43 HIS A C 18
ATOM 24856 O O . HIS A 1 43 ? 7.030 6.358 -3.668 1.00 10.00 43 HIS A O 18
ATOM 24870 N N . LEU A 1 44 ? 5.149 6.686 -4.853 1.00 10.00 44 LEU A N 18
ATOM 24871 C CA . LEU A 1 44 ? 4.874 5.263 -5.007 1.00 10.00 44 LEU A CA 18
ATOM 24872 C C . LEU A 1 44 ? 5.894 4.597 -5.926 1.00 10.00 44 LEU A C 18
ATOM 24873 O O . LEU A 1 44 ? 5.887 3.380 -6.095 1.00 10.00 44 LEU A O 18
ATOM 24889 N N . LYS A 1 45 ? 6.779 5.405 -6.507 1.00 10.00 45 LYS A N 18
ATOM 24890 C CA . LYS A 1 45 ? 7.831 4.900 -7.380 1.00 10.00 45 LYS A CA 18
ATOM 24891 C C . LYS A 1 45 ? 8.734 3.958 -6.593 1.00 10.00 45 LYS A C 18
ATOM 24892 O O . LYS A 1 45 ? 9.011 2.833 -7.018 1.00 10.00 45 LYS A O 18
ATOM 24911 N N . LYS A 1 46 ? 9.157 4.424 -5.420 1.00 10.00 46 LYS A N 18
ATOM 24912 C CA . LYS A 1 46 ? 10.019 3.650 -4.539 1.00 10.00 46 LYS A CA 18
ATOM 24913 C C . LYS A 1 46 ? 9.304 2.381 -4.081 1.00 10.00 46 LYS A C 18
ATOM 24914 O O . LYS A 1 46 ? 9.915 1.326 -3.922 1.00 10.00 46 LYS A O 18
ATOM 24933 N N . LEU A 1 47 ? 7.999 2.496 -3.886 1.00 10.00 47 LEU A N 18
ATOM 24934 C CA . LEU A 1 47 ? 7.184 1.372 -3.446 1.00 10.00 47 LEU A CA 18
ATOM 24935 C C . LEU A 1 47 ? 7.098 0.301 -4.529 1.00 10.00 47 LEU A C 18
ATOM 24936 O O . LEU A 1 47 ? 7.288 -0.887 -4.257 1.00 10.00 47 LEU A O 18
ATOM 24952 N N . LYS A 1 48 ? 6.825 0.734 -5.757 1.00 10.00 48 LYS A N 18
ATOM 24953 C CA . LYS A 1 48 ? 6.693 -0.179 -6.889 1.00 10.00 48 LYS A CA 18
ATOM 24954 C C . LYS A 1 48 ? 7.975 -0.967 -7.144 1.00 10.00 48 LYS A C 18
ATOM 24955 O O . LYS A 1 48 ? 7.925 -2.179 -7.365 1.00 10.00 48 LYS A O 18
ATOM 24974 N N . GLU A 1 49 ? 9.121 -0.295 -7.102 1.00 10.00 49 GLU A N 18
ATOM 24975 C CA . GLU A 1 49 ? 10.392 -0.962 -7.360 1.00 10.00 49 GLU A CA 18
ATOM 24976 C C . GLU A 1 49 ? 10.776 -1.906 -6.219 1.00 10.00 49 GLU A C 18
ATOM 24977 O O . GLU A 1 49 ? 11.229 -3.024 -6.459 1.00 10.00 49 GLU A O 18
ATOM 24989 N N . SER A 1 50 ? 10.571 -1.466 -4.982 1.00 10.00 50 SER A N 18
ATOM 24990 C CA . SER A 1 50 ? 10.908 -2.283 -3.822 1.00 10.00 50 SER A CA 18
ATOM 24991 C C . SER A 1 50 ? 10.053 -3.547 -3.769 1.00 10.00 50 SER A C 18
ATOM 24992 O O . SER A 1 50 ? 10.511 -4.598 -3.317 1.00 10.00 50 SER A O 18
ATOM 25000 N N . TYR A 1 51 ? 8.815 -3.449 -4.245 1.00 10.00 51 TYR A N 18
ATOM 25001 C CA . TYR A 1 51 ? 7.915 -4.596 -4.254 1.00 10.00 51 TYR A CA 18
ATOM 25002 C C . TYR A 1 51 ? 8.399 -5.638 -5.255 1.00 10.00 51 TYR A C 18
ATOM 25003 O O . TYR A 1 51 ? 8.270 -6.842 -5.026 1.00 10.00 51 TYR A O 18
ATOM 25021 N N . CYS A 1 52 ? 8.968 -5.170 -6.360 1.00 10.00 52 CYS A N 18
ATOM 25022 C CA . CYS A 1 52 ? 9.487 -6.061 -7.386 1.00 10.00 52 CYS A CA 18
ATOM 25023 C C . CYS A 1 52 ? 10.616 -6.914 -6.812 1.00 10.00 52 CYS A C 18
ATOM 25024 O O . CYS A 1 52 ? 10.707 -8.114 -7.077 1.00 10.00 52 CYS A O 18
ATOM 25032 N N . GLN A 1 53 ? 11.453 -6.288 -5.989 1.00 10.00 53 GLN A N 18
ATOM 25033 C CA . GLN A 1 53 ? 12.568 -6.979 -5.353 1.00 10.00 53 GLN A CA 18
ATOM 25034 C C . GLN A 1 53 ? 12.054 -8.005 -4.352 1.00 10.00 53 GLN A C 18
ATOM 25035 O O . GLN A 1 53 ? 12.675 -9.043 -4.135 1.00 10.00 53 GLN A O 18
ATOM 25049 N N . ARG A 1 54 ? 10.903 -7.712 -3.757 1.00 10.00 54 ARG A N 18
ATOM 25050 C CA . ARG A 1 54 ? 10.298 -8.601 -2.773 1.00 10.00 54 ARG A CA 18
ATOM 25051 C C . ARG A 1 54 ? 9.814 -9.894 -3.421 1.00 10.00 54 ARG A C 18
ATOM 25052 O O . ARG A 1 54 ? 9.791 -10.949 -2.785 1.00 10.00 54 ARG A O 18
ATOM 25073 N N . GLN A 1 55 ? 9.429 -9.808 -4.687 1.00 10.00 55 GLN A N 18
ATOM 25074 C CA . GLN A 1 55 ? 8.943 -10.975 -5.410 1.00 10.00 55 GLN A CA 18
ATOM 25075 C C . GLN A 1 55 ? 10.041 -11.589 -6.275 1.00 10.00 55 GLN A C 18
ATOM 25076 O O . GLN A 1 55 ? 9.843 -12.636 -6.891 1.00 10.00 55 GLN A O 18
ATOM 25090 N N . GLY A 1 56 ? 11.194 -10.933 -6.318 1.00 10.00 56 GLY A N 18
ATOM 25091 C CA . GLY A 1 56 ? 12.305 -11.431 -7.107 1.00 10.00 56 GLY A CA 18
ATOM 25092 C C . GLY A 1 56 ? 12.072 -11.282 -8.598 1.00 10.00 56 GLY A C 18
ATOM 25093 O O . GLY A 1 56 ? 12.452 -12.151 -9.385 1.00 10.00 56 GLY A O 18
ATOM 25097 N N . VAL A 1 57 ? 11.435 -10.186 -8.983 1.00 10.00 57 VAL A N 18
ATOM 25098 C CA . VAL A 1 57 ? 11.145 -9.911 -10.384 1.00 10.00 57 VAL A CA 18
ATOM 25099 C C . VAL A 1 57 ? 11.581 -8.495 -10.740 1.00 10.00 57 VAL A C 18
ATOM 25100 O O . VAL A 1 57 ? 11.636 -7.633 -9.867 1.00 10.00 57 VAL A O 18
ATOM 25113 N N . PRO A 1 58 ? 11.923 -8.239 -12.009 1.00 10.00 58 PRO A N 18
ATOM 25114 C CA . PRO A 1 58 ? 12.345 -6.907 -12.452 1.00 10.00 58 PRO A CA 18
ATOM 25115 C C . PRO A 1 58 ? 11.182 -5.923 -12.444 1.00 10.00 58 PRO A C 18
ATOM 25116 O O . PRO A 1 58 ? 10.023 -6.331 -12.487 1.00 10.00 58 PRO A O 18
ATOM 25127 N N . MET A 1 59 ? 11.484 -4.636 -12.384 1.00 10.00 59 MET A N 18
ATOM 25128 C CA . MET A 1 59 ? 10.439 -3.620 -12.381 1.00 10.00 59 MET A CA 18
ATOM 25129 C C . MET A 1 59 ? 9.710 -3.604 -13.723 1.00 10.00 59 MET A C 18
ATOM 25130 O O . MET A 1 59 ? 10.244 -4.084 -14.723 1.00 10.00 59 MET A O 18
ATOM 25144 N N . ASN A 1 60 ? 8.478 -3.083 -13.714 1.00 10.00 60 ASN A N 18
ATOM 25145 C CA . ASN A 1 60 ? 7.634 -2.973 -14.915 1.00 10.00 60 ASN A CA 18
ATOM 25146 C C . ASN A 1 60 ? 6.975 -4.311 -15.261 1.00 10.00 60 ASN A C 18
ATOM 25147 O O . ASN A 1 60 ? 6.136 -4.382 -16.158 1.00 10.00 60 ASN A O 18
ATOM 25158 N N . SER A 1 61 ? 7.337 -5.365 -14.539 1.00 10.00 61 SER A N 18
ATOM 25159 C CA . SER A 1 61 ? 6.763 -6.685 -14.787 1.00 10.00 61 SER A CA 18
ATOM 25160 C C . SER A 1 61 ? 5.403 -6.821 -14.110 1.00 10.00 61 SER A C 18
ATOM 25161 O O . SER A 1 61 ? 4.567 -7.622 -14.528 1.00 10.00 61 SER A O 18
ATOM 25169 N N . LEU A 1 62 ? 5.186 -6.031 -13.069 1.00 10.00 62 LEU A N 18
ATOM 25170 C CA . LEU A 1 62 ? 3.935 -6.071 -12.329 1.00 10.00 62 LEU A CA 18
ATOM 25171 C C . LEU A 1 62 ? 3.226 -4.726 -12.388 1.00 10.00 62 LEU A C 18
ATOM 25172 O O . LEU A 1 62 ? 3.865 -3.671 -12.365 1.00 10.00 62 LEU A O 18
ATOM 25188 N N . ARG A 1 63 ? 1.905 -4.769 -12.464 1.00 10.00 63 ARG A N 18
ATOM 25189 C CA . ARG A 1 63 ? 1.100 -3.559 -12.508 1.00 10.00 63 ARG A CA 18
ATOM 25190 C C . ARG A 1 63 ? 0.211 -3.474 -11.273 1.00 10.00 63 ARG A C 18
ATOM 25191 O O . ARG A 1 63 ? -0.492 -4.427 -10.933 1.00 10.00 63 ARG A O 18
ATOM 25212 N N . PHE A 1 64 ? 0.270 -2.343 -10.593 1.00 10.00 64 PHE A N 18
ATOM 25213 C CA . PHE A 1 64 ? -0.531 -2.129 -9.398 1.00 10.00 64 PHE A CA 18
ATOM 25214 C C . PHE A 1 64 ? -1.861 -1.498 -9.769 1.00 10.00 64 PHE A C 18
ATOM 25215 O O . PHE A 1 64 ? -1.900 -0.483 -10.467 1.00 10.00 64 PHE A O 18
ATOM 25232 N N . LEU A 1 65 ? -2.945 -2.098 -9.302 1.00 10.00 65 LEU A N 18
ATOM 25233 C CA . LEU A 1 65 ? -4.279 -1.597 -9.590 1.00 10.00 65 LEU A CA 18
ATOM 25234 C C . LEU A 1 65 ? -4.923 -1.034 -8.332 1.00 10.00 65 LEU A C 18
ATOM 25235 O O . LEU A 1 65 ? -4.920 -1.675 -7.275 1.00 10.00 65 LEU A O 18
ATOM 25251 N N . PHE A 1 66 ? -5.467 0.166 -8.457 1.00 10.00 66 PHE A N 18
ATOM 25252 C CA . PHE A 1 66 ? -6.125 0.836 -7.353 1.00 10.00 66 PHE A CA 18
ATOM 25253 C C . PHE A 1 66 ? -7.339 1.608 -7.861 1.00 10.00 66 PHE A C 18
ATOM 25254 O O . PHE A 1 66 ? -7.208 2.513 -8.686 1.00 10.00 66 PHE A O 18
ATOM 25271 N N . GLU A 1 67 ? -8.516 1.214 -7.384 1.00 10.00 67 GLU A N 18
ATOM 25272 C CA . GLU A 1 67 ? -9.782 1.850 -7.759 1.00 10.00 67 GLU A CA 18
ATOM 25273 C C . GLU A 1 67 ? -10.053 1.739 -9.260 1.00 10.00 67 GLU A C 18
ATOM 25274 O O . GLU A 1 67 ? -10.709 2.600 -9.850 1.00 10.00 67 GLU A O 18
ATOM 25286 N N . GLY A 1 68 ? -9.550 0.673 -9.871 1.00 10.00 68 GLY A N 18
ATOM 25287 C CA . GLY A 1 68 ? -9.762 0.464 -11.292 1.00 10.00 68 GLY A CA 18
ATOM 25288 C C . GLY A 1 68 ? -8.713 1.144 -12.148 1.00 10.00 68 GLY A C 18
ATOM 25289 O O . GLY A 1 68 ? -8.707 0.998 -13.372 1.00 10.00 68 GLY A O 18
ATOM 25293 N N . GLN A 1 69 ? -7.831 1.896 -11.512 1.00 10.00 69 GLN A N 18
ATOM 25294 C CA . GLN A 1 69 ? -6.777 2.595 -12.225 1.00 10.00 69 GLN A CA 18
ATOM 25295 C C . GLN A 1 69 ? -5.423 2.010 -11.864 1.00 10.00 69 GLN A C 18
ATOM 25296 O O . GLN A 1 69 ? -5.267 1.402 -10.808 1.00 10.00 69 GLN A O 18
ATOM 25310 N N . ARG A 1 70 ? -4.451 2.177 -12.739 1.00 10.00 70 ARG A N 18
ATOM 25311 C CA . ARG A 1 70 ? -3.124 1.647 -12.483 1.00 10.00 70 ARG A CA 18
ATOM 25312 C C . ARG A 1 70 ? -2.226 2.716 -11.877 1.00 10.00 70 ARG A C 18
ATOM 25313 O O . ARG A 1 70 ? -2.211 3.866 -12.327 1.00 10.00 70 ARG A O 18
ATOM 25334 N N . ILE A 1 71 ? -1.497 2.328 -10.844 1.00 10.00 71 ILE A N 18
ATOM 25335 C CA . ILE A 1 71 ? -0.588 3.231 -10.160 1.00 10.00 71 ILE A CA 18
ATOM 25336 C C . ILE A 1 71 ? 0.626 3.521 -11.033 1.00 10.00 71 ILE A C 18
ATOM 25337 O O . ILE A 1 71 ? 1.403 2.617 -11.354 1.00 10.00 71 ILE A O 18
ATOM 25353 N N . ALA A 1 72 ? 0.772 4.778 -11.424 1.00 10.00 72 ALA A N 18
ATOM 25354 C CA . ALA A 1 72 ? 1.884 5.199 -12.256 1.00 10.00 72 ALA A CA 18
ATOM 25355 C C . ALA A 1 72 ? 3.142 5.351 -11.413 1.00 10.00 72 ALA A C 18
ATOM 25356 O O . ALA A 1 72 ? 3.078 5.383 -10.183 1.00 10.00 72 ALA A O 18
ATOM 25363 N N . ASP A 1 73 ? 4.281 5.470 -12.077 1.00 10.00 73 ASP A N 18
ATOM 25364 C CA . ASP A 1 73 ? 5.568 5.598 -11.393 1.00 10.00 73 ASP A CA 18
ATOM 25365 C C . ASP A 1 73 ? 5.784 7.009 -10.853 1.00 10.00 73 ASP A C 18
ATOM 25366 O O . ASP A 1 73 ? 6.885 7.359 -10.427 1.00 10.00 73 ASP A O 18
ATOM 25375 N N . ASN A 1 74 ? 4.731 7.816 -10.867 1.00 10.00 74 ASN A N 18
ATOM 25376 C CA . ASN A 1 74 ? 4.806 9.182 -10.363 1.00 10.00 74 ASN A CA 18
ATOM 25377 C C . ASN A 1 74 ? 3.615 9.479 -9.459 1.00 10.00 74 ASN A C 18
ATOM 25378 O O . ASN A 1 74 ? 3.363 10.628 -9.096 1.00 10.00 74 ASN A O 18
ATOM 25389 N N . HIS A 1 75 ? 2.888 8.429 -9.093 1.00 10.00 75 HIS A N 18
ATOM 25390 C CA . HIS A 1 75 ? 1.720 8.566 -8.229 1.00 10.00 75 HIS A CA 18
ATOM 25391 C C . HIS A 1 75 ? 2.143 8.642 -6.767 1.00 10.00 75 HIS A C 18
ATOM 25392 O O . HIS A 1 75 ? 3.189 8.111 -6.381 1.00 10.00 75 HIS A O 18
ATOM 25406 N N . THR A 1 76 ? 1.340 9.316 -5.963 1.00 10.00 76 THR A N 18
ATOM 25407 C CA . THR A 1 76 ? 1.610 9.455 -4.542 1.00 10.00 76 THR A CA 18
ATOM 25408 C C . THR A 1 76 ? 0.409 8.970 -3.732 1.00 10.00 76 THR A C 18
ATOM 25409 O O . THR A 1 76 ? -0.718 9.004 -4.221 1.00 10.00 76 THR A O 18
ATOM 25420 N N . PRO A 1 77 ? 0.624 8.510 -2.488 1.00 10.00 77 PRO A N 18
ATOM 25421 C CA . PRO A 1 77 ? -0.466 8.027 -1.625 1.00 10.00 77 PRO A CA 18
ATOM 25422 C C . PRO A 1 77 ? -1.424 9.147 -1.211 1.00 10.00 77 PRO A C 18
ATOM 25423 O O . PRO A 1 77 ? -2.511 8.895 -0.689 1.00 10.00 77 PRO A O 18
ATOM 25434 N N . LYS A 1 78 ? -1.008 10.384 -1.455 1.00 10.00 78 LYS A N 18
ATOM 25435 C CA . LYS A 1 78 ? -1.811 11.549 -1.113 1.00 10.00 78 LYS A CA 18
ATOM 25436 C C . LYS A 1 78 ? -2.956 11.726 -2.107 1.00 10.00 78 LYS A C 18
ATOM 25437 O O . LYS A 1 78 ? -4.062 12.129 -1.732 1.00 10.00 78 LYS A O 18
ATOM 25456 N N . GLU A 1 79 ? -2.698 11.411 -3.369 1.00 10.00 79 GLU A N 18
ATOM 25457 C CA . GLU A 1 79 ? -3.713 11.540 -4.404 1.00 10.00 79 GLU A CA 18
ATOM 25458 C C . GLU A 1 79 ? -4.479 10.228 -4.544 1.00 10.00 79 GLU A C 18
ATOM 25459 O O . GLU A 1 79 ? -4.093 9.222 -3.944 1.00 10.00 79 GLU A O 18
ATOM 25471 N N . LEU A 1 80 ? -5.572 10.258 -5.313 1.00 10.00 80 LEU A N 18
ATOM 25472 C CA . LEU A 1 80 ? -6.428 9.086 -5.543 1.00 10.00 80 LEU A CA 18
ATOM 25473 C C . LEU A 1 80 ? -7.247 8.752 -4.295 1.00 10.00 80 LEU A C 18
ATOM 25474 O O . LEU A 1 80 ? -8.465 8.576 -4.368 1.00 10.00 80 LEU A O 18
ATOM 25490 N N . GLY A 1 81 ? -6.577 8.671 -3.155 1.00 10.00 81 GLY A N 18
ATOM 25491 C CA . GLY A 1 81 ? -7.254 8.373 -1.912 1.00 10.00 81 GLY A CA 18
ATOM 25492 C C . GLY A 1 81 ? -6.794 7.069 -1.301 1.00 10.00 81 GLY A C 18
ATOM 25493 O O . GLY A 1 81 ? -7.490 6.060 -1.390 1.00 10.00 81 GLY A O 18
ATOM 25497 N N . MET A 1 82 ? -5.614 7.085 -0.695 1.00 10.00 82 MET A N 18
ATOM 25498 C CA . MET A 1 82 ? -5.067 5.893 -0.056 1.00 10.00 82 MET A CA 18
ATOM 25499 C C . MET A 1 82 ? -5.150 6.029 1.455 1.00 10.00 82 MET A C 18
ATOM 25500 O O . MET A 1 82 ? -4.643 6.997 2.027 1.00 10.00 82 MET A O 18
ATOM 25514 N N . GLU A 1 83 ? -5.799 5.072 2.098 1.00 10.00 83 GLU A N 18
ATOM 25515 C CA . GLU A 1 83 ? -5.956 5.103 3.542 1.00 10.00 83 GLU A CA 18
ATOM 25516 C C . GLU A 1 83 ? -5.379 3.859 4.206 1.00 10.00 83 GLU A C 18
ATOM 25517 O O . GLU A 1 83 ? -4.859 2.964 3.543 1.00 10.00 83 GLU A O 18
ATOM 25529 N N . GLU A 1 84 ? -5.465 3.827 5.529 1.00 10.00 84 GLU A N 18
ATOM 25530 C CA . GLU A 1 84 ? -4.973 2.701 6.311 1.00 10.00 84 GLU A CA 18
ATOM 25531 C C . GLU A 1 84 ? -5.827 1.469 6.042 1.00 10.00 84 GLU A C 18
ATOM 25532 O O . GLU A 1 84 ? -7.053 1.573 5.959 1.00 10.00 84 GLU A O 18
ATOM 25544 N N . GLU A 1 85 ? -5.172 0.317 5.892 1.00 10.00 85 GLU A N 18
ATOM 25545 C CA . GLU A 1 85 ? -5.860 -0.948 5.628 1.00 10.00 85 GLU A CA 18
ATOM 25546 C C . GLU A 1 85 ? -6.551 -0.924 4.270 1.00 10.00 85 GLU A C 18
ATOM 25547 O O . GLU A 1 85 ? -7.552 -1.608 4.062 1.00 10.00 85 GLU A O 18
ATOM 25559 N N . ASP A 1 86 ? -6.016 -0.136 3.348 1.00 10.00 86 ASP A N 18
ATOM 25560 C CA . ASP A 1 86 ? -6.592 -0.039 2.015 1.00 10.00 86 ASP A CA 18
ATOM 25561 C C . ASP A 1 86 ? -6.220 -1.261 1.189 1.00 10.00 86 ASP A C 18
ATOM 25562 O O . ASP A 1 86 ? -5.100 -1.772 1.291 1.00 10.00 86 ASP A O 18
ATOM 25571 N N . VAL A 1 87 ? -7.161 -1.725 0.380 1.00 10.00 87 VAL A N 18
ATOM 25572 C CA . VAL A 1 87 ? -6.942 -2.898 -0.453 1.00 10.00 87 VAL A CA 18
ATOM 25573 C C . VAL A 1 87 ? -6.406 -2.512 -1.825 1.00 10.00 87 VAL A C 18
ATOM 25574 O O . VAL A 1 87 ? -7.039 -1.758 -2.569 1.00 10.00 87 VAL A O 18
ATOM 25587 N N . ILE A 1 88 ? -5.233 -3.030 -2.146 1.00 10.00 88 ILE A N 18
ATOM 25588 C CA . ILE A 1 88 ? -4.599 -2.779 -3.425 1.00 10.00 88 ILE A CA 18
ATOM 25589 C C . ILE A 1 88 ? -4.183 -4.113 -4.043 1.00 10.00 88 ILE A C 18
ATOM 25590 O O . ILE A 1 88 ? -3.786 -5.036 -3.329 1.00 10.00 88 ILE A O 18
ATOM 25606 N N . GLU A 1 89 ? -4.306 -4.234 -5.356 1.00 10.00 89 GLU A N 18
ATOM 25607 C CA . GLU A 1 89 ? -3.959 -5.476 -6.027 1.00 10.00 89 GLU A CA 18
ATOM 25608 C C . GLU A 1 89 ? -2.838 -5.269 -7.037 1.00 10.00 89 GLU A C 18
ATOM 25609 O O . GLU A 1 89 ? -2.656 -4.172 -7.568 1.00 10.00 89 GLU A O 18
ATOM 25621 N N . VAL A 1 90 ? -2.090 -6.330 -7.295 1.00 10.00 90 VAL A N 18
ATOM 25622 C CA . VAL A 1 90 ? -0.989 -6.289 -8.240 1.00 10.00 90 VAL A CA 18
ATOM 25623 C C . VAL A 1 90 ? -1.025 -7.529 -9.133 1.00 10.00 90 VAL A C 18
ATOM 25624 O O . VAL A 1 90 ? -1.230 -8.644 -8.651 1.00 10.00 90 VAL A O 18
ATOM 25637 N N . TYR A 1 91 ? -0.865 -7.329 -10.434 1.00 10.00 91 TYR A N 18
ATOM 25638 C CA . TYR A 1 91 ? -0.892 -8.432 -11.387 1.00 10.00 91 TYR A CA 18
ATOM 25639 C C . TYR A 1 91 ? 0.260 -8.318 -12.373 1.00 10.00 91 TYR A C 18
ATOM 25640 O O . TYR A 1 91 ? 0.879 -7.262 -12.491 1.00 10.00 91 TYR A O 18
ATOM 25658 N N . GLN A 1 92 ? 0.540 -9.406 -13.076 1.00 10.00 92 GLN A N 18
ATOM 25659 C CA . GLN A 1 92 ? 1.621 -9.430 -14.051 1.00 10.00 92 GLN A CA 18
ATOM 25660 C C . GLN A 1 92 ? 1.238 -8.633 -15.291 1.00 10.00 92 GLN A C 18
ATOM 25661 O O . GLN A 1 92 ? 0.128 -8.773 -15.811 1.00 10.00 92 GLN A O 18
ATOM 25675 N N . GLU A 1 93 ? 2.162 -7.803 -15.755 1.00 10.00 93 GLU A N 18
ATOM 25676 C CA . GLU A 1 93 ? 1.940 -6.978 -16.932 1.00 10.00 93 GLU A CA 18
ATOM 25677 C C . GLU A 1 93 ? 1.946 -7.816 -18.201 1.00 10.00 93 GLU A C 18
ATOM 25678 O O . GLU A 1 93 ? 2.406 -8.959 -18.200 1.00 10.00 93 GLU A O 18
ATOM 25690 N N . GLN A 1 94 ? 1.443 -7.235 -19.285 1.00 10.00 94 GLN A N 18
ATOM 25691 C CA . GLN A 1 94 ? 1.388 -7.923 -20.568 1.00 10.00 94 GLN A CA 18
ATOM 25692 C C . GLN A 1 94 ? 2.792 -8.134 -21.121 1.00 10.00 94 GLN A C 18
ATOM 25693 O O . GLN A 1 94 ? 3.081 -9.161 -21.730 1.00 10.00 94 GLN A O 18
ATOM 25707 N N . THR A 1 95 ? 3.665 -7.160 -20.897 1.00 10.00 95 THR A N 18
ATOM 25708 C CA . THR A 1 95 ? 5.039 -7.240 -21.369 1.00 10.00 95 THR A CA 18
ATOM 25709 C C . THR A 1 95 ? 5.831 -8.273 -20.574 1.00 10.00 95 THR A C 18
ATOM 25710 O O . THR A 1 95 ? 6.765 -8.890 -21.086 1.00 10.00 95 THR A O 18
ATOM 25721 N N . GLY A 1 96 ? 5.452 -8.445 -19.313 1.00 10.00 96 GLY A N 18
ATOM 25722 C CA . GLY A 1 96 ? 6.136 -9.388 -18.451 1.00 10.00 96 GLY A CA 18
ATOM 25723 C C . GLY A 1 96 ? 7.404 -8.794 -17.870 1.00 10.00 96 GLY A C 18
ATOM 25724 O O . GLY A 1 96 ? 8.165 -9.476 -17.186 1.00 10.00 96 GLY A O 18
ATOM 25728 N N . GLY A 1 97 ? 7.618 -7.514 -18.141 1.00 10.00 97 GLY A N 18
ATOM 25729 C CA . GLY A 1 97 ? 8.790 -6.828 -17.652 1.00 10.00 97 GLY A CA 18
ATOM 25730 C C . GLY A 1 97 ? 9.009 -5.533 -18.396 1.00 10.00 97 GLY A C 18
ATOM 25731 O O . GLY A 1 97 ? 10.168 -5.080 -18.487 1.00 10.00 97 GLY A O 18
ATOM 25735 N N . ASN B 2 3 ? -4.277 -17.377 6.641 1.00 10.00 357 ASN B N 18
ATOM 25736 C CA . ASN B 2 3 ? -3.794 -16.031 7.030 1.00 10.00 357 ASN B CA 18
ATOM 25737 C C . ASN B 2 3 ? -2.284 -15.945 6.947 1.00 10.00 357 ASN B C 18
ATOM 25738 O O . ASN B 2 3 ? -1.581 -16.452 7.819 1.00 10.00 357 ASN B O 18
ATOM 25749 N N . ASN B 2 4 ? -1.771 -15.338 5.887 1.00 10.00 358 ASN B N 18
ATOM 25750 C CA . ASN B 2 4 ? -0.331 -15.163 5.755 1.00 10.00 358 ASN B CA 18
ATOM 25751 C C . ASN B 2 4 ? -0.021 -13.685 5.679 1.00 10.00 358 ASN B C 18
ATOM 25752 O O . ASN B 2 4 ? -0.449 -13.027 4.741 1.00 10.00 358 ASN B O 18
ATOM 25763 N N . ARG B 2 5 ? 0.759 -13.173 6.618 1.00 10.00 359 ARG B N 18
ATOM 25764 C CA . ARG B 2 5 ? 1.098 -11.760 6.586 1.00 10.00 359 ARG B CA 18
ATOM 25765 C C . ARG B 2 5 ? 2.586 -11.533 6.641 1.00 10.00 359 ARG B C 18
ATOM 25766 O O . ARG B 2 5 ? 3.288 -12.072 7.500 1.00 10.00 359 ARG B O 18
ATOM 25787 N N . ASP B 2 6 ? 3.047 -10.730 5.713 1.00 10.00 360 ASP B N 18
ATOM 25788 C CA . ASP B 2 6 ? 4.435 -10.357 5.638 1.00 10.00 360 ASP B CA 18
ATOM 25789 C C . ASP B 2 6 ? 4.501 -8.844 5.728 1.00 10.00 360 ASP B C 18
ATOM 25790 O O . ASP B 2 6 ? 3.742 -8.156 5.041 1.00 10.00 360 ASP B O 18
ATOM 25799 N N . PRO B 2 7 ? 5.379 -8.291 6.569 1.00 10.00 361 PRO B N 18
ATOM 25800 C CA . PRO B 2 7 ? 5.493 -6.860 6.721 1.00 10.00 361 PRO B CA 18
ATOM 25801 C C . PRO B 2 7 ? 6.755 -6.309 6.075 1.00 10.00 361 PRO B C 18
ATOM 25802 O O . PRO B 2 7 ? 7.869 -6.804 6.265 1.00 10.00 361 PRO B O 18
ATOM 25813 N N . ILE B 2 8 ? 6.540 -5.280 5.271 1.00 10.00 362 ILE B N 18
ATOM 25814 C CA . ILE B 2 8 ? 7.600 -4.628 4.527 1.00 10.00 362 ILE B CA 18
ATOM 25815 C C . ILE B 2 8 ? 7.722 -3.168 4.930 1.00 10.00 362 ILE B C 18
ATOM 25816 O O . ILE B 2 8 ? 6.718 -2.473 5.101 1.00 10.00 362 ILE B O 18
ATOM 25832 N N . VAL B 2 9 ? 8.953 -2.720 5.097 1.00 10.00 363 VAL B N 18
ATOM 25833 C CA . VAL B 2 9 ? 9.234 -1.354 5.494 1.00 10.00 363 VAL B CA 18
ATOM 25834 C C . VAL B 2 9 ? 9.932 -0.631 4.350 1.00 10.00 363 VAL B C 18
ATOM 25835 O O . VAL B 2 9 ? 10.844 -1.165 3.721 1.00 10.00 363 VAL B O 18
ATOM 25848 N N . ILE B 2 10 ? 9.475 0.581 4.096 1.00 10.00 364 ILE B N 18
ATOM 25849 C CA . ILE B 2 10 ? 9.957 1.402 2.999 1.00 10.00 364 ILE B CA 18
ATOM 25850 C C . ILE B 2 10 ? 10.709 2.613 3.529 1.00 10.00 364 ILE B C 18
ATOM 25851 O O . ILE B 2 10 ? 10.370 3.162 4.580 1.00 10.00 364 ILE B O 18
ATOM 25881 N N . ASP B 2 12 ? 12.073 6.439 3.147 1.00 10.00 366 ASP B N 18
ATOM 25882 C CA . ASP B 2 12 ? 11.631 7.712 2.599 1.00 10.00 366 ASP B CA 18
ATOM 25883 C C . ASP B 2 12 ? 12.682 8.805 2.737 1.00 10.00 366 ASP B C 18
ATOM 25884 O O . ASP B 2 12 ? 13.289 8.967 3.796 1.00 10.00 366 ASP B O 18
ATOM 25907 N N . PRO B 2 14 ? 13.366 12.442 3.183 1.00 10.00 368 PRO B N 18
ATOM 25908 C CA . PRO B 2 14 ? 12.767 13.693 3.618 1.00 10.00 368 PRO B CA 18
ATOM 25909 C C . PRO B 2 14 ? 13.661 14.890 3.310 1.00 10.00 368 PRO B C 18
ATOM 25910 O O . PRO B 2 14 ? 13.516 15.473 2.218 1.00 10.00 368 PRO B O 18
ATOM 25921 N N . TYR A 1 21 ? 2.602 6.385 9.571 1.00 10.00 21 TYR A N 19
ATOM 25922 C CA . TYR A 1 21 ? 2.832 5.428 8.465 1.00 10.00 21 TYR A CA 19
ATOM 25923 C C . TYR A 1 21 ? 1.524 4.770 8.061 1.00 10.00 21 TYR A C 19
ATOM 25924 O O . TYR A 1 21 ? 0.661 4.531 8.903 1.00 10.00 21 TYR A O 19
ATOM 25942 N N . ILE A 1 22 ? 1.385 4.476 6.778 1.00 10.00 22 ILE A N 19
ATOM 25943 C CA . ILE A 1 22 ? 0.183 3.842 6.257 1.00 10.00 22 ILE A CA 19
ATOM 25944 C C . ILE A 1 22 ? 0.510 2.434 5.776 1.00 10.00 22 ILE A C 19
ATOM 25945 O O . ILE A 1 22 ? 1.314 2.253 4.863 1.00 10.00 22 ILE A O 19
ATOM 25961 N N . LYS A 1 23 ? -0.097 1.441 6.395 1.00 10.00 23 LYS A N 19
ATOM 25962 C CA . LYS A 1 23 ? 0.152 0.060 6.023 1.00 10.00 23 LYS A CA 19
ATOM 25963 C C . LYS A 1 23 ? -0.926 -0.447 5.069 1.00 10.00 23 LYS A C 19
ATOM 25964 O O . LYS A 1 23 ? -2.047 -0.757 5.480 1.00 10.00 23 LYS A O 19
ATOM 25983 N N . LEU A 1 24 ? -0.581 -0.519 3.794 1.00 10.00 24 LEU A N 19
ATOM 25984 C CA . LEU A 1 24 ? -1.504 -0.991 2.773 1.00 10.00 24 LEU A CA 19
ATOM 25985 C C . LEU A 1 24 ? -1.498 -2.511 2.736 1.00 10.00 24 LEU A C 19
ATOM 25986 O O . LEU A 1 24 ? -0.466 -3.138 2.992 1.00 10.00 24 LEU A O 19
ATOM 26002 N N . LYS A 1 25 ? -2.642 -3.101 2.426 1.00 10.00 25 LYS A N 19
ATOM 26003 C CA . LYS A 1 25 ? -2.744 -4.548 2.357 1.00 10.00 25 LYS A CA 19
ATOM 26004 C C . LYS A 1 25 ? -2.944 -4.987 0.914 1.00 10.00 25 LYS A C 19
ATOM 26005 O O . LYS A 1 25 ? -4.052 -4.919 0.377 1.00 10.00 25 LYS A O 19
ATOM 26024 N N . VAL A 1 26 ? -1.863 -5.417 0.287 1.00 10.00 26 VAL A N 19
ATOM 26025 C CA . VAL A 1 26 ? -1.914 -5.864 -1.095 1.00 10.00 26 VAL A CA 19
ATOM 26026 C C . VAL A 1 26 ? -2.488 -7.270 -1.164 1.00 10.00 26 VAL A C 19
ATOM 26027 O O . VAL A 1 26 ? -2.096 -8.147 -0.393 1.00 10.00 26 VAL A O 19
ATOM 26040 N N . ILE A 1 27 ? -3.425 -7.470 -2.074 1.00 10.00 27 ILE A N 19
ATOM 26041 C CA . ILE A 1 27 ? -4.068 -8.764 -2.237 1.00 10.00 27 ILE A CA 19
ATOM 26042 C C . ILE A 1 27 ? -3.341 -9.605 -3.280 1.00 10.00 27 ILE A C 19
ATOM 26043 O O . ILE A 1 27 ? -3.367 -9.297 -4.473 1.00 10.00 27 ILE A O 19
ATOM 26059 N N . GLY A 1 28 ? -2.681 -10.657 -2.819 1.00 10.00 28 GLY A N 19
ATOM 26060 C CA . GLY A 1 28 ? -1.970 -11.534 -3.722 1.00 10.00 28 GLY A CA 19
ATOM 26061 C C . GLY A 1 28 ? -2.885 -12.564 -4.353 1.00 10.00 28 GLY A C 19
ATOM 26062 O O . GLY A 1 28 ? -3.968 -12.846 -3.833 1.00 10.00 28 GLY A O 19
ATOM 26066 N N . GLN A 1 29 ? -2.444 -13.140 -5.466 1.00 10.00 29 GLN A N 19
ATOM 26067 C CA . GLN A 1 29 ? -3.231 -14.140 -6.183 1.00 10.00 29 GLN A CA 19
ATOM 26068 C C . GLN A 1 29 ? -3.440 -15.395 -5.336 1.00 10.00 29 GLN A C 19
ATOM 26069 O O . GLN A 1 29 ? -4.473 -16.054 -5.432 1.00 10.00 29 GLN A O 19
ATOM 26083 N N . ASP A 1 30 ? -2.465 -15.712 -4.494 1.00 10.00 30 ASP A N 19
ATOM 26084 C CA . ASP A 1 30 ? -2.551 -16.885 -3.631 1.00 10.00 30 ASP A CA 19
ATOM 26085 C C . ASP A 1 30 ? -3.156 -16.511 -2.281 1.00 10.00 30 ASP A C 19
ATOM 26086 O O . ASP A 1 30 ? -2.917 -17.175 -1.272 1.00 10.00 30 ASP A O 19
ATOM 26095 N N . SER A 1 31 ? -3.956 -15.443 -2.286 1.00 10.00 31 SER A N 19
ATOM 26096 C CA . SER A 1 31 ? -4.622 -14.945 -1.085 1.00 10.00 31 SER A CA 19
ATOM 26097 C C . SER A 1 31 ? -3.605 -14.476 -0.051 1.00 10.00 31 SER A C 19
ATOM 26098 O O . SER A 1 31 ? -3.822 -14.586 1.156 1.00 10.00 31 SER A O 19
ATOM 26106 N N . SER A 1 32 ? -2.497 -13.953 -0.540 1.00 10.00 32 SER A N 19
ATOM 26107 C CA . SER A 1 32 ? -1.445 -13.452 0.318 1.00 10.00 32 SER A CA 19
ATOM 26108 C C . SER A 1 32 ? -1.745 -12.015 0.725 1.00 10.00 32 SER A C 19
ATOM 26109 O O . SER A 1 32 ? -2.067 -11.180 -0.122 1.00 10.00 32 SER A O 19
ATOM 26117 N N . GLU A 1 33 ? -1.672 -11.731 2.015 1.00 10.00 33 GLU A N 19
ATOM 26118 C CA . GLU A 1 33 ? -1.936 -10.389 2.504 1.00 10.00 33 GLU A CA 19
ATOM 26119 C C . GLU A 1 33 ? -0.620 -9.654 2.713 1.00 10.00 33 GLU A C 19
ATOM 26120 O O . GLU A 1 33 ? 0.023 -9.790 3.756 1.00 10.00 33 GLU A O 19
ATOM 26132 N N . ILE A 1 34 ? -0.211 -8.894 1.709 1.00 10.00 34 ILE A N 19
ATOM 26133 C CA . ILE A 1 34 ? 1.039 -8.153 1.785 1.00 10.00 34 ILE A CA 19
ATOM 26134 C C . ILE A 1 34 ? 0.859 -6.905 2.635 1.00 10.00 34 ILE A C 19
ATOM 26135 O O . ILE A 1 34 ? 0.017 -6.058 2.339 1.00 10.00 34 ILE A O 19
ATOM 26151 N N . HIS A 1 35 ? 1.648 -6.797 3.691 1.00 10.00 35 HIS A N 19
ATOM 26152 C CA . HIS A 1 35 ? 1.573 -5.658 4.589 1.00 10.00 35 HIS A CA 19
ATOM 26153 C C . HIS A 1 35 ? 2.714 -4.691 4.296 1.00 10.00 35 HIS A C 19
ATOM 26154 O O . HIS A 1 35 ? 3.800 -4.798 4.871 1.00 10.00 35 HIS A O 19
ATOM 26168 N N . PHE A 1 36 ? 2.468 -3.760 3.390 1.00 10.00 36 PHE A N 19
ATOM 26169 C CA . PHE A 1 36 ? 3.479 -2.783 3.018 1.00 10.00 36 PHE A CA 19
ATOM 26170 C C . PHE A 1 36 ? 3.281 -1.495 3.801 1.00 10.00 36 PHE A C 19
ATOM 26171 O O . PHE A 1 36 ? 2.240 -0.845 3.690 1.00 10.00 36 PHE A O 19
ATOM 26188 N N . LYS A 1 37 ? 4.275 -1.130 4.593 1.00 10.00 37 LYS A N 19
ATOM 26189 C CA . LYS A 1 37 ? 4.199 0.080 5.390 1.00 10.00 37 LYS A CA 19
ATOM 26190 C C . LYS A 1 37 ? 4.789 1.254 4.620 1.00 10.00 37 LYS A C 19
ATOM 26191 O O . LYS A 1 37 ? 6.008 1.396 4.523 1.00 10.00 37 LYS A O 19
ATOM 26210 N N . VAL A 1 38 ? 3.915 2.084 4.066 1.00 10.00 38 VAL A N 19
ATOM 26211 C CA . VAL A 1 38 ? 4.339 3.241 3.292 1.00 10.00 38 VAL A CA 19
ATOM 26212 C C . VAL A 1 38 ? 4.250 4.511 4.133 1.00 10.00 38 VAL A C 19
ATOM 26213 O O . VAL A 1 38 ? 3.708 4.498 5.241 1.00 10.00 38 VAL A O 19
ATOM 26226 N N . LYS A 1 39 ? 4.781 5.603 3.608 1.00 10.00 39 LYS A N 19
ATOM 26227 C CA . LYS A 1 39 ? 4.761 6.873 4.311 1.00 10.00 39 LYS A CA 19
ATOM 26228 C C . LYS A 1 39 ? 4.078 7.934 3.455 1.00 10.00 39 LYS A C 19
ATOM 26229 O O . LYS A 1 39 ? 4.334 8.035 2.253 1.00 10.00 39 LYS A O 19
ATOM 26248 N N . MET A 1 40 ? 3.205 8.716 4.080 1.00 10.00 40 MET A N 19
ATOM 26249 C CA . MET A 1 40 ? 2.466 9.766 3.384 1.00 10.00 40 MET A CA 19
ATOM 26250 C C . MET A 1 40 ? 3.364 10.976 3.101 1.00 10.00 40 MET A C 19
ATOM 26251 O O . MET A 1 40 ? 3.262 12.011 3.764 1.00 10.00 40 MET A O 19
ATOM 26265 N N . THR A 1 41 ? 4.253 10.824 2.121 1.00 10.00 41 THR A N 19
ATOM 26266 C CA . THR A 1 41 ? 5.172 11.887 1.720 1.00 10.00 41 THR A CA 19
ATOM 26267 C C . THR A 1 41 ? 6.098 11.401 0.601 1.00 10.00 41 THR A C 19
ATOM 26268 O O . THR A 1 41 ? 6.518 12.182 -0.254 1.00 10.00 41 THR A O 19
ATOM 26279 N N . THR A 1 42 ? 6.404 10.108 0.609 1.00 10.00 42 THR A N 19
ATOM 26280 C CA . THR A 1 42 ? 7.271 9.513 -0.397 1.00 10.00 42 THR A CA 19
ATOM 26281 C C . THR A 1 42 ? 6.473 9.113 -1.636 1.00 10.00 42 THR A C 19
ATOM 26282 O O . THR A 1 42 ? 5.271 8.853 -1.551 1.00 10.00 42 THR A O 19
ATOM 26293 N N . HIS A 1 43 ? 7.138 9.083 -2.783 1.00 10.00 43 HIS A N 19
ATOM 26294 C CA . HIS A 1 43 ? 6.493 8.709 -4.034 1.00 10.00 43 HIS A CA 19
ATOM 26295 C C . HIS A 1 43 ? 6.288 7.202 -4.087 1.00 10.00 43 HIS A C 19
ATOM 26296 O O . HIS A 1 43 ? 7.075 6.439 -3.522 1.00 10.00 43 HIS A O 19
ATOM 26310 N N . LEU A 1 44 ? 5.246 6.774 -4.789 1.00 10.00 44 LEU A N 19
ATOM 26311 C CA . LEU A 1 44 ? 4.935 5.354 -4.907 1.00 10.00 44 LEU A CA 19
ATOM 26312 C C . LEU A 1 44 ? 5.966 4.625 -5.765 1.00 10.00 44 LEU A C 19
ATOM 26313 O O . LEU A 1 44 ? 5.974 3.399 -5.823 1.00 10.00 44 LEU A O 19
ATOM 26329 N N . LYS A 1 45 ? 6.837 5.382 -6.426 1.00 10.00 45 LYS A N 19
ATOM 26330 C CA . LYS A 1 45 ? 7.889 4.802 -7.252 1.00 10.00 45 LYS A CA 19
ATOM 26331 C C . LYS A 1 45 ? 8.787 3.916 -6.394 1.00 10.00 45 LYS A C 19
ATOM 26332 O O . LYS A 1 45 ? 9.079 2.776 -6.753 1.00 10.00 45 LYS A O 19
ATOM 26351 N N . LYS A 1 46 ? 9.190 4.448 -5.241 1.00 10.00 46 LYS A N 19
ATOM 26352 C CA . LYS A 1 46 ? 10.048 3.729 -4.304 1.00 10.00 46 LYS A CA 19
ATOM 26353 C C . LYS A 1 46 ? 9.366 2.443 -3.827 1.00 10.00 46 LYS A C 19
ATOM 26354 O O . LYS A 1 46 ? 10.027 1.448 -3.531 1.00 10.00 46 LYS A O 19
ATOM 26373 N N . LEU A 1 47 ? 8.039 2.471 -3.785 1.00 10.00 47 LEU A N 19
ATOM 26374 C CA . LEU A 1 47 ? 7.250 1.321 -3.347 1.00 10.00 47 LEU A CA 19
ATOM 26375 C C . LEU A 1 47 ? 7.115 0.287 -4.461 1.00 10.00 47 LEU A C 19
ATOM 26376 O O . LEU A 1 47 ? 7.199 -0.918 -4.223 1.00 10.00 47 LEU A O 19
ATOM 26392 N N . LYS A 1 48 ? 6.900 0.762 -5.679 1.00 10.00 48 LYS A N 19
ATOM 26393 C CA . LYS A 1 48 ? 6.745 -0.120 -6.825 1.00 10.00 48 LYS A CA 19
ATOM 26394 C C . LYS A 1 48 ? 8.039 -0.876 -7.116 1.00 10.00 48 LYS A C 19
ATOM 26395 O O . LYS A 1 48 ? 8.009 -2.036 -7.523 1.00 10.00 48 LYS A O 19
ATOM 26414 N N . GLU A 1 49 ? 9.169 -0.216 -6.899 1.00 10.00 49 GLU A N 19
ATOM 26415 C CA . GLU A 1 49 ? 10.472 -0.827 -7.145 1.00 10.00 49 GLU A CA 19
ATOM 26416 C C . GLU A 1 49 ? 10.782 -1.899 -6.103 1.00 10.00 49 GLU A C 19
ATOM 26417 O O . GLU A 1 49 ? 11.239 -2.992 -6.442 1.00 10.00 49 GLU A O 19
ATOM 26429 N N . SER A 1 50 ? 10.504 -1.590 -4.841 1.00 10.00 50 SER A N 19
ATOM 26430 C CA . SER A 1 50 ? 10.775 -2.514 -3.746 1.00 10.00 50 SER A CA 19
ATOM 26431 C C . SER A 1 50 ? 9.894 -3.759 -3.827 1.00 10.00 50 SER A C 19
ATOM 26432 O O . SER A 1 50 ? 10.346 -4.867 -3.531 1.00 10.00 50 SER A O 19
ATOM 26440 N N . TYR A 1 51 ? 8.641 -3.577 -4.232 1.00 10.00 51 TYR A N 19
ATOM 26441 C CA . TYR A 1 51 ? 7.710 -4.693 -4.350 1.00 10.00 51 TYR A CA 19
ATOM 26442 C C . TYR A 1 51 ? 8.236 -5.723 -5.344 1.00 10.00 51 TYR A C 19
ATOM 26443 O O . TYR A 1 51 ? 8.214 -6.925 -5.075 1.00 10.00 51 TYR A O 19
ATOM 26461 N N . CYS A 1 52 ? 8.720 -5.244 -6.487 1.00 10.00 52 CYS A N 19
ATOM 26462 C CA . CYS A 1 52 ? 9.265 -6.124 -7.515 1.00 10.00 52 CYS A CA 19
ATOM 26463 C C . CYS A 1 52 ? 10.451 -6.906 -6.959 1.00 10.00 52 CYS A C 19
ATOM 26464 O O . CYS A 1 52 ? 10.570 -8.115 -7.172 1.00 10.00 52 CYS A O 19
ATOM 26472 N N . GLN A 1 53 ? 11.304 -6.210 -6.208 1.00 10.00 53 GLN A N 19
ATOM 26473 C CA . GLN A 1 53 ? 12.478 -6.824 -5.600 1.00 10.00 53 GLN A CA 19
ATOM 26474 C C . GLN A 1 53 ? 12.060 -7.889 -4.590 1.00 10.00 53 GLN A C 19
ATOM 26475 O O . GLN A 1 53 ? 12.689 -8.941 -4.490 1.00 10.00 53 GLN A O 19
ATOM 26489 N N . ARG A 1 54 ? 10.991 -7.607 -3.852 1.00 10.00 54 ARG A N 19
ATOM 26490 C CA . ARG A 1 54 ? 10.479 -8.539 -2.854 1.00 10.00 54 ARG A CA 19
ATOM 26491 C C . ARG A 1 54 ? 9.962 -9.806 -3.526 1.00 10.00 54 ARG A C 19
ATOM 26492 O O . ARG A 1 54 ? 10.111 -10.910 -2.998 1.00 10.00 54 ARG A O 19
ATOM 26513 N N . GLN A 1 55 ? 9.355 -9.638 -4.694 1.00 10.00 55 GLN A N 19
ATOM 26514 C CA . GLN A 1 55 ? 8.823 -10.762 -5.451 1.00 10.00 55 GLN A CA 19
ATOM 26515 C C . GLN A 1 55 ? 9.953 -11.525 -6.133 1.00 10.00 55 GLN A C 19
ATOM 26516 O O . GLN A 1 55 ? 9.797 -12.691 -6.498 1.00 10.00 55 GLN A O 19
ATOM 26530 N N . GLY A 1 56 ? 11.086 -10.855 -6.295 1.00 10.00 56 GLY A N 19
ATOM 26531 C CA . GLY A 1 56 ? 12.236 -11.472 -6.921 1.00 10.00 56 GLY A CA 19
ATOM 26532 C C . GLY A 1 56 ? 12.212 -11.347 -8.427 1.00 10.00 56 GLY A C 19
ATOM 26533 O O . GLY A 1 56 ? 12.787 -12.177 -9.130 1.00 10.00 56 GLY A O 19
ATOM 26537 N N . VAL A 1 57 ? 11.553 -10.306 -8.922 1.00 10.00 57 VAL A N 19
ATOM 26538 C CA . VAL A 1 57 ? 11.442 -10.072 -10.358 1.00 10.00 57 VAL A CA 19
ATOM 26539 C C . VAL A 1 57 ? 11.781 -8.620 -10.690 1.00 10.00 57 VAL A C 19
ATOM 26540 O O . VAL A 1 57 ? 11.730 -7.755 -9.816 1.00 10.00 57 VAL A O 19
ATOM 26553 N N . PRO A 1 58 ? 12.152 -8.332 -11.951 1.00 10.00 58 PRO A N 19
ATOM 26554 C CA . PRO A 1 58 ? 12.483 -6.968 -12.383 1.00 10.00 58 PRO A CA 19
ATOM 26555 C C . PRO A 1 58 ? 11.279 -6.032 -12.297 1.00 10.00 58 PRO A C 19
ATOM 26556 O O . PRO A 1 58 ? 10.143 -6.479 -12.155 1.00 10.00 58 PRO A O 19
ATOM 26567 N N . MET A 1 59 ? 11.532 -4.735 -12.386 1.00 10.00 59 MET A N 19
ATOM 26568 C CA . MET A 1 59 ? 10.464 -3.745 -12.309 1.00 10.00 59 MET A CA 19
ATOM 26569 C C . MET A 1 59 ? 9.617 -3.757 -13.580 1.00 10.00 59 MET A C 19
ATOM 26570 O O . MET A 1 59 ? 10.057 -4.248 -14.621 1.00 10.00 59 MET A O 19
ATOM 26584 N N . ASN A 1 60 ? 8.396 -3.231 -13.472 1.00 10.00 60 ASN A N 19
ATOM 26585 C CA . ASN A 1 60 ? 7.450 -3.150 -14.593 1.00 10.00 60 ASN A CA 19
ATOM 26586 C C . ASN A 1 60 ? 6.941 -4.533 -14.997 1.00 10.00 60 ASN A C 19
ATOM 26587 O O . ASN A 1 60 ? 6.345 -4.703 -16.062 1.00 10.00 60 ASN A O 19
ATOM 26598 N N . SER A 1 61 ? 7.175 -5.523 -14.146 1.00 10.00 61 SER A N 19
ATOM 26599 C CA . SER A 1 61 ? 6.713 -6.874 -14.420 1.00 10.00 61 SER A CA 19
ATOM 26600 C C . SER A 1 61 ? 5.308 -7.061 -13.863 1.00 10.00 61 SER A C 19
ATOM 26601 O O . SER A 1 61 ? 4.550 -7.922 -14.315 1.00 10.00 61 SER A O 19
ATOM 26609 N N . LEU A 1 62 ? 4.967 -6.233 -12.888 1.00 10.00 62 LEU A N 19
ATOM 26610 C CA . LEU A 1 62 ? 3.669 -6.290 -12.241 1.00 10.00 62 LEU A CA 19
ATOM 26611 C C . LEU A 1 62 ? 3.006 -4.918 -12.248 1.00 10.00 62 LEU A C 19
ATOM 26612 O O . LEU A 1 62 ? 3.672 -3.893 -12.093 1.00 10.00 62 LEU A O 19
ATOM 26628 N N . ARG A 1 63 ? 1.697 -4.907 -12.441 1.00 10.00 63 ARG A N 19
ATOM 26629 C CA . ARG A 1 63 ? 0.934 -3.671 -12.458 1.00 10.00 63 ARG A CA 19
ATOM 26630 C C . ARG A 1 63 ? 0.015 -3.608 -11.243 1.00 10.00 63 ARG A C 19
ATOM 26631 O O . ARG A 1 63 ? -0.700 -4.566 -10.940 1.00 10.00 63 ARG A O 19
ATOM 26652 N N . PHE A 1 64 ? 0.052 -2.485 -10.541 1.00 10.00 64 PHE A N 19
ATOM 26653 C CA . PHE A 1 64 ? -0.772 -2.295 -9.355 1.00 10.00 64 PHE A CA 19
ATOM 26654 C C . PHE A 1 64 ? -2.106 -1.671 -9.730 1.00 10.00 64 PHE A C 19
ATOM 26655 O O . PHE A 1 64 ? -2.150 -0.683 -10.463 1.00 10.00 64 PHE A O 19
ATOM 26672 N N . LEU A 1 65 ? -3.183 -2.245 -9.223 1.00 10.00 65 LEU A N 19
ATOM 26673 C CA . LEU A 1 65 ? -4.520 -1.751 -9.507 1.00 10.00 65 LEU A CA 19
ATOM 26674 C C . LEU A 1 65 ? -5.178 -1.199 -8.248 1.00 10.00 65 LEU A C 19
ATOM 26675 O O . LEU A 1 65 ? -5.363 -1.914 -7.258 1.00 10.00 65 LEU A O 19
ATOM 26691 N N . PHE A 1 66 ? -5.525 0.074 -8.300 1.00 10.00 66 PHE A N 19
ATOM 26692 C CA . PHE A 1 66 ? -6.170 0.756 -7.197 1.00 10.00 66 PHE A CA 19
ATOM 26693 C C . PHE A 1 66 ? -7.436 1.423 -7.714 1.00 10.00 66 PHE A C 19
ATOM 26694 O O . PHE A 1 66 ? -7.367 2.331 -8.545 1.00 10.00 66 PHE A O 19
ATOM 26711 N N . GLU A 1 67 ? -8.587 0.930 -7.262 1.00 10.00 67 GLU A N 19
ATOM 26712 C CA . GLU A 1 67 ? -9.884 1.458 -7.686 1.00 10.00 67 GLU A CA 19
ATOM 26713 C C . GLU A 1 67 ? -10.103 1.191 -9.172 1.00 10.00 67 GLU A C 19
ATOM 26714 O O . GLU A 1 67 ? -10.842 1.910 -9.845 1.00 10.00 67 GLU A O 19
ATOM 26726 N N . GLY A 1 68 ? -9.445 0.152 -9.675 1.00 10.00 68 GLY A N 19
ATOM 26727 C CA . GLY A 1 68 ? -9.566 -0.209 -11.074 1.00 10.00 68 GLY A CA 19
ATOM 26728 C C . GLY A 1 68 ? -8.521 0.461 -11.945 1.00 10.00 68 GLY A C 19
ATOM 26729 O O . GLY A 1 68 ? -8.299 0.051 -13.084 1.00 10.00 68 GLY A O 19
ATOM 26733 N N . GLN A 1 69 ? -7.864 1.478 -11.407 1.00 10.00 69 GLN A N 19
ATOM 26734 C CA . GLN A 1 69 ? -6.851 2.213 -12.148 1.00 10.00 69 GLN A CA 19
ATOM 26735 C C . GLN A 1 69 ? -5.458 1.731 -11.781 1.00 10.00 69 GLN A C 19
ATOM 26736 O O . GLN A 1 69 ? -5.215 1.310 -10.651 1.00 10.00 69 GLN A O 19
ATOM 26750 N N . ARG A 1 70 ? -4.542 1.782 -12.738 1.00 10.00 70 ARG A N 19
ATOM 26751 C CA . ARG A 1 70 ? -3.176 1.353 -12.492 1.00 10.00 70 ARG A CA 19
ATOM 26752 C C . ARG A 1 70 ? -2.357 2.493 -11.891 1.00 10.00 70 ARG A C 19
ATOM 26753 O O . ARG A 1 70 ? -2.395 3.623 -12.375 1.00 10.00 70 ARG A O 19
ATOM 26774 N N . ILE A 1 71 ? -1.633 2.186 -10.826 1.00 10.00 71 ILE A N 19
ATOM 26775 C CA . ILE A 1 71 ? -0.806 3.175 -10.142 1.00 10.00 71 ILE A CA 19
ATOM 26776 C C . ILE A 1 71 ? 0.412 3.551 -10.980 1.00 10.00 71 ILE A C 19
ATOM 26777 O O . ILE A 1 71 ? 1.169 2.681 -11.421 1.00 10.00 71 ILE A O 19
ATOM 26793 N N . ALA A 1 72 ? 0.596 4.849 -11.196 1.00 10.00 72 ALA A N 19
ATOM 26794 C CA . ALA A 1 72 ? 1.721 5.345 -11.973 1.00 10.00 72 ALA A CA 19
ATOM 26795 C C . ALA A 1 72 ? 2.997 5.342 -11.135 1.00 10.00 72 ALA A C 19
ATOM 26796 O O . ALA A 1 72 ? 3.010 4.846 -10.009 1.00 10.00 72 ALA A O 19
ATOM 26803 N N . ASP A 1 73 ? 4.068 5.890 -11.682 1.00 10.00 73 ASP A N 19
ATOM 26804 C CA . ASP A 1 73 ? 5.346 5.935 -10.978 1.00 10.00 73 ASP A CA 19
ATOM 26805 C C . ASP A 1 73 ? 5.495 7.242 -10.219 1.00 10.00 73 ASP A C 19
ATOM 26806 O O . ASP A 1 73 ? 6.093 7.287 -9.144 1.00 10.00 73 ASP A O 19
ATOM 26815 N N . ASN A 1 74 ? 4.937 8.301 -10.782 1.00 10.00 74 ASN A N 19
ATOM 26816 C CA . ASN A 1 74 ? 5.004 9.622 -10.166 1.00 10.00 74 ASN A CA 19
ATOM 26817 C C . ASN A 1 74 ? 3.812 9.849 -9.241 1.00 10.00 74 ASN A C 19
ATOM 26818 O O . ASN A 1 74 ? 3.635 10.937 -8.692 1.00 10.00 74 ASN A O 19
ATOM 26829 N N . HIS A 1 75 ? 2.997 8.814 -9.071 1.00 10.00 75 HIS A N 19
ATOM 26830 C CA . HIS A 1 75 ? 1.823 8.897 -8.213 1.00 10.00 75 HIS A CA 19
ATOM 26831 C C . HIS A 1 75 ? 2.230 8.896 -6.744 1.00 10.00 75 HIS A C 19
ATOM 26832 O O . HIS A 1 75 ? 3.228 8.275 -6.360 1.00 10.00 75 HIS A O 19
ATOM 26846 N N . THR A 1 76 ? 1.462 9.601 -5.932 1.00 10.00 76 THR A N 19
ATOM 26847 C CA . THR A 1 76 ? 1.721 9.683 -4.505 1.00 10.00 76 THR A CA 19
ATOM 26848 C C . THR A 1 76 ? 0.476 9.256 -3.725 1.00 10.00 76 THR A C 19
ATOM 26849 O O . THR A 1 76 ? -0.639 9.421 -4.214 1.00 10.00 76 THR A O 19
ATOM 26860 N N . PRO A 1 77 ? 0.637 8.703 -2.505 1.00 10.00 77 PRO A N 19
ATOM 26861 C CA . PRO A 1 77 ? -0.501 8.260 -1.679 1.00 10.00 77 PRO A CA 19
ATOM 26862 C C . PRO A 1 77 ? -1.426 9.416 -1.292 1.00 10.00 77 PRO A C 19
ATOM 26863 O O . PRO A 1 77 ? -2.558 9.204 -0.853 1.00 10.00 77 PRO A O 19
ATOM 26874 N N . LYS A 1 78 ? -0.924 10.638 -1.453 1.00 10.00 78 LYS A N 19
ATOM 26875 C CA . LYS A 1 78 ? -1.687 11.838 -1.138 1.00 10.00 78 LYS A CA 19
ATOM 26876 C C . LYS A 1 78 ? -2.890 11.958 -2.066 1.00 10.00 78 LYS A C 19
ATOM 26877 O O . LYS A 1 78 ? -3.998 12.292 -1.636 1.00 10.00 78 LYS A O 19
ATOM 26896 N N . GLU A 1 79 ? -2.668 11.666 -3.338 1.00 10.00 79 GLU A N 19
ATOM 26897 C CA . GLU A 1 79 ? -3.725 11.733 -4.327 1.00 10.00 79 GLU A CA 19
ATOM 26898 C C . GLU A 1 79 ? -4.440 10.391 -4.402 1.00 10.00 79 GLU A C 19
ATOM 26899 O O . GLU A 1 79 ? -4.002 9.422 -3.777 1.00 10.00 79 GLU A O 19
ATOM 26911 N N . LEU A 1 80 ? -5.546 10.353 -5.145 1.00 10.00 80 LEU A N 19
ATOM 26912 C CA . LEU A 1 80 ? -6.355 9.139 -5.320 1.00 10.00 80 LEU A CA 19
ATOM 26913 C C . LEU A 1 80 ? -7.144 8.815 -4.052 1.00 10.00 80 LEU A C 19
ATOM 26914 O O . LEU A 1 80 ? -8.351 8.576 -4.105 1.00 10.00 80 LEU A O 19
ATOM 26930 N N . GLY A 1 81 ? -6.461 8.808 -2.917 1.00 10.00 81 GLY A N 19
ATOM 26931 C CA . GLY A 1 81 ? -7.110 8.522 -1.656 1.00 10.00 81 GLY A CA 19
ATOM 26932 C C . GLY A 1 81 ? -6.671 7.198 -1.073 1.00 10.00 81 GLY A C 19
ATOM 26933 O O . GLY A 1 81 ? -7.401 6.210 -1.149 1.00 10.00 81 GLY A O 19
ATOM 26937 N N . MET A 1 82 ? -5.475 7.175 -0.500 1.00 10.00 82 MET A N 19
ATOM 26938 C CA . MET A 1 82 ? -4.935 5.962 0.105 1.00 10.00 82 MET A CA 19
ATOM 26939 C C . MET A 1 82 ? -4.970 6.066 1.623 1.00 10.00 82 MET A C 19
ATOM 26940 O O . MET A 1 82 ? -4.457 7.026 2.200 1.00 10.00 82 MET A O 19
ATOM 26954 N N . GLU A 1 83 ? -5.587 5.084 2.263 1.00 10.00 83 GLU A N 19
ATOM 26955 C CA . GLU A 1 83 ? -5.692 5.070 3.713 1.00 10.00 83 GLU A CA 19
ATOM 26956 C C . GLU A 1 83 ? -5.132 3.776 4.295 1.00 10.00 83 GLU A C 19
ATOM 26957 O O . GLU A 1 83 ? -4.684 2.893 3.564 1.00 10.00 83 GLU A O 19
ATOM 26969 N N . GLU A 1 84 ? -5.157 3.681 5.614 1.00 10.00 84 GLU A N 19
ATOM 26970 C CA . GLU A 1 84 ? -4.664 2.507 6.321 1.00 10.00 84 GLU A CA 19
ATOM 26971 C C . GLU A 1 84 ? -5.561 1.304 6.048 1.00 10.00 84 GLU A C 19
ATOM 26972 O O . GLU A 1 84 ? -6.787 1.439 6.012 1.00 10.00 84 GLU A O 19
ATOM 26984 N N . GLU A 1 85 ? -4.939 0.140 5.843 1.00 10.00 85 GLU A N 19
ATOM 26985 C CA . GLU A 1 85 ? -5.661 -1.104 5.575 1.00 10.00 85 GLU A CA 19
ATOM 26986 C C . GLU A 1 85 ? -6.423 -1.033 4.255 1.00 10.00 85 GLU A C 19
ATOM 26987 O O . GLU A 1 85 ? -7.424 -1.731 4.065 1.00 10.00 85 GLU A O 19
ATOM 26999 N N . ASP A 1 86 ? -5.940 -0.203 3.339 1.00 10.00 86 ASP A N 19
ATOM 27000 C CA . ASP A 1 86 ? -6.581 -0.052 2.041 1.00 10.00 86 ASP A CA 19
ATOM 27001 C C . ASP A 1 86 ? -6.366 -1.299 1.194 1.00 10.00 86 ASP A C 19
ATOM 27002 O O . ASP A 1 86 ? -5.400 -2.040 1.396 1.00 10.00 86 ASP A O 19
ATOM 27011 N N . VAL A 1 87 ? -7.262 -1.520 0.246 1.00 10.00 87 VAL A N 19
ATOM 27012 C CA . VAL A 1 87 ? -7.185 -2.685 -0.620 1.00 10.00 87 VAL A CA 19
ATOM 27013 C C . VAL A 1 87 ? -6.560 -2.330 -1.965 1.00 10.00 87 VAL A C 19
ATOM 27014 O O . VAL A 1 87 ? -7.062 -1.472 -2.694 1.00 10.00 87 VAL A O 19
ATOM 27027 N N . ILE A 1 88 ? -5.460 -2.992 -2.279 1.00 10.00 88 ILE A N 19
ATOM 27028 C CA . ILE A 1 88 ? -4.759 -2.779 -3.531 1.00 10.00 88 ILE A CA 19
ATOM 27029 C C . ILE A 1 88 ? -4.356 -4.127 -4.116 1.00 10.00 88 ILE A C 19
ATOM 27030 O O . ILE A 1 88 ? -3.907 -5.014 -3.390 1.00 10.00 88 ILE A O 19
ATOM 27046 N N . GLU A 1 89 ? -4.543 -4.294 -5.416 1.00 10.00 89 GLU A N 19
ATOM 27047 C CA . GLU A 1 89 ? -4.207 -5.547 -6.074 1.00 10.00 89 GLU A CA 19
ATOM 27048 C C . GLU A 1 89 ? -3.044 -5.364 -7.039 1.00 10.00 89 GLU A C 19
ATOM 27049 O O . GLU A 1 89 ? -2.752 -4.248 -7.470 1.00 10.00 89 GLU A O 19
ATOM 27061 N N . VAL A 1 90 ? -2.381 -6.463 -7.365 1.00 10.00 90 VAL A N 19
ATOM 27062 C CA . VAL A 1 90 ? -1.251 -6.437 -8.278 1.00 10.00 90 VAL A CA 19
ATOM 27063 C C . VAL A 1 90 ? -1.262 -7.673 -9.175 1.00 10.00 90 VAL A C 19
ATOM 27064 O O . VAL A 1 90 ? -1.429 -8.800 -8.703 1.00 10.00 90 VAL A O 19
ATOM 27077 N N . TYR A 1 91 ? -1.110 -7.456 -10.473 1.00 10.00 91 TYR A N 19
ATOM 27078 C CA . TYR A 1 91 ? -1.110 -8.552 -11.436 1.00 10.00 91 TYR A CA 19
ATOM 27079 C C . TYR A 1 91 ? 0.080 -8.432 -12.376 1.00 10.00 91 TYR A C 19
ATOM 27080 O O . TYR A 1 91 ? 0.647 -7.353 -12.527 1.00 10.00 91 TYR A O 19
ATOM 27098 N N . GLN A 1 92 ? 0.460 -9.539 -12.996 1.00 10.00 92 GLN A N 19
ATOM 27099 C CA . GLN A 1 92 ? 1.589 -9.548 -13.919 1.00 10.00 92 GLN A CA 19
ATOM 27100 C C . GLN A 1 92 ? 1.242 -8.818 -15.211 1.00 10.00 92 GLN A C 19
ATOM 27101 O O . GLN A 1 92 ? 0.143 -8.971 -15.747 1.00 10.00 92 GLN A O 19
ATOM 27115 N N . GLU A 1 93 ? 2.181 -8.024 -15.704 1.00 10.00 93 GLU A N 19
ATOM 27116 C CA . GLU A 1 93 ? 1.985 -7.271 -16.932 1.00 10.00 93 GLU A CA 19
ATOM 27117 C C . GLU A 1 93 ? 2.083 -8.182 -18.148 1.00 10.00 93 GLU A C 19
ATOM 27118 O O . GLU A 1 93 ? 2.645 -9.276 -18.072 1.00 10.00 93 GLU A O 19
ATOM 27130 N N . GLN A 1 94 ? 1.544 -7.717 -19.268 1.00 10.00 94 GLN A N 19
ATOM 27131 C CA . GLN A 1 94 ? 1.566 -8.481 -20.509 1.00 10.00 94 GLN A CA 19
ATOM 27132 C C . GLN A 1 94 ? 3.000 -8.660 -20.995 1.00 10.00 94 GLN A C 19
ATOM 27133 O O . GLN A 1 94 ? 3.396 -9.746 -21.422 1.00 10.00 94 GLN A O 19
ATOM 27147 N N . THR A 1 95 ? 3.773 -7.585 -20.907 1.00 10.00 95 THR A N 19
ATOM 27148 C CA . THR A 1 95 ? 5.164 -7.584 -21.334 1.00 10.00 95 THR A CA 19
ATOM 27149 C C . THR A 1 95 ? 5.999 -8.574 -20.524 1.00 10.00 95 THR A C 19
ATOM 27150 O O . THR A 1 95 ? 6.850 -9.277 -21.070 1.00 10.00 95 THR A O 19
ATOM 27161 N N . GLY A 1 96 ? 5.745 -8.628 -19.223 1.00 10.00 96 GLY A N 19
ATOM 27162 C CA . GLY A 1 96 ? 6.479 -9.534 -18.359 1.00 10.00 96 GLY A CA 19
ATOM 27163 C C . GLY A 1 96 ? 7.591 -8.838 -17.602 1.00 10.00 96 GLY A C 19
ATOM 27164 O O . GLY A 1 96 ? 8.112 -9.372 -16.622 1.00 10.00 96 GLY A O 19
ATOM 27168 N N . GLY A 1 97 ? 7.953 -7.648 -18.057 1.00 10.00 97 GLY A N 19
ATOM 27169 C CA . GLY A 1 97 ? 9.005 -6.889 -17.416 1.00 10.00 97 GLY A CA 19
ATOM 27170 C C . GLY A 1 97 ? 9.893 -6.205 -18.430 1.00 10.00 97 GLY A C 19
ATOM 27171 O O . GLY A 1 97 ? 10.479 -5.150 -18.112 1.00 10.00 97 GLY A O 19
ATOM 27175 N N . ASN B 2 3 ? -5.016 -15.730 6.106 1.00 10.00 357 ASN B N 19
ATOM 27176 C CA . ASN B 2 3 ? -4.267 -15.284 7.311 1.00 10.00 357 ASN B CA 19
ATOM 27177 C C . ASN B 2 3 ? -2.756 -15.360 7.071 1.00 10.00 357 ASN B C 19
ATOM 27178 O O . ASN B 2 3 ? -2.017 -15.944 7.862 1.00 10.00 357 ASN B O 19
ATOM 27189 N N . ASN B 2 4 ? -2.301 -14.786 5.968 1.00 10.00 358 ASN B N 19
ATOM 27190 C CA . ASN B 2 4 ? -0.874 -14.778 5.649 1.00 10.00 358 ASN B CA 19
ATOM 27191 C C . ASN B 2 4 ? -0.421 -13.337 5.532 1.00 10.00 358 ASN B C 19
ATOM 27192 O O . ASN B 2 4 ? -0.934 -12.594 4.709 1.00 10.00 358 ASN B O 19
ATOM 27203 N N . ARG B 2 5 ? 0.542 -12.942 6.336 1.00 10.00 359 ARG B N 19
ATOM 27204 C CA . ARG B 2 5 ? 1.020 -11.573 6.300 1.00 10.00 359 ARG B CA 19
ATOM 27205 C C . ARG B 2 5 ? 2.530 -11.489 6.139 1.00 10.00 359 ARG B C 19
ATOM 27206 O O . ARG B 2 5 ? 3.285 -12.155 6.853 1.00 10.00 359 ARG B O 19
ATOM 27227 N N . ASP B 2 6 ? 2.960 -10.684 5.190 1.00 10.00 360 ASP B N 19
ATOM 27228 C CA . ASP B 2 6 ? 4.379 -10.430 4.984 1.00 10.00 360 ASP B CA 19
ATOM 27229 C C . ASP B 2 6 ? 4.558 -8.934 5.170 1.00 10.00 360 ASP B C 19
ATOM 27230 O O . ASP B 2 6 ? 3.837 -8.159 4.545 1.00 10.00 360 ASP B O 19
ATOM 27239 N N . PRO B 2 7 ? 5.500 -8.481 6.003 1.00 10.00 361 PRO B N 19
ATOM 27240 C CA . PRO B 2 7 ? 5.676 -7.066 6.249 1.00 10.00 361 PRO B CA 19
ATOM 27241 C C . PRO B 2 7 ? 6.943 -6.489 5.627 1.00 10.00 361 PRO B C 19
ATOM 27242 O O . PRO B 2 7 ? 8.053 -6.984 5.820 1.00 10.00 361 PRO B O 19
ATOM 27253 N N . ILE B 2 8 ? 6.736 -5.424 4.862 1.00 10.00 362 ILE B N 19
ATOM 27254 C CA . ILE B 2 8 ? 7.813 -4.723 4.180 1.00 10.00 362 ILE B CA 19
ATOM 27255 C C . ILE B 2 8 ? 7.855 -3.269 4.622 1.00 10.00 362 ILE B C 19
ATOM 27256 O O . ILE B 2 8 ? 6.816 -2.608 4.720 1.00 10.00 362 ILE B O 19
ATOM 27272 N N . VAL B 2 9 ? 9.046 -2.784 4.912 1.00 10.00 363 VAL B N 19
ATOM 27273 C CA . VAL B 2 9 ? 9.230 -1.411 5.339 1.00 10.00 363 VAL B CA 19
ATOM 27274 C C . VAL B 2 9 ? 10.039 -0.664 4.287 1.00 10.00 363 VAL B C 19
ATOM 27275 O O . VAL B 2 9 ? 11.027 -1.177 3.757 1.00 10.00 363 VAL B O 19
ATOM 27288 N N . ILE B 2 10 ? 9.592 0.539 4.000 1.00 10.00 364 ILE B N 19
ATOM 27289 C CA . ILE B 2 10 ? 10.163 1.388 2.976 1.00 10.00 364 ILE B CA 19
ATOM 27290 C C . ILE B 2 10 ? 10.846 2.603 3.583 1.00 10.00 364 ILE B C 19
ATOM 27291 O O . ILE B 2 10 ? 10.464 3.093 4.649 1.00 10.00 364 ILE B O 19
ATOM 27321 N N . ASP B 2 12 ? 12.131 6.492 3.295 1.00 10.00 366 ASP B N 19
ATOM 27322 C CA . ASP B 2 12 ? 11.634 7.723 2.724 1.00 10.00 366 ASP B CA 19
ATOM 27323 C C . ASP B 2 12 ? 12.706 8.796 2.684 1.00 10.00 366 ASP B C 19
ATOM 27324 O O . ASP B 2 12 ? 13.411 9.050 3.667 1.00 10.00 366 ASP B O 19
ATOM 27347 N N . PRO B 2 14 ? 14.233 12.250 2.819 1.00 10.00 368 PRO B N 19
ATOM 27348 C CA . PRO B 2 14 ? 13.986 13.512 3.517 1.00 10.00 368 PRO B CA 19
ATOM 27349 C C . PRO B 2 14 ? 14.014 14.695 2.558 1.00 10.00 368 PRO B C 19
ATOM 27350 O O . PRO B 2 14 ? 13.050 15.489 2.559 1.00 10.00 368 PRO B O 19
ATOM 27361 N N . TYR A 1 21 ? 2.066 6.006 9.873 1.00 10.00 21 TYR A N 20
ATOM 27362 C CA . TYR A 1 21 ? 2.341 5.264 8.623 1.00 10.00 21 TYR A CA 20
ATOM 27363 C C . TYR A 1 21 ? 1.044 4.760 8.014 1.00 10.00 21 TYR A C 20
ATOM 27364 O O . TYR A 1 21 ? -0.012 4.826 8.642 1.00 10.00 21 TYR A O 20
ATOM 27382 N N . ILE A 1 22 ? 1.126 4.269 6.786 1.00 10.00 22 ILE A N 20
ATOM 27383 C CA . ILE A 1 22 ? -0.037 3.734 6.092 1.00 10.00 22 ILE A CA 20
ATOM 27384 C C . ILE A 1 22 ? 0.230 2.290 5.683 1.00 10.00 22 ILE A C 20
ATOM 27385 O O . ILE A 1 22 ? 1.038 2.026 4.794 1.00 10.00 22 ILE A O 20
ATOM 27401 N N . LYS A 1 23 ? -0.428 1.359 6.351 1.00 10.00 23 LYS A N 20
ATOM 27402 C CA . LYS A 1 23 ? -0.248 -0.052 6.053 1.00 10.00 23 LYS A CA 20
ATOM 27403 C C . LYS A 1 23 ? -1.316 -0.537 5.080 1.00 10.00 23 LYS A C 20
ATOM 27404 O O . LYS A 1 23 ? -2.482 -0.715 5.446 1.00 10.00 23 LYS A O 20
ATOM 27423 N N . LEU A 1 24 ? -0.908 -0.751 3.843 1.00 10.00 24 LEU A N 20
ATOM 27424 C CA . LEU A 1 24 ? -1.813 -1.214 2.805 1.00 10.00 24 LEU A CA 20
ATOM 27425 C C . LEU A 1 24 ? -1.819 -2.736 2.752 1.00 10.00 24 LEU A C 20
ATOM 27426 O O . LEU A 1 24 ? -0.799 -3.374 3.018 1.00 10.00 24 LEU A O 20
ATOM 27442 N N . LYS A 1 25 ? -2.965 -3.312 2.416 1.00 10.00 25 LYS A N 20
ATOM 27443 C CA . LYS A 1 25 ? -3.088 -4.758 2.317 1.00 10.00 25 LYS A CA 20
ATOM 27444 C C . LYS A 1 25 ? -3.238 -5.167 0.860 1.00 10.00 25 LYS A C 20
ATOM 27445 O O . LYS A 1 25 ? -4.289 -4.958 0.249 1.00 10.00 25 LYS A O 20
ATOM 27464 N N . VAL A 1 26 ? -2.174 -5.718 0.302 1.00 10.00 26 VAL A N 20
ATOM 27465 C CA . VAL A 1 26 ? -2.185 -6.162 -1.083 1.00 10.00 26 VAL A CA 20
ATOM 27466 C C . VAL A 1 26 ? -2.716 -7.583 -1.162 1.00 10.00 26 VAL A C 20
ATOM 27467 O O . VAL A 1 26 ? -2.293 -8.453 -0.399 1.00 10.00 26 VAL A O 20
ATOM 27480 N N . ILE A 1 27 ? -3.656 -7.810 -2.065 1.00 10.00 27 ILE A N 20
ATOM 27481 C CA . ILE A 1 27 ? -4.236 -9.131 -2.237 1.00 10.00 27 ILE A CA 20
ATOM 27482 C C . ILE A 1 27 ? -3.370 -9.971 -3.169 1.00 10.00 27 ILE A C 20
ATOM 27483 O O . ILE A 1 27 ? -3.359 -9.760 -4.384 1.00 10.00 27 ILE A O 20
ATOM 27499 N N . GLY A 1 28 ? -2.624 -10.902 -2.589 1.00 10.00 28 GLY A N 20
ATOM 27500 C CA . GLY A 1 28 ? -1.766 -11.761 -3.376 1.00 10.00 28 GLY A CA 20
ATOM 27501 C C . GLY A 1 28 ? -2.553 -12.781 -4.171 1.00 10.00 28 GLY A C 20
ATOM 27502 O O . GLY A 1 28 ? -3.643 -13.190 -3.764 1.00 10.00 28 GLY A O 20
ATOM 27506 N N . GLN A 1 29 ? -1.993 -13.204 -5.297 1.00 10.00 29 GLN A N 20
ATOM 27507 C CA . GLN A 1 29 ? -2.638 -14.180 -6.171 1.00 10.00 29 GLN A CA 20
ATOM 27508 C C . GLN A 1 29 ? -2.858 -15.505 -5.443 1.00 10.00 29 GLN A C 20
ATOM 27509 O O . GLN A 1 29 ? -3.801 -16.237 -5.738 1.00 10.00 29 GLN A O 20
ATOM 27523 N N . ASP A 1 30 ? -1.989 -15.799 -4.481 1.00 10.00 30 ASP A N 20
ATOM 27524 C CA . ASP A 1 30 ? -2.082 -17.034 -3.707 1.00 10.00 30 ASP A CA 20
ATOM 27525 C C . ASP A 1 30 ? -2.821 -16.794 -2.391 1.00 10.00 30 ASP A C 20
ATOM 27526 O O . ASP A 1 30 ? -2.642 -17.536 -1.421 1.00 10.00 30 ASP A O 20
ATOM 27535 N N . SER A 1 31 ? -3.649 -15.751 -2.376 1.00 10.00 31 SER A N 20
ATOM 27536 C CA . SER A 1 31 ? -4.442 -15.381 -1.202 1.00 10.00 31 SER A CA 20
ATOM 27537 C C . SER A 1 31 ? -3.542 -14.953 -0.043 1.00 10.00 31 SER A C 20
ATOM 27538 O O . SER A 1 31 ? -3.852 -15.195 1.122 1.00 10.00 31 SER A O 20
ATOM 27546 N N . SER A 1 32 ? -2.431 -14.314 -0.375 1.00 10.00 32 SER A N 20
ATOM 27547 C CA . SER A 1 32 ? -1.487 -13.847 0.626 1.00 10.00 32 SER A CA 20
ATOM 27548 C C . SER A 1 32 ? -1.798 -12.410 1.022 1.00 10.00 32 SER A C 20
ATOM 27549 O O . SER A 1 32 ? -2.201 -11.600 0.183 1.00 10.00 32 SER A O 20
ATOM 27557 N N . GLU A 1 33 ? -1.631 -12.100 2.299 1.00 10.00 33 GLU A N 20
ATOM 27558 C CA . GLU A 1 33 ? -1.884 -10.755 2.789 1.00 10.00 33 GLU A CA 20
ATOM 27559 C C . GLU A 1 33 ? -0.573 -9.983 2.890 1.00 10.00 33 GLU A C 20
ATOM 27560 O O . GLU A 1 33 ? 0.210 -10.188 3.819 1.00 10.00 33 GLU A O 20
ATOM 27572 N N . ILE A 1 34 ? -0.329 -9.111 1.924 1.00 10.00 34 ILE A N 20
ATOM 27573 C CA . ILE A 1 34 ? 0.891 -8.319 1.916 1.00 10.00 34 ILE A CA 20
ATOM 27574 C C . ILE A 1 34 ? 0.697 -7.041 2.719 1.00 10.00 34 ILE A C 20
ATOM 27575 O O . ILE A 1 34 ? -0.144 -6.208 2.375 1.00 10.00 34 ILE A O 20
ATOM 27591 N N . HIS A 1 35 ? 1.460 -6.901 3.793 1.00 10.00 35 HIS A N 20
ATOM 27592 C CA . HIS A 1 35 ? 1.386 -5.725 4.646 1.00 10.00 35 HIS A CA 20
ATOM 27593 C C . HIS A 1 35 ? 2.478 -4.740 4.263 1.00 10.00 35 HIS A C 20
ATOM 27594 O O . HIS A 1 35 ? 3.610 -4.832 4.744 1.00 10.00 35 HIS A O 20
ATOM 27608 N N . PHE A 1 36 ? 2.149 -3.812 3.382 1.00 10.00 36 PHE A N 20
ATOM 27609 C CA . PHE A 1 36 ? 3.114 -2.819 2.947 1.00 10.00 36 PHE A CA 20
ATOM 27610 C C . PHE A 1 36 ? 2.944 -1.542 3.752 1.00 10.00 36 PHE A C 20
ATOM 27611 O O . PHE A 1 36 ? 1.959 -0.820 3.588 1.00 10.00 36 PHE A O 20
ATOM 27628 N N . LYS A 1 37 ? 3.893 -1.280 4.637 1.00 10.00 37 LYS A N 20
ATOM 27629 C CA . LYS A 1 37 ? 3.848 -0.089 5.464 1.00 10.00 37 LYS A CA 20
ATOM 27630 C C . LYS A 1 37 ? 4.527 1.067 4.741 1.00 10.00 37 LYS A C 20
ATOM 27631 O O . LYS A 1 37 ? 5.756 1.143 4.684 1.00 10.00 37 LYS A O 20
ATOM 27650 N N . VAL A 1 38 ? 3.722 1.957 4.179 1.00 10.00 38 VAL A N 20
ATOM 27651 C CA . VAL A 1 38 ? 4.239 3.097 3.441 1.00 10.00 38 VAL A CA 20
ATOM 27652 C C . VAL A 1 38 ? 4.175 4.370 4.281 1.00 10.00 38 VAL A C 20
ATOM 27653 O O . VAL A 1 38 ? 3.529 4.404 5.334 1.00 10.00 38 VAL A O 20
ATOM 27666 N N . LYS A 1 39 ? 4.849 5.410 3.812 1.00 10.00 39 LYS A N 20
ATOM 27667 C CA . LYS A 1 39 ? 4.872 6.689 4.502 1.00 10.00 39 LYS A CA 20
ATOM 27668 C C . LYS A 1 39 ? 4.205 7.751 3.632 1.00 10.00 39 LYS A C 20
ATOM 27669 O O . LYS A 1 39 ? 4.483 7.846 2.433 1.00 10.00 39 LYS A O 20
ATOM 27688 N N . MET A 1 40 ? 3.322 8.534 4.233 1.00 10.00 40 MET A N 20
ATOM 27689 C CA . MET A 1 40 ? 2.602 9.577 3.511 1.00 10.00 40 MET A CA 20
ATOM 27690 C C . MET A 1 40 ? 3.503 10.780 3.238 1.00 10.00 40 MET A C 20
ATOM 27691 O O . MET A 1 40 ? 3.465 11.771 3.964 1.00 10.00 40 MET A O 20
ATOM 27705 N N . THR A 1 41 ? 4.327 10.660 2.202 1.00 10.00 41 THR A N 20
ATOM 27706 C CA . THR A 1 41 ? 5.245 11.721 1.789 1.00 10.00 41 THR A CA 20
ATOM 27707 C C . THR A 1 41 ? 6.190 11.213 0.700 1.00 10.00 41 THR A C 20
ATOM 27708 O O . THR A 1 41 ? 6.666 11.986 -0.133 1.00 10.00 41 THR A O 20
ATOM 27719 N N . THR A 1 42 ? 6.454 9.910 0.710 1.00 10.00 42 THR A N 20
ATOM 27720 C CA . THR A 1 42 ? 7.335 9.293 -0.266 1.00 10.00 42 THR A CA 20
ATOM 27721 C C . THR A 1 42 ? 6.586 8.993 -1.561 1.00 10.00 42 THR A C 20
ATOM 27722 O O . THR A 1 42 ? 5.375 8.762 -1.547 1.00 10.00 42 THR A O 20
ATOM 27733 N N . HIS A 1 43 ? 7.307 9.010 -2.675 1.00 10.00 43 HIS A N 20
ATOM 27734 C CA . HIS A 1 43 ? 6.713 8.736 -3.979 1.00 10.00 43 HIS A CA 20
ATOM 27735 C C . HIS A 1 43 ? 6.354 7.263 -4.098 1.00 10.00 43 HIS A C 20
ATOM 27736 O O . HIS A 1 43 ? 7.077 6.401 -3.594 1.00 10.00 43 HIS A O 20
ATOM 27750 N N . LEU A 1 44 ? 5.256 6.971 -4.788 1.00 10.00 44 LEU A N 20
ATOM 27751 C CA . LEU A 1 44 ? 4.819 5.591 -4.973 1.00 10.00 44 LEU A CA 20
ATOM 27752 C C . LEU A 1 44 ? 5.804 4.839 -5.861 1.00 10.00 44 LEU A C 20
ATOM 27753 O O . LEU A 1 44 ? 5.763 3.614 -5.955 1.00 10.00 44 LEU A O 20
ATOM 27769 N N . LYS A 1 45 ? 6.690 5.591 -6.505 1.00 10.00 45 LYS A N 20
ATOM 27770 C CA . LYS A 1 45 ? 7.719 5.022 -7.362 1.00 10.00 45 LYS A CA 20
ATOM 27771 C C . LYS A 1 45 ? 8.579 4.046 -6.560 1.00 10.00 45 LYS A C 20
ATOM 27772 O O . LYS A 1 45 ? 8.810 2.910 -6.977 1.00 10.00 45 LYS A O 20
ATOM 27791 N N . LYS A 1 46 ? 9.007 4.502 -5.385 1.00 10.00 46 LYS A N 20
ATOM 27792 C CA . LYS A 1 46 ? 9.839 3.704 -4.492 1.00 10.00 46 LYS A CA 20
ATOM 27793 C C . LYS A 1 46 ? 9.095 2.453 -4.036 1.00 10.00 46 LYS A C 20
ATOM 27794 O O . LYS A 1 46 ? 9.690 1.396 -3.851 1.00 10.00 46 LYS A O 20
ATOM 27813 N N . LEU A 1 47 ? 7.787 2.573 -3.881 1.00 10.00 47 LEU A N 20
ATOM 27814 C CA . LEU A 1 47 ? 6.966 1.453 -3.442 1.00 10.00 47 LEU A CA 20
ATOM 27815 C C . LEU A 1 47 ? 6.845 0.403 -4.543 1.00 10.00 47 LEU A C 20
ATOM 27816 O O . LEU A 1 47 ? 6.860 -0.798 -4.274 1.00 10.00 47 LEU A O 20
ATOM 27832 N N . LYS A 1 48 ? 6.749 0.863 -5.784 1.00 10.00 48 LYS A N 20
ATOM 27833 C CA . LYS A 1 48 ? 6.614 -0.032 -6.926 1.00 10.00 48 LYS A CA 20
ATOM 27834 C C . LYS A 1 48 ? 7.893 -0.830 -7.175 1.00 10.00 48 LYS A C 20
ATOM 27835 O O . LYS A 1 48 ? 7.844 -2.047 -7.371 1.00 10.00 48 LYS A O 20
ATOM 27854 N N . GLU A 1 49 ? 9.036 -0.151 -7.160 1.00 10.00 49 GLU A N 20
ATOM 27855 C CA . GLU A 1 49 ? 10.314 -0.811 -7.407 1.00 10.00 49 GLU A CA 20
ATOM 27856 C C . GLU A 1 49 ? 10.665 -1.796 -6.288 1.00 10.00 49 GLU A C 20
ATOM 27857 O O . GLU A 1 49 ? 11.091 -2.921 -6.556 1.00 10.00 49 GLU A O 20
ATOM 27869 N N . SER A 1 50 ? 10.453 -1.384 -5.043 1.00 10.00 50 SER A N 20
ATOM 27870 C CA . SER A 1 50 ? 10.766 -2.228 -3.892 1.00 10.00 50 SER A CA 20
ATOM 27871 C C . SER A 1 50 ? 9.907 -3.491 -3.864 1.00 10.00 50 SER A C 20
ATOM 27872 O O . SER A 1 50 ? 10.366 -4.554 -3.437 1.00 10.00 50 SER A O 20
ATOM 27880 N N . TYR A 1 51 ? 8.670 -3.379 -4.332 1.00 10.00 51 TYR A N 20
ATOM 27881 C CA . TYR A 1 51 ? 7.764 -4.520 -4.360 1.00 10.00 51 TYR A CA 20
ATOM 27882 C C . TYR A 1 51 ? 8.286 -5.586 -5.315 1.00 10.00 51 TYR A C 20
ATOM 27883 O O . TYR A 1 51 ? 8.267 -6.776 -5.002 1.00 10.00 51 TYR A O 20
ATOM 27901 N N . CYS A 1 52 ? 8.766 -5.147 -6.472 1.00 10.00 52 CYS A N 20
ATOM 27902 C CA . CYS A 1 52 ? 9.301 -6.057 -7.476 1.00 10.00 52 CYS A CA 20
ATOM 27903 C C . CYS A 1 52 ? 10.508 -6.806 -6.918 1.00 10.00 52 CYS A C 20
ATOM 27904 O O . CYS A 1 52 ? 10.671 -8.006 -7.148 1.00 10.00 52 CYS A O 20
ATOM 27912 N N . GLN A 1 53 ? 11.333 -6.090 -6.157 1.00 10.00 53 GLN A N 20
ATOM 27913 C CA . GLN A 1 53 ? 12.524 -6.671 -5.544 1.00 10.00 53 GLN A CA 20
ATOM 27914 C C . GLN A 1 53 ? 12.132 -7.754 -4.546 1.00 10.00 53 GLN A C 20
ATOM 27915 O O . GLN A 1 53 ? 12.803 -8.777 -4.426 1.00 10.00 53 GLN A O 20
ATOM 27929 N N . ARG A 1 54 ? 11.032 -7.518 -3.842 1.00 10.00 54 ARG A N 20
ATOM 27930 C CA . ARG A 1 54 ? 10.525 -8.461 -2.853 1.00 10.00 54 ARG A CA 20
ATOM 27931 C C . ARG A 1 54 ? 10.034 -9.735 -3.531 1.00 10.00 54 ARG A C 20
ATOM 27932 O O . ARG A 1 54 ? 10.214 -10.838 -3.014 1.00 10.00 54 ARG A O 20
ATOM 27953 N N . GLN A 1 55 ? 9.421 -9.573 -4.697 1.00 10.00 55 GLN A N 20
ATOM 27954 C CA . GLN A 1 55 ? 8.897 -10.706 -5.452 1.00 10.00 55 GLN A CA 20
ATOM 27955 C C . GLN A 1 55 ? 10.009 -11.415 -6.215 1.00 10.00 55 GLN A C 20
ATOM 27956 O O . GLN A 1 55 ? 9.820 -12.525 -6.718 1.00 10.00 55 GLN A O 20
ATOM 27970 N N . GLY A 1 56 ? 11.160 -10.762 -6.311 1.00 10.00 56 GLY A N 20
ATOM 27971 C CA . GLY A 1 56 ? 12.296 -11.338 -7.003 1.00 10.00 56 GLY A CA 20
ATOM 27972 C C . GLY A 1 56 ? 12.182 -11.223 -8.512 1.00 10.00 56 GLY A C 20
ATOM 27973 O O . GLY A 1 56 ? 12.739 -12.041 -9.247 1.00 10.00 56 GLY A O 20
ATOM 27977 N N . VAL A 1 57 ? 11.474 -10.203 -8.982 1.00 10.00 57 VAL A N 20
ATOM 27978 C CA . VAL A 1 57 ? 11.294 -9.994 -10.414 1.00 10.00 57 VAL A CA 20
ATOM 27979 C C . VAL A 1 57 ? 11.643 -8.562 -10.797 1.00 10.00 57 VAL A C 20
ATOM 27980 O O . VAL A 1 57 ? 11.523 -7.651 -9.978 1.00 10.00 57 VAL A O 20
ATOM 27993 N N . PRO A 1 58 ? 12.100 -8.346 -12.041 1.00 10.00 58 PRO A N 20
ATOM 27994 C CA . PRO A 1 58 ? 12.455 -7.012 -12.528 1.00 10.00 58 PRO A CA 20
ATOM 27995 C C . PRO A 1 58 ? 11.257 -6.064 -12.501 1.00 10.00 58 PRO A C 20
ATOM 27996 O O . PRO A 1 58 ? 10.111 -6.498 -12.613 1.00 10.00 58 PRO A O 20
ATOM 28007 N N . MET A 1 59 ? 11.526 -4.776 -12.349 1.00 10.00 59 MET A N 20
ATOM 28008 C CA . MET A 1 59 ? 10.465 -3.774 -12.297 1.00 10.00 59 MET A CA 20
ATOM 28009 C C . MET A 1 59 ? 9.700 -3.714 -13.621 1.00 10.00 59 MET A C 20
ATOM 28010 O O . MET A 1 59 ? 10.197 -4.174 -14.650 1.00 10.00 59 MET A O 20
ATOM 28024 N N . ASN A 1 60 ? 8.476 -3.175 -13.560 1.00 10.00 60 ASN A N 20
ATOM 28025 C CA . ASN A 1 60 ? 7.596 -3.013 -14.730 1.00 10.00 60 ASN A CA 20
ATOM 28026 C C . ASN A 1 60 ? 6.919 -4.328 -15.116 1.00 10.00 60 ASN A C 20
ATOM 28027 O O . ASN A 1 60 ? 6.199 -4.397 -16.109 1.00 10.00 60 ASN A O 20
ATOM 28038 N N . SER A 1 61 ? 7.140 -5.370 -14.326 1.00 10.00 61 SER A N 20
ATOM 28039 C CA . SER A 1 61 ? 6.535 -6.664 -14.604 1.00 10.00 61 SER A CA 20
ATOM 28040 C C . SER A 1 61 ? 5.207 -6.815 -13.872 1.00 10.00 61 SER A C 20
ATOM 28041 O O . SER A 1 61 ? 4.370 -7.637 -14.245 1.00 10.00 61 SER A O 20
ATOM 28049 N N . LEU A 1 62 ? 5.015 -6.014 -12.833 1.00 10.00 62 LEU A N 20
ATOM 28050 C CA . LEU A 1 62 ? 3.797 -6.070 -12.042 1.00 10.00 62 LEU A CA 20
ATOM 28051 C C . LEU A 1 62 ? 3.021 -4.762 -12.130 1.00 10.00 62 LEU A C 20
ATOM 28052 O O . LEU A 1 62 ? 3.603 -3.674 -12.056 1.00 10.00 62 LEU A O 20
ATOM 28068 N N . ARG A 1 63 ? 1.711 -4.872 -12.289 1.00 10.00 63 ARG A N 20
ATOM 28069 C CA . ARG A 1 63 ? 0.846 -3.706 -12.370 1.00 10.00 63 ARG A CA 20
ATOM 28070 C C . ARG A 1 63 ? 0.062 -3.551 -11.074 1.00 10.00 63 ARG A C 20
ATOM 28071 O O . ARG A 1 63 ? -0.516 -4.512 -10.563 1.00 10.00 63 ARG A O 20
ATOM 28092 N N . PHE A 1 64 ? 0.066 -2.341 -10.539 1.00 10.00 64 PHE A N 20
ATOM 28093 C CA . PHE A 1 64 ? -0.644 -2.047 -9.304 1.00 10.00 64 PHE A CA 20
ATOM 28094 C C . PHE A 1 64 ? -1.978 -1.396 -9.621 1.00 10.00 64 PHE A C 20
ATOM 28095 O O . PHE A 1 64 ? -2.023 -0.332 -10.238 1.00 10.00 64 PHE A O 20
ATOM 28112 N N . LEU A 1 65 ? -3.055 -2.038 -9.207 1.00 10.00 65 LEU A N 20
ATOM 28113 C CA . LEU A 1 65 ? -4.389 -1.530 -9.468 1.00 10.00 65 LEU A CA 20
ATOM 28114 C C . LEU A 1 65 ? -5.043 -1.008 -8.196 1.00 10.00 65 LEU A C 20
ATOM 28115 O O . LEU A 1 65 ? -5.307 -1.762 -7.257 1.00 10.00 65 LEU A O 20
ATOM 28131 N N . PHE A 1 66 ? -5.285 0.293 -8.179 1.00 10.00 66 PHE A N 20
ATOM 28132 C CA . PHE A 1 66 ? -5.929 0.953 -7.057 1.00 10.00 66 PHE A CA 20
ATOM 28133 C C . PHE A 1 66 ? -7.168 1.668 -7.569 1.00 10.00 66 PHE A C 20
ATOM 28134 O O . PHE A 1 66 ? -7.068 2.535 -8.441 1.00 10.00 66 PHE A O 20
ATOM 28151 N N . GLU A 1 67 ? -8.331 1.271 -7.056 1.00 10.00 67 GLU A N 20
ATOM 28152 C CA . GLU A 1 67 ? -9.608 1.852 -7.473 1.00 10.00 67 GLU A CA 20
ATOM 28153 C C . GLU A 1 67 ? -9.880 1.537 -8.943 1.00 10.00 67 GLU A C 20
ATOM 28154 O O . GLU A 1 67 ? -10.676 2.206 -9.601 1.00 10.00 67 GLU A O 20
ATOM 28166 N N . GLY A 1 68 ? -9.205 0.509 -9.448 1.00 10.00 68 GLY A N 20
ATOM 28167 C CA . GLY A 1 68 ? -9.379 0.104 -10.828 1.00 10.00 68 GLY A CA 20
ATOM 28168 C C . GLY A 1 68 ? -8.359 0.732 -11.755 1.00 10.00 68 GLY A C 20
ATOM 28169 O O . GLY A 1 68 ? -8.205 0.307 -12.899 1.00 10.00 68 GLY A O 20
ATOM 28173 N N . GLN A 1 69 ? -7.651 1.735 -11.261 1.00 10.00 69 GLN A N 20
ATOM 28174 C CA . GLN A 1 69 ? -6.653 2.427 -12.060 1.00 10.00 69 GLN A CA 20
ATOM 28175 C C . GLN A 1 69 ? -5.255 1.899 -11.765 1.00 10.00 69 GLN A C 20
ATOM 28176 O O . GLN A 1 69 ? -4.977 1.429 -10.658 1.00 10.00 69 GLN A O 20
ATOM 28190 N N . ARG A 1 70 ? -4.383 1.969 -12.760 1.00 10.00 70 ARG A N 20
ATOM 28191 C CA . ARG A 1 70 ? -3.014 1.504 -12.602 1.00 10.00 70 ARG A CA 20
ATOM 28192 C C . ARG A 1 70 ? -2.125 2.631 -12.084 1.00 10.00 70 ARG A C 20
ATOM 28193 O O . ARG A 1 70 ? -2.065 3.715 -12.670 1.00 10.00 70 ARG A O 20
ATOM 28214 N N . ILE A 1 71 ? -1.453 2.366 -10.973 1.00 10.00 71 ILE A N 20
ATOM 28215 C CA . ILE A 1 71 ? -0.567 3.338 -10.350 1.00 10.00 71 ILE A CA 20
ATOM 28216 C C . ILE A 1 71 ? 0.636 3.633 -11.242 1.00 10.00 71 ILE A C 20
ATOM 28217 O O . ILE A 1 71 ? 1.346 2.719 -11.675 1.00 10.00 71 ILE A O 20
ATOM 28233 N N . ALA A 1 72 ? 0.859 4.911 -11.513 1.00 10.00 72 ALA A N 20
ATOM 28234 C CA . ALA A 1 72 ? 1.970 5.335 -12.347 1.00 10.00 72 ALA A CA 20
ATOM 28235 C C . ALA A 1 72 ? 3.246 5.453 -11.522 1.00 10.00 72 ALA A C 20
ATOM 28236 O O . ALA A 1 72 ? 3.243 5.203 -10.318 1.00 10.00 72 ALA A O 20
ATOM 28243 N N . ASP A 1 73 ? 4.334 5.836 -12.170 1.00 10.00 73 ASP A N 20
ATOM 28244 C CA . ASP A 1 73 ? 5.618 5.972 -11.489 1.00 10.00 73 ASP A CA 20
ATOM 28245 C C . ASP A 1 73 ? 5.791 7.374 -10.920 1.00 10.00 73 ASP A C 20
ATOM 28246 O O . ASP A 1 73 ? 6.758 7.654 -10.213 1.00 10.00 73 ASP A O 20
ATOM 28255 N N . ASN A 1 74 ? 4.849 8.251 -11.226 1.00 10.00 74 ASN A N 20
ATOM 28256 C CA . ASN A 1 74 ? 4.899 9.627 -10.741 1.00 10.00 74 ASN A CA 20
ATOM 28257 C C . ASN A 1 74 ? 3.760 9.895 -9.766 1.00 10.00 74 ASN A C 20
ATOM 28258 O O . ASN A 1 74 ? 3.463 11.043 -9.439 1.00 10.00 74 ASN A O 20
ATOM 28269 N N . HIS A 1 75 ? 3.136 8.822 -9.297 1.00 10.00 75 HIS A N 20
ATOM 28270 C CA . HIS A 1 75 ? 2.020 8.928 -8.368 1.00 10.00 75 HIS A CA 20
ATOM 28271 C C . HIS A 1 75 ? 2.503 8.990 -6.923 1.00 10.00 75 HIS A C 20
ATOM 28272 O O . HIS A 1 75 ? 3.621 8.571 -6.603 1.00 10.00 75 HIS A O 20
ATOM 28286 N N . THR A 1 76 ? 1.651 9.523 -6.061 1.00 10.00 76 THR A N 20
ATOM 28287 C CA . THR A 1 76 ? 1.941 9.635 -4.642 1.00 10.00 76 THR A CA 20
ATOM 28288 C C . THR A 1 76 ? 0.727 9.173 -3.838 1.00 10.00 76 THR A C 20
ATOM 28289 O O . THR A 1 76 ? -0.395 9.226 -4.337 1.00 10.00 76 THR A O 20
ATOM 28300 N N . PRO A 1 77 ? 0.920 8.708 -2.591 1.00 10.00 77 PRO A N 20
ATOM 28301 C CA . PRO A 1 77 ? -0.190 8.243 -1.743 1.00 10.00 77 PRO A CA 20
ATOM 28302 C C . PRO A 1 77 ? -1.127 9.384 -1.344 1.00 10.00 77 PRO A C 20
ATOM 28303 O O . PRO A 1 77 ? -2.206 9.160 -0.789 1.00 10.00 77 PRO A O 20
ATOM 28314 N N . LYS A 1 78 ? -0.702 10.606 -1.640 1.00 10.00 78 LYS A N 20
ATOM 28315 C CA . LYS A 1 78 ? -1.475 11.797 -1.327 1.00 10.00 78 LYS A CA 20
ATOM 28316 C C . LYS A 1 78 ? -2.697 11.900 -2.239 1.00 10.00 78 LYS A C 20
ATOM 28317 O O . LYS A 1 78 ? -3.760 12.356 -1.817 1.00 10.00 78 LYS A O 20
ATOM 28336 N N . GLU A 1 79 ? -2.548 11.454 -3.479 1.00 10.00 79 GLU A N 20
ATOM 28337 C CA . GLU A 1 79 ? -3.641 11.501 -4.440 1.00 10.00 79 GLU A CA 20
ATOM 28338 C C . GLU A 1 79 ? -4.414 10.188 -4.415 1.00 10.00 79 GLU A C 20
ATOM 28339 O O . GLU A 1 79 ? -4.003 9.242 -3.739 1.00 10.00 79 GLU A O 20
ATOM 28351 N N . LEU A 1 80 ? -5.543 10.157 -5.129 1.00 10.00 80 LEU A N 20
ATOM 28352 C CA . LEU A 1 80 ? -6.408 8.973 -5.216 1.00 10.00 80 LEU A CA 20
ATOM 28353 C C . LEU A 1 80 ? -7.174 8.755 -3.910 1.00 10.00 80 LEU A C 20
ATOM 28354 O O . LEU A 1 80 ? -8.375 8.476 -3.919 1.00 10.00 80 LEU A O 20
ATOM 28370 N N . GLY A 1 81 ? -6.474 8.883 -2.794 1.00 10.00 81 GLY A N 20
ATOM 28371 C CA . GLY A 1 81 ? -7.090 8.709 -1.500 1.00 10.00 81 GLY A CA 20
ATOM 28372 C C . GLY A 1 81 ? -6.660 7.420 -0.838 1.00 10.00 81 GLY A C 20
ATOM 28373 O O . GLY A 1 81 ? -7.485 6.552 -0.565 1.00 10.00 81 GLY A O 20
ATOM 28377 N N . MET A 1 82 ? -5.364 7.286 -0.598 1.00 10.00 82 MET A N 20
ATOM 28378 C CA . MET A 1 82 ? -4.828 6.092 0.041 1.00 10.00 82 MET A CA 20
ATOM 28379 C C . MET A 1 82 ? -4.865 6.249 1.551 1.00 10.00 82 MET A C 20
ATOM 28380 O O . MET A 1 82 ? -4.365 7.238 2.095 1.00 10.00 82 MET A O 20
ATOM 28394 N N . GLU A 1 83 ? -5.468 5.284 2.228 1.00 10.00 83 GLU A N 20
ATOM 28395 C CA . GLU A 1 83 ? -5.579 5.330 3.676 1.00 10.00 83 GLU A CA 20
ATOM 28396 C C . GLU A 1 83 ? -5.136 4.027 4.327 1.00 10.00 83 GLU A C 20
ATOM 28397 O O . GLU A 1 83 ? -4.756 3.070 3.651 1.00 10.00 83 GLU A O 20
ATOM 28409 N N . GLU A 1 84 ? -5.184 4.010 5.651 1.00 10.00 84 GLU A N 20
ATOM 28410 C CA . GLU A 1 84 ? -4.801 2.840 6.424 1.00 10.00 84 GLU A CA 20
ATOM 28411 C C . GLU A 1 84 ? -5.800 1.703 6.198 1.00 10.00 84 GLU A C 20
ATOM 28412 O O . GLU A 1 84 ? -7.012 1.936 6.153 1.00 10.00 84 GLU A O 20
ATOM 28424 N N . GLU A 1 85 ? -5.275 0.485 6.042 1.00 10.00 85 GLU A N 20
ATOM 28425 C CA . GLU A 1 85 ? -6.093 -0.708 5.818 1.00 10.00 85 GLU A CA 20
ATOM 28426 C C . GLU A 1 85 ? -6.750 -0.689 4.438 1.00 10.00 85 GLU A C 20
ATOM 28427 O O . GLU A 1 85 ? -7.802 -1.298 4.235 1.00 10.00 85 GLU A O 20
ATOM 28439 N N . ASP A 1 86 ? -6.128 0.001 3.493 1.00 10.00 86 ASP A N 20
ATOM 28440 C CA . ASP A 1 86 ? -6.662 0.072 2.139 1.00 10.00 86 ASP A CA 20
ATOM 28441 C C . ASP A 1 86 ? -6.284 -1.183 1.365 1.00 10.00 86 ASP A C 20
ATOM 28442 O O . ASP A 1 86 ? -5.215 -1.760 1.587 1.00 10.00 86 ASP A O 20
ATOM 28451 N N . VAL A 1 87 ? -7.163 -1.604 0.468 1.00 10.00 87 VAL A N 20
ATOM 28452 C CA . VAL A 1 87 ? -6.936 -2.801 -0.331 1.00 10.00 87 VAL A CA 20
ATOM 28453 C C . VAL A 1 87 ? -6.451 -2.439 -1.734 1.00 10.00 87 VAL A C 20
ATOM 28454 O O . VAL A 1 87 ? -7.070 -1.634 -2.427 1.00 10.00 87 VAL A O 20
ATOM 28467 N N . ILE A 1 88 ? -5.342 -3.036 -2.143 1.00 10.00 88 ILE A N 20
ATOM 28468 C CA . ILE A 1 88 ? -4.783 -2.790 -3.463 1.00 10.00 88 ILE A CA 20
ATOM 28469 C C . ILE A 1 88 ? -4.441 -4.123 -4.134 1.00 10.00 88 ILE A C 20
ATOM 28470 O O . ILE A 1 88 ? -4.087 -5.091 -3.455 1.00 10.00 88 ILE A O 20
ATOM 28486 N N . GLU A 1 89 ? -4.580 -4.184 -5.452 1.00 10.00 89 GLU A N 20
ATOM 28487 C CA . GLU A 1 89 ? -4.298 -5.409 -6.191 1.00 10.00 89 GLU A CA 20
ATOM 28488 C C . GLU A 1 89 ? -3.046 -5.269 -7.045 1.00 10.00 89 GLU A C 20
ATOM 28489 O O . GLU A 1 89 ? -2.693 -4.169 -7.473 1.00 10.00 89 GLU A O 20
ATOM 28501 N N . VAL A 1 90 ? -2.384 -6.392 -7.287 1.00 10.00 90 VAL A N 20
ATOM 28502 C CA . VAL A 1 90 ? -1.180 -6.423 -8.103 1.00 10.00 90 VAL A CA 20
ATOM 28503 C C . VAL A 1 90 ? -1.175 -7.677 -8.977 1.00 10.00 90 VAL A C 20
ATOM 28504 O O . VAL A 1 90 ? -1.420 -8.785 -8.495 1.00 10.00 90 VAL A O 20
ATOM 28517 N N . TYR A 1 91 ? -0.936 -7.497 -10.267 1.00 10.00 91 TYR A N 20
ATOM 28518 C CA . TYR A 1 91 ? -0.916 -8.616 -11.201 1.00 10.00 91 TYR A CA 20
ATOM 28519 C C . TYR A 1 91 ? 0.273 -8.501 -12.139 1.00 10.00 91 TYR A C 20
ATOM 28520 O O . TYR A 1 91 ? 0.880 -7.437 -12.249 1.00 10.00 91 TYR A O 20
ATOM 28538 N N . GLN A 1 92 ? 0.600 -9.590 -12.816 1.00 10.00 92 GLN A N 20
ATOM 28539 C CA . GLN A 1 92 ? 1.725 -9.602 -13.739 1.00 10.00 92 GLN A CA 20
ATOM 28540 C C . GLN A 1 92 ? 1.308 -9.051 -15.101 1.00 10.00 92 GLN A C 20
ATOM 28541 O O . GLN A 1 92 ? 0.277 -9.443 -15.651 1.00 10.00 92 GLN A O 20
ATOM 28555 N N . GLU A 1 93 ? 2.114 -8.141 -15.632 1.00 10.00 93 GLU A N 20
ATOM 28556 C CA . GLU A 1 93 ? 1.841 -7.517 -16.920 1.00 10.00 93 GLU A CA 20
ATOM 28557 C C . GLU A 1 93 ? 2.080 -8.485 -18.073 1.00 10.00 93 GLU A C 20
ATOM 28558 O O . GLU A 1 93 ? 2.861 -9.432 -17.959 1.00 10.00 93 GLU A O 20
ATOM 28570 N N . GLN A 1 94 ? 1.420 -8.215 -19.191 1.00 10.00 94 GLN A N 20
ATOM 28571 C CA . GLN A 1 94 ? 1.524 -9.053 -20.380 1.00 10.00 94 GLN A CA 20
ATOM 28572 C C . GLN A 1 94 ? 2.902 -8.924 -21.031 1.00 10.00 94 GLN A C 20
ATOM 28573 O O . GLN A 1 94 ? 3.337 -9.811 -21.764 1.00 10.00 94 GLN A O 20
ATOM 28587 N N . THR A 1 95 ? 3.588 -7.824 -20.753 1.00 10.00 95 THR A N 20
ATOM 28588 C CA . THR A 1 95 ? 4.910 -7.587 -21.314 1.00 10.00 95 THR A CA 20
ATOM 28589 C C . THR A 1 95 ? 5.974 -8.405 -20.587 1.00 10.00 95 THR A C 20
ATOM 28590 O O . THR A 1 95 ? 7.068 -8.625 -21.107 1.00 10.00 95 THR A O 20
ATOM 28601 N N . GLY A 1 96 ? 5.645 -8.850 -19.377 1.00 10.00 96 GLY A N 20
ATOM 28602 C CA . GLY A 1 96 ? 6.586 -9.627 -18.591 1.00 10.00 96 GLY A CA 20
ATOM 28603 C C . GLY A 1 96 ? 7.689 -8.758 -18.020 1.00 10.00 96 GLY A C 20
ATOM 28604 O O . GLY A 1 96 ? 8.682 -9.262 -17.490 1.00 10.00 96 GLY A O 20
ATOM 28608 N N . GLY A 1 97 ? 7.507 -7.451 -18.129 1.00 10.00 97 GLY A N 20
ATOM 28609 C CA . GLY A 1 97 ? 8.484 -6.514 -17.632 1.00 10.00 97 GLY A CA 20
ATOM 28610 C C . GLY A 1 97 ? 8.510 -5.256 -18.469 1.00 10.00 97 GLY A C 20
ATOM 28611 O O . GLY A 1 97 ? 9.580 -4.625 -18.566 1.00 10.00 97 GLY A O 20
ATOM 28615 N N . ASN B 2 3 ? -4.777 -15.770 6.343 1.00 10.00 357 ASN B N 20
ATOM 28616 C CA . ASN B 2 3 ? -3.974 -16.042 7.558 1.00 10.00 357 ASN B CA 20
ATOM 28617 C C . ASN B 2 3 ? -2.482 -16.004 7.240 1.00 10.00 357 ASN B C 20
ATOM 28618 O O . ASN B 2 3 ? -1.659 -16.500 8.004 1.00 10.00 357 ASN B O 20
ATOM 28629 N N . ASN B 2 4 ? -2.129 -15.422 6.102 1.00 10.00 358 ASN B N 20
ATOM 28630 C CA . ASN B 2 4 ? -0.722 -15.308 5.727 1.00 10.00 358 ASN B CA 20
ATOM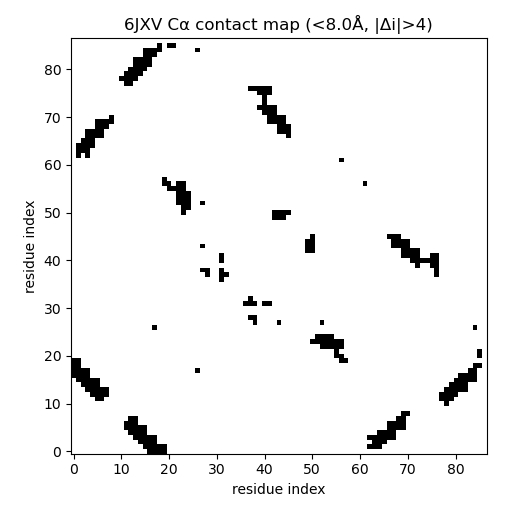 28631 C C . ASN B 2 4 ? -0.385 -13.841 5.601 1.00 10.00 358 ASN B C 20
ATOM 28632 O O . ASN B 2 4 ? -0.988 -13.135 4.804 1.00 10.00 358 ASN B O 20
ATOM 28643 N N . ARG B 2 5 ? 0.583 -13.386 6.375 1.00 10.00 359 ARG B N 20
ATOM 28644 C CA . ARG B 2 5 ? 0.970 -11.990 6.327 1.00 10.00 359 ARG B CA 20
ATOM 28645 C C . ARG B 2 5 ? 2.466 -11.804 6.142 1.00 10.00 359 ARG B C 20
ATOM 28646 O O . ARG B 2 5 ? 3.276 -12.425 6.833 1.00 10.00 359 ARG B O 20
ATOM 28667 N N . ASP B 2 6 ? 2.826 -10.973 5.184 1.00 10.00 360 ASP B N 20
ATOM 28668 C CA . ASP B 2 6 ? 4.218 -10.637 4.955 1.00 10.00 360 ASP B CA 20
ATOM 28669 C C . ASP B 2 6 ? 4.349 -9.132 5.139 1.00 10.00 360 ASP B C 20
ATOM 28670 O O . ASP B 2 6 ? 3.552 -8.383 4.582 1.00 10.00 360 ASP B O 20
ATOM 28679 N N . PRO B 2 7 ? 5.333 -8.652 5.914 1.00 10.00 361 PRO B N 20
ATOM 28680 C CA . PRO B 2 7 ? 5.486 -7.233 6.161 1.00 10.00 361 PRO B CA 20
ATOM 28681 C C . PRO B 2 7 ? 6.706 -6.615 5.483 1.00 10.00 361 PRO B C 20
ATOM 28682 O O . PRO B 2 7 ? 7.834 -7.102 5.594 1.00 10.00 361 PRO B O 20
ATOM 28693 N N . ILE B 2 8 ? 6.442 -5.525 4.769 1.00 10.00 362 ILE B N 20
ATOM 28694 C CA . ILE B 2 8 ? 7.460 -4.782 4.043 1.00 10.00 362 ILE B CA 20
ATOM 28695 C C . ILE B 2 8 ? 7.561 -3.363 4.588 1.00 10.00 362 ILE B C 20
ATOM 28696 O O . ILE B 2 8 ? 6.550 -2.705 4.838 1.00 10.00 362 ILE B O 20
ATOM 28712 N N . VAL B 2 9 ? 8.786 -2.908 4.775 1.00 10.00 363 VAL B N 20
ATOM 28713 C CA . VAL B 2 9 ? 9.056 -1.586 5.306 1.00 10.00 363 VAL B CA 20
ATOM 28714 C C . VAL B 2 9 ? 9.742 -0.756 4.234 1.00 10.00 363 VAL B C 20
ATOM 28715 O O . VAL B 2 9 ? 10.648 -1.232 3.548 1.00 10.00 363 VAL B O 20
ATOM 28728 N N . ILE B 2 10 ? 9.305 0.479 4.112 1.00 10.00 364 ILE B N 20
ATOM 28729 C CA . ILE B 2 10 ? 9.786 1.377 3.087 1.00 10.00 364 ILE B CA 20
ATOM 28730 C C . ILE B 2 10 ? 10.602 2.522 3.665 1.00 10.00 364 ILE B C 20
ATOM 28731 O O . ILE B 2 10 ? 10.347 3.010 4.771 1.00 10.00 364 ILE B O 20
ATOM 28761 N N . ASP B 2 12 ? 12.123 6.320 3.218 1.00 10.00 366 ASP B N 20
ATOM 28762 C CA . ASP B 2 12 ? 11.679 7.582 2.660 1.00 10.00 366 ASP B CA 20
ATOM 28763 C C . ASP B 2 12 ? 12.815 8.576 2.550 1.00 10.00 366 ASP B C 20
ATOM 28764 O O . ASP B 2 12 ? 13.566 8.805 3.500 1.00 10.00 366 ASP B O 20
ATOM 28787 N N . PRO B 2 14 ? 14.161 12.115 2.411 1.00 10.00 368 PRO B N 20
ATOM 28788 C CA . PRO B 2 14 ? 13.866 13.474 2.849 1.00 10.00 368 PRO B CA 20
ATOM 28789 C C . PRO B 2 14 ? 14.350 14.500 1.836 1.00 10.00 368 PRO B C 20
ATOM 28790 O O . PRO B 2 14 ? 13.557 15.380 1.454 1.00 10.00 368 PRO B O 20
#

Solvent-accessible surface area: 5686 Å² total

Secondary structure (DSSP, 8-state):
-EEEEEE-TTS-EEEEEE-TTS-HHHHHHHHHHHHT--TTSEEEEETTEEPPTT--TTTTT--TT-EEEEEE-TT--/--EEEEE---

Foldseek 3Di:
DAFEFEQDPVRDTDTDDDDQPDFCLVVQQVVCVVVVAGGPQKFKADPNDTDDNRHGCVPPPGHHHHYIYMDTDPVND/DDDDDDDDPD

Nearest PDB structures (foldseek):
  1tgz-assembly1_B  TM=8.891E-01  e=4.145E-13  Homo sapiens
  3kyd-assembly1_D  TM=9.067E-01  e=3.903E-12  Homo sapiens
  8vk8-assembly3_H  TM=8.962E-01  e=3.316E-06  synthetic construct
  5oe7-assembly1_B  TM=8.880E-01  e=3.316E-06  Homo sapiens
  5vbt-assembly2_B  TM=8.758E-01  e=5.261E-06  synthetic construct